Protein AF-0000000084648834 (afdb_homodimer)

Sequence (1626 aa):
MTSDAVGAAKETLGICLVSRSSVLVDDVSFVVEQLNHGLAIKENEPPSVSECCAGAGHLDLERTHGGRVLEALMAQAEGYLRESMSASRVSLEFVLLHFQSLDSALERLPQDAQRLQVEMIIVDACNDDAPDSDPFDPLLELCQCGRDTLPRCSPHSALLYCSRQALPMWMERIGSNRHLRVPLEDRSASRADILRIAVDHLEHSRFNRMLARSVCHTLPPVSMASEVVRFMSDRWQQNWDLHAYTGSMVAGFIQSVQQQVAGTSVRCCHGCNEHSLAVSALAGWQLYGRTYVIAVTSGMIDEFRGTLTNLKRARAPGLIICGDVPEETWFAFQGTMDIDHDGRRVIEARGLRYVFIRQTSELAAKLEEAFTMLAERPEPVFILSSQPVLESRASRALEVPLPSKVEPICRHINEEQKVRLNESLQLINRAPMHMLWQCGELSEEQRNRVYQIADRAGIALTDAITRPGSVGAYHQGTTVENYLGPLSLYGFSRRVYHFLHDDHDVMGPQRQCLFFLKSKVDQAATPFSEGKLKRQIKVVQVNHEPRHISPFTDLALDIPVDQFLDYIHTHLAVESDVLTSRRERLDRVRALPEAVTVDHIATLPMSANHFFLRLGQLVGELVEAKGYRYTGVYDVGRCGISALRNVPRTNPGFSGWYGRALMGDGLMALPYIATTTDGNVLAFIGDGARNLVPDIEAHLIAGLARDPRSAQRNVTLFYLTNGMLSMIQTYLDKRYACNGERQVMVPMPSRSPVSEQVGSIKLSRQQVVEFDRDALYKALATPGQLNIIDVALAHNSDGDGLSLVSETTWSRRMTSDAVGAAKETLGICLVSRSSVLVDDVSFVVEQLNHGLAIKENEPPSVSECCAGAGHLDLERTHGGRVLEALMAQAEGYLRESMSASRVSLEFVLLHFQSLDSALERLPQDAQRLQVEMIIVDACNDDAPDSDPFDPLLELCQCGRDTLPRCSPHSALLYCSRQALPMWMERIGSNRHLRVPLEDRSASRADILRIAVDHLEHSRFNRMLARSVCHTLPPVSMASEVVRFMSDRWQQNWDLHAYTGSMVAGFIQSVQQQVAGTSVRCCHGCNEHSLAVSALAGWQLYGRTYVIAVTSGMIDEFRGTLTNLKRARAPGLIICGDVPEETWFAFQGTMDIDHDGRRVIEARGLRYVFIRQTSELAAKLEEAFTMLAERPEPVFILSSQPVLESRASRALEVPLPSKVEPICRHINEEQKVRLNESLQLINRAPMHMLWQCGELSEEQRNRVYQIADRAGIALTDAITRPGSVGAYHQGTTVENYLGPLSLYGFSRRVYHFLHDDHDVMGPQRQCLFFLKSKVDQAATPFSEGKLKRQIKVVQVNHEPRHISPFTDLALDIPVDQFLDYIHTHLAVESDVLTSRRERLDRVRALPEAVTVDHIATLPMSANHFFLRLGQLVGELVEAKGYRYTGVYDVGRCGISALRNVPRTNPGFSGWYGRALMGDGLMALPYIATTTDGNVLAFIGDGARNLVPDIEAHLIAGLARDPRSAQRNVTLFYLTNGMLSMIQTYLDKRYACNGERQVMVPMPSRSPVSEQVGSIKLSRQQVVEFDRDALYKALATPGQLNIIDVALAHNSDGDGLSLVSETTWSRR

Radius of gyration: 36.02 Å; Cα contacts (8 Å, |Δi|>4): 3451; chains: 2; bounding box: 75×128×86 Å

Structure (mmCIF, N/CA/C/O backbone):
data_AF-0000000084648834-model_v1
#
loop_
_entity.id
_entity.type
_entity.pdbx_description
1 polymer Decarboxylase
#
loop_
_atom_site.group_PDB
_atom_site.id
_atom_site.type_symbol
_atom_site.label_atom_id
_atom_site.label_alt_id
_atom_site.label_comp_id
_atom_site.label_asym_id
_atom_site.label_entity_id
_atom_site.label_seq_id
_atom_site.pdbx_PDB_ins_code
_atom_site.Cartn_x
_atom_site.Cartn_y
_atom_site.Cartn_z
_atom_site.occupancy
_atom_site.B_iso_or_equiv
_atom_site.auth_seq_id
_atom_site.auth_comp_id
_atom_site.auth_asym_id
_atom_site.auth_atom_id
_atom_site.pdbx_PDB_model_num
ATOM 1 N N . MET A 1 1 ? -33.281 -66.375 -23.141 1 25.05 1 MET A N 1
ATOM 2 C CA . MET A 1 1 ? -32.75 -65.312 -22.375 1 25.05 1 MET A CA 1
ATOM 3 C C . MET A 1 1 ? -32.031 -64.312 -23.281 1 25.05 1 MET A C 1
ATOM 5 O O . MET A 1 1 ? -30.969 -64.562 -23.828 1 25.05 1 MET A O 1
ATOM 9 N N . THR A 1 2 ? -32.781 -63.562 -24.109 1 28.14 2 THR A N 1
ATOM 10 C CA . THR A 1 2 ? -32.438 -62.625 -25.156 1 28.14 2 THR A CA 1
ATOM 11 C C . THR A 1 2 ? -31.547 -61.5 -24.609 1 28.14 2 THR A C 1
ATOM 13 O O . THR A 1 2 ? -31.828 -60.938 -23.547 1 28.14 2 THR A O 1
ATOM 16 N N . SER A 1 3 ? -30.266 -61.688 -24.766 1 28.8 3 SER A N 1
ATOM 17 C CA . SER A 1 3 ? -29.234 -60.688 -24.516 1 28.8 3 SER A CA 1
ATOM 18 C C . SER A 1 3 ? -29.672 -59.312 -24.984 1 28.8 3 SER A C 1
ATOM 20 O O . SER A 1 3 ? -29.812 -59.062 -26.188 1 28.8 3 SER A O 1
ATOM 22 N N . ASP A 1 4 ? -30.688 -58.719 -24.391 1 31.42 4 ASP A N 1
ATOM 23 C CA . ASP A 1 4 ? -31.062 -57.344 -24.641 1 31.42 4 ASP A CA 1
ATOM 24 C C . ASP A 1 4 ? -29.828 -56.438 -24.641 1 31.42 4 ASP A C 1
ATOM 26 O O . ASP A 1 4 ? -29.125 -56.344 -23.625 1 31.42 4 ASP A O 1
ATOM 30 N N . ALA A 1 5 ? -29.141 -56.438 -25.734 1 37.88 5 ALA A N 1
ATOM 31 C CA . ALA A 1 5 ? -28.141 -55.406 -26 1 37.88 5 ALA A CA 1
ATOM 32 C C . ALA A 1 5 ? -28.641 -54.031 -25.531 1 37.88 5 ALA A C 1
ATOM 34 O O . ALA A 1 5 ? -29.562 -53.469 -26.109 1 37.88 5 ALA A O 1
ATOM 35 N N . VAL A 1 6 ? -28.703 -53.781 -24.266 1 38.12 6 VAL A N 1
ATOM 36 C CA . VAL A 1 6 ? -28.969 -52.469 -23.688 1 38.12 6 VAL A CA 1
ATOM 37 C C . VAL A 1 6 ? -28.25 -51.406 -24.516 1 38.12 6 VAL A C 1
ATOM 39 O O . VAL A 1 6 ? -27.016 -51.375 -24.594 1 38.12 6 VAL A O 1
ATOM 42 N N . GLY A 1 7 ? -28.797 -50.938 -25.578 1 40.94 7 GLY A N 1
ATOM 43 C CA . GLY A 1 7 ? -28.328 -49.844 -26.391 1 40.94 7 GLY A CA 1
ATOM 44 C C . GLY A 1 7 ? -27.734 -48.719 -25.578 1 40.94 7 GLY A C 1
ATOM 45 O O . GLY A 1 7 ? -28.297 -48.281 -24.562 1 40.94 7 GLY A O 1
ATOM 46 N N . ALA A 1 8 ? -26.516 -48.531 -25.672 1 50.91 8 ALA A N 1
ATOM 47 C CA . ALA A 1 8 ? -25.781 -47.438 -25.047 1 50.91 8 ALA A CA 1
ATOM 48 C C . ALA A 1 8 ? -26.562 -46.125 -25.156 1 50.91 8 ALA A C 1
ATOM 50 O O . ALA A 1 8 ? -27.109 -45.812 -26.219 1 50.91 8 ALA A O 1
ATOM 51 N N . ALA A 1 9 ? -27.219 -45.531 -24.109 1 64.62 9 ALA A N 1
ATOM 52 C CA . ALA A 1 9 ? -27.922 -44.25 -24.078 1 64.62 9 ALA A CA 1
ATOM 53 C C . ALA A 1 9 ? -27.109 -43.156 -24.766 1 64.62 9 ALA A C 1
ATOM 55 O O . ALA A 1 9 ? -25.906 -43.031 -24.547 1 64.62 9 ALA A O 1
ATOM 56 N N . LYS A 1 10 ? -27.641 -42.656 -25.938 1 77.88 10 LYS A N 1
ATOM 57 C CA . LYS A 1 10 ? -27.031 -41.594 -26.703 1 77.88 10 LYS A CA 1
ATOM 58 C C . LYS A 1 10 ? -27.391 -40.219 -26.125 1 77.88 10 LYS A C 1
ATOM 60 O O . LYS A 1 10 ? -28.562 -39.938 -25.891 1 77.88 10 LYS A O 1
ATOM 65 N N . GLU A 1 11 ? -26.406 -39.469 -25.703 1 87 11 GLU A N 1
ATOM 66 C CA . GLU A 1 11 ? -26.594 -38.094 -25.234 1 87 11 GLU A CA 1
ATOM 67 C C . GLU A 1 11 ? -26.172 -37.094 -26.312 1 87 11 GLU A C 1
ATOM 69 O O . GLU A 1 11 ? -25.062 -37.156 -26.844 1 87 11 GLU A O 1
ATOM 74 N N . THR A 1 12 ? -27.078 -36.219 -26.688 1 90.19 12 THR A N 1
ATOM 75 C CA . THR A 1 12 ? -26.828 -35.188 -27.672 1 90.19 12 THR A CA 1
ATOM 76 C C . THR A 1 12 ? -26.531 -33.844 -26.984 1 90.19 12 THR A C 1
ATOM 78 O O . THR A 1 12 ? -27.344 -33.344 -26.219 1 90.19 12 THR A O 1
ATOM 81 N N . LEU A 1 13 ? -25.344 -33.438 -27.281 1 92.81 13 LEU A N 1
ATOM 82 C CA . LEU A 1 13 ? -24.906 -32.156 -26.703 1 92.81 13 LEU A CA 1
ATOM 83 C C . LEU A 1 13 ? -25.016 -31.031 -27.719 1 92.81 13 LEU A C 1
ATOM 85 O O . LEU A 1 13 ? -24.75 -31.234 -28.906 1 92.81 13 LEU A O 1
ATOM 89 N N . GLY A 1 14 ? -25.453 -29.906 -27.25 1 93.06 14 GLY A N 1
ATOM 90 C CA . GLY A 1 14 ? -25.625 -28.766 -28.141 1 93.06 14 GLY A CA 1
ATOM 91 C C . GLY A 1 14 ? -24.562 -27.688 -27.938 1 93.06 14 GLY A C 1
ATOM 92 O O . GLY A 1 14 ? -24.141 -27.438 -26.812 1 93.06 14 GLY A O 1
ATOM 93 N N . ILE A 1 15 ? -24 -27.109 -29.031 1 95.81 15 ILE A N 1
ATOM 94 C CA . ILE A 1 15 ? -23.234 -25.875 -29.062 1 95.81 15 ILE A CA 1
ATOM 95 C C . ILE A 1 15 ? -24.078 -24.75 -29.641 1 95.81 15 ILE A C 1
ATOM 97 O O . ILE A 1 15 ? -24.5 -24.812 -30.797 1 95.81 15 ILE A O 1
ATOM 101 N N . CYS A 1 16 ? -24.359 -23.812 -28.797 1 96.38 16 CYS A N 1
ATOM 102 C CA . CYS A 1 16 ? -25.141 -22.656 -29.234 1 96.38 16 CYS A CA 1
ATOM 103 C C . CYS A 1 16 ? -24.234 -21.562 -29.781 1 96.38 16 CYS A C 1
ATOM 105 O O . CYS A 1 16 ? -23.359 -21.062 -29.078 1 96.38 16 CYS A O 1
ATOM 107 N N . LEU A 1 17 ? -24.391 -21.234 -31.031 1 97.62 17 LEU A N 1
ATOM 108 C CA . LEU A 1 17 ? -23.625 -20.172 -31.672 1 97.62 17 LEU A CA 1
ATOM 109 C C . LEU A 1 17 ? -24.531 -19 -32.062 1 97.62 17 LEU A C 1
ATOM 111 O O . LEU A 1 17 ? -25.484 -19.188 -32.812 1 97.62 17 LEU A O 1
ATOM 115 N N . VAL A 1 18 ? -24.25 -17.859 -31.469 1 96.38 18 VAL A N 1
ATOM 116 C CA . VAL A 1 18 ? -24.938 -16.641 -31.859 1 96.38 18 VAL A CA 1
ATOM 117 C C . VAL A 1 18 ? -24 -15.758 -32.688 1 96.38 18 VAL A C 1
ATOM 119 O O . VAL A 1 18 ? -23.141 -15.062 -32.125 1 96.38 18 VAL A O 1
ATOM 122 N N . SER A 1 19 ? -24.188 -15.797 -34 1 96.06 19 SER A N 1
ATOM 123 C CA . SER A 1 19 ? -23.297 -15.039 -34.875 1 96.06 19 SER A CA 1
ATOM 124 C C . SER A 1 19 ? -23.891 -14.852 -36.25 1 96.06 19 SER A C 1
ATOM 126 O O . SER A 1 19 ? -24.625 -15.719 -36.75 1 96.06 19 SER A O 1
ATOM 128 N N . ARG A 1 20 ? -23.531 -13.758 -36.906 1 94.31 20 ARG A N 1
ATOM 129 C CA . ARG A 1 20 ? -23.891 -13.539 -38.312 1 94.31 20 ARG A CA 1
ATOM 130 C C . ARG A 1 20 ? -22.688 -13.789 -39.219 1 94.31 20 ARG A C 1
ATOM 132 O O . ARG A 1 20 ? -22.812 -13.711 -40.438 1 94.31 20 ARG A O 1
ATOM 139 N N . SER A 1 21 ? -21.625 -14.062 -38.656 1 95.12 21 SER A N 1
ATOM 140 C CA . SER A 1 21 ? -20.406 -14.266 -39.438 1 95.12 21 SER A CA 1
ATOM 141 C C . SER A 1 21 ? -20.375 -15.656 -40.062 1 95.12 21 SER A C 1
ATOM 143 O O . SER A 1 21 ? -20.297 -16.656 -39.344 1 95.12 21 SER A O 1
ATOM 145 N N . SER A 1 22 ? -20.328 -15.688 -41.312 1 94.62 22 SER A N 1
ATOM 146 C CA . SER A 1 22 ? -20.266 -16.969 -42 1 94.62 22 SER A CA 1
ATOM 147 C C . SER A 1 22 ? -18.953 -17.688 -41.688 1 94.62 22 SER A C 1
ATOM 149 O O . SER A 1 22 ? -18.906 -18.922 -41.656 1 94.62 22 SER A O 1
ATOM 151 N N . VAL A 1 23 ? -17.969 -16.891 -41.469 1 95.56 23 VAL A N 1
ATOM 152 C CA . VAL A 1 23 ? -16.641 -17.453 -41.156 1 95.56 23 VAL A CA 1
ATOM 153 C C . VAL A 1 23 ? -16.688 -18.188 -39.844 1 95.56 23 VAL A C 1
ATOM 155 O O . VAL A 1 23 ? -16.203 -19.328 -39.719 1 95.56 23 VAL A O 1
ATOM 158 N N . LEU A 1 24 ? -17.234 -17.562 -38.844 1 96.44 24 LEU A N 1
ATOM 159 C CA . LEU A 1 24 ? -17.297 -18.172 -37.531 1 96.44 24 LEU A CA 1
ATOM 160 C C . LEU A 1 24 ? -18.203 -19.406 -37.531 1 96.44 24 LEU A C 1
ATOM 162 O O . LEU A 1 24 ? -17.906 -20.391 -36.875 1 96.44 24 LEU A O 1
ATOM 166 N N . VAL A 1 25 ? -19.281 -19.359 -38.312 1 97 25 VAL A N 1
ATOM 167 C CA . VAL A 1 25 ? -20.188 -20.5 -38.438 1 97 25 VAL A CA 1
ATOM 168 C C . VAL A 1 25 ? -19.438 -21.688 -39.062 1 97 25 VAL A C 1
ATOM 170 O O . VAL A 1 25 ? -19.562 -22.812 -38.594 1 97 25 VAL A O 1
ATOM 173 N N . ASP A 1 26 ? -18.688 -21.375 -40.062 1 97 26 ASP A N 1
ATOM 174 C CA . ASP A 1 26 ? -17.906 -22.406 -40.719 1 97 26 ASP A CA 1
ATOM 175 C C . ASP A 1 26 ? -16.875 -23.031 -39.781 1 97 26 ASP A C 1
ATOM 177 O O . ASP A 1 26 ? -16.672 -24.25 -39.781 1 97 26 ASP A O 1
ATOM 181 N N . ASP A 1 27 ? -16.203 -22.172 -39.062 1 97.06 27 ASP A N 1
ATOM 182 C CA . ASP A 1 27 ? -15.18 -22.656 -38.156 1 97.06 27 ASP A CA 1
ATOM 183 C C . ASP A 1 27 ? -15.789 -23.531 -37.062 1 97.06 27 ASP A C 1
ATOM 185 O O . ASP A 1 27 ? -15.234 -24.578 -36.719 1 97.06 27 ASP A O 1
ATOM 189 N N . VAL A 1 28 ? -16.906 -23.125 -36.5 1 98 28 VAL A N 1
ATOM 190 C CA . VAL A 1 28 ? -17.562 -23.891 -35.438 1 98 28 VAL A CA 1
ATOM 191 C C . VAL A 1 28 ? -18.094 -25.203 -36 1 98 28 VAL A C 1
ATOM 193 O O . VAL A 1 28 ? -18 -26.25 -35.344 1 98 28 VAL A O 1
ATOM 196 N N . SER A 1 29 ? -18.688 -25.156 -37.219 1 97.5 29 SER A N 1
ATOM 197 C CA . SER A 1 29 ? -19.172 -26.375 -37.875 1 97.5 29 SER A CA 1
ATOM 198 C C . SER A 1 29 ? -18.031 -27.375 -38.094 1 97.5 29 SER A C 1
ATOM 200 O O . SER A 1 29 ? -18.219 -28.578 -37.906 1 97.5 29 SER A O 1
ATOM 202 N N . PHE A 1 30 ? -16.984 -26.828 -38.562 1 97.44 30 PHE A N 1
ATOM 203 C CA . PHE A 1 30 ? -15.805 -27.641 -38.75 1 97.44 30 PHE A CA 1
ATOM 204 C C . PHE A 1 30 ? -15.43 -28.359 -37.469 1 97.44 30 PHE A C 1
ATOM 206 O O . PHE A 1 30 ? -15.148 -29.562 -37.469 1 97.44 30 PHE A O 1
ATOM 213 N N . VAL A 1 31 ? -15.359 -27.672 -36.344 1 97.94 31 VAL A N 1
ATOM 214 C CA . VAL A 1 31 ? -14.969 -28.234 -35.062 1 97.94 31 VAL A CA 1
ATOM 215 C C . VAL A 1 31 ? -15.984 -29.281 -34.625 1 97.94 31 VAL A C 1
ATOM 217 O O . VAL A 1 31 ? -15.617 -30.312 -34.062 1 97.94 31 VAL A O 1
ATOM 220 N N . VAL A 1 32 ? -17.281 -29.016 -34.844 1 97.5 32 VAL A N 1
ATOM 221 C CA . VAL A 1 32 ? -18.328 -29.953 -34.5 1 97.5 32 VAL A CA 1
ATOM 222 C C . VAL A 1 32 ? -18.125 -31.266 -35.25 1 97.5 32 VAL A C 1
ATOM 224 O O . VAL A 1 32 ? -18.266 -32.344 -34.656 1 97.5 32 VAL A O 1
ATOM 227 N N . GLU A 1 33 ? -17.797 -31.141 -36.469 1 96.75 33 GLU A N 1
ATOM 228 C CA . GLU A 1 33 ? -17.516 -32.344 -37.281 1 96.75 33 GLU A CA 1
ATOM 229 C C . GLU A 1 33 ? -16.328 -33.094 -36.719 1 96.75 33 GLU A C 1
ATOM 231 O O . GLU A 1 33 ? -16.344 -34.344 -36.656 1 96.75 33 GLU A O 1
ATOM 236 N N . GLN A 1 34 ? -15.305 -32.375 -36.375 1 96 34 GLN A N 1
ATOM 237 C CA . GLN A 1 34 ? -14.109 -32.969 -35.844 1 96 34 GLN A CA 1
ATOM 238 C C . GLN A 1 34 ? -14.406 -33.688 -34.5 1 96 34 GLN A C 1
ATOM 240 O O . GLN A 1 34 ? -13.883 -34.781 -34.25 1 96 34 GLN A O 1
ATOM 245 N N . LEU A 1 35 ? -15.164 -33.062 -33.656 1 96.56 35 LEU A N 1
ATOM 246 C CA . LEU A 1 35 ? -15.555 -33.656 -32.375 1 96.56 35 LEU A CA 1
ATOM 247 C C . LEU A 1 35 ? -16.344 -34.938 -32.594 1 96.56 35 LEU A C 1
ATOM 249 O O . LEU A 1 35 ? -16.062 -35.969 -31.953 1 96.56 35 LEU A O 1
ATOM 253 N N . ASN A 1 36 ? -17.312 -34.875 -33.5 1 95.56 36 ASN A N 1
ATOM 254 C CA . ASN A 1 36 ? -18.156 -36.031 -33.781 1 95.56 36 ASN A CA 1
ATOM 255 C C . ASN A 1 36 ? -17.344 -37.188 -34.375 1 95.56 36 ASN A C 1
ATOM 257 O O . ASN A 1 36 ? -17.641 -38.344 -34.125 1 95.56 36 ASN A O 1
ATOM 261 N N . HIS A 1 37 ? -16.422 -36.844 -35.156 1 93.25 37 HIS A N 1
ATOM 262 C CA . HIS A 1 37 ? -15.531 -37.844 -35.719 1 93.25 37 HIS A CA 1
ATOM 263 C C . HIS A 1 37 ? -14.758 -38.562 -34.625 1 93.25 37 HIS A C 1
ATOM 265 O O . HIS A 1 37 ? -14.586 -39.781 -34.656 1 93.25 37 HIS A O 1
ATOM 271 N N . GLY A 1 38 ? -14.273 -37.844 -33.656 1 91.81 38 GLY A N 1
ATOM 272 C CA . GLY A 1 38 ? -13.523 -38.438 -32.562 1 91.81 38 GLY A CA 1
ATOM 273 C C . GLY A 1 38 ? -14.391 -39.188 -31.594 1 91.81 38 GLY A C 1
ATOM 274 O O . GLY A 1 38 ? -13.938 -40.156 -30.969 1 91.81 38 GLY A O 1
ATOM 275 N N . LEU A 1 39 ? -15.617 -38.812 -31.516 1 92.38 39 LEU A N 1
ATOM 276 C CA . LEU A 1 39 ? -16.547 -39.438 -30.547 1 92.38 39 LEU A CA 1
ATOM 277 C C . LEU A 1 39 ? -17.203 -40.656 -31.141 1 92.38 39 LEU A C 1
ATOM 279 O O . LEU A 1 39 ? -17.797 -41.469 -30.406 1 92.38 39 LEU A O 1
ATOM 283 N N . ALA A 1 40 ? -17.172 -40.938 -32.406 1 85.31 40 ALA A N 1
ATOM 284 C CA . ALA A 1 40 ? -17.812 -42.062 -33.062 1 85.31 40 ALA A CA 1
ATOM 285 C C . ALA A 1 40 ? -17.125 -43.375 -32.688 1 85.31 40 ALA A C 1
ATOM 287 O O . ALA A 1 40 ? -15.898 -43.438 -32.656 1 85.31 40 ALA A O 1
ATOM 288 N N . ILE A 1 41 ? -17.828 -44.312 -31.969 1 69.44 41 ILE A N 1
ATOM 289 C CA . ILE A 1 41 ? -17.344 -45.625 -31.562 1 69.44 41 ILE A CA 1
ATOM 290 C C . ILE A 1 41 ? -17.141 -46.5 -32.812 1 69.44 41 ILE A C 1
ATOM 292 O O . ILE A 1 41 ? -18.094 -46.75 -33.562 1 69.44 41 ILE A O 1
ATOM 296 N N . LYS A 1 42 ? -15.961 -46.719 -33.344 1 60.12 42 LYS A N 1
ATOM 297 C CA . LYS A 1 42 ? -15.742 -47.688 -34.406 1 60.12 42 LYS A CA 1
ATOM 298 C C . LYS A 1 42 ? -15.586 -49.094 -33.875 1 60.12 42 LYS A C 1
ATOM 300 O O . LYS A 1 42 ? -14.836 -49.312 -32.906 1 60.12 42 LYS A O 1
ATOM 305 N N . GLU A 1 43 ? -16.562 -50 -33.844 1 54.28 43 GLU A N 1
ATOM 306 C CA . GLU A 1 43 ? -16.5 -51.375 -33.375 1 54.28 43 GLU A CA 1
ATOM 307 C C . GLU A 1 43 ? -15.086 -51.938 -33.469 1 54.28 43 GLU A C 1
ATOM 309 O O . GLU A 1 43 ? -14.617 -52.625 -32.562 1 54.28 43 GLU A O 1
ATOM 314 N N . ASN A 1 44 ? -14.578 -52.5 -34.625 1 44.56 44 ASN A N 1
ATOM 315 C CA . ASN A 1 44 ? -13.531 -53.5 -34.812 1 44.56 44 ASN A CA 1
ATOM 316 C C . ASN A 1 44 ? -12.141 -52.906 -34.75 1 44.56 44 ASN A C 1
ATOM 318 O O . ASN A 1 44 ? -11.164 -53.531 -35.188 1 44.56 44 ASN A O 1
ATOM 322 N N . GLU A 1 45 ? -11.93 -51.688 -35.031 1 43.94 45 GLU A N 1
ATOM 323 C CA . GLU A 1 45 ? -10.523 -51.406 -35.281 1 43.94 45 GLU A CA 1
ATOM 324 C C . GLU A 1 45 ? -9.766 -51.125 -33.969 1 43.94 45 GLU A C 1
ATOM 326 O O . GLU A 1 45 ? -10.234 -50.344 -33.125 1 43.94 45 GLU A O 1
ATOM 331 N N . PRO A 1 46 ? -8.938 -52.062 -33.469 1 43.88 46 PRO A N 1
ATOM 332 C CA . PRO A 1 46 ? -8.117 -51.812 -32.281 1 43.88 46 PRO A CA 1
ATOM 333 C C . PRO A 1 46 ? -7.566 -50.375 -32.25 1 43.88 46 PRO A C 1
ATOM 335 O O . PRO A 1 46 ? -7.328 -49.781 -33.312 1 43.88 46 PRO A O 1
ATOM 338 N N . PRO A 1 47 ? -7.879 -49.656 -31.281 1 41.25 47 PRO A N 1
ATOM 339 C CA . PRO A 1 47 ? -7.297 -48.312 -31.203 1 41.25 47 PRO A CA 1
ATOM 340 C C . PRO A 1 47 ? -5.832 -48.281 -31.641 1 41.25 47 PRO A C 1
ATOM 342 O O . PRO A 1 47 ? -5.008 -49.031 -31.094 1 41.25 47 PRO A O 1
ATOM 345 N N . SER A 1 48 ? -5.477 -48.312 -32.875 1 34.06 48 SER A N 1
ATOM 346 C CA . SER A 1 48 ? -4.066 -48.094 -33.188 1 34.06 48 SER A CA 1
ATOM 347 C C . SER A 1 48 ? -3.512 -46.875 -32.469 1 34.06 48 SER A C 1
ATOM 349 O O . SER A 1 48 ? -3.973 -45.75 -32.719 1 34.06 48 SER A O 1
ATOM 351 N N . VAL A 1 49 ? -3.244 -46.906 -31.234 1 36.97 49 VAL A N 1
ATOM 352 C CA . VAL A 1 49 ? -2.418 -45.875 -30.594 1 36.97 49 VAL A CA 1
ATOM 353 C C . VAL A 1 49 ? -1.359 -45.406 -31.594 1 36.97 49 VAL A C 1
ATOM 355 O O . VAL A 1 49 ? -0.43 -46.125 -31.922 1 36.97 49 VAL A O 1
ATOM 358 N N . SER A 1 50 ? -1.688 -44.969 -32.75 1 31.7 50 SER A N 1
ATOM 359 C CA . SER A 1 50 ? -0.665 -44.438 -33.656 1 31.7 50 SER A CA 1
ATOM 360 C C . SER A 1 50 ? 0.386 -43.656 -32.875 1 31.7 50 SER A C 1
ATOM 362 O O . SER A 1 50 ? 0.069 -42.969 -31.891 1 31.7 50 SER A O 1
ATOM 364 N N . GLU A 1 51 ? 1.637 -44.062 -33.031 1 33.81 51 GLU A N 1
ATOM 365 C CA . GLU A 1 51 ? 2.961 -43.5 -32.75 1 33.81 51 GLU A CA 1
ATOM 366 C C . GLU A 1 51 ? 2.977 -42 -32.969 1 33.81 51 GLU A C 1
ATOM 368 O O . GLU A 1 51 ? 4.035 -41.375 -32.938 1 33.81 51 GLU A O 1
ATOM 373 N N . CYS A 1 52 ? 1.939 -41.406 -33.406 1 32.56 52 CYS A N 1
ATOM 374 C CA . CYS A 1 52 ? 2.014 -40.031 -33.844 1 32.56 52 CYS A CA 1
ATOM 375 C C . CYS A 1 52 ? 2.211 -39.094 -32.688 1 32.56 52 CYS A C 1
ATOM 377 O O . CYS A 1 52 ? 2.326 -37.875 -32.875 1 32.56 52 CYS A O 1
ATOM 379 N N . CYS A 1 53 ? 1.888 -39.469 -31.516 1 36.12 53 CYS A N 1
ATOM 380 C CA . CYS A 1 53 ? 2.006 -38.469 -30.469 1 36.12 53 CYS A CA 1
ATOM 381 C C . CYS A 1 53 ? 3.465 -38.094 -30.234 1 36.12 53 CYS A C 1
ATOM 383 O O . CYS A 1 53 ? 3.764 -37.219 -29.406 1 36.12 53 CYS A O 1
ATOM 385 N N . ALA A 1 54 ? 4.375 -39.062 -30.453 1 37.22 54 ALA A N 1
ATOM 386 C CA . ALA A 1 54 ? 5.781 -38.781 -30.188 1 37.22 54 ALA A CA 1
ATOM 387 C C . ALA A 1 54 ? 6.305 -37.719 -31.141 1 37.22 54 ALA A C 1
ATOM 389 O O . ALA A 1 54 ? 7.387 -37.156 -30.922 1 37.22 54 ALA A O 1
ATOM 390 N N . GLY A 1 55 ? 5.777 -37.594 -32.344 1 33.72 55 GLY A N 1
ATOM 391 C CA . GLY A 1 55 ? 6.379 -36.75 -33.344 1 33.72 55 GLY A CA 1
ATOM 392 C C . GLY A 1 55 ? 6.055 -35.281 -33.125 1 33.72 55 GLY A C 1
ATOM 393 O O . GLY A 1 55 ? 6.453 -34.438 -33.938 1 33.72 55 GLY A O 1
ATOM 394 N N . ALA A 1 56 ? 5.039 -35 -32.531 1 37.22 56 ALA A N 1
ATOM 395 C CA . ALA A 1 56 ? 4.645 -33.594 -32.375 1 37.22 56 ALA A CA 1
ATOM 396 C C . ALA A 1 56 ? 5.668 -32.812 -31.578 1 37.22 56 ALA A C 1
ATOM 398 O O . ALA A 1 56 ? 5.48 -31.609 -31.312 1 37.22 56 ALA A O 1
ATOM 399 N N . GLY A 1 57 ? 6.555 -33.469 -30.938 1 37 57 GLY A N 1
ATOM 400 C CA . GLY A 1 57 ? 7.574 -32.75 -30.188 1 37 57 GLY A CA 1
ATOM 401 C C . GLY A 1 57 ? 8.336 -31.75 -31.031 1 37 57 GLY A C 1
ATOM 402 O O . GLY A 1 57 ? 8.859 -30.766 -30.516 1 37 57 GLY A O 1
ATOM 403 N N . HIS A 1 58 ? 9.023 -32.375 -32.125 1 39.19 58 HIS A N 1
ATOM 404 C CA . HIS A 1 58 ? 9.969 -31.5 -32.781 1 39.19 58 HIS A CA 1
ATOM 405 C C . HIS A 1 58 ? 9.258 -30.562 -33.781 1 39.19 58 HIS A C 1
ATOM 407 O O . HIS A 1 58 ? 9.352 -30.734 -34.969 1 39.19 58 HIS A O 1
ATOM 413 N N . LEU A 1 59 ? 8.016 -30.234 -33.562 1 38.88 59 LEU A N 1
ATOM 414 C CA . LEU A 1 59 ? 7.551 -29.188 -34.469 1 38.88 59 LEU A CA 1
ATOM 415 C C . LEU A 1 59 ? 8.578 -28.062 -34.562 1 38.88 59 LEU A C 1
ATOM 417 O O . LEU A 1 59 ? 8.969 -27.484 -33.562 1 38.88 59 LEU A O 1
ATOM 421 N N . ASP A 1 60 ? 9.609 -28.109 -35.281 1 38.75 60 ASP A N 1
ATOM 422 C CA . ASP A 1 60 ? 10.414 -26.938 -35.625 1 38.75 60 ASP A CA 1
ATOM 423 C C . ASP A 1 60 ? 9.547 -25.688 -35.719 1 38.75 60 ASP A C 1
ATOM 425 O O . ASP A 1 60 ? 8.938 -25.453 -36.781 1 38.75 60 ASP A O 1
ATOM 429 N N . LEU A 1 61 ? 8.836 -25.188 -34.75 1 40.97 61 LEU A N 1
ATOM 430 C CA . LEU A 1 61 ? 7.898 -24.109 -34.438 1 40.97 61 LEU A CA 1
ATOM 431 C C . LEU A 1 61 ? 8.398 -22.781 -34.969 1 40.97 61 LEU A C 1
ATOM 433 O O . LEU A 1 61 ? 7.824 -21.734 -34.688 1 40.97 61 LEU A O 1
ATOM 437 N N . GLU A 1 62 ? 9.609 -22.609 -35.25 1 42.31 62 GLU A N 1
ATOM 438 C CA . GLU A 1 62 ? 9.906 -21.234 -35.625 1 42.31 62 GLU A CA 1
ATOM 439 C C . GLU A 1 62 ? 8.797 -20.656 -36.5 1 42.31 62 GLU A C 1
ATOM 441 O O . GLU A 1 62 ? 8.422 -19.484 -36.312 1 42.31 62 GLU A O 1
ATOM 446 N N . ARG A 1 63 ? 8.625 -21.172 -37.75 1 42.78 63 ARG A N 1
ATOM 447 C CA . ARG A 1 63 ? 7.641 -20.656 -38.688 1 42.78 63 ARG A CA 1
ATOM 448 C C . ARG A 1 63 ? 6.324 -21.422 -38.594 1 42.78 63 ARG A C 1
ATOM 450 O O . ARG A 1 63 ? 5.68 -21.703 -39.594 1 42.78 63 ARG A O 1
ATOM 457 N N . THR A 1 64 ? 5.961 -22.203 -37.562 1 50.34 64 THR A N 1
ATOM 458 C CA . THR A 1 64 ? 4.895 -23.188 -37.719 1 50.34 64 THR A CA 1
ATOM 459 C C . THR A 1 64 ? 3.549 -22.516 -37.938 1 50.34 64 THR A C 1
ATOM 461 O O . THR A 1 64 ? 3.123 -21.688 -37.125 1 50.34 64 THR A O 1
ATOM 464 N N . HIS A 1 65 ? 3.074 -22.578 -39 1 66.56 65 HIS A N 1
ATOM 465 C CA . HIS A 1 65 ? 1.829 -22.219 -39.688 1 66.56 65 HIS A CA 1
ATOM 466 C C . HIS A 1 65 ? 0.622 -22.781 -38.938 1 66.56 65 HIS A C 1
ATOM 468 O O . HIS A 1 65 ? 0.706 -23.844 -38.344 1 66.56 65 HIS A O 1
ATOM 474 N N . GLY A 1 66 ? -0.296 -21.969 -38.531 1 78.94 66 GLY A N 1
ATOM 475 C CA . GLY A 1 66 ? -1.624 -22.234 -38 1 78.94 66 GLY A CA 1
ATOM 476 C C . GLY A 1 66 ? -2.191 -23.578 -38.469 1 78.94 66 GLY A C 1
ATOM 477 O O . GLY A 1 66 ? -2.797 -24.297 -37.656 1 78.94 66 GLY A O 1
ATOM 478 N N . GLY A 1 67 ? -1.717 -24.047 -39.594 1 88.38 67 GLY A N 1
ATOM 479 C CA . GLY A 1 67 ? -2.24 -25.281 -40.125 1 88.38 67 GLY A CA 1
ATOM 480 C C . GLY A 1 67 ? -1.645 -26.531 -39.469 1 88.38 67 GLY A C 1
ATOM 481 O O . GLY A 1 67 ? -2.361 -27.484 -39.188 1 88.38 67 GLY A O 1
ATOM 482 N N . ARG A 1 68 ? -0.404 -26.484 -39.219 1 91.81 68 ARG A N 1
ATOM 483 C CA . ARG A 1 68 ? 0.266 -27.625 -38.594 1 91.81 68 ARG A CA 1
ATOM 484 C C . ARG A 1 68 ? -0.185 -27.797 -37.156 1 91.81 68 ARG A C 1
ATOM 486 O O . ARG A 1 68 ? -0.314 -28.938 -36.656 1 91.81 68 ARG A O 1
ATOM 493 N N . VAL A 1 69 ? -0.336 -26.688 -36.5 1 94.38 69 VAL A N 1
ATOM 494 C CA . VAL A 1 69 ? -0.807 -26.734 -35.125 1 94.38 69 VAL A CA 1
ATOM 495 C C . VAL A 1 69 ? -2.203 -27.344 -35.062 1 94.38 69 VAL A C 1
ATOM 497 O O . VAL A 1 69 ? -2.48 -28.203 -34.219 1 94.38 69 VAL A O 1
ATOM 500 N N . LEU A 1 70 ? -3.029 -26.938 -36 1 95.94 70 LEU A N 1
ATOM 501 C CA . LEU A 1 70 ? -4.387 -27.469 -36.062 1 95.94 70 LEU A CA 1
ATOM 502 C C . LEU A 1 70 ? -4.375 -28.969 -36.344 1 95.94 70 LEU A C 1
ATOM 504 O O . LEU A 1 70 ? -5.102 -29.734 -35.688 1 95.94 70 LEU A O 1
ATOM 508 N N . GLU A 1 71 ? -3.539 -29.375 -37.312 1 95.38 71 GLU A N 1
ATOM 509 C CA . GLU A 1 71 ? -3.457 -30.781 -37.656 1 95.38 71 GLU A CA 1
ATOM 510 C C . GLU A 1 71 ? -3.006 -31.625 -36.469 1 95.38 71 GLU A C 1
ATOM 512 O O . GLU A 1 71 ? -3.584 -32.688 -36.188 1 95.38 71 GLU A O 1
ATOM 517 N N . ALA A 1 72 ? -2 -31.125 -35.844 1 94.69 72 ALA A N 1
ATOM 518 C CA . ALA A 1 72 ? -1.489 -31.828 -34.656 1 94.69 72 ALA A CA 1
ATOM 519 C C . ALA A 1 72 ? -2.541 -31.906 -33.562 1 94.69 72 ALA A C 1
ATOM 521 O O . ALA A 1 72 ? -2.682 -32.938 -32.906 1 94.69 72 ALA A O 1
ATOM 522 N N . LEU A 1 73 ? -3.25 -30.844 -33.375 1 95.75 73 LEU A N 1
ATOM 523 C CA . LEU A 1 73 ? -4.258 -30.781 -32.312 1 95.75 73 LEU A CA 1
ATOM 524 C C . LEU A 1 73 ? -5.43 -31.703 -32.625 1 95.75 73 LEU A C 1
ATOM 526 O O . LEU A 1 73 ? -5.988 -32.344 -31.719 1 95.75 73 LEU A O 1
ATOM 530 N N . MET A 1 74 ? -5.816 -31.734 -33.906 1 96 74 MET A N 1
ATOM 531 C CA . MET A 1 74 ? -6.902 -32.594 -34.312 1 96 74 MET A CA 1
ATOM 532 C C . MET A 1 74 ? -6.562 -34.062 -34.062 1 96 74 MET A C 1
ATOM 534 O O . MET A 1 74 ? -7.395 -34.812 -33.531 1 96 74 MET A O 1
ATOM 538 N N . ALA A 1 75 ? -5.336 -34.375 -34.375 1 95.12 75 ALA A N 1
ATOM 539 C CA . ALA A 1 75 ? -4.895 -35.75 -34.156 1 95.12 75 ALA A CA 1
ATOM 540 C C . ALA A 1 75 ? -4.891 -36.094 -32.656 1 95.12 75 ALA A C 1
ATOM 542 O O . ALA A 1 75 ? -5.332 -37.156 -32.25 1 95.12 75 ALA A O 1
ATOM 543 N N . GLN A 1 76 ? -4.355 -35.188 -31.906 1 95.12 76 GLN A N 1
ATOM 544 C CA . GLN A 1 76 ? -4.309 -35.375 -30.453 1 95.12 76 GLN A CA 1
ATOM 545 C C . GLN A 1 76 ? -5.715 -35.469 -29.875 1 95.12 76 GLN A C 1
ATOM 547 O O . GLN A 1 76 ? -5.973 -36.312 -29.016 1 95.12 76 GLN A O 1
ATOM 552 N N . ALA A 1 77 ? -6.602 -34.562 -30.281 1 96.12 77 ALA A N 1
ATOM 553 C CA . ALA A 1 77 ? -7.98 -34.562 -29.797 1 96.12 77 ALA A CA 1
ATOM 554 C C . ALA A 1 77 ? -8.695 -35.875 -30.156 1 96.12 77 ALA A C 1
ATOM 556 O O . ALA A 1 77 ? -9.406 -36.438 -29.328 1 96.12 77 ALA A O 1
ATOM 557 N N . GLU A 1 78 ? -8.547 -36.312 -31.391 1 94.81 78 GLU A N 1
ATOM 558 C CA . GLU A 1 78 ? -9.188 -37.531 -31.844 1 94.81 78 GLU A CA 1
ATOM 559 C C . GLU A 1 78 ? -8.727 -38.719 -31.016 1 94.81 78 GLU A C 1
ATOM 561 O O . GLU A 1 78 ? -9.547 -39.531 -30.594 1 94.81 78 GLU A O 1
ATOM 566 N N . GLY A 1 79 ? -7.383 -38.781 -30.859 1 93.44 79 GLY A N 1
ATOM 567 C CA . GLY A 1 79 ? -6.863 -39.844 -30.047 1 93.44 79 GLY A CA 1
ATOM 568 C C . GLY A 1 79 ? -7.434 -39.875 -28.641 1 93.44 79 GLY A C 1
ATOM 569 O O . GLY A 1 79 ? -7.801 -40.906 -28.109 1 93.44 79 GLY A O 1
ATOM 570 N N . TYR A 1 80 ? -7.512 -38.719 -28.031 1 94.19 80 TYR A N 1
ATOM 571 C CA . TYR A 1 80 ? -8.008 -38.594 -26.656 1 94.19 80 TYR A CA 1
ATOM 572 C C . TYR A 1 80 ? -9.492 -38.938 -26.594 1 94.19 80 TYR A C 1
ATOM 574 O O . TYR A 1 80 ? -9.922 -39.625 -25.672 1 94.19 80 TYR A O 1
ATOM 582 N N . LEU A 1 81 ? -10.305 -38.438 -27.484 1 94.5 81 LEU A N 1
ATOM 583 C CA . LEU A 1 81 ? -11.742 -38.656 -27.5 1 94.5 81 LEU A CA 1
ATOM 584 C C . LEU A 1 81 ? -12.047 -40.156 -27.703 1 94.5 81 LEU A C 1
ATOM 586 O O . LEU A 1 81 ? -12.906 -40.719 -27.016 1 94.5 81 LEU A O 1
ATOM 590 N N . ARG A 1 82 ? -11.344 -40.781 -28.547 1 92 82 ARG A N 1
ATOM 591 C CA . ARG A 1 82 ? -11.547 -42.219 -28.797 1 92 82 ARG A CA 1
ATOM 592 C C . ARG A 1 82 ? -11.203 -43.062 -27.562 1 92 82 ARG A C 1
ATOM 594 O O . ARG A 1 82 ? -11.93 -43.969 -27.219 1 92 82 ARG A O 1
ATOM 601 N N . GLU A 1 83 ? -10.086 -42.688 -27.016 1 90.94 83 GLU A N 1
ATOM 602 C CA . GLU A 1 83 ? -9.688 -43.375 -25.797 1 90.94 83 GLU A CA 1
ATOM 603 C C . GLU A 1 83 ? -10.727 -43.188 -24.688 1 90.94 83 GLU A C 1
ATOM 605 O O . GLU A 1 83 ? -11.047 -44.156 -23.984 1 90.94 83 GLU A O 1
ATOM 610 N N . SER A 1 84 ? -11.242 -42.031 -24.547 1 91.38 84 SER A N 1
ATOM 611 C CA . SER A 1 84 ? -12.203 -41.688 -23.5 1 91.38 84 SER A CA 1
ATOM 612 C C . SER A 1 84 ? -13.547 -42.375 -23.75 1 91.38 84 SER A C 1
ATOM 614 O O . SER A 1 84 ? -14.219 -42.812 -22.812 1 91.38 84 SER A O 1
ATOM 616 N N . MET A 1 85 ? -13.969 -42.5 -24.984 1 88.12 85 MET A N 1
ATOM 617 C CA . MET A 1 85 ? -15.242 -43.125 -25.344 1 88.12 85 MET A CA 1
ATOM 618 C C . MET A 1 85 ? -15.18 -44.625 -25.156 1 88.12 85 MET A C 1
ATOM 620 O O . MET A 1 85 ? -16.172 -45.25 -24.812 1 88.12 85 MET A O 1
ATOM 624 N N . SER A 1 86 ? -14.094 -45.156 -25.422 1 83.75 86 SER A N 1
ATOM 625 C CA . SER A 1 86 ? -13.93 -46.594 -25.203 1 83.75 86 SER A CA 1
ATOM 626 C C . SER A 1 86 ? -14.094 -46.969 -23.734 1 83.75 86 SER A C 1
ATOM 628 O O . SER A 1 86 ? -14.578 -48.062 -23.406 1 83.75 86 SER A O 1
ATOM 630 N N . ALA A 1 87 ? -13.727 -46.031 -22.953 1 79.38 87 ALA A N 1
ATOM 631 C CA . ALA A 1 87 ? -13.828 -46.281 -21.516 1 79.38 87 ALA A CA 1
ATOM 632 C C . ALA A 1 87 ? -15.234 -45.969 -21.016 1 79.38 87 ALA A C 1
ATOM 634 O O . ALA A 1 87 ? -15.641 -46.438 -19.953 1 79.38 87 ALA A O 1
ATOM 635 N N . SER A 1 88 ? -15.906 -45.188 -21.875 1 75.88 88 SER A N 1
ATOM 636 C CA . SER A 1 88 ? -17.219 -44.719 -21.438 1 75.88 88 SER A CA 1
ATOM 637 C C . SER A 1 88 ? -18.328 -45.531 -22.062 1 75.88 88 SER A C 1
ATOM 639 O O . SER A 1 88 ? -18.172 -46.094 -23.141 1 75.88 88 SER A O 1
ATOM 641 N N . ARG A 1 89 ? -19.453 -45.812 -21.469 1 70.56 89 ARG A N 1
ATOM 642 C CA . ARG A 1 89 ? -20.594 -46.562 -21.922 1 70.56 89 ARG A CA 1
ATOM 643 C C . ARG A 1 89 ? -21.656 -45.656 -22.547 1 70.56 89 ARG A C 1
ATOM 645 O O . ARG A 1 89 ? -22.75 -46.125 -22.875 1 70.56 89 ARG A O 1
ATOM 652 N N . VAL A 1 90 ? -21.266 -44.406 -22.625 1 78.75 90 VAL A N 1
ATOM 653 C CA . VAL A 1 90 ? -22.266 -43.469 -23.125 1 78.75 90 VAL A CA 1
ATOM 654 C C . VAL A 1 90 ? -21.797 -42.875 -24.469 1 78.75 90 VAL A C 1
ATOM 656 O O . VAL A 1 90 ? -20.641 -42.5 -24.609 1 78.75 90 VAL A O 1
ATOM 659 N N . SER A 1 91 ? -22.688 -42.969 -25.469 1 85.88 91 SER A N 1
ATOM 660 C CA . SER A 1 91 ? -22.406 -42.344 -26.75 1 85.88 91 SER A CA 1
ATOM 661 C C . SER A 1 91 ? -22.734 -40.844 -26.734 1 85.88 91 SER A C 1
ATOM 663 O O . SER A 1 91 ? -23.781 -40.438 -26.203 1 85.88 91 SER A O 1
ATOM 665 N N . LEU A 1 92 ? -21.797 -40.031 -27.203 1 91.44 92 LEU A N 1
ATOM 666 C CA . LEU A 1 92 ? -21.969 -38.594 -27.219 1 91.44 92 LEU A CA 1
ATOM 667 C C . LEU A 1 92 ? -21.938 -38.062 -28.656 1 91.44 92 LEU A C 1
ATOM 669 O O . LEU A 1 92 ? -21.172 -38.562 -29.484 1 91.44 92 LEU A O 1
ATOM 673 N N . GLU A 1 93 ? -22.766 -37.094 -28.922 1 92.31 93 GLU A N 1
ATOM 674 C CA . GLU A 1 93 ? -22.781 -36.375 -30.203 1 92.31 93 GLU A CA 1
ATOM 675 C C . GLU A 1 93 ? -23.062 -34.906 -30.016 1 92.31 93 GLU A C 1
ATOM 677 O O . GLU A 1 93 ? -23.891 -34.531 -29.188 1 92.31 93 GLU A O 1
ATOM 682 N N . PHE A 1 94 ? -22.344 -34.094 -30.844 1 94.88 94 PHE A N 1
ATOM 683 C CA . PHE A 1 94 ? -22.562 -32.656 -30.781 1 94.88 94 PHE A CA 1
ATOM 684 C C . PHE A 1 94 ? -23.453 -32.188 -31.938 1 94.88 94 PHE A C 1
ATOM 686 O O . PHE A 1 94 ? -23.344 -32.719 -33.062 1 94.88 94 PHE A O 1
ATOM 693 N N . VAL A 1 95 ? -24.312 -31.266 -31.641 1 95.44 95 VAL A N 1
ATOM 694 C CA . VAL A 1 95 ? -25.141 -30.594 -32.625 1 95.44 95 VAL A CA 1
ATOM 695 C C . VAL A 1 95 ? -24.984 -29.078 -32.531 1 95.44 95 VAL A C 1
ATOM 697 O O . VAL A 1 95 ? -24.922 -28.547 -31.406 1 95.44 95 VAL A O 1
ATOM 700 N N . LEU A 1 96 ? -24.859 -28.438 -33.688 1 96.56 96 LEU A N 1
ATOM 701 C CA . LEU A 1 96 ? -24.719 -26.984 -33.719 1 96.56 96 LEU A CA 1
ATOM 702 C C . LEU A 1 96 ? -26.078 -26.312 -33.812 1 96.56 96 LEU A C 1
ATOM 704 O O . LEU A 1 96 ? -26.875 -26.625 -34.719 1 96.56 96 LEU A O 1
ATOM 708 N N . LEU A 1 97 ? -26.359 -25.469 -32.844 1 95.94 97 LEU A N 1
ATOM 709 C CA . LEU A 1 97 ? -27.516 -24.578 -32.906 1 95.94 97 LEU A CA 1
ATOM 710 C C . LEU A 1 97 ? -27.078 -23.156 -33.25 1 95.94 97 LEU A C 1
ATOM 712 O O . LEU A 1 97 ? -26.453 -22.469 -32.469 1 95.94 97 LEU A O 1
ATOM 716 N N . HIS A 1 98 ? -27.469 -22.75 -34.438 1 96.81 98 HIS A N 1
ATOM 717 C CA . HIS A 1 98 ? -27.016 -21.453 -34.906 1 96.81 98 HIS A CA 1
ATOM 718 C C . HIS A 1 98 ? -28.156 -20.422 -34.875 1 96.81 98 HIS A C 1
ATOM 720 O O . HIS A 1 98 ? -29.25 -20.703 -35.344 1 96.81 98 HIS A O 1
ATOM 726 N N . PHE A 1 99 ? -27.844 -19.312 -34.25 1 96 99 PHE A N 1
ATOM 727 C CA . PHE A 1 99 ? -28.766 -18.188 -34.219 1 96 99 PHE A CA 1
ATOM 728 C C . PHE A 1 99 ? -28.109 -16.922 -34.781 1 96 99 PHE A C 1
ATOM 730 O O . PHE A 1 99 ? -26.922 -16.688 -34.562 1 96 99 PHE A O 1
ATOM 737 N N . GLN A 1 100 ? -28.891 -16.062 -35.375 1 93.31 100 GLN A N 1
ATOM 738 C CA . GLN A 1 100 ? -28.328 -14.883 -36.031 1 93.31 100 GLN A CA 1
ATOM 739 C C . GLN A 1 100 ? -28.188 -13.727 -35.031 1 93.31 100 GLN A C 1
ATOM 741 O O . GLN A 1 100 ? -27.422 -12.789 -35.281 1 93.31 100 GLN A O 1
ATOM 746 N N . SER A 1 101 ? -29 -13.859 -34 1 92.06 101 SER A N 1
ATOM 747 C CA . SER A 1 101 ? -28.969 -12.789 -33 1 92.06 101 SER A CA 1
ATOM 748 C C . SER A 1 101 ? -29.234 -13.328 -31.609 1 92.06 101 SER A C 1
ATOM 750 O O . SER A 1 101 ? -29.797 -14.414 -31.453 1 92.06 101 SER A O 1
ATOM 752 N N . LEU A 1 102 ? -28.797 -12.523 -30.641 1 92.19 102 LEU A N 1
ATOM 753 C CA . LEU A 1 102 ? -29.047 -12.891 -29.25 1 92.19 102 LEU A CA 1
ATOM 754 C C . LEU A 1 102 ? -30.531 -13.008 -28.969 1 92.19 102 LEU A C 1
ATOM 756 O O . LEU A 1 102 ? -30.969 -13.914 -28.25 1 92.19 102 LEU A O 1
ATOM 760 N N . ASP A 1 103 ? -31.344 -12.109 -29.547 1 90.56 103 ASP A N 1
ATOM 761 C CA . ASP A 1 103 ? -32.781 -12.141 -29.375 1 90.56 103 ASP A CA 1
ATOM 762 C C . ASP A 1 103 ? -33.406 -13.438 -29.906 1 90.56 103 ASP A C 1
ATOM 764 O O . ASP A 1 103 ? -34.25 -14.039 -29.266 1 90.56 103 ASP A O 1
ATOM 768 N N . SER A 1 104 ? -32.969 -13.758 -31.062 1 93.38 104 SER A N 1
ATOM 769 C CA . SER A 1 104 ? -33.469 -15 -31.656 1 93.38 104 SER A CA 1
ATOM 770 C C . SER A 1 104 ? -33.062 -16.203 -30.812 1 93.38 104 SER A C 1
ATOM 772 O O . SER A 1 104 ? -33.844 -17.156 -30.688 1 93.38 104 SER A O 1
ATOM 774 N N . ALA A 1 105 ? -31.875 -16.188 -30.281 1 94.56 105 ALA A N 1
ATOM 775 C CA . ALA A 1 105 ? -31.406 -17.266 -29.422 1 94.56 105 ALA A CA 1
ATOM 776 C C . ALA A 1 105 ? -32.25 -17.359 -28.156 1 94.56 105 ALA A C 1
ATOM 778 O O . ALA A 1 105 ? -32.656 -18.438 -27.734 1 94.56 105 ALA A O 1
ATOM 779 N N . LEU A 1 106 ? -32.531 -16.203 -27.516 1 92.38 106 LEU A N 1
ATOM 780 C CA . LEU A 1 106 ? -33.312 -16.156 -26.281 1 92.38 106 LEU A CA 1
ATOM 781 C C . LEU A 1 106 ? -34.719 -16.656 -26.5 1 92.38 106 LEU A C 1
ATOM 783 O O . LEU A 1 106 ? -35.312 -17.234 -25.594 1 92.38 106 LEU A O 1
ATOM 787 N N . GLU A 1 107 ? -35.219 -16.531 -27.703 1 91.81 107 GLU A N 1
ATOM 788 C CA . GLU A 1 107 ? -36.562 -16.938 -28.016 1 91.81 107 GLU A CA 1
ATOM 789 C C . GLU A 1 107 ? -36.656 -18.422 -28.328 1 91.81 107 GLU A C 1
ATOM 791 O O . GLU A 1 107 ? -37.625 -19.094 -27.922 1 91.81 107 GLU A O 1
ATOM 796 N N . ARG A 1 108 ? -35.719 -18.984 -28.984 1 91.25 108 ARG A N 1
ATOM 797 C CA . ARG A 1 108 ? -35.844 -20.312 -29.562 1 91.25 108 ARG A CA 1
ATOM 798 C C . ARG A 1 108 ? -35.094 -21.344 -28.766 1 91.25 108 ARG A C 1
ATOM 800 O O . ARG A 1 108 ? -35.375 -22.547 -28.844 1 91.25 108 ARG A O 1
ATOM 807 N N . LEU A 1 109 ? -34.125 -20.969 -27.984 1 89.62 109 LEU A N 1
ATOM 808 C CA . LEU A 1 109 ? -33.219 -21.859 -27.281 1 89.62 109 LEU A CA 1
ATOM 809 C C . LEU A 1 109 ? -33.969 -22.75 -26.312 1 89.62 109 LEU A C 1
ATOM 811 O O . LEU A 1 109 ? -33.656 -23.938 -26.172 1 89.62 109 LEU A O 1
ATOM 815 N N . PRO A 1 110 ? -35.031 -22.234 -25.672 1 86.12 110 PRO A N 1
ATOM 816 C CA . PRO A 1 110 ? -35.781 -23.094 -24.734 1 86.12 110 PRO A CA 1
ATOM 817 C C . PRO A 1 110 ? -36.375 -24.312 -25.422 1 86.12 110 PRO A C 1
ATOM 819 O O . PRO A 1 110 ? -36.438 -25.391 -24.828 1 86.12 110 PRO A O 1
ATOM 822 N N . GLN A 1 111 ? -36.781 -24.188 -26.609 1 83.88 111 GLN A N 1
ATOM 823 C CA . GLN A 1 111 ? -37.375 -25.297 -27.344 1 83.88 111 GLN A CA 1
ATOM 824 C C . GLN A 1 111 ? -36.312 -26.328 -27.719 1 83.88 111 GLN A C 1
ATOM 826 O O . GLN A 1 111 ? -36.531 -27.531 -27.594 1 83.88 111 GLN A O 1
ATOM 831 N N . ASP A 1 112 ? -35.281 -25.844 -28.125 1 83.81 112 ASP A N 1
ATOM 832 C CA . ASP A 1 112 ? -34.156 -26.719 -28.5 1 83.81 112 ASP A CA 1
ATOM 833 C C . ASP A 1 112 ? -33.562 -27.406 -27.281 1 83.81 112 ASP A C 1
ATOM 835 O O . ASP A 1 112 ? -33.156 -28.562 -27.359 1 83.81 112 ASP A O 1
ATOM 839 N N . ALA A 1 113 ? -33.562 -26.734 -26.203 1 79.06 113 ALA A N 1
ATOM 840 C CA . ALA A 1 113 ? -32.938 -27.203 -24.969 1 79.06 113 ALA A CA 1
ATOM 841 C C . ALA A 1 113 ? -33.75 -28.359 -24.359 1 79.06 113 ALA A C 1
ATOM 843 O O . ALA A 1 113 ? -33.25 -29.109 -23.516 1 79.06 113 ALA A O 1
ATOM 844 N N . GLN A 1 114 ? -34.938 -28.484 -24.812 1 78.44 114 GLN A N 1
ATOM 845 C CA . GLN A 1 114 ? -35.75 -29.609 -24.375 1 78.44 114 GLN A CA 1
ATOM 846 C C . GLN A 1 114 ? -35.312 -30.922 -25.031 1 78.44 114 GLN A C 1
ATOM 848 O O . GLN A 1 114 ? -35.438 -32 -24.438 1 78.44 114 GLN A O 1
ATOM 853 N N . ARG A 1 115 ? -34.688 -30.75 -26.125 1 77.94 115 ARG A N 1
ATOM 854 C CA . ARG A 1 115 ? -34.312 -31.922 -26.906 1 77.94 115 ARG A CA 1
ATOM 855 C C . ARG A 1 115 ? -32.812 -32.219 -26.719 1 77.94 115 ARG A C 1
ATOM 857 O O . ARG A 1 115 ? -32.406 -33.375 -26.891 1 77.94 115 ARG A O 1
ATOM 864 N N . LEU A 1 116 ? -32.031 -31.188 -26.516 1 85.31 116 LEU A N 1
ATOM 865 C CA . LEU A 1 116 ? -30.594 -31.344 -26.422 1 85.31 116 LEU A CA 1
ATOM 866 C C . LEU A 1 116 ? -30.047 -30.625 -25.203 1 85.31 116 LEU A C 1
ATOM 868 O O . LEU A 1 116 ? -30.641 -29.656 -24.719 1 85.31 116 LEU A O 1
ATOM 872 N N . GLN A 1 117 ? -28.969 -31.141 -24.656 1 89.31 117 GLN A N 1
ATOM 873 C CA . GLN A 1 117 ? -28.25 -30.469 -23.578 1 89.31 117 GLN A CA 1
ATOM 874 C C . GLN A 1 117 ? -27.266 -29.438 -24.125 1 89.31 117 GLN A C 1
ATOM 876 O O . GLN A 1 117 ? -26.172 -29.797 -24.562 1 89.31 117 GLN A O 1
ATOM 881 N N . VAL A 1 118 ? -27.547 -28.219 -23.969 1 92.31 118 VAL A N 1
ATOM 882 C CA . VAL A 1 118 ? -26.672 -27.156 -24.453 1 92.31 118 VAL A CA 1
ATOM 883 C C . VAL A 1 118 ? -25.625 -26.828 -23.391 1 92.31 118 VAL A C 1
ATOM 885 O O . VAL A 1 118 ? -25.953 -26.25 -22.359 1 92.31 118 VAL A O 1
ATOM 888 N N . GLU A 1 119 ? -24.391 -27.141 -23.734 1 92.19 119 GLU A N 1
ATOM 889 C CA . GLU A 1 119 ? -23.359 -27.016 -22.703 1 92.19 119 GLU A CA 1
ATOM 890 C C . GLU A 1 119 ? -22.297 -26 -23.109 1 92.19 119 GLU A C 1
ATOM 892 O O . GLU A 1 119 ? -21.484 -25.594 -22.297 1 92.19 119 GLU A O 1
ATOM 897 N N . MET A 1 120 ? -22.234 -25.578 -24.281 1 94.5 120 MET A N 1
ATOM 898 C CA . MET A 1 120 ? -21.297 -24.547 -24.766 1 94.5 120 MET A CA 1
ATOM 899 C C . MET A 1 120 ? -22.047 -23.453 -25.516 1 94.5 120 MET A C 1
ATOM 901 O O . MET A 1 120 ? -22.906 -23.734 -26.344 1 94.5 120 MET A O 1
ATOM 905 N N . ILE A 1 121 ? -21.766 -22.266 -25.188 1 95.69 121 ILE A N 1
ATOM 906 C CA . ILE A 1 121 ? -22.391 -21.109 -25.828 1 95.69 121 ILE A CA 1
ATOM 907 C C . ILE A 1 121 ? -21.312 -20.172 -26.375 1 95.69 121 ILE A C 1
ATOM 909 O O . ILE A 1 121 ? -20.391 -19.781 -25.656 1 95.69 121 ILE A O 1
ATOM 913 N N . ILE A 1 122 ? -21.344 -19.875 -27.625 1 97 122 ILE A N 1
ATOM 914 C CA . ILE A 1 122 ? -20.453 -18.938 -28.312 1 97 122 ILE A CA 1
ATOM 915 C C . ILE A 1 122 ? -21.234 -17.719 -28.781 1 97 122 ILE A C 1
ATOM 917 O O . ILE A 1 122 ? -22.188 -17.859 -29.547 1 97 122 ILE A O 1
ATOM 921 N N . VAL A 1 123 ? -20.828 -16.578 -28.312 1 95.81 123 VAL A N 1
ATOM 922 C CA . VAL A 1 123 ? -21.516 -15.352 -28.688 1 95.81 123 VAL A CA 1
ATOM 923 C C . VAL A 1 123 ? -20.547 -14.438 -29.438 1 95.81 123 VAL A C 1
ATOM 925 O O . VAL A 1 123 ? -19.453 -14.148 -28.969 1 95.81 123 VAL A O 1
ATOM 928 N N . ASP A 1 124 ? -20.938 -14.039 -30.609 1 95.62 124 ASP A N 1
ATOM 929 C CA . ASP A 1 124 ? -20.219 -13.062 -31.422 1 95.62 124 ASP A CA 1
ATOM 930 C C . ASP A 1 124 ? -20.734 -11.648 -31.172 1 95.62 124 ASP A C 1
ATOM 932 O O . ASP A 1 124 ? -21.781 -11.266 -31.688 1 95.62 124 ASP A O 1
ATOM 936 N N . ALA A 1 125 ? -19.984 -10.875 -30.453 1 92.75 125 ALA A N 1
ATOM 937 C CA . ALA A 1 125 ? -20.375 -9.516 -30.109 1 92.75 125 ALA A CA 1
ATOM 938 C C . ALA A 1 125 ? -19.562 -8.492 -30.891 1 92.75 125 ALA A C 1
ATOM 940 O O . ALA A 1 125 ? -19.406 -7.348 -30.469 1 92.75 125 ALA A O 1
ATOM 941 N N . CYS A 1 126 ? -18.969 -8.82 -31.984 1 91.38 126 CYS A N 1
ATOM 942 C CA . CYS A 1 126 ? -18.047 -7.965 -32.75 1 91.38 126 CYS A CA 1
ATOM 943 C C . CYS A 1 126 ? -18.797 -6.777 -33.344 1 91.38 126 CYS A C 1
ATOM 945 O O . CYS A 1 126 ? -18.219 -5.707 -33.531 1 91.38 126 CYS A O 1
ATOM 947 N N . ASN A 1 127 ? -20.031 -6.914 -33.781 1 80.69 127 ASN A N 1
ATOM 948 C CA . ASN A 1 127 ? -20.734 -5.859 -34.5 1 80.69 127 ASN A CA 1
ATOM 949 C C . ASN A 1 127 ? -21.891 -5.301 -33.656 1 80.69 127 ASN A C 1
ATOM 951 O O . ASN A 1 127 ? -22.75 -4.59 -34.188 1 80.69 127 ASN A O 1
ATOM 955 N N . ASP A 1 128 ? -21.969 -5.668 -32.5 1 69 128 ASP A N 1
ATOM 956 C CA . ASP A 1 128 ? -23.109 -5.242 -31.703 1 69 128 ASP A CA 1
ATOM 957 C C . ASP A 1 128 ? -22.688 -4.223 -30.641 1 69 128 ASP A C 1
ATOM 959 O O . ASP A 1 128 ? -21.516 -4.16 -30.266 1 69 128 ASP A O 1
ATOM 963 N N . ASP A 1 129 ? -23.672 -3.373 -30.484 1 65.38 129 ASP A N 1
ATOM 964 C CA . ASP A 1 129 ? -23.5 -2.48 -29.344 1 65.38 129 ASP A CA 1
ATOM 965 C C . ASP A 1 129 ? -23.359 -3.271 -28.047 1 65.38 129 ASP A C 1
ATOM 967 O O . ASP A 1 129 ? -24.094 -4.246 -27.828 1 65.38 129 ASP A O 1
ATOM 971 N N . ALA A 1 130 ? -22.359 -3.139 -27.422 1 62.59 130 ALA A N 1
ATOM 972 C CA . ALA A 1 130 ? -22.047 -3.92 -26.219 1 62.59 130 ALA A CA 1
ATOM 973 C C . ALA A 1 130 ? -23.172 -3.836 -25.203 1 62.59 130 ALA A C 1
ATOM 975 O O . ALA A 1 130 ? -23.578 -2.74 -24.797 1 62.59 130 ALA A O 1
ATOM 976 N N . PRO A 1 131 ? -23.812 -5.016 -24.969 1 63.47 131 PRO A N 1
ATOM 977 C CA . PRO A 1 131 ? -24.781 -4.98 -23.859 1 63.47 131 PRO A CA 1
ATOM 978 C C . PRO A 1 131 ? -24.141 -4.574 -22.531 1 63.47 131 PRO A C 1
ATOM 980 O O . PRO A 1 131 ? -22.922 -4.68 -22.375 1 63.47 131 PRO A O 1
ATOM 983 N N . ASP A 1 132 ? -24.906 -4.086 -21.625 1 65.31 132 ASP A N 1
ATOM 984 C CA . ASP A 1 132 ? -24.438 -3.598 -20.328 1 65.31 132 ASP A CA 1
ATOM 985 C C . ASP A 1 132 ? -24.109 -4.758 -19.391 1 65.31 132 ASP A C 1
ATOM 987 O O . ASP A 1 132 ? -23.469 -4.562 -18.359 1 65.31 132 ASP A O 1
ATOM 991 N N . SER A 1 133 ? -24.625 -5.938 -19.906 1 74.44 133 SER A N 1
ATOM 992 C CA . SER A 1 133 ? -24.438 -7.047 -18.984 1 74.44 133 SER A CA 1
ATOM 993 C C . SER A 1 133 ? -23.812 -8.25 -19.688 1 74.44 133 SER A C 1
ATOM 995 O O . SER A 1 133 ? -23.656 -8.25 -20.906 1 74.44 133 SER A O 1
ATOM 997 N N . ASP A 1 134 ? -23.438 -9.297 -18.922 1 81.12 134 ASP A N 1
ATOM 998 C CA . ASP A 1 134 ? -22.922 -10.562 -19.422 1 81.12 134 ASP A CA 1
ATOM 999 C C . ASP A 1 134 ? -23.969 -11.32 -20.219 1 81.12 134 ASP A C 1
ATOM 1001 O O . ASP A 1 134 ? -24.984 -11.75 -19.672 1 81.12 134 ASP A O 1
ATOM 1005 N N . PRO A 1 135 ? -23.797 -11.438 -21.5 1 87.62 135 PRO A N 1
ATOM 1006 C CA . PRO A 1 135 ? -24.812 -12.062 -22.344 1 87.62 135 PRO A CA 1
ATOM 1007 C C . PRO A 1 135 ? -25.016 -13.539 -22.031 1 87.62 135 PRO A C 1
ATOM 1009 O O . PRO A 1 135 ? -26.016 -14.133 -22.453 1 87.62 135 PRO A O 1
ATOM 1012 N N . PHE A 1 136 ? -24.125 -14.133 -21.328 1 89.75 136 PHE A N 1
ATOM 1013 C CA . PHE A 1 136 ? -24.172 -15.57 -21.078 1 89.75 136 PHE A CA 1
ATOM 1014 C C . PHE A 1 136 ? -25.156 -15.891 -19.953 1 89.75 136 PHE A C 1
ATOM 1016 O O . PHE A 1 136 ? -25.719 -16.984 -19.906 1 89.75 136 PHE A O 1
ATOM 1023 N N . ASP A 1 137 ? -25.406 -14.953 -19.094 1 85.56 137 ASP A N 1
ATOM 1024 C CA . ASP A 1 137 ? -26.234 -15.211 -17.922 1 85.56 137 ASP A CA 1
ATOM 1025 C C . ASP A 1 137 ? -27.641 -15.633 -18.328 1 85.56 137 ASP A C 1
ATOM 1027 O O . ASP A 1 137 ? -28.109 -16.703 -17.953 1 85.56 137 ASP A O 1
ATOM 1031 N N . PRO A 1 138 ? -28.344 -14.883 -19.156 1 86.75 138 PRO A N 1
ATOM 1032 C CA . PRO A 1 138 ? -29.688 -15.297 -19.547 1 86.75 138 PRO A CA 1
ATOM 1033 C C . PRO A 1 138 ? -29.688 -16.562 -20.391 1 86.75 138 PRO A C 1
ATOM 1035 O O . PRO A 1 138 ? -30.609 -17.391 -20.281 1 86.75 138 PRO A O 1
ATOM 1038 N N . LEU A 1 139 ? -28.688 -16.734 -21.188 1 89.88 139 LEU A N 1
ATOM 1039 C CA . LEU A 1 139 ? -28.625 -17.906 -22.062 1 89.88 139 LEU A CA 1
ATOM 1040 C C . LEU A 1 139 ? -28.438 -19.172 -21.234 1 89.88 139 LEU A C 1
ATOM 1042 O O . LEU A 1 139 ? -29.078 -20.203 -21.5 1 89.88 139 LEU A O 1
ATOM 1046 N N . LEU A 1 140 ? -27.516 -19.125 -20.312 1 86 140 LEU A N 1
ATOM 1047 C CA . LEU A 1 140 ? -27.234 -20.266 -19.453 1 86 140 LEU A CA 1
ATOM 1048 C C . LEU A 1 140 ? -28.438 -20.609 -18.594 1 86 140 LEU A C 1
ATOM 1050 O O . LEU A 1 140 ? -28.719 -21.797 -18.344 1 86 140 LEU A O 1
ATOM 1054 N N . GLU A 1 141 ? -29.141 -19.625 -18.172 1 84.06 141 GLU A N 1
ATOM 1055 C CA . GLU A 1 141 ? -30.344 -19.844 -17.375 1 84.06 141 GLU A CA 1
ATOM 1056 C C . GLU A 1 141 ? -31.422 -20.547 -18.203 1 84.06 141 GLU A C 1
ATOM 1058 O O . GLU A 1 141 ? -32.094 -21.438 -17.703 1 84.06 141 GLU A O 1
ATOM 1063 N N . LEU A 1 142 ? -31.547 -20.172 -19.406 1 86.5 142 LEU A N 1
ATOM 1064 C CA . LEU A 1 142 ? -32.531 -20.75 -20.297 1 86.5 142 LEU A CA 1
ATOM 1065 C C . LEU A 1 142 ? -32.219 -22.203 -20.609 1 86.5 142 LEU A C 1
ATOM 1067 O O . LEU A 1 142 ? -33.125 -23.031 -20.797 1 86.5 142 LEU A O 1
ATOM 1071 N N . CYS A 1 143 ? -30.922 -22.484 -20.656 1 85.44 143 CYS A N 1
ATOM 1072 C CA . CYS A 1 143 ? -30.484 -23.859 -20.953 1 85.44 143 CYS A CA 1
ATOM 1073 C C . CYS A 1 143 ? -30.781 -24.781 -19.781 1 85.44 143 CYS A C 1
ATOM 1075 O O . CYS A 1 143 ? -30.875 -26 -19.969 1 85.44 143 CYS A O 1
ATOM 1077 N N . GLN A 1 144 ? -30.938 -24.219 -18.609 1 78.81 144 GLN A N 1
ATOM 1078 C CA . GLN A 1 144 ? -31.172 -25.016 -17.406 1 78.81 144 GLN A CA 1
ATOM 1079 C C . GLN A 1 144 ? -32.656 -25.141 -17.109 1 78.81 144 GLN A C 1
ATOM 1081 O O . GLN A 1 144 ? -33.094 -26.062 -16.406 1 78.81 144 GLN A O 1
ATOM 1086 N N . CYS A 1 145 ? -33.469 -24.312 -17.656 1 73 145 CYS A N 1
ATOM 1087 C CA . CYS A 1 145 ? -34.875 -24.234 -17.312 1 73 145 CYS A CA 1
ATOM 1088 C C . CYS A 1 145 ? -35.625 -25.469 -17.812 1 73 145 CYS A C 1
ATOM 1090 O O . CYS A 1 145 ? -35.5 -25.844 -18.984 1 73 145 CYS A O 1
ATOM 1092 N N . GLY A 1 146 ? -36.406 -26.078 -16.953 1 63.66 146 GLY A N 1
ATOM 1093 C CA . GLY A 1 146 ? -37.406 -27.094 -17.281 1 63.66 146 GLY A CA 1
ATOM 1094 C C . GLY A 1 146 ? -36.781 -28.484 -17.422 1 63.66 146 GLY A C 1
ATOM 1095 O O . GLY A 1 146 ? -37.438 -29.391 -17.938 1 63.66 146 GLY A O 1
ATOM 1096 N N . ARG A 1 147 ? -35.5 -28.609 -16.984 1 71.12 147 ARG A N 1
ATOM 1097 C CA . ARG A 1 147 ? -34.875 -29.906 -17.172 1 71.12 147 ARG A CA 1
ATOM 1098 C C . ARG A 1 147 ? -34.656 -30.625 -15.844 1 71.12 147 ARG A C 1
ATOM 1100 O O . ARG A 1 147 ? -34.438 -29.969 -14.82 1 71.12 147 ARG A O 1
ATOM 1107 N N . ASP A 1 148 ? -34.906 -31.828 -15.938 1 65.06 148 ASP A N 1
ATOM 1108 C CA . ASP A 1 148 ? -34.656 -32.656 -14.766 1 65.06 148 ASP A CA 1
ATOM 1109 C C . ASP A 1 148 ? -33.156 -32.781 -14.508 1 65.06 148 ASP A C 1
ATOM 1111 O O . ASP A 1 148 ? -32.719 -32.781 -13.352 1 65.06 148 ASP A O 1
ATOM 1115 N N . THR A 1 149 ? -32.469 -32.938 -15.727 1 72.44 149 THR A N 1
ATOM 1116 C CA . THR A 1 149 ? -31 -33 -15.617 1 72.44 149 THR A CA 1
ATOM 1117 C C . THR A 1 149 ? -30.359 -31.703 -16.094 1 72.44 149 THR A C 1
ATOM 1119 O O . THR A 1 149 ? -30.578 -31.281 -17.219 1 72.44 149 THR A O 1
ATOM 1122 N N . LEU A 1 150 ? -29.594 -31.141 -15.227 1 77.94 150 LEU A N 1
ATOM 1123 C CA . LEU A 1 150 ? -28.969 -29.859 -15.547 1 77.94 150 LEU A CA 1
ATOM 1124 C C . LEU A 1 150 ? -27.797 -30.062 -16.5 1 77.94 150 LEU A C 1
ATOM 1126 O O . LEU A 1 150 ? -27.047 -31.047 -16.375 1 77.94 150 LEU A O 1
ATOM 1130 N N . PRO A 1 151 ? -27.734 -29.172 -17.516 1 84.38 151 PRO A N 1
ATOM 1131 C CA . PRO A 1 151 ? -26.562 -29.25 -18.375 1 84.38 151 PRO A CA 1
ATOM 1132 C C . PRO A 1 151 ? -25.25 -29.109 -17.594 1 84.38 151 PRO A C 1
ATOM 1134 O O . PRO A 1 151 ? -25.188 -28.344 -16.625 1 84.38 151 PRO A O 1
ATOM 1137 N N . ARG A 1 152 ? -24.25 -29.844 -18 1 88 152 ARG A N 1
ATOM 1138 C CA . ARG A 1 152 ? -22.938 -29.812 -17.344 1 88 152 ARG A CA 1
ATOM 1139 C C . ARG A 1 152 ? -22.078 -28.688 -17.891 1 88 152 ARG A C 1
ATOM 1141 O O . ARG A 1 152 ? -21.25 -28.891 -18.766 1 88 152 ARG A O 1
ATOM 1148 N N . CYS A 1 153 ? -22.219 -27.578 -17.266 1 88.38 153 CYS A N 1
ATOM 1149 C CA . CYS A 1 153 ? -21.438 -26.422 -17.703 1 88.38 153 CYS A CA 1
ATOM 1150 C C . CYS A 1 153 ? -20.078 -26.391 -17 1 88.38 153 CYS A C 1
ATOM 1152 O O . CYS A 1 153 ? -20 -26.594 -15.797 1 88.38 153 CYS A O 1
ATOM 1154 N N . SER A 1 154 ? -19.047 -26.266 -17.797 1 90.56 154 SER A N 1
ATOM 1155 C CA . SER A 1 154 ? -17.688 -26.156 -17.312 1 90.56 154 SER A CA 1
ATOM 1156 C C . SER A 1 154 ? -17.141 -24.75 -17.484 1 90.56 154 SER A C 1
ATOM 1158 O O . SER A 1 154 ? -17.828 -23.875 -18.031 1 90.56 154 SER A O 1
ATOM 1160 N N . PRO A 1 155 ? -15.914 -24.422 -16.984 1 90.31 155 PRO A N 1
ATOM 1161 C CA . PRO A 1 155 ? -15.312 -23.109 -17.203 1 90.31 155 PRO A CA 1
ATOM 1162 C C . PRO A 1 155 ? -15.078 -22.797 -18.672 1 90.31 155 PRO A C 1
ATOM 1164 O O . PRO A 1 155 ? -14.734 -21.672 -19.016 1 90.31 155 PRO A O 1
ATOM 1167 N N . HIS A 1 156 ? -15.352 -23.75 -19.547 1 93.5 156 HIS A N 1
ATOM 1168 C CA . HIS A 1 156 ? -15.102 -23.609 -20.969 1 93.5 156 HIS A CA 1
ATOM 1169 C C . HIS A 1 156 ? -16.406 -23.5 -21.75 1 93.5 156 HIS A C 1
ATOM 1171 O O . HIS A 1 156 ? -16.406 -23.562 -22.984 1 93.5 156 HIS A O 1
ATOM 1177 N N . SER A 1 157 ? -17.484 -23.281 -21.062 1 93.25 157 SER A N 1
ATOM 1178 C CA . SER A 1 157 ? -18.812 -23.359 -21.672 1 93.25 157 SER A CA 1
ATOM 1179 C C . SER A 1 157 ? -19.188 -22.031 -22.328 1 93.25 157 SER A C 1
ATOM 1181 O O . SER A 1 157 ? -20.156 -21.969 -23.078 1 93.25 157 SER A O 1
ATOM 1183 N N . ALA A 1 158 ? -18.438 -21 -22.031 1 94.19 158 ALA A N 1
ATOM 1184 C CA . ALA A 1 158 ? -18.812 -19.688 -22.531 1 94.19 158 ALA A CA 1
ATOM 1185 C C . ALA A 1 158 ? -17.656 -19.016 -23.266 1 94.19 158 ALA A C 1
ATOM 1187 O O . ALA A 1 158 ? -16.578 -18.812 -22.688 1 94.19 158 ALA A O 1
ATOM 1188 N N . LEU A 1 159 ? -17.859 -18.672 -24.516 1 95.88 159 LEU A N 1
ATOM 1189 C CA . LEU A 1 159 ? -16.859 -18.031 -25.359 1 95.88 159 LEU A CA 1
ATOM 1190 C C . LEU A 1 159 ? -17.438 -16.797 -26.047 1 95.88 159 LEU A C 1
ATOM 1192 O O . LEU A 1 159 ? -18.422 -16.891 -26.766 1 95.88 159 LEU A O 1
ATOM 1196 N N . LEU A 1 160 ? -16.844 -15.656 -25.797 1 95.38 160 LEU A N 1
ATOM 1197 C CA . LEU A 1 160 ? -17.297 -14.414 -26.406 1 95.38 160 LEU A CA 1
ATOM 1198 C C . LEU A 1 160 ? -16.266 -13.883 -27.391 1 95.38 160 LEU A C 1
ATOM 1200 O O . LEU A 1 160 ? -15.086 -13.773 -27.062 1 95.38 160 LEU A O 1
ATOM 1204 N N . TYR A 1 161 ? -16.703 -13.609 -28.625 1 96 161 TYR A N 1
ATOM 1205 C CA . TYR A 1 161 ? -15.883 -12.898 -29.594 1 96 161 TYR A CA 1
ATOM 1206 C C . TYR A 1 161 ? -16.234 -11.414 -29.609 1 96 161 TYR A C 1
ATOM 1208 O O . TYR A 1 161 ? -17.422 -11.047 -29.547 1 96 161 TYR A O 1
ATOM 1216 N N . CYS A 1 162 ? -15.25 -10.586 -29.578 1 94 162 CYS A N 1
ATOM 1217 C CA . CYS A 1 162 ? -15.469 -9.148 -29.656 1 94 162 CYS A CA 1
ATOM 1218 C C . CYS A 1 162 ? -14.445 -8.492 -30.594 1 94 162 CYS A C 1
ATOM 1220 O O . CYS A 1 162 ? -13.484 -9.141 -31 1 94 162 CYS A O 1
ATOM 1222 N N . SER A 1 163 ? -14.742 -7.25 -31 1 93.25 163 SER A N 1
ATOM 1223 C CA . SER A 1 163 ? -13.773 -6.504 -31.812 1 93.25 163 SER A CA 1
ATOM 1224 C C . SER A 1 163 ? -12.547 -6.129 -30.984 1 93.25 163 SER A C 1
ATOM 1226 O O . SER A 1 163 ? -12.617 -6.07 -29.75 1 93.25 163 SER A O 1
ATOM 1228 N N . ARG A 1 164 ? -11.461 -5.945 -31.703 1 91.69 164 ARG A N 1
ATOM 1229 C CA . ARG A 1 164 ? -10.227 -5.523 -31.047 1 91.69 164 ARG A CA 1
ATOM 1230 C C . ARG A 1 164 ? -10.438 -4.238 -30.25 1 91.69 164 ARG A C 1
ATOM 1232 O O . ARG A 1 164 ? -9.906 -4.082 -29.156 1 91.69 164 ARG A O 1
ATOM 1239 N N . GLN A 1 165 ? -11.227 -3.332 -30.719 1 88.19 165 GLN A N 1
ATOM 1240 C CA . GLN A 1 165 ? -11.492 -2.041 -30.094 1 88.19 165 GLN A CA 1
ATOM 1241 C C . GLN A 1 165 ? -12.305 -2.205 -28.812 1 88.19 165 GLN A C 1
ATOM 1243 O O . GLN A 1 165 ? -12.148 -1.429 -27.875 1 88.19 165 GLN A O 1
ATOM 1248 N N . ALA A 1 166 ? -13.109 -3.225 -28.766 1 89.94 166 ALA A N 1
ATOM 1249 C CA . ALA A 1 166 ? -14.016 -3.414 -27.641 1 89.94 166 ALA A CA 1
ATOM 1250 C C . ALA A 1 166 ? -13.391 -4.316 -26.578 1 89.94 166 ALA A C 1
ATOM 1252 O O . ALA A 1 166 ? -13.969 -4.504 -25.5 1 89.94 166 ALA A O 1
ATOM 1253 N N . LEU A 1 167 ? -12.203 -4.805 -26.875 1 90 167 LEU A N 1
ATOM 1254 C CA . LEU A 1 167 ? -11.57 -5.805 -26.016 1 90 167 LEU A CA 1
ATOM 1255 C C . LEU A 1 167 ? -11.391 -5.266 -24.594 1 90 167 LEU A C 1
ATOM 1257 O O . LEU A 1 167 ? -11.766 -5.926 -23.625 1 90 167 LEU A O 1
ATOM 1261 N N . PRO A 1 168 ? -10.844 -4.004 -24.391 1 83 168 PRO A N 1
ATOM 1262 C CA . PRO A 1 168 ? -10.664 -3.506 -23.031 1 83 168 PRO A CA 1
ATOM 1263 C C . PRO A 1 168 ? -11.984 -3.4 -22.266 1 83 168 PRO A C 1
ATOM 1265 O O . PRO A 1 168 ? -12.031 -3.693 -21.062 1 83 168 PRO A O 1
ATOM 1268 N N . MET A 1 169 ? -13.008 -3.031 -22.922 1 82.38 169 MET A N 1
ATOM 1269 C CA . MET A 1 169 ? -14.32 -2.896 -22.297 1 82.38 169 MET A CA 1
ATOM 1270 C C . MET A 1 169 ? -14.844 -4.254 -21.844 1 82.38 169 MET A C 1
ATOM 1272 O O . MET A 1 169 ? -15.344 -4.383 -20.719 1 82.38 169 MET A O 1
ATOM 1276 N N . TRP A 1 170 ? -14.719 -5.262 -22.672 1 87.38 170 TRP A N 1
ATOM 1277 C CA . TRP A 1 170 ? -15.258 -6.582 -22.359 1 87.38 170 TRP A CA 1
ATOM 1278 C C . TRP A 1 170 ? -14.445 -7.25 -21.266 1 87.38 170 TRP A C 1
ATOM 1280 O O . TRP A 1 170 ? -14.984 -8.023 -20.469 1 87.38 170 TRP A O 1
ATOM 1290 N N . MET A 1 171 ? -13.156 -7.016 -21.234 1 83.5 171 MET A N 1
ATOM 1291 C CA . MET A 1 171 ? -12.312 -7.566 -20.172 1 83.5 171 MET A CA 1
ATOM 1292 C C . MET A 1 171 ? -12.789 -7.109 -18.797 1 83.5 171 MET A C 1
ATOM 1294 O O . MET A 1 171 ? -12.641 -7.832 -17.812 1 83.5 171 MET A O 1
ATOM 1298 N N . GLU A 1 172 ? -13.414 -6.035 -18.75 1 78.5 172 GLU A N 1
ATOM 1299 C CA . GLU A 1 172 ? -13.906 -5.488 -17.484 1 78.5 172 GLU A CA 1
ATOM 1300 C C . GLU A 1 172 ? -15.336 -5.934 -17.219 1 78.5 172 GLU A C 1
ATOM 1302 O O . GLU A 1 172 ? -15.766 -5.992 -16.062 1 78.5 172 GLU A O 1
ATOM 1307 N N . ARG A 1 173 ? -16.062 -6.195 -18.219 1 78.06 173 ARG A N 1
ATOM 1308 C CA . ARG A 1 173 ? -17.5 -6.375 -18.094 1 78.06 173 ARG A CA 1
ATOM 1309 C C . ARG A 1 173 ? -17.859 -7.852 -17.953 1 78.06 173 ARG A C 1
ATOM 1311 O O . ARG A 1 173 ? -18.828 -8.195 -17.281 1 78.06 173 ARG A O 1
ATOM 1318 N N . ILE A 1 174 ? -17.109 -8.641 -18.625 1 80.06 174 ILE A N 1
ATOM 1319 C CA . ILE A 1 174 ? -17.5 -10.039 -18.688 1 80.06 174 ILE A CA 1
ATOM 1320 C C . ILE A 1 174 ? -17.094 -10.758 -17.406 1 80.06 174 ILE A C 1
ATOM 1322 O O . ILE A 1 174 ? -16.109 -10.367 -16.766 1 80.06 174 ILE A O 1
ATOM 1326 N N . GLY A 1 175 ? -17.922 -11.562 -16.906 1 71 175 GLY A N 1
ATOM 1327 C CA . GLY A 1 175 ? -17.625 -12.336 -15.703 1 71 175 GLY A CA 1
ATOM 1328 C C . GLY A 1 175 ? -16.375 -13.188 -15.828 1 71 175 GLY A C 1
ATOM 1329 O O . GLY A 1 175 ? -15.836 -13.344 -16.922 1 71 175 GLY A O 1
ATOM 1330 N N . SER A 1 176 ? -16.125 -13.688 -14.68 1 76.38 176 SER A N 1
ATOM 1331 C CA . SER A 1 176 ? -14.945 -14.539 -14.672 1 76.38 176 SER A CA 1
ATOM 1332 C C . SER A 1 176 ? -15.234 -15.898 -15.305 1 76.38 176 SER A C 1
ATOM 1334 O O . SER A 1 176 ? -16.391 -16.203 -15.609 1 76.38 176 SER A O 1
ATOM 1336 N N . ASN A 1 177 ? -14.445 -16.656 -15.828 1 81 177 ASN A N 1
ATOM 1337 C CA . ASN A 1 177 ? -14.508 -17.984 -16.422 1 81 177 ASN A CA 1
ATOM 1338 C C . ASN A 1 177 ? -15.094 -17.938 -17.828 1 81 177 ASN A C 1
ATOM 1340 O O . ASN A 1 177 ? -15.906 -18.797 -18.188 1 81 177 ASN A O 1
ATOM 1344 N N . ARG A 1 178 ? -15.125 -16.859 -18.453 1 88.88 178 ARG A N 1
ATOM 1345 C CA . ARG A 1 178 ? -15.492 -16.703 -19.859 1 88.88 178 ARG A CA 1
ATOM 1346 C C . ARG A 1 178 ? -14.25 -16.531 -20.734 1 88.88 178 ARG A C 1
ATOM 1348 O O . ARG A 1 178 ? -13.328 -15.805 -20.359 1 88.88 178 ARG A O 1
ATOM 1355 N N . HIS A 1 179 ? -14.359 -17.281 -21.75 1 93.81 179 HIS A N 1
ATOM 1356 C CA . HIS A 1 179 ? -13.305 -17.031 -22.719 1 93.81 179 HIS A CA 1
ATOM 1357 C C . HIS A 1 179 ? -13.602 -15.789 -23.547 1 93.81 179 HIS A C 1
ATOM 1359 O O . HIS A 1 179 ? -14.734 -15.586 -23.984 1 93.81 179 HIS A O 1
ATOM 1365 N N . LEU A 1 180 ? -12.688 -14.938 -23.609 1 94 180 LEU A N 1
ATOM 1366 C CA . LEU A 1 180 ? -12.781 -13.734 -24.438 1 94 180 LEU A CA 1
ATOM 1367 C C . LEU A 1 180 ? -11.758 -13.766 -25.562 1 94 180 LEU A C 1
ATOM 1369 O O . LEU A 1 180 ? -10.57 -14.008 -25.328 1 94 180 LEU A O 1
ATOM 1373 N N . ARG A 1 181 ? -12.305 -13.578 -26.875 1 96.31 181 ARG A N 1
ATOM 1374 C CA . ARG A 1 181 ? -11.438 -13.664 -28.031 1 96.31 181 ARG A CA 1
ATOM 1375 C C . ARG A 1 181 ? -11.75 -12.547 -29.031 1 96.31 181 ARG A C 1
ATOM 1377 O O . ARG A 1 181 ? -12.891 -12.086 -29.125 1 96.31 181 ARG A O 1
ATOM 1384 N N . VAL A 1 182 ? -10.719 -12.141 -29.656 1 95.75 182 VAL A N 1
ATOM 1385 C CA . VAL A 1 182 ? -10.852 -11.383 -30.891 1 95.75 182 VAL A CA 1
ATOM 1386 C C . VAL A 1 182 ? -10.695 -12.305 -32.094 1 95.75 182 VAL A C 1
ATOM 1388 O O . VAL A 1 182 ? -9.789 -13.148 -32.125 1 95.75 182 VAL A O 1
ATOM 1391 N N . PRO A 1 183 ? -11.656 -12.211 -33.062 1 94.81 183 PRO A N 1
ATOM 1392 C CA . PRO A 1 183 ? -11.531 -13.078 -34.219 1 94.81 183 PRO A CA 1
ATOM 1393 C C . PRO A 1 183 ? -10.164 -12.969 -34.906 1 94.81 183 PRO A C 1
ATOM 1395 O O . PRO A 1 183 ? -9.617 -11.867 -35.031 1 94.81 183 PRO A O 1
ATOM 1398 N N . LEU A 1 184 ? -9.688 -14.156 -35.344 1 93.12 184 LEU A N 1
ATOM 1399 C CA . LEU A 1 184 ? -8.359 -14.219 -35.938 1 93.12 184 LEU A CA 1
ATOM 1400 C C . LEU A 1 184 ? -8.469 -14.266 -37.469 1 93.12 184 LEU A C 1
ATOM 1402 O O . LEU A 1 184 ? -9.43 -14.82 -38 1 93.12 184 LEU A O 1
ATOM 1406 N N . GLU A 1 185 ? -7.449 -13.727 -38.125 1 90.44 185 GLU A N 1
ATOM 1407 C CA . GLU A 1 185 ? -7.348 -13.883 -39.562 1 90.44 185 GLU A CA 1
ATOM 1408 C C . GLU A 1 185 ? -6.93 -15.305 -39.938 1 90.44 185 GLU A C 1
ATOM 1410 O O . GLU A 1 185 ? -7.387 -15.852 -40.938 1 90.44 185 GLU A O 1
ATOM 1415 N N . ASP A 1 186 ? -6.125 -15.852 -39.156 1 93.19 186 ASP A N 1
ATOM 1416 C CA . ASP A 1 186 ? -5.703 -17.234 -39.344 1 93.19 186 ASP A CA 1
ATOM 1417 C C . ASP A 1 186 ? -6.805 -18.203 -38.938 1 93.19 186 ASP A C 1
ATOM 1419 O O . ASP A 1 186 ? -6.953 -18.531 -37.75 1 93.19 186 ASP A O 1
ATOM 1423 N N . ARG A 1 187 ? -7.48 -18.844 -39.875 1 93.56 187 ARG A N 1
ATOM 1424 C CA . ARG A 1 187 ? -8.617 -19.719 -39.625 1 93.56 187 ARG A CA 1
ATOM 1425 C C . ARG A 1 187 ? -8.18 -20.984 -38.906 1 93.56 187 ARG A C 1
ATOM 1427 O O . ARG A 1 187 ? -8.938 -21.531 -38.094 1 93.56 187 ARG A O 1
ATOM 1434 N N . SER A 1 188 ? -6.957 -21.406 -39.219 1 95.12 188 SER A N 1
ATOM 1435 C CA . SER A 1 188 ? -6.457 -22.609 -38.562 1 95.12 188 SER A CA 1
ATOM 1436 C C . SER A 1 188 ? -6.305 -22.391 -37.062 1 95.12 188 SER A C 1
ATOM 1438 O O . SER A 1 188 ? -6.633 -23.266 -36.25 1 95.12 188 SER A O 1
ATOM 1440 N N . ALA A 1 189 ? -5.812 -21.25 -36.75 1 95.12 189 ALA A N 1
ATOM 1441 C CA . ALA A 1 189 ? -5.664 -20.922 -35.312 1 95.12 189 ALA A CA 1
ATOM 1442 C C . ALA A 1 189 ? -7.023 -20.812 -34.625 1 95.12 189 ALA A C 1
ATOM 1444 O O . ALA A 1 189 ? -7.18 -21.219 -33.5 1 95.12 189 ALA A O 1
ATOM 1445 N N . SER A 1 190 ? -7.957 -20.188 -35.312 1 96 190 SER A N 1
ATOM 1446 C CA . SER A 1 190 ? -9.305 -20.047 -34.781 1 96 190 SER A CA 1
ATOM 1447 C C . SER A 1 190 ? -9.93 -21.422 -34.531 1 96 190 SER A C 1
ATOM 1449 O O . SER A 1 190 ? -10.453 -21.672 -33.438 1 96 190 SER A O 1
ATOM 1451 N N . ARG A 1 191 ? -9.867 -22.281 -35.531 1 97 191 ARG A N 1
ATOM 1452 C CA . ARG A 1 191 ? -10.414 -23.641 -35.406 1 97 191 ARG A CA 1
ATOM 1453 C C . ARG A 1 191 ? -9.719 -24.422 -34.312 1 97 191 ARG A C 1
ATOM 1455 O O . ARG A 1 191 ? -10.367 -25.141 -33.562 1 97 191 ARG A O 1
ATOM 1462 N N . ALA A 1 192 ? -8.391 -24.234 -34.219 1 97.38 192 ALA A N 1
ATOM 1463 C CA . ALA A 1 192 ? -7.633 -24.922 -33.156 1 97.38 192 ALA A CA 1
ATOM 1464 C C . ALA A 1 192 ? -8.086 -24.469 -31.781 1 97.38 192 ALA A C 1
ATOM 1466 O O . ALA A 1 192 ? -8.203 -25.281 -30.875 1 97.38 192 ALA A O 1
ATOM 1467 N N . ASP A 1 193 ? -8.281 -23.141 -31.609 1 97 193 ASP A N 1
ATOM 1468 C CA . ASP A 1 193 ? -8.695 -22.594 -30.328 1 97 193 ASP A CA 1
ATOM 1469 C C . ASP A 1 193 ? -10.078 -23.125 -29.922 1 97 193 ASP A C 1
ATOM 1471 O O . ASP A 1 193 ? -10.281 -23.516 -28.781 1 97 193 ASP A O 1
ATOM 1475 N N . ILE A 1 194 ? -11.031 -23.109 -30.828 1 97.88 194 ILE A N 1
ATOM 1476 C CA . ILE A 1 194 ? -12.383 -23.594 -30.547 1 97.88 194 ILE A CA 1
ATOM 1477 C C . ILE A 1 194 ? -12.336 -25.078 -30.219 1 97.88 194 ILE A C 1
ATOM 1479 O O . ILE A 1 194 ? -13.023 -25.547 -29.297 1 97.88 194 ILE A O 1
ATOM 1483 N N . LEU A 1 195 ? -11.57 -25.844 -31.016 1 97.75 195 LEU A N 1
ATOM 1484 C CA . LEU A 1 195 ? -11.438 -27.266 -30.766 1 97.75 195 LEU A CA 1
ATOM 1485 C C . LEU A 1 195 ? -10.875 -27.531 -29.375 1 97.75 195 LEU A C 1
ATOM 1487 O O . LEU A 1 195 ? -11.383 -28.375 -28.641 1 97.75 195 LEU A O 1
ATOM 1491 N N . ARG A 1 196 ? -9.797 -26.828 -29.062 1 96.94 196 ARG A N 1
ATOM 1492 C CA . ARG A 1 196 ? -9.203 -26.969 -27.75 1 96.94 196 ARG A CA 1
ATOM 1493 C C . ARG A 1 196 ? -10.227 -26.703 -26.656 1 96.94 196 ARG A C 1
ATOM 1495 O O . ARG A 1 196 ? -10.32 -27.453 -25.688 1 96.94 196 ARG A O 1
ATOM 1502 N N . ILE A 1 197 ? -10.984 -25.578 -26.734 1 96.69 197 ILE A N 1
ATOM 1503 C CA . ILE A 1 197 ? -11.969 -25.188 -25.734 1 96.69 197 ILE A CA 1
ATOM 1504 C C . ILE A 1 197 ? -13.023 -26.281 -25.609 1 96.69 197 ILE A C 1
ATOM 1506 O O . ILE A 1 197 ? -13.43 -26.625 -24.484 1 96.69 197 ILE A O 1
ATOM 1510 N N . ALA A 1 198 ? -13.445 -26.844 -26.719 1 97.31 198 ALA A N 1
ATOM 1511 C CA . ALA A 1 198 ? -14.477 -27.875 -26.719 1 97.31 198 ALA A CA 1
ATOM 1512 C C . ALA A 1 198 ? -13.969 -29.156 -26.047 1 97.31 198 ALA A C 1
ATOM 1514 O O . ALA A 1 198 ? -14.695 -29.797 -25.281 1 97.31 198 ALA A O 1
ATOM 1515 N N . VAL A 1 199 ? -12.773 -29.562 -26.391 1 97.06 199 VAL A N 1
ATOM 1516 C CA . VAL A 1 199 ? -12.211 -30.781 -25.797 1 97.06 199 VAL A CA 1
ATOM 1517 C C . VAL A 1 199 ? -11.953 -30.547 -24.312 1 97.06 199 VAL A C 1
ATOM 1519 O O . VAL A 1 199 ? -12.156 -31.453 -23.484 1 97.06 199 VAL A O 1
ATOM 1522 N N . ASP A 1 200 ? -11.469 -29.359 -23.938 1 95.31 200 ASP A N 1
ATOM 1523 C CA . ASP A 1 200 ? -11.328 -29 -22.531 1 95.31 200 ASP A CA 1
ATOM 1524 C C . ASP A 1 200 ? -12.656 -29.141 -21.797 1 95.31 200 ASP A C 1
ATOM 1526 O O . ASP A 1 200 ? -12.688 -29.594 -20.656 1 95.31 200 ASP A O 1
ATOM 1530 N N . HIS A 1 201 ? -13.711 -28.672 -22.422 1 94.69 201 HIS A N 1
ATOM 1531 C CA . HIS A 1 201 ? -15.047 -28.797 -21.844 1 94.69 201 HIS A CA 1
ATOM 1532 C C . HIS A 1 201 ? -15.391 -30.25 -21.578 1 94.69 201 HIS A C 1
ATOM 1534 O O . HIS A 1 201 ? -15.859 -30.594 -20.484 1 94.69 201 HIS A O 1
ATOM 1540 N N . LEU A 1 202 ? -15.18 -31.125 -22.547 1 95 202 LEU A N 1
ATOM 1541 C CA . LEU A 1 202 ? -15.5 -32.531 -22.406 1 95 202 LEU A CA 1
ATOM 1542 C C . LEU A 1 202 ? -14.648 -33.188 -21.328 1 95 202 LEU A C 1
ATOM 1544 O O . LEU A 1 202 ? -15.148 -34 -20.547 1 95 202 LEU A O 1
ATOM 1548 N N . GLU A 1 203 ? -13.391 -32.844 -21.359 1 94.12 203 GLU A N 1
ATOM 1549 C CA . GLU A 1 203 ? -12.516 -33.375 -20.297 1 94.12 203 GLU A CA 1
ATOM 1550 C C . GLU A 1 203 ? -13.016 -32.969 -18.922 1 94.12 203 GLU A C 1
ATOM 1552 O O . GLU A 1 203 ? -13.109 -33.812 -18.016 1 94.12 203 GLU A O 1
ATOM 1557 N N . HIS A 1 204 ? -13.32 -31.734 -18.766 1 92.19 204 HIS A N 1
ATOM 1558 C CA . HIS A 1 204 ? -13.727 -31.188 -17.484 1 92.19 204 HIS A CA 1
ATOM 1559 C C . HIS A 1 204 ? -15.086 -31.734 -17.047 1 92.19 204 HIS A C 1
ATOM 1561 O O . HIS A 1 204 ? -15.281 -32.062 -15.875 1 92.19 204 HIS A O 1
ATOM 1567 N N . SER A 1 205 ? -16.031 -31.828 -17.953 1 91.19 205 SER A N 1
ATOM 1568 C CA . SER A 1 205 ? -17.422 -32.094 -17.609 1 91.19 205 SER A CA 1
ATOM 1569 C C . SER A 1 205 ? -17.688 -33.594 -17.562 1 91.19 205 SER A C 1
ATOM 1571 O O . SER A 1 205 ? -18.594 -34.062 -16.875 1 91.19 205 SER A O 1
ATOM 1573 N N . ARG A 1 206 ? -16.844 -34.438 -18.234 1 90.81 206 ARG A N 1
ATOM 1574 C CA . ARG A 1 206 ? -17.266 -35.812 -18.375 1 90.81 206 ARG A CA 1
ATOM 1575 C C . ARG A 1 206 ? -16.078 -36.781 -18.188 1 90.81 206 ARG A C 1
ATOM 1577 O O . ARG A 1 206 ? -16.219 -37.812 -17.516 1 90.81 206 ARG A O 1
ATOM 1584 N N . PHE A 1 207 ? -14.945 -36.469 -18.781 1 91.94 207 PHE A N 1
ATOM 1585 C CA . PHE A 1 207 ? -13.938 -37.5 -18.969 1 91.94 207 PHE A CA 1
ATOM 1586 C C . PHE A 1 207 ? -12.969 -37.562 -17.781 1 91.94 207 PHE A C 1
ATOM 1588 O O . PHE A 1 207 ? -12.398 -38.594 -17.484 1 91.94 207 PHE A O 1
ATOM 1595 N N . ASN A 1 208 ? -12.688 -36.406 -17.266 1 89.56 208 ASN A N 1
ATOM 1596 C CA . ASN A 1 208 ? -11.906 -36.375 -16.031 1 89.56 208 ASN A CA 1
ATOM 1597 C C . ASN A 1 208 ? -12.797 -36.531 -14.797 1 89.56 208 ASN A C 1
ATOM 1599 O O . ASN A 1 208 ? -13.547 -35.625 -14.445 1 89.56 208 ASN A O 1
ATOM 1603 N N . ARG A 1 209 ? -12.617 -37.594 -14.125 1 85.62 209 ARG A N 1
ATOM 1604 C CA . ARG A 1 209 ? -13.523 -37.938 -13.039 1 85.62 209 ARG A CA 1
ATOM 1605 C C . ARG A 1 209 ? -13.461 -36.906 -11.914 1 85.62 209 ARG A C 1
ATOM 1607 O O . ARG A 1 209 ? -14.484 -36.594 -11.312 1 85.62 209 ARG A O 1
ATOM 1614 N N . MET A 1 210 ? -12.297 -36.438 -11.656 1 83.56 210 MET A N 1
ATOM 1615 C CA . MET A 1 210 ? -12.125 -35.469 -10.57 1 83.56 210 MET A CA 1
ATOM 1616 C C . MET A 1 210 ? -12.758 -34.125 -10.922 1 83.56 210 MET A C 1
ATOM 1618 O O . MET A 1 210 ? -13.469 -33.562 -10.102 1 83.56 210 MET A O 1
ATOM 1622 N N . LEU A 1 211 ? -12.586 -33.656 -12.102 1 85.94 211 LEU A N 1
ATOM 1623 C CA . LEU A 1 211 ? -13.117 -32.375 -12.531 1 85.94 211 LEU A CA 1
ATOM 1624 C C . LEU A 1 211 ? -14.633 -32.438 -12.719 1 85.94 211 LEU A C 1
ATOM 1626 O O . LEU A 1 211 ? -15.344 -31.484 -12.43 1 85.94 211 LEU A O 1
ATOM 1630 N N . ALA A 1 212 ? -15.07 -33.594 -13.172 1 85.81 212 ALA A N 1
ATOM 1631 C CA . ALA A 1 212 ? -16.5 -33.75 -13.453 1 85.81 212 ALA A CA 1
ATOM 1632 C C . ALA A 1 212 ? -17.328 -33.625 -12.18 1 85.81 212 ALA A C 1
ATOM 1634 O O . ALA A 1 212 ? -18.5 -33.281 -12.234 1 85.81 212 ALA A O 1
ATOM 1635 N N . ARG A 1 213 ? -16.672 -33.812 -11.109 1 78.06 213 ARG A N 1
ATOM 1636 C CA . ARG A 1 213 ? -17.375 -33.719 -9.828 1 78.06 213 ARG A CA 1
ATOM 1637 C C . ARG A 1 213 ? -17.703 -32.25 -9.5 1 78.06 213 ARG A C 1
ATOM 1639 O O . ARG A 1 213 ? -18.609 -31.969 -8.711 1 78.06 213 ARG A O 1
ATOM 1646 N N . SER A 1 214 ? -17 -31.344 -10.094 1 77.06 214 SER A N 1
ATOM 1647 C CA . SER A 1 214 ? -17.172 -29.922 -9.797 1 77.06 214 SER A CA 1
ATOM 1648 C C . SER A 1 214 ? -18.375 -29.344 -10.539 1 77.06 214 SER A C 1
ATOM 1650 O O . SER A 1 214 ? -18.812 -28.234 -10.242 1 77.06 214 SER A O 1
ATOM 1652 N N . VAL A 1 215 ? -18.906 -29.781 -11.672 1 72.69 215 VAL A N 1
ATOM 1653 C CA . VAL A 1 215 ? -19.969 -29.25 -12.531 1 72.69 215 VAL A CA 1
ATOM 1654 C C . VAL A 1 215 ? -21.328 -29.516 -11.906 1 72.69 215 VAL A C 1
ATOM 1656 O O . VAL A 1 215 ? -22.266 -28.734 -12.07 1 72.69 215 VAL A O 1
ATOM 1659 N N . CYS A 1 216 ? -21.703 -30.531 -11.391 1 58.28 216 CYS A N 1
ATOM 1660 C CA . CYS A 1 216 ? -23.047 -31.094 -11.297 1 58.28 216 CYS A CA 1
ATOM 1661 C C . CYS A 1 216 ? -23.875 -30.344 -10.258 1 58.28 216 CYS A C 1
ATOM 1663 O O . CYS A 1 216 ? -25.094 -30.219 -10.414 1 58.28 216 CYS A O 1
ATOM 1665 N N . HIS A 1 217 ? -23.438 -29.812 -9.133 1 61.62 217 HIS A N 1
ATOM 1666 C CA . HIS A 1 217 ? -24.5 -29.719 -8.133 1 61.62 217 HIS A CA 1
ATOM 1667 C C . HIS A 1 217 ? -24.5 -28.359 -7.445 1 61.62 217 HIS A C 1
ATOM 1669 O O . HIS A 1 217 ? -23.469 -27.703 -7.375 1 61.62 217 HIS A O 1
ATOM 1675 N N . THR A 1 218 ? -25.75 -27.766 -7.59 1 66.44 218 THR A N 1
ATOM 1676 C CA . THR A 1 218 ? -25.938 -26.656 -6.652 1 66.44 218 THR A CA 1
ATOM 1677 C C . THR A 1 218 ? -25.391 -27.031 -5.273 1 66.44 218 THR A C 1
ATOM 1679 O O . THR A 1 218 ? -25.844 -28 -4.66 1 66.44 218 THR A O 1
ATOM 1682 N N . LEU A 1 219 ? -24.297 -26.391 -4.977 1 77.25 219 LEU A N 1
ATOM 1683 C CA . LEU A 1 219 ? -23.672 -26.672 -3.686 1 77.25 219 LEU A CA 1
ATOM 1684 C C . LEU A 1 219 ? -24.391 -25.922 -2.562 1 77.25 219 LEU A C 1
ATOM 1686 O O . LEU A 1 219 ? -24.75 -24.766 -2.725 1 77.25 219 LEU A O 1
ATOM 1690 N N . PRO A 1 220 ? -24.672 -26.703 -1.522 1 86.88 220 PRO A N 1
ATOM 1691 C CA . PRO A 1 220 ? -25.141 -25.969 -0.347 1 86.88 220 PRO A CA 1
ATOM 1692 C C . PRO A 1 220 ? -24.141 -24.922 0.129 1 86.88 220 PRO A C 1
ATOM 1694 O O . PRO A 1 220 ? -22.953 -24.984 -0.229 1 86.88 220 PRO A O 1
ATOM 1697 N N . PRO A 1 221 ? -24.594 -24.016 0.849 1 91 221 PRO A N 1
ATOM 1698 C CA . PRO A 1 221 ? -23.656 -23 1.339 1 91 221 PRO A CA 1
ATOM 1699 C C . PRO A 1 221 ? -22.609 -23.562 2.281 1 91 221 PRO A C 1
ATOM 1701 O O . PRO A 1 221 ? -22.844 -24.578 2.953 1 91 221 PRO A O 1
ATOM 1704 N N . VAL A 1 222 ? -21.484 -22.938 2.338 1 95.06 222 VAL A N 1
ATOM 1705 C CA . VAL A 1 222 ? -20.438 -23.234 3.311 1 95.06 222 VAL A CA 1
ATOM 1706 C C . VAL A 1 222 ? -20.984 -23.031 4.727 1 95.06 222 VAL A C 1
ATOM 1708 O O . VAL A 1 222 ? -21.672 -22.047 5.004 1 95.06 222 VAL A O 1
ATOM 1711 N N . SER A 1 223 ? -20.672 -23.953 5.617 1 97.38 223 SER A N 1
ATOM 1712 C CA . SER A 1 223 ? -21.234 -23.953 6.965 1 97.38 223 SER A CA 1
ATOM 1713 C C . SER A 1 223 ? -20.859 -22.688 7.723 1 97.38 223 SER A C 1
ATOM 1715 O O . SER A 1 223 ? -21.703 -22.062 8.367 1 97.38 223 SER A O 1
ATOM 1717 N N . MET A 1 224 ? -19.641 -22.312 7.68 1 97.88 224 MET A N 1
ATOM 1718 C CA . MET A 1 224 ? -19.188 -21.109 8.383 1 97.88 224 MET A CA 1
ATOM 1719 C C . MET A 1 224 ? -19.922 -19.875 7.867 1 97.88 224 MET A C 1
ATOM 1721 O O . MET A 1 224 ? -20.297 -19 8.648 1 97.88 224 MET A O 1
ATOM 1725 N N . ALA A 1 225 ? -20.031 -19.75 6.559 1 97.75 225 ALA A N 1
ATOM 1726 C CA . ALA A 1 225 ? -20.719 -18.609 5.957 1 97.75 225 ALA A CA 1
ATOM 1727 C C . ALA A 1 225 ? -22.156 -18.5 6.477 1 97.75 225 ALA A C 1
ATOM 1729 O O . ALA A 1 225 ? -22.609 -17.406 6.832 1 97.75 225 ALA A O 1
ATOM 1730 N N . SER A 1 226 ? -22.844 -19.656 6.488 1 97.5 226 SER A N 1
ATOM 1731 C CA . SER A 1 226 ? -24.234 -19.672 6.941 1 97.5 226 SER A CA 1
ATOM 1732 C C . SER A 1 226 ? -24.359 -19.188 8.383 1 97.5 226 SER A C 1
ATOM 1734 O O . SER A 1 226 ? -25.25 -18.406 8.711 1 97.5 226 SER A O 1
ATOM 1736 N N . GLU A 1 227 ? -23.469 -19.672 9.234 1 98.19 227 GLU A N 1
ATOM 1737 C CA . GLU A 1 227 ? -23.531 -19.312 10.648 1 98.19 227 GLU A CA 1
ATOM 1738 C C . GLU A 1 227 ? -23.141 -17.859 10.875 1 98.19 227 GLU A C 1
ATOM 1740 O O . GLU A 1 227 ? -23.719 -17.172 11.727 1 98.19 227 GLU A O 1
ATOM 1745 N N . VAL A 1 228 ? -22.156 -17.344 10.18 1 98.56 228 VAL A N 1
ATOM 1746 C CA . VAL A 1 228 ? -21.734 -15.953 10.297 1 98.56 228 VAL A CA 1
ATOM 1747 C C . VAL A 1 228 ? -22.859 -15.031 9.836 1 98.56 228 VAL A C 1
ATOM 1749 O O . VAL A 1 228 ? -23.172 -14.039 10.508 1 98.56 228 VAL A O 1
ATOM 1752 N N . VAL A 1 229 ? -23.484 -15.375 8.641 1 98.31 229 VAL A N 1
ATOM 1753 C CA . VAL A 1 229 ? -24.594 -14.578 8.133 1 98.31 229 VAL A CA 1
ATOM 1754 C C . VAL A 1 229 ? -25.734 -14.578 9.141 1 98.31 229 VAL A C 1
ATOM 1756 O O . VAL A 1 229 ? -26.359 -13.547 9.398 1 98.31 229 VAL A O 1
ATOM 1759 N N . ARG A 1 230 ? -25.969 -15.75 9.719 1 97.69 230 ARG A N 1
ATOM 1760 C CA . ARG A 1 230 ? -27.031 -15.875 10.711 1 97.69 230 ARG A CA 1
ATOM 1761 C C . ARG A 1 230 ? -26.766 -14.984 11.922 1 97.69 230 ARG A C 1
ATOM 1763 O O . ARG A 1 230 ? -27.656 -14.273 12.383 1 97.69 230 ARG A O 1
ATOM 1770 N N . PHE A 1 231 ? -25.609 -14.969 12.484 1 97.94 231 PHE A N 1
ATOM 1771 C CA . PHE A 1 231 ? -25.234 -14.188 13.656 1 97.94 231 PHE A CA 1
ATOM 1772 C C . PHE A 1 231 ? -25.312 -12.695 13.359 1 97.94 231 PHE A C 1
ATOM 1774 O O . PHE A 1 231 ? -25.906 -11.93 14.125 1 97.94 231 PHE A O 1
ATOM 1781 N N . MET A 1 232 ? -24.656 -12.305 12.203 1 98.44 232 MET A N 1
ATOM 1782 C CA . MET A 1 232 ? -24.625 -10.891 11.844 1 98.44 232 MET A CA 1
ATOM 1783 C C . MET A 1 232 ? -26.031 -10.352 11.602 1 98.44 232 MET A C 1
ATOM 1785 O O . MET A 1 232 ? -26.344 -9.234 12.016 1 98.44 232 MET A O 1
ATOM 1789 N N . SER A 1 233 ? -26.875 -11.164 10.914 1 97.38 233 SER A N 1
ATOM 1790 C CA . SER A 1 233 ? -28.234 -10.75 10.625 1 97.38 233 SER A CA 1
ATOM 1791 C C . SER A 1 233 ? -29.078 -10.656 11.898 1 97.38 233 SER A C 1
ATOM 1793 O O . SER A 1 233 ? -29.922 -9.781 12.023 1 97.38 233 SER A O 1
ATOM 1795 N N . ASP A 1 234 ? -28.828 -11.633 12.773 1 96.38 234 ASP A N 1
ATOM 1796 C CA . ASP A 1 234 ? -29.562 -11.609 14.031 1 96.38 234 ASP A CA 1
ATOM 1797 C C . ASP A 1 234 ? -29.25 -10.352 14.836 1 96.38 234 ASP A C 1
ATOM 1799 O O . ASP A 1 234 ? -30.141 -9.734 15.422 1 96.38 234 ASP A O 1
ATOM 1803 N N . ARG A 1 235 ? -28.062 -9.961 14.852 1 95.25 235 ARG A N 1
ATOM 1804 C CA . ARG A 1 235 ? -27.594 -8.898 15.734 1 95.25 235 ARG A CA 1
ATOM 1805 C C . ARG A 1 235 ? -27.766 -7.531 15.078 1 95.25 235 ARG A C 1
ATOM 1807 O O . ARG A 1 235 ? -28.125 -6.555 15.742 1 95.25 235 ARG A O 1
ATOM 1814 N N . TRP A 1 236 ? -27.516 -7.441 13.773 1 96.5 236 TRP A N 1
ATOM 1815 C CA . TRP A 1 236 ? -27.484 -6.129 13.133 1 96.5 236 TRP A CA 1
ATOM 1816 C C . TRP A 1 236 ? -28.422 -6.086 11.93 1 96.5 236 TRP A C 1
ATOM 1818 O O . TRP A 1 236 ? -28.375 -5.137 11.141 1 96.5 236 TRP A O 1
ATOM 1828 N N . GLN A 1 237 ? -29.234 -7.203 11.742 1 96.62 237 GLN A N 1
ATOM 1829 C CA . GLN A 1 237 ? -30.141 -7.297 10.594 1 96.62 237 GLN A CA 1
ATOM 1830 C C . GLN A 1 237 ? -29.375 -7.156 9.281 1 96.62 237 GLN A C 1
ATOM 1832 O O . GLN A 1 237 ? -28.438 -7.914 9.016 1 96.62 237 GLN A O 1
ATOM 1837 N N . GLN A 1 238 ? -29.641 -6.043 8.625 1 97.19 238 GLN A N 1
ATOM 1838 C CA . GLN A 1 238 ? -28.969 -5.879 7.344 1 97.19 238 GLN A CA 1
ATOM 1839 C C . GLN A 1 238 ? -27.953 -4.746 7.398 1 97.19 238 GLN A C 1
ATOM 1841 O O . GLN A 1 238 ? -27.406 -4.34 6.367 1 97.19 238 GLN A O 1
ATOM 1846 N N . ASN A 1 239 ? -27.578 -4.246 8.602 1 97.5 239 ASN A N 1
ATOM 1847 C CA . ASN A 1 239 ? -26.656 -3.123 8.758 1 97.5 239 ASN A CA 1
ATOM 1848 C C . ASN A 1 239 ? -25.219 -3.596 8.93 1 97.5 239 ASN A C 1
ATOM 1850 O O . ASN A 1 239 ? -24.547 -3.229 9.891 1 97.5 239 ASN A O 1
ATOM 1854 N N . TRP A 1 240 ? -24.781 -4.352 8.047 1 98.25 240 TRP A N 1
ATOM 1855 C CA . TRP A 1 240 ? -23.391 -4.805 7.984 1 98.25 240 TRP A CA 1
ATOM 1856 C C . TRP A 1 240 ? -22.984 -5.094 6.547 1 98.25 240 TRP A C 1
ATOM 1858 O O . TRP A 1 240 ? -23.828 -5.152 5.648 1 98.25 240 TRP A O 1
ATOM 1868 N N . ASP A 1 241 ? -21.688 -5.113 6.246 1 98.44 241 ASP A N 1
ATOM 1869 C CA . ASP A 1 241 ? -21.156 -5.3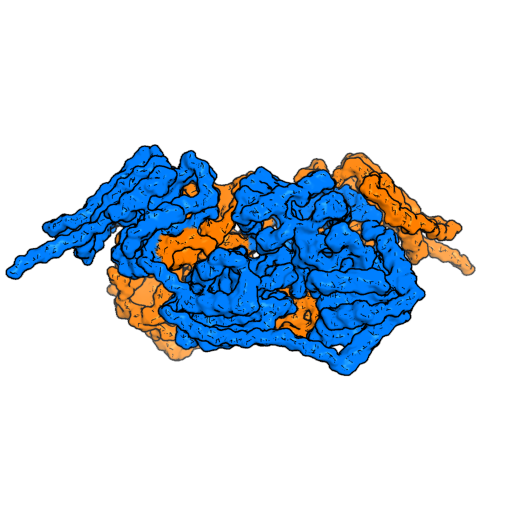63 4.906 1 98.44 241 ASP A CA 1
ATOM 1870 C C . ASP A 1 241 ? -20.078 -6.445 4.938 1 98.44 241 ASP A C 1
ATOM 1872 O O . ASP A 1 241 ? -19.406 -6.625 5.953 1 98.44 241 ASP A O 1
ATOM 1876 N N . LEU A 1 242 ? -19.922 -7.195 3.883 1 98.38 242 LEU A N 1
ATOM 1877 C CA . LEU A 1 242 ? -18.781 -8.07 3.643 1 98.38 242 LEU A CA 1
ATOM 1878 C C . LEU A 1 242 ? -17.688 -7.344 2.869 1 98.38 242 LEU A C 1
ATOM 1880 O O . LEU A 1 242 ? -17.969 -6.73 1.835 1 98.38 242 LEU A O 1
ATOM 1884 N N . HIS A 1 243 ? -16.547 -7.293 3.398 1 98 243 HIS A N 1
ATOM 1885 C CA . HIS A 1 243 ? -15.352 -6.812 2.707 1 98 243 HIS A CA 1
ATOM 1886 C C . HIS A 1 243 ? -14.375 -7.957 2.428 1 98 243 HIS A C 1
ATOM 1888 O O . HIS A 1 243 ? -13.914 -8.617 3.355 1 98 243 HIS A O 1
ATOM 1894 N N . ALA A 1 244 ? -14.047 -8.148 1.164 1 97.44 244 ALA A N 1
ATOM 1895 C CA . ALA A 1 244 ? -13.25 -9.352 0.916 1 97.44 244 ALA A CA 1
ATOM 1896 C C . ALA A 1 244 ? -12.117 -9.062 -0.064 1 97.44 244 ALA A C 1
ATOM 1898 O O . ALA A 1 244 ? -12.281 -8.297 -1.014 1 97.44 244 ALA A O 1
ATOM 1899 N N . TYR A 1 245 ? -10.945 -9.531 0.175 1 96.69 245 TYR A N 1
ATOM 1900 C CA . TYR A 1 245 ? -9.867 -9.773 -0.783 1 96.69 245 TYR A CA 1
ATOM 1901 C C . TYR A 1 245 ? -9.602 -11.266 -0.941 1 96.69 245 TYR A C 1
ATOM 1903 O O . TYR A 1 245 ? -9.039 -11.898 -0.046 1 96.69 245 TYR A O 1
ATOM 1911 N N . THR A 1 246 ? -9.875 -11.766 -2.002 1 95.38 246 THR A N 1
ATOM 1912 C CA . THR A 1 246 ? -10.102 -13.195 -2.195 1 95.38 246 THR A CA 1
ATOM 1913 C C . THR A 1 246 ? -8.773 -13.953 -2.205 1 95.38 246 THR A C 1
ATOM 1915 O O . THR A 1 246 ? -7.707 -13.352 -2.096 1 95.38 246 THR A O 1
ATOM 1918 N N . GLY A 1 247 ? -8.836 -15.188 -2.146 1 94.31 247 GLY A N 1
ATOM 1919 C CA . GLY A 1 247 ? -7.828 -16.234 -2.188 1 94.31 247 GLY A CA 1
ATOM 1920 C C . GLY A 1 247 ? -8.414 -17.625 -2.275 1 94.31 247 GLY A C 1
ATOM 1921 O O . GLY A 1 247 ? -9.625 -17.812 -2.111 1 94.31 247 GLY A O 1
ATOM 1922 N N . SER A 1 248 ? -7.547 -18.547 -2.527 1 92.56 248 SER A N 1
ATOM 1923 C CA . SER A 1 248 ? -8.031 -19.906 -2.717 1 92.56 248 SER A CA 1
ATOM 1924 C C . SER A 1 248 ? -8.805 -20.391 -1.497 1 92.56 248 SER A C 1
ATOM 1926 O O . SER A 1 248 ? -9.898 -20.938 -1.628 1 92.56 248 SER A O 1
ATOM 1928 N N . MET A 1 249 ? -8.352 -20.156 -0.348 1 93.88 249 MET A N 1
ATOM 1929 C CA . MET A 1 249 ? -8.914 -20.734 0.868 1 93.88 249 MET A CA 1
ATOM 1930 C C . MET A 1 249 ? -10.266 -20.094 1.196 1 93.88 249 MET A C 1
ATOM 1932 O O . MET A 1 249 ? -11.164 -20.766 1.7 1 93.88 249 MET A O 1
ATOM 1936 N N . VAL A 1 250 ? -10.422 -18.844 0.895 1 95.94 250 VAL A N 1
ATOM 1937 C CA . VAL A 1 250 ? -11.594 -18.125 1.4 1 95.94 250 VAL A CA 1
ATOM 1938 C C . VAL A 1 250 ? -12.609 -17.938 0.273 1 95.94 250 VAL A C 1
ATOM 1940 O O . VAL A 1 250 ? -13.703 -17.406 0.496 1 95.94 250 VAL A O 1
ATOM 1943 N N . ALA A 1 251 ? -12.297 -18.359 -0.928 1 93.94 251 ALA A N 1
ATOM 1944 C CA . ALA A 1 251 ? -13.141 -18.094 -2.09 1 93.94 251 ALA A CA 1
ATOM 1945 C C . ALA A 1 251 ? -14.531 -18.688 -1.899 1 93.94 251 ALA A C 1
ATOM 1947 O O . ALA A 1 251 ? -15.531 -18.031 -2.213 1 93.94 251 ALA A O 1
ATOM 1948 N N . GLY A 1 252 ? -14.586 -19.953 -1.43 1 92.06 252 GLY A N 1
ATOM 1949 C CA . GLY A 1 252 ? -15.875 -20.594 -1.196 1 92.06 252 GLY A CA 1
ATOM 1950 C C . GLY A 1 252 ? -16.703 -19.875 -0.151 1 92.06 252 GLY A C 1
ATOM 1951 O O . GLY A 1 252 ? -17.922 -19.75 -0.299 1 92.06 252 GLY A O 1
ATOM 1952 N N . PHE A 1 253 ? -16.109 -19.469 0.987 1 95.69 253 PHE A N 1
ATOM 1953 C CA . PHE A 1 253 ? -16.766 -18.703 2.033 1 95.69 253 PHE A CA 1
ATOM 1954 C C . PHE A 1 253 ? -17.359 -17.422 1.471 1 95.69 253 PHE A C 1
ATOM 1956 O O . PHE A 1 253 ? -18.531 -17.109 1.721 1 95.69 253 PHE A O 1
ATOM 1963 N N . ILE A 1 254 ? -16.547 -16.641 0.649 1 95.94 254 ILE A N 1
ATOM 1964 C CA . ILE A 1 254 ? -16.953 -15.367 0.077 1 95.94 254 ILE A CA 1
ATOM 1965 C C . ILE A 1 254 ? -18.172 -15.57 -0.826 1 95.94 254 ILE A C 1
ATOM 1967 O O . ILE A 1 254 ? -19.172 -14.852 -0.704 1 95.94 254 ILE A O 1
ATOM 1971 N N . GLN A 1 255 ? -18.094 -16.531 -1.708 1 91.81 255 GLN A N 1
ATOM 1972 C CA . GLN A 1 255 ? -19.188 -16.812 -2.627 1 91.81 255 GLN A CA 1
ATOM 1973 C C . GLN A 1 255 ? -20.469 -17.172 -1.867 1 91.81 255 GLN A C 1
ATOM 1975 O O . GLN A 1 255 ? -21.562 -16.734 -2.227 1 91.81 255 GLN A O 1
ATOM 1980 N N . SER A 1 256 ? -20.281 -18 -0.845 1 93.75 256 SER A N 1
ATOM 1981 C CA . SER A 1 256 ? -21.438 -18.438 -0.058 1 93.75 256 SER A CA 1
ATOM 1982 C C . SER A 1 256 ? -22.109 -17.25 0.639 1 93.75 256 SER A C 1
ATOM 1984 O O . SER A 1 256 ? -23.344 -17.172 0.681 1 93.75 256 SER A O 1
ATOM 1986 N N . VAL A 1 257 ? -21.312 -16.375 1.238 1 96.62 257 VAL A N 1
ATOM 1987 C CA . VAL A 1 257 ? -21.875 -15.203 1.893 1 96.62 257 VAL A CA 1
ATOM 1988 C C . VAL A 1 257 ? -22.594 -14.328 0.861 1 96.62 257 VAL A C 1
ATOM 1990 O O . VAL A 1 257 ? -23.719 -13.867 1.095 1 96.62 257 VAL A O 1
ATOM 1993 N N . GLN A 1 258 ? -21.984 -14.133 -0.263 1 93.38 258 GLN A N 1
ATOM 1994 C CA . GLN A 1 258 ? -22.562 -13.312 -1.324 1 93.38 258 GLN A CA 1
ATOM 1995 C C . GLN A 1 258 ? -23.922 -13.859 -1.761 1 93.38 258 GLN A C 1
ATOM 1997 O O . GLN A 1 258 ? -24.875 -13.102 -1.935 1 93.38 258 GLN A O 1
ATOM 2002 N N . GLN A 1 259 ? -24 -15.141 -1.943 1 90.69 259 GLN A N 1
ATOM 2003 C CA . GLN A 1 259 ? -25.234 -15.773 -2.379 1 90.69 259 GLN A CA 1
ATOM 2004 C C . GLN A 1 259 ? -26.328 -15.641 -1.319 1 90.69 259 GLN A C 1
ATOM 2006 O O . GLN A 1 259 ? -27.5 -15.406 -1.647 1 90.69 259 GLN A O 1
ATOM 2011 N N . GLN A 1 260 ? -25.922 -15.742 -0.123 1 94.44 260 GLN A N 1
ATOM 2012 C CA . GLN A 1 260 ? -26.906 -15.742 0.964 1 94.44 260 GLN A CA 1
ATOM 2013 C C . GLN A 1 260 ? -27.469 -14.336 1.198 1 94.44 260 GLN A C 1
ATOM 2015 O O . GLN A 1 260 ? -28.609 -14.188 1.635 1 94.44 260 GLN A O 1
ATOM 2020 N N . VAL A 1 261 ? -26.672 -13.344 0.892 1 96.31 261 VAL A N 1
ATOM 2021 C CA . VAL A 1 261 ? -27.125 -12 1.221 1 96.31 261 VAL A CA 1
ATOM 2022 C C . VAL A 1 261 ? -27.625 -11.297 -0.041 1 96.31 261 VAL A C 1
ATOM 2024 O O . VAL A 1 261 ? -28.016 -10.125 0 1 96.31 261 VAL A O 1
ATOM 2027 N N . ALA A 1 262 ? -27.625 -12 -1.159 1 91.94 262 ALA A N 1
ATOM 2028 C CA . ALA A 1 262 ? -28.125 -11.43 -2.406 1 91.94 262 ALA A CA 1
ATOM 2029 C C . ALA A 1 262 ? -29.562 -10.914 -2.236 1 91.94 262 ALA A C 1
ATOM 2031 O O . ALA A 1 262 ? -30.391 -11.594 -1.633 1 91.94 262 ALA A O 1
ATOM 2032 N N . GLY A 1 263 ? -29.797 -9.75 -2.695 1 91.69 263 GLY A N 1
ATOM 2033 C CA . GLY A 1 263 ? -31.141 -9.188 -2.629 1 91.69 263 GLY A CA 1
ATOM 2034 C C . GLY A 1 263 ? -31.391 -8.406 -1.352 1 91.69 263 GLY A C 1
ATOM 2035 O O . GLY A 1 263 ? -32.469 -7.805 -1.188 1 91.69 263 GLY A O 1
ATOM 2036 N N . THR A 1 264 ? -30.406 -8.492 -0.474 1 95.56 264 THR A N 1
ATOM 2037 C CA . THR A 1 264 ? -30.531 -7.719 0.758 1 95.56 264 THR A CA 1
ATOM 2038 C C . THR A 1 264 ? -29.75 -6.418 0.663 1 95.56 264 THR A C 1
ATOM 2040 O O . THR A 1 264 ? -29.141 -6.121 -0.376 1 95.56 264 THR A O 1
ATOM 2043 N N . SER A 1 265 ? -29.766 -5.629 1.743 1 94.38 265 SER A N 1
ATOM 2044 C CA . SER A 1 265 ? -29.031 -4.371 1.766 1 94.38 265 SER A CA 1
ATOM 2045 C C . SER A 1 265 ? -27.578 -4.594 2.189 1 94.38 265 SER A C 1
ATOM 2047 O O . SER A 1 265 ? -26.781 -3.652 2.203 1 94.38 265 SER A O 1
ATOM 2049 N N . VAL A 1 266 ? -27.297 -5.887 2.527 1 97 266 VAL A N 1
ATOM 2050 C CA . VAL A 1 266 ? -25.922 -6.23 2.838 1 97 266 VAL A CA 1
ATOM 2051 C C . VAL A 1 266 ? -25.078 -6.203 1.561 1 97 266 VAL A C 1
ATOM 2053 O O . VAL A 1 266 ? -25.406 -6.875 0.581 1 97 266 VAL A O 1
ATOM 2056 N N . ARG A 1 267 ? -24.047 -5.5 1.495 1 93.75 267 ARG A N 1
ATOM 2057 C CA . ARG A 1 267 ? -23.219 -5.367 0.302 1 93.75 267 ARG A CA 1
ATOM 2058 C C . ARG A 1 267 ? -21.969 -6.219 0.413 1 93.75 267 ARG A C 1
ATOM 2060 O O . ARG A 1 267 ? -21.438 -6.43 1.512 1 93.75 267 ARG A O 1
ATOM 2067 N N . CYS A 1 268 ? -21.469 -6.645 -0.644 1 94.44 268 CYS A N 1
ATOM 2068 C CA . CYS A 1 268 ? -20.203 -7.363 -0.763 1 94.44 268 CYS A CA 1
ATOM 2069 C C . CYS A 1 268 ? -19.156 -6.52 -1.491 1 94.44 268 CYS A C 1
ATOM 2071 O O . CYS A 1 268 ? -19.141 -6.48 -2.723 1 94.44 268 CYS A O 1
ATOM 2073 N N . CYS A 1 269 ? -18.266 -5.922 -0.685 1 94.06 269 CYS A N 1
ATOM 2074 C CA . CYS A 1 269 ? -17.297 -4.953 -1.195 1 94.06 269 CYS A CA 1
ATOM 2075 C C . CYS A 1 269 ? -15.938 -5.605 -1.406 1 94.06 269 CYS A C 1
ATOM 2077 O O . CYS A 1 269 ? -15.602 -6.578 -0.732 1 94.06 269 CYS A O 1
ATOM 2079 N N . HIS A 1 270 ? -15.281 -5.062 -2.404 1 92.62 270 HIS A N 1
ATOM 2080 C CA . HIS A 1 270 ? -13.898 -5.449 -2.678 1 92.62 270 HIS A CA 1
ATOM 2081 C C . HIS A 1 270 ? -12.977 -4.242 -2.641 1 92.62 270 HIS A C 1
ATOM 2083 O O . HIS A 1 270 ? -13.438 -3.098 -2.686 1 92.62 270 HIS A O 1
ATOM 2089 N N . GLY A 1 271 ? -11.742 -4.43 -2.48 1 92.88 271 GLY A N 1
ATOM 2090 C CA . GLY A 1 271 ? -10.758 -3.357 -2.439 1 92.88 271 GLY A CA 1
ATOM 2091 C C . GLY A 1 271 ? -9.438 -3.73 -3.092 1 92.88 271 GLY A C 1
ATOM 2092 O O . GLY A 1 271 ? -9.312 -4.809 -3.672 1 92.88 271 GLY A O 1
ATOM 2093 N N . CYS A 1 272 ? -8.477 -2.848 -3.014 1 94.5 272 CYS A N 1
ATOM 2094 C CA . CYS A 1 272 ? -7.164 -3.055 -3.623 1 94.5 272 CYS A CA 1
ATOM 2095 C C . CYS A 1 272 ? -6.359 -4.086 -2.844 1 94.5 272 CYS A C 1
ATOM 2097 O O . CYS A 1 272 ? -5.508 -4.773 -3.412 1 94.5 272 CYS A O 1
ATOM 2099 N N . ASN A 1 273 ? -6.566 -4.102 -1.618 1 96.56 273 ASN A N 1
ATOM 2100 C CA . ASN A 1 273 ? -5.805 -4.93 -0.69 1 96.56 273 ASN A CA 1
ATOM 2101 C C . ASN A 1 273 ? -6.457 -4.977 0.687 1 96.56 273 ASN A C 1
ATOM 2103 O O . ASN A 1 273 ? -7.551 -4.438 0.88 1 96.56 273 ASN A O 1
ATOM 2107 N N . GLU A 1 274 ? -5.93 -5.621 1.689 1 97.25 274 GLU A N 1
ATOM 2108 C CA . GLU A 1 274 ? -6.48 -5.805 3.029 1 97.25 274 GLU A CA 1
ATOM 2109 C C . GLU A 1 274 ? -6.594 -4.473 3.766 1 97.25 274 GLU A C 1
ATOM 2111 O O . GLU A 1 274 ? -7.555 -4.246 4.504 1 97.25 274 GLU A O 1
ATOM 2116 N N . HIS A 1 275 ? -5.617 -3.576 3.557 1 97.25 275 HIS A N 1
ATOM 2117 C CA . HIS A 1 275 ? -5.672 -2.236 4.133 1 97.25 275 HIS A CA 1
ATOM 2118 C C . HIS A 1 275 ? -6.926 -1.495 3.691 1 97.25 275 HIS A C 1
ATOM 2120 O O . HIS A 1 275 ? -7.613 -0.882 4.516 1 97.25 275 HIS A O 1
ATOM 2126 N N . SER A 1 276 ? -7.238 -1.531 2.406 1 97.44 276 SER A N 1
ATOM 2127 C CA . SER A 1 276 ? -8.414 -0.847 1.883 1 97.44 276 SER A CA 1
ATOM 2128 C C . SER A 1 276 ? -9.695 -1.414 2.484 1 97.44 276 SER A C 1
ATOM 2130 O O . SER A 1 276 ? -10.672 -0.683 2.693 1 97.44 276 SER A O 1
ATOM 2132 N N . LEU A 1 277 ? -9.742 -2.736 2.814 1 98.19 277 LEU A N 1
ATOM 2133 C CA . LEU A 1 277 ? -10.906 -3.348 3.457 1 98.19 277 LEU A CA 1
ATOM 2134 C C . LEU A 1 277 ? -11.102 -2.793 4.863 1 98.19 277 LEU A C 1
ATOM 2136 O O . LEU A 1 277 ? -12.219 -2.43 5.242 1 98.19 277 LEU A O 1
ATOM 2140 N N . ALA A 1 278 ? -9.984 -2.758 5.57 1 98.25 278 ALA A N 1
ATOM 2141 C CA . ALA A 1 278 ? -10.047 -2.295 6.953 1 98.25 278 ALA A CA 1
ATOM 2142 C C . ALA A 1 278 ? -10.508 -0.843 7.027 1 98.25 278 ALA A C 1
ATOM 2144 O O . ALA A 1 278 ? -11.312 -0.484 7.891 1 98.25 278 ALA A O 1
ATOM 2145 N N . VAL A 1 279 ? -10 -0.014 6.141 1 98.38 279 VAL A N 1
ATOM 2146 C CA . VAL A 1 279 ? -10.359 1.401 6.191 1 98.38 279 VAL A CA 1
ATOM 2147 C C . VAL A 1 279 ? -11.805 1.586 5.758 1 98.38 279 VAL A C 1
ATOM 2149 O O . VAL A 1 279 ? -12.508 2.457 6.273 1 98.38 279 VAL A O 1
ATOM 2152 N N . SER A 1 280 ? -12.273 0.789 4.781 1 98.5 280 SER A N 1
ATOM 2153 C CA . SER A 1 280 ? -13.68 0.819 4.391 1 98.5 280 SER A CA 1
ATOM 2154 C C . SER A 1 280 ? -14.586 0.428 5.555 1 98.5 280 SER A C 1
ATOM 2156 O O . SER A 1 280 ? -15.633 1.044 5.766 1 98.5 280 SER A O 1
ATOM 2158 N N . ALA A 1 281 ? -14.164 -0.602 6.289 1 98.69 281 ALA A N 1
ATOM 2159 C CA . ALA A 1 281 ? -14.914 -1.014 7.473 1 98.69 281 ALA A CA 1
ATOM 2160 C C . ALA A 1 281 ? -14.953 0.102 8.516 1 98.69 281 ALA A C 1
ATOM 2162 O O . ALA A 1 281 ? -15.992 0.338 9.141 1 98.69 281 ALA A O 1
ATOM 2163 N N . LEU A 1 282 ? -13.828 0.765 8.68 1 98.69 282 LEU A N 1
ATOM 2164 C CA . LEU A 1 282 ? -13.742 1.875 9.625 1 98.69 282 LEU A CA 1
ATOM 2165 C C . LEU A 1 282 ? -14.68 3.006 9.219 1 98.69 282 LEU A C 1
ATOM 2167 O O . LEU A 1 282 ? -15.414 3.537 10.047 1 98.69 282 LEU A O 1
ATOM 2171 N N . ALA A 1 283 ? -14.648 3.389 7.93 1 98.56 283 ALA A N 1
ATOM 2172 C CA . ALA A 1 283 ? -15.531 4.434 7.418 1 98.56 283 ALA A CA 1
ATOM 2173 C C . ALA A 1 283 ? -17 4.023 7.551 1 98.56 283 ALA A C 1
ATOM 2175 O O . ALA A 1 283 ? -17.844 4.844 7.898 1 98.56 283 ALA A O 1
ATOM 2176 N N . GLY A 1 284 ? -17.281 2.732 7.238 1 98.25 284 GLY A N 1
ATOM 2177 C CA . GLY A 1 284 ? -18.641 2.221 7.379 1 98.25 284 GLY A CA 1
ATOM 2178 C C . GLY A 1 284 ? -19.188 2.357 8.789 1 98.25 284 GLY A C 1
ATOM 2179 O O . GLY A 1 284 ? -20.344 2.752 8.977 1 98.25 284 GLY A O 1
ATOM 2180 N N . TRP A 1 285 ? -18.359 2.049 9.742 1 98.06 285 TRP A N 1
ATOM 2181 C CA . TRP A 1 285 ? -18.781 2.119 11.133 1 98.06 285 TRP A CA 1
ATOM 2182 C C . TRP A 1 285 ? -18.922 3.568 11.586 1 98.06 285 TRP A C 1
ATOM 2184 O O . TRP A 1 285 ? -19.938 3.936 12.188 1 98.06 285 TRP A O 1
ATOM 2194 N N . GLN A 1 286 ? -18 4.434 11.25 1 97.31 286 GLN A N 1
ATOM 2195 C CA . GLN A 1 286 ? -17.953 5.793 11.773 1 97.31 286 GLN A CA 1
ATOM 2196 C C . GLN A 1 286 ? -19.016 6.672 11.125 1 97.31 286 GLN A C 1
ATOM 2198 O O . GLN A 1 286 ? -19.578 7.555 11.781 1 97.31 286 GLN A O 1
ATOM 2203 N N . LEU A 1 287 ? -19.297 6.453 9.812 1 97.19 287 LEU A N 1
ATOM 2204 C CA . LEU A 1 287 ? -20.172 7.363 9.086 1 97.19 287 LEU A CA 1
ATOM 2205 C C . LEU A 1 287 ? -21.594 6.805 9.016 1 97.19 287 LEU A C 1
ATOM 2207 O O . LEU A 1 287 ? -22.562 7.562 8.992 1 97.19 287 LEU A O 1
ATOM 2211 N N . TYR A 1 288 ? -21.719 5.414 9.016 1 96.5 288 TYR A N 1
ATOM 2212 C CA . TYR A 1 288 ? -23.016 4.859 8.656 1 96.5 288 TYR A CA 1
ATOM 2213 C C . TYR A 1 288 ? -23.5 3.869 9.703 1 96.5 288 TYR A C 1
ATOM 2215 O O . TYR A 1 288 ? -24.625 3.371 9.633 1 96.5 288 TYR A O 1
ATOM 2223 N N . GLY A 1 289 ? -22.688 3.531 10.711 1 96.19 289 GLY A N 1
ATOM 2224 C CA . GLY A 1 289 ? -23.062 2.59 11.758 1 96.19 289 GLY A CA 1
ATOM 2225 C C . GLY A 1 289 ? -23.172 1.16 11.258 1 96.19 289 GLY A C 1
ATOM 2226 O O . GLY A 1 289 ? -23.938 0.361 11.805 1 96.19 289 GLY A O 1
ATOM 2227 N N . ARG A 1 290 ? -22.453 0.829 10.195 1 97.81 290 ARG A N 1
ATOM 2228 C CA . ARG A 1 290 ? -22.484 -0.516 9.625 1 97.81 290 ARG A CA 1
ATOM 2229 C C . ARG A 1 290 ? -21.328 -1.359 10.148 1 97.81 290 ARG A C 1
ATOM 2231 O O . ARG A 1 290 ? -20.172 -0.911 10.164 1 97.81 290 ARG A O 1
ATOM 2238 N N . THR A 1 291 ? -21.688 -2.543 10.633 1 98.38 291 THR A N 1
ATOM 2239 C CA . THR A 1 291 ? -20.641 -3.479 11.062 1 98.38 291 THR A CA 1
ATOM 2240 C C . THR A 1 291 ? -20.078 -4.238 9.867 1 98.38 291 THR A C 1
ATOM 2242 O O . THR A 1 291 ? -20.391 -3.93 8.719 1 98.38 291 THR A O 1
ATOM 2245 N N . TYR A 1 292 ? -19.109 -5.18 10.164 1 98.81 292 TYR A N 1
ATOM 2246 C CA . TYR A 1 292 ? -18.422 -5.723 9 1 98.81 292 TYR A CA 1
ATOM 2247 C C . TYR A 1 292 ? -18 -7.168 9.234 1 98.81 292 TYR A C 1
ATOM 2249 O O . TYR A 1 292 ? -17.859 -7.602 10.383 1 98.81 292 TYR A O 1
ATOM 2257 N N . VAL A 1 293 ? -17.906 -7.902 8.203 1 98.81 293 VAL A N 1
ATOM 2258 C CA . VAL A 1 293 ? -17.141 -9.141 8.062 1 98.81 293 VAL A CA 1
ATOM 2259 C C . VAL A 1 293 ? -16.047 -8.961 7.008 1 98.81 293 VAL A C 1
ATOM 2261 O O . VAL A 1 293 ? -16.328 -8.562 5.879 1 98.81 293 VAL A O 1
ATOM 2264 N N . ILE A 1 294 ? -14.82 -9.141 7.391 1 98.62 294 ILE A N 1
ATOM 2265 C CA . ILE A 1 294 ? -13.703 -9.086 6.449 1 98.62 294 ILE A CA 1
ATOM 2266 C C . ILE A 1 294 ? -13.211 -10.508 6.16 1 98.62 294 ILE A C 1
ATOM 2268 O O . ILE A 1 294 ? -13.047 -11.312 7.082 1 98.62 294 ILE A O 1
ATOM 2272 N N . ALA A 1 295 ? -13.047 -10.859 4.922 1 98.25 295 ALA A N 1
ATOM 2273 C CA . ALA A 1 295 ? -12.484 -12.148 4.531 1 98.25 295 ALA A CA 1
ATOM 2274 C C . ALA A 1 295 ? -11.18 -11.969 3.768 1 98.25 295 ALA A C 1
ATOM 2276 O O . ALA A 1 295 ? -11.133 -11.25 2.764 1 98.25 295 ALA A O 1
ATOM 2277 N N . VAL A 1 296 ? -10.109 -12.555 4.293 1 97.25 296 VAL A N 1
ATOM 2278 C CA . VAL A 1 296 ? -8.805 -12.453 3.643 1 97.25 296 VAL A CA 1
ATOM 2279 C C . VAL A 1 296 ? -8.141 -13.828 3.602 1 97.25 296 VAL A C 1
ATOM 2281 O O . VAL A 1 296 ? -8.477 -14.711 4.395 1 97.25 296 VAL A O 1
ATOM 2284 N N . THR A 1 297 ? -7.215 -13.977 2.658 1 92.38 297 THR A N 1
ATOM 2285 C CA . THR A 1 297 ? -6.586 -15.273 2.453 1 92.38 297 THR A CA 1
ATOM 2286 C C . THR A 1 297 ? -5.461 -15.492 3.461 1 92.38 297 THR A C 1
ATOM 2288 O O . THR A 1 297 ? -5.258 -14.68 4.363 1 92.38 297 THR A O 1
ATOM 2291 N N . SER A 1 298 ? -4.797 -16.625 3.33 1 86.56 298 SER A N 1
ATOM 2292 C CA . SER A 1 298 ? -3.844 -17.109 4.316 1 86.56 298 SER A CA 1
ATOM 2293 C C . SER A 1 298 ? -2.627 -16.203 4.418 1 86.56 298 SER A C 1
ATOM 2295 O O . SER A 1 298 ? -2.102 -15.742 3.4 1 86.56 298 SER A O 1
ATOM 2297 N N . GLY A 1 299 ? -2.244 -15.945 5.652 1 78.25 299 GLY A N 1
ATOM 2298 C CA . GLY A 1 299 ? -0.969 -15.297 5.926 1 78.25 299 GLY A CA 1
ATOM 2299 C C . GLY A 1 299 ? -1.039 -13.781 5.871 1 78.25 299 GLY A C 1
ATOM 2300 O O . GLY A 1 299 ? -0.017 -13.109 5.988 1 78.25 299 GLY A O 1
ATOM 2301 N N . MET A 1 300 ? -2.24 -13.164 5.793 1 86 300 MET A N 1
ATOM 2302 C CA . MET A 1 300 ? -2.277 -11.734 5.496 1 86 300 MET A CA 1
ATOM 2303 C C . MET A 1 300 ? -2.662 -10.93 6.738 1 86 300 MET A C 1
ATOM 2305 O O . MET A 1 300 ? -3.322 -9.898 6.633 1 86 300 MET A O 1
ATOM 2309 N N . ILE A 1 301 ? -2.256 -11.375 7.945 1 89.81 301 ILE A N 1
ATOM 2310 C CA . ILE A 1 301 ? -2.617 -10.734 9.203 1 89.81 301 ILE A CA 1
ATOM 2311 C C . ILE A 1 301 ? -1.859 -9.414 9.344 1 89.81 301 ILE A C 1
ATOM 2313 O O . ILE A 1 301 ? -2.273 -8.531 10.102 1 89.81 301 ILE A O 1
ATOM 2317 N N . ASP A 1 302 ? -0.729 -9.242 8.562 1 91.12 302 ASP A N 1
ATOM 2318 C CA . ASP A 1 302 ? 0.099 -8.047 8.664 1 91.12 302 ASP A CA 1
ATOM 2319 C C . ASP A 1 302 ? -0.252 -7.035 7.578 1 91.12 302 ASP A C 1
ATOM 2321 O O . ASP A 1 302 ? 0.359 -5.969 7.488 1 91.12 302 ASP A O 1
ATOM 2325 N N . GLU A 1 303 ? -1.243 -7.305 6.793 1 94.94 303 GLU A N 1
ATOM 2326 C CA . GLU A 1 303 ? -1.474 -6.531 5.578 1 94.94 303 GLU A CA 1
ATOM 2327 C C . GLU A 1 303 ? -2.508 -5.434 5.812 1 94.94 303 GLU A C 1
ATOM 2329 O O . GLU A 1 303 ? -2.781 -4.629 4.918 1 94.94 303 GLU A O 1
ATOM 2334 N N . PHE A 1 304 ? -3.051 -5.27 7.086 1 95.81 304 PHE A N 1
ATOM 2335 C CA . PHE A 1 304 ? -4.07 -4.281 7.418 1 95.81 304 PHE A CA 1
ATOM 2336 C C . PHE A 1 304 ? -3.432 -2.953 7.805 1 95.81 304 PHE A C 1
ATOM 2338 O O . PHE A 1 304 ? -4.129 -1.951 7.98 1 95.81 304 PHE A O 1
ATOM 2345 N N . ARG A 1 305 ? -2.123 -2.877 7.918 1 91.69 305 ARG A N 1
ATOM 2346 C CA . ARG A 1 305 ? -1.398 -1.713 8.414 1 91.69 305 ARG A CA 1
ATOM 2347 C C . ARG A 1 305 ? -1.878 -1.324 9.812 1 91.69 305 ARG A C 1
ATOM 2349 O O . ARG A 1 305 ? -2.268 -2.188 10.602 1 91.69 305 ARG A O 1
ATOM 2356 N N . GLY A 1 306 ? -1.694 -0.139 10.211 1 93.06 306 GLY A N 1
ATOM 2357 C CA . GLY A 1 306 ? -2.123 0.356 11.508 1 93.06 306 GLY A CA 1
ATOM 2358 C C . GLY A 1 306 ? -3.621 0.573 11.602 1 93.06 306 GLY A C 1
ATOM 2359 O O . GLY A 1 306 ? -4.156 0.811 12.688 1 93.06 306 GLY A O 1
ATOM 2360 N N . THR A 1 307 ? -4.363 0.33 10.555 1 95 307 THR A N 1
ATOM 2361 C CA . THR A 1 307 ? -5.801 0.572 10.523 1 95 307 THR A CA 1
ATOM 2362 C C . THR A 1 307 ? -6.539 -0.43 11.406 1 95 307 THR A C 1
ATOM 2364 O O . THR A 1 307 ? -7.621 -0.139 11.922 1 95 307 THR A O 1
ATOM 2367 N N . LEU A 1 308 ? -5.945 -1.584 11.672 1 94.19 308 LEU A N 1
ATOM 2368 C CA . LEU A 1 308 ? -6.527 -2.531 12.609 1 94.19 308 LEU A CA 1
ATOM 2369 C C . LEU A 1 308 ? -6.629 -1.92 14.008 1 94.19 308 LEU A C 1
ATOM 2371 O O . LEU A 1 308 ? -7.617 -2.127 14.711 1 94.19 308 LEU A O 1
ATOM 2375 N N . THR A 1 309 ? -5.605 -1.226 14.391 1 94.38 309 THR A N 1
ATOM 2376 C CA . THR A 1 309 ? -5.613 -0.528 15.672 1 94.38 309 THR A CA 1
ATOM 2377 C C . THR A 1 309 ? -6.691 0.55 15.695 1 94.38 309 THR A C 1
ATOM 2379 O O . THR A 1 309 ? -7.32 0.786 16.734 1 94.38 309 THR A O 1
ATOM 2382 N N . ASN A 1 310 ? -6.891 1.243 14.562 1 96.31 310 ASN A N 1
ATOM 2383 C CA . ASN A 1 310 ? -7.926 2.27 14.477 1 96.31 310 ASN A CA 1
ATOM 2384 C C . ASN A 1 310 ? -9.32 1.666 14.578 1 96.31 310 ASN A C 1
ATOM 2386 O O . ASN A 1 310 ? -10.227 2.285 15.141 1 96.31 310 ASN A O 1
ATOM 2390 N N . LEU A 1 311 ? -9.531 0.431 14.023 1 97.69 311 LEU A N 1
ATOM 2391 C CA . LEU A 1 311 ? -10.805 -0.261 14.18 1 97.69 311 LEU A CA 1
ATOM 2392 C C . LEU A 1 311 ? -11.086 -0.572 15.641 1 97.69 311 LEU A C 1
ATOM 2394 O O . LEU A 1 311 ? -12.211 -0.391 16.109 1 97.69 311 LEU A O 1
ATOM 2398 N N . LYS A 1 312 ? -10.062 -1.048 16.312 1 96.44 312 LYS A N 1
ATOM 2399 C CA . LYS A 1 312 ? -10.195 -1.324 17.734 1 96.44 312 LYS A CA 1
ATOM 2400 C C . LYS A 1 312 ? -10.508 -0.05 18.516 1 96.44 312 LYS A C 1
ATOM 2402 O O . LYS A 1 312 ? -11.406 -0.036 19.359 1 96.44 312 LYS A O 1
ATOM 2407 N N . ARG A 1 313 ? -9.797 1.006 18.188 1 95.19 313 ARG A N 1
ATOM 2408 C CA . ARG A 1 313 ? -9.969 2.289 18.859 1 95.19 313 ARG A CA 1
ATOM 2409 C C . ARG A 1 313 ? -11.383 2.83 18.656 1 95.19 313 ARG A C 1
ATOM 2411 O O . ARG A 1 313 ? -11.961 3.438 19.547 1 95.19 313 ARG A O 1
ATOM 2418 N N . ALA A 1 314 ? -11.945 2.639 17.484 1 96.56 314 ALA A N 1
ATOM 2419 C CA . ALA A 1 314 ? -13.281 3.115 17.156 1 96.56 314 ALA A CA 1
ATOM 2420 C C . ALA A 1 314 ? -14.359 2.223 17.766 1 96.56 314 ALA A C 1
ATOM 2422 O O . ALA A 1 314 ? -15.555 2.51 17.656 1 96.56 314 ALA A O 1
ATOM 2423 N N . ARG A 1 315 ? -13.93 1.082 18.438 1 95.44 315 ARG A N 1
ATOM 2424 C CA . ARG A 1 315 ? -14.875 0.096 18.953 1 95.44 315 ARG A CA 1
ATOM 2425 C C . ARG A 1 315 ? -15.828 -0.367 17.859 1 95.44 315 ARG A C 1
ATOM 2427 O O . ARG A 1 315 ? -17.047 -0.374 18.062 1 95.44 315 ARG A O 1
ATOM 2434 N N . ALA A 1 316 ? -15.25 -0.635 16.672 1 97.69 316 ALA A N 1
ATOM 2435 C CA . ALA A 1 316 ? -16.016 -1.127 15.531 1 97.69 316 ALA A CA 1
ATOM 2436 C C . ALA A 1 316 ? -16.172 -2.645 15.586 1 97.69 316 ALA A C 1
ATOM 2438 O O . ALA A 1 316 ? -15.203 -3.381 15.422 1 97.69 316 ALA A O 1
ATOM 2439 N N . PRO A 1 317 ? -17.328 -3.125 15.828 1 97.81 317 PRO A N 1
ATOM 2440 C CA . PRO A 1 317 ? -17.516 -4.574 15.93 1 97.81 317 PRO A CA 1
ATOM 2441 C C . PRO A 1 317 ? -17.484 -5.273 14.578 1 97.81 317 PRO A C 1
ATOM 2443 O O . PRO A 1 317 ? -18.125 -4.812 13.625 1 97.81 317 PRO A O 1
ATOM 2446 N N . GLY A 1 318 ? -16.781 -6.297 14.453 1 98.56 318 GLY A N 1
ATOM 2447 C CA . GLY A 1 318 ? -16.766 -7.074 13.227 1 98.56 318 GLY A CA 1
ATOM 2448 C C . GLY A 1 318 ? -15.906 -8.328 13.328 1 98.56 318 GLY A C 1
ATOM 2449 O O . GLY A 1 318 ? -15.234 -8.547 14.344 1 98.56 318 GLY A O 1
ATOM 2450 N N . LEU A 1 319 ? -16.047 -9.211 12.414 1 98.81 319 LEU A N 1
ATOM 2451 C CA . LEU A 1 319 ? -15.297 -10.453 12.312 1 98.81 319 LEU A CA 1
ATOM 2452 C C . LEU A 1 319 ? -14.281 -10.391 11.172 1 98.81 319 LEU A C 1
ATOM 2454 O O . LEU A 1 319 ? -14.562 -9.82 10.117 1 98.81 319 LEU A O 1
ATOM 2458 N N . ILE A 1 320 ? -13.117 -10.867 11.406 1 98.62 320 ILE A N 1
ATOM 2459 C CA . ILE A 1 320 ? -12.109 -11.008 10.359 1 98.62 320 ILE A CA 1
ATOM 2460 C C . ILE A 1 320 ? -11.82 -12.492 10.125 1 98.62 320 ILE A C 1
ATOM 2462 O O . ILE A 1 320 ? -11.125 -13.125 10.914 1 98.62 320 ILE A O 1
ATOM 2466 N N . ILE A 1 321 ? -12.367 -13 9.039 1 98.5 321 ILE A N 1
ATOM 2467 C CA . ILE A 1 321 ? -12.156 -14.391 8.641 1 98.5 321 ILE A CA 1
ATOM 2468 C C . ILE A 1 321 ? -10.867 -14.5 7.832 1 98.5 321 ILE A C 1
ATOM 2470 O O . ILE A 1 321 ? -10.742 -13.898 6.762 1 98.5 321 ILE A O 1
ATOM 2474 N N . CYS A 1 322 ? -9.914 -15.266 8.32 1 97.06 322 CYS A N 1
ATOM 2475 C CA . CYS A 1 322 ? -8.617 -15.406 7.676 1 97.06 322 CYS A CA 1
ATOM 2476 C C . CYS A 1 322 ? -8.234 -16.875 7.531 1 97.06 322 CYS A C 1
ATOM 2478 O O . CYS A 1 322 ? -8.266 -17.625 8.508 1 97.06 322 CYS A O 1
ATOM 2480 N N . GLY A 1 323 ? -7.879 -17.266 6.32 1 96.19 323 GLY A N 1
ATOM 2481 C CA . GLY A 1 323 ? -7.324 -18.609 6.156 1 96.19 323 GLY A CA 1
ATOM 2482 C C . GLY A 1 323 ? -5.969 -18.781 6.812 1 96.19 323 GLY A C 1
ATOM 2483 O O . GLY A 1 323 ? -5.168 -17.844 6.848 1 96.19 323 GLY A O 1
ATOM 2484 N N . ASP A 1 324 ? -5.703 -19.938 7.359 1 95.06 324 ASP A N 1
ATOM 2485 C CA . ASP A 1 324 ? -4.371 -20.281 7.848 1 95.06 324 ASP A CA 1
ATOM 2486 C C . ASP A 1 324 ? -4.156 -21.797 7.848 1 95.06 324 ASP A C 1
ATOM 2488 O O . ASP A 1 324 ? -5.059 -22.562 7.488 1 95.06 324 ASP A O 1
ATOM 2492 N N . VAL A 1 325 ? -2.93 -22.172 8.078 1 92.31 325 VAL A N 1
ATOM 2493 C CA . VAL A 1 325 ? -2.545 -23.578 8.078 1 92.31 325 VAL A CA 1
ATOM 2494 C C . VAL A 1 325 ? -2.166 -24 9.492 1 92.31 325 VAL A C 1
ATOM 2496 O O . VAL A 1 325 ? -1.55 -23.234 10.242 1 92.31 325 VAL A O 1
ATOM 2499 N N . PRO A 1 326 ? -2.578 -25.172 9.828 1 89.25 326 PRO A N 1
ATOM 2500 C CA . PRO A 1 326 ? -2.254 -25.656 11.172 1 89.25 326 PRO A CA 1
ATOM 2501 C C . PRO A 1 326 ? -0.751 -25.688 11.438 1 89.25 326 PRO A C 1
ATOM 2503 O O . PRO A 1 326 ? 0.039 -25.922 10.523 1 89.25 326 PRO A O 1
ATOM 2506 N N . GLU A 1 327 ? -0.34 -25.609 12.711 1 89.81 327 GLU A N 1
ATOM 2507 C CA . GLU A 1 327 ? 1.047 -25.453 13.141 1 89.81 327 GLU A CA 1
ATOM 2508 C C . GLU A 1 327 ? 1.85 -26.719 12.891 1 89.81 327 GLU A C 1
ATOM 2510 O O . GLU A 1 327 ? 3.08 -26.688 12.844 1 89.81 327 GLU A O 1
ATOM 2515 N N . GLU A 1 328 ? 1.197 -27.812 12.68 1 90.75 328 GLU A N 1
ATOM 2516 C CA . GLU A 1 328 ? 1.882 -29.078 12.461 1 90.75 328 GLU A CA 1
ATOM 2517 C C . GLU A 1 328 ? 2.479 -29.141 11.055 1 90.75 328 GLU A C 1
ATOM 2519 O O . GLU A 1 328 ? 3.373 -29.953 10.797 1 90.75 328 GLU A O 1
ATOM 2524 N N . THR A 1 329 ? 1.968 -28.297 10.195 1 92.56 329 THR A N 1
ATOM 2525 C CA . THR A 1 329 ? 2.51 -28.281 8.844 1 92.56 329 THR A CA 1
ATOM 2526 C C . THR A 1 329 ? 3.893 -27.625 8.828 1 92.56 329 THR A C 1
ATOM 2528 O O . THR A 1 329 ? 4.082 -26.531 9.367 1 92.56 329 THR A O 1
ATOM 2531 N N . TRP A 1 330 ? 4.871 -28.359 8.219 1 95.81 330 TRP A N 1
ATOM 2532 C CA . TRP A 1 330 ? 6.254 -27.891 8.164 1 95.81 330 TRP A CA 1
ATOM 2533 C C . TRP A 1 330 ? 6.375 -26.672 7.266 1 95.81 330 TRP A C 1
ATOM 2535 O O . TRP A 1 330 ? 6.188 -26.766 6.051 1 95.81 330 TRP A O 1
ATOM 2545 N N . PHE A 1 331 ? 6.664 -25.484 7.855 1 94.56 331 PHE A N 1
ATOM 2546 C CA . PHE A 1 331 ? 6.812 -24.203 7.156 1 94.56 331 PHE A CA 1
ATOM 2547 C C . PHE A 1 331 ? 5.855 -24.125 5.977 1 94.56 331 PHE A C 1
ATOM 2549 O O . PHE A 1 331 ? 6.281 -24.094 4.82 1 94.56 331 PHE A O 1
ATOM 2556 N N . ALA A 1 332 ? 4.621 -23.922 6.352 1 93.5 332 ALA A N 1
ATOM 2557 C CA . ALA A 1 332 ? 3.529 -23.891 5.379 1 93.5 332 ALA A CA 1
ATOM 2558 C C . ALA A 1 332 ? 3.627 -22.672 4.48 1 93.5 332 ALA A C 1
ATOM 2560 O O . ALA A 1 332 ? 4.012 -21.594 4.934 1 93.5 332 ALA A O 1
ATOM 2561 N N . PHE A 1 333 ? 3.227 -22.891 3.176 1 92 333 PHE A N 1
ATOM 2562 C CA . PHE A 1 333 ? 3.15 -21.781 2.23 1 92 333 PHE A CA 1
ATOM 2563 C C . PHE A 1 333 ? 2.115 -20.766 2.682 1 92 333 PHE A C 1
ATOM 2565 O O . PHE A 1 333 ? 0.929 -21.078 2.789 1 92 333 PHE A O 1
ATOM 2572 N N . GLN A 1 334 ? 2.521 -19.547 2.951 1 91 334 GLN A N 1
ATOM 2573 C CA . GLN A 1 334 ? 1.713 -18.422 3.4 1 91 334 GLN A CA 1
ATOM 2574 C C . GLN A 1 334 ? 1.046 -18.719 4.738 1 91 334 GLN A C 1
ATOM 2576 O O . GLN A 1 334 ? -0.065 -18.25 5.004 1 91 334 GLN A O 1
ATOM 2581 N N . GLY A 1 335 ? 1.613 -19.609 5.5 1 92.38 335 GLY A N 1
ATOM 2582 C CA . GLY A 1 335 ? 1.2 -19.828 6.875 1 92.38 335 GLY A CA 1
ATOM 2583 C C . GLY A 1 335 ? 1.865 -18.875 7.855 1 92.38 335 GLY A C 1
ATOM 2584 O O . GLY A 1 335 ? 2.947 -18.359 7.582 1 92.38 335 GLY A O 1
ATOM 2585 N N . THR A 1 336 ? 1.207 -18.672 8.953 1 93.25 336 THR A N 1
ATOM 2586 C CA . THR A 1 336 ? 1.779 -17.734 9.906 1 93.25 336 THR A CA 1
ATOM 2587 C C . THR A 1 336 ? 2.25 -18.453 11.164 1 93.25 336 THR A C 1
ATOM 2589 O O . THR A 1 336 ? 2.664 -17.828 12.141 1 93.25 336 THR A O 1
ATOM 2592 N N . MET A 1 337 ? 2.148 -19.797 11.156 1 93.06 337 MET A N 1
ATOM 2593 C CA . MET A 1 337 ? 2.549 -20.578 12.328 1 93.06 337 MET A CA 1
ATOM 2594 C C . MET A 1 337 ? 3.621 -21.594 11.961 1 93.06 337 MET A C 1
ATOM 2596 O O . MET A 1 337 ? 3.387 -22.469 11.133 1 93.06 337 MET A O 1
ATOM 2600 N N . ASP A 1 338 ? 4.734 -21.453 12.438 1 92.44 338 ASP A N 1
ATOM 2601 C CA . ASP A 1 338 ? 5.84 -22.391 12.344 1 92.44 338 ASP A CA 1
ATOM 2602 C C . ASP A 1 338 ? 6.805 -22.234 13.516 1 92.44 338 ASP A C 1
ATOM 2604 O O . ASP A 1 338 ? 6.473 -21.609 14.516 1 92.44 338 ASP A O 1
ATOM 2608 N N . ILE A 1 339 ? 7.902 -22.844 13.492 1 91.5 339 ILE A N 1
ATOM 2609 C CA . ILE A 1 339 ? 8.812 -22.891 14.633 1 91.5 339 ILE A CA 1
ATOM 2610 C C . ILE A 1 339 ? 9.445 -21.516 14.844 1 91.5 339 ILE A C 1
ATOM 2612 O O . ILE A 1 339 ? 9.922 -21.219 15.938 1 91.5 339 ILE A O 1
ATOM 2616 N N . ASP A 1 340 ? 9.391 -20.656 13.828 1 91.38 340 ASP A N 1
ATOM 2617 C CA . ASP A 1 340 ? 10.062 -19.375 13.914 1 91.38 340 ASP A CA 1
ATOM 2618 C C . ASP A 1 340 ? 9.055 -18.234 14.125 1 91.38 340 ASP A C 1
ATOM 2620 O O . ASP A 1 340 ? 9.43 -17.141 14.562 1 91.38 340 ASP A O 1
ATOM 2624 N N . HIS A 1 341 ? 7.824 -18.516 13.789 1 91.31 341 HIS A N 1
ATOM 2625 C CA . HIS A 1 341 ? 6.82 -17.453 13.797 1 91.31 341 HIS A CA 1
ATOM 2626 C C . HIS A 1 341 ? 5.469 -17.984 14.266 1 91.31 341 HIS A C 1
ATOM 2628 O O . HIS A 1 341 ? 5.086 -19.109 13.938 1 91.31 341 HIS A O 1
ATOM 2634 N N . ASP A 1 342 ? 4.77 -17.188 15.062 1 94.81 342 ASP A N 1
ATOM 2635 C CA . ASP A 1 342 ? 3.41 -17.484 15.5 1 94.81 342 ASP A CA 1
ATOM 2636 C C . ASP A 1 342 ? 2.5 -16.266 15.344 1 94.81 342 ASP A C 1
ATOM 2638 O O . ASP A 1 342 ? 2.488 -15.383 16.203 1 94.81 342 ASP A O 1
ATOM 2642 N N . GLY A 1 343 ? 1.697 -16.328 14.266 1 94.44 343 GLY A N 1
ATOM 2643 C CA . GLY A 1 343 ? 0.827 -15.211 13.961 1 94.44 343 GLY A CA 1
ATOM 2644 C C . GLY A 1 343 ? -0.194 -14.93 15.047 1 94.44 343 GLY A C 1
ATOM 2645 O O . GLY A 1 343 ? -0.671 -13.805 15.188 1 94.44 343 GLY A O 1
ATOM 2646 N N . ARG A 1 344 ? -0.582 -15.922 15.977 1 96.12 344 ARG A N 1
ATOM 2647 C CA . ARG A 1 344 ? -1.527 -15.75 17.078 1 96.12 344 ARG A CA 1
ATOM 2648 C C . ARG A 1 344 ? -0.982 -14.789 18.125 1 96.12 344 ARG A C 1
ATOM 2650 O O . ARG A 1 344 ? -1.724 -13.961 18.656 1 96.12 344 ARG A O 1
ATOM 2657 N N . ARG A 1 345 ? 0.273 -14.852 18.25 1 96.31 345 ARG A N 1
ATOM 2658 C CA . ARG A 1 345 ? 0.919 -13.984 19.234 1 96.31 345 ARG A CA 1
ATOM 2659 C C . ARG A 1 345 ? 0.906 -12.531 18.766 1 96.31 345 ARG A C 1
ATOM 2661 O O . ARG A 1 345 ? 0.809 -11.609 19.578 1 96.31 345 ARG A O 1
ATOM 2668 N N . VAL A 1 346 ? 1.033 -12.336 17.484 1 95.31 346 VAL A N 1
ATOM 2669 C CA . VAL A 1 346 ? 0.997 -10.992 16.922 1 95.31 346 VAL A CA 1
ATOM 2670 C C . VAL A 1 346 ? -0.396 -10.391 17.109 1 95.31 346 VAL A C 1
ATOM 2672 O O . VAL A 1 346 ? -0.532 -9.227 17.5 1 95.31 346 VAL A O 1
ATOM 2675 N N . ILE A 1 347 ? -1.488 -11.18 16.812 1 96.56 347 ILE A N 1
ATOM 2676 C CA . ILE A 1 347 ? -2.863 -10.734 17 1 96.56 347 ILE A CA 1
ATOM 2677 C C . ILE A 1 347 ? -3.086 -10.359 18.469 1 96.56 347 ILE A C 1
ATOM 2679 O O . ILE A 1 347 ? -3.637 -9.297 18.766 1 96.56 347 ILE A O 1
ATOM 2683 N N . GLU A 1 348 ? -2.562 -11.203 19.391 1 97 348 GLU A N 1
ATOM 2684 C CA . GLU A 1 348 ? -2.711 -10.969 20.828 1 97 348 GLU A CA 1
ATOM 2685 C C . GLU A 1 348 ? -1.97 -9.703 21.25 1 97 348 GLU A C 1
ATOM 2687 O O . GLU A 1 348 ? -2.471 -8.938 22.078 1 97 348 GLU A O 1
ATOM 2692 N N . ALA A 1 349 ? -0.802 -9.523 20.703 1 96.25 349 ALA A N 1
ATOM 2693 C CA . ALA A 1 349 ? 0.016 -8.367 21.062 1 96.25 349 ALA A CA 1
ATOM 2694 C C . ALA A 1 349 ? -0.654 -7.062 20.625 1 96.25 349 ALA A C 1
ATOM 2696 O O . ALA A 1 349 ? -0.428 -6.012 21.234 1 96.25 349 ALA A O 1
ATOM 2697 N N . ARG A 1 350 ? -1.511 -7.102 19.656 1 94.44 350 ARG A N 1
ATOM 2698 C CA . ARG A 1 350 ? -2.266 -5.934 19.219 1 94.44 350 ARG A CA 1
ATOM 2699 C C . ARG A 1 350 ? -3.484 -5.699 20.094 1 94.44 350 ARG A C 1
ATOM 2701 O O . ARG A 1 350 ? -4.238 -4.746 19.891 1 94.44 350 ARG A O 1
ATOM 2708 N N . GLY A 1 351 ? -3.691 -6.559 21.062 1 95.06 351 GLY A N 1
ATOM 2709 C CA . GLY A 1 351 ? -4.824 -6.469 21.969 1 95.06 351 GLY A CA 1
ATOM 2710 C C . GLY A 1 351 ? -6.113 -7 21.375 1 95.06 351 GLY A C 1
ATOM 2711 O O . GLY A 1 351 ? -7.203 -6.652 21.812 1 95.06 351 GLY A O 1
ATOM 2712 N N . LEU A 1 352 ? -6.02 -7.793 20.297 1 96.75 352 LEU A N 1
ATOM 2713 C CA . LEU A 1 352 ? -7.191 -8.367 19.641 1 96.75 352 LEU A CA 1
ATOM 2714 C C . LEU A 1 352 ? -7.355 -9.836 20.016 1 96.75 352 LEU A C 1
ATOM 2716 O O . LEU A 1 352 ? -6.41 -10.469 20.484 1 96.75 352 LEU A O 1
ATOM 2720 N N . ARG A 1 353 ? -8.547 -10.391 19.938 1 97 353 ARG A N 1
ATOM 2721 C CA . ARG A 1 353 ? -8.875 -11.773 20.281 1 97 353 ARG A CA 1
ATOM 2722 C C . ARG A 1 353 ? -9.102 -12.602 19.016 1 97 353 ARG A C 1
ATOM 2724 O O . ARG A 1 353 ? -9.414 -12.062 17.953 1 97 353 ARG A O 1
ATOM 2731 N N . TYR A 1 354 ? -8.859 -13.867 19.156 1 97.94 354 TYR A N 1
ATOM 2732 C CA . TYR A 1 354 ? -8.984 -14.75 18 1 97.94 354 TYR A CA 1
ATOM 2733 C C . TYR A 1 354 ? -9.438 -16.141 18.422 1 97.94 354 TYR A C 1
ATOM 2735 O O . TYR A 1 354 ? -9.352 -16.5 19.609 1 97.94 354 TYR A O 1
ATOM 2743 N N . VAL A 1 355 ? -10 -16.875 17.516 1 98.31 355 VAL A N 1
ATOM 2744 C CA . VAL A 1 355 ? -10.102 -18.328 17.578 1 98.31 355 VAL A CA 1
ATOM 2745 C C . VAL A 1 355 ? -9.43 -18.953 16.359 1 98.31 355 VAL A C 1
ATOM 2747 O O . VAL A 1 355 ? -9.281 -18.312 15.328 1 98.31 355 VAL A O 1
ATOM 2750 N N . PHE A 1 356 ? -8.906 -20.109 16.531 1 97.31 356 PHE A N 1
ATOM 2751 C CA . PHE A 1 356 ? -8.375 -20.875 15.406 1 97.31 356 PHE A CA 1
ATOM 2752 C C . PHE A 1 356 ? -9.133 -22.188 15.227 1 97.31 356 PHE A C 1
ATOM 2754 O O . PHE A 1 356 ? -9.125 -23.031 16.125 1 97.31 356 PHE A O 1
ATOM 2761 N N . ILE A 1 357 ? -9.836 -22.281 14.117 1 97.81 357 ILE A N 1
ATOM 2762 C CA . ILE A 1 357 ? -10.609 -23.484 13.812 1 97.81 357 ILE A CA 1
ATOM 2763 C C . ILE A 1 357 ? -9.797 -24.406 12.898 1 97.81 357 ILE A C 1
ATOM 2765 O O . ILE A 1 357 ? -9.766 -24.203 11.68 1 97.81 357 ILE A O 1
ATOM 2769 N N . ARG A 1 358 ? -9.352 -25.531 13.406 1 95.81 358 ARG A N 1
ATOM 2770 C CA . ARG A 1 358 ? -8.422 -26.422 12.703 1 95.81 358 ARG A CA 1
ATOM 2771 C C . ARG A 1 358 ? -9.172 -27.5 11.93 1 95.81 358 ARG A C 1
ATOM 2773 O O . ARG A 1 358 ? -8.766 -27.891 10.836 1 95.81 358 ARG A O 1
ATOM 2780 N N . GLN A 1 359 ? -10.281 -27.922 12.586 1 96.19 359 GLN A N 1
ATOM 2781 C CA . GLN A 1 359 ? -11.039 -29.047 12.039 1 96.19 359 GLN A CA 1
ATOM 2782 C C . GLN A 1 359 ? -12.531 -28.734 11.984 1 96.19 359 GLN A C 1
ATOM 2784 O O . GLN A 1 359 ? -13.023 -27.922 12.773 1 96.19 359 GLN A O 1
ATOM 2789 N N . THR A 1 360 ? -13.195 -29.406 11.102 1 96.06 360 THR A N 1
ATOM 2790 C CA . THR A 1 360 ? -14.625 -29.172 10.898 1 96.06 360 THR A CA 1
ATOM 2791 C C . THR A 1 360 ? -15.406 -29.531 12.164 1 96.06 360 THR A C 1
ATOM 2793 O O . THR A 1 360 ? -16.438 -28.906 12.445 1 96.06 360 THR A O 1
ATOM 2796 N N . SER A 1 361 ? -14.891 -30.5 12.961 1 95.31 361 SER A N 1
ATOM 2797 C CA . SER A 1 361 ? -15.586 -30.953 14.164 1 95.31 361 SER A CA 1
ATOM 2798 C C . SER A 1 361 ? -15.609 -29.859 15.234 1 95.31 361 SER A C 1
ATOM 2800 O O . SER A 1 361 ? -16.453 -29.875 16.125 1 95.31 361 SER A O 1
ATOM 2802 N N . GLU A 1 362 ? -14.688 -28.859 15.117 1 96.19 362 GLU A N 1
ATOM 2803 C CA . GLU A 1 362 ? -14.57 -27.797 16.109 1 96.19 362 GLU A CA 1
ATOM 2804 C C . GLU A 1 362 ? -15.359 -26.562 15.672 1 96.19 362 GLU A C 1
ATOM 2806 O O . GLU A 1 362 ? -15.484 -25.609 16.438 1 96.19 362 GLU A O 1
ATOM 2811 N N . LEU A 1 363 ? -15.898 -26.547 14.516 1 97.69 363 LEU A N 1
ATOM 2812 C CA . LEU A 1 363 ? -16.422 -25.344 13.859 1 97.69 363 LEU A CA 1
ATOM 2813 C C . LEU A 1 363 ? -17.516 -24.703 14.711 1 97.69 363 LEU A C 1
ATOM 2815 O O . LEU A 1 363 ? -17.438 -23.5 15.016 1 97.69 363 LEU A O 1
ATOM 2819 N N . ALA A 1 364 ? -18.516 -25.469 15.125 1 97 364 ALA A N 1
ATOM 2820 C CA . ALA A 1 364 ? -19.656 -24.922 15.867 1 97 364 ALA A CA 1
ATOM 2821 C C . ALA A 1 364 ? -19.203 -24.297 17.188 1 97 364 ALA A C 1
ATOM 2823 O O . ALA A 1 364 ? -19.562 -23.172 17.5 1 97 364 ALA A O 1
ATOM 2824 N N . ALA A 1 365 ? -18.391 -25.016 17.922 1 98.06 365 ALA A N 1
ATOM 2825 C CA . ALA A 1 365 ? -17.938 -24.562 19.234 1 98.06 365 ALA A CA 1
ATOM 2826 C C . ALA A 1 365 ? -17.078 -23.312 19.109 1 98.06 365 ALA A C 1
ATOM 2828 O O . ALA A 1 365 ? -17.203 -22.391 19.922 1 98.06 365 ALA A O 1
ATOM 2829 N N . LYS A 1 366 ? -16.172 -23.297 18.188 1 98.56 366 LYS A N 1
ATOM 2830 C CA . LYS A 1 366 ? -15.258 -22.172 18.031 1 98.56 366 LYS A CA 1
ATOM 2831 C C . LYS A 1 366 ? -15.984 -20.938 17.484 1 98.56 366 LYS A C 1
ATOM 2833 O O . LYS A 1 366 ? -15.641 -19.812 17.828 1 98.56 366 LYS A O 1
ATOM 2838 N N . LEU A 1 367 ? -16.953 -21.094 16.641 1 98.56 367 LEU A N 1
ATOM 2839 C CA . LEU A 1 367 ? -17.766 -19.969 16.188 1 98.56 367 LEU A CA 1
ATOM 2840 C C . LEU A 1 367 ? -18.547 -19.375 17.344 1 98.56 367 LEU A C 1
ATOM 2842 O O . LEU A 1 367 ? -18.672 -18.141 17.453 1 98.56 367 LEU A O 1
ATOM 2846 N N . GLU A 1 368 ? -19.125 -20.281 18.188 1 98.44 368 GLU A N 1
ATOM 2847 C CA . GLU A 1 368 ? -19.812 -19.781 19.375 1 98.44 368 GLU A CA 1
ATOM 2848 C C . GLU A 1 368 ? -18.906 -18.906 20.219 1 98.44 368 GLU A C 1
ATOM 2850 O O . GLU A 1 368 ? -19.312 -17.859 20.719 1 98.44 368 GLU A O 1
ATOM 2855 N N . GLU A 1 369 ? -17.703 -19.375 20.359 1 98.56 369 GLU A N 1
ATOM 2856 C CA . GLU A 1 369 ? -16.719 -18.625 21.109 1 98.56 369 GLU A CA 1
ATOM 2857 C C . GLU A 1 369 ? -16.453 -17.266 20.469 1 98.56 369 GLU A C 1
ATOM 2859 O O . GLU A 1 369 ? -16.406 -16.234 21.156 1 98.56 369 GLU A O 1
ATOM 2864 N N . ALA A 1 370 ? -16.25 -17.203 19.172 1 98.69 370 ALA A N 1
ATOM 2865 C CA . ALA A 1 370 ? -15.992 -15.969 18.438 1 98.69 370 ALA A CA 1
ATOM 2866 C C . ALA A 1 370 ? -17.172 -15 18.562 1 98.69 370 ALA A C 1
ATOM 2868 O O . ALA A 1 370 ? -16.969 -13.805 18.766 1 98.69 370 ALA A O 1
ATOM 2869 N N . PHE A 1 371 ? -18.391 -15.539 18.422 1 98.44 371 PHE A N 1
ATOM 2870 C CA . PHE A 1 371 ? -19.594 -14.727 18.531 1 98.44 371 PHE A CA 1
ATOM 2871 C C . PHE A 1 371 ? -19.703 -14.125 19.922 1 98.44 371 PHE A C 1
ATOM 2873 O O . PHE A 1 371 ? -20.078 -12.953 20.078 1 98.44 371 PHE A O 1
ATOM 2880 N N . THR A 1 372 ? -19.375 -14.922 20.891 1 97.69 372 THR A N 1
ATOM 2881 C CA . THR A 1 372 ? -19.406 -14.453 22.266 1 97.69 372 THR A CA 1
ATOM 2882 C C . THR A 1 372 ? -18.375 -13.336 22.484 1 97.69 372 THR A C 1
ATOM 2884 O O . THR A 1 372 ? -18.672 -12.336 23.141 1 97.69 372 THR A O 1
ATOM 2887 N N . MET A 1 373 ? -17.188 -13.5 21.922 1 97.81 373 MET A N 1
ATOM 2888 C CA . MET A 1 373 ? -16.156 -12.477 22.031 1 97.81 373 MET A CA 1
ATOM 2889 C C . MET A 1 373 ? -16.656 -11.156 21.453 1 97.81 373 MET A C 1
ATOM 2891 O O . MET A 1 373 ? -16.453 -10.102 22.062 1 97.81 373 MET A O 1
ATOM 2895 N N . LEU A 1 374 ? -17.266 -11.227 20.281 1 97.56 374 LEU A N 1
ATOM 2896 C CA . LEU A 1 374 ? -17.734 -10.008 19.609 1 97.56 374 LEU A CA 1
ATOM 2897 C C . LEU A 1 374 ? -18.859 -9.352 20.406 1 97.56 374 LEU A C 1
ATOM 2899 O O . LEU A 1 374 ? -18.953 -8.125 20.453 1 97.56 374 LEU A O 1
ATOM 2903 N N . ALA A 1 375 ? -19.703 -10.156 21 1 94.81 375 ALA A N 1
ATOM 2904 C CA . ALA A 1 375 ? -20.812 -9.641 21.797 1 94.81 375 ALA A CA 1
ATOM 2905 C C . ALA A 1 375 ? -20.312 -8.953 23.062 1 94.81 375 ALA A C 1
ATOM 2907 O O . ALA A 1 375 ? -20.906 -7.977 23.516 1 94.81 375 ALA A O 1
ATOM 2908 N N . GLU A 1 376 ? -19.219 -9.43 23.562 1 93.06 376 GLU A N 1
ATOM 2909 C CA . GLU A 1 376 ? -18.672 -8.906 24.812 1 93.06 376 GLU A CA 1
ATOM 2910 C C . GLU A 1 376 ? -18.016 -7.547 24.594 1 93.06 376 GLU A C 1
ATOM 2912 O O . GLU A 1 376 ? -18.156 -6.648 25.422 1 93.06 376 GLU A O 1
ATOM 2917 N N . ARG A 1 377 ? -17.25 -7.441 23.531 1 92.5 377 ARG A N 1
ATOM 2918 C CA . ARG A 1 377 ? -16.516 -6.219 23.219 1 92.5 377 ARG A CA 1
ATOM 2919 C C . ARG A 1 377 ? -16.641 -5.863 21.734 1 92.5 377 ARG A C 1
ATOM 2921 O O . ARG A 1 377 ? -16.375 -6.695 20.875 1 92.5 377 ARG A O 1
ATOM 2928 N N . PRO A 1 378 ? -17 -4.594 21.484 1 93.69 378 PRO A N 1
ATOM 2929 C CA . PRO A 1 378 ? -17.109 -4.172 20.094 1 93.69 378 PRO A CA 1
ATOM 2930 C C . PRO A 1 378 ? -15.766 -3.875 19.453 1 93.69 378 PRO A C 1
ATOM 2932 O O . PRO A 1 378 ? -15.406 -2.709 19.266 1 93.69 378 PRO A O 1
ATOM 2935 N N . GLU A 1 379 ? -15 -4.848 19.172 1 96.06 379 GLU A N 1
ATOM 2936 C CA . GLU A 1 379 ? -13.688 -4.809 18.531 1 96.06 379 GLU A CA 1
ATOM 2937 C C . GLU A 1 379 ? -13.531 -5.961 17.547 1 96.06 379 GLU A C 1
ATOM 2939 O O . GLU A 1 379 ? -14.289 -6.93 17.578 1 96.06 379 GLU A O 1
ATOM 2944 N N . PRO A 1 380 ? -12.57 -5.852 16.594 1 97.88 380 PRO A N 1
ATOM 2945 C CA . PRO A 1 380 ? -12.391 -6.945 15.641 1 97.88 380 PRO A CA 1
ATOM 2946 C C . PRO A 1 380 ? -12.078 -8.281 16.312 1 97.88 380 PRO A C 1
ATOM 2948 O O . PRO A 1 380 ? -11.281 -8.32 17.266 1 97.88 380 PRO A O 1
ATOM 2951 N N . VAL A 1 381 ? -12.703 -9.32 15.906 1 98.56 381 VAL A N 1
ATOM 2952 C CA . VAL A 1 381 ? -12.391 -10.68 16.328 1 98.56 381 VAL A CA 1
ATOM 2953 C C . VAL A 1 381 ? -11.898 -11.5 15.141 1 98.56 381 VAL A C 1
ATOM 2955 O O . VAL A 1 381 ? -12.594 -11.609 14.125 1 98.56 381 VAL A O 1
ATOM 2958 N N . PHE A 1 382 ? -10.719 -12.078 15.297 1 98.38 382 PHE A N 1
ATOM 2959 C CA . PHE A 1 382 ? -10.148 -12.891 14.227 1 98.38 382 PHE A CA 1
ATOM 2960 C C . PHE A 1 382 ? -10.672 -14.32 14.305 1 98.38 382 PHE A C 1
ATOM 2962 O O . PHE A 1 382 ? -10.711 -14.922 15.383 1 98.38 382 PHE A O 1
ATOM 2969 N N . ILE A 1 383 ? -11.078 -14.812 13.203 1 98.38 383 ILE A N 1
ATOM 2970 C CA . ILE A 1 383 ? -11.359 -16.234 13.039 1 98.38 383 ILE A CA 1
ATOM 2971 C C . ILE A 1 383 ? -10.391 -16.844 12.031 1 98.38 383 ILE A C 1
ATOM 2973 O O . ILE A 1 383 ? -10.641 -16.812 10.82 1 98.38 383 ILE A O 1
ATOM 2977 N N . LEU A 1 384 ? -9.312 -17.422 12.562 1 97.56 384 LEU A N 1
ATOM 2978 C CA . LEU A 1 384 ? -8.391 -18.188 11.727 1 97.56 384 LEU A CA 1
ATOM 2979 C C . LEU A 1 384 ? -8.945 -19.578 11.43 1 97.56 384 LEU A C 1
ATOM 2981 O O . LEU A 1 384 ? -9.523 -20.219 12.312 1 97.56 384 LEU A O 1
ATOM 2985 N N . SER A 1 385 ? -8.852 -19.969 10.211 1 97.25 385 SER A N 1
ATOM 2986 C CA . SER A 1 385 ? -9.484 -21.234 9.867 1 97.25 385 SER A CA 1
ATOM 2987 C C . SER A 1 385 ? -8.68 -21.984 8.805 1 97.25 385 SER A C 1
ATOM 2989 O O . SER A 1 385 ? -8.109 -21.375 7.91 1 97.25 385 SER A O 1
ATOM 2991 N N . SER A 1 386 ? -8.672 -23.312 8.977 1 96.12 386 SER A N 1
ATOM 2992 C CA . SER A 1 386 ? -8.023 -24.156 7.973 1 96.12 386 SER A CA 1
ATOM 2993 C C . SER A 1 386 ? -8.867 -24.25 6.703 1 96.12 386 SER A C 1
ATOM 2995 O O . SER A 1 386 ? -10.047 -23.891 6.707 1 96.12 386 SER A O 1
ATOM 2997 N N . GLN A 1 387 ? -8.266 -24.703 5.645 1 94.31 387 GLN A N 1
ATOM 2998 C CA . GLN A 1 387 ? -8.922 -24.781 4.344 1 94.31 387 GLN A CA 1
ATOM 2999 C C . GLN A 1 387 ? -10.117 -25.734 4.383 1 94.31 387 GLN A C 1
ATOM 3001 O O . GLN A 1 387 ? -11.203 -25.391 3.916 1 94.31 387 GLN A O 1
ATOM 3006 N N . PRO A 1 388 ? -10.008 -26.922 4.949 1 94.75 388 PRO A N 1
ATOM 3007 C CA . PRO A 1 388 ? -11.164 -27.828 4.992 1 94.75 388 PRO A CA 1
ATOM 3008 C C . PRO A 1 388 ? -12.367 -27.203 5.707 1 94.75 388 PRO A C 1
ATOM 3010 O O . PRO A 1 388 ? -13.508 -27.438 5.309 1 94.75 388 PRO A O 1
ATOM 3013 N N . VAL A 1 389 ? -12.109 -26.453 6.73 1 96.44 389 VAL A N 1
ATOM 3014 C CA . VAL A 1 389 ? -13.18 -25.812 7.496 1 96.44 389 VAL A CA 1
ATOM 3015 C C . VAL A 1 389 ? -13.859 -24.75 6.645 1 96.44 389 VAL A C 1
ATOM 3017 O O . VAL A 1 389 ? -15.094 -24.672 6.605 1 96.44 389 VAL A O 1
ATOM 3020 N N . LEU A 1 390 ? -13.102 -23.953 5.934 1 96.19 390 LEU A N 1
ATOM 3021 C CA . LEU A 1 390 ? -13.617 -22.859 5.121 1 96.19 390 LEU A CA 1
ATOM 3022 C C . LEU A 1 390 ? -14.398 -23.375 3.928 1 96.19 390 LEU A C 1
ATOM 3024 O O . LEU A 1 390 ? -15.18 -22.641 3.316 1 96.19 390 LEU A O 1
ATOM 3028 N N . GLU A 1 391 ? -14.203 -24.688 3.605 1 93 391 GLU A N 1
ATOM 3029 C CA . GLU A 1 391 ? -14.883 -25.297 2.459 1 93 391 GLU A CA 1
ATOM 3030 C C . GLU A 1 391 ? -15.984 -26.25 2.908 1 93 391 GLU A C 1
ATOM 3032 O O . GLU A 1 391 ? -16.734 -26.766 2.08 1 93 391 GLU A O 1
ATOM 3037 N N . SER A 1 392 ? -16.109 -26.438 4.16 1 95.06 392 SER A N 1
ATOM 3038 C CA . SER A 1 392 ? -17.062 -27.422 4.684 1 95.06 392 SER A CA 1
ATOM 3039 C C . SER A 1 392 ? -18.5 -26.984 4.449 1 95.06 392 SER A C 1
ATOM 3041 O O . SER A 1 392 ? -18.828 -25.797 4.605 1 95.06 392 SER A O 1
ATOM 3043 N N . ARG A 1 393 ? -19.281 -27.953 4 1 92.62 393 ARG A N 1
ATOM 3044 C CA . ARG A 1 393 ? -20.703 -27.766 3.752 1 92.62 393 ARG A CA 1
ATOM 3045 C C . ARG A 1 393 ? -21.516 -28.844 4.457 1 92.62 393 ARG A C 1
ATOM 3047 O O . ARG A 1 393 ? -21.594 -29.984 3.988 1 92.62 393 ARG A O 1
ATOM 3054 N N . ALA A 1 394 ? -22.125 -28.438 5.512 1 86.94 394 ALA A N 1
ATOM 3055 C CA . ALA A 1 394 ? -22.906 -29.406 6.273 1 86.94 394 ALA A CA 1
ATOM 3056 C C . ALA A 1 394 ? -24.297 -29.594 5.68 1 86.94 394 ALA A C 1
ATOM 3058 O O . ALA A 1 394 ? -24.875 -28.641 5.156 1 86.94 394 ALA A O 1
ATOM 3059 N N . SER A 1 395 ? -24.766 -30.859 5.75 1 83 395 SER A N 1
ATOM 3060 C CA . SER A 1 395 ? -26.094 -31.172 5.266 1 83 395 SER A CA 1
ATOM 3061 C C . SER A 1 395 ? -27.172 -30.531 6.141 1 83 395 SER A C 1
ATOM 3063 O O . SER A 1 395 ? -28.266 -30.219 5.664 1 83 395 SER A O 1
ATOM 3065 N N . ARG A 1 396 ? -26.891 -30.578 7.41 1 86.38 396 ARG A N 1
ATOM 3066 C CA . ARG A 1 396 ? -27.797 -29.922 8.352 1 86.38 396 ARG A CA 1
ATOM 3067 C C . ARG A 1 396 ? -27.156 -28.656 8.93 1 86.38 396 ARG A C 1
ATOM 3069 O O . ARG A 1 396 ? -25.953 -28.609 9.141 1 86.38 396 ARG A O 1
ATOM 3076 N N . ALA A 1 397 ? -28.016 -27.688 9.07 1 88.12 397 ALA A N 1
ATOM 3077 C CA . ALA A 1 397 ? -27.547 -26.453 9.672 1 88.12 397 ALA A CA 1
ATOM 3078 C C . ALA A 1 397 ? -26.906 -26.703 11.031 1 88.12 397 ALA A C 1
ATOM 3080 O O . ALA A 1 397 ? -27.375 -27.531 11.805 1 88.12 397 ALA A O 1
ATOM 3081 N N . LEU A 1 398 ? -25.734 -26.031 11.336 1 92.56 398 LEU A N 1
ATOM 3082 C CA . LEU A 1 398 ? -25.016 -26.203 12.602 1 92.56 398 LEU A CA 1
ATOM 3083 C C . LEU A 1 398 ? -25.812 -25.609 13.758 1 92.56 398 LEU A C 1
ATOM 3085 O O . LEU A 1 398 ? -25.75 -26.109 14.883 1 92.56 398 LEU A O 1
ATOM 3089 N N . GLU A 1 399 ? -26.547 -24.609 13.508 1 94 399 GLU A N 1
ATOM 3090 C CA . GLU A 1 399 ? -27.344 -23.906 14.508 1 94 399 GLU A CA 1
ATOM 3091 C C . GLU A 1 399 ? -26.484 -23.516 15.719 1 94 399 GLU A C 1
ATOM 3093 O O . GLU A 1 399 ? -26.844 -23.844 16.859 1 94 399 GLU A O 1
ATOM 3098 N N . VAL A 1 400 ? -25.391 -22.812 15.508 1 96.88 400 VAL A N 1
ATOM 3099 C CA . VAL A 1 400 ? -24.516 -22.312 16.547 1 96.88 400 VAL A CA 1
ATOM 3100 C C . VAL A 1 400 ? -25.281 -21.406 17.5 1 96.88 400 VAL A C 1
ATOM 3102 O O . VAL A 1 400 ? -26.016 -20.5 17.062 1 96.88 400 VAL A O 1
ATOM 3105 N N . PRO A 1 401 ? -25.219 -21.656 18.766 1 96.44 401 PRO A N 1
ATOM 3106 C CA . PRO A 1 401 ? -25.891 -20.75 19.719 1 96.44 401 PRO A CA 1
ATOM 3107 C C . PRO A 1 401 ? -25.453 -19.297 19.562 1 96.44 401 PRO A C 1
ATOM 3109 O O . PRO A 1 401 ? -24.266 -19.031 19.391 1 96.44 401 PRO A O 1
ATOM 3112 N N . LEU A 1 402 ? -26.391 -18.422 19.594 1 96.75 402 LEU A N 1
ATOM 3113 C CA . LEU A 1 402 ? -26.109 -17 19.469 1 96.75 402 LEU A CA 1
ATOM 3114 C C . LEU A 1 402 ? -26.094 -16.328 20.844 1 96.75 402 LEU A C 1
ATOM 3116 O O . LEU A 1 402 ? -26.938 -16.641 21.688 1 96.75 402 LEU A O 1
ATOM 3120 N N . PRO A 1 403 ? -25.078 -15.562 21.109 1 94.94 403 PRO A N 1
ATOM 3121 C CA . PRO A 1 403 ? -25.062 -14.844 22.375 1 94.94 403 PRO A CA 1
ATOM 3122 C C . PRO A 1 403 ? -26.25 -13.906 22.547 1 94.94 403 PRO A C 1
ATOM 3124 O O . PRO A 1 403 ? -26.75 -13.344 21.578 1 94.94 403 PRO A O 1
ATOM 3127 N N . SER A 1 404 ? -26.609 -13.711 23.781 1 88.75 404 SER A N 1
ATOM 3128 C CA . SER A 1 404 ? -27.75 -12.852 24.078 1 88.75 404 SER A CA 1
ATOM 3129 C C . SER A 1 404 ? -27.422 -11.391 23.781 1 88.75 404 SER A C 1
ATOM 3131 O O . SER A 1 404 ? -26.266 -10.961 23.891 1 88.75 404 SER A O 1
ATOM 3133 N N . LYS A 1 405 ? -28.438 -10.75 23.281 1 83.12 405 LYS A N 1
ATOM 3134 C CA . LYS A 1 405 ? -28.281 -9.32 23.047 1 83.12 405 LYS A CA 1
ATOM 3135 C C . LYS A 1 405 ? -28.25 -8.555 24.375 1 83.12 405 LYS A C 1
ATOM 3137 O O . LYS A 1 405 ? -29.109 -8.766 25.234 1 83.12 405 LYS A O 1
ATOM 3142 N N . VAL A 1 406 ? -27.062 -8.242 24.734 1 64.81 406 VAL A N 1
ATOM 3143 C CA . VAL A 1 406 ? -26.969 -7.531 26 1 64.81 406 VAL A CA 1
ATOM 3144 C C . VAL A 1 406 ? -27.672 -6.18 25.891 1 64.81 406 VAL A C 1
ATOM 3146 O O . VAL A 1 406 ? -27.422 -5.426 24.953 1 64.81 406 VAL A O 1
ATOM 3149 N N . GLU A 1 407 ? -28.766 -6 26.594 1 63.09 407 GLU A N 1
ATOM 3150 C CA . GLU A 1 407 ? -29.422 -4.699 26.656 1 63.09 407 GLU A CA 1
ATOM 3151 C C . GLU A 1 407 ? -28.469 -3.627 27.188 1 63.09 407 GLU A C 1
ATOM 3153 O O . GLU A 1 407 ? -27.641 -3.898 28.062 1 63.09 407 GLU A O 1
ATOM 3158 N N . PRO A 1 408 ? -28.406 -2.527 26.328 1 60.12 408 PRO A N 1
ATOM 3159 C CA . PRO A 1 408 ? -27.547 -1.462 26.828 1 60.12 408 PRO A CA 1
ATOM 3160 C C . PRO A 1 408 ? -27.781 -1.173 28.312 1 60.12 408 PRO A C 1
ATOM 3162 O O . PRO A 1 408 ? -28.922 -1.104 28.766 1 60.12 408 PRO A O 1
ATOM 3165 N N . ILE A 1 409 ? -26.891 -1.525 29.094 1 54.78 409 ILE A N 1
ATOM 3166 C CA . ILE A 1 409 ? -27 -1.253 30.516 1 54.78 409 ILE A CA 1
ATOM 3167 C C . ILE A 1 409 ? -27.375 0.211 30.734 1 54.78 409 ILE A C 1
ATOM 3169 O O . ILE A 1 409 ? -26.688 1.114 30.281 1 54.78 409 ILE A O 1
ATOM 3173 N N . CYS A 1 410 ? -28.594 0.475 30.922 1 59.44 410 CYS A N 1
ATOM 3174 C CA . CYS A 1 410 ? -28.938 1.813 31.406 1 59.44 410 CYS A CA 1
ATOM 3175 C C . CYS A 1 410 ? -28.109 2.174 32.625 1 59.44 410 CYS A C 1
ATOM 3177 O O . CYS A 1 410 ? -28.25 1.558 33.688 1 59.44 410 CYS A O 1
ATOM 3179 N N . ARG A 1 411 ? -27.047 2.875 32.344 1 67.56 411 ARG A N 1
ATOM 3180 C CA . ARG A 1 411 ? -26.172 3.229 33.438 1 67.56 411 ARG A CA 1
ATOM 3181 C C . ARG A 1 411 ? -26.844 4.258 34.375 1 67.56 411 ARG A C 1
ATOM 3183 O O . ARG A 1 411 ? -27.188 5.355 33.906 1 67.56 411 ARG A O 1
ATOM 3190 N N . HIS A 1 412 ? -27.328 3.781 35.469 1 82.81 412 HIS A N 1
ATOM 3191 C CA . HIS A 1 412 ? -27.844 4.695 36.469 1 82.81 412 HIS A CA 1
ATOM 3192 C C . HIS A 1 412 ? -26.75 5.645 36.969 1 82.81 412 HIS A C 1
ATOM 3194 O O . HIS A 1 412 ? -25.594 5.242 37.125 1 82.81 412 HIS A O 1
ATOM 3200 N N . ILE A 1 413 ? -27.094 6.98 36.906 1 91.25 413 ILE A N 1
ATOM 3201 C CA . ILE A 1 413 ? -26.172 7.988 37.438 1 91.25 413 ILE A CA 1
ATOM 3202 C C . ILE A 1 413 ? -26.078 7.879 38.969 1 91.25 413 ILE A C 1
ATOM 3204 O O . ILE A 1 413 ? -27.094 8 39.656 1 91.25 413 ILE A O 1
ATOM 3208 N N . ASN A 1 414 ? -24.969 7.562 39.469 1 92.31 414 ASN A N 1
ATOM 3209 C CA . ASN A 1 414 ? -24.812 7.461 40.906 1 92.31 414 ASN A CA 1
ATOM 3210 C C . ASN A 1 414 ? -24.672 8.836 41.562 1 92.31 414 ASN A C 1
ATOM 3212 O O . ASN A 1 414 ? -24.703 9.859 40.844 1 92.31 414 ASN A O 1
ATOM 3216 N N . GLU A 1 415 ? -24.578 8.828 42.875 1 94.38 415 GLU A N 1
ATOM 3217 C CA . GLU A 1 415 ? -24.594 10.086 43.594 1 94.38 415 GLU A CA 1
ATOM 3218 C C . GLU A 1 415 ? -23.359 10.93 43.281 1 94.38 415 GLU A C 1
ATOM 3220 O O . GLU A 1 415 ? -23.469 12.156 43.156 1 94.38 415 GLU A O 1
ATOM 3225 N N . GLU A 1 416 ? -22.281 10.289 43.219 1 95.12 416 GLU A N 1
ATOM 3226 C CA . GLU A 1 416 ? -21.062 11.016 42.906 1 95.12 416 GLU A CA 1
ATOM 3227 C C . GLU A 1 416 ? -21.125 11.648 41.531 1 95.12 416 GLU A C 1
ATOM 3229 O O . GLU A 1 416 ? -20.703 12.789 41.344 1 95.12 416 GLU A O 1
ATOM 3234 N N . GLN A 1 417 ? -21.609 10.922 40.594 1 95.81 417 GLN A N 1
ATOM 3235 C CA . GLN A 1 417 ? -21.797 11.414 39.219 1 95.81 417 GLN A CA 1
ATOM 3236 C C . GLN A 1 417 ? -22.797 12.562 39.188 1 95.81 417 GLN A C 1
ATOM 3238 O O . GLN A 1 417 ? -22.641 13.508 38.406 1 95.81 417 GLN A O 1
ATOM 3243 N N . LYS A 1 418 ? -23.766 12.508 39.969 1 95.81 418 LYS A N 1
ATOM 3244 C CA . LYS A 1 418 ? -24.781 13.57 40.031 1 95.81 418 LYS A CA 1
ATOM 3245 C C . LYS A 1 418 ? -24.156 14.867 40.562 1 95.81 418 LYS A C 1
ATOM 3247 O O . LYS A 1 418 ? -24.516 15.953 40.094 1 95.81 418 LYS A O 1
ATOM 3252 N N . VAL A 1 419 ? -23.344 14.688 41.562 1 97.31 419 VAL A N 1
ATOM 3253 C CA . VAL A 1 419 ? -22.656 15.852 42.094 1 97.31 419 VAL A CA 1
ATOM 3254 C C . VAL A 1 419 ? -21.828 16.531 41 1 97.31 419 VAL A C 1
ATOM 3256 O O . VAL A 1 419 ? -21.844 17.766 40.875 1 97.31 419 VAL A O 1
ATOM 3259 N N . ARG A 1 420 ? -21.141 15.75 40.281 1 97.56 420 ARG A N 1
ATOM 3260 C CA . ARG A 1 420 ? -20.312 16.281 39.188 1 97.56 420 ARG A CA 1
ATOM 3261 C C . ARG A 1 420 ? -21.156 16.891 38.094 1 97.56 420 ARG A C 1
ATOM 3263 O O . ARG A 1 420 ? -20.781 17.906 37.5 1 97.56 420 ARG A O 1
ATOM 3270 N N . LEU A 1 421 ? -22.266 16.297 37.844 1 97.62 421 LEU A N 1
ATOM 3271 C CA . LEU A 1 421 ? -23.219 16.828 36.875 1 97.62 421 LEU A CA 1
ATOM 3272 C C . LEU A 1 421 ? -23.734 18.203 37.312 1 97.62 421 LEU A C 1
ATOM 3274 O O . LEU A 1 421 ? -23.828 19.125 36.5 1 97.62 421 LEU A O 1
ATOM 3278 N N . ASN A 1 422 ? -24.047 18.25 38.531 1 97.75 422 ASN A N 1
ATOM 3279 C CA . ASN A 1 422 ? -24.516 19.516 39.094 1 97.75 422 ASN A CA 1
ATOM 3280 C C . ASN A 1 422 ? -23.422 20.578 39.031 1 97.75 422 ASN A C 1
ATOM 3282 O O . ASN A 1 422 ? -23.703 21.75 38.781 1 97.75 422 ASN A O 1
ATOM 3286 N N . GLU A 1 423 ? -22.297 20.172 39.344 1 98.12 423 GLU A N 1
ATOM 3287 C CA . GLU A 1 423 ? -21.172 21.094 39.25 1 98.12 423 GLU A CA 1
ATOM 3288 C C . GLU A 1 423 ? -21.016 21.641 37.812 1 98.12 423 GLU A C 1
ATOM 3290 O O . GLU A 1 423 ? -20.781 22.828 37.625 1 98.12 423 GLU A O 1
ATOM 3295 N N . SER A 1 424 ? -21.109 20.766 36.875 1 98.38 424 SER A N 1
ATOM 3296 C CA . SER A 1 424 ? -21.031 21.203 35.469 1 98.38 424 SER A CA 1
ATOM 3297 C C . SER A 1 424 ? -22.172 22.141 35.125 1 98.38 424 SER A C 1
ATOM 3299 O O . SER A 1 424 ? -21.969 23.109 34.375 1 98.38 424 SER A O 1
ATOM 3301 N N . LEU A 1 425 ? -23.344 21.859 35.656 1 98.25 425 LEU A N 1
ATOM 3302 C CA . LEU A 1 425 ? -24.5 22.719 35.406 1 98.25 425 LEU A CA 1
ATOM 3303 C C . LEU A 1 425 ? -24.266 24.109 36.031 1 98.25 425 LEU A C 1
ATOM 3305 O O . LEU A 1 425 ? -24.609 25.125 35.406 1 98.25 425 LEU A O 1
ATOM 3309 N N . GLN A 1 426 ? -23.734 24.125 37.156 1 97.81 426 GLN A N 1
ATOM 3310 C CA . GLN A 1 426 ? -23.453 25.391 37.812 1 97.81 426 GLN A CA 1
ATOM 3311 C C . GLN A 1 426 ? -22.422 26.203 37.031 1 97.81 426 GLN A C 1
ATOM 3313 O O . GLN A 1 426 ? -22.547 27.422 36.906 1 97.81 426 GLN A O 1
ATOM 3318 N N . LEU A 1 427 ? -21.453 25.5 36.562 1 97.75 427 LEU A N 1
ATOM 3319 C CA . LEU A 1 427 ? -20.469 26.156 35.719 1 97.75 427 LEU A CA 1
ATOM 3320 C C . LEU A 1 427 ? -21.125 26.797 34.5 1 97.75 427 LEU A C 1
ATOM 3322 O O . LEU A 1 427 ? -20.859 27.969 34.188 1 97.75 427 LEU A O 1
ATOM 3326 N N . ILE A 1 428 ? -22 26.078 33.844 1 98.56 428 ILE A N 1
ATOM 3327 C CA . ILE A 1 428 ? -22.656 26.547 32.625 1 98.56 428 ILE A CA 1
ATOM 3328 C C . ILE A 1 428 ? -23.625 27.672 32.938 1 98.56 428 ILE A C 1
ATOM 3330 O O . ILE A 1 428 ? -23.672 28.672 32.219 1 98.56 428 ILE A O 1
ATOM 3334 N N . ASN A 1 429 ? -24.312 27.594 34.062 1 98.38 429 ASN A N 1
ATOM 3335 C CA . ASN A 1 429 ? -25.375 28.531 34.344 1 98.38 429 ASN A CA 1
ATOM 3336 C C . ASN A 1 429 ? -24.828 29.812 35 1 98.38 429 ASN A C 1
ATOM 3338 O O . ASN A 1 429 ? -25.406 30.891 34.812 1 98.38 429 ASN A O 1
ATOM 3342 N N . ARG A 1 430 ? -23.703 29.719 35.719 1 97.62 430 ARG A N 1
ATOM 3343 C CA . ARG A 1 430 ? -23.422 30.844 36.625 1 97.62 430 ARG A CA 1
ATOM 3344 C C . ARG A 1 430 ? -22 31.344 36.438 1 97.62 430 ARG A C 1
ATOM 3346 O O . ARG A 1 430 ? -21.688 32.5 36.719 1 97.62 430 ARG A O 1
ATOM 3353 N N . ALA A 1 431 ? -21.078 30.469 36.062 1 97 431 ALA A N 1
ATOM 3354 C CA . ALA A 1 431 ? -19.688 30.891 36.031 1 97 431 ALA A CA 1
ATOM 3355 C C . ALA A 1 431 ? -19.469 31.969 34.969 1 97 431 ALA A C 1
ATOM 3357 O O . ALA A 1 431 ? -19.875 31.797 33.812 1 97 431 ALA A O 1
ATOM 3358 N N . PRO A 1 432 ? -18.906 33.094 35.344 1 95.75 432 PRO A N 1
ATOM 3359 C CA . PRO A 1 432 ? -18.609 34.156 34.375 1 95.75 432 PRO A CA 1
ATOM 3360 C C . PRO A 1 432 ? -17.406 33.812 33.5 1 95.75 432 PRO A C 1
ATOM 3362 O O . PRO A 1 432 ? -16.406 34.531 33.5 1 95.75 432 PRO A O 1
ATOM 3365 N N . MET A 1 433 ? -17.469 32.719 32.781 1 96.5 433 MET A N 1
ATOM 3366 C CA . MET A 1 433 ? -16.438 32.188 31.922 1 96.5 433 MET A CA 1
ATOM 3367 C C . MET A 1 433 ? -16.953 32 30.5 1 96.5 433 MET A C 1
ATOM 3369 O O . MET A 1 433 ? -18.125 31.656 30.297 1 96.5 433 MET A O 1
ATOM 3373 N N . HIS A 1 434 ? -16.094 32.312 29.578 1 96.81 434 HIS A N 1
ATOM 3374 C CA . HIS A 1 434 ? -16.391 31.906 28.219 1 96.81 434 HIS A CA 1
ATOM 3375 C C . HIS A 1 434 ? -16.234 30.391 28.062 1 96.81 434 HIS A C 1
ATOM 3377 O O . HIS A 1 434 ? -15.352 29.797 28.688 1 96.81 434 HIS A O 1
ATOM 3383 N N . MET A 1 435 ? -17.094 29.781 27.25 1 98 435 MET A N 1
ATOM 3384 C CA . MET A 1 435 ? -17.094 28.328 27.172 1 98 435 MET A CA 1
ATOM 3385 C C . MET A 1 435 ? -17.016 27.859 25.719 1 98 435 MET A C 1
ATOM 3387 O O . MET A 1 435 ? -17.625 28.469 24.828 1 98 435 MET A O 1
ATOM 3391 N N . LEU A 1 436 ? -16.203 26.906 25.469 1 98.56 436 LEU A N 1
ATOM 3392 C CA . LEU A 1 436 ? -16.047 26.25 24.172 1 98.56 436 LEU A CA 1
ATOM 3393 C C . LEU A 1 436 ? -16.203 24.734 24.312 1 98.56 436 LEU A C 1
ATOM 3395 O O . LEU A 1 436 ? -15.562 24.109 25.156 1 98.56 436 LEU A O 1
ATOM 3399 N N . TRP A 1 437 ? -17.141 24.141 23.531 1 98.81 437 TRP A N 1
ATOM 3400 C CA . TRP A 1 437 ? -17.344 22.688 23.484 1 98.81 437 TRP A CA 1
ATOM 3401 C C . TRP A 1 437 ? -16.672 22.094 22.25 1 98.81 437 TRP A C 1
ATOM 3403 O O . TRP A 1 437 ? -17.047 22.406 21.109 1 98.81 437 TRP A O 1
ATOM 3413 N N . GLN A 1 438 ? -15.602 21.281 22.406 1 98.62 438 GLN A N 1
ATOM 3414 C CA . GLN A 1 438 ? -15.102 20.422 21.328 1 98.62 438 GLN A CA 1
ATOM 3415 C C . GLN A 1 438 ? -15.867 19.109 21.281 1 98.62 438 GLN A C 1
ATOM 3417 O O . GLN A 1 438 ? -15.867 18.344 22.25 1 98.62 438 GLN A O 1
ATOM 3422 N N . CYS A 1 439 ? -16.438 18.828 20.172 1 98.31 439 CYS A N 1
ATOM 3423 C CA . CYS A 1 439 ? -17.375 17.719 20.062 1 98.31 439 CYS A CA 1
ATOM 3424 C C . CYS A 1 439 ? -16.734 16.547 19.328 1 98.31 439 CYS A C 1
ATOM 3426 O O . CYS A 1 439 ? -16.297 16.688 18.188 1 98.31 439 CYS A O 1
ATOM 3428 N N . GLY A 1 440 ? -16.703 15.359 20.016 1 96.25 440 GLY A N 1
ATOM 3429 C CA . GLY A 1 440 ? -16.344 14.125 19.328 1 96.25 440 GLY A CA 1
ATOM 3430 C C . GLY A 1 440 ? -17.453 13.602 18.438 1 96.25 440 GLY A C 1
ATOM 3431 O O . GLY A 1 440 ? -18.203 14.375 17.859 1 96.25 440 GLY A O 1
ATOM 3432 N N . GLU A 1 441 ? -17.516 12.406 18.297 1 94.62 441 GLU A N 1
ATOM 3433 C CA . GLU A 1 441 ? -18.531 11.805 17.453 1 94.62 441 GLU A CA 1
ATOM 3434 C C . GLU A 1 441 ? -19.938 11.977 18.047 1 94.62 441 GLU A C 1
ATOM 3436 O O . GLU A 1 441 ? -20.188 11.547 19.172 1 94.62 441 GLU A O 1
ATOM 3441 N N . LEU A 1 442 ? -20.844 12.562 17.234 1 96.75 442 LEU A N 1
ATOM 3442 C CA . LEU A 1 442 ? -22.219 12.805 17.688 1 96.75 442 LEU A CA 1
ATOM 3443 C C . LEU A 1 442 ? -23.219 12.172 16.734 1 96.75 442 LEU A C 1
ATOM 3445 O O . LEU A 1 442 ? -23.062 12.234 15.523 1 96.75 442 LEU A O 1
ATOM 3449 N N . SER A 1 443 ? -24.219 11.539 17.344 1 94.94 443 SER A N 1
ATOM 3450 C CA . SER A 1 443 ? -25.391 11.195 16.531 1 94.94 443 SER A CA 1
ATOM 3451 C C . SER A 1 443 ? -26.172 12.445 16.125 1 94.94 443 SER A C 1
ATOM 3453 O O . SER A 1 443 ? -25.891 13.539 16.625 1 94.94 443 SER A O 1
ATOM 3455 N N . GLU A 1 444 ? -27.094 12.266 15.219 1 94 444 GLU A N 1
ATOM 3456 C CA . GLU A 1 444 ? -27.906 13.398 14.781 1 94 444 GLU A CA 1
ATOM 3457 C C . GLU A 1 444 ? -28.672 14.008 15.953 1 94 444 GLU A C 1
ATOM 3459 O O . GLU A 1 444 ? -28.766 15.227 16.062 1 94 444 GLU A O 1
ATOM 3464 N N . GLU A 1 445 ? -29.188 13.188 16.828 1 95.38 445 GLU A N 1
ATOM 3465 C CA . GLU A 1 445 ? -29.938 13.648 17.984 1 95.38 445 GLU A CA 1
ATOM 3466 C C . GLU A 1 445 ? -29.031 14.391 18.969 1 95.38 445 GLU A C 1
ATOM 3468 O O . GLU A 1 445 ? -29.406 15.438 19.5 1 95.38 445 GLU A O 1
ATOM 3473 N N . GLN A 1 446 ? -27.922 13.859 19.188 1 97.31 446 GLN A N 1
ATOM 3474 C CA . GLN A 1 446 ? -26.953 14.5 20.062 1 97.31 446 GLN A CA 1
ATOM 3475 C C . GLN A 1 446 ? -26.531 15.859 19.516 1 97.31 446 GLN A C 1
ATOM 3477 O O . GLN A 1 446 ? -26.453 16.828 20.266 1 97.31 446 GLN A O 1
ATOM 3482 N N . ARG A 1 447 ? -26.281 15.875 18.25 1 97.06 447 ARG A N 1
ATOM 3483 C CA . ARG A 1 447 ? -25.859 17.094 17.578 1 97.06 447 ARG A CA 1
ATOM 3484 C C . ARG A 1 447 ? -26.922 18.188 17.703 1 97.06 447 ARG A C 1
ATOM 3486 O O . ARG A 1 447 ? -26.609 19.344 18 1 97.06 447 ARG A O 1
ATOM 3493 N N . ASN A 1 448 ? -28.156 17.812 17.484 1 95.88 448 ASN A N 1
ATOM 3494 C CA . ASN A 1 448 ? -29.25 18.75 17.641 1 95.88 448 ASN A CA 1
ATOM 3495 C C . ASN A 1 448 ? -29.328 19.297 19.062 1 95.88 448 ASN A C 1
ATOM 3497 O O . ASN A 1 448 ? -29.547 20.5 19.25 1 95.88 448 ASN A O 1
ATOM 3501 N N . ARG A 1 449 ? -29.141 18.453 20.047 1 97.31 449 ARG A N 1
ATOM 3502 C CA . ARG A 1 449 ? -29.156 18.891 21.438 1 97.31 449 ARG A CA 1
ATOM 3503 C C . ARG A 1 449 ? -28 19.828 21.719 1 97.31 449 ARG A C 1
ATOM 3505 O O . ARG A 1 449 ? -28.156 20.828 22.438 1 97.31 449 ARG A O 1
ATOM 3512 N N . VAL A 1 450 ? -26.875 19.516 21.188 1 98.5 450 VAL A N 1
ATOM 3513 C CA . VAL A 1 450 ? -25.688 20.344 21.359 1 98.5 450 VAL A CA 1
ATOM 3514 C C . VAL A 1 450 ? -25.953 21.734 20.812 1 98.5 450 VAL A C 1
ATOM 3516 O O . VAL A 1 450 ? -25.625 22.75 21.453 1 98.5 450 VAL A O 1
ATOM 3519 N N . TYR A 1 451 ? -26.547 21.828 19.609 1 97.94 451 TYR A N 1
ATOM 3520 C CA . TYR A 1 451 ? -26.844 23.125 19 1 97.94 451 TYR A CA 1
ATOM 3521 C C . TYR A 1 451 ? -27.812 23.922 19.859 1 97.94 451 TYR A C 1
ATOM 3523 O O . TYR A 1 451 ? -27.656 25.125 20.031 1 97.94 451 TYR A O 1
ATOM 3531 N N . GLN A 1 452 ? -28.797 23.266 20.406 1 97.25 452 GLN A N 1
ATOM 3532 C CA . GLN A 1 452 ? -29.797 23.938 21.234 1 97.25 452 GLN A CA 1
ATOM 3533 C C . GLN A 1 452 ? -29.172 24.484 22.516 1 97.25 452 GLN A C 1
ATOM 3535 O O . GLN A 1 452 ? -29.406 25.625 22.891 1 97.25 452 GLN A O 1
ATOM 3540 N N . ILE A 1 453 ? -28.422 23.641 23.125 1 98.56 453 ILE A N 1
ATOM 3541 C CA . ILE A 1 453 ? -27.781 24.047 24.375 1 98.56 453 ILE A CA 1
ATOM 3542 C C . ILE A 1 453 ? -26.812 25.188 24.125 1 98.56 453 ILE A C 1
ATOM 3544 O O . ILE A 1 453 ? -26.781 26.156 24.875 1 98.56 453 ILE A O 1
ATOM 3548 N N . ALA A 1 454 ? -26.016 25.031 23.094 1 98.62 454 ALA A N 1
ATOM 3549 C CA . ALA A 1 454 ? -25.016 26.047 22.766 1 98.62 454 ALA A CA 1
ATOM 3550 C C . ALA A 1 454 ? -25.672 27.406 22.5 1 98.62 454 ALA A C 1
ATOM 3552 O O . ALA A 1 454 ? -25.172 28.438 22.953 1 98.62 454 ALA A O 1
ATOM 3553 N N . ASP A 1 455 ? -26.734 27.391 21.781 1 97.31 455 ASP A N 1
ATOM 3554 C CA . ASP A 1 455 ? -27.453 28.625 21.453 1 97.31 455 ASP A CA 1
ATOM 3555 C C . ASP A 1 455 ? -28.016 29.266 22.719 1 97.31 455 ASP A C 1
ATOM 3557 O O . ASP A 1 455 ? -27.844 30.469 22.938 1 97.31 455 ASP A O 1
ATOM 3561 N N . ARG A 1 456 ? -28.625 28.516 23.578 1 97.94 456 ARG A N 1
ATOM 3562 C CA . ARG A 1 456 ? -29.297 29.016 24.781 1 97.94 456 ARG A CA 1
ATOM 3563 C C . ARG A 1 456 ? -28.281 29.453 25.828 1 97.94 456 ARG A C 1
ATOM 3565 O O . ARG A 1 456 ? -28.594 30.281 26.688 1 97.94 456 ARG A O 1
ATOM 3572 N N . ALA A 1 457 ? -27.094 28.906 25.766 1 98.56 457 ALA A N 1
ATOM 3573 C CA . ALA A 1 457 ? -26.125 29.156 26.844 1 98.56 457 ALA A CA 1
ATOM 3574 C C . ALA A 1 457 ? -24.984 30.031 26.344 1 98.56 457 ALA A C 1
ATOM 3576 O O . ALA A 1 457 ? -24.109 30.406 27.141 1 98.56 457 ALA A O 1
ATOM 3577 N N . GLY A 1 458 ? -24.938 30.375 25.078 1 98.31 458 GLY A N 1
ATOM 3578 C CA . GLY A 1 458 ? -23.844 31.172 24.516 1 98.31 458 GLY A CA 1
ATOM 3579 C C . GLY A 1 458 ? -22.531 30.422 24.5 1 98.31 458 GLY A C 1
ATOM 3580 O O . GLY A 1 458 ? -21.484 30.984 24.844 1 98.31 458 GLY A O 1
ATOM 3581 N N . ILE A 1 459 ? -22.562 29.141 24.156 1 98.69 459 ILE A N 1
ATOM 3582 C CA . ILE A 1 459 ? -21.375 28.297 24.141 1 98.69 459 ILE A CA 1
ATOM 3583 C C . ILE A 1 459 ? -20.828 28.188 22.719 1 98.69 459 ILE A C 1
ATOM 3585 O O . ILE A 1 459 ? -21.578 27.969 21.781 1 98.69 459 ILE A O 1
ATOM 3589 N N . ALA A 1 460 ? -19.5 28.422 22.531 1 98.69 460 ALA A N 1
ATOM 3590 C CA . ALA A 1 460 ? -18.844 28.219 21.234 1 98.69 460 ALA A CA 1
ATOM 3591 C C . ALA A 1 460 ? -18.672 26.734 20.938 1 98.69 460 ALA A C 1
ATOM 3593 O O . ALA A 1 460 ? -18.5 25.922 21.859 1 98.69 460 ALA A O 1
ATOM 3594 N N . LEU A 1 461 ? -18.719 26.406 19.656 1 98.69 461 LEU A N 1
ATOM 3595 C CA . LEU A 1 461 ? -18.609 25.016 19.25 1 98.69 461 LEU A CA 1
ATOM 3596 C C . LEU A 1 461 ? -17.438 24.828 18.281 1 98.69 461 LEU A C 1
ATOM 3598 O O . LEU A 1 461 ? -17.156 25.703 17.469 1 98.69 461 LEU A O 1
ATOM 3602 N N . THR A 1 462 ? -16.781 23.703 18.422 1 98.44 462 THR A N 1
ATOM 3603 C CA . THR A 1 462 ? -15.711 23.297 17.5 1 98.44 462 THR A CA 1
ATOM 3604 C C . THR A 1 462 ? -15.773 21.812 17.219 1 98.44 462 THR A C 1
ATOM 3606 O O . THR A 1 462 ? -16.219 21.031 18.062 1 98.44 462 THR A O 1
ATOM 3609 N N . ASP A 1 463 ? -15.422 21.391 16.016 1 97.75 463 ASP A N 1
ATOM 3610 C CA . ASP A 1 463 ? -15.078 20 15.742 1 97.75 463 ASP A CA 1
ATOM 3611 C C . ASP A 1 463 ? -13.562 19.797 15.727 1 97.75 463 ASP A C 1
ATOM 3613 O O . ASP A 1 463 ? -12.812 20.641 16.25 1 97.75 463 ASP A O 1
ATOM 3617 N N . ALA A 1 464 ? -13.125 18.656 15.312 1 96.75 464 ALA A N 1
ATOM 3618 C CA . ALA A 1 464 ? -11.703 18.312 15.375 1 96.75 464 ALA A CA 1
ATOM 3619 C C . ALA A 1 464 ? -11.242 17.641 14.086 1 96.75 464 ALA A C 1
ATOM 3621 O O . ALA A 1 464 ? -12.055 17.156 13.305 1 96.75 464 ALA A O 1
ATOM 3622 N N . ILE A 1 465 ? -9.938 17.609 13.852 1 96 465 ILE A N 1
ATOM 3623 C CA . ILE A 1 465 ? -9.336 17.031 12.664 1 96 465 ILE A CA 1
ATOM 3624 C C . ILE A 1 465 ? -9.625 15.531 12.625 1 96 465 ILE A C 1
ATOM 3626 O O . ILE A 1 465 ? -9.703 14.93 11.547 1 96 465 ILE A O 1
ATOM 3630 N N . THR A 1 466 ? -9.844 14.867 13.789 1 96.88 466 THR A N 1
ATOM 3631 C CA . THR A 1 466 ? -10.086 13.43 13.867 1 96.88 466 THR A CA 1
ATOM 3632 C C . THR A 1 466 ? -11.562 13.117 13.617 1 96.88 466 THR A C 1
ATOM 3634 O O . THR A 1 466 ? -11.914 11.977 13.312 1 96.88 466 THR A O 1
ATOM 3637 N N . ARG A 1 467 ? -12.453 14.164 13.82 1 96.75 467 ARG A N 1
ATOM 3638 C CA . ARG A 1 467 ? -13.891 14.008 13.633 1 96.75 467 ARG A CA 1
ATOM 3639 C C . ARG A 1 467 ? -14.484 15.219 12.922 1 96.75 467 ARG A C 1
ATOM 3641 O O . ARG A 1 467 ? -15.336 15.914 13.484 1 96.75 467 ARG A O 1
ATOM 3648 N N . PRO A 1 468 ? -14.156 15.352 11.625 1 97.5 468 PRO A N 1
ATOM 3649 C CA . PRO A 1 468 ? -14.672 16.531 10.922 1 97.5 468 PRO A CA 1
ATOM 3650 C C . PRO A 1 468 ? -16.188 16.484 10.75 1 97.5 468 PRO A C 1
ATOM 3652 O O . PRO A 1 468 ? -16.75 15.445 10.391 1 97.5 468 PRO A O 1
ATOM 3655 N N . GLY A 1 469 ? -16.812 17.547 11.078 1 96.5 469 GLY A N 1
ATOM 3656 C CA . GLY A 1 469 ? -18.234 17.672 10.812 1 96.5 469 GLY A CA 1
ATOM 3657 C C . GLY A 1 469 ? -19.109 17.156 11.938 1 96.5 469 GLY A C 1
ATOM 3658 O O . GLY A 1 469 ? -20.328 17.062 11.797 1 96.5 469 GLY A O 1
ATOM 3659 N N . SER A 1 470 ? -18.469 16.766 13.102 1 97.06 470 SER A N 1
ATOM 3660 C CA . SER A 1 470 ? -19.328 16.469 14.25 1 97.06 470 SER A CA 1
ATOM 3661 C C . SER A 1 470 ? -20.281 17.625 14.547 1 97.06 470 SER A C 1
ATOM 3663 O O . SER A 1 470 ? -21.453 17.406 14.867 1 97.06 470 SER A O 1
ATOM 3665 N N . VAL A 1 471 ? -19.797 18.812 14.547 1 97.62 471 VAL A N 1
ATOM 3666 C CA . VAL A 1 471 ? -20.531 20.062 14.414 1 97.62 471 VAL A CA 1
ATOM 3667 C C . VAL A 1 471 ? -19.953 20.891 13.266 1 97.62 471 VAL A C 1
ATOM 3669 O O . VAL A 1 471 ? -18.828 20.656 12.836 1 97.62 471 VAL A O 1
ATOM 3672 N N . GLY A 1 472 ? -20.797 21.719 12.695 1 94.88 472 GLY A N 1
ATOM 3673 C CA . GLY A 1 472 ? -20.297 22.438 11.531 1 94.88 472 GLY A CA 1
ATOM 3674 C C . GLY A 1 472 ? -20.906 23.812 11.367 1 94.88 472 GLY A C 1
ATOM 3675 O O . GLY A 1 472 ? -21.719 24.25 12.203 1 94.88 472 GLY A O 1
ATOM 3676 N N . ALA A 1 473 ? -20.422 24.469 10.352 1 94.5 473 ALA A N 1
ATOM 3677 C CA . ALA A 1 473 ? -20.859 25.844 10.078 1 94.5 473 ALA A CA 1
ATOM 3678 C C . ALA A 1 473 ? -22.312 25.875 9.664 1 94.5 473 ALA A C 1
ATOM 3680 O O . ALA A 1 473 ? -23 26.891 9.859 1 94.5 473 ALA A O 1
ATOM 3681 N N . TYR A 1 474 ? -22.703 24.734 9.094 1 93.12 474 TYR A N 1
ATOM 3682 C CA . TYR A 1 474 ? -24.094 24.656 8.625 1 93.12 474 TYR A CA 1
ATOM 3683 C C . TYR A 1 474 ? -24.781 23.422 9.203 1 93.12 474 TYR A C 1
ATOM 3685 O O . TYR A 1 474 ? -24.156 22.375 9.367 1 93.12 474 TYR A O 1
ATOM 3693 N N . HIS A 1 475 ? -25.969 23.625 9.57 1 88.88 475 HIS A N 1
ATOM 3694 C CA . HIS A 1 475 ? -26.859 22.531 9.961 1 88.88 475 HIS A CA 1
ATOM 3695 C C . HIS A 1 475 ? -28.219 22.656 9.297 1 88.88 475 HIS A C 1
ATOM 3697 O O . HIS A 1 475 ? -28.938 23.641 9.523 1 88.88 475 HIS A O 1
ATOM 3703 N N . GLN A 1 476 ? -28.531 21.719 8.508 1 81 476 GLN A N 1
ATOM 3704 C CA . GLN A 1 476 ? -29.797 21.703 7.77 1 81 476 GLN A CA 1
ATOM 3705 C C . GLN A 1 476 ? -29.984 23 6.992 1 81 476 GLN A C 1
ATOM 3707 O O . GLN A 1 476 ? -31.047 23.625 7.07 1 81 476 GLN A O 1
ATOM 3712 N N . GLY A 1 477 ? -28.938 23.469 6.418 1 79.12 477 GLY A N 1
ATOM 3713 C CA . GLY A 1 477 ? -29 24.609 5.508 1 79.12 477 GLY A CA 1
ATOM 3714 C C . GLY A 1 477 ? -28.875 25.938 6.211 1 79.12 477 GLY A C 1
ATOM 3715 O O . GLY A 1 477 ? -28.812 26.984 5.562 1 79.12 477 GLY A O 1
ATOM 3716 N N . THR A 1 478 ? -28.844 25.891 7.52 1 87.56 478 THR A N 1
ATOM 3717 C CA . THR A 1 478 ? -28.75 27.141 8.266 1 87.56 478 THR A CA 1
ATOM 3718 C C . THR A 1 478 ? -27.391 27.281 8.938 1 87.56 478 THR A C 1
ATOM 3720 O O . THR A 1 478 ? -26.797 26.281 9.352 1 87.56 478 THR A O 1
ATOM 3723 N N . THR A 1 479 ? -27 28.469 9.023 1 93.25 479 THR A N 1
ATOM 3724 C CA . THR A 1 479 ? -25.719 28.75 9.641 1 93.25 479 THR A CA 1
ATOM 3725 C C . THR A 1 479 ? -25.781 28.5 11.148 1 93.25 479 THR A C 1
ATOM 3727 O O . THR A 1 479 ? -26.766 28.812 11.797 1 93.25 479 THR A O 1
ATOM 3730 N N . VAL A 1 480 ? -24.781 27.969 11.703 1 96.06 480 VAL A N 1
ATOM 3731 C CA . VAL A 1 480 ? -24.625 27.766 13.141 1 96.06 480 VAL A CA 1
ATOM 3732 C C . VAL A 1 480 ? -23.719 28.859 13.711 1 96.06 480 VAL A C 1
ATOM 3734 O O . VAL A 1 480 ? -22.484 28.734 13.656 1 96.06 480 VAL A O 1
ATOM 3737 N N . GLU A 1 481 ? -24.266 29.75 14.367 1 95.56 481 GLU A N 1
ATOM 3738 C CA . GLU A 1 481 ? -23.547 30.953 14.797 1 95.56 481 GLU A CA 1
ATOM 3739 C C . GLU A 1 481 ? -22.531 30.625 15.891 1 95.56 481 GLU A C 1
ATOM 3741 O O . GLU A 1 481 ? -21.531 31.312 16.047 1 95.56 481 GLU A O 1
ATOM 3746 N N . ASN A 1 482 ? -22.781 29.562 16.594 1 98 482 ASN A N 1
ATOM 3747 C CA . ASN A 1 482 ? -21.906 29.172 17.703 1 98 482 ASN A CA 1
ATOM 3748 C C . ASN A 1 482 ? -20.641 28.484 17.203 1 98 482 ASN A C 1
ATOM 3750 O O . ASN A 1 482 ? -19.672 28.328 17.953 1 98 482 ASN A O 1
ATOM 3754 N N . TYR A 1 483 ? -20.625 28.078 15.961 1 97.88 483 TYR A N 1
ATOM 3755 C CA . TYR A 1 483 ? -19.5 27.328 15.422 1 97.88 483 TYR A CA 1
ATOM 3756 C C . TYR A 1 483 ? -18.359 28.266 15.062 1 97.88 483 TYR A C 1
ATOM 3758 O O . TYR A 1 483 ? -18.531 29.219 14.305 1 97.88 483 TYR A O 1
ATOM 3766 N N . LEU A 1 484 ? -17.094 27.922 15.531 1 97.69 484 LEU A N 1
ATOM 3767 C CA . LEU A 1 484 ? -15.961 28.828 15.336 1 97.69 484 LEU A CA 1
ATOM 3768 C C . LEU A 1 484 ? -14.883 28.188 14.477 1 97.69 484 LEU A C 1
ATOM 3770 O O . LEU A 1 484 ? -13.875 28.812 14.156 1 97.69 484 LEU A O 1
ATOM 3774 N N . GLY A 1 485 ? -15.023 26.922 14.023 1 97 485 GLY A N 1
ATOM 3775 C CA . GLY A 1 485 ? -14 26.188 13.312 1 97 485 GLY A CA 1
ATOM 3776 C C . GLY A 1 485 ? -13.445 25.016 14.117 1 97 485 GLY A C 1
ATOM 3777 O O . GLY A 1 485 ? -13.953 24.703 15.195 1 97 485 GLY A O 1
ATOM 3778 N N . PRO A 1 486 ? -12.445 24.359 13.633 1 97.69 486 PRO A N 1
ATOM 3779 C CA . PRO A 1 486 ? -11.898 23.203 14.336 1 97.69 486 PRO A CA 1
ATOM 3780 C C . PRO A 1 486 ? -10.906 23.578 15.43 1 97.69 486 PRO A C 1
ATOM 3782 O O . PRO A 1 486 ? -10.273 24.641 15.352 1 97.69 486 PRO A O 1
ATOM 3785 N N . LEU A 1 487 ? -10.805 22.781 16.422 1 98.06 487 LEU A N 1
ATOM 3786 C CA . LEU A 1 487 ? -9.758 22.797 17.438 1 98.06 487 LEU A CA 1
ATOM 3787 C C . LEU A 1 487 ? -9.031 21.453 17.5 1 98.06 487 LEU A C 1
ATOM 3789 O O . LEU A 1 487 ? -9.625 20.438 17.844 1 98.06 487 LEU A O 1
ATOM 3793 N N . SER A 1 488 ? -7.809 21.438 17.172 1 96.94 488 SER A N 1
ATOM 3794 C CA . SER A 1 488 ? -6.973 20.25 17.172 1 96.94 488 SER A CA 1
ATOM 3795 C C . SER A 1 488 ? -5.492 20.609 17.188 1 96.94 488 SER A C 1
ATOM 3797 O O . SER A 1 488 ? -5.137 21.781 17.141 1 96.94 488 SER A O 1
ATOM 3799 N N . LEU A 1 489 ? -4.684 19.531 17.234 1 96.19 489 LEU A N 1
ATOM 3800 C CA . LEU A 1 489 ? -3.238 19.719 17.172 1 96.19 489 LEU A CA 1
ATOM 3801 C C . LEU A 1 489 ? -2.855 20.547 15.945 1 96.19 489 LEU A C 1
ATOM 3803 O O . LEU A 1 489 ? -1.992 21.422 16.031 1 96.19 489 LEU A O 1
ATOM 3807 N N . TYR A 1 490 ? -3.525 20.25 14.82 1 95.31 490 TYR A N 1
ATOM 3808 C CA . TYR A 1 490 ? -3.385 20.984 13.578 1 95.31 490 TYR A CA 1
ATOM 3809 C C . TYR A 1 490 ? -4.746 21.453 13.062 1 95.31 490 TYR A C 1
ATOM 3811 O O . TYR A 1 490 ? -5.777 20.859 13.406 1 95.31 490 TYR A O 1
ATOM 3819 N N . GLY A 1 491 ? -4.691 22.5 12.359 1 95.12 491 GLY A N 1
ATOM 3820 C CA . GLY A 1 491 ? -5.875 22.906 11.609 1 95.12 491 GLY A CA 1
ATOM 3821 C C . GLY A 1 491 ? -6.848 23.734 12.438 1 95.12 491 GLY A C 1
ATOM 3822 O O . GLY A 1 491 ? -8.023 23.859 12.086 1 95.12 491 GLY A O 1
ATOM 3823 N N . PHE A 1 492 ? -6.418 24.188 13.656 1 97.19 492 PHE A N 1
ATOM 3824 C CA . PHE A 1 492 ? -7.324 25.031 14.43 1 97.19 492 PHE A CA 1
ATOM 3825 C C . PHE A 1 492 ? -7.586 26.344 13.703 1 97.19 492 PHE A C 1
ATOM 3827 O O . PHE A 1 492 ? -6.707 26.859 13.008 1 97.19 492 PHE A O 1
ATOM 3834 N N . SER A 1 493 ? -8.727 26.922 13.875 1 96.25 493 SER A N 1
ATOM 3835 C CA . SER A 1 493 ? -9.102 28.141 13.172 1 96.25 493 SER A CA 1
ATOM 3836 C C . SER A 1 493 ? -8.578 29.375 13.906 1 96.25 493 SER A C 1
ATOM 3838 O O . SER A 1 493 ? -8.266 29.312 15.094 1 96.25 493 SER A O 1
ATOM 3840 N N . ARG A 1 494 ? -8.492 30.453 13.156 1 95 494 ARG A N 1
ATOM 3841 C CA . ARG A 1 494 ? -8.094 31.719 13.734 1 95 494 ARG A CA 1
ATOM 3842 C C . ARG A 1 494 ? -9.094 32.188 14.789 1 95 494 ARG A C 1
ATOM 3844 O O . ARG A 1 494 ? -8.711 32.75 15.812 1 95 494 ARG A O 1
ATOM 3851 N N . ARG A 1 495 ? -10.336 31.969 14.555 1 96.38 495 ARG A N 1
ATOM 3852 C CA . ARG A 1 495 ? -11.383 32.344 15.5 1 96.38 495 ARG A CA 1
ATOM 3853 C C . ARG A 1 495 ? -11.227 31.594 16.812 1 96.38 495 ARG A C 1
ATOM 3855 O O . ARG A 1 495 ? -11.359 32.188 17.891 1 96.38 495 ARG A O 1
ATOM 3862 N N . VAL A 1 496 ? -10.945 30.312 16.672 1 97.19 496 VAL A N 1
ATOM 3863 C CA . VAL A 1 496 ? -10.734 29.516 17.891 1 97.19 496 VAL A CA 1
ATOM 3864 C C . VAL A 1 496 ? -9.508 30.047 18.641 1 97.19 496 VAL A C 1
ATOM 3866 O O . VAL A 1 496 ? -9.523 30.141 19.859 1 97.19 496 VAL A O 1
ATOM 3869 N N . TYR A 1 497 ? -8.445 30.344 17.875 1 96.5 497 TYR A N 1
ATOM 3870 C CA . TYR A 1 497 ? -7.242 30.891 18.5 1 96.5 497 TYR A CA 1
ATOM 3871 C C . TYR A 1 497 ? -7.566 32.156 19.297 1 96.5 497 TYR A C 1
ATOM 3873 O O . TYR A 1 497 ? -7.176 32.25 20.453 1 96.5 497 TYR A O 1
ATOM 3881 N N . HIS A 1 498 ? -8.328 33.062 18.734 1 95.69 498 HIS A N 1
ATOM 3882 C CA . HIS A 1 498 ? -8.633 34.344 19.375 1 95.69 498 HIS A CA 1
ATOM 3883 C C . HIS A 1 498 ? -9.664 34.188 20.484 1 95.69 498 HIS A C 1
ATOM 3885 O O . HIS A 1 498 ? -9.742 35 21.391 1 95.69 498 HIS A O 1
ATOM 3891 N N . PHE A 1 499 ? -10.461 33.156 20.328 1 97.31 499 PHE A N 1
ATOM 3892 C CA . PHE A 1 499 ? -11.383 32.844 21.406 1 97.31 499 PHE A CA 1
ATOM 3893 C C . PHE A 1 499 ? -10.633 32.406 22.656 1 97.31 499 PHE A C 1
ATOM 3895 O O . PHE A 1 499 ? -11.023 32.75 23.781 1 97.31 499 PHE A O 1
ATOM 3902 N N . LEU A 1 500 ? -9.539 31.703 22.484 1 96.75 500 LEU A N 1
ATOM 3903 C CA . LEU A 1 500 ? -8.828 31.094 23.609 1 96.75 500 LEU A CA 1
ATOM 3904 C C . LEU A 1 500 ? -7.695 31.984 24.094 1 96.75 500 LEU A C 1
ATOM 3906 O O . LEU A 1 500 ? -7.109 31.734 25.156 1 96.75 500 LEU A O 1
ATOM 3910 N N . HIS A 1 501 ? -7.395 33.031 23.359 1 95.5 501 HIS A N 1
ATOM 3911 C CA . HIS A 1 501 ? -6.254 33.875 23.672 1 95.5 501 HIS A CA 1
ATOM 3912 C C . HIS A 1 501 ? -6.68 35.344 23.781 1 95.5 501 HIS A C 1
ATOM 3914 O O . HIS A 1 501 ? -7.637 35.75 23.125 1 95.5 501 HIS A O 1
ATOM 3920 N N . ASP A 1 502 ? -6.062 36.031 24.641 1 92.75 502 ASP A N 1
ATOM 3921 C CA . ASP A 1 502 ? -6.098 37.5 24.734 1 92.75 502 ASP A CA 1
ATOM 3922 C C . ASP A 1 502 ? -4.699 38.094 24.547 1 92.75 502 ASP A C 1
ATOM 3924 O O . ASP A 1 502 ? -3.793 37.781 25.328 1 92.75 502 ASP A O 1
ATOM 3928 N N . ASP A 1 503 ? -4.48 38.875 23.516 1 90.12 503 ASP A N 1
ATOM 3929 C CA . ASP A 1 503 ? -3.172 39.438 23.172 1 90.12 503 ASP A CA 1
ATOM 3930 C C . ASP A 1 503 ? -2.113 38.344 23.109 1 90.12 503 ASP A C 1
ATOM 3932 O O . ASP A 1 503 ? -1.06 38.438 23.734 1 90.12 503 ASP A O 1
ATOM 3936 N N . HIS A 1 504 ? -2.488 37.125 22.5 1 90.12 504 HIS A N 1
ATOM 3937 C CA . HIS A 1 504 ? -1.652 35.969 22.172 1 90.12 504 HIS A CA 1
ATOM 3938 C C . HIS A 1 504 ? -1.242 35.188 23.406 1 90.12 504 HIS A C 1
ATOM 3940 O O . HIS A 1 504 ? -0.444 34.281 23.328 1 90.12 504 HIS A O 1
ATOM 3946 N N . ASP A 1 505 ? -1.798 35.594 24.531 1 92.88 505 ASP A N 1
ATOM 3947 C CA . ASP A 1 505 ? -1.658 34.812 25.75 1 92.88 505 ASP A CA 1
ATOM 3948 C C . ASP A 1 505 ? -2.932 34 26.031 1 92.88 505 ASP A C 1
ATOM 3950 O O . ASP A 1 505 ? -4.039 34.531 25.844 1 92.88 505 ASP A O 1
ATOM 3954 N N . VAL A 1 506 ? -2.736 32.875 26.469 1 94.62 506 VAL A N 1
ATOM 3955 C CA . VAL A 1 506 ? -3.9 32.062 26.812 1 94.62 506 VAL A CA 1
ATOM 3956 C C . VAL A 1 506 ? -4.66 32.688 27.969 1 94.62 506 VAL A C 1
ATOM 3958 O O . VAL A 1 506 ? -4.051 33.188 28.922 1 94.62 506 VAL A O 1
ATOM 3961 N N . MET A 1 507 ? -5.973 32.938 27.922 1 92.62 507 MET A N 1
ATOM 3962 C CA . MET A 1 507 ? -6.812 33.688 28.844 1 92.62 507 MET A CA 1
ATOM 3963 C C . MET A 1 507 ? -6.762 33.094 30.234 1 92.62 507 MET A C 1
ATOM 3965 O O . MET A 1 507 ? -6.98 33.812 31.234 1 92.62 507 MET A O 1
ATOM 3969 N N . GLY A 1 508 ? -6.473 31.812 30.547 1 91.88 508 GLY A N 1
ATOM 3970 C CA . GLY A 1 508 ? -6.332 31.203 31.859 1 91.88 508 GLY A CA 1
ATOM 3971 C C . GLY A 1 508 ? -7.578 30.469 32.312 1 91.88 508 GLY A C 1
ATOM 3972 O O . GLY A 1 508 ? -8.648 30.625 31.719 1 91.88 508 GLY A O 1
ATOM 3973 N N . PRO A 1 509 ? -7.555 29.797 33.406 1 94.56 509 PRO A N 1
ATOM 3974 C CA . PRO A 1 509 ? -8.625 28.891 33.844 1 94.56 509 PRO A CA 1
ATOM 3975 C C . PRO A 1 509 ? -9.75 29.609 34.562 1 94.56 509 PRO A C 1
ATOM 3977 O O . PRO A 1 509 ? -10.805 29.031 34.812 1 94.56 509 PRO A O 1
ATOM 3980 N N . GLN A 1 510 ? -9.641 30.906 34.875 1 94.5 510 GLN A N 1
ATOM 3981 C CA . GLN A 1 510 ? -10.688 31.656 35.531 1 94.5 510 GLN A CA 1
ATOM 3982 C C . GLN A 1 510 ? -11.594 32.375 34.531 1 94.5 510 GLN A C 1
ATOM 3984 O O . GLN A 1 510 ? -12.68 32.812 34.906 1 94.5 510 GLN A O 1
ATOM 3989 N N . ARG A 1 511 ? -11.141 32.375 33.281 1 95.31 511 ARG A N 1
ATOM 3990 C CA . ARG A 1 511 ? -11.867 33.188 32.312 1 95.31 511 ARG A CA 1
ATOM 3991 C C . ARG A 1 511 ? -12.492 32.281 31.234 1 95.31 511 ARG A C 1
ATOM 3993 O O . ARG A 1 511 ? -13.383 32.719 30.5 1 95.31 511 ARG A O 1
ATOM 4000 N N . GLN A 1 512 ? -12.008 31.109 31.109 1 94.94 512 GLN A N 1
ATOM 4001 C CA . GLN A 1 512 ? -12.555 30.25 30.062 1 94.94 512 GLN A CA 1
ATOM 4002 C C . GLN A 1 512 ? -12.586 28.781 30.516 1 94.94 512 GLN A C 1
ATOM 4004 O O . GLN A 1 512 ? -11.852 28.391 31.422 1 94.94 512 GLN A O 1
ATOM 4009 N N . CYS A 1 513 ? -13.445 28.031 29.906 1 96.75 513 CYS A N 1
ATOM 4010 C CA . CYS A 1 513 ? -13.625 26.609 30.188 1 96.75 513 CYS A CA 1
ATOM 4011 C C . CYS A 1 513 ? -13.812 25.828 28.891 1 96.75 513 CYS A C 1
ATOM 4013 O O . CYS A 1 513 ? -14.641 26.172 28.047 1 96.75 513 CYS A O 1
ATOM 4015 N N . LEU A 1 514 ? -13 24.797 28.766 1 97.94 514 LEU A N 1
ATOM 4016 C CA . LEU A 1 514 ? -13.094 23.922 27.594 1 97.94 514 LEU A CA 1
ATOM 4017 C C . LEU A 1 514 ? -13.758 22.609 27.953 1 97.94 514 LEU A C 1
ATOM 4019 O O . LEU A 1 514 ? -13.289 21.891 28.844 1 97.94 514 LEU A O 1
ATOM 4023 N N . PHE A 1 515 ? -14.867 22.297 27.281 1 98.56 515 PHE A N 1
ATOM 4024 C CA . PHE A 1 515 ? -15.531 21.016 27.391 1 98.56 515 PHE A CA 1
ATOM 4025 C C . PHE A 1 515 ? -15.109 20.078 26.266 1 98.56 515 PHE A C 1
ATOM 4027 O O . PHE A 1 515 ? -15.094 20.484 25.094 1 98.56 515 PHE A O 1
ATOM 4034 N N . PHE A 1 516 ? -14.719 18.906 26.594 1 98.44 516 PHE A N 1
ATOM 4035 C CA . PHE A 1 516 ? -14.469 17.844 25.609 1 98.44 516 PHE A CA 1
ATOM 4036 C C . PHE A 1 516 ? -15.539 16.766 25.703 1 98.44 516 PHE A C 1
ATOM 4038 O O . PHE A 1 516 ? -15.594 16.016 26.688 1 98.44 516 PHE A O 1
ATOM 4045 N N . LEU A 1 517 ? -16.359 16.734 24.656 1 98.38 517 LEU A N 1
ATOM 4046 C CA . LEU A 1 517 ? -17.438 15.758 24.609 1 98.38 517 LEU A CA 1
ATOM 4047 C C . LEU A 1 517 ? -17.031 14.516 23.828 1 98.38 517 LEU A C 1
ATOM 4049 O O . LEU A 1 517 ? -16.672 14.617 22.641 1 98.38 517 LEU A O 1
ATOM 4053 N N . LYS A 1 518 ? -17.109 13.328 24.406 1 96.62 518 LYS A N 1
ATOM 4054 C CA . LYS A 1 518 ? -16.719 12.055 23.797 1 96.62 518 LYS A CA 1
ATOM 4055 C C . LYS A 1 518 ? -15.273 12.109 23.297 1 96.62 518 LYS A C 1
ATOM 4057 O O . LYS A 1 518 ? -15.008 11.773 22.141 1 96.62 518 LYS A O 1
ATOM 4062 N N . SER A 1 519 ? -14.438 12.539 24.141 1 95.5 519 SER A N 1
ATOM 4063 C CA . SER A 1 519 ? -13.031 12.719 23.828 1 95.5 519 SER A CA 1
ATOM 4064 C C . SER A 1 519 ? -12.133 12.203 24.938 1 95.5 519 SER A C 1
ATOM 4066 O O . SER A 1 519 ? -12.516 12.234 26.109 1 95.5 519 SER A O 1
ATOM 4068 N N . LYS A 1 520 ? -10.984 11.727 24.578 1 95 520 LYS A N 1
ATOM 4069 C CA . LYS A 1 520 ? -9.961 11.344 25.547 1 95 520 LYS A CA 1
ATOM 4070 C C . LYS A 1 520 ? -9.031 12.508 25.859 1 95 520 LYS A C 1
ATOM 4072 O O . LYS A 1 520 ? -8.164 12.406 26.734 1 95 520 LYS A O 1
ATOM 4077 N N . VAL A 1 521 ? -9.273 13.586 25.188 1 96.94 521 VAL A N 1
ATOM 4078 C CA . VAL A 1 521 ? -8.367 14.727 25.25 1 96.94 521 VAL A CA 1
ATOM 4079 C C . VAL A 1 521 ? -6.953 14.281 24.875 1 96.94 521 VAL A C 1
ATOM 4081 O O . VAL A 1 521 ? -6 14.539 25.609 1 96.94 521 VAL A O 1
ATOM 4084 N N . ASP A 1 522 ? -6.891 13.445 23.859 1 95.75 522 ASP A N 1
ATOM 4085 C CA . ASP A 1 522 ? -5.598 12.953 23.391 1 95.75 522 ASP A CA 1
ATOM 4086 C C . ASP A 1 522 ? -4.773 14.078 22.766 1 95.75 522 ASP A C 1
ATOM 4088 O O . ASP A 1 522 ? -5.262 15.203 22.625 1 95.75 522 ASP A O 1
ATOM 4092 N N . GLN A 1 523 ? -3.602 13.828 22.438 1 95.31 523 GLN A N 1
ATOM 4093 C CA . GLN A 1 523 ? -2.695 14.859 21.953 1 95.31 523 GLN A CA 1
ATOM 4094 C C . GLN A 1 523 ? -3.221 15.5 20.672 1 95.31 523 GLN A C 1
ATOM 4096 O O . GLN A 1 523 ? -2.992 16.688 20.422 1 95.31 523 GLN A O 1
ATOM 4101 N N . ALA A 1 524 ? -3.943 14.797 19.859 1 95.62 524 ALA A N 1
ATOM 4102 C CA . ALA A 1 524 ? -4.473 15.312 18.609 1 95.62 524 ALA A CA 1
ATOM 4103 C C . ALA A 1 524 ? -5.594 16.312 18.859 1 95.62 524 ALA A C 1
ATOM 4105 O O . ALA A 1 524 ? -5.961 17.078 17.953 1 95.62 524 ALA A O 1
ATOM 4106 N N . ALA A 1 525 ? -6.141 16.406 20.047 1 96.38 525 ALA A N 1
ATOM 4107 C CA . ALA A 1 525 ? -7.359 17.156 20.344 1 96.38 525 ALA A CA 1
ATOM 4108 C C . ALA A 1 525 ? -7.078 18.656 20.438 1 96.38 525 ALA A C 1
ATOM 4110 O O . ALA A 1 525 ? -7.977 19.469 20.25 1 96.38 525 ALA A O 1
ATOM 4111 N N . THR A 1 526 ? -5.93 19.047 20.812 1 96.12 526 THR A N 1
ATOM 4112 C CA . THR A 1 526 ? -5.629 20.453 21.047 1 96.12 526 THR A CA 1
ATOM 4113 C C . THR A 1 526 ? -4.191 20.766 20.672 1 96.12 526 THR A C 1
ATOM 4115 O O . THR A 1 526 ? -3.336 19.891 20.625 1 96.12 526 THR A O 1
ATOM 4118 N N . PRO A 1 527 ? -3.947 22 20.312 1 95.62 527 PRO A N 1
ATOM 4119 C CA . PRO A 1 527 ? -2.557 22.391 20.078 1 95.62 527 PRO A CA 1
ATOM 4120 C C . PRO A 1 527 ? -1.783 22.641 21.359 1 95.62 527 PRO A C 1
ATOM 4122 O O . PRO A 1 527 ? -0.58 22.906 21.328 1 95.62 527 PRO A O 1
ATOM 4125 N N . PHE A 1 528 ? -2.422 22.578 22.562 1 96 528 PHE A N 1
ATOM 4126 C CA . PHE A 1 528 ? -1.792 22.875 23.844 1 96 528 PHE A CA 1
ATOM 4127 C C . PHE A 1 528 ? -1.029 21.672 24.375 1 96 528 PHE A C 1
ATOM 4129 O O . PHE A 1 528 ? -1.48 20.531 24.219 1 96 528 PHE A O 1
ATOM 4136 N N . SER A 1 529 ? 0.097 21.938 24.953 1 94.19 529 SER A N 1
ATOM 4137 C CA . SER A 1 529 ? 0.849 20.875 25.625 1 94.19 529 SER A CA 1
ATOM 4138 C C . SER A 1 529 ? 0.114 20.391 26.875 1 94.19 529 SER A C 1
ATOM 4140 O O . SER A 1 529 ? -0.794 21.062 27.375 1 94.19 529 SER A O 1
ATOM 4142 N N . GLU A 1 530 ? 0.534 19.266 27.406 1 94.06 530 GLU A N 1
ATOM 4143 C CA . GLU A 1 530 ? -0.062 18.703 28.609 1 94.06 530 GLU A CA 1
ATOM 4144 C C . GLU A 1 530 ? 0.071 19.656 29.797 1 94.06 530 GLU A C 1
ATOM 4146 O O . GLU A 1 530 ? -0.871 19.828 30.578 1 94.06 530 GLU A O 1
ATOM 4151 N N . GLY A 1 531 ? 1.226 20.266 29.891 1 93.44 531 GLY A N 1
ATOM 4152 C CA . GLY A 1 531 ? 1.449 21.219 30.953 1 93.44 531 GLY A CA 1
ATOM 4153 C C . GLY A 1 531 ? 0.522 22.422 30.891 1 93.44 531 GLY A C 1
ATOM 4154 O O . GLY A 1 531 ? 0.002 22.875 31.922 1 93.44 531 GLY A O 1
ATOM 4155 N N . LYS A 1 532 ? 0.338 22.922 29.734 1 94.38 532 LYS A N 1
ATOM 4156 C CA . LYS A 1 532 ? -0.545 24.062 29.562 1 94.38 532 LYS A CA 1
ATOM 4157 C C . LYS A 1 532 ? -1.996 23.703 29.859 1 94.38 532 LYS A C 1
ATOM 4159 O O . LYS A 1 532 ? -2.729 24.484 30.469 1 94.38 532 LYS A O 1
ATOM 4164 N N . LEU A 1 533 ? -2.457 22.531 29.406 1 95.06 533 LEU A N 1
ATOM 4165 C CA . LEU A 1 533 ? -3.814 22.078 29.688 1 95.06 533 LEU A CA 1
ATOM 4166 C C . LEU A 1 533 ? -4.062 21.969 31.188 1 95.06 533 LEU A C 1
ATOM 4168 O O . LEU A 1 533 ? -5.129 22.359 31.672 1 95.06 533 LEU A O 1
ATOM 4172 N N . LYS A 1 534 ? -3.07 21.5 31.875 1 94.56 534 LYS A N 1
ATOM 4173 C CA . LYS A 1 534 ? -3.205 21.281 33.312 1 94.56 534 LYS A CA 1
ATOM 4174 C C . LYS A 1 534 ? -3.189 22.594 34.094 1 94.56 534 LYS A C 1
ATOM 4176 O O . LYS A 1 534 ? -3.916 22.75 35.062 1 94.56 534 LYS A O 1
ATOM 4181 N N . ARG A 1 535 ? -2.451 23.562 33.656 1 94.69 535 ARG A N 1
ATOM 4182 C CA . ARG A 1 535 ? -2.178 24.734 34.469 1 94.69 535 ARG A CA 1
ATOM 4183 C C . ARG A 1 535 ? -2.977 25.938 34 1 94.69 535 ARG A C 1
ATOM 4185 O O . ARG A 1 535 ? -3.26 26.844 34.812 1 94.69 535 ARG A O 1
ATOM 4192 N N . GLN A 1 536 ? -3.279 25.922 32.719 1 95.06 536 GLN A N 1
ATOM 4193 C CA . GLN A 1 536 ? -3.74 27.203 32.188 1 95.06 536 GLN A CA 1
ATOM 4194 C C . GLN A 1 536 ? -5.156 27.094 31.625 1 95.06 536 GLN A C 1
ATOM 4196 O O . GLN A 1 536 ? -5.746 28.094 31.219 1 95.06 536 GLN A O 1
ATOM 4201 N N . ILE A 1 537 ? -5.73 25.953 31.609 1 95.44 537 ILE A N 1
ATOM 4202 C CA . ILE A 1 537 ? -7.059 25.781 31.031 1 95.44 537 ILE A CA 1
ATOM 4203 C C . ILE A 1 537 ? -7.934 24.984 32 1 95.44 537 ILE A C 1
ATOM 4205 O O . ILE A 1 537 ? -7.48 24 32.594 1 95.44 537 ILE A O 1
ATOM 4209 N N . LYS A 1 538 ? -9.117 25.469 32.25 1 97.5 538 LYS A N 1
ATOM 4210 C CA . LYS A 1 538 ? -10.102 24.641 32.969 1 97.5 538 LYS A CA 1
ATOM 4211 C C . LYS A 1 538 ? -10.734 23.625 32 1 97.5 538 LYS A C 1
ATOM 4213 O O . LYS A 1 538 ? -11.391 24 31.031 1 97.5 538 LYS A O 1
ATOM 4218 N N . VAL A 1 539 ? -10.555 22.359 32.281 1 98.12 539 VAL A N 1
ATOM 4219 C CA . VAL A 1 539 ? -10.969 21.297 31.359 1 98.12 539 VAL A CA 1
ATOM 4220 C C . VAL A 1 539 ? -12.117 20.5 31.984 1 98.12 539 VAL A C 1
ATOM 4222 O O . VAL A 1 539 ? -11.992 20 33.094 1 98.12 539 VAL A O 1
ATOM 4225 N N . VAL A 1 540 ? -13.227 20.406 31.281 1 98.62 540 VAL A N 1
ATOM 4226 C CA . VAL A 1 540 ? -14.328 19.5 31.609 1 98.62 540 VAL A CA 1
ATOM 4227 C C . VAL A 1 540 ? -14.406 18.391 30.562 1 98.62 540 VAL A C 1
ATOM 4229 O O . VAL A 1 540 ? -14.383 18.672 29.359 1 98.62 540 VAL A O 1
ATOM 4232 N N . GLN A 1 541 ? -14.43 17.188 30.969 1 98.56 541 GLN A N 1
ATOM 4233 C CA . GLN A 1 541 ? -14.414 16.047 30.062 1 98.56 541 GLN A CA 1
ATOM 4234 C C . GLN A 1 541 ? -15.625 15.148 30.281 1 98.56 541 GLN A C 1
ATOM 4236 O O . GLN A 1 541 ? -15.898 14.742 31.422 1 98.56 541 GLN A O 1
ATOM 4241 N N . VAL A 1 542 ? -16.375 14.938 29.203 1 98.19 542 VAL A N 1
ATOM 4242 C CA . VAL A 1 542 ? -17.469 13.969 29.234 1 98.19 542 VAL A CA 1
ATOM 4243 C C . VAL A 1 542 ? -17.062 12.703 28.484 1 98.19 542 VAL A C 1
ATOM 4245 O O . VAL A 1 542 ? -16.891 12.727 27.266 1 98.19 542 VAL A O 1
ATOM 4248 N N . ASN A 1 543 ? -16.875 11.664 29.125 1 96.19 543 ASN A N 1
ATOM 4249 C CA . ASN A 1 543 ? -16.469 10.383 28.562 1 96.19 543 ASN A CA 1
ATOM 4250 C C . ASN A 1 543 ? -16.984 9.211 29.406 1 96.19 543 ASN A C 1
ATOM 4252 O O . ASN A 1 543 ? -16.75 9.164 30.609 1 96.19 543 ASN A O 1
ATOM 4256 N N . HIS A 1 544 ? -17.594 8.289 28.812 1 92.88 544 HIS A N 1
ATOM 4257 C CA . HIS A 1 544 ? -18.219 7.203 29.562 1 92.88 544 HIS A CA 1
ATOM 4258 C C . HIS A 1 544 ? -17.188 6.16 29.984 1 92.88 544 HIS A C 1
ATOM 4260 O O . HIS A 1 544 ? -17.484 5.277 30.797 1 92.88 544 HIS A O 1
ATOM 4266 N N . GLU A 1 545 ? -15.953 6.191 29.422 1 92.88 545 GLU A N 1
ATOM 4267 C CA . GLU A 1 545 ? -14.883 5.262 29.766 1 92.88 545 GLU A CA 1
ATOM 4268 C C . GLU A 1 545 ? -13.93 5.875 30.781 1 92.88 545 GLU A C 1
ATOM 4270 O O . GLU A 1 545 ? -13.07 6.684 30.422 1 92.88 545 GLU A O 1
ATOM 4275 N N . PRO A 1 546 ? -13.977 5.387 32.031 1 94.06 546 PRO A N 1
ATOM 4276 C CA . PRO A 1 546 ? -13.148 5.988 33.094 1 94.06 546 PRO A CA 1
ATOM 4277 C C . PRO A 1 546 ? -11.656 5.914 32.781 1 94.06 546 PRO A C 1
ATOM 4279 O O . PRO A 1 546 ? -10.906 6.824 33.125 1 94.06 546 PRO A O 1
ATOM 4282 N N . ARG A 1 547 ? -11.203 4.871 32.094 1 94.44 547 ARG A N 1
ATOM 4283 C CA . ARG A 1 547 ? -9.789 4.699 31.781 1 94.44 547 ARG A CA 1
ATOM 4284 C C . ARG A 1 547 ? -9.305 5.781 30.828 1 94.44 547 ARG A C 1
ATOM 4286 O O . ARG A 1 547 ? -8.094 5.984 30.672 1 94.44 547 ARG A O 1
ATOM 4293 N N . HIS A 1 548 ? -10.273 6.523 30.219 1 96.38 548 HIS A N 1
ATOM 4294 C CA . HIS A 1 548 ? -9.922 7.496 29.188 1 96.38 548 HIS A CA 1
ATOM 4295 C C . HIS A 1 548 ? -10.109 8.922 29.688 1 96.38 548 HIS A C 1
ATOM 4297 O O . HIS A 1 548 ? -10.102 9.867 28.906 1 96.38 548 HIS A O 1
ATOM 4303 N N . ILE A 1 549 ? -10.297 9.078 31.031 1 97.44 549 ILE A N 1
ATOM 4304 C CA . ILE A 1 549 ? -10.289 10.414 31.609 1 97.44 549 ILE A CA 1
ATOM 4305 C C . ILE A 1 549 ? -8.852 10.914 31.719 1 97.44 549 ILE A C 1
ATOM 4307 O O . ILE A 1 549 ? -8.016 10.273 32.375 1 97.44 549 ILE A O 1
ATOM 4311 N N . SER A 1 550 ? -8.578 12.016 31.094 1 97.12 550 SER A N 1
ATOM 4312 C CA . SER A 1 550 ? -7.219 12.531 31 1 97.12 550 SER A CA 1
ATOM 4313 C C . SER A 1 550 ? -6.727 13.047 32.344 1 97.12 550 SER A C 1
ATOM 4315 O O . SER A 1 550 ? -7.527 13.492 33.188 1 97.12 550 SER A O 1
ATOM 4317 N N . PRO A 1 551 ? -5.387 13.07 32.594 1 95.31 551 PRO A N 1
ATOM 4318 C CA . PRO A 1 551 ? -4.832 13.594 33.844 1 95.31 551 PRO A CA 1
ATOM 4319 C C . PRO A 1 551 ? -4.934 15.117 33.938 1 95.31 551 PRO A C 1
ATOM 4321 O O . PRO A 1 551 ? -4.699 15.688 35 1 95.31 551 PRO A O 1
ATOM 4324 N N . PHE A 1 552 ? -5.324 15.773 32.938 1 94.75 552 PHE A N 1
ATOM 4325 C CA . PHE A 1 552 ? -5.402 17.219 32.938 1 94.75 552 PHE A CA 1
ATOM 4326 C C . PHE A 1 552 ? -6.844 17.688 33.094 1 94.75 552 PHE A C 1
ATOM 4328 O O . PHE A 1 552 ? -7.121 18.891 33.062 1 94.75 552 PHE A O 1
ATOM 4335 N N . THR A 1 553 ? -7.742 16.797 33.25 1 97.38 553 THR A N 1
ATOM 4336 C CA . THR A 1 553 ? -9.156 17.125 33.406 1 97.38 553 THR A CA 1
ATOM 4337 C C . THR A 1 553 ? -9.445 17.656 34.812 1 97.38 553 THR A C 1
ATOM 4339 O O . THR A 1 553 ? -9.062 17.031 35.812 1 97.38 553 THR A O 1
ATOM 4342 N N . ASP A 1 554 ? -10.133 18.797 34.906 1 97.62 554 ASP A N 1
ATOM 4343 C CA . ASP A 1 554 ? -10.516 19.375 36.188 1 97.62 554 ASP A CA 1
ATOM 4344 C C . ASP A 1 554 ? -11.844 18.797 36.656 1 97.62 554 ASP A C 1
ATOM 4346 O O . ASP A 1 554 ? -12.008 18.531 37.875 1 97.62 554 ASP A O 1
ATOM 4350 N N . LEU A 1 555 ? -12.805 18.656 35.812 1 98.25 555 LEU A N 1
ATOM 4351 C CA . LEU A 1 555 ? -14.102 18.062 36.094 1 98.25 555 LEU A CA 1
ATOM 4352 C C . LEU A 1 555 ? -14.406 16.922 35.156 1 98.25 555 LEU A C 1
ATOM 4354 O O . LEU A 1 555 ? -14.672 17.141 33.969 1 98.25 555 LEU A O 1
ATOM 4358 N N . ALA A 1 556 ? -14.359 15.734 35.656 1 98.12 556 ALA A N 1
ATOM 4359 C CA . ALA A 1 556 ? -14.586 14.523 34.875 1 98.12 556 ALA A CA 1
ATOM 4360 C C . ALA A 1 556 ? -16.031 14.031 35.031 1 98.12 556 ALA A C 1
ATOM 4362 O O . ALA A 1 556 ? -16.516 13.883 36.156 1 98.12 556 ALA A O 1
ATOM 4363 N N . LEU A 1 557 ? -16.688 13.914 33.938 1 97.88 557 LEU A N 1
ATOM 4364 C CA . LEU A 1 557 ? -18.016 13.305 33.906 1 97.88 557 LEU A CA 1
ATOM 4365 C C . LEU A 1 557 ? -17.969 11.938 33.219 1 97.88 557 LEU A C 1
ATOM 4367 O O . LEU A 1 557 ? -18.125 11.844 32 1 97.88 557 LEU A O 1
ATOM 4371 N N . ASP A 1 558 ? -17.828 10.891 34 1 95.69 558 ASP A N 1
ATOM 4372 C CA . ASP A 1 558 ? -17.75 9.531 33.469 1 95.69 558 ASP A CA 1
ATOM 4373 C C . ASP A 1 558 ? -19.141 8.953 33.219 1 95.69 558 ASP A C 1
ATOM 4375 O O . ASP A 1 558 ? -19.531 7.961 33.844 1 95.69 558 ASP A O 1
ATOM 4379 N N . ILE A 1 559 ? -19.875 9.57 32.375 1 95.12 559 ILE A N 1
ATOM 4380 C CA . ILE A 1 559 ? -21.25 9.195 32 1 95.12 559 ILE A CA 1
ATOM 4381 C C . ILE A 1 559 ? -21.406 9.273 30.484 1 95.12 559 ILE A C 1
ATOM 4383 O O . ILE A 1 559 ? -20.625 9.938 29.812 1 95.12 559 ILE A O 1
ATOM 4387 N N . PRO A 1 560 ? -22.422 8.602 29.875 1 94.38 560 PRO A N 1
ATOM 4388 C CA . PRO A 1 560 ? -22.719 8.781 28.453 1 94.38 560 PRO A CA 1
ATOM 4389 C C . PRO A 1 560 ? -23.125 10.211 28.125 1 94.38 560 PRO A C 1
ATOM 4391 O O . PRO A 1 560 ? -23.828 10.859 28.906 1 94.38 560 PRO A O 1
ATOM 4394 N N . VAL A 1 561 ? -22.719 10.648 26.969 1 96.56 561 VAL A N 1
ATOM 4395 C CA . VAL A 1 561 ? -22.938 12.031 26.562 1 96.56 561 VAL A CA 1
ATOM 4396 C C . VAL A 1 561 ? -24.438 12.336 26.531 1 96.56 561 VAL A C 1
ATOM 4398 O O . VAL A 1 561 ? -24.844 13.469 26.812 1 96.56 561 VAL A O 1
ATOM 4401 N N . ASP A 1 562 ? -25.266 11.344 26.266 1 95.31 562 ASP A N 1
ATOM 4402 C CA . ASP A 1 562 ? -26.703 11.539 26.234 1 95.31 562 ASP A CA 1
ATOM 4403 C C . ASP A 1 562 ? -27.234 11.969 27.594 1 95.31 562 ASP A C 1
ATOM 4405 O O . ASP A 1 562 ? -28.094 12.844 27.688 1 95.31 562 ASP A O 1
ATOM 4409 N N . GLN A 1 563 ? -26.734 11.344 28.594 1 95.56 563 GLN A N 1
ATOM 4410 C CA . GLN A 1 563 ? -27.172 11.68 29.938 1 95.56 563 GLN A CA 1
ATOM 4411 C C . GLN A 1 563 ? -26.719 13.086 30.312 1 95.56 563 GLN A C 1
ATOM 4413 O O . GLN A 1 563 ? -27.469 13.828 30.969 1 95.56 563 GLN A O 1
ATOM 4418 N N . PHE A 1 564 ? -25.594 13.406 29.969 1 97.5 564 PHE A N 1
ATOM 4419 C CA . PHE A 1 564 ? -25.078 14.75 30.203 1 97.5 564 PHE A CA 1
ATOM 4420 C C . PHE A 1 564 ? -25.938 15.789 29.5 1 97.5 564 PHE A C 1
ATOM 4422 O O . PHE A 1 564 ? -26.406 16.734 30.109 1 97.5 564 PHE A O 1
ATOM 4429 N N . LEU A 1 565 ? -26.125 15.586 28.172 1 98.25 565 LEU A N 1
ATOM 4430 C CA . LEU A 1 565 ? -26.891 16.531 27.359 1 98.25 565 LEU A CA 1
ATOM 4431 C C . LEU A 1 565 ? -28.312 16.672 27.859 1 98.25 565 LEU A C 1
ATOM 4433 O O . LEU A 1 565 ? -28.875 17.766 27.891 1 98.25 565 LEU A O 1
ATOM 4437 N N . ASP A 1 566 ? -28.891 15.57 28.266 1 96.38 566 ASP A N 1
ATOM 4438 C CA . ASP A 1 566 ? -30.266 15.578 28.781 1 96.38 566 ASP A CA 1
ATOM 4439 C C . ASP A 1 566 ? -30.359 16.391 30.062 1 96.38 566 ASP A C 1
ATOM 4441 O O . ASP A 1 566 ? -31.281 17.188 30.219 1 96.38 566 ASP A O 1
ATOM 4445 N N . TYR A 1 567 ? -29.453 16.109 30.906 1 97.12 567 TYR A N 1
ATOM 4446 C CA . TYR A 1 567 ? -29.453 16.812 32.188 1 97.12 567 TYR A CA 1
ATOM 4447 C C . TYR A 1 567 ? -29.266 18.312 31.984 1 97.12 567 TYR A C 1
ATOM 4449 O O . TYR A 1 567 ? -30 19.109 32.562 1 97.12 567 TYR A O 1
ATOM 4457 N N . ILE A 1 568 ? -28.25 18.672 31.234 1 98.19 568 ILE A N 1
ATOM 4458 C CA . ILE A 1 568 ? -27.953 20.078 31 1 98.19 568 ILE A CA 1
ATOM 4459 C C . ILE A 1 568 ? -29.141 20.75 30.312 1 98.19 568 ILE A C 1
ATOM 4461 O O . ILE A 1 568 ? -29.547 21.859 30.688 1 98.19 568 ILE A O 1
ATOM 4465 N N . HIS A 1 569 ? -29.672 20.141 29.266 1 97.56 569 HIS 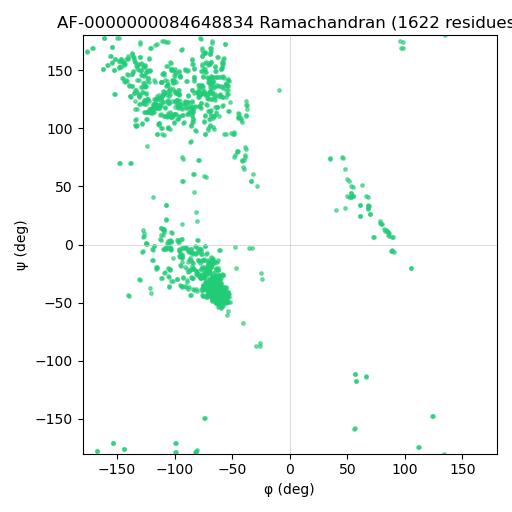A N 1
ATOM 4466 C CA . HIS A 1 569 ? -30.781 20.703 28.516 1 97.56 569 HIS A CA 1
ATOM 4467 C C . HIS A 1 569 ? -31.984 20.984 29.406 1 97.56 569 HIS A C 1
ATOM 4469 O O . HIS A 1 569 ? -32.625 22.016 29.281 1 97.56 569 HIS A O 1
ATOM 4475 N N . THR A 1 570 ? -32.25 20.109 30.344 1 97 570 THR A N 1
ATOM 4476 C CA . THR A 1 570 ? -33.406 20.172 31.203 1 97 570 THR A CA 1
ATOM 4477 C C . THR A 1 570 ? -33.25 21.266 32.25 1 97 570 THR A C 1
ATOM 4479 O O . THR A 1 570 ? -34.219 21.922 32.656 1 97 570 THR A O 1
ATOM 4482 N N . HIS A 1 571 ? -32.062 21.469 32.75 1 97.81 571 HIS A N 1
ATOM 4483 C CA . HIS A 1 571 ? -31.875 22.344 33.906 1 97.81 571 HIS A CA 1
ATOM 4484 C C . HIS A 1 571 ? -31.172 23.625 33.531 1 97.81 571 HIS A C 1
ATOM 4486 O O . HIS A 1 571 ? -30.75 24.406 34.406 1 97.81 571 HIS A O 1
ATOM 4492 N N . LEU A 1 572 ? -31.094 23.828 32.281 1 98 572 LEU A N 1
ATOM 4493 C CA . LEU A 1 572 ? -30.375 24.984 31.766 1 98 572 LEU A CA 1
ATOM 4494 C C . LEU A 1 572 ? -31.062 26.281 32.188 1 98 572 LEU A C 1
ATOM 4496 O O . LEU A 1 572 ? -32.25 26.469 31.938 1 98 572 LEU A O 1
ATOM 4500 N N . ALA A 1 573 ? -30.359 27.109 32.938 1 98.06 573 ALA A N 1
ATOM 4501 C CA . ALA A 1 573 ? -30.828 28.406 33.375 1 98.06 573 ALA A CA 1
ATOM 4502 C C . ALA A 1 573 ? -29.688 29.406 33.5 1 98.06 573 ALA A C 1
ATOM 4504 O O . ALA A 1 573 ? -29.375 29.859 34.625 1 98.06 573 ALA A O 1
ATOM 4505 N N . VAL A 1 574 ? -29.172 29.781 32.406 1 98.44 574 VAL A N 1
ATOM 4506 C CA . VAL A 1 574 ? -27.984 30.625 32.406 1 98.44 574 VAL A CA 1
ATOM 4507 C C . VAL A 1 574 ? -28.328 32.031 32.875 1 98.44 574 VAL A C 1
ATOM 4509 O O . VAL A 1 574 ? -29.297 32.625 32.406 1 98.44 574 VAL A O 1
ATOM 4512 N N . GLU A 1 575 ? -27.609 32.531 33.781 1 98.12 575 GLU A N 1
ATOM 4513 C CA . GLU A 1 575 ? -27.797 33.875 34.281 1 98.12 575 GLU A CA 1
ATOM 4514 C C . GLU A 1 575 ? -27.672 34.906 33.156 1 98.12 575 GLU A C 1
ATOM 4516 O O . GLU A 1 575 ? -26.828 34.75 32.25 1 98.12 575 GLU A O 1
ATOM 4521 N N . SER A 1 576 ? -28.422 35.969 33.188 1 97.62 576 SER A N 1
ATOM 4522 C CA . SER A 1 576 ? -28.547 36.906 32.062 1 97.62 576 SER A CA 1
ATOM 4523 C C . SER A 1 576 ? -27.234 37.594 31.797 1 97.62 576 SER A C 1
ATOM 4525 O O . SER A 1 576 ? -26.859 37.781 30.641 1 97.62 576 SER A O 1
ATOM 4527 N N . ASP A 1 577 ? -26.578 37.969 32.844 1 97.38 577 ASP A N 1
ATOM 4528 C CA . ASP A 1 577 ? -25.312 38.656 32.656 1 97.38 577 ASP A CA 1
ATOM 4529 C C . ASP A 1 577 ? -24.266 37.75 32.062 1 97.38 577 ASP A C 1
ATOM 4531 O O . ASP A 1 577 ? -23.469 38.188 31.219 1 97.38 577 ASP A O 1
ATOM 4535 N N . VAL A 1 578 ? -24.266 36.531 32.438 1 97.75 578 VAL A N 1
ATOM 4536 C CA . VAL A 1 578 ? -23.344 35.531 31.922 1 97.75 578 VAL A CA 1
ATOM 4537 C C . VAL A 1 578 ? -23.625 35.281 30.438 1 97.75 578 VAL A C 1
ATOM 4539 O O . VAL A 1 578 ? -22.719 35.281 29.625 1 97.75 578 VAL A O 1
ATOM 4542 N N . LEU A 1 579 ? -24.844 35.125 30.109 1 98.25 579 LEU A N 1
ATOM 4543 C CA . LEU A 1 579 ? -25.266 34.875 28.734 1 98.25 579 LEU A CA 1
ATOM 4544 C C . LEU A 1 579 ? -24.875 36.031 27.828 1 98.25 579 LEU A C 1
ATOM 4546 O O . LEU A 1 579 ? -24.391 35.812 26.719 1 98.25 579 LEU A O 1
ATOM 4550 N N . THR A 1 580 ? -25.125 37.219 28.312 1 98 580 THR A N 1
ATOM 4551 C CA . THR A 1 580 ? -24.812 38.438 27.531 1 98 580 THR A CA 1
ATOM 4552 C C . THR A 1 580 ? -23.312 38.5 27.25 1 98 580 THR A C 1
ATOM 4554 O O . THR A 1 580 ? -22.891 38.781 26.125 1 98 580 THR A O 1
ATOM 4557 N N . SER A 1 581 ? -22.578 38.219 28.297 1 97.62 581 SER A N 1
ATOM 4558 C CA . SER A 1 581 ? -21.125 38.25 28.156 1 97.62 581 SER A CA 1
ATOM 4559 C C . SER A 1 581 ? -20.641 37.219 27.156 1 97.62 581 SER A C 1
ATOM 4561 O O . SER A 1 581 ? -19.781 37.5 26.328 1 97.62 581 SER A O 1
ATOM 4563 N N . ARG A 1 582 ? -21.156 36.031 27.219 1 98.25 582 ARG A N 1
ATOM 4564 C CA . ARG A 1 582 ? -20.75 34.969 26.328 1 98.25 582 ARG A CA 1
ATOM 4565 C C . ARG A 1 582 ? -21.156 35.25 24.875 1 98.25 582 ARG A C 1
ATOM 4567 O O . ARG A 1 582 ? -20.391 35 23.953 1 98.25 582 ARG A O 1
ATOM 4574 N N . ARG A 1 583 ? -22.266 35.781 24.688 1 98 583 ARG A N 1
ATOM 4575 C CA . ARG A 1 583 ? -22.734 36.125 23.344 1 98 583 ARG A CA 1
ATOM 4576 C C . ARG A 1 583 ? -21.906 37.281 22.75 1 98 583 ARG A C 1
ATOM 4578 O O . ARG A 1 583 ? -21.609 37.25 21.562 1 98 583 ARG A O 1
ATOM 4585 N N . GLU A 1 584 ? -21.547 38.188 23.594 1 97.31 584 GLU A N 1
ATOM 4586 C CA . GLU A 1 584 ? -20.703 39.281 23.141 1 97.31 584 GLU A CA 1
ATOM 4587 C C . GLU A 1 584 ? -19.344 38.75 22.672 1 97.31 584 GLU A C 1
ATOM 4589 O O . GLU A 1 584 ? -18.828 39.188 21.641 1 97.31 584 GLU A O 1
ATOM 4594 N N . ARG A 1 585 ? -18.812 37.875 23.453 1 96.19 585 ARG A N 1
ATOM 4595 C CA . ARG A 1 585 ? -17.531 37.281 23.062 1 96.19 585 ARG A CA 1
ATOM 4596 C C . ARG A 1 585 ? -17.656 36.531 21.75 1 96.19 585 ARG A C 1
ATOM 4598 O O . ARG A 1 585 ? -16.781 36.625 20.891 1 96.19 585 ARG A O 1
ATOM 4605 N N . LEU A 1 586 ? -18.672 35.75 21.594 1 97.12 586 LEU A N 1
ATOM 4606 C CA . LEU A 1 586 ? -18.938 35 20.359 1 97.12 586 LEU A CA 1
ATOM 4607 C C . LEU A 1 586 ? -19.062 35.906 19.172 1 97.12 586 LEU A C 1
ATOM 4609 O O . LEU A 1 586 ? -18.484 35.656 18.109 1 97.12 586 LEU A O 1
ATOM 4613 N N . ASP A 1 587 ? -19.797 36.938 19.359 1 96.81 587 ASP A N 1
ATOM 4614 C CA . ASP A 1 587 ? -20.016 37.906 18.281 1 96.81 587 ASP A CA 1
ATOM 4615 C C . ASP A 1 587 ? -18.719 38.594 17.859 1 96.81 587 ASP A C 1
ATOM 4617 O O . ASP A 1 587 ? -18.453 38.75 16.672 1 96.81 587 ASP A O 1
ATOM 4621 N N . ARG A 1 588 ? -17.953 38.875 18.828 1 95.56 588 ARG A N 1
ATOM 4622 C CA . ARG A 1 588 ? -16.672 39.531 18.547 1 95.56 588 ARG A CA 1
ATOM 4623 C C . ARG A 1 588 ? -15.742 38.625 17.766 1 95.56 588 ARG A C 1
ATOM 4625 O O . ARG A 1 588 ? -15.109 39.062 16.797 1 95.56 588 ARG A O 1
ATOM 4632 N N . VAL A 1 589 ? -15.68 37.438 18.156 1 95.75 589 VAL A N 1
ATOM 4633 C CA . VAL A 1 589 ? -14.758 36.5 17.531 1 95.75 589 VAL A CA 1
ATOM 4634 C C . VAL A 1 589 ? -15.289 36.094 16.156 1 95.75 589 VAL A C 1
ATOM 4636 O O . VAL A 1 589 ? -14.508 35.938 15.211 1 95.75 589 VAL A O 1
ATOM 4639 N N . ARG A 1 590 ? -16.5 35.938 16 1 94.31 590 ARG A N 1
ATOM 4640 C CA . ARG A 1 590 ? -17.109 35.594 14.727 1 94.31 590 ARG A CA 1
ATOM 4641 C C . ARG A 1 590 ? -16.875 36.688 13.68 1 94.31 590 ARG A C 1
ATOM 4643 O O . ARG A 1 590 ? -16.844 36.375 12.484 1 94.31 590 ARG A O 1
ATOM 4650 N N . ALA A 1 591 ? -16.766 37.844 14.164 1 93.69 591 ALA A N 1
ATOM 4651 C CA . ALA A 1 591 ? -16.578 38.969 13.266 1 93.69 591 ALA A CA 1
ATOM 4652 C C . ALA A 1 591 ? -15.156 39 12.711 1 93.69 591 ALA A C 1
ATOM 4654 O O . ALA A 1 591 ? -14.883 39.688 11.719 1 93.69 591 ALA A O 1
ATOM 4655 N N . LEU A 1 592 ? -14.273 38.219 13.297 1 91.88 592 LEU A N 1
ATOM 4656 C CA . LEU A 1 592 ? -12.898 38.156 12.812 1 91.88 592 LEU A CA 1
ATOM 4657 C C . LEU A 1 592 ? -12.812 37.375 11.508 1 91.88 592 LEU A C 1
ATOM 4659 O O . LEU A 1 592 ? -13.336 36.281 11.414 1 91.88 592 LEU A O 1
ATOM 4663 N N . PRO A 1 593 ? -12.148 37.969 10.547 1 88.44 593 PRO A N 1
ATOM 4664 C CA . PRO A 1 593 ? -11.953 37.219 9.312 1 88.44 593 PRO A CA 1
ATOM 4665 C C . PRO A 1 593 ? -10.984 36.031 9.484 1 88.44 593 PRO A C 1
ATOM 4667 O O . PRO A 1 593 ? -9.969 36.188 10.172 1 88.44 593 PRO A O 1
ATOM 4670 N N . GLU A 1 594 ? -11.367 34.938 8.867 1 88.31 594 GLU A N 1
ATOM 4671 C CA . GLU A 1 594 ? -10.469 33.781 8.914 1 88.31 594 GLU A CA 1
ATOM 4672 C C . GLU A 1 594 ? -9.273 34 7.992 1 88.31 594 GLU A C 1
ATOM 4674 O O . GLU A 1 594 ? -8.188 33.469 8.258 1 88.31 594 GLU A O 1
ATOM 4679 N N . ALA A 1 595 ? -9.414 34.75 6.965 1 91.12 595 ALA A N 1
ATOM 4680 C CA . ALA A 1 595 ? -8.336 35 6.02 1 91.12 595 ALA A CA 1
ATOM 4681 C C . ALA A 1 595 ? -7.609 36.312 6.371 1 91.12 595 ALA A C 1
ATOM 4683 O O . ALA A 1 595 ? -8.219 37.25 6.887 1 91.12 595 ALA A O 1
ATOM 4684 N N . VAL A 1 596 ? -6.34 36.312 6.141 1 93.31 596 VAL A N 1
ATOM 4685 C CA . VAL A 1 596 ? -5.527 37.5 6.309 1 93.31 596 VAL A CA 1
ATOM 4686 C C . VAL A 1 596 ? -5.051 38 4.949 1 93.31 596 VAL A C 1
ATOM 4688 O O . VAL A 1 596 ? -5.324 37.375 3.92 1 93.31 596 VAL A O 1
ATOM 4691 N N . THR A 1 597 ? -4.387 39.125 4.938 1 93.62 597 THR A N 1
ATOM 4692 C CA . THR A 1 597 ? -4.039 39.812 3.709 1 93.62 597 THR A CA 1
ATOM 4693 C C . THR A 1 597 ? -3.236 38.938 2.773 1 93.62 597 THR A C 1
ATOM 4695 O O . THR A 1 597 ? -3.504 38.875 1.572 1 93.62 597 THR A O 1
ATOM 4698 N N . VAL A 1 598 ? -2.285 38.188 3.268 1 94.19 598 VAL A N 1
ATOM 4699 C CA . VAL A 1 598 ? -1.368 37.375 2.451 1 94.19 598 VAL A CA 1
ATOM 4700 C C . VAL A 1 598 ? -2.127 36.25 1.773 1 94.19 598 VAL A C 1
ATOM 4702 O O . VAL A 1 598 ? -1.72 35.781 0.713 1 94.19 598 VAL A O 1
ATOM 4705 N N . ASP A 1 599 ? -3.238 35.781 2.354 1 94.69 599 ASP A N 1
ATOM 4706 C CA . ASP A 1 599 ? -4.023 34.656 1.807 1 94.69 599 ASP A CA 1
ATOM 4707 C C . ASP A 1 599 ? -4.703 35.062 0.5 1 94.69 599 ASP A C 1
ATOM 4709 O O . ASP A 1 599 ? -5.172 34.219 -0.251 1 94.69 599 ASP A O 1
ATOM 4713 N N . HIS A 1 600 ? -4.738 36.375 0.246 1 94.75 600 HIS A N 1
ATOM 4714 C CA . HIS A 1 600 ? -5.449 36.906 -0.921 1 94.75 600 HIS A CA 1
ATOM 4715 C C . HIS A 1 600 ? -4.5 37.125 -2.092 1 94.75 600 HIS A C 1
ATOM 4717 O O . HIS A 1 600 ? -4.93 37.469 -3.188 1 94.75 600 HIS A O 1
ATOM 4723 N N . ILE A 1 601 ? -3.207 36.906 -1.884 1 95.06 601 ILE A N 1
ATOM 4724 C CA . ILE A 1 601 ? -2.266 37 -2.994 1 95.06 601 ILE A CA 1
ATOM 4725 C C . ILE A 1 601 ? -2.436 35.812 -3.932 1 95.06 601 ILE A C 1
ATOM 4727 O O . ILE A 1 601 ? -2.215 34.656 -3.533 1 95.06 601 ILE A O 1
ATOM 4731 N N . ALA A 1 602 ? -2.738 36 -5.141 1 93.56 602 ALA A N 1
ATOM 4732 C CA . ALA A 1 602 ? -2.971 34.938 -6.113 1 93.56 602 ALA A CA 1
ATOM 4733 C C . ALA A 1 602 ? -1.69 34.594 -6.871 1 93.56 602 ALA A C 1
ATOM 4735 O O . ALA A 1 602 ? -1.574 34.906 -8.062 1 93.56 602 ALA A O 1
ATOM 4736 N N . THR A 1 603 ? -0.844 33.938 -6.168 1 94.94 603 THR A N 1
ATOM 4737 C CA . THR A 1 603 ? 0.392 33.5 -6.816 1 94.94 603 THR A CA 1
ATOM 4738 C C . THR A 1 603 ? 0.132 32.344 -7.766 1 94.94 603 THR A C 1
ATOM 4740 O O . THR A 1 603 ? -0.941 31.734 -7.734 1 94.94 603 THR A O 1
ATOM 4743 N N . LEU A 1 604 ? 1.124 32.094 -8.617 1 95.25 604 LEU A N 1
ATOM 4744 C CA . LEU A 1 604 ? 1.122 30.922 -9.5 1 95.25 604 LEU A CA 1
ATOM 4745 C C . LEU A 1 604 ? 2.406 30.109 -9.336 1 95.25 604 LEU A C 1
ATOM 4747 O O . LEU A 1 604 ? 3.475 30.547 -9.773 1 95.25 604 LEU A O 1
ATOM 4751 N N . PRO A 1 605 ? 2.291 28.875 -8.82 1 94.94 605 PRO A N 1
ATOM 4752 C CA . PRO A 1 605 ? 1.114 28.203 -8.266 1 94.94 605 PRO A CA 1
ATOM 4753 C C . PRO A 1 605 ? 0.558 28.891 -7.031 1 94.94 605 PRO A C 1
ATOM 4755 O O . PRO A 1 605 ? 1.262 29.688 -6.391 1 94.94 605 PRO A O 1
ATOM 4758 N N . MET A 1 606 ? -0.637 28.594 -6.738 1 95.81 606 MET A N 1
ATOM 4759 C CA . MET A 1 606 ? -1.316 29.172 -5.586 1 95.81 606 MET A CA 1
ATOM 4760 C C . MET A 1 606 ? -0.797 28.578 -4.285 1 95.81 606 MET A C 1
ATOM 4762 O O . MET A 1 606 ? -0.309 27.438 -4.27 1 95.81 606 MET A O 1
ATOM 4766 N N . SER A 1 607 ? -0.854 29.375 -3.232 1 94.5 607 SER A N 1
ATOM 4767 C CA . SER A 1 607 ? -0.656 28.766 -1.92 1 94.5 607 SER A CA 1
ATOM 4768 C C . SER A 1 607 ? -1.868 27.938 -1.503 1 94.5 607 SER A C 1
ATOM 4770 O O . SER A 1 607 ? -2.969 28.141 -2.023 1 94.5 607 SER A O 1
ATOM 4772 N N . ALA A 1 608 ? -1.657 26.984 -0.61 1 95.44 608 ALA A N 1
ATOM 4773 C CA . ALA A 1 608 ? -2.779 26.234 -0.06 1 95.44 608 ALA A CA 1
ATOM 4774 C C . ALA A 1 608 ? -3.791 27.156 0.607 1 95.44 608 ALA A C 1
ATOM 4776 O O . ALA A 1 608 ? -5 26.969 0.474 1 95.44 608 ALA A O 1
ATOM 4777 N N . ASN A 1 609 ? -3.314 28.203 1.29 1 95.38 609 ASN A N 1
ATOM 4778 C CA . ASN A 1 609 ? -4.188 29.141 1.966 1 95.38 609 ASN A CA 1
ATOM 4779 C C . ASN A 1 609 ? -5.137 29.828 0.985 1 95.38 609 ASN A C 1
ATOM 4781 O O . ASN A 1 609 ? -6.34 29.922 1.237 1 95.38 609 ASN A O 1
ATOM 4785 N N . HIS A 1 610 ? -4.574 30.25 -0.113 1 95.81 610 HIS A N 1
ATOM 4786 C CA . HIS A 1 610 ? -5.371 30.969 -1.106 1 95.81 610 HIS A CA 1
ATOM 4787 C C . HIS A 1 610 ? -6.398 30.047 -1.75 1 95.81 610 HIS A C 1
ATOM 4789 O O . HIS A 1 610 ? -7.57 30.406 -1.88 1 95.81 610 HIS A O 1
ATOM 4795 N N . PHE A 1 611 ? -5.961 28.922 -2.162 1 97.44 611 PHE A N 1
ATOM 4796 C CA . PHE A 1 611 ? -6.848 28 -2.85 1 97.44 611 PHE A CA 1
ATOM 4797 C C . PHE A 1 611 ? -8.039 27.625 -1.971 1 97.44 611 PHE A C 1
ATOM 4799 O O . PHE A 1 611 ? -9.188 27.672 -2.422 1 97.44 611 PHE A O 1
ATOM 4806 N N . PHE A 1 612 ? -7.812 27.281 -0.742 1 97.44 612 PHE A N 1
ATOM 4807 C CA . PHE A 1 612 ? -8.883 26.781 0.109 1 97.44 612 PHE A CA 1
ATOM 4808 C C . PHE A 1 612 ? -9.75 27.922 0.62 1 97.44 612 PHE A C 1
ATOM 4810 O O . PHE A 1 612 ? -10.922 27.719 0.954 1 97.44 612 PHE A O 1
ATOM 4817 N N . LEU A 1 613 ? -9.156 29.141 0.742 1 96.12 613 LEU A N 1
ATOM 4818 C CA . LEU A 1 613 ? -10.008 30.297 0.984 1 96.12 613 LEU A CA 1
ATOM 4819 C C . LEU A 1 613 ? -11.055 30.453 -0.111 1 96.12 613 LEU A C 1
ATOM 4821 O O . LEU A 1 613 ? -12.25 30.578 0.179 1 96.12 613 LEU A O 1
ATOM 4825 N N . ARG A 1 614 ? -10.562 30.375 -1.31 1 97.25 614 ARG A N 1
ATOM 4826 C CA . ARG A 1 614 ? -11.453 30.547 -2.455 1 97.25 614 ARG A CA 1
ATOM 4827 C C . ARG A 1 614 ? -12.43 29.375 -2.566 1 97.25 614 ARG A C 1
ATOM 4829 O O . ARG A 1 614 ? -13.609 29.578 -2.867 1 97.25 614 ARG A O 1
ATOM 4836 N N . LEU A 1 615 ? -11.922 28.188 -2.412 1 98.19 615 LEU A N 1
ATOM 4837 C CA . LEU A 1 615 ? -12.797 27.031 -2.475 1 98.19 615 LEU A CA 1
ATOM 4838 C C . LEU A 1 615 ? -13.852 27.078 -1.373 1 98.19 615 LEU A C 1
ATOM 4840 O O . LEU A 1 615 ? -15 26.703 -1.592 1 98.19 615 LEU A O 1
ATOM 4844 N N . GLY A 1 616 ? -13.391 27.469 -0.14 1 97.56 616 GLY A N 1
ATOM 4845 C CA . GLY A 1 616 ? -14.344 27.625 0.953 1 97.56 616 GLY A CA 1
ATOM 4846 C C . GLY A 1 616 ? -15.469 28.594 0.636 1 97.56 616 GLY A C 1
ATOM 4847 O O . GLY A 1 616 ? -16.625 28.328 0.969 1 97.56 616 GLY A O 1
ATOM 4848 N N . GLN A 1 617 ? -15.156 29.703 0.015 1 96.5 617 GLN A N 1
ATOM 4849 C CA . GLN A 1 617 ? -16.156 30.672 -0.399 1 96.5 617 GLN A CA 1
ATOM 4850 C C . GLN A 1 617 ? -17.125 30.078 -1.411 1 96.5 617 GLN A C 1
ATOM 4852 O O . GLN A 1 617 ? -18.344 30.266 -1.307 1 96.5 617 GLN A O 1
ATOM 4857 N N . LEU A 1 618 ? -16.578 29.359 -2.342 1 97.94 618 LEU A N 1
ATOM 4858 C CA . LEU A 1 618 ? -17.391 28.734 -3.375 1 97.94 618 LEU A CA 1
ATOM 4859 C C . LEU A 1 618 ? -18.359 27.719 -2.768 1 97.94 618 LEU A C 1
ATOM 4861 O O . LEU A 1 618 ? -19.547 27.703 -3.096 1 97.94 618 LEU A O 1
ATOM 4865 N N . VAL A 1 619 ? -17.859 26.859 -1.945 1 97.12 619 VAL A N 1
ATOM 4866 C CA . VAL A 1 619 ? -18.688 25.828 -1.327 1 97.12 619 VAL A CA 1
ATOM 4867 C C . VAL A 1 619 ? -19.75 26.484 -0.438 1 97.12 619 VAL A C 1
ATOM 4869 O O . VAL A 1 619 ? -20.891 26.047 -0.389 1 97.12 619 VAL A O 1
ATOM 4872 N N . GLY A 1 620 ? -19.359 27.547 0.346 1 95.56 620 GLY A N 1
ATOM 4873 C CA . GLY A 1 620 ? -20.328 28.312 1.102 1 95.56 620 GLY A CA 1
ATOM 4874 C C . GLY A 1 620 ? -21.469 28.828 0.246 1 95.56 620 GLY A C 1
ATOM 4875 O O . GLY A 1 620 ? -22.641 28.734 0.638 1 95.56 620 GLY A O 1
ATOM 4876 N N . GLU A 1 621 ? -21.125 29.328 -0.931 1 95.25 621 GLU A N 1
ATOM 4877 C CA . GLU A 1 621 ? -22.125 29.812 -1.871 1 95.25 621 GLU A CA 1
ATOM 4878 C C . GLU A 1 621 ? -23.062 28.688 -2.318 1 95.25 621 GLU A C 1
ATOM 4880 O O . GLU A 1 621 ? -24.281 28.875 -2.398 1 95.25 621 GLU A O 1
ATOM 4885 N N . LEU A 1 622 ? -22.5 27.625 -2.631 1 95.81 622 LEU A N 1
ATOM 4886 C CA . LEU A 1 622 ? -23.281 26.469 -3.072 1 95.81 622 LEU A CA 1
ATOM 4887 C C . LEU A 1 622 ? -24.234 26.016 -1.977 1 95.81 622 LEU A C 1
ATOM 4889 O O . LEU A 1 622 ? -25.375 25.656 -2.258 1 95.81 622 LEU A O 1
ATOM 4893 N N . VAL A 1 623 ? -23.766 25.984 -0.752 1 95.56 623 VAL A N 1
ATOM 4894 C CA . VAL A 1 623 ? -24.594 25.562 0.374 1 95.56 623 VAL A CA 1
ATOM 4895 C C . VAL A 1 623 ? -25.766 26.516 0.553 1 95.56 623 VAL A C 1
ATOM 4897 O O . VAL A 1 623 ? -26.922 26.094 0.681 1 95.56 623 VAL A O 1
ATOM 4900 N N . GLU A 1 624 ? -25.547 27.766 0.536 1 94.19 624 GLU A N 1
ATOM 4901 C CA . GLU A 1 624 ? -26.562 28.781 0.823 1 94.19 624 GLU A CA 1
ATOM 4902 C C . GLU A 1 624 ? -27.531 28.953 -0.35 1 94.19 624 GLU A C 1
ATOM 4904 O O . GLU A 1 624 ? -28.734 29.094 -0.152 1 94.19 624 GLU A O 1
ATOM 4909 N N . ALA A 1 625 ? -26.984 28.875 -1.536 1 93.44 625 ALA A N 1
ATOM 4910 C CA . ALA A 1 625 ? -27.797 29.188 -2.717 1 93.44 625 ALA A CA 1
ATOM 4911 C C . ALA A 1 625 ? -28.5 27.938 -3.242 1 93.44 625 ALA A C 1
ATOM 4913 O O . ALA A 1 625 ? -29.609 28.016 -3.773 1 93.44 625 ALA A O 1
ATOM 4914 N N . LYS A 1 626 ? -27.859 26.781 -3.057 1 93.12 626 LYS A N 1
ATOM 4915 C CA . LYS A 1 626 ? -28.391 25.594 -3.736 1 93.12 626 LYS A CA 1
ATOM 4916 C C . LYS A 1 626 ? -28.672 24.469 -2.744 1 93.12 626 LYS A C 1
ATOM 4918 O O . LYS A 1 626 ? -29.078 23.375 -3.139 1 93.12 626 LYS A O 1
ATOM 4923 N N . GLY A 1 627 ? -28.438 24.688 -1.541 1 93.56 627 GLY A N 1
ATOM 4924 C CA . GLY A 1 627 ? -28.641 23.625 -0.571 1 93.56 627 GLY A CA 1
ATOM 4925 C C . GLY A 1 627 ? -27.656 22.484 -0.713 1 93.56 627 GLY A C 1
ATOM 4926 O O . GLY A 1 627 ? -28 21.328 -0.468 1 93.56 627 GLY A O 1
ATOM 4927 N N . TYR A 1 628 ? -26.453 22.828 -1.165 1 94.62 628 TYR A N 1
ATOM 4928 C CA . TYR A 1 628 ? -25.391 21.859 -1.386 1 94.62 628 TYR A CA 1
ATOM 4929 C C . TYR A 1 628 ? -25 21.172 -0.084 1 94.62 628 TYR A C 1
ATOM 4931 O O . TYR A 1 628 ? -24.812 21.828 0.943 1 94.62 628 TYR A O 1
ATOM 4939 N N . ARG A 1 629 ? -24.984 19.875 -0.083 1 94.81 629 ARG A N 1
ATOM 4940 C CA . ARG A 1 629 ? -24.516 19.047 1.03 1 94.81 629 ARG A CA 1
ATOM 4941 C C . ARG A 1 629 ? -23.5 18.016 0.563 1 94.81 629 ARG A C 1
ATOM 4943 O O . ARG A 1 629 ? -23.578 17.5 -0.558 1 94.81 629 ARG A O 1
ATOM 4950 N N . TYR A 1 630 ? -22.547 17.734 1.456 1 96.06 630 TYR A N 1
ATOM 4951 C CA . TYR A 1 630 ? -21.562 16.75 1.025 1 96.06 630 TYR A CA 1
ATOM 4952 C C . TYR A 1 630 ? -20.938 16.031 2.223 1 96.06 630 TYR A C 1
ATOM 4954 O O . TYR A 1 630 ? -21 16.531 3.35 1 96.06 630 TYR A O 1
ATOM 4962 N N . THR A 1 631 ? -20.406 14.828 2.025 1 97.56 631 THR A N 1
ATOM 4963 C CA . THR A 1 631 ? -19.516 14.117 2.936 1 97.56 631 THR A CA 1
ATOM 4964 C C . THR A 1 631 ? -18.047 14.383 2.572 1 97.56 631 THR A C 1
ATOM 4966 O O . THR A 1 631 ? -17.625 14.117 1.445 1 97.56 631 THR A O 1
ATOM 4969 N N . GLY A 1 632 ? -17.328 14.938 3.504 1 98.12 632 GLY A N 1
ATOM 4970 C CA . GLY A 1 632 ? -15.93 15.242 3.26 1 98.12 632 GLY A CA 1
ATOM 4971 C C . GLY A 1 632 ? -15 14.109 3.625 1 98.12 632 GLY A C 1
ATOM 4972 O O . GLY A 1 632 ? -15.242 13.383 4.59 1 98.12 632 GLY A O 1
ATOM 4973 N N . VAL A 1 633 ? -13.977 13.883 2.82 1 98.75 633 VAL A N 1
ATOM 4974 C CA . VAL A 1 633 ? -12.875 12.953 3.096 1 98.75 633 VAL A CA 1
ATOM 4975 C C . VAL A 1 633 ? -11.562 13.727 3.197 1 98.75 633 VAL A C 1
ATOM 4977 O O . VAL A 1 633 ? -11.156 14.398 2.244 1 98.75 633 VAL A O 1
ATOM 4980 N N . TYR A 1 634 ? -10.922 13.688 4.32 1 98.62 634 TYR A N 1
ATOM 4981 C CA . TYR A 1 634 ? -9.719 14.461 4.605 1 98.62 634 TYR A CA 1
ATOM 4982 C C . TYR A 1 634 ? -8.539 13.555 4.918 1 98.62 634 TYR A C 1
ATOM 4984 O O . TYR A 1 634 ? -8.555 12.82 5.914 1 98.62 634 TYR A O 1
ATOM 4992 N N . ASP A 1 635 ? -7.508 13.562 4.125 1 98.5 635 ASP A N 1
ATOM 4993 C CA . ASP A 1 635 ? -6.359 12.703 4.363 1 98.5 635 ASP A CA 1
ATOM 4994 C C . ASP A 1 635 ? -5.277 13.43 5.16 1 98.5 635 ASP A C 1
ATOM 4996 O O . ASP A 1 635 ? -5.371 14.641 5.379 1 98.5 635 ASP A O 1
ATOM 5000 N N . VAL A 1 636 ? -4.312 12.734 5.648 1 97.31 636 VAL A N 1
ATOM 5001 C CA . VAL A 1 636 ? -3.23 13.281 6.461 1 97.31 636 VAL A CA 1
ATOM 5002 C C . VAL A 1 636 ? -2.324 14.156 5.598 1 97.31 636 VAL A C 1
ATOM 5004 O O . VAL A 1 636 ? -1.93 13.75 4.5 1 97.31 636 VAL A O 1
ATOM 5007 N N . GLY A 1 637 ? -2.02 15.336 6.09 1 96.31 637 GLY A N 1
ATOM 5008 C CA . GLY A 1 637 ? -1.144 16.266 5.391 1 96.31 637 GLY A CA 1
ATOM 5009 C C . GLY A 1 637 ? -1.675 17.688 5.367 1 96.31 637 GLY A C 1
ATOM 5010 O O . GLY A 1 637 ? -2.77 17.953 5.863 1 96.31 637 GLY A O 1
ATOM 5011 N N . ARG A 1 638 ? -0.934 18.562 4.754 1 95.81 638 ARG A N 1
ATOM 5012 C CA . ARG A 1 638 ? -1.255 19.984 4.703 1 95.81 638 ARG A CA 1
ATOM 5013 C C . ARG A 1 638 ? -2.609 20.219 4.043 1 95.81 638 ARG A C 1
ATOM 5015 O O . ARG A 1 638 ? -3.418 21.016 4.535 1 95.81 638 ARG A O 1
ATOM 5022 N N . CYS A 1 639 ? -2.879 19.5 3.039 1 92 639 CYS A N 1
ATOM 5023 C CA . CYS A 1 639 ? -4.094 19.75 2.275 1 92 639 CYS A CA 1
ATOM 5024 C C . CYS A 1 639 ? -5.328 19.312 3.053 1 92 639 CYS A C 1
ATOM 5026 O O . CYS A 1 639 ? -6.371 19.969 3.002 1 92 639 CYS A O 1
ATOM 5028 N N . GLY A 1 640 ? -5.215 18.188 3.75 1 95.31 640 GLY A N 1
ATOM 5029 C CA . GLY A 1 640 ? -6.328 17.781 4.598 1 95.31 640 GLY A CA 1
ATOM 5030 C C . GLY A 1 640 ? -6.641 18.797 5.688 1 95.31 640 GLY A C 1
ATOM 5031 O O . GLY A 1 640 ? -7.809 19.078 5.969 1 95.31 640 GLY A O 1
ATOM 5032 N N . ILE A 1 641 ? -5.664 19.406 6.207 1 96.12 641 ILE A N 1
ATOM 5033 C CA . ILE A 1 641 ? -5.797 20.406 7.27 1 96.12 641 ILE A CA 1
ATOM 5034 C C . ILE A 1 641 ? -6.41 21.688 6.711 1 96.12 641 ILE A C 1
ATOM 5036 O O . ILE A 1 641 ? -7.352 22.234 7.293 1 96.12 641 ILE A O 1
ATOM 5040 N N . SER A 1 642 ? -5.867 22.062 5.559 1 96.94 642 SER A N 1
ATOM 5041 C CA . SER A 1 642 ? -6.34 23.297 4.953 1 96.94 642 SER A CA 1
ATOM 5042 C C . SER A 1 642 ? -7.797 23.188 4.52 1 96.94 642 SER A C 1
ATOM 5044 O O . SER A 1 642 ? -8.57 24.141 4.656 1 96.94 642 SER A O 1
ATOM 5046 N N . ALA A 1 643 ? -8.125 22.047 3.984 1 97.81 643 ALA A N 1
ATOM 5047 C CA . ALA A 1 643 ? -9.508 21.812 3.582 1 97.81 643 ALA A CA 1
ATOM 5048 C C . ALA A 1 643 ? -10.438 21.828 4.789 1 97.81 643 ALA A C 1
ATOM 5050 O O . ALA A 1 643 ? -11.5 22.453 4.766 1 97.81 643 ALA A O 1
ATOM 5051 N N . LEU A 1 644 ? -10.055 21.156 5.84 1 96.75 644 LEU A N 1
ATOM 5052 C CA . LEU A 1 644 ? -10.883 21.031 7.035 1 96.75 644 LEU A CA 1
ATOM 5053 C C . LEU A 1 644 ? -11.109 22.391 7.684 1 96.75 644 LEU A C 1
ATOM 5055 O O . LEU A 1 644 ? -12.203 22.688 8.164 1 96.75 644 LEU A O 1
ATOM 5059 N N . ARG A 1 645 ? -10.117 23.172 7.648 1 96.25 645 ARG A N 1
ATOM 5060 C CA . ARG A 1 645 ? -10.172 24.484 8.305 1 96.25 645 ARG A CA 1
ATOM 5061 C C . ARG A 1 645 ? -11.008 25.469 7.488 1 96.25 645 ARG A C 1
ATOM 5063 O O . ARG A 1 645 ? -11.758 26.266 8.055 1 96.25 645 ARG A O 1
ATOM 5070 N N . ASN A 1 646 ? -10.891 25.391 6.176 1 96.94 646 ASN A N 1
ATOM 5071 C CA . ASN A 1 646 ? -11.359 26.516 5.379 1 96.94 646 ASN A CA 1
ATOM 5072 C C . ASN A 1 646 ? -12.633 26.172 4.613 1 96.94 646 ASN A C 1
ATOM 5074 O O . ASN A 1 646 ? -13.359 27.062 4.176 1 96.94 646 ASN A O 1
ATOM 5078 N N . VAL A 1 647 ? -12.883 24.906 4.332 1 97.38 647 VAL A N 1
ATOM 5079 C CA . VAL A 1 647 ? -14.078 24.531 3.576 1 97.38 647 VAL A CA 1
ATOM 5080 C C . VAL A 1 647 ? -15.211 24.172 4.539 1 97.38 647 VAL A C 1
ATOM 5082 O O . VAL A 1 647 ? -15.078 23.25 5.352 1 97.38 647 VAL A O 1
ATOM 5085 N N . PRO A 1 648 ? -16.328 24.953 4.488 1 96.12 648 PRO A N 1
ATOM 5086 C CA . PRO A 1 648 ? -17.406 24.688 5.438 1 96.12 648 PRO A CA 1
ATOM 5087 C C . PRO A 1 648 ? -18.031 23.297 5.242 1 96.12 648 PRO A C 1
ATOM 5089 O O . PRO A 1 648 ? -18.297 22.891 4.109 1 96.12 648 PRO A O 1
ATOM 5092 N N . ARG A 1 649 ? -18.281 22.625 6.281 1 93.69 649 ARG A N 1
ATOM 5093 C CA . ARG A 1 649 ? -18.844 21.266 6.234 1 93.69 649 ARG A CA 1
ATOM 5094 C C . ARG A 1 649 ? -20.359 21.312 6.414 1 93.69 649 ARG A C 1
ATOM 5096 O O . ARG A 1 649 ? -20.875 22.172 7.129 1 93.69 649 ARG A O 1
ATOM 5103 N N . THR A 1 650 ? -21.031 20.344 5.785 1 94.31 650 THR A N 1
ATOM 5104 C CA . THR A 1 650 ? -22.484 20.219 5.914 1 94.31 650 THR A CA 1
ATOM 5105 C C . THR A 1 650 ? -22.859 18.906 6.605 1 94.31 650 THR A C 1
ATOM 5107 O O . THR A 1 650 ? -23.953 18.781 7.133 1 94.31 650 THR A O 1
ATOM 5110 N N . ASN A 1 651 ? -21.953 17.922 6.586 1 94.38 651 ASN A N 1
ATOM 5111 C CA . ASN A 1 651 ? -22.156 16.594 7.168 1 94.38 651 ASN A CA 1
ATOM 5112 C C . ASN A 1 651 ? -20.891 16.094 7.852 1 94.38 651 ASN A C 1
ATOM 5114 O O . ASN A 1 651 ? -19.781 16.578 7.582 1 94.38 651 ASN A O 1
ATOM 5118 N N . PRO A 1 652 ? -21.062 15.109 8.781 1 95.44 652 PRO A N 1
ATOM 5119 C CA . PRO A 1 652 ? -19.859 14.445 9.266 1 95.44 652 PRO A CA 1
ATOM 5120 C C . PRO A 1 652 ? -19.016 13.852 8.141 1 95.44 652 PRO A C 1
ATOM 5122 O O . PRO A 1 652 ? -19.547 13.328 7.164 1 95.44 652 PRO A O 1
ATOM 5125 N N . GLY A 1 653 ? -17.75 14.023 8.281 1 97.19 653 GLY A N 1
ATOM 5126 C CA . GLY A 1 653 ? -16.812 13.508 7.285 1 97.19 653 GLY A CA 1
ATOM 5127 C C . GLY A 1 653 ? -15.891 12.438 7.824 1 97.19 653 GLY A C 1
ATOM 5128 O O . GLY A 1 653 ? -15.953 12.094 9.008 1 97.19 653 GLY A O 1
ATOM 5129 N N . PHE A 1 654 ? -15.117 11.812 6.969 1 98.31 654 PHE A N 1
ATOM 5130 C CA . PHE A 1 654 ? -14.117 10.812 7.32 1 98.31 654 PHE A CA 1
ATOM 5131 C C . PHE A 1 654 ? -12.719 11.414 7.316 1 98.31 654 PHE A C 1
ATOM 5133 O O . PHE A 1 654 ? -12.391 12.227 6.449 1 98.31 654 PHE A O 1
ATOM 5140 N N . SER A 1 655 ? -11.906 11.016 8.289 1 98.25 655 SER A N 1
ATOM 5141 C CA . SER A 1 655 ? -10.594 11.633 8.414 1 98.25 655 SER A CA 1
ATOM 5142 C C . SER A 1 655 ? -9.492 10.578 8.523 1 98.25 655 SER A C 1
ATOM 5144 O O . SER A 1 655 ? -9.539 9.711 9.391 1 98.25 655 SER A O 1
ATOM 5146 N N . GLY A 1 656 ? -8.477 10.742 7.66 1 97.5 656 GLY A N 1
ATOM 5147 C CA . GLY A 1 656 ? -7.281 9.922 7.801 1 97.5 656 GLY A CA 1
ATOM 5148 C C . GLY A 1 656 ? -6.488 10.242 9.055 1 97.5 656 GLY A C 1
ATOM 5149 O O . GLY A 1 656 ? -5.617 9.469 9.461 1 97.5 656 GLY A O 1
ATOM 5150 N N . TRP A 1 657 ? -6.785 11.336 9.766 1 97.06 657 TRP A N 1
ATOM 5151 C CA . TRP A 1 657 ? -6.082 11.781 10.969 1 97.06 657 TRP A CA 1
ATOM 5152 C C . TRP A 1 657 ? -6.566 11.016 12.195 1 97.06 657 TRP A C 1
ATOM 5154 O O . TRP A 1 657 ? -5.961 11.102 13.266 1 97.06 657 TRP A O 1
ATOM 5164 N N . TYR A 1 658 ? -7.621 10.211 12.055 1 96.75 658 TYR A N 1
ATOM 5165 C CA . TYR A 1 658 ? -8.195 9.469 13.18 1 96.75 658 TYR A CA 1
ATOM 5166 C C . TYR A 1 658 ? -7.219 8.414 13.688 1 96.75 658 TYR A C 1
ATOM 5168 O O . TYR A 1 658 ? -6.539 7.758 12.898 1 96.75 658 TYR A O 1
ATOM 5176 N N . GLY A 1 659 ? -7.148 8.297 14.977 1 93.88 659 GLY A N 1
ATOM 5177 C CA . GLY A 1 659 ? -6.336 7.258 15.594 1 93.88 659 GLY A CA 1
ATOM 5178 C C . GLY A 1 659 ? -4.852 7.441 15.359 1 93.88 659 GLY A C 1
ATOM 5179 O O . GLY A 1 659 ? -4.285 8.484 15.703 1 93.88 659 GLY A O 1
ATOM 5180 N N . ARG A 1 660 ? -4.266 6.527 14.609 1 92.88 660 ARG A N 1
ATOM 5181 C CA . ARG A 1 660 ? -2.832 6.523 14.344 1 92.88 660 ARG A CA 1
ATOM 5182 C C . ARG A 1 660 ? -2.477 7.516 13.242 1 92.88 660 ARG A C 1
ATOM 5184 O O . ARG A 1 660 ? -1.302 7.691 12.914 1 92.88 660 ARG A O 1
ATOM 5191 N N . ALA A 1 661 ? -3.441 8.25 12.766 1 95.5 661 ALA A N 1
ATOM 5192 C CA . ALA A 1 661 ? -3.203 9.234 11.711 1 95.5 661 ALA A CA 1
ATOM 5193 C C . ALA A 1 661 ? -2.348 8.641 10.594 1 95.5 661 ALA A C 1
ATOM 5195 O O . ALA A 1 661 ? -1.18 9 10.438 1 95.5 661 ALA A O 1
ATOM 5196 N N . LEU A 1 662 ? -2.957 7.812 9.82 1 96.38 662 LEU A N 1
ATOM 5197 C CA . LEU A 1 662 ? -2.238 7.086 8.773 1 96.38 662 LEU A CA 1
ATOM 5198 C C . LEU A 1 662 ? -2.475 7.719 7.41 1 96.38 662 LEU A C 1
ATOM 5200 O O . LEU A 1 662 ? -3.58 7.641 6.867 1 96.38 662 LEU A O 1
ATOM 5204 N N . MET A 1 663 ? -1.424 8.336 6.871 1 96.81 663 MET A N 1
ATOM 5205 C CA . MET A 1 663 ? -1.51 8.922 5.535 1 96.81 663 MET A CA 1
ATOM 5206 C C . MET A 1 663 ? -1.973 7.887 4.516 1 96.81 663 MET A C 1
ATOM 5208 O O . MET A 1 663 ? -1.464 6.766 4.492 1 96.81 663 MET A O 1
ATOM 5212 N N . GLY A 1 664 ? -2.967 8.18 3.709 1 97.44 664 GLY A N 1
ATOM 5213 C CA . GLY A 1 664 ? -3.504 7.27 2.711 1 97.44 664 GLY A CA 1
ATOM 5214 C C . GLY A 1 664 ? -4.848 6.684 3.102 1 97.44 664 GLY A C 1
ATOM 5215 O O . GLY A 1 664 ? -5.605 6.23 2.24 1 97.44 664 GLY A O 1
ATOM 5216 N N . ASP A 1 665 ? -5.227 6.68 4.418 1 97.88 665 ASP A N 1
ATOM 5217 C CA . ASP A 1 665 ? -6.492 6.117 4.871 1 97.88 665 ASP A CA 1
ATOM 5218 C C . ASP A 1 665 ? -7.676 6.84 4.23 1 97.88 665 ASP A C 1
ATOM 5220 O O . ASP A 1 665 ? -8.664 6.207 3.852 1 97.88 665 ASP A O 1
ATOM 5224 N N . GLY A 1 666 ? -7.586 8.219 4.18 1 98.38 666 GLY A N 1
ATOM 5225 C CA . GLY A 1 666 ? -8.656 8.961 3.533 1 98.38 666 GLY A CA 1
ATOM 5226 C C . GLY A 1 666 ? -8.914 8.516 2.105 1 98.38 666 GLY A C 1
ATOM 5227 O O . GLY A 1 666 ? -10.039 8.195 1.739 1 98.38 666 GLY A O 1
ATOM 5228 N N . LEU A 1 667 ? -7.816 8.453 1.334 1 98.5 667 LEU A N 1
ATOM 5229 C CA . LEU A 1 667 ? -7.918 8.07 -0.071 1 98.5 667 LEU A CA 1
ATOM 5230 C C . LEU A 1 667 ? -8.43 6.641 -0.21 1 98.5 667 LEU A C 1
ATOM 5232 O O . LEU A 1 667 ? -9.297 6.363 -1.04 1 98.5 667 LEU A O 1
ATOM 5236 N N . MET A 1 668 ? -7.973 5.715 0.581 1 98.25 668 MET A N 1
ATOM 5237 C CA . MET A 1 668 ? -8.312 4.301 0.476 1 98.25 668 MET A CA 1
ATOM 5238 C C . MET A 1 668 ? -9.758 4.055 0.88 1 98.25 668 MET A C 1
ATOM 5240 O O . MET A 1 668 ? -10.367 3.068 0.459 1 98.25 668 MET A O 1
ATOM 5244 N N . ALA A 1 669 ? -10.367 4.93 1.651 1 98.31 669 ALA A N 1
ATOM 5245 C CA . ALA A 1 669 ? -11.75 4.797 2.092 1 98.31 669 ALA A CA 1
ATOM 5246 C C . ALA A 1 669 ? -12.719 5.332 1.039 1 98.31 669 ALA A C 1
ATOM 5248 O O . ALA A 1 669 ? -13.914 5.043 1.081 1 98.31 669 ALA A O 1
ATOM 5249 N N . LEU A 1 670 ? -12.25 6.094 0.074 1 98.56 670 LEU A N 1
ATOM 5250 C CA . LEU A 1 670 ? -13.086 6.918 -0.796 1 98.56 670 LEU A CA 1
ATOM 5251 C C . LEU A 1 670 ? -14.008 6.051 -1.643 1 98.56 670 LEU A C 1
ATOM 5253 O O . LEU A 1 670 ? -15.195 6.363 -1.792 1 98.56 670 LEU A O 1
ATOM 5257 N N . PRO A 1 671 ? -13.523 4.914 -2.266 1 97.31 671 PRO A N 1
ATOM 5258 C CA . PRO A 1 671 ? -14.453 4.125 -3.086 1 97.31 671 PRO A CA 1
ATOM 5259 C C . PRO A 1 671 ? -15.672 3.646 -2.305 1 97.31 671 PRO A C 1
ATOM 5261 O O . PRO A 1 671 ? -16.797 3.689 -2.818 1 97.31 671 PRO A O 1
ATOM 5264 N N . TYR A 1 672 ? -15.477 3.221 -1.073 1 97.44 672 TYR A N 1
ATOM 5265 C CA . TYR A 1 672 ? -16.578 2.768 -0.238 1 97.44 672 TYR A CA 1
ATOM 5266 C C . TYR A 1 672 ? -17.516 3.922 0.099 1 97.44 672 TYR A C 1
ATOM 5268 O O . TYR A 1 672 ? -18.734 3.791 -0.006 1 97.44 672 TYR A O 1
ATOM 5276 N N . ILE A 1 673 ? -16.938 5.07 0.483 1 98.06 673 ILE A N 1
ATOM 5277 C CA . ILE A 1 673 ? -17.719 6.23 0.892 1 98.06 673 ILE A CA 1
ATOM 5278 C C . ILE A 1 673 ? -18.531 6.75 -0.296 1 98.06 673 ILE A C 1
ATOM 5280 O O . ILE A 1 673 ? -19.719 7.055 -0.163 1 98.06 673 ILE A O 1
ATOM 5284 N N . ALA A 1 674 ? -17.875 6.84 -1.433 1 97.5 674 ALA A N 1
ATOM 5285 C CA . ALA A 1 674 ? -18.5 7.387 -2.635 1 97.5 674 ALA A CA 1
ATOM 5286 C C . ALA A 1 674 ? -19.703 6.543 -3.057 1 97.5 674 ALA A C 1
ATOM 5288 O O . ALA A 1 674 ? -20.688 7.07 -3.588 1 97.5 674 ALA A O 1
ATOM 5289 N N . THR A 1 675 ? -19.656 5.254 -2.807 1 95.25 675 THR A N 1
ATOM 5290 C CA . THR A 1 675 ? -20.734 4.383 -3.246 1 95.25 675 THR A CA 1
ATOM 5291 C C . THR A 1 675 ? -21.766 4.195 -2.135 1 95.25 675 THR A C 1
ATOM 5293 O O . THR A 1 675 ? -22.828 3.615 -2.359 1 95.25 675 THR A O 1
ATOM 5296 N N . THR A 1 676 ? -21.469 4.656 -0.919 1 95 676 THR A N 1
ATOM 5297 C CA . THR A 1 676 ? -22.375 4.438 0.208 1 95 676 THR A CA 1
ATOM 5298 C C . THR A 1 676 ? -23.125 5.719 0.55 1 95 676 THR A C 1
ATOM 5300 O O . THR A 1 676 ? -24.281 5.668 0.962 1 95 676 THR A O 1
ATOM 5303 N N . THR A 1 677 ? -22.469 6.859 0.423 1 93.94 677 THR A N 1
ATOM 5304 C CA . THR A 1 677 ? -23.047 8.141 0.822 1 93.94 677 THR A CA 1
ATOM 5305 C C . THR A 1 677 ? -24.188 8.531 -0.103 1 93.94 677 THR A C 1
ATOM 5307 O O . THR A 1 677 ? -24.109 8.328 -1.317 1 93.94 677 THR A O 1
ATOM 5310 N N . ASP A 1 678 ? -25.25 9.078 0.609 1 87.81 678 ASP A N 1
ATOM 5311 C CA . ASP A 1 678 ? -26.312 9.688 -0.169 1 87.81 678 ASP A CA 1
ATOM 5312 C C . ASP A 1 678 ? -25.984 11.141 -0.51 1 87.81 678 ASP A C 1
ATOM 5314 O O . ASP A 1 678 ? -25.703 11.945 0.381 1 87.81 678 ASP A O 1
ATOM 5318 N N . GLY A 1 679 ? -25.578 11.492 -1.686 1 90.56 679 GLY A N 1
ATOM 5319 C CA . GLY A 1 679 ? -25.281 12.859 -2.062 1 90.56 679 GLY A CA 1
ATOM 5320 C C . GLY A 1 679 ? -23.875 13.047 -2.598 1 90.56 679 GLY A C 1
ATOM 5321 O O . GLY A 1 679 ? -23.297 12.125 -3.186 1 90.56 679 GLY A O 1
ATOM 5322 N N . ASN A 1 680 ? -23.344 14.32 -2.27 1 96.94 680 ASN A N 1
ATOM 5323 C CA . ASN A 1 680 ? -22.047 14.672 -2.854 1 96.94 680 ASN A CA 1
ATOM 5324 C C . ASN A 1 680 ? -20.891 14.273 -1.94 1 96.94 680 ASN A C 1
ATOM 5326 O O . ASN A 1 680 ? -21.062 14.164 -0.726 1 96.94 680 ASN A O 1
ATOM 5330 N N . VAL A 1 681 ? -19.781 13.977 -2.506 1 98.44 681 VAL A N 1
ATOM 5331 C CA . VAL A 1 681 ? -18.562 13.664 -1.771 1 98.44 681 VAL A CA 1
ATOM 5332 C C . VAL A 1 681 ? -17.422 14.578 -2.232 1 98.44 681 VAL A C 1
ATOM 5334 O O . VAL A 1 681 ? -17.234 14.781 -3.434 1 98.44 681 VAL A O 1
ATOM 5337 N N . LEU A 1 682 ? -16.734 15.211 -1.349 1 98.62 682 LEU A N 1
ATOM 5338 C CA . LEU A 1 682 ? -15.508 15.945 -1.615 1 98.62 682 LEU A CA 1
ATOM 5339 C C . LEU A 1 682 ? -14.32 15.312 -0.893 1 98.62 682 LEU A C 1
ATOM 5341 O O . LEU A 1 682 ? -14.312 15.227 0.337 1 98.62 682 LEU A O 1
ATOM 5345 N N . ALA A 1 683 ? -13.391 14.867 -1.633 1 98.81 683 ALA A N 1
ATOM 5346 C CA . ALA A 1 683 ? -12.195 14.258 -1.045 1 98.81 683 ALA A CA 1
ATOM 5347 C C . ALA A 1 683 ? -10.977 15.148 -1.237 1 98.81 683 ALA A C 1
ATOM 5349 O O . ALA A 1 683 ? -10.727 15.641 -2.34 1 98.81 683 ALA A O 1
ATOM 5350 N N . PHE A 1 684 ? -10.25 15.422 -0.196 1 98.69 684 PHE A N 1
ATOM 5351 C CA . PHE A 1 684 ? -9.055 16.266 -0.205 1 98.69 684 PHE A CA 1
ATOM 5352 C C . PHE A 1 684 ? -7.812 15.445 0.112 1 98.69 684 PHE A C 1
ATOM 5354 O O . PHE A 1 684 ? -7.559 15.117 1.273 1 98.69 684 PHE A O 1
ATOM 5361 N N . ILE A 1 685 ? -7.016 15.156 -0.911 1 98.19 685 ILE A N 1
ATOM 5362 C CA . ILE A 1 685 ? -5.898 14.219 -0.823 1 98.19 685 ILE A CA 1
ATOM 5363 C C . ILE A 1 685 ? -4.609 14.914 -1.255 1 98.19 685 ILE A C 1
ATOM 5365 O O . ILE A 1 685 ? -4.535 15.469 -2.354 1 98.19 685 ILE A O 1
ATOM 5369 N N . GLY A 1 686 ? -3.561 14.898 -0.385 1 97.19 686 GLY A N 1
ATOM 5370 C CA . GLY A 1 686 ? -2.254 15.398 -0.789 1 97.19 686 GLY A CA 1
ATOM 5371 C C . GLY A 1 686 ? -1.504 14.438 -1.691 1 97.19 686 GLY A C 1
ATOM 5372 O O . GLY A 1 686 ? -1.833 13.25 -1.754 1 97.19 686 GLY A O 1
ATOM 5373 N N . ASP A 1 687 ? -0.478 14.953 -2.393 1 94.81 687 ASP A N 1
ATOM 5374 C CA . ASP A 1 687 ? 0.31 14.109 -3.293 1 94.81 687 ASP A CA 1
ATOM 5375 C C . ASP A 1 687 ? 1.103 13.062 -2.516 1 94.81 687 ASP A C 1
ATOM 5377 O O . ASP A 1 687 ? 1.339 11.961 -3.014 1 94.81 687 ASP A O 1
ATOM 5381 N N . GLY A 1 688 ? 1.528 13.391 -1.293 1 95.81 688 GLY A N 1
ATOM 5382 C CA . GLY A 1 688 ? 2.17 12.383 -0.463 1 95.81 688 GLY A CA 1
ATOM 5383 C C . GLY A 1 688 ? 1.29 11.18 -0.202 1 95.81 688 GLY A C 1
ATOM 5384 O O . GLY A 1 688 ? 1.744 10.039 -0.311 1 95.81 688 GLY A O 1
ATOM 5385 N N . ALA A 1 689 ? -0.005 11.398 0.178 1 97 689 ALA A N 1
ATOM 5386 C CA . ALA A 1 689 ? -0.959 10.32 0.416 1 97 689 ALA A CA 1
ATOM 5387 C C . ALA A 1 689 ? -1.221 9.531 -0.862 1 97 689 ALA A C 1
ATOM 5389 O O . ALA A 1 689 ? -1.311 8.297 -0.83 1 97 689 ALA A O 1
ATOM 5390 N N . ARG A 1 690 ? -1.301 10.25 -1.979 1 96.31 690 ARG A N 1
ATOM 5391 C CA . ARG A 1 690 ? -1.537 9.625 -3.277 1 96.31 690 ARG A CA 1
ATOM 5392 C C . ARG A 1 690 ? -0.409 8.664 -3.635 1 96.31 690 ARG A C 1
ATOM 5394 O O . ARG A 1 690 ? -0.657 7.574 -4.16 1 96.31 690 ARG A O 1
ATOM 5401 N N . ASN A 1 691 ? 0.805 9.07 -3.35 1 95.75 691 ASN A N 1
ATOM 5402 C CA . ASN A 1 691 ? 1.989 8.297 -3.707 1 95.75 691 ASN A CA 1
ATOM 5403 C C . ASN A 1 691 ? 2.201 7.125 -2.756 1 95.75 691 ASN A C 1
ATOM 5405 O O . ASN A 1 691 ? 2.912 6.172 -3.086 1 95.75 691 ASN A O 1
ATOM 5409 N N . LEU A 1 692 ? 1.635 7.191 -1.605 1 96.75 692 LEU A N 1
ATOM 5410 C CA . LEU A 1 692 ? 1.928 6.258 -0.525 1 96.75 692 LEU A CA 1
ATOM 5411 C C . LEU A 1 692 ? 1.085 4.992 -0.658 1 96.75 692 LEU A C 1
ATOM 5413 O O . LEU A 1 692 ? 1.481 3.924 -0.185 1 96.75 692 LEU A O 1
ATOM 5417 N N . VAL A 1 693 ? -0.145 5.07 -1.263 1 97.25 693 VAL A N 1
ATOM 5418 C CA . VAL A 1 693 ? -1.096 3.963 -1.304 1 97.25 693 VAL A CA 1
ATOM 5419 C C . VAL A 1 693 ? -1.405 3.602 -2.754 1 97.25 693 VAL A C 1
ATOM 5421 O O . VAL A 1 693 ? -1.016 4.32 -3.678 1 97.25 693 VAL A O 1
ATOM 5424 N N . PRO A 1 694 ? -2.092 2.451 -2.998 1 96.38 694 PRO A N 1
ATOM 5425 C CA . PRO A 1 694 ? -2.439 2.043 -4.359 1 96.38 694 PRO A CA 1
ATOM 5426 C C . PRO A 1 694 ? -3.301 3.076 -5.086 1 96.38 694 PRO A C 1
ATOM 5428 O O . PRO A 1 694 ? -4.031 3.836 -4.441 1 96.38 694 PRO A O 1
ATOM 5431 N N . ASP A 1 695 ? -3.172 3.07 -6.363 1 93.38 695 ASP A N 1
ATOM 5432 C CA . ASP A 1 695 ? -4.043 3.906 -7.184 1 93.38 695 ASP A CA 1
ATOM 5433 C C . ASP A 1 695 ? -5.477 3.387 -7.168 1 93.38 695 ASP A C 1
ATOM 5435 O O . ASP A 1 695 ? -5.781 2.375 -7.805 1 93.38 695 ASP A O 1
ATOM 5439 N N . ILE A 1 696 ? -6.363 4.066 -6.52 1 94.69 696 ILE A N 1
ATOM 5440 C CA . ILE A 1 696 ? -7.719 3.58 -6.277 1 94.69 696 ILE A CA 1
ATOM 5441 C C . ILE A 1 696 ? -8.641 4.027 -7.41 1 94.69 696 ILE A C 1
ATOM 5443 O O . ILE A 1 696 ? -9.812 3.646 -7.453 1 94.69 696 ILE A O 1
ATOM 5447 N N . GLU A 1 697 ? -8.188 4.781 -8.383 1 93.38 697 GLU A N 1
ATOM 5448 C CA . GLU A 1 697 ? -9.055 5.449 -9.344 1 93.38 697 GLU A CA 1
ATOM 5449 C C . GLU A 1 697 ? -9.883 4.441 -10.141 1 93.38 697 GLU A C 1
ATOM 5451 O O . GLU A 1 697 ? -11.078 4.633 -10.344 1 93.38 697 GLU A O 1
ATOM 5456 N N . ALA A 1 698 ? -9.242 3.354 -10.547 1 91 698 ALA A N 1
ATOM 5457 C CA . ALA A 1 698 ? -9.977 2.352 -11.32 1 91 698 ALA A CA 1
ATOM 5458 C C . ALA A 1 698 ? -11.117 1.755 -10.492 1 91 698 ALA A C 1
ATOM 5460 O O . ALA A 1 698 ? -12.211 1.509 -11.016 1 91 698 ALA A O 1
ATOM 5461 N N . HIS A 1 699 ? -10.883 1.457 -9.211 1 92.38 699 HIS A N 1
ATOM 5462 C CA . HIS A 1 699 ? -11.914 0.932 -8.32 1 92.38 699 HIS A CA 1
ATOM 5463 C C . HIS A 1 699 ? -13.031 1.948 -8.102 1 92.38 699 HIS A C 1
ATOM 5465 O O . HIS A 1 699 ? -14.203 1.581 -8.055 1 92.38 699 HIS A O 1
ATOM 5471 N N . LEU A 1 700 ? -12.578 3.199 -7.887 1 95.44 700 LEU A N 1
ATOM 5472 C CA . LEU A 1 700 ? -13.547 4.277 -7.684 1 95.44 700 LEU A CA 1
ATOM 5473 C C . LEU A 1 700 ? -14.461 4.414 -8.891 1 95.44 700 LEU A C 1
ATOM 5475 O O . LEU A 1 700 ? -15.688 4.469 -8.742 1 95.44 700 LEU A O 1
ATOM 5479 N N . ILE A 1 701 ? -13.914 4.41 -10.109 1 93.31 701 ILE A N 1
ATOM 5480 C CA . ILE A 1 701 ? -14.656 4.562 -11.352 1 93.31 701 ILE A CA 1
ATOM 5481 C C . ILE A 1 701 ? -15.594 3.373 -11.539 1 93.31 701 ILE A C 1
ATOM 5483 O O . ILE A 1 701 ? -16.781 3.551 -11.82 1 93.31 701 ILE A O 1
ATOM 5487 N N . ALA A 1 702 ? -15.07 2.166 -11.359 1 88.75 702 ALA A N 1
ATOM 5488 C CA . ALA A 1 702 ? -15.867 0.959 -11.555 1 88.75 702 ALA A CA 1
ATOM 5489 C C . ALA A 1 702 ? -17.047 0.915 -10.578 1 88.75 702 ALA A C 1
ATOM 5491 O O . ALA A 1 702 ? -18.156 0.548 -10.961 1 88.75 702 ALA A O 1
ATOM 5492 N N . GLY A 1 703 ? -16.781 1.262 -9.305 1 90 703 GLY A N 1
ATOM 5493 C CA . GLY A 1 703 ? -17.828 1.26 -8.305 1 90 703 GLY A CA 1
ATOM 5494 C C . GLY A 1 703 ? -18.953 2.23 -8.617 1 90 703 GLY A C 1
ATOM 5495 O O . GLY A 1 703 ? -20.141 1.889 -8.484 1 90 703 GLY A O 1
ATOM 5496 N N . LEU A 1 704 ? -18.641 3.4 -9.031 1 94 704 LEU A N 1
ATOM 5497 C CA . LEU A 1 704 ? -19.641 4.43 -9.328 1 94 704 LEU A CA 1
ATOM 5498 C C . LEU A 1 704 ? -20.359 4.137 -10.633 1 94 704 LEU A C 1
ATOM 5500 O O . LEU A 1 704 ? -21.562 4.375 -10.75 1 94 704 LEU A O 1
ATOM 5504 N N . ALA A 1 705 ? -19.578 3.598 -11.594 1 90.12 705 ALA A N 1
ATOM 5505 C CA . ALA A 1 705 ? -20.156 3.314 -12.906 1 90.12 705 ALA A CA 1
ATOM 5506 C C . ALA A 1 705 ? -21.25 2.246 -12.812 1 90.12 705 ALA A C 1
ATOM 5508 O O . ALA A 1 705 ? -22.234 2.287 -13.547 1 90.12 705 ALA A O 1
ATOM 5509 N N . ARG A 1 706 ? -21.141 1.335 -11.945 1 84.06 706 ARG A N 1
ATOM 5510 C CA . ARG A 1 706 ? -22.047 0.196 -11.836 1 84.06 706 ARG A CA 1
ATOM 5511 C C . ARG A 1 706 ? -23.266 0.542 -10.977 1 84.06 706 ARG A C 1
ATOM 5513 O O . ARG A 1 706 ? -24.297 -0.134 -11.047 1 84.06 706 ARG A O 1
ATOM 5520 N N . ASP A 1 707 ? -23.156 1.535 -10.141 1 87.88 707 ASP A N 1
ATOM 5521 C CA . ASP A 1 707 ? -24.25 1.93 -9.25 1 87.88 707 ASP A CA 1
ATOM 5522 C C . ASP A 1 707 ? -25.172 2.941 -9.922 1 87.88 707 ASP A C 1
ATOM 5524 O O . ASP A 1 707 ? -24.797 4.102 -10.109 1 87.88 707 ASP A O 1
ATOM 5528 N N . PRO A 1 708 ? -26.406 2.576 -10.219 1 88.5 708 PRO A N 1
ATOM 5529 C CA . PRO A 1 708 ? -27.328 3.508 -10.875 1 88.5 708 PRO A CA 1
ATOM 5530 C C . PRO A 1 708 ? -27.594 4.754 -10.031 1 88.5 708 PRO A C 1
ATOM 5532 O O . PRO A 1 708 ? -27.906 5.816 -10.578 1 88.5 708 PRO A O 1
ATOM 5535 N N . ARG A 1 709 ? -27.484 4.684 -8.781 1 89.62 709 ARG A N 1
ATOM 5536 C CA . ARG A 1 709 ? -27.75 5.816 -7.898 1 89.62 709 ARG A CA 1
ATOM 5537 C C . ARG A 1 709 ? -26.688 6.902 -8.078 1 89.62 709 ARG A C 1
ATOM 5539 O O . ARG A 1 709 ? -26.891 8.047 -7.676 1 89.62 709 ARG A O 1
ATOM 5546 N N . SER A 1 710 ? -25.547 6.504 -8.68 1 93.31 710 SER A N 1
ATOM 5547 C CA . SER A 1 710 ? -24.438 7.438 -8.859 1 93.31 710 SER A CA 1
ATOM 5548 C C . SER A 1 710 ? -24.797 8.531 -9.852 1 93.31 710 SER A C 1
ATOM 5550 O O . SER A 1 710 ? -24.141 9.57 -9.906 1 93.31 710 SER A O 1
ATOM 5552 N N . ALA A 1 711 ? -25.844 8.359 -10.602 1 92.75 711 ALA A N 1
ATOM 5553 C CA . ALA A 1 711 ? -26.266 9.344 -11.594 1 92.75 711 ALA A CA 1
ATOM 5554 C C . ALA A 1 711 ? -26.766 10.625 -10.93 1 92.75 711 ALA A C 1
ATOM 5556 O O . ALA A 1 711 ? -26.812 11.68 -11.57 1 92.75 711 ALA A O 1
ATOM 5557 N N . GLN A 1 712 ? -27.031 10.516 -9.68 1 92.06 712 GLN A N 1
ATOM 5558 C CA . GLN A 1 712 ? -27.547 11.68 -8.969 1 92.06 712 GLN A CA 1
ATOM 5559 C C . GLN A 1 712 ? -26.5 12.258 -8.023 1 92.06 712 GLN A C 1
ATOM 5561 O O . GLN A 1 712 ? -26.719 13.289 -7.395 1 92.06 712 GLN A O 1
ATOM 5566 N N . ARG A 1 713 ? -25.375 11.641 -7.926 1 92.75 713 ARG A N 1
ATOM 5567 C CA . ARG A 1 713 ? -24.328 12.031 -6.992 1 92.75 713 ARG A CA 1
ATOM 5568 C C . ARG A 1 713 ? -23.203 12.773 -7.711 1 92.75 713 ARG A C 1
ATOM 5570 O O . ARG A 1 713 ? -23.062 12.68 -8.93 1 92.75 713 ARG A O 1
ATOM 5577 N N . ASN A 1 714 ? -22.578 13.625 -7 1 97.56 714 ASN A N 1
ATOM 5578 C CA . ASN A 1 714 ? -21.328 14.234 -7.449 1 97.56 714 ASN A CA 1
ATOM 5579 C C . ASN A 1 714 ? -20.156 13.867 -6.535 1 97.56 714 ASN A C 1
ATOM 5581 O O . ASN A 1 714 ? -20.219 14.102 -5.324 1 97.56 714 ASN A O 1
ATOM 5585 N N . VAL A 1 715 ? -19.172 13.203 -7.09 1 98.38 715 VAL A N 1
ATOM 5586 C CA . VAL A 1 715 ? -17.969 12.859 -6.336 1 98.38 715 VAL A CA 1
ATOM 5587 C C . VAL A 1 715 ? -16.781 13.633 -6.883 1 98.38 715 VAL A C 1
ATOM 5589 O O . VAL A 1 715 ? -16.469 13.555 -8.07 1 98.38 715 VAL A O 1
ATOM 5592 N N . THR A 1 716 ? -16.156 14.43 -6.086 1 98.69 716 THR A N 1
ATOM 5593 C CA . THR A 1 716 ? -14.984 15.188 -6.5 1 98.69 716 THR A CA 1
ATOM 5594 C C . THR A 1 716 ? -13.766 14.797 -5.668 1 98.69 716 THR A C 1
ATOM 5596 O O . THR A 1 716 ? -13.789 14.906 -4.438 1 98.69 716 THR A O 1
ATOM 5599 N N . LEU A 1 717 ? -12.805 14.297 -6.32 1 98.25 717 LEU A N 1
ATOM 5600 C CA . LEU A 1 717 ? -11.508 13.953 -5.734 1 98.25 717 LEU A CA 1
ATOM 5601 C C . LEU A 1 717 ? -10.461 15 -6.086 1 98.25 717 LEU A C 1
ATOM 5603 O O . LEU A 1 717 ? -10.047 15.109 -7.242 1 98.25 717 LEU A O 1
ATOM 5607 N N . PHE A 1 718 ? -10.031 15.805 -5.086 1 98.25 718 PHE A N 1
ATOM 5608 C CA . PHE A 1 718 ? -8.938 16.75 -5.262 1 98.25 718 PHE A CA 1
ATOM 5609 C C . PHE A 1 718 ? -7.602 16.109 -4.914 1 98.25 718 PHE A C 1
ATOM 5611 O O . PHE A 1 718 ? -7.398 15.656 -3.781 1 98.25 718 PHE A O 1
ATOM 5618 N N . TYR A 1 719 ? -6.727 16.016 -5.887 1 96.62 719 TYR A N 1
ATOM 5619 C CA . TYR A 1 719 ? -5.316 15.766 -5.609 1 96.62 719 TYR A CA 1
ATOM 5620 C C . TYR A 1 719 ? -4.539 17.078 -5.496 1 96.62 719 TYR A C 1
ATOM 5622 O O . TYR A 1 719 ? -4.367 17.797 -6.484 1 96.62 719 TYR A O 1
ATOM 5630 N N . LEU A 1 720 ? -4.117 17.375 -4.379 1 94.69 720 LEU A N 1
ATOM 5631 C CA . LEU A 1 720 ? -3.391 18.609 -4.129 1 94.69 720 LEU A CA 1
ATOM 5632 C C . LEU A 1 720 ? -1.886 18.375 -4.148 1 94.69 720 LEU A C 1
ATOM 5634 O O . LEU A 1 720 ? -1.349 17.688 -3.271 1 94.69 720 LEU A O 1
ATOM 5638 N N . THR A 1 721 ? -1.169 19.016 -5.094 1 93.19 721 THR A N 1
ATOM 5639 C CA . THR A 1 721 ? 0.2 18.641 -5.418 1 93.19 721 THR A CA 1
ATOM 5640 C C . THR A 1 721 ? 1.141 19.828 -5.301 1 93.19 721 THR A C 1
ATOM 5642 O O . THR A 1 721 ? 0.951 20.844 -5.977 1 93.19 721 THR A O 1
ATOM 5645 N N . ASN A 1 722 ? 2.1 19.719 -4.473 1 91.5 722 ASN A N 1
ATOM 5646 C CA . ASN A 1 722 ? 3.178 20.703 -4.406 1 91.5 722 ASN A CA 1
ATOM 5647 C C . ASN A 1 722 ? 4.543 20.047 -4.574 1 91.5 722 ASN A C 1
ATOM 5649 O O . ASN A 1 722 ? 5.574 20.719 -4.445 1 91.5 722 ASN A O 1
ATOM 5653 N N . GLY A 1 723 ? 4.582 18.75 -4.77 1 90.06 723 GLY A N 1
ATOM 5654 C CA . GLY A 1 723 ? 5.793 18.016 -5.102 1 90.06 723 GLY A CA 1
ATOM 5655 C C . GLY A 1 723 ? 6.598 17.594 -3.879 1 90.06 723 GLY A C 1
ATOM 5656 O O . GLY A 1 723 ? 7.715 17.094 -4.008 1 90.06 723 GLY A O 1
ATOM 5657 N N . MET A 1 724 ? 6.109 17.781 -2.715 1 92.88 724 MET A N 1
ATOM 5658 C CA . MET A 1 724 ? 6.863 17.453 -1.51 1 92.88 724 MET A CA 1
ATOM 5659 C C . MET A 1 724 ? 5.922 17.172 -0.342 1 92.88 724 MET A C 1
ATOM 5661 O O . MET A 1 724 ? 4.754 17.547 -0.377 1 92.88 724 MET A O 1
ATOM 5665 N N . LEU A 1 725 ? 6.438 16.516 0.699 1 94.31 725 LEU A N 1
ATOM 5666 C CA . LEU A 1 725 ? 5.723 16.391 1.965 1 94.31 725 LEU A CA 1
ATOM 5667 C C . LEU A 1 725 ? 5.727 17.703 2.723 1 94.31 725 LEU A C 1
ATOM 5669 O O . LEU A 1 725 ? 6.621 17.953 3.535 1 94.31 725 LEU A O 1
ATOM 5673 N N . SER A 1 726 ? 4.695 18.438 2.557 1 94 726 SER A N 1
ATOM 5674 C CA . SER A 1 726 ? 4.648 19.859 2.932 1 94 726 SER A CA 1
ATOM 5675 C C . SER A 1 726 ? 4.75 20.031 4.445 1 94 726 SER A C 1
ATOM 5677 O O . SER A 1 726 ? 5.395 20.953 4.926 1 94 726 SER A O 1
ATOM 5679 N N . MET A 1 727 ? 4.133 19.219 5.219 1 94.19 727 MET A N 1
ATOM 5680 C CA . MET A 1 727 ? 4.18 19.344 6.672 1 94.19 727 MET A CA 1
ATOM 5681 C C . MET A 1 727 ? 5.586 19.094 7.199 1 94.19 727 MET A C 1
ATOM 5683 O O . MET A 1 727 ? 6.043 19.766 8.125 1 94.19 727 MET A O 1
ATOM 5687 N N . ILE A 1 728 ? 6.23 18.125 6.637 1 94.44 728 ILE A N 1
ATOM 5688 C CA . ILE A 1 728 ? 7.594 17.812 7.062 1 94.44 728 ILE A CA 1
ATOM 5689 C C . ILE A 1 728 ? 8.531 18.938 6.609 1 94.44 728 ILE A C 1
ATOM 5691 O O . ILE A 1 728 ? 9.453 19.312 7.336 1 94.44 728 ILE A O 1
ATOM 5695 N N . GLN A 1 729 ? 8.297 19.422 5.395 1 93.25 729 GLN A N 1
ATOM 5696 C CA . GLN A 1 729 ? 9.086 20.562 4.941 1 93.25 729 GLN A CA 1
ATOM 5697 C C . GLN A 1 729 ? 8.914 21.766 5.875 1 93.25 729 GLN A C 1
ATOM 5699 O O . GLN A 1 729 ? 9.875 22.484 6.141 1 93.25 729 GLN A O 1
ATOM 5704 N N . THR A 1 730 ? 7.695 22 6.293 1 92.31 730 THR A N 1
ATOM 5705 C CA . THR A 1 730 ? 7.438 23.078 7.25 1 92.31 730 THR A CA 1
ATOM 5706 C C . THR A 1 730 ? 8.258 22.875 8.516 1 92.31 730 THR A C 1
ATOM 5708 O O . THR A 1 730 ? 8.82 23.828 9.062 1 92.31 730 THR A O 1
ATOM 5711 N N . TYR A 1 731 ? 8.297 21.656 8.984 1 91 731 TYR A N 1
ATOM 5712 C CA . TYR A 1 731 ? 9.109 21.344 10.148 1 91 731 TYR A CA 1
ATOM 5713 C C . TYR A 1 731 ? 10.586 21.641 9.891 1 91 731 TYR A C 1
ATOM 5715 O O . TYR A 1 731 ? 11.258 22.234 10.734 1 91 731 TYR A O 1
ATOM 5723 N N . LEU A 1 732 ? 11.07 21.297 8.758 1 90.06 732 LEU A N 1
ATOM 5724 C CA . LEU A 1 732 ? 12.469 21.5 8.383 1 90.06 732 LEU A CA 1
ATOM 5725 C C . LEU A 1 732 ? 12.773 22.984 8.203 1 90.06 732 LEU A C 1
ATOM 5727 O O . LEU A 1 732 ? 13.852 23.453 8.586 1 90.06 732 LEU A O 1
ATOM 5731 N N . ASP A 1 733 ? 11.852 23.656 7.645 1 89.19 733 ASP A N 1
ATOM 5732 C CA . ASP A 1 733 ? 12.023 25.094 7.426 1 89.19 733 ASP A CA 1
ATOM 5733 C C . ASP A 1 733 ? 12.281 25.812 8.742 1 89.19 733 ASP A C 1
ATOM 5735 O O . ASP A 1 733 ? 13.062 26.766 8.789 1 89.19 733 ASP A O 1
ATOM 5739 N N . LYS A 1 734 ? 11.664 25.438 9.719 1 86.69 734 LYS A N 1
ATOM 5740 C CA . LYS A 1 734 ? 11.734 26.141 10.992 1 86.69 734 LYS A CA 1
ATOM 5741 C C . LYS A 1 734 ? 12.938 25.688 11.812 1 86.69 734 LYS A C 1
ATOM 5743 O O . LYS A 1 734 ? 13.328 26.344 12.773 1 86.69 734 LYS A O 1
ATOM 5748 N N . ARG A 1 735 ? 13.602 24.656 11.344 1 81.5 735 ARG A N 1
ATOM 5749 C CA . ARG A 1 735 ? 14.703 24.109 12.133 1 81.5 735 ARG A CA 1
ATOM 5750 C C . ARG A 1 735 ? 16 24.141 11.352 1 81.5 735 ARG A C 1
ATOM 5752 O O . ARG A 1 735 ? 17.094 24.219 11.938 1 81.5 735 ARG A O 1
ATOM 5759 N N . TYR A 1 736 ? 15.852 23.875 10.016 1 75.62 736 TYR A N 1
ATOM 5760 C CA . TYR A 1 736 ? 17.031 23.766 9.156 1 75.62 736 TYR A CA 1
ATOM 5761 C C . TYR A 1 736 ? 16.938 24.75 7.988 1 75.62 736 TYR A C 1
ATOM 5763 O O . TYR A 1 736 ? 16.453 24.391 6.906 1 75.62 736 TYR A O 1
ATOM 5771 N N . ALA A 1 737 ? 17.328 25.922 8.203 1 65.69 737 ALA A N 1
ATOM 5772 C CA . ALA A 1 737 ? 17.109 26.969 7.207 1 65.69 737 ALA A CA 1
ATOM 5773 C C . ALA A 1 737 ? 17.938 26.703 5.945 1 65.69 737 ALA A C 1
ATOM 5775 O O . ALA A 1 737 ? 19.125 26.391 6.027 1 65.69 737 ALA A O 1
ATOM 5776 N N . CYS A 1 738 ? 17.312 26.734 4.762 1 61.94 738 CYS A N 1
ATOM 5777 C CA . CYS A 1 738 ? 17.859 26.75 3.41 1 61.94 738 CYS A CA 1
ATOM 5778 C C . CYS A 1 738 ? 18.641 25.484 3.127 1 61.94 738 CYS A C 1
ATOM 5780 O O . CYS A 1 738 ? 19.797 25.531 2.672 1 61.94 738 CYS A O 1
ATOM 5782 N N . ASN A 1 739 ? 18.047 24.297 3.377 1 62.38 739 ASN A N 1
ATOM 5783 C CA . ASN A 1 739 ? 18.734 23.016 3.35 1 62.38 739 ASN A CA 1
ATOM 5784 C C . ASN A 1 739 ? 18.609 22.344 1.985 1 62.38 739 ASN A C 1
ATOM 5786 O O . ASN A 1 739 ? 19.438 21.5 1.621 1 62.38 739 ASN A O 1
ATOM 5790 N N . GLY A 1 740 ? 17.75 22.734 1.104 1 57.75 740 GLY A N 1
ATOM 5791 C CA . GLY A 1 740 ? 17.594 22.141 -0.215 1 57.75 740 GLY A CA 1
ATOM 5792 C C . GLY A 1 740 ? 17.516 20.625 -0.185 1 57.75 740 GLY A C 1
ATOM 5793 O O . GLY A 1 740 ? 17.844 19.969 -1.169 1 57.75 740 GLY A O 1
ATOM 5794 N N . GLU A 1 741 ? 16.969 20.109 0.903 1 68.31 741 GLU A N 1
ATOM 5795 C CA . GLU A 1 741 ? 16.984 18.656 1.133 1 68.31 741 GLU A CA 1
ATOM 5796 C C . GLU A 1 741 ? 15.938 17.953 0.277 1 68.31 741 GLU A C 1
ATOM 5798 O O . GLU A 1 741 ? 14.867 18.5 0.011 1 68.31 741 GLU A O 1
ATOM 5803 N N . ARG A 1 742 ? 16.266 16.75 -0.066 1 80.44 742 ARG A N 1
ATOM 5804 C CA . ARG A 1 742 ? 15.43 16.016 -1.009 1 80.44 742 ARG A CA 1
ATOM 5805 C C . ARG A 1 742 ? 14.633 14.922 -0.296 1 80.44 742 ARG A C 1
ATOM 5807 O O . ARG A 1 742 ? 13.797 14.258 -0.909 1 80.44 742 ARG A O 1
ATOM 5814 N N . GLN A 1 743 ? 14.789 14.82 1.001 1 89.12 743 GLN A N 1
ATOM 5815 C CA . GLN A 1 743 ? 14.148 13.727 1.734 1 89.12 743 GLN A CA 1
ATOM 5816 C C . GLN A 1 743 ? 12.633 13.891 1.746 1 89.12 743 GLN A C 1
ATOM 5818 O O . GLN A 1 743 ? 11.906 12.93 2.012 1 89.12 743 GLN A O 1
ATOM 5823 N N . VAL A 1 744 ? 12.094 15.117 1.376 1 92.94 744 VAL A N 1
ATOM 5824 C CA . VAL A 1 744 ? 10.656 15.375 1.455 1 92.94 744 VAL A CA 1
ATOM 5825 C C . VAL A 1 744 ? 10.039 15.312 0.059 1 92.94 744 VAL A C 1
ATOM 5827 O O . VAL A 1 744 ? 8.828 15.453 -0.098 1 92.94 744 VAL A O 1
ATOM 5830 N N . MET A 1 745 ? 10.781 15.156 -0.982 1 91.12 745 MET A N 1
ATOM 5831 C CA . MET A 1 745 ? 10.297 15.258 -2.355 1 91.12 745 MET A CA 1
ATOM 5832 C C . MET A 1 745 ? 9.398 14.078 -2.705 1 91.12 745 MET A C 1
ATOM 5834 O O . MET A 1 745 ? 9.664 12.945 -2.301 1 91.12 745 MET A O 1
ATOM 5838 N N . VAL A 1 746 ? 8.336 14.32 -3.41 1 91.75 746 VAL A N 1
ATOM 5839 C CA . VAL A 1 746 ? 7.375 13.336 -3.887 1 91.75 746 VAL A CA 1
ATOM 5840 C C . VAL A 1 746 ? 7.285 13.391 -5.41 1 91.75 746 VAL A C 1
ATOM 5842 O O . VAL A 1 746 ? 6.844 14.398 -5.973 1 91.75 746 VAL A O 1
ATOM 5845 N N . PRO A 1 747 ? 7.664 12.32 -6.043 1 86.56 747 PRO A N 1
ATOM 5846 C CA . PRO A 1 747 ? 7.531 12.344 -7.5 1 86.56 747 PRO A CA 1
ATOM 5847 C C . PRO A 1 747 ? 6.078 12.383 -7.961 1 86.56 747 PRO A C 1
ATOM 5849 O O . PRO A 1 747 ? 5.219 11.727 -7.367 1 86.56 747 PRO A O 1
ATOM 5852 N N . MET A 1 748 ? 5.777 13.117 -8.969 1 78.69 748 MET A N 1
ATOM 5853 C CA . MET A 1 748 ? 4.402 13.344 -9.406 1 78.69 748 MET A CA 1
ATOM 5854 C C . MET A 1 748 ? 4.098 12.547 -10.672 1 78.69 748 MET A C 1
ATOM 5856 O O . MET A 1 748 ? 4.887 12.547 -11.617 1 78.69 748 MET A O 1
ATOM 5860 N N . PRO A 1 749 ? 3.008 11.922 -10.617 1 71.06 749 PRO A N 1
ATOM 5861 C CA . PRO A 1 749 ? 2.6 11.25 -11.859 1 71.06 749 PRO A CA 1
ATOM 5862 C C . PRO A 1 749 ? 2.066 12.219 -12.906 1 71.06 749 PRO A C 1
ATOM 5864 O O . PRO A 1 749 ? 1.471 13.242 -12.562 1 71.06 749 PRO A O 1
ATOM 5867 N N . SER A 1 750 ? 2.322 11.969 -14.047 1 69.38 750 SER A N 1
ATOM 5868 C CA . SER A 1 750 ? 1.757 12.75 -15.141 1 69.38 750 SER A CA 1
ATOM 5869 C C . SER A 1 750 ? 0.437 12.148 -15.617 1 69.38 750 SER A C 1
ATOM 5871 O O . SER A 1 750 ? 0.361 10.961 -15.922 1 69.38 750 SER A O 1
ATOM 5873 N N . ARG A 1 751 ? -0.606 12.953 -15.562 1 77.5 751 ARG A N 1
ATOM 5874 C CA . ARG A 1 751 ? -1.858 12.438 -16.109 1 77.5 751 ARG A CA 1
ATOM 5875 C C . ARG A 1 751 ? -2.516 13.461 -17.031 1 77.5 751 ARG A C 1
ATOM 5877 O O . ARG A 1 751 ? -2.514 14.656 -16.75 1 77.5 751 ARG A O 1
ATOM 5884 N N . SER A 1 752 ? -3.064 12.922 -18.062 1 80.75 752 SER A N 1
ATOM 5885 C CA . SER A 1 752 ? -3.721 13.781 -19.047 1 80.75 752 SER A CA 1
ATOM 5886 C C . SER A 1 752 ? -5.184 14.008 -18.688 1 80.75 752 SER A C 1
ATOM 5888 O O . SER A 1 752 ? -5.828 13.141 -18.094 1 80.75 752 SER A O 1
ATOM 5890 N N . PRO A 1 753 ? -5.742 15.164 -19.062 1 87.06 753 PRO A N 1
ATOM 5891 C CA . PRO A 1 753 ? -7.168 15.406 -18.844 1 87.06 753 PRO A CA 1
ATOM 5892 C C . PRO A 1 753 ? -8.062 14.453 -19.641 1 87.06 753 PRO A C 1
ATOM 5894 O O . PRO A 1 753 ? -7.703 14.039 -20.75 1 87.06 753 PRO A O 1
ATOM 5897 N N . VAL A 1 754 ? -9.141 14.07 -19.078 1 87.94 754 VAL A N 1
ATOM 5898 C CA . VAL A 1 754 ? -10.078 13.141 -19.688 1 87.94 754 VAL A CA 1
ATOM 5899 C C . VAL A 1 754 ? -11.516 13.586 -19.406 1 87.94 754 VAL A C 1
ATOM 5901 O O . VAL A 1 754 ? -11.797 14.141 -18.344 1 87.94 754 VAL A O 1
ATOM 5904 N N . SER A 1 755 ? -12.422 13.539 -20.344 1 92.25 755 SER A N 1
ATOM 5905 C CA . SER A 1 755 ? -13.867 13.68 -20.188 1 92.25 755 SER A CA 1
ATOM 5906 C C . SER A 1 755 ? -14.617 12.609 -20.969 1 92.25 755 SER A C 1
ATOM 5908 O O . SER A 1 755 ? -14.625 12.617 -22.188 1 92.25 755 SER A O 1
ATOM 5910 N N . GLU A 1 756 ?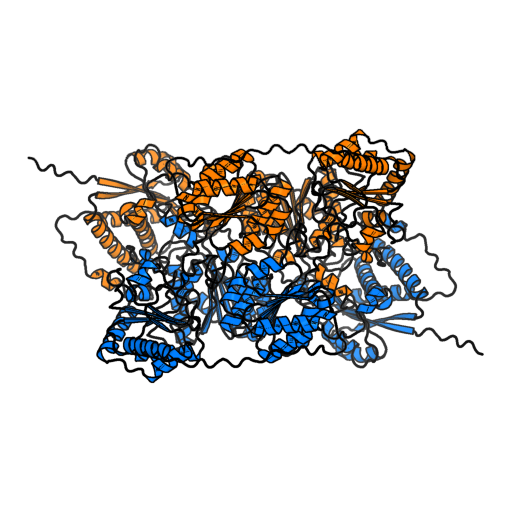 -15.18 11.656 -20.234 1 91.44 756 GLU A N 1
ATOM 5911 C CA . GLU A 1 756 ? -15.844 10.555 -20.938 1 91.44 756 GLU A CA 1
ATOM 5912 C C . GLU A 1 756 ? -16.953 9.953 -20.078 1 91.44 756 GLU A C 1
ATOM 5914 O O . GLU A 1 756 ? -16.906 10.008 -18.859 1 91.44 756 GLU A O 1
ATOM 5919 N N . GLN A 1 757 ? -17.938 9.453 -20.766 1 91.88 757 GLN A N 1
ATOM 5920 C CA . GLN A 1 757 ? -19.016 8.727 -20.109 1 91.88 757 GLN A CA 1
ATOM 5921 C C . GLN A 1 757 ? -18.578 7.312 -19.734 1 91.88 757 GLN A C 1
ATOM 5923 O O . GLN A 1 757 ? -18.047 6.586 -20.578 1 91.88 757 GLN A O 1
ATOM 5928 N N . VAL A 1 758 ? -18.797 6.945 -18.531 1 89.62 758 VAL A N 1
ATOM 5929 C CA . VAL A 1 758 ? -18.484 5.605 -18.047 1 89.62 758 VAL A CA 1
ATOM 5930 C C . VAL A 1 758 ? -19.656 5.051 -17.234 1 89.62 758 VAL A C 1
ATOM 5932 O O . VAL A 1 758 ? -19.797 5.336 -16.047 1 89.62 758 VAL A O 1
ATOM 5935 N N . GLY A 1 759 ? -20.375 4.215 -17.812 1 87.44 759 GLY A N 1
ATOM 5936 C CA . GLY A 1 759 ? -21.547 3.68 -17.141 1 87.44 759 GLY A CA 1
ATOM 5937 C C . GLY A 1 759 ? -22.531 4.754 -16.719 1 87.44 759 GLY A C 1
ATOM 5938 O O . GLY A 1 759 ? -22.953 5.578 -17.531 1 87.44 759 GLY A O 1
ATOM 5939 N N . SER A 1 760 ? -22.734 4.844 -15.359 1 90.19 760 SER A N 1
ATOM 5940 C CA . SER A 1 760 ? -23.766 5.719 -14.797 1 90.19 760 SER A CA 1
ATOM 5941 C C . SER A 1 760 ? -23.219 7.125 -14.562 1 90.19 760 SER A C 1
ATOM 5943 O O . SER A 1 760 ? -23.969 8.031 -14.203 1 90.19 760 SER A O 1
ATOM 5945 N N . ILE A 1 761 ? -21.891 7.262 -14.797 1 95.44 761 ILE A N 1
ATOM 5946 C CA . ILE A 1 761 ? -21.312 8.555 -14.438 1 95.44 761 ILE A CA 1
ATOM 5947 C C . ILE A 1 761 ? -20.5 9.102 -15.609 1 95.44 761 ILE A C 1
ATOM 5949 O O . ILE A 1 761 ? -20.141 8.359 -16.531 1 95.44 761 ILE A O 1
ATOM 5953 N N . LYS A 1 762 ? -20.281 10.359 -15.547 1 96.75 762 LYS A N 1
ATOM 5954 C CA . LYS A 1 762 ? -19.297 11.023 -16.406 1 96.75 762 LYS A CA 1
ATOM 5955 C C . LYS A 1 762 ? -17.984 11.25 -15.656 1 96.75 762 LYS A C 1
ATOM 5957 O O . LYS A 1 762 ? -17.984 11.812 -14.555 1 96.75 762 LYS A O 1
ATOM 5962 N N . LEU A 1 763 ? -16.938 10.742 -16.203 1 95.75 763 LEU A N 1
ATOM 5963 C CA . LEU A 1 763 ? -15.609 10.969 -15.633 1 95.75 763 LEU A CA 1
ATOM 5964 C C . LEU A 1 763 ? -14.984 12.25 -16.188 1 95.75 763 LEU A C 1
ATOM 5966 O O . LEU A 1 763 ? -14.883 12.414 -17.406 1 95.75 763 LEU A O 1
ATOM 5970 N N . SER A 1 764 ? -14.633 13.141 -15.328 1 96.88 764 SER A N 1
ATOM 5971 C CA . SER A 1 764 ? -13.961 14.383 -15.703 1 96.88 764 SER A CA 1
ATOM 5972 C C . SER A 1 764 ? -12.633 14.531 -14.961 1 96.88 764 SER A C 1
ATOM 5974 O O . SER A 1 764 ? -12.609 14.664 -13.734 1 96.88 764 SER A O 1
ATOM 5976 N N . ARG A 1 765 ? -11.547 14.492 -15.688 1 94.94 765 ARG A N 1
ATOM 5977 C CA . ARG A 1 765 ? -10.219 14.742 -15.125 1 94.94 765 ARG A CA 1
ATOM 5978 C C . ARG A 1 765 ? -9.68 16.094 -15.586 1 94.94 765 ARG A C 1
ATOM 5980 O O . ARG A 1 765 ? -9.68 16.391 -16.781 1 94.94 765 ARG A O 1
ATOM 5987 N N . GLN A 1 766 ? -9.203 16.906 -14.648 1 93.69 766 GLN A N 1
ATOM 5988 C CA . GLN A 1 766 ? -8.688 18.219 -15.016 1 93.69 766 GLN A CA 1
ATOM 5989 C C . GLN A 1 766 ? -7.508 18.609 -14.133 1 93.69 766 GLN A C 1
ATOM 5991 O O . GLN A 1 766 ? -7.309 18.047 -13.062 1 93.69 766 GLN A O 1
ATOM 5996 N N . GLN A 1 767 ? -6.715 19.484 -14.625 1 92.5 767 GLN A N 1
ATOM 5997 C CA . GLN A 1 767 ? -5.629 20.109 -13.883 1 92.5 767 GLN A CA 1
ATOM 5998 C C . GLN A 1 767 ? -5.938 21.578 -13.609 1 92.5 767 GLN A C 1
ATOM 6000 O O . GLN A 1 767 ? -6.402 22.297 -14.5 1 92.5 767 GLN A O 1
ATOM 6005 N N . VAL A 1 768 ? -5.75 21.938 -12.398 1 93.56 768 VAL A N 1
ATOM 6006 C CA . VAL A 1 768 ? -6.02 23.312 -11.977 1 93.56 768 VAL A CA 1
ATOM 6007 C C . VAL A 1 768 ? -4.734 23.969 -11.469 1 93.56 768 VAL A C 1
ATOM 6009 O O . VAL A 1 768 ? -4.098 23.453 -10.547 1 93.56 768 VAL A O 1
ATOM 6012 N N . VAL A 1 769 ? -4.316 25.062 -12.086 1 91.56 769 VAL A N 1
ATOM 6013 C CA . VAL A 1 769 ? -3.137 25.812 -11.672 1 91.56 769 VAL A CA 1
ATOM 6014 C C . VAL A 1 769 ? -3.557 27.172 -11.102 1 91.56 769 VAL A C 1
ATOM 6016 O O . VAL A 1 769 ? -2.844 27.766 -10.289 1 91.56 769 VAL A O 1
ATOM 6019 N N . GLU A 1 770 ? -4.66 27.641 -11.602 1 93.88 770 GLU A N 1
ATOM 6020 C CA . GLU A 1 770 ? -5.297 28.859 -11.117 1 93.88 770 GLU A CA 1
ATOM 6021 C C . GLU A 1 770 ? -6.742 28.609 -10.703 1 93.88 770 GLU A C 1
ATOM 6023 O O . GLU A 1 770 ? -7.43 27.781 -11.312 1 93.88 770 GLU A O 1
ATOM 6028 N N . PHE A 1 771 ? -7.16 29.328 -9.758 1 96.31 771 PHE A N 1
ATOM 6029 C CA . PHE A 1 771 ? -8.516 29.109 -9.273 1 96.31 771 PHE A CA 1
ATOM 6030 C C . PHE A 1 771 ? -9.547 29.641 -10.266 1 96.31 771 PHE A C 1
ATOM 6032 O O . PHE A 1 771 ? -9.617 30.859 -10.508 1 96.31 771 PHE A O 1
ATOM 6039 N N . ASP A 1 772 ? -10.227 28.828 -10.852 1 95.75 772 ASP A N 1
ATOM 6040 C CA . ASP A 1 772 ? -11.328 29.172 -11.75 1 95.75 772 ASP A CA 1
ATOM 6041 C C . ASP A 1 772 ? -12.68 28.891 -11.086 1 95.75 772 ASP A C 1
ATOM 6043 O O . ASP A 1 772 ? -13.188 27.766 -11.148 1 95.75 772 ASP A O 1
ATOM 6047 N N . ARG A 1 773 ? -13.289 29.938 -10.578 1 96.81 773 ARG A N 1
ATOM 6048 C CA . ARG A 1 773 ? -14.516 29.812 -9.797 1 96.81 773 ARG A CA 1
ATOM 6049 C C . ARG A 1 773 ? -15.617 29.141 -10.609 1 96.81 773 ARG A C 1
ATOM 6051 O O . ARG A 1 773 ? -16.297 28.234 -10.125 1 96.81 773 ARG A O 1
ATOM 6058 N N . ASP A 1 774 ? -15.867 29.578 -11.82 1 97.06 774 ASP A N 1
ATOM 6059 C CA . ASP A 1 774 ? -16.969 29.078 -12.633 1 97.06 774 ASP A CA 1
ATOM 6060 C C . ASP A 1 774 ? -16.781 27.625 -13.008 1 97.06 774 ASP A C 1
ATOM 6062 O O . ASP A 1 774 ? -17.719 26.828 -12.977 1 97.06 774 ASP A O 1
ATOM 6066 N N . ALA A 1 775 ? -15.594 27.297 -13.383 1 97.19 775 ALA A N 1
ATOM 6067 C CA . ALA A 1 775 ? -15.289 25.922 -13.734 1 97.19 775 ALA A CA 1
ATOM 6068 C C . ALA A 1 775 ? -15.484 24.984 -12.539 1 97.19 775 ALA A C 1
ATOM 6070 O O . ALA A 1 775 ? -16.016 23.891 -12.68 1 97.19 775 ALA A O 1
ATOM 6071 N N . LEU A 1 776 ? -15.023 25.359 -11.398 1 98.06 776 LEU A N 1
ATOM 6072 C CA . LEU A 1 776 ? -15.148 24.531 -10.195 1 98.06 776 LEU A CA 1
ATOM 6073 C C . LEU A 1 776 ? -16.594 24.469 -9.734 1 98.06 776 LEU A C 1
ATOM 6075 O O . LEU A 1 776 ? -17.047 23.438 -9.242 1 98.06 776 LEU A O 1
ATOM 6079 N N . TYR A 1 777 ? -17.312 25.656 -9.867 1 98 777 TYR A N 1
ATOM 6080 C CA . TYR A 1 777 ? -18.734 25.656 -9.562 1 98 777 TYR A CA 1
ATOM 6081 C C . TYR A 1 777 ? -19.469 24.594 -10.383 1 98 777 TYR A C 1
ATOM 6083 O O . TYR A 1 777 ? -20.234 23.797 -9.836 1 98 777 TYR A O 1
ATOM 6091 N N . LYS A 1 778 ? -19.188 24.609 -11.625 1 97.38 778 LYS A N 1
ATOM 6092 C CA . LYS A 1 778 ? -19.828 23.641 -12.523 1 97.38 778 LYS A CA 1
ATOM 6093 C C . LYS A 1 778 ? -19.438 22.219 -12.172 1 97.38 778 LYS A C 1
ATOM 6095 O O . LYS A 1 778 ? -20.281 21.312 -12.148 1 97.38 778 LYS A O 1
ATOM 6100 N N . ALA A 1 779 ? -18.188 22 -11.914 1 97.88 779 ALA A N 1
ATOM 6101 C CA . ALA A 1 779 ? -17.703 20.656 -11.586 1 97.88 779 ALA A CA 1
ATOM 6102 C C . ALA A 1 779 ? -18.391 20.109 -10.344 1 97.88 779 ALA A C 1
ATOM 6104 O O . ALA A 1 779 ? -18.781 18.938 -10.305 1 97.88 779 ALA A O 1
ATOM 6105 N N . LEU A 1 780 ? -18.562 20.891 -9.328 1 98 780 LEU A N 1
ATOM 6106 C CA . LEU A 1 780 ? -19.094 20.469 -8.039 1 98 780 LEU A CA 1
ATOM 6107 C C . LEU A 1 780 ? -20.609 20.297 -8.102 1 98 780 LEU A C 1
ATOM 6109 O O . LEU A 1 780 ? -21.188 19.484 -7.367 1 98 780 LEU A O 1
ATOM 6113 N N . ALA A 1 781 ? -21.25 21.047 -9 1 96.81 781 ALA A N 1
ATOM 6114 C CA . ALA A 1 781 ? -22.719 21.125 -8.992 1 96.81 781 ALA A CA 1
ATOM 6115 C C . ALA A 1 781 ? -23.328 20.141 -9.984 1 96.81 781 ALA A C 1
ATOM 6117 O O . ALA A 1 781 ? -24.531 19.875 -9.945 1 96.81 781 ALA A O 1
ATOM 6118 N N . THR A 1 782 ? -22.531 19.516 -10.844 1 96.62 782 THR A N 1
ATOM 6119 C CA . THR A 1 782 ? -23.062 18.641 -11.883 1 96.62 782 THR A CA 1
ATOM 6120 C C . THR A 1 782 ? -23.312 17.234 -11.336 1 96.62 782 THR A C 1
ATOM 6122 O O . THR A 1 782 ? -22.375 16.531 -10.961 1 96.62 782 THR A O 1
ATOM 6125 N N . PRO A 1 783 ? -24.594 16.828 -11.305 1 95.44 783 PRO A N 1
ATOM 6126 C CA . PRO A 1 783 ? -24.875 15.477 -10.836 1 95.44 783 PRO A CA 1
ATOM 6127 C C . PRO A 1 783 ? -24.359 14.406 -11.805 1 95.44 783 PRO A C 1
ATOM 6129 O O . PRO A 1 783 ? -24.188 14.672 -12.992 1 95.44 783 PRO A O 1
ATOM 6132 N N . GLY A 1 784 ? -24.125 13.18 -11.312 1 96.38 784 GLY A N 1
ATOM 6133 C CA . GLY A 1 784 ? -23.688 12.055 -12.125 1 96.38 784 GLY A CA 1
ATOM 6134 C C . GLY A 1 784 ? -22.281 12.203 -12.672 1 96.38 784 GLY A C 1
ATOM 6135 O O . GLY A 1 784 ? -21.984 11.734 -13.766 1 96.38 784 GLY A O 1
ATOM 6136 N N . GLN A 1 785 ? -21.453 12.867 -11.891 1 97.25 785 GLN A N 1
ATOM 6137 C CA . GLN A 1 785 ? -20.109 13.141 -12.398 1 97.25 785 GLN A CA 1
ATOM 6138 C C . GLN A 1 785 ? -19.047 12.82 -11.344 1 97.25 785 GLN A C 1
ATOM 6140 O O . GLN A 1 785 ? -19.234 13.102 -10.156 1 97.25 785 GLN A O 1
ATOM 6145 N N . LEU A 1 786 ? -18.031 12.133 -11.742 1 98 786 LEU A N 1
ATOM 6146 C CA . LEU A 1 786 ? -16.812 11.977 -10.969 1 98 786 LEU A CA 1
ATOM 6147 C C . LEU A 1 786 ? -15.727 12.938 -11.453 1 98 786 LEU A C 1
ATOM 6149 O O . LEU A 1 786 ? -15.266 12.836 -12.594 1 98 786 LEU A O 1
ATOM 6153 N N . ASN A 1 787 ? -15.391 13.906 -10.617 1 98.31 787 ASN A N 1
ATOM 6154 C CA . ASN A 1 787 ? -14.312 14.852 -10.914 1 98.31 787 ASN A CA 1
ATOM 6155 C C . ASN A 1 787 ? -13.008 14.438 -10.242 1 98.31 787 ASN A C 1
ATOM 6157 O O . ASN A 1 787 ? -12.945 14.297 -9.023 1 98.31 787 ASN A O 1
ATOM 6161 N N . ILE A 1 788 ? -12.016 14.203 -11 1 97.06 788 ILE A N 1
ATOM 6162 C CA . ILE A 1 788 ? -10.656 14.062 -10.492 1 97.06 788 ILE A CA 1
ATOM 6163 C C . ILE A 1 788 ? -9.836 15.297 -10.859 1 97.06 788 ILE A C 1
ATOM 6165 O O . ILE A 1 788 ? -9.484 15.492 -12.023 1 97.06 788 ILE A O 1
ATOM 6169 N N . ILE A 1 789 ? -9.5 16.094 -9.891 1 97.12 789 ILE A N 1
ATOM 6170 C CA . ILE A 1 789 ? -8.914 17.406 -10.148 1 97.12 789 ILE A CA 1
ATOM 6171 C C . ILE A 1 789 ? -7.523 17.484 -9.516 1 97.12 789 ILE A C 1
ATOM 6173 O O . ILE A 1 789 ? -7.391 17.438 -8.289 1 97.12 789 ILE A O 1
ATOM 6177 N N . ASP A 1 790 ? -6.512 17.578 -10.305 1 95.38 790 ASP A N 1
ATOM 6178 C CA . ASP A 1 790 ? -5.152 17.844 -9.844 1 95.38 790 ASP A CA 1
ATOM 6179 C C . ASP A 1 790 ? -4.91 19.344 -9.664 1 95.38 790 ASP A C 1
ATOM 6181 O O . ASP A 1 790 ? -4.941 20.094 -10.641 1 95.38 790 ASP A O 1
ATOM 6185 N N . VAL A 1 791 ? -4.656 19.75 -8.453 1 96 791 VAL A N 1
ATOM 6186 C CA . VAL A 1 791 ? -4.43 21.156 -8.156 1 96 791 VAL A CA 1
ATOM 6187 C C . VAL A 1 791 ? -2.955 21.391 -7.84 1 96 791 VAL A C 1
ATOM 6189 O O . VAL A 1 791 ? -2.428 20.828 -6.875 1 96 791 VAL A O 1
ATOM 6192 N N . ALA A 1 792 ? -2.268 22.203 -8.656 1 93.88 792 ALA A N 1
ATOM 6193 C CA . ALA A 1 792 ? -0.88 22.578 -8.383 1 93.88 792 ALA A CA 1
ATOM 6194 C C . ALA A 1 792 ? -0.803 23.672 -7.324 1 93.88 792 ALA A C 1
ATOM 6196 O O . ALA A 1 792 ? -1.445 24.719 -7.453 1 93.88 792 ALA A O 1
ATOM 6197 N N . LEU A 1 793 ? -0.038 23.453 -6.297 1 94.94 793 LEU A N 1
ATOM 6198 C CA . LEU A 1 793 ? 0.079 24.406 -5.199 1 94.94 793 LEU A CA 1
ATOM 6199 C C . LEU A 1 793 ? 1.543 24.703 -4.898 1 94.94 793 LEU A C 1
ATOM 6201 O O . LEU A 1 793 ? 2.428 23.922 -5.25 1 94.94 793 LEU A O 1
ATOM 6205 N N . ALA A 1 794 ? 1.747 25.859 -4.316 1 93.81 794 ALA A N 1
ATOM 6206 C CA . ALA A 1 794 ? 3.053 26.219 -3.77 1 93.81 794 ALA A CA 1
ATOM 6207 C C . ALA A 1 794 ? 3.123 25.906 -2.275 1 93.81 794 ALA A C 1
ATOM 6209 O O . ALA A 1 794 ? 2.145 26.109 -1.551 1 93.81 794 ALA A O 1
ATOM 6210 N N . HIS A 1 795 ? 4.285 25.5 -1.872 1 92.38 795 HIS A N 1
ATOM 6211 C CA . HIS A 1 795 ? 4.492 25.234 -0.454 1 92.38 795 HIS A CA 1
ATOM 6212 C C . HIS A 1 795 ? 4.66 26.531 0.338 1 92.38 795 HIS A C 1
ATOM 6214 O O . HIS A 1 795 ? 5.297 27.469 -0.134 1 92.38 795 HIS A O 1
ATOM 6220 N N . ASN A 1 796 ? 4.051 26.578 1.432 1 90.81 796 ASN A N 1
ATOM 6221 C CA . ASN A 1 796 ? 4.355 27.578 2.453 1 90.81 796 ASN A CA 1
ATOM 6222 C C . ASN A 1 796 ? 4.234 27 3.857 1 90.81 796 ASN A C 1
ATOM 6224 O O . ASN A 1 796 ? 3.521 26.016 4.07 1 90.81 796 ASN A O 1
ATOM 6228 N N . SER A 1 797 ? 4.91 27.547 4.793 1 89.62 797 SER A N 1
ATOM 6229 C CA . SER A 1 797 ? 5.055 26.969 6.125 1 89.62 797 SER A CA 1
ATOM 6230 C C . SER A 1 797 ? 4.148 27.656 7.133 1 89.62 797 SER A C 1
ATOM 6232 O O . SER A 1 797 ? 4.297 27.469 8.344 1 89.62 797 SER A O 1
ATOM 6234 N N . ASP A 1 798 ? 3.25 28.484 6.66 1 88 798 ASP A N 1
ATOM 6235 C CA . ASP A 1 798 ? 2.459 29.25 7.613 1 88 798 ASP A CA 1
ATOM 6236 C C . ASP A 1 798 ? 0.974 29.203 7.258 1 88 798 ASP A C 1
ATOM 6238 O O . ASP A 1 798 ? 0.613 28.922 6.113 1 88 798 ASP A O 1
ATOM 6242 N N . GLY A 1 799 ? 0.242 29.375 8.367 1 87.25 799 GLY A N 1
ATOM 6243 C CA . GLY A 1 799 ? -1.195 29.484 8.172 1 87.25 799 GLY A CA 1
ATOM 6244 C C . GLY A 1 799 ? -1.928 28.188 8.422 1 87.25 799 GLY A C 1
ATOM 6245 O O . GLY A 1 799 ? -1.308 27.172 8.758 1 87.25 799 GLY A O 1
ATOM 6246 N N . ASP A 1 800 ? -3.205 28.281 8.469 1 89.75 800 ASP A N 1
ATOM 6247 C CA . ASP A 1 800 ? -4.164 27.172 8.539 1 89.75 800 ASP A CA 1
ATOM 6248 C C . ASP A 1 800 ? -3.949 26.344 9.805 1 89.75 800 ASP A C 1
ATOM 6250 O O . ASP A 1 800 ? -4.062 25.125 9.766 1 89.75 800 ASP A O 1
ATOM 6254 N N . GLY A 1 801 ? -3.551 27.016 10.891 1 92.12 801 GLY A N 1
ATOM 6255 C CA . GLY A 1 801 ? -3.49 26.359 12.18 1 92.12 801 GLY A CA 1
ATOM 6256 C C . GLY A 1 801 ? -2.402 25.297 12.266 1 92.12 801 GLY A C 1
ATOM 6257 O O . GLY A 1 801 ? -2.58 24.266 12.906 1 92.12 801 GLY A O 1
ATOM 6258 N N . LEU A 1 802 ? -1.252 25.531 11.562 1 91.75 802 LEU A N 1
ATOM 6259 C CA . LEU A 1 802 ? -0.138 24.594 11.578 1 91.75 802 LEU A CA 1
ATOM 6260 C C . LEU A 1 802 ? 0.6 24.641 12.906 1 91.75 802 LEU A C 1
ATOM 6262 O O . LEU A 1 802 ? 1.214 23.656 13.32 1 91.75 802 LEU A O 1
ATOM 6266 N N . SER A 1 803 ? 0.629 25.812 13.5 1 89.88 803 SER A N 1
ATOM 6267 C CA . SER A 1 803 ? 1.255 26.016 14.797 1 89.88 803 SER A CA 1
ATOM 6268 C C . SER A 1 803 ? 0.708 27.266 15.492 1 89.88 803 SER A C 1
ATOM 6270 O O . SER A 1 803 ? 0.28 28.219 14.828 1 89.88 803 SER A O 1
ATOM 6272 N N . LEU A 1 804 ? 0.78 27.281 16.844 1 89.56 804 LEU A N 1
ATOM 6273 C CA . LEU A 1 804 ? 0.349 28.453 17.594 1 89.56 804 LEU A CA 1
ATOM 6274 C C . LEU A 1 804 ? 1.228 29.672 17.266 1 89.56 804 LEU A C 1
ATOM 6276 O O . LEU A 1 804 ? 0.743 30.797 17.219 1 89.56 804 LEU A O 1
ATOM 6280 N N . VAL A 1 805 ? 2.436 29.391 16.891 1 84.75 805 VAL A N 1
ATOM 6281 C CA . VAL A 1 805 ? 3.406 30.453 16.641 1 84.75 805 VAL A CA 1
ATOM 6282 C C . VAL A 1 805 ? 3.07 31.141 15.32 1 84.75 805 VAL A C 1
ATOM 6284 O O . VAL A 1 805 ? 3.34 32.344 15.148 1 84.75 805 VAL A O 1
ATOM 6287 N N . SER A 1 806 ? 2.49 30.438 14.477 1 85.75 806 SER A N 1
ATOM 6288 C CA . SER A 1 806 ? 2.146 31 13.18 1 85.75 806 SER A CA 1
ATOM 6289 C C . SER A 1 806 ? 1.174 32.156 13.328 1 85.75 806 SER A C 1
ATOM 6291 O O . SER A 1 806 ? 1.168 33.094 12.508 1 85.75 806 SER A O 1
ATOM 6293 N N . GLU A 1 807 ? 0.373 32.188 14.359 1 89.19 807 GLU A N 1
ATOM 6294 C CA . GLU A 1 807 ? -0.625 33.25 14.555 1 89.19 807 GLU A CA 1
ATOM 6295 C C . GLU A 1 807 ? 0.021 34.531 15.055 1 89.19 807 GLU A C 1
ATOM 6297 O O . GLU A 1 807 ? -0.602 35.594 15.023 1 89.19 807 GLU A O 1
ATOM 6302 N N . THR A 1 808 ? 1.324 34.438 15.398 1 88.56 808 THR A N 1
ATOM 6303 C CA . THR A 1 808 ? 2.014 35.625 15.906 1 88.56 808 THR A CA 1
ATOM 6304 C C . THR A 1 808 ? 2.949 36.219 14.844 1 88.56 808 THR A C 1
ATOM 6306 O O . THR A 1 808 ? 3.648 37.188 15.102 1 88.56 808 THR A O 1
ATOM 6309 N N . THR A 1 809 ? 2.955 35.656 13.688 1 90.75 809 THR A N 1
ATOM 6310 C CA . THR A 1 809 ? 3.818 36.125 12.617 1 90.75 809 THR A CA 1
ATOM 6311 C C . THR A 1 809 ? 3.355 37.5 12.125 1 90.75 809 THR A C 1
ATOM 6313 O O . THR A 1 809 ? 2.205 37.875 12.344 1 90.75 809 THR A O 1
ATOM 6316 N N . TRP A 1 810 ? 4.195 38.188 11.414 1 93.38 810 TRP A N 1
ATOM 6317 C CA . TRP A 1 810 ? 3.904 39.562 10.977 1 93.38 810 TRP A CA 1
ATOM 6318 C C . TRP A 1 810 ? 2.691 39.594 10.055 1 93.38 810 TRP A C 1
ATOM 6320 O O . TRP A 1 810 ? 1.917 40.562 10.07 1 93.38 810 TRP A O 1
ATOM 6330 N N . SER A 1 811 ? 2.621 38.5 9.305 1 91.19 811 SER A N 1
ATOM 6331 C CA . SER A 1 811 ? 1.583 38.469 8.281 1 91.19 811 SER A CA 1
ATOM 6332 C C . SER A 1 811 ? 0.226 38.125 8.875 1 91.19 811 SER A C 1
ATOM 6334 O O . SER A 1 811 ? -0.802 38.219 8.203 1 91.19 811 SER A O 1
ATOM 6336 N N . ARG A 1 812 ? 0.138 37.781 10.141 1 87.12 812 ARG A N 1
ATOM 6337 C CA . ARG A 1 812 ? -1.123 37.312 10.703 1 87.12 812 ARG A CA 1
ATOM 6338 C C . ARG A 1 812 ? -1.498 38.094 11.945 1 87.12 812 ARG A C 1
ATOM 6340 O O . ARG A 1 812 ? -2.438 37.75 12.656 1 87.12 812 ARG A O 1
ATOM 6347 N N . ARG A 1 813 ? -0.765 39.25 12.18 1 79.62 813 ARG A N 1
ATOM 6348 C CA . ARG A 1 813 ? -1.075 40.156 13.289 1 79.62 813 ARG A CA 1
ATOM 6349 C C . ARG A 1 813 ? -2.223 41.094 12.93 1 79.62 813 ARG A C 1
ATOM 6351 O O . ARG A 1 813 ? -2.393 41.438 11.766 1 79.62 813 ARG A O 1
ATOM 6358 N N . MET B 1 1 ? 34.406 63.625 28.891 1 24.44 1 MET B N 1
ATOM 6359 C CA . MET B 1 1 ? 33.812 62.312 28.766 1 24.44 1 MET B CA 1
ATOM 6360 C C . MET B 1 1 ? 32.844 62.219 27.594 1 24.44 1 MET B C 1
ATOM 6362 O O . MET B 1 1 ? 31.719 62.719 27.688 1 24.44 1 MET B O 1
ATOM 6366 N N . THR B 1 2 ? 33.375 62.438 26.375 1 28.05 2 THR B N 1
ATOM 6367 C CA . THR B 1 2 ? 32.719 62.531 25.062 1 28.05 2 THR B CA 1
ATOM 6368 C C . THR B 1 2 ? 31.891 61.281 24.766 1 28.05 2 THR B C 1
ATOM 6370 O O . THR B 1 2 ? 32.344 60.156 24.969 1 28.05 2 THR B O 1
ATOM 6373 N N . SER B 1 3 ? 30.594 61.406 25.094 1 28.7 3 SER B N 1
ATOM 6374 C CA . SER B 1 3 ? 29.547 60.438 24.75 1 28.7 3 SER B CA 1
ATOM 6375 C C . SER B 1 3 ? 29.734 59.906 23.344 1 28.7 3 SER B C 1
ATOM 6377 O O . SER B 1 3 ? 29.594 60.656 22.359 1 28.7 3 SER B O 1
ATOM 6379 N N . ASP B 1 4 ? 30.781 59.156 23.078 1 31.25 4 ASP B N 1
ATOM 6380 C CA . ASP B 1 4 ? 30.953 58.438 21.812 1 31.25 4 ASP B CA 1
ATOM 6381 C C . ASP B 1 4 ? 29.656 57.719 21.406 1 31.25 4 ASP B C 1
ATOM 6383 O O . ASP B 1 4 ? 29.156 56.844 22.109 1 31.25 4 ASP B O 1
ATOM 6387 N N . ALA B 1 5 ? 28.766 58.5 20.859 1 38.09 5 ALA B N 1
ATOM 6388 C CA . ALA B 1 5 ? 27.625 57.938 20.141 1 38.09 5 ALA B CA 1
ATOM 6389 C C . ALA B 1 5 ? 28.047 56.75 19.281 1 38.09 5 ALA B C 1
ATOM 6391 O O . ALA B 1 5 ? 28.781 56.906 18.297 1 38.09 5 ALA B O 1
ATOM 6392 N N . VAL B 1 6 ? 28.344 55.625 19.859 1 37.88 6 VAL B N 1
ATOM 6393 C CA . VAL B 1 6 ? 28.562 54.375 19.172 1 37.88 6 VAL B CA 1
ATOM 6394 C C . VAL B 1 6 ? 27.594 54.219 18 1 37.88 6 VAL B C 1
ATOM 6396 O O . VAL B 1 6 ? 26.375 54.156 18.203 1 37.88 6 VAL B O 1
ATOM 6399 N N . GLY B 1 7 ? 27.859 54.781 16.891 1 41.06 7 GLY B N 1
ATOM 6400 C CA . GLY B 1 7 ? 27.125 54.656 15.656 1 41.06 7 GLY B CA 1
ATOM 6401 C C . GLY B 1 7 ? 26.609 53.25 15.414 1 41.06 7 GLY B C 1
ATOM 6402 O O . GLY B 1 7 ? 27.344 52.281 15.586 1 41.06 7 GLY B O 1
ATOM 6403 N N . ALA B 1 8 ? 25.375 53.125 15.5 1 50.84 8 ALA B N 1
ATOM 6404 C CA . ALA B 1 8 ? 24.688 51.844 15.203 1 50.84 8 ALA B CA 1
ATOM 6405 C C . ALA B 1 8 ? 25.266 51.188 13.961 1 50.84 8 ALA B C 1
ATOM 6407 O O . ALA B 1 8 ? 25.531 51.844 12.953 1 50.84 8 ALA B O 1
ATOM 6408 N N . ALA B 1 9 ? 26.078 50.062 13.984 1 63.81 9 ALA B N 1
ATOM 6409 C CA . ALA B 1 9 ? 26.625 49.281 12.883 1 63.81 9 ALA B CA 1
ATOM 6410 C C . ALA B 1 9 ? 25.578 49.031 11.805 1 63.81 9 ALA B C 1
ATOM 6412 O O . ALA B 1 9 ? 24.453 48.656 12.117 1 63.81 9 ALA B O 1
ATOM 6413 N N . LYS B 1 10 ? 25.797 49.656 10.594 1 77.44 10 LYS B N 1
ATOM 6414 C CA . LYS B 1 10 ? 24.922 49.5 9.438 1 77.44 10 LYS B CA 1
ATOM 6415 C C . LYS B 1 10 ? 25.25 48.219 8.672 1 77.44 10 LYS B C 1
ATOM 6417 O O . LYS B 1 10 ? 26.406 47.969 8.328 1 77.44 10 LYS B O 1
ATOM 6422 N N . GLU B 1 11 ? 24.312 47.281 8.578 1 86.94 11 GLU B N 1
ATOM 6423 C CA . GLU B 1 11 ? 24.453 46.062 7.781 1 86.94 11 GLU B CA 1
ATOM 6424 C C . GLU B 1 11 ? 23.719 46.219 6.449 1 86.94 11 GLU B C 1
ATOM 6426 O O . GLU B 1 11 ? 22.531 46.531 6.418 1 86.94 11 GLU B O 1
ATOM 6431 N N . THR B 1 12 ? 24.422 46.062 5.367 1 90.19 12 THR B N 1
ATOM 6432 C CA . THR B 1 12 ? 23.844 46.094 4.027 1 90.19 12 THR B CA 1
ATOM 6433 C C . THR B 1 12 ? 23.562 44.688 3.498 1 90.19 12 THR B C 1
ATOM 6435 O O . THR B 1 12 ? 24.484 43.875 3.414 1 90.19 12 THR B O 1
ATOM 6438 N N . LEU B 1 13 ? 22.312 44.531 3.25 1 92.75 13 LEU B N 1
ATOM 6439 C CA . LEU B 1 13 ? 21.875 43.25 2.736 1 92.75 13 LEU B CA 1
ATOM 6440 C C . LEU B 1 13 ? 21.656 43.312 1.229 1 92.75 13 LEU B C 1
ATOM 6442 O O . LEU B 1 13 ? 21.156 44.312 0.711 1 92.75 13 LEU B O 1
ATOM 6446 N N . GLY B 1 14 ? 22.078 42.25 0.562 1 92.94 14 GLY B N 1
ATOM 6447 C CA . GLY B 1 14 ? 21.922 42.219 -0.884 1 92.94 14 GLY B CA 1
ATOM 6448 C C . GLY B 1 14 ? 20.812 41.281 -1.344 1 92.94 14 GLY B C 1
ATOM 6449 O O . GLY B 1 14 ? 20.625 40.219 -0.757 1 92.94 14 GLY B O 1
ATOM 6450 N N . ILE B 1 15 ? 19.984 41.688 -2.338 1 95.81 15 ILE B N 1
ATOM 6451 C CA . ILE B 1 15 ? 19.094 40.844 -3.129 1 95.81 15 ILE B CA 1
ATOM 6452 C C . ILE B 1 15 ? 19.672 40.656 -4.527 1 95.81 15 ILE B C 1
ATOM 6454 O O . ILE B 1 15 ? 19.828 41.625 -5.281 1 95.81 15 ILE B O 1
ATOM 6458 N N . CYS B 1 16 ? 20.047 39.438 -4.781 1 96.38 16 CYS B N 1
ATOM 6459 C CA . CYS B 1 16 ? 20.578 39.125 -6.098 1 96.38 16 CYS B CA 1
ATOM 6460 C C . CYS B 1 16 ? 19.469 38.75 -7.07 1 96.38 16 CYS B C 1
ATOM 6462 O O . CYS B 1 16 ? 18.719 37.812 -6.836 1 96.38 16 CYS B O 1
ATOM 6464 N N . LEU B 1 17 ? 19.312 39.5 -8.133 1 97.56 17 LEU B N 1
ATOM 6465 C CA . LEU B 1 17 ? 18.312 39.25 -9.164 1 97.56 17 LEU B CA 1
ATOM 6466 C C . LEU B 1 17 ? 19 38.875 -10.484 1 97.56 17 LEU B C 1
ATOM 6468 O O . LEU B 1 17 ? 19.781 39.688 -11.016 1 97.56 17 LEU B O 1
ATOM 6472 N N . VAL B 1 18 ? 18.75 37.688 -10.938 1 96.31 18 VAL B N 1
ATOM 6473 C CA . VAL B 1 18 ? 19.188 37.25 -12.258 1 96.31 18 VAL B CA 1
ATOM 6474 C C . VAL B 1 18 ? 18.016 37.25 -13.227 1 96.31 18 VAL B C 1
ATOM 6476 O O . VAL B 1 18 ? 17.219 36.312 -13.227 1 96.31 18 VAL B O 1
ATOM 6479 N N . SER B 1 19 ? 17.906 38.281 -14.039 1 96 19 SER B N 1
ATOM 6480 C CA . SER B 1 19 ? 16.766 38.375 -14.953 1 96 19 SER B CA 1
ATOM 6481 C C . SER B 1 19 ? 17.031 39.375 -16.078 1 96 19 SER B C 1
ATOM 6483 O O . SER B 1 19 ? 17.734 40.375 -15.867 1 96 19 SER B O 1
ATOM 6485 N N . ARG B 1 20 ? 16.438 39.156 -17.219 1 94.25 20 ARG B N 1
ATOM 6486 C CA . ARG B 1 20 ? 16.453 40.125 -18.328 1 94.25 20 ARG B CA 1
ATOM 6487 C C . ARG B 1 20 ? 15.125 40.844 -18.438 1 94.25 20 ARG B C 1
ATOM 6489 O O . ARG B 1 20 ? 14.977 41.75 -19.266 1 94.25 20 ARG B O 1
ATOM 6496 N N . SER B 1 21 ? 14.242 40.469 -17.656 1 95.12 21 SER B N 1
ATOM 6497 C CA . SER B 1 21 ? 12.906 41.062 -17.703 1 95.12 21 SER B CA 1
ATOM 6498 C C . SER B 1 21 ? 12.883 42.438 -17.016 1 95.12 21 SER B C 1
ATOM 6500 O O . SER B 1 21 ? 13.07 42.5 -15.805 1 95.12 21 SER B O 1
ATOM 6502 N N . SER B 1 22 ? 12.57 43.406 -17.75 1 94.62 22 SER B N 1
ATOM 6503 C CA . SER B 1 22 ? 12.484 44.75 -17.172 1 94.62 22 SER B CA 1
ATOM 6504 C C . SER B 1 22 ? 11.359 44.844 -16.156 1 94.62 22 SER B C 1
ATOM 6506 O O . SER B 1 22 ? 11.453 45.594 -15.188 1 94.62 22 SER B O 1
ATOM 6508 N N . VAL B 1 23 ? 10.359 44.062 -16.406 1 95.62 23 VAL B N 1
ATOM 6509 C CA . VAL B 1 23 ? 9.211 44.031 -15.516 1 95.62 23 VAL B CA 1
ATOM 6510 C C . VAL B 1 23 ? 9.609 43.5 -14.148 1 95.62 23 VAL B C 1
ATOM 6512 O O . VAL B 1 23 ? 9.281 44.094 -13.117 1 95.62 23 VAL B O 1
ATOM 6515 N N . LEU B 1 24 ? 10.289 42.406 -14.141 1 96.5 24 LEU B N 1
ATOM 6516 C CA . LEU B 1 24 ? 10.711 41.781 -12.891 1 96.5 24 LEU B CA 1
ATOM 6517 C C . LEU B 1 24 ? 11.711 42.656 -12.148 1 96.5 24 LEU B C 1
ATOM 6519 O O . LEU B 1 24 ? 11.672 42.75 -10.922 1 96.5 24 LEU B O 1
ATOM 6523 N N . VAL B 1 25 ? 12.586 43.344 -12.898 1 97 25 VAL B N 1
ATOM 6524 C CA . VAL B 1 25 ? 13.539 44.281 -12.297 1 97 25 VAL B CA 1
ATOM 6525 C C . VAL B 1 25 ? 12.805 45.406 -11.609 1 97 25 VAL B C 1
ATOM 6527 O O . VAL B 1 25 ? 13.148 45.812 -10.492 1 97 25 VAL B O 1
ATOM 6530 N N . ASP B 1 26 ? 11.82 45.906 -12.289 1 97.06 26 ASP B N 1
ATOM 6531 C CA . ASP B 1 26 ? 11.023 47 -11.734 1 97.06 26 ASP B CA 1
ATOM 6532 C C . ASP B 1 26 ? 10.297 46.562 -10.461 1 97.06 26 ASP B C 1
ATOM 6534 O O . ASP B 1 26 ? 10.234 47.312 -9.484 1 97.06 26 ASP B O 1
ATOM 6538 N N . ASP B 1 27 ? 9.711 45.406 -10.523 1 97.19 27 ASP B N 1
ATOM 6539 C CA . ASP B 1 27 ? 8.961 44.906 -9.375 1 97.19 27 ASP B CA 1
ATOM 6540 C C . ASP B 1 27 ? 9.883 44.688 -8.172 1 97.19 27 ASP B C 1
ATOM 6542 O O . ASP B 1 27 ? 9.523 45.031 -7.047 1 97.19 27 ASP B O 1
ATOM 6546 N N . VAL B 1 28 ? 11.062 44.094 -8.391 1 98.06 28 VAL B N 1
ATOM 6547 C CA . VAL B 1 28 ? 12 43.844 -7.301 1 98.06 28 VAL B CA 1
ATOM 6548 C C . VAL B 1 28 ? 12.531 45.188 -6.766 1 98.06 28 VAL B C 1
ATOM 6550 O O . VAL B 1 28 ? 12.695 45.344 -5.555 1 98.06 28 VAL B O 1
ATOM 6553 N N . SER B 1 29 ? 12.836 46.156 -7.668 1 97.5 29 SER B N 1
ATOM 6554 C CA . SER B 1 29 ? 13.289 47.469 -7.25 1 97.5 29 SER B CA 1
ATOM 6555 C C . SER B 1 29 ? 12.242 48.156 -6.375 1 97.5 29 SER B C 1
ATOM 6557 O O . SER B 1 29 ? 12.586 48.812 -5.379 1 97.5 29 SER B O 1
ATOM 6559 N N . PHE B 1 30 ? 11.062 48.094 -6.84 1 97.44 30 PHE B N 1
ATOM 6560 C CA . PHE B 1 30 ? 9.961 48.625 -6.066 1 97.44 30 PHE B CA 1
ATOM 6561 C C . PHE B 1 30 ? 9.953 48.062 -4.652 1 97.44 30 PHE B C 1
ATOM 6563 O O . PHE B 1 30 ? 9.797 48.812 -3.68 1 97.44 30 PHE B O 1
ATOM 6570 N N . VAL B 1 31 ? 10.055 46.75 -4.496 1 97.88 31 VAL B N 1
ATOM 6571 C CA . VAL B 1 31 ? 10.008 46.062 -3.203 1 97.88 31 VAL B CA 1
ATOM 6572 C C . VAL B 1 31 ? 11.203 46.5 -2.354 1 97.88 31 VAL B C 1
ATOM 6574 O O . VAL B 1 31 ? 11.07 46.719 -1.144 1 97.88 31 VAL B O 1
ATOM 6577 N N . VAL B 1 32 ? 12.375 46.656 -2.975 1 97.5 32 VAL B N 1
ATOM 6578 C CA . VAL B 1 32 ? 13.57 47.094 -2.264 1 97.5 32 VAL B CA 1
ATOM 6579 C C . VAL B 1 32 ? 13.336 48.469 -1.676 1 97.5 32 VAL B C 1
ATOM 6581 O O . VAL B 1 32 ? 13.719 48.75 -0.535 1 97.5 32 VAL B O 1
ATOM 6584 N N . GLU B 1 33 ? 12.734 49.312 -2.453 1 96.81 33 GLU B N 1
ATOM 6585 C CA . GLU B 1 33 ? 12.414 50.656 -1.971 1 96.81 33 GLU B CA 1
ATOM 6586 C C . GLU B 1 33 ? 11.453 50.594 -0.789 1 96.81 33 GLU B C 1
ATOM 6588 O O . GLU B 1 33 ? 11.617 51.344 0.19 1 96.81 33 GLU B O 1
ATOM 6593 N N . GLN B 1 34 ? 10.469 49.781 -0.934 1 96 34 GLN B N 1
ATOM 6594 C CA . GLN B 1 34 ? 9.484 49.625 0.135 1 96 34 GLN B CA 1
ATOM 6595 C C . GLN B 1 34 ? 10.133 49.094 1.41 1 96 34 GLN B C 1
ATOM 6597 O O . GLN B 1 34 ? 9.797 49.531 2.512 1 96 34 GLN B O 1
ATOM 6602 N N . LEU B 1 35 ? 11 48.125 1.304 1 96.56 35 LEU B N 1
ATOM 6603 C CA . LEU B 1 35 ? 11.711 47.562 2.447 1 96.56 35 LEU B CA 1
ATOM 6604 C C . LEU B 1 35 ? 12.562 48.625 3.133 1 96.56 35 LEU B C 1
ATOM 6606 O O . LEU B 1 35 ? 12.523 48.75 4.359 1 96.56 35 LEU B O 1
ATOM 6610 N N . ASN B 1 36 ? 13.289 49.375 2.309 1 95.5 36 ASN B N 1
ATOM 6611 C CA . ASN B 1 36 ? 14.164 50.406 2.857 1 95.5 36 ASN B CA 1
ATOM 6612 C C . ASN B 1 36 ? 13.375 51.531 3.531 1 95.5 36 ASN B C 1
ATOM 6614 O O . ASN B 1 36 ? 13.828 52.094 4.516 1 95.5 36 ASN B O 1
ATOM 6618 N N . HIS B 1 37 ? 12.266 51.812 2.979 1 93.19 37 HIS B N 1
ATOM 6619 C CA . HIS B 1 37 ? 11.383 52.781 3.605 1 93.19 37 HIS B CA 1
ATOM 6620 C C . HIS B 1 37 ? 10.945 52.312 4.992 1 93.19 37 HIS B C 1
ATOM 6622 O O . HIS B 1 37 ? 10.898 53.125 5.93 1 93.19 37 HIS B O 1
ATOM 6628 N N . GLY B 1 38 ? 10.602 51.062 5.125 1 91.75 38 GLY B N 1
ATOM 6629 C CA . GLY B 1 38 ? 10.18 50.531 6.402 1 91.75 38 GLY B CA 1
ATOM 6630 C C . GLY B 1 38 ? 11.312 50.375 7.398 1 91.75 38 GLY B C 1
ATOM 6631 O O . GLY B 1 38 ? 11.102 50.469 8.609 1 91.75 38 GLY B O 1
ATOM 6632 N N . LEU B 1 39 ? 12.484 50.219 6.895 1 92.25 39 LEU B N 1
ATOM 6633 C CA . LEU B 1 39 ? 13.648 49.969 7.738 1 92.25 39 LEU B CA 1
ATOM 6634 C C . LEU B 1 39 ? 14.289 51.281 8.18 1 92.25 39 LEU B C 1
ATOM 6636 O O . LEU B 1 39 ? 15.109 51.281 9.102 1 92.25 39 LEU B O 1
ATOM 6640 N N . ALA B 1 40 ? 14.016 52.406 7.617 1 85.25 40 ALA B N 1
ATOM 6641 C CA . ALA B 1 40 ? 14.609 53.688 7.93 1 85.25 40 ALA B CA 1
ATOM 6642 C C . ALA B 1 40 ? 14.172 54.188 9.305 1 85.25 40 ALA B C 1
ATOM 6644 O O . ALA B 1 40 ? 13 54.062 9.68 1 85.25 40 ALA B O 1
ATOM 6645 N N . ILE B 1 41 ? 15.117 54.312 10.312 1 69.56 41 ILE B N 1
ATOM 6646 C CA . ILE B 1 41 ? 14.883 54.812 11.664 1 69.56 41 ILE B CA 1
ATOM 6647 C C . ILE B 1 41 ? 14.508 56.281 11.625 1 69.56 41 ILE B C 1
ATOM 6649 O O . ILE B 1 41 ? 15.273 57.125 11.117 1 69.56 41 ILE B O 1
ATOM 6653 N N . LYS B 1 42 ? 13.25 56.719 11.711 1 59.72 42 LYS B N 1
ATOM 6654 C CA . LYS B 1 42 ? 12.906 58.125 11.82 1 59.72 42 LYS B CA 1
ATOM 6655 C C . LYS B 1 42 ? 13.039 58.625 13.258 1 59.72 42 LYS B C 1
ATOM 6657 O O . LYS B 1 42 ? 12.547 57.969 14.188 1 59.72 42 LYS B O 1
ATOM 6662 N N . GLU B 1 43 ? 14.102 59.281 13.742 1 54.34 43 GLU B N 1
ATOM 6663 C CA . GLU B 1 43 ? 14.305 59.812 15.086 1 54.34 43 GLU B CA 1
ATOM 6664 C C . GLU B 1 43 ? 12.977 60.125 15.766 1 54.34 43 GLU B C 1
ATOM 6666 O O . GLU B 1 43 ? 12.789 59.812 16.938 1 54.34 43 GLU B O 1
ATOM 6671 N N . ASN B 1 44 ? 12.289 61.344 15.641 1 44.12 44 ASN B N 1
ATOM 6672 C CA . ASN B 1 44 ? 11.359 62 16.531 1 44.12 44 ASN B CA 1
ATOM 6673 C C . ASN B 1 44 ? 9.945 61.438 16.406 1 44.12 44 ASN B C 1
ATOM 6675 O O . ASN B 1 44 ? 8.977 62.062 16.828 1 44.12 44 ASN B O 1
ATOM 6679 N N . GLU B 1 45 ? 9.555 60.844 15.375 1 43.5 45 GLU B N 1
ATOM 6680 C CA . GLU B 1 45 ? 8.102 60.719 15.32 1 43.5 45 GLU B CA 1
ATOM 6681 C C . GLU B 1 45 ? 7.617 59.5 16.109 1 43.5 45 GLU B C 1
ATOM 6683 O O . GLU B 1 45 ? 8.164 58.406 15.953 1 43.5 45 GLU B O 1
ATOM 6688 N N . PRO B 1 46 ? 7.031 59.688 17.281 1 43.66 46 PRO B N 1
ATOM 6689 C CA . PRO B 1 46 ? 6.457 58.562 18.031 1 43.66 46 PRO B CA 1
ATOM 6690 C C . PRO B 1 46 ? 5.789 57.531 17.109 1 43.66 46 PRO B C 1
ATOM 6692 O O . PRO B 1 46 ? 5.277 57.906 16.047 1 43.66 46 PRO B O 1
ATOM 6695 N N . PRO B 1 47 ? 6.223 56.375 17.125 1 40.53 47 PRO B N 1
ATOM 6696 C CA . PRO B 1 47 ? 5.535 55.375 16.312 1 40.53 47 PRO B CA 1
ATOM 6697 C C . PRO B 1 47 ? 4.02 55.531 16.312 1 40.53 47 PRO B C 1
ATOM 6699 O O . PRO B 1 47 ? 3.4 55.562 17.391 1 40.53 47 PRO B O 1
ATOM 6702 N N . SER B 1 48 ? 3.426 56.469 15.625 1 33.28 48 SER B N 1
ATOM 6703 C CA . SER B 1 48 ? 1.969 56.438 15.578 1 33.28 48 SER B CA 1
ATOM 6704 C C . SER B 1 48 ? 1.465 55.031 15.242 1 33.28 48 SER B C 1
ATOM 6706 O O . SER B 1 48 ? 1.754 54.5 14.172 1 33.28 48 SER B O 1
ATOM 6708 N N . VAL B 1 49 ? 1.469 54.125 16.141 1 36.31 49 VAL B N 1
ATOM 6709 C CA . VAL B 1 49 ? 0.696 52.906 15.961 1 36.31 49 VAL B CA 1
ATOM 6710 C C . VAL B 1 49 ? -0.576 53.219 15.18 1 36.31 49 VAL B C 1
ATOM 6712 O O . VAL B 1 49 ? -1.48 53.875 15.68 1 36.31 49 VAL B O 1
ATOM 6715 N N . SER B 1 50 ? -0.492 53.812 14.047 1 31.38 50 SER B N 1
ATOM 6716 C CA . SER B 1 50 ? -1.723 54 13.289 1 31.38 50 SER B CA 1
ATOM 6717 C C . SER B 1 50 ? -2.662 52.781 13.453 1 31.38 50 SER B C 1
ATOM 6719 O O . SER B 1 50 ? -2.217 51.656 13.5 1 31.38 50 SER B O 1
ATOM 6721 N N . GLU B 1 51 ? -3.807 53.062 14.055 1 33 51 GLU B N 1
ATOM 6722 C CA . GLU B 1 51 ? -5.078 52.344 14.141 1 33 51 GLU B CA 1
ATOM 6723 C C . GLU B 1 51 ? -5.352 51.562 12.859 1 33 51 GLU B C 1
ATOM 6725 O O . GLU B 1 51 ? -6.441 51 12.688 1 33 51 GLU B O 1
ATOM 6730 N N . CYS B 1 52 ? -4.535 51.656 11.891 1 31.86 52 CYS B N 1
ATOM 6731 C CA . CYS B 1 52 ? -4.906 51.094 10.602 1 31.86 52 CYS B CA 1
ATOM 6732 C C . CYS B 1 52 ? -4.887 49.562 10.641 1 31.86 52 CYS B C 1
ATOM 6734 O O . CYS B 1 52 ? -5.156 48.906 9.633 1 31.86 52 CYS B O 1
ATOM 6736 N N . CYS B 1 53 ? -4.219 49 11.547 1 35.81 53 CYS B N 1
ATOM 6737 C CA . CYS B 1 53 ? -4.18 47.531 11.477 1 35.81 53 CYS B CA 1
ATOM 6738 C C . CYS B 1 53 ? -5.566 46.938 11.688 1 35.81 53 CYS B C 1
ATOM 6740 O O . CYS B 1 53 ? -5.746 45.719 11.609 1 35.81 53 CYS B O 1
ATOM 6742 N N . ALA B 1 54 ? -6.375 47.656 12.5 1 36.88 54 ALA B N 1
ATOM 6743 C CA . ALA B 1 54 ? -7.711 47.125 12.75 1 36.88 54 ALA B CA 1
ATOM 6744 C C . ALA B 1 54 ? -8.531 47.062 11.469 1 36.88 54 ALA B C 1
ATOM 6746 O O . ALA B 1 54 ? -9.57 46.406 11.406 1 36.88 54 ALA B O 1
ATOM 6747 N N . GLY B 1 55 ? -8.312 48 10.531 1 33.34 55 GLY B N 1
ATOM 6748 C CA . GLY B 1 55 ? -9.195 48.094 9.383 1 33.34 55 GLY B CA 1
ATOM 6749 C C . GLY B 1 55 ? -8.945 47.031 8.328 1 33.34 55 GLY B C 1
ATOM 6750 O O . GLY B 1 55 ? -9.625 47.031 7.293 1 33.34 55 GLY B O 1
ATOM 6751 N N . ALA B 1 56 ? -7.812 46.594 8.234 1 37.31 56 ALA B N 1
ATOM 6752 C CA . ALA B 1 56 ? -7.492 45.656 7.16 1 37.31 56 ALA B CA 1
ATOM 6753 C C . ALA B 1 56 ? -8.273 44.375 7.305 1 37.31 56 ALA B C 1
ATOM 6755 O O . ALA B 1 56 ? -8.117 43.438 6.504 1 37.31 56 ALA B O 1
ATOM 6756 N N . GLY B 1 57 ? -8.828 44.156 8.414 1 37.06 57 GLY B N 1
ATOM 6757 C CA . GLY B 1 57 ? -9.664 42.969 8.547 1 37.06 57 GLY B CA 1
ATOM 6758 C C . GLY B 1 57 ? -10.742 42.875 7.488 1 37.06 57 GLY B C 1
ATOM 6759 O O . GLY B 1 57 ? -11.234 41.781 7.195 1 37.06 57 GLY B O 1
ATOM 6760 N N . HIS B 1 58 ? -11.57 44.062 7.531 1 39.53 58 HIS B N 1
ATOM 6761 C CA . HIS B 1 58 ? -12.758 43.906 6.695 1 39.53 58 HIS B CA 1
ATOM 6762 C C . HIS B 1 58 ? -12.43 44.156 5.227 1 39.53 58 HIS B C 1
ATOM 6764 O O . HIS B 1 58 ? -12.953 45.062 4.609 1 39.53 58 HIS B O 1
ATOM 6770 N N . LEU B 1 59 ? -11.203 44.062 4.848 1 40.56 59 LEU B N 1
ATOM 6771 C CA . LEU B 1 59 ? -11.18 44.125 3.389 1 40.56 59 LEU B CA 1
ATOM 6772 C C . LEU B 1 59 ? -12.312 43.312 2.789 1 40.56 59 LEU B C 1
ATOM 6774 O O . LEU B 1 59 ? -12.406 42.094 3.025 1 40.56 59 LEU B O 1
ATOM 6778 N N . ASP B 1 60 ? -13.516 43.656 2.83 1 39.28 60 ASP B N 1
ATOM 6779 C CA . ASP B 1 60 ? -14.555 43.031 2.01 1 39.28 60 ASP B CA 1
ATOM 6780 C C . ASP B 1 60 ? -13.969 42.5 0.708 1 39.28 60 ASP B C 1
ATOM 6782 O O . ASP B 1 60 ? -13.945 43.188 -0.308 1 39.28 60 ASP B O 1
ATOM 6786 N N . LEU B 1 61 ? -12.883 41.719 0.742 1 42.25 61 LEU B N 1
ATOM 6787 C CA . LEU B 1 61 ? -12.055 41.031 -0.258 1 42.25 61 LEU B CA 1
ATOM 6788 C C . LEU B 1 61 ? -12.922 40.281 -1.253 1 42.25 61 LEU B C 1
ATOM 6790 O O . LEU B 1 61 ? -12.477 39.281 -1.839 1 42.25 61 LEU B O 1
ATOM 6794 N N . GLU B 1 62 ? -14.148 40.281 -1.113 1 44.28 62 GLU B N 1
ATOM 6795 C CA . GLU B 1 62 ? -14.711 39.562 -2.244 1 44.28 62 GLU B CA 1
ATOM 6796 C C . GLU B 1 62 ? -13.836 39.688 -3.486 1 44.28 62 GLU B C 1
ATOM 6798 O O . GLU B 1 62 ? -13.445 38.688 -4.09 1 44.28 62 GLU B O 1
ATOM 6803 N N . ARG B 1 63 ? -14.07 40.844 -4.363 1 45.84 63 ARG B N 1
ATOM 6804 C CA . ARG B 1 63 ? -13.344 41.094 -5.605 1 45.84 63 ARG B CA 1
ATOM 6805 C C . ARG B 1 63 ? -12.008 41.781 -5.332 1 45.84 63 ARG B C 1
ATOM 6807 O O . ARG B 1 63 ? -11.875 42.969 -5.52 1 45.84 63 ARG B O 1
ATOM 6814 N N . THR B 1 64 ? -11.203 41.375 -4.371 1 56.22 64 THR B N 1
ATOM 6815 C CA . THR B 1 64 ? -10.031 42.188 -4.07 1 56.22 64 THR B CA 1
ATOM 6816 C C . THR B 1 64 ? -9.094 42.219 -5.27 1 56.22 64 THR B C 1
ATOM 6818 O O . THR B 1 64 ? -8.664 41.188 -5.781 1 56.22 64 THR B O 1
ATOM 6821 N N . HIS B 1 65 ? -9.008 43.375 -5.758 1 73.56 65 HIS B N 1
ATOM 6822 C CA . HIS B 1 65 ? -8.078 43.719 -6.832 1 73.56 65 HIS B CA 1
ATOM 6823 C C . HIS B 1 65 ? -6.641 43.75 -6.328 1 73.56 65 HIS B C 1
ATOM 6825 O O . HIS B 1 65 ? -6.391 44.094 -5.18 1 73.56 65 HIS B O 1
ATOM 6831 N N . GLY B 1 66 ? -5.684 43.062 -6.879 1 82.88 66 GLY B N 1
ATOM 6832 C CA . GLY B 1 66 ? -4.25 43.031 -6.641 1 82.88 66 GLY B CA 1
ATOM 6833 C C . GLY B 1 66 ? -3.699 44.281 -6.039 1 82.88 66 GLY B C 1
ATOM 6834 O O . GLY B 1 66 ? -2.863 44.25 -5.133 1 82.88 66 GLY B O 1
ATOM 6835 N N . G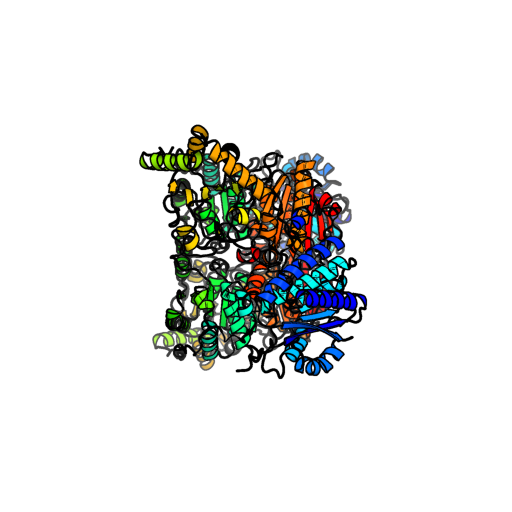LY B 1 67 ? -4.312 45.406 -6.316 1 90.06 67 GLY B N 1
ATOM 6836 C CA . GLY B 1 67 ? -3.828 46.688 -5.828 1 90.06 67 GLY B CA 1
ATOM 6837 C C . GLY B 1 67 ? -4.145 46.906 -4.363 1 90.06 67 GLY B C 1
ATOM 6838 O O . GLY B 1 67 ? -3.299 47.406 -3.611 1 90.06 67 GLY B O 1
ATOM 6839 N N . ARG B 1 68 ? -5.277 46.531 -3.951 1 92.69 68 ARG B N 1
ATOM 6840 C CA . ARG B 1 68 ? -5.684 46.719 -2.562 1 92.69 68 ARG B CA 1
ATOM 6841 C C . ARG B 1 68 ? -4.902 45.812 -1.635 1 92.69 68 ARG B C 1
ATOM 6843 O O . ARG B 1 68 ? -4.57 46.188 -0.509 1 92.69 68 ARG B O 1
ATOM 6850 N N . VAL B 1 69 ? -4.707 44.625 -2.133 1 94.75 69 VAL B N 1
ATOM 6851 C CA . VAL B 1 69 ? -3.941 43.656 -1.354 1 94.75 69 VAL B CA 1
ATOM 6852 C C . VAL B 1 69 ? -2.516 44.188 -1.149 1 94.75 69 VAL B C 1
ATOM 6854 O O . VAL B 1 69 ? -1.978 44.094 -0.043 1 94.75 69 VAL B O 1
ATOM 6857 N N . LEU B 1 70 ? -1.939 44.719 -2.203 1 96.31 70 LEU B N 1
ATOM 6858 C CA . LEU B 1 70 ? -0.583 45.25 -2.123 1 96.31 70 LEU B CA 1
ATOM 6859 C C . LEU B 1 70 ? -0.512 46.406 -1.146 1 96.31 70 LEU B C 1
ATOM 6861 O O . LEU B 1 70 ? 0.41 46.5 -0.332 1 96.31 70 LEU B O 1
ATOM 6865 N N . GLU B 1 71 ? -1.488 47.312 -1.247 1 95.81 71 GLU B N 1
ATOM 6866 C CA . GLU B 1 71 ? -1.511 48.469 -0.369 1 95.81 71 GLU B CA 1
ATOM 6867 C C . GLU B 1 71 ? -1.601 48.062 1.097 1 95.81 71 GLU B C 1
ATOM 6869 O O . GLU B 1 71 ? -0.877 48.594 1.942 1 95.81 71 GLU B O 1
ATOM 6874 N N . ALA B 1 72 ? -2.496 47.156 1.314 1 94.94 72 ALA B N 1
ATOM 6875 C CA . ALA B 1 72 ? -2.664 46.656 2.682 1 94.94 72 ALA B CA 1
ATOM 6876 C C . ALA B 1 72 ? -1.394 46 3.182 1 94.94 72 ALA B C 1
ATOM 6878 O O . ALA B 1 72 ? -1.008 46.156 4.34 1 94.94 72 ALA B O 1
ATOM 6879 N N . LEU B 1 73 ? -0.761 45.219 2.338 1 95.94 73 LEU B N 1
ATOM 6880 C CA . LEU B 1 73 ? 0.441 44.5 2.709 1 95.94 73 LEU B CA 1
ATOM 6881 C C . LEU B 1 73 ? 1.604 45.438 2.969 1 95.94 73 LEU B C 1
ATOM 6883 O O . LEU B 1 73 ? 2.404 45.219 3.879 1 95.94 73 LEU B O 1
ATOM 6887 N N . MET B 1 74 ? 1.712 46.469 2.145 1 96.25 74 MET B N 1
ATOM 6888 C CA . MET B 1 74 ? 2.762 47.469 2.318 1 96.25 74 MET B CA 1
ATOM 6889 C C . MET B 1 74 ? 2.637 48.188 3.672 1 96.25 74 MET B C 1
ATOM 6891 O O . MET B 1 74 ? 3.631 48.344 4.375 1 96.25 74 MET B O 1
ATOM 6895 N N . ALA B 1 75 ? 1.404 48.5 3.965 1 95.31 75 ALA B N 1
ATOM 6896 C CA . ALA B 1 75 ? 1.165 49.156 5.246 1 95.31 75 ALA B CA 1
ATOM 6897 C C . ALA B 1 75 ? 1.52 48.219 6.41 1 95.31 75 ALA B C 1
ATOM 6899 O O . ALA B 1 75 ? 2.145 48.656 7.383 1 95.31 75 ALA B O 1
ATOM 6900 N N . GLN B 1 76 ? 1.078 47.031 6.293 1 95.25 76 GLN B N 1
ATOM 6901 C CA . GLN B 1 76 ? 1.363 46.031 7.328 1 95.25 76 GLN B CA 1
ATOM 6902 C C . GLN B 1 76 ? 2.865 45.781 7.457 1 95.25 76 GLN B C 1
ATOM 6904 O O . GLN B 1 76 ? 3.391 45.719 8.57 1 95.25 76 GLN B O 1
ATOM 6909 N N . ALA B 1 77 ? 3.543 45.625 6.348 1 96.19 77 ALA B N 1
ATOM 6910 C CA . ALA B 1 77 ? 4.984 45.375 6.332 1 96.19 77 ALA B CA 1
ATOM 6911 C C . ALA B 1 77 ? 5.738 46.562 6.945 1 96.19 77 ALA B C 1
ATOM 6913 O O . ALA B 1 77 ? 6.664 46.375 7.734 1 96.19 77 ALA B O 1
ATOM 6914 N N . GLU B 1 78 ? 5.371 47.781 6.562 1 94.81 78 GLU B N 1
ATOM 6915 C CA . GLU B 1 78 ? 6.02 48.969 7.086 1 94.81 78 GLU B CA 1
ATOM 6916 C C . GLU B 1 78 ? 5.883 49.062 8.602 1 94.81 78 GLU B C 1
ATOM 6918 O O . GLU B 1 78 ? 6.855 49.344 9.305 1 94.81 78 GLU B O 1
ATOM 6923 N N . GLY B 1 79 ? 4.613 48.844 9.031 1 93.44 79 GLY B N 1
ATOM 6924 C CA . GLY B 1 79 ? 4.398 48.844 10.469 1 93.44 79 GLY B CA 1
ATOM 6925 C C . GLY B 1 79 ? 5.258 47.844 11.203 1 93.44 79 GLY B C 1
ATOM 6926 O O . GLY B 1 79 ? 5.84 48.156 12.242 1 93.44 79 GLY B O 1
ATOM 6927 N N . TYR B 1 80 ? 5.348 46.656 10.688 1 94.19 80 TYR B N 1
ATOM 6928 C CA . TYR B 1 80 ? 6.117 45.562 11.305 1 94.19 80 TYR B CA 1
ATOM 6929 C C . TYR B 1 80 ? 7.605 45.875 11.297 1 94.19 80 TYR B C 1
ATOM 6931 O O . TYR B 1 80 ? 8.297 45.688 12.297 1 94.19 80 TYR B O 1
ATOM 6939 N N . LEU B 1 81 ? 8.148 46.344 10.18 1 94.44 81 LEU B N 1
ATOM 6940 C CA . LEU B 1 81 ? 9.57 46.625 10.047 1 94.44 81 LEU B CA 1
ATOM 6941 C C . LEU B 1 81 ? 9.969 47.781 10.992 1 94.44 81 LEU B C 1
ATOM 6943 O O . LEU B 1 81 ? 11.016 47.688 11.648 1 94.44 81 LEU B O 1
ATOM 6947 N N . ARG B 1 82 ? 9.164 48.75 11.133 1 91.88 82 ARG B N 1
ATOM 6948 C CA . ARG B 1 82 ? 9.453 49.875 12.016 1 91.88 82 ARG B CA 1
ATOM 6949 C C . ARG B 1 82 ? 9.477 49.438 13.477 1 91.88 82 ARG B C 1
ATOM 6951 O O . ARG B 1 82 ? 10.352 49.844 14.234 1 91.88 82 ARG B O 1
ATOM 6958 N N . GLU B 1 83 ? 8.477 48.656 13.766 1 90.88 83 GLU B N 1
ATOM 6959 C CA . GLU B 1 83 ? 8.422 48.125 15.125 1 90.88 83 GLU B CA 1
ATOM 6960 C C . GLU B 1 83 ? 9.656 47.281 15.438 1 90.88 83 GLU B C 1
ATOM 6962 O O . GLU B 1 83 ? 10.219 47.375 16.531 1 90.88 83 GLU B O 1
ATOM 6967 N N . SER B 1 84 ? 10.07 46.469 14.508 1 91.19 84 SER B N 1
ATOM 6968 C CA . SER B 1 84 ? 11.203 45.562 14.695 1 91.19 84 SER B CA 1
ATOM 6969 C C . SER B 1 84 ? 12.516 46.344 14.773 1 91.19 84 SER B C 1
ATOM 6971 O O . SER B 1 84 ? 13.414 45.969 15.531 1 91.19 84 SER B O 1
ATOM 6973 N N . MET B 1 85 ? 12.664 47.406 14.008 1 87.88 85 MET B N 1
ATOM 6974 C CA . MET B 1 85 ? 13.883 48.188 13.992 1 87.88 85 MET B CA 1
ATOM 6975 C C . MET B 1 85 ? 14.016 49 15.281 1 87.88 85 MET B C 1
ATOM 6977 O O . MET B 1 85 ? 15.133 49.25 15.758 1 87.88 85 MET B O 1
ATOM 6981 N N . SER B 1 86 ? 12.969 49.438 15.781 1 83.56 86 SER B N 1
ATOM 6982 C CA . SER B 1 86 ? 13.008 50.188 17.047 1 83.56 86 SER B CA 1
ATOM 6983 C C . SER B 1 86 ? 13.531 49.312 18.172 1 83.56 86 SER B C 1
ATOM 6985 O O . SER B 1 86 ? 14.18 49.781 19.109 1 83.56 86 SER B O 1
ATOM 6987 N N . ALA B 1 87 ? 13.25 48.062 18.016 1 79.38 87 ALA B N 1
ATOM 6988 C CA . ALA B 1 87 ? 13.68 47.125 19.031 1 79.38 87 ALA B CA 1
ATOM 6989 C C . ALA B 1 87 ? 15.125 46.688 18.797 1 79.38 87 ALA B C 1
ATOM 6991 O O . ALA B 1 87 ? 15.805 46.25 19.719 1 79.38 87 ALA B O 1
ATOM 6992 N N . SER B 1 88 ? 15.5 46.906 17.531 1 75.44 88 SER B N 1
ATOM 6993 C CA . SER B 1 88 ? 16.812 46.406 17.156 1 75.44 88 SER B CA 1
ATOM 6994 C C . SER B 1 88 ? 17.859 47.531 17.172 1 75.44 88 SER B C 1
ATOM 6996 O O . SER B 1 88 ? 17.516 48.688 16.953 1 75.44 88 SER B O 1
ATOM 6998 N N . ARG B 1 89 ? 19.094 47.375 17.516 1 70.06 89 ARG B N 1
ATOM 6999 C CA . ARG B 1 89 ? 20.172 48.344 17.578 1 70.06 89 ARG B CA 1
ATOM 7000 C C . ARG B 1 89 ? 20.984 48.344 16.281 1 70.06 89 ARG B C 1
ATOM 7002 O O . ARG B 1 89 ? 22.016 49 16.172 1 70.06 89 ARG B O 1
ATOM 7009 N N . VAL B 1 90 ? 20.469 47.531 15.359 1 78.5 90 VAL B N 1
ATOM 7010 C CA . VAL B 1 90 ? 21.234 47.438 14.125 1 78.5 90 VAL B CA 1
ATOM 7011 C C . VAL B 1 90 ? 20.453 48.031 12.961 1 78.5 90 VAL B C 1
ATOM 7013 O O . VAL B 1 90 ? 19.25 47.75 12.812 1 78.5 90 VAL B O 1
ATOM 7016 N N . SER B 1 91 ? 21.109 48.938 12.227 1 85.44 91 SER B N 1
ATOM 7017 C CA . SER B 1 91 ? 20.484 49.5 11.023 1 85.44 91 SER B CA 1
ATOM 7018 C C . SER B 1 91 ? 20.672 48.594 9.828 1 85.44 91 SER B C 1
ATOM 7020 O O . SER B 1 91 ? 21.75 48.031 9.625 1 85.44 91 SER B O 1
ATOM 7022 N N . LEU B 1 92 ? 19.562 48.312 9.109 1 91.31 92 LEU B N 1
ATOM 7023 C CA . LEU B 1 92 ? 19.562 47.438 7.957 1 91.31 92 LEU B CA 1
ATOM 7024 C C . LEU B 1 92 ? 19.172 48.188 6.691 1 91.31 92 LEU B C 1
ATOM 7026 O O . LEU B 1 92 ? 18.312 49.062 6.73 1 91.31 92 LEU B O 1
ATOM 7030 N N . GLU B 1 93 ? 19.844 47.875 5.602 1 92.31 93 GLU B N 1
ATOM 7031 C CA . GLU B 1 93 ? 19.5 48.406 4.285 1 92.31 93 GLU B CA 1
ATOM 7032 C C . GLU B 1 93 ? 19.672 47.344 3.203 1 92.31 93 GLU B C 1
ATOM 7034 O O . GLU B 1 93 ? 20.609 46.531 3.236 1 92.31 93 GLU B O 1
ATOM 7039 N N . PHE B 1 94 ? 18.688 47.375 2.252 1 94.81 94 PHE B N 1
ATOM 7040 C CA . PHE B 1 94 ? 18.75 46.438 1.135 1 94.81 94 PHE B CA 1
ATOM 7041 C C . PHE B 1 94 ? 19.328 47.094 -0.105 1 94.81 94 PHE B C 1
ATOM 7043 O O . PHE B 1 94 ? 19.047 48.281 -0.365 1 94.81 94 PHE B O 1
ATOM 7050 N N . VAL B 1 95 ? 20.141 46.375 -0.815 1 95.38 95 VAL B N 1
ATOM 7051 C CA . VAL B 1 95 ? 20.656 46.781 -2.113 1 95.38 95 VAL B CA 1
ATOM 7052 C C . VAL B 1 95 ? 20.375 45.719 -3.16 1 95.38 95 VAL B C 1
ATOM 7054 O O . VAL B 1 95 ? 20.484 44.531 -2.879 1 95.38 95 VAL B O 1
ATOM 7057 N N . LEU B 1 96 ? 19.922 46.188 -4.348 1 96.56 96 LEU B N 1
ATOM 7058 C CA . LEU B 1 96 ? 19.625 45.25 -5.445 1 96.56 96 LEU B CA 1
ATOM 7059 C C . LEU B 1 96 ? 20.859 45.031 -6.312 1 96.56 96 LEU B C 1
ATOM 7061 O O . LEU B 1 96 ? 21.469 46 -6.793 1 96.56 96 LEU B O 1
ATOM 7065 N N . LEU B 1 97 ? 21.266 43.812 -6.41 1 95.94 97 LEU B N 1
ATOM 7066 C CA . LEU B 1 97 ? 22.281 43.406 -7.371 1 95.94 97 LEU B CA 1
ATOM 7067 C C . LEU B 1 97 ? 21.641 42.719 -8.586 1 95.94 97 LEU B C 1
ATOM 7069 O O . LEU B 1 97 ? 21.141 41.594 -8.484 1 95.94 97 LEU B O 1
ATOM 7073 N N . HIS B 1 98 ? 21.719 43.406 -9.703 1 96.75 98 HIS B N 1
ATOM 7074 C CA . HIS B 1 98 ? 21.047 42.906 -10.898 1 96.75 98 HIS B CA 1
ATOM 7075 C C . HIS B 1 98 ? 22.047 42.312 -11.898 1 96.75 98 HIS B C 1
ATOM 7077 O O . HIS B 1 98 ? 23.047 42.969 -12.219 1 96.75 98 HIS B O 1
ATOM 7083 N N . PHE B 1 99 ? 21.766 41.125 -12.305 1 95.94 99 PHE B N 1
ATOM 7084 C CA . PHE B 1 99 ? 22.547 40.469 -13.344 1 95.94 99 PHE B CA 1
ATOM 7085 C C . PHE B 1 99 ? 21.656 40.031 -14.492 1 95.94 99 PHE B C 1
ATOM 7087 O O . PHE B 1 99 ? 20.531 39.562 -14.281 1 95.94 99 PHE B O 1
ATOM 7094 N N . GLN B 1 100 ? 22.203 40 -15.68 1 93.25 100 GLN B N 1
ATOM 7095 C CA . GLN B 1 100 ? 21.406 39.688 -16.859 1 93.25 100 GLN B CA 1
ATOM 7096 C C . GLN B 1 100 ? 21.359 38.188 -17.109 1 93.25 100 GLN B C 1
ATOM 7098 O O . GLN B 1 100 ? 20.469 37.688 -17.812 1 93.25 100 GLN B O 1
ATOM 7103 N N . SER B 1 101 ? 22.391 37.562 -16.562 1 92.12 101 SER B N 1
ATOM 7104 C CA . SER B 1 101 ? 22.453 36.125 -16.766 1 92.12 101 SER B CA 1
ATOM 7105 C C . SER B 1 101 ? 23.078 35.406 -15.562 1 92.12 101 SER B C 1
ATOM 7107 O O . SER B 1 101 ? 23.766 36.031 -14.766 1 92.12 101 SER B O 1
ATOM 7109 N N . LEU B 1 102 ? 22.781 34.094 -15.492 1 92.19 102 LEU B N 1
ATOM 7110 C CA . LEU B 1 102 ? 23.359 33.312 -14.422 1 92.19 102 LEU B CA 1
ATOM 7111 C C . LEU B 1 102 ? 24.891 33.312 -14.492 1 92.19 102 LEU B C 1
ATOM 7113 O O . LEU B 1 102 ? 25.562 33.406 -13.461 1 92.19 102 LEU B O 1
ATOM 7117 N N . ASP B 1 103 ? 25.453 33.281 -15.703 1 90.5 103 ASP B N 1
ATOM 7118 C CA . ASP B 1 103 ? 26.906 33.312 -15.891 1 90.5 103 ASP B CA 1
ATOM 7119 C C . ASP B 1 103 ? 27.5 34.625 -15.352 1 90.5 103 ASP B C 1
ATOM 7121 O O . ASP B 1 103 ? 28.531 34.594 -14.688 1 90.5 103 ASP B O 1
ATOM 7125 N N . SER B 1 104 ? 26.875 35.656 -15.719 1 93.38 104 SER B N 1
ATOM 7126 C CA . SER B 1 104 ? 27.344 36.969 -15.234 1 93.38 104 SER B CA 1
ATOM 7127 C C . SER B 1 104 ? 27.281 37.031 -13.719 1 93.38 104 SER B C 1
ATOM 7129 O O . SER B 1 104 ? 28.156 37.625 -13.086 1 93.38 104 SER B O 1
ATOM 7131 N N . ALA B 1 105 ? 26.219 36.5 -13.156 1 94.5 105 ALA B N 1
ATOM 7132 C CA . ALA B 1 105 ? 26.078 36.469 -11.695 1 94.5 105 ALA B CA 1
ATOM 7133 C C . ALA B 1 105 ? 27.188 35.656 -11.055 1 94.5 105 ALA B C 1
ATOM 7135 O O . ALA B 1 105 ? 27.766 36.062 -10.055 1 94.5 105 ALA B O 1
ATOM 7136 N N . LEU B 1 106 ? 27.469 34.469 -11.602 1 92.25 106 LEU B N 1
ATOM 7137 C CA . LEU B 1 106 ? 28.469 33.562 -11.062 1 92.25 106 LEU B CA 1
ATOM 7138 C C . LEU B 1 106 ? 29.859 34.219 -11.109 1 92.25 106 LEU B C 1
ATOM 7140 O O . LEU B 1 106 ? 30.688 33.969 -10.242 1 92.25 106 LEU B O 1
ATOM 7144 N N . GLU B 1 107 ? 30.062 35.094 -12.031 1 91.75 107 GLU B N 1
ATOM 7145 C CA . GLU B 1 107 ? 31.359 35.75 -12.211 1 91.75 107 GLU B CA 1
ATOM 7146 C C . GLU B 1 107 ? 31.516 36.938 -11.273 1 91.75 107 GLU B C 1
ATOM 7148 O O . GLU B 1 107 ? 32.594 37.156 -10.727 1 91.75 107 GLU B O 1
ATOM 7153 N N . ARG B 1 108 ? 30.516 37.688 -11.055 1 91.06 108 ARG B N 1
ATOM 7154 C CA . ARG B 1 108 ? 30.672 39 -10.422 1 91.06 108 ARG B CA 1
ATOM 7155 C C . ARG B 1 108 ? 30.203 38.969 -8.969 1 91.06 108 ARG B C 1
ATOM 7157 O O . ARG B 1 108 ? 30.578 39.812 -8.172 1 91.06 108 ARG B O 1
ATOM 7164 N N . LEU B 1 109 ? 29.391 38.031 -8.594 1 89.44 109 LEU B N 1
ATOM 7165 C CA . LEU B 1 109 ? 28.75 37.969 -7.277 1 89.44 109 LEU B CA 1
ATOM 7166 C C . LEU B 1 109 ? 29.812 37.875 -6.176 1 89.44 109 LEU B C 1
ATOM 7168 O O . LEU B 1 109 ? 29.656 38.469 -5.113 1 89.44 109 LEU B O 1
ATOM 7172 N N . PRO B 1 110 ? 30.938 37.125 -6.43 1 85.81 110 PRO B N 1
ATOM 7173 C CA . PRO B 1 110 ? 31.938 37.062 -5.367 1 85.81 110 PRO B CA 1
ATOM 7174 C C . PRO B 1 110 ? 32.5 38.406 -4.977 1 85.81 110 PRO B C 1
ATOM 7176 O O . PRO B 1 110 ? 32.781 38.656 -3.799 1 85.81 110 PRO B O 1
ATOM 7179 N N . GLN B 1 111 ? 32.625 39.281 -5.879 1 83.44 111 GLN B N 1
ATOM 7180 C CA . GLN B 1 111 ? 33.156 40.625 -5.598 1 83.44 111 GLN B CA 1
ATOM 7181 C C . GLN B 1 111 ? 32.125 41.438 -4.809 1 83.44 111 GLN B C 1
ATOM 7183 O O . GLN B 1 111 ? 32.5 42.125 -3.861 1 83.44 111 GLN B O 1
ATOM 7188 N N . ASP B 1 112 ? 31 41.344 -5.195 1 83.44 112 ASP B N 1
ATOM 7189 C CA . ASP B 1 112 ? 29.938 42.094 -4.516 1 83.44 112 ASP B CA 1
ATOM 7190 C C . ASP B 1 112 ? 29.703 41.531 -3.111 1 83.44 112 ASP B C 1
ATOM 7192 O O . ASP B 1 112 ? 29.375 42.281 -2.186 1 83.44 112 ASP B O 1
ATOM 7196 N N . ALA B 1 113 ? 29.828 40.25 -2.969 1 78.69 113 ALA B N 1
ATOM 7197 C CA . ALA B 1 113 ? 29.547 39.562 -1.717 1 78.69 113 ALA B CA 1
ATOM 7198 C C . ALA B 1 113 ? 30.578 39.906 -0.652 1 78.69 113 ALA B C 1
ATOM 7200 O O . ALA B 1 113 ? 30.359 39.688 0.54 1 78.69 113 ALA B O 1
ATOM 7201 N N . GLN B 1 114 ? 31.656 40.438 -1.092 1 78.19 114 GLN B N 1
ATOM 7202 C CA . GLN B 1 114 ? 32.656 40.906 -0.139 1 78.19 114 GLN B CA 1
ATOM 7203 C C . GLN B 1 114 ? 32.219 42.188 0.555 1 78.19 114 GLN B C 1
ATOM 7205 O O . GLN B 1 114 ? 32.594 42.469 1.699 1 78.19 114 GLN B O 1
ATOM 7210 N N . ARG B 1 115 ? 31.375 42.875 -0.109 1 77.75 115 ARG B N 1
ATOM 7211 C CA . ARG B 1 115 ? 30.969 44.188 0.399 1 77.75 115 ARG B CA 1
ATOM 7212 C C . ARG B 1 115 ? 29.594 44.094 1.074 1 77.75 115 ARG B C 1
ATOM 7214 O O . ARG B 1 115 ? 29.266 44.906 1.927 1 77.75 115 ARG B O 1
ATOM 7221 N N . LEU B 1 116 ? 28.766 43.188 0.566 1 85.06 116 LEU B N 1
ATOM 7222 C CA . LEU B 1 116 ? 27.406 43.094 1.077 1 85.06 116 LEU B CA 1
ATOM 7223 C C . LEU B 1 116 ? 27.047 41.625 1.375 1 85.06 116 LEU B C 1
ATOM 7225 O O . LEU B 1 116 ? 27.625 40.719 0.789 1 85.06 116 LEU B O 1
ATOM 7229 N N . GLN B 1 117 ? 26.172 41.406 2.332 1 89.25 117 GLN B N 1
ATOM 7230 C CA . GLN B 1 117 ? 25.641 40.094 2.625 1 89.25 117 GLN B CA 1
ATOM 7231 C C . GLN B 1 117 ? 24.453 39.75 1.721 1 89.25 117 GLN B C 1
ATOM 7233 O O . GLN B 1 117 ? 23.344 40.219 1.951 1 89.25 117 GLN B O 1
ATOM 7238 N N . VAL B 1 118 ? 24.641 38.875 0.82 1 92.25 118 VAL B N 1
ATOM 7239 C CA . VAL B 1 118 ? 23.578 38.5 -0.09 1 92.25 118 VAL B CA 1
ATOM 7240 C C . VAL B 1 118 ? 22.75 37.375 0.534 1 92.25 118 VAL B C 1
ATOM 7242 O O . VAL B 1 118 ? 23.234 36.25 0.657 1 92.25 118 VAL B O 1
ATOM 7245 N N . GLU B 1 119 ? 21.516 37.688 0.826 1 92.19 119 GLU B N 1
ATOM 7246 C CA . GLU B 1 119 ? 20.719 36.719 1.58 1 92.19 119 GLU B CA 1
ATOM 7247 C C . GLU B 1 119 ? 19.5 36.281 0.79 1 92.19 119 GLU B C 1
ATOM 7249 O O . GLU B 1 119 ? 18.828 35.312 1.153 1 92.19 119 GLU B O 1
ATOM 7254 N N . MET B 1 120 ? 19.125 36.906 -0.245 1 94.5 120 MET B N 1
ATOM 7255 C CA . MET B 1 120 ? 18.016 36.531 -1.114 1 94.5 120 MET B CA 1
ATOM 7256 C C . MET B 1 120 ? 18.469 36.469 -2.572 1 94.5 120 MET B C 1
ATOM 7258 O O . MET B 1 120 ? 19.172 37.375 -3.045 1 94.5 120 MET B O 1
ATOM 7262 N N . ILE B 1 121 ? 18.141 35.438 -3.213 1 95.69 121 ILE B N 1
ATOM 7263 C CA . ILE B 1 121 ? 18.5 35.25 -4.617 1 95.69 121 ILE B CA 1
ATOM 7264 C C . ILE B 1 121 ? 17.234 34.969 -5.43 1 95.69 121 ILE B C 1
ATOM 7266 O O . ILE B 1 121 ? 16.453 34.062 -5.094 1 95.69 121 ILE B O 1
ATOM 7270 N N . ILE B 1 122 ? 16.969 35.719 -6.441 1 97.06 122 ILE B N 1
ATOM 7271 C CA . ILE B 1 122 ? 15.844 35.562 -7.363 1 97.06 122 ILE B CA 1
ATOM 7272 C C . ILE B 1 122 ? 16.375 35.219 -8.758 1 97.06 122 ILE B C 1
ATOM 7274 O O . ILE B 1 122 ? 17.156 36 -9.328 1 97.06 122 ILE B O 1
ATOM 7278 N N . VAL B 1 123 ? 15.984 34.094 -9.25 1 95.81 123 VAL B N 1
ATOM 7279 C CA . VAL B 1 123 ? 16.438 33.688 -10.57 1 95.81 123 VAL B CA 1
ATOM 7280 C C . VAL B 1 123 ? 15.242 33.562 -11.516 1 95.81 123 VAL B C 1
ATOM 7282 O O . VAL B 1 123 ? 14.25 32.906 -11.211 1 95.81 123 VAL B O 1
ATOM 7285 N N . ASP B 1 124 ? 15.312 34.25 -12.617 1 95.62 124 ASP B N 1
ATOM 7286 C CA . ASP B 1 124 ? 14.336 34.156 -13.703 1 95.62 124 ASP B CA 1
ATOM 7287 C C . ASP B 1 124 ? 14.75 33.125 -14.742 1 95.62 124 ASP B C 1
ATOM 7289 O O . ASP B 1 124 ? 15.625 33.375 -15.562 1 95.62 124 ASP B O 1
ATOM 7293 N N . ALA B 1 125 ? 14.086 32 -14.719 1 92.81 125 ALA B N 1
ATOM 7294 C CA . ALA B 1 125 ? 14.406 30.922 -15.641 1 92.81 125 ALA B CA 1
ATOM 7295 C C . ALA B 1 125 ? 13.336 30.781 -16.719 1 92.81 125 ALA B C 1
ATOM 7297 O O . ALA B 1 125 ? 13.156 29.703 -17.297 1 92.81 125 ALA B O 1
ATOM 7298 N N . CYS B 1 126 ? 12.562 31.766 -17.016 1 91.44 126 CYS B N 1
ATOM 7299 C CA . CYS B 1 126 ? 11.43 31.703 -17.938 1 91.44 126 CYS B CA 1
ATOM 7300 C C . CYS B 1 126 ? 11.898 31.484 -19.359 1 91.44 126 CYS B C 1
ATOM 7302 O O . CYS B 1 126 ? 11.18 30.875 -20.172 1 91.44 126 CYS B O 1
ATOM 7304 N N . ASN B 1 127 ? 13 32.062 -19.781 1 80.62 127 ASN B N 1
ATOM 7305 C CA . ASN B 1 127 ? 13.43 32 -21.172 1 80.62 127 ASN B CA 1
ATOM 7306 C C . ASN B 1 127 ? 14.672 31.125 -21.344 1 80.62 127 ASN B C 1
ATOM 7308 O O . ASN B 1 127 ? 15.305 31.141 -22.406 1 80.62 127 ASN B O 1
ATOM 7312 N N . ASP B 1 128 ? 15.039 30.484 -20.375 1 68.69 128 ASP B N 1
ATOM 7313 C CA . ASP B 1 128 ? 16.281 29.719 -20.484 1 68.69 128 ASP B CA 1
ATOM 7314 C C . ASP B 1 128 ? 16.016 28.219 -20.516 1 68.69 128 ASP B C 1
ATOM 7316 O O . ASP B 1 128 ? 14.953 27.766 -20.062 1 68.69 128 ASP B O 1
ATOM 7320 N N . ASP B 1 129 ? 16.938 27.672 -21.266 1 65.5 129 ASP B N 1
ATOM 7321 C CA . ASP B 1 129 ? 16.938 26.219 -21.203 1 65.5 129 ASP B CA 1
ATOM 7322 C C . ASP B 1 129 ? 17.156 25.719 -19.781 1 65.5 129 ASP B C 1
ATOM 7324 O O . ASP B 1 129 ? 18 26.25 -19.062 1 65.5 129 ASP B O 1
ATOM 7328 N N . ALA B 1 130 ? 16.297 25.062 -19.297 1 63.34 130 ALA B N 1
ATOM 7329 C CA . ALA B 1 130 ? 16.344 24.609 -17.906 1 63.34 130 ALA B CA 1
ATOM 7330 C C . ALA B 1 130 ? 17.641 23.891 -17.594 1 63.34 130 ALA B C 1
ATOM 7332 O O . ALA B 1 130 ? 18 22.922 -18.266 1 63.34 130 ALA B O 1
ATOM 7333 N N . PRO B 1 131 ? 18.422 24.516 -16.688 1 64.06 131 PRO B N 1
ATOM 7334 C CA . PRO B 1 131 ? 19.594 23.75 -16.25 1 64.06 131 PRO B CA 1
ATOM 7335 C C . PRO B 1 131 ? 19.219 22.406 -15.633 1 64.06 131 PRO B C 1
ATOM 7337 O O . PRO B 1 131 ? 18.078 22.219 -15.203 1 64.06 131 PRO B O 1
ATOM 7340 N N . ASP B 1 132 ? 20.109 21.484 -15.625 1 65.5 132 ASP B N 1
ATOM 7341 C CA . ASP B 1 132 ? 19.891 20.141 -15.125 1 65.5 132 ASP B CA 1
ATOM 7342 C C . ASP B 1 132 ? 19.891 20.109 -13.602 1 65.5 132 ASP B C 1
ATOM 7344 O O . ASP B 1 132 ? 19.469 19.125 -12.992 1 65.5 132 ASP B O 1
ATOM 7348 N N . SER B 1 133 ? 20.406 21.297 -13.117 1 74.56 133 SER B N 1
ATOM 7349 C CA . SER B 1 133 ? 20.516 21.266 -11.664 1 74.56 133 SER B CA 1
ATOM 7350 C C . SER B 1 133 ? 19.891 22.5 -11.031 1 74.56 133 SER B C 1
ATOM 7352 O O . SER B 1 133 ? 19.484 23.422 -11.742 1 74.56 133 SER B O 1
ATOM 7354 N N . ASP B 1 134 ? 19.812 22.547 -9.695 1 81 134 ASP B N 1
ATOM 7355 C CA . ASP B 1 134 ? 19.328 23.672 -8.906 1 81 134 ASP B CA 1
ATOM 7356 C C . ASP B 1 134 ? 20.25 24.875 -9.047 1 81 134 ASP B C 1
ATOM 7358 O O . ASP B 1 134 ? 21.391 24.844 -8.609 1 81 134 ASP B O 1
ATOM 7362 N N . PRO B 1 135 ? 19.797 25.906 -9.688 1 87.62 135 PRO B N 1
ATOM 7363 C CA . PRO B 1 135 ? 20.672 27.062 -9.945 1 87.62 135 PRO B CA 1
ATOM 7364 C C . PRO B 1 135 ? 21.094 27.781 -8.664 1 87.62 135 PRO B C 1
ATOM 7366 O O . PRO B 1 135 ? 22.031 28.594 -8.688 1 87.62 135 PRO B O 1
ATOM 7369 N N . PHE B 1 136 ? 20.438 27.531 -7.59 1 89.69 136 PHE B N 1
ATOM 7370 C CA . PHE B 1 136 ? 20.703 28.266 -6.352 1 89.69 136 PHE B CA 1
ATOM 7371 C C . PHE B 1 136 ? 21.922 27.703 -5.637 1 89.69 136 PHE B C 1
ATOM 7373 O O . PHE B 1 136 ? 22.594 28.406 -4.891 1 89.69 136 PHE B O 1
ATOM 7380 N N . ASP B 1 137 ? 22.266 26.469 -5.895 1 85.56 137 ASP B N 1
ATOM 7381 C CA . ASP B 1 137 ? 23.344 25.828 -5.164 1 85.56 137 ASP B CA 1
ATOM 7382 C C . ASP B 1 137 ? 24.672 26.562 -5.395 1 85.56 137 ASP B C 1
ATOM 7384 O O . ASP B 1 137 ? 25.312 27 -4.441 1 85.56 137 ASP B O 1
ATOM 7388 N N . PRO B 1 138 ? 25.094 26.781 -6.609 1 86.69 138 PRO B N 1
ATOM 7389 C CA . PRO B 1 138 ? 26.359 27.5 -6.832 1 86.69 138 PRO B CA 1
ATOM 7390 C C . PRO B 1 138 ? 26.297 28.953 -6.371 1 86.69 138 PRO B C 1
ATOM 7392 O O . PRO B 1 138 ? 27.297 29.484 -5.883 1 86.69 138 PRO B O 1
ATOM 7395 N N . LEU B 1 139 ? 25.172 29.562 -6.512 1 89.81 139 LEU B N 1
ATOM 7396 C CA . LEU B 1 139 ? 25.047 30.969 -6.129 1 89.81 139 LEU B CA 1
ATOM 7397 C C . LEU B 1 139 ? 25.172 31.125 -4.617 1 89.81 139 LEU B C 1
ATOM 7399 O O . LEU B 1 139 ? 25.844 32.031 -4.137 1 89.81 139 LEU B O 1
ATOM 7403 N N . LEU B 1 140 ? 24.469 30.266 -3.898 1 86.06 140 LEU B N 1
ATOM 7404 C CA . LEU B 1 140 ? 24.5 30.312 -2.441 1 86.06 140 LEU B CA 1
ATOM 7405 C C . LEU B 1 140 ? 25.906 30.016 -1.92 1 86.06 140 LEU B C 1
ATOM 7407 O O . LEU B 1 140 ? 26.344 30.609 -0.935 1 86.06 140 LEU B O 1
ATOM 7411 N N . GLU B 1 141 ? 26.578 29.125 -2.566 1 84 141 GLU B N 1
ATOM 7412 C CA . GLU B 1 141 ? 27.938 28.797 -2.188 1 84 141 GLU B CA 1
ATOM 7413 C C . GLU B 1 141 ? 28.875 30 -2.379 1 84 141 GLU B C 1
ATOM 7415 O O . GLU B 1 141 ? 29.734 30.25 -1.543 1 84 141 GLU B O 1
ATOM 7420 N N . LEU B 1 142 ? 28.672 30.672 -3.416 1 86.38 142 LEU B N 1
ATOM 7421 C CA . LEU B 1 142 ? 29.516 31.828 -3.729 1 86.38 142 LEU B CA 1
ATOM 7422 C C . LEU B 1 142 ? 29.266 32.969 -2.738 1 86.38 142 LEU B C 1
ATOM 7424 O O . LEU B 1 142 ? 30.188 33.719 -2.42 1 86.38 142 LEU B O 1
ATOM 7428 N N . CYS B 1 143 ? 28.031 33.062 -2.262 1 85.38 143 CYS B N 1
ATOM 7429 C CA . CYS B 1 143 ? 27.688 34.094 -1.311 1 85.38 143 CYS B CA 1
ATOM 7430 C C . CYS B 1 143 ? 28.328 33.844 0.047 1 85.38 143 CYS B C 1
ATOM 7432 O O . CYS B 1 143 ? 28.5 34.75 0.851 1 85.38 143 CYS B O 1
ATOM 7434 N N . GLN B 1 144 ? 28.688 32.594 0.293 1 78.69 144 GLN B N 1
ATOM 7435 C CA . GLN B 1 144 ? 29.266 32.219 1.578 1 78.69 144 GLN B CA 1
ATOM 7436 C C . GLN B 1 144 ? 30.797 32.219 1.527 1 78.69 144 GLN B C 1
ATOM 7438 O O . GLN B 1 144 ? 31.453 32.312 2.564 1 78.69 144 GLN B O 1
ATOM 7443 N N . CYS B 1 145 ? 31.359 32.188 0.396 1 72.31 145 CYS B N 1
ATOM 7444 C CA . CYS B 1 145 ? 32.781 32.031 0.225 1 72.31 145 CYS B CA 1
ATOM 7445 C C . CYS B 1 145 ? 33.531 33.281 0.701 1 72.31 145 CYS B C 1
ATOM 7447 O O . CYS B 1 145 ? 33.188 34.406 0.316 1 72.31 145 CYS B O 1
ATOM 7449 N N . GLY B 1 146 ? 34.531 33.094 1.515 1 63.19 146 GLY B N 1
ATOM 7450 C CA . GLY B 1 146 ? 35.531 34.094 1.885 1 63.19 146 GLY B CA 1
ATOM 7451 C C . GLY B 1 146 ? 35.031 35.031 2.992 1 63.19 146 GLY B C 1
ATOM 7452 O O . GLY B 1 146 ? 35.656 36.062 3.25 1 63.19 146 GLY B O 1
ATOM 7453 N N . ARG B 1 147 ? 33.906 34.625 3.639 1 70.69 147 ARG B N 1
ATOM 7454 C CA . ARG B 1 147 ? 33.375 35.531 4.668 1 70.69 147 ARG B CA 1
ATOM 7455 C C . ARG B 1 147 ? 33.531 34.906 6.055 1 70.69 147 ARG B C 1
ATOM 7457 O O . ARG B 1 147 ? 33.469 33.688 6.215 1 70.69 147 ARG B O 1
ATOM 7464 N N . ASP B 1 148 ? 33.875 35.75 6.867 1 64.5 148 ASP B N 1
ATOM 7465 C CA . ASP B 1 148 ? 33.969 35.344 8.266 1 64.5 148 ASP B CA 1
ATOM 7466 C C . ASP B 1 148 ? 32.594 35.062 8.852 1 64.5 148 ASP B C 1
ATOM 7468 O O . ASP B 1 148 ? 32.406 34.156 9.633 1 64.5 148 ASP B O 1
ATOM 7472 N N . THR B 1 149 ? 31.656 36.031 8.359 1 72.12 149 THR B N 1
ATOM 7473 C CA . THR B 1 149 ? 30.281 35.844 8.805 1 72.12 149 THR B CA 1
ATOM 7474 C C . THR B 1 149 ? 29.422 35.312 7.672 1 72.12 149 THR B C 1
ATOM 7476 O O . THR B 1 149 ? 29.328 35.938 6.605 1 72.12 149 THR B O 1
ATOM 7479 N N . LEU B 1 150 ? 28.812 34.219 7.922 1 77.69 150 LEU B N 1
ATOM 7480 C CA . LEU B 1 150 ? 28 33.594 6.891 1 77.69 150 LEU B CA 1
ATOM 7481 C C . LEU B 1 150 ? 26.672 34.344 6.715 1 77.69 150 LEU B C 1
ATOM 7483 O O . LEU B 1 150 ? 26.094 34.812 7.691 1 77.69 150 LEU B O 1
ATOM 7487 N N . PRO B 1 151 ? 26.312 34.562 5.438 1 83.94 151 PRO B N 1
ATOM 7488 C CA . PRO B 1 151 ? 25 35.125 5.227 1 83.94 151 PRO B CA 1
ATOM 7489 C C . PRO B 1 151 ? 23.875 34.344 5.887 1 83.94 151 PRO B C 1
ATOM 7491 O O . PRO B 1 151 ? 23.938 33.094 5.914 1 83.94 151 PRO B O 1
ATOM 7494 N N . ARG B 1 152 ? 22.891 35 6.41 1 87.81 152 ARG B N 1
ATOM 7495 C CA . ARG B 1 152 ? 21.766 34.375 7.078 1 87.81 152 ARG B CA 1
ATOM 7496 C C . ARG B 1 152 ? 20.688 34 6.066 1 87.81 152 ARG B C 1
ATOM 7498 O O . ARG B 1 152 ? 19.703 34.719 5.883 1 87.81 152 ARG B O 1
ATOM 7505 N N . CYS B 1 153 ? 20.859 32.812 5.559 1 88.44 153 CYS B N 1
ATOM 7506 C CA . CYS B 1 153 ? 19.875 32.344 4.578 1 88.44 153 CYS B CA 1
ATOM 7507 C C . CYS B 1 153 ? 18.719 31.641 5.266 1 88.44 153 CYS B C 1
ATOM 7509 O O . CYS B 1 153 ? 18.922 30.812 6.16 1 88.44 153 CYS B O 1
ATOM 7511 N N . SER B 1 154 ? 17.531 32.094 4.938 1 90.69 154 SER B N 1
ATOM 7512 C CA . SER B 1 154 ? 16.297 31.5 5.449 1 90.69 154 SER B CA 1
ATOM 7513 C C . SER B 1 154 ? 15.594 30.672 4.379 1 90.69 154 SER B C 1
ATOM 7515 O O . SER B 1 154 ? 16.062 30.594 3.24 1 90.69 154 SER B O 1
ATOM 7517 N N . PRO B 1 155 ? 14.477 29.938 4.703 1 90.25 155 PRO B N 1
ATOM 7518 C CA . PRO B 1 155 ? 13.711 29.203 3.695 1 90.25 155 PRO B CA 1
ATOM 7519 C C . PRO B 1 155 ? 13.133 30.109 2.609 1 90.25 155 PRO B C 1
ATOM 7521 O O . PRO B 1 155 ? 12.609 29.609 1.606 1 90.25 155 PRO B O 1
ATOM 7524 N N . HIS B 1 156 ? 13.305 31.406 2.75 1 93.56 156 HIS B N 1
ATOM 7525 C CA . HIS B 1 156 ? 12.734 32.375 1.818 1 93.56 156 HIS B CA 1
ATOM 7526 C C . HIS B 1 156 ? 13.82 33.031 0.978 1 93.56 156 HIS B C 1
ATOM 7528 O O . HIS B 1 156 ? 13.555 34 0.272 1 93.56 156 HIS B O 1
ATOM 7534 N N . SER B 1 157 ? 14.992 32.469 1.002 1 93.38 157 SER B N 1
ATOM 7535 C CA . SER B 1 157 ? 16.156 33.156 0.402 1 93.38 157 SER B CA 1
ATOM 7536 C C . SER B 1 157 ? 16.25 32.844 -1.087 1 93.38 157 SER B C 1
ATOM 7538 O O . SER B 1 157 ? 17.031 33.469 -1.808 1 93.38 157 SER B O 1
ATOM 7540 N N . ALA B 1 158 ? 15.469 31.859 -1.543 1 94.12 158 ALA B N 1
ATOM 7541 C CA . ALA B 1 158 ? 15.602 31.453 -2.936 1 94.12 158 ALA B CA 1
ATOM 7542 C C . ALA B 1 158 ? 14.25 31.469 -3.641 1 94.12 158 ALA B C 1
ATOM 7544 O O . ALA B 1 158 ? 13.312 30.781 -3.213 1 94.12 158 ALA B O 1
ATOM 7545 N N . LEU B 1 159 ? 14.125 32.219 -4.703 1 95.94 159 LEU B N 1
ATOM 7546 C CA . LEU B 1 159 ? 12.906 32.344 -5.492 1 95.94 159 LEU B CA 1
ATOM 7547 C C . LEU B 1 159 ? 13.195 32.156 -6.977 1 95.94 159 LEU B C 1
ATOM 7549 O O . LEU B 1 159 ? 14.016 32.875 -7.555 1 95.94 159 LEU B O 1
ATOM 7553 N N . LEU B 1 160 ? 12.555 31.172 -7.555 1 95.38 160 LEU B N 1
ATOM 7554 C CA . LEU B 1 160 ? 12.742 30.891 -8.977 1 95.38 160 LEU B CA 1
ATOM 7555 C C . LEU B 1 160 ? 11.469 31.203 -9.758 1 95.38 160 LEU B C 1
ATOM 7557 O O . LEU B 1 160 ? 10.383 30.75 -9.391 1 95.38 160 LEU B O 1
ATOM 7561 N N . TYR B 1 161 ? 11.594 32.031 -10.812 1 96.06 161 TYR B N 1
ATOM 7562 C CA . TYR B 1 161 ? 10.516 32.219 -11.773 1 96.06 161 TYR B CA 1
ATOM 7563 C C . TYR B 1 161 ? 10.703 31.328 -12.992 1 96.06 161 TYR B C 1
ATOM 7565 O O . TYR B 1 161 ? 11.82 31.156 -13.484 1 96.06 161 TYR B O 1
ATOM 7573 N N . CYS B 1 162 ? 9.656 30.672 -13.391 1 94.12 162 CYS B N 1
ATOM 7574 C CA . CYS B 1 162 ? 9.703 29.844 -14.586 1 94.12 162 CYS B CA 1
ATOM 7575 C C . CYS B 1 162 ? 8.445 30.031 -15.43 1 94.12 162 CYS B C 1
ATOM 7577 O O . CYS B 1 162 ? 7.484 30.656 -14.984 1 94.12 162 CYS B O 1
ATOM 7579 N N . SER B 1 163 ? 8.516 29.562 -16.703 1 93.38 163 SER B N 1
ATOM 7580 C CA . SER B 1 163 ? 7.324 29.609 -17.547 1 93.38 163 SER B CA 1
ATOM 7581 C C . SER B 1 163 ? 6.273 28.609 -17.078 1 93.38 163 SER B C 1
ATOM 7583 O O . SER B 1 163 ? 6.598 27.641 -16.391 1 93.38 163 SER B O 1
ATOM 7585 N N . ARG B 1 164 ? 5.043 28.922 -17.422 1 91.88 164 ARG B N 1
ATOM 7586 C CA . ARG B 1 164 ? 3.947 28.031 -17.078 1 91.88 164 ARG B CA 1
ATOM 7587 C C . ARG B 1 164 ? 4.195 26.625 -17.609 1 91.88 164 ARG B C 1
ATOM 7589 O O . ARG B 1 164 ? 3.895 25.641 -16.953 1 91.88 164 ARG B O 1
ATOM 7596 N N . GLN B 1 165 ? 4.754 26.484 -18.75 1 88.38 165 GLN B N 1
ATOM 7597 C CA . GLN B 1 165 ? 5.016 25.219 -19.422 1 88.38 165 GLN B CA 1
ATOM 7598 C C . GLN B 1 165 ? 6.102 24.422 -18.688 1 88.38 165 GLN B C 1
ATOM 7600 O O . GLN B 1 165 ? 6.074 23.203 -18.656 1 88.38 165 GLN B O 1
ATOM 7605 N N . ALA B 1 166 ? 7.004 25.125 -18.047 1 90.19 166 ALA B N 1
ATOM 7606 C CA . ALA B 1 166 ? 8.148 24.484 -17.422 1 90.19 166 ALA B CA 1
ATOM 7607 C C . ALA B 1 166 ? 7.863 24.172 -15.945 1 90.19 166 ALA B C 1
ATOM 7609 O O . ALA B 1 166 ? 8.664 23.531 -15.273 1 90.19 166 ALA B O 1
ATOM 7610 N N . LEU B 1 167 ? 6.691 24.594 -15.5 1 90.06 167 LEU B N 1
ATOM 7611 C CA . LEU B 1 167 ? 6.371 24.516 -14.078 1 90.06 167 LEU B CA 1
ATOM 7612 C C . LEU B 1 167 ? 6.445 23.078 -13.586 1 90.06 167 LEU B C 1
ATOM 7614 O O . LEU B 1 167 ? 7.082 22.781 -12.57 1 90.06 167 LEU B O 1
ATOM 7618 N N . PRO B 1 168 ? 5.828 22.047 -14.305 1 83.31 168 PRO B N 1
ATOM 7619 C CA . PRO B 1 168 ? 5.902 20.672 -13.82 1 83.31 168 PRO B CA 1
ATOM 7620 C C . PRO B 1 168 ? 7.336 20.156 -13.719 1 83.31 168 PRO B C 1
ATOM 7622 O O . PRO B 1 168 ? 7.672 19.438 -12.773 1 83.31 168 PRO B O 1
ATOM 7625 N N . MET B 1 169 ? 8.148 20.531 -14.609 1 82.5 169 MET B N 1
ATOM 7626 C CA . MET B 1 169 ? 9.547 20.109 -14.617 1 82.5 169 MET B CA 1
ATOM 7627 C C . MET B 1 169 ? 10.297 20.672 -13.414 1 82.5 169 MET B C 1
ATOM 7629 O O . MET B 1 169 ? 11.031 19.953 -12.742 1 82.5 169 MET B O 1
ATOM 7633 N N . TRP B 1 170 ? 10.102 21.953 -13.133 1 87.44 170 TRP B N 1
ATOM 7634 C CA . TRP B 1 170 ? 10.82 22.609 -12.047 1 87.44 170 TRP B CA 1
ATOM 7635 C C . TRP B 1 170 ? 10.336 22.109 -10.688 1 87.44 170 TRP B C 1
ATOM 7637 O O . TRP B 1 170 ? 11.109 22.062 -9.727 1 87.44 170 TRP B O 1
ATOM 7647 N N . MET B 1 171 ? 9.07 21.812 -10.578 1 83.69 171 MET B N 1
ATOM 7648 C CA . MET B 1 171 ? 8.539 21.266 -9.336 1 83.69 171 MET B CA 1
ATOM 7649 C C . MET B 1 171 ? 9.25 19.984 -8.945 1 83.69 171 MET B C 1
ATOM 7651 O O . MET B 1 171 ? 9.398 19.672 -7.758 1 83.69 171 MET B O 1
ATOM 7655 N N . GLU B 1 172 ? 9.766 19.312 -9.859 1 78.81 172 GLU B N 1
ATOM 7656 C CA . GLU B 1 172 ? 10.469 18.062 -9.617 1 78.81 172 GLU B CA 1
ATOM 7657 C C . GLU B 1 172 ? 11.961 18.297 -9.422 1 78.81 172 GLU B C 1
ATOM 7659 O O . GLU B 1 172 ? 12.641 17.5 -8.758 1 78.81 172 GLU B O 1
ATOM 7664 N N . ARG B 1 173 ? 12.469 19.297 -10 1 78.19 173 ARG B N 1
ATOM 7665 C CA . ARG B 1 173 ? 13.914 19.469 -10.094 1 78.19 173 ARG B CA 1
ATOM 7666 C C . ARG B 1 173 ? 14.438 20.328 -8.953 1 78.19 173 ARG B C 1
ATOM 7668 O O . ARG B 1 173 ? 15.562 20.141 -8.492 1 78.19 173 ARG B O 1
ATOM 7675 N N . ILE B 1 174 ? 13.664 21.266 -8.594 1 80.38 174 ILE B N 1
ATOM 7676 C CA . ILE B 1 174 ? 14.172 22.25 -7.645 1 80.38 174 ILE B CA 1
ATOM 7677 C C . ILE B 1 174 ? 14.125 21.672 -6.23 1 80.38 174 ILE B C 1
ATOM 7679 O O . ILE B 1 174 ? 13.273 20.828 -5.926 1 80.38 174 ILE B O 1
ATOM 7683 N N . GLY B 1 175 ? 15.133 21.891 -5.492 1 71.25 175 GLY B N 1
ATOM 7684 C CA . GLY B 1 175 ? 15.195 21.438 -4.113 1 71.25 175 GLY B CA 1
ATOM 7685 C C . GLY B 1 175 ? 14.039 21.953 -3.266 1 71.25 175 GLY B C 1
ATOM 7686 O O . GLY B 1 175 ? 13.289 22.828 -3.691 1 71.25 175 GLY B O 1
ATOM 7687 N N . SER B 1 176 ? 14.109 21.359 -2.123 1 76.88 176 SER B N 1
ATOM 7688 C CA . SER B 1 176 ? 13.047 21.766 -1.208 1 76.88 176 SER B CA 1
ATOM 7689 C C . SER B 1 176 ? 13.336 23.141 -0.622 1 76.88 176 SER B C 1
ATOM 7691 O O . SER B 1 176 ? 14.422 23.703 -0.809 1 76.88 176 SER B O 1
ATOM 7693 N N . ASN B 1 177 ? 12.516 23.984 -0.192 1 81.56 177 ASN B N 1
ATOM 7694 C CA . ASN B 1 177 ? 12.586 25.297 0.438 1 81.56 177 ASN B CA 1
ATOM 7695 C C . ASN B 1 177 ? 12.852 26.391 -0.586 1 81.56 177 ASN B C 1
ATOM 7697 O O . ASN B 1 177 ? 13.672 27.281 -0.35 1 81.56 177 ASN B O 1
ATOM 7701 N N . ARG B 1 178 ? 12.609 26.172 -1.771 1 88.88 178 ARG B N 1
ATOM 7702 C CA . ARG B 1 178 ? 12.641 27.188 -2.826 1 88.88 178 ARG B CA 1
ATOM 7703 C C . ARG B 1 178 ? 11.234 27.609 -3.229 1 88.88 178 ARG B C 1
ATOM 7705 O O . ARG B 1 178 ? 10.336 26.766 -3.342 1 88.88 178 ARG B O 1
ATOM 7712 N N . HIS B 1 179 ? 11.195 28.891 -3.316 1 93.88 179 HIS B N 1
ATOM 7713 C CA . HIS B 1 179 ? 9.93 29.359 -3.873 1 93.88 179 HIS B CA 1
ATOM 7714 C C . HIS B 1 179 ? 9.914 29.219 -5.391 1 93.88 179 HIS B C 1
ATOM 7716 O O . HIS B 1 179 ? 10.898 29.531 -6.059 1 93.88 179 HIS B O 1
ATOM 7722 N N . LEU B 1 180 ? 8.906 28.641 -5.887 1 94.12 180 LEU B N 1
ATOM 7723 C CA . LEU B 1 180 ? 8.695 28.5 -7.324 1 94.12 180 LEU B CA 1
ATOM 7724 C C . LEU B 1 180 ? 7.461 29.281 -7.766 1 94.12 180 LEU B C 1
ATOM 7726 O O . LEU B 1 180 ? 6.387 29.141 -7.18 1 94.12 180 LEU B O 1
ATOM 7730 N N . ARG B 1 181 ? 7.688 30.203 -8.828 1 96.38 181 ARG B N 1
ATOM 7731 C CA . ARG B 1 181 ? 6.598 31.062 -9.289 1 96.38 181 ARG B CA 1
ATOM 7732 C C . ARG B 1 181 ? 6.566 31.141 -10.812 1 96.38 181 ARG B C 1
ATOM 7734 O O . ARG B 1 181 ? 7.605 31.031 -11.469 1 96.38 181 ARG B O 1
ATOM 7741 N N . VAL B 1 182 ? 5.391 31.25 -11.273 1 95.81 182 VAL B N 1
ATOM 7742 C CA . VAL B 1 182 ? 5.176 31.719 -12.641 1 95.81 182 VAL B CA 1
ATOM 7743 C C . VAL B 1 182 ? 4.855 33.219 -12.633 1 95.81 182 VAL B C 1
ATOM 7745 O O . VAL B 1 182 ? 4.059 33.688 -11.812 1 95.81 182 VAL B O 1
ATOM 7748 N N . PRO B 1 183 ? 5.578 33.969 -13.508 1 94.94 183 PRO B N 1
ATOM 7749 C CA . PRO B 1 183 ? 5.289 35.406 -13.523 1 94.94 183 PRO B CA 1
ATOM 7750 C C . PRO B 1 183 ? 3.807 35.719 -13.719 1 94.94 183 PRO B C 1
ATOM 7752 O O . PRO B 1 183 ? 3.135 35.062 -14.508 1 94.94 183 PRO B O 1
ATOM 7755 N N . LEU B 1 184 ? 3.359 36.75 -12.984 1 93.38 184 LEU B N 1
ATOM 7756 C CA . LEU B 1 184 ? 1.95 37.125 -13.023 1 93.38 184 LEU B CA 1
ATOM 7757 C C . LEU B 1 184 ? 1.73 38.312 -13.938 1 93.38 184 LEU B C 1
ATOM 7759 O O . LEU B 1 184 ? 2.604 39.188 -14.055 1 93.38 184 LEU B O 1
ATOM 7763 N N . GLU B 1 185 ? 0.547 38.375 -14.516 1 91.06 185 GLU B N 1
ATOM 7764 C CA . GLU B 1 185 ? 0.149 39.562 -15.25 1 91.06 185 GLU B CA 1
ATOM 7765 C C . GLU B 1 185 ? -0.189 40.719 -14.297 1 91.06 185 GLU B C 1
ATOM 7767 O O . GLU B 1 185 ? 0.089 41.875 -14.594 1 91.06 185 GLU B O 1
ATOM 7772 N N . ASP B 1 186 ? -0.756 40.375 -13.234 1 93.5 186 ASP B N 1
ATOM 7773 C CA . ASP B 1 186 ? -1.064 41.375 -12.203 1 93.5 186 ASP B CA 1
ATOM 7774 C C . ASP B 1 186 ? 0.196 41.812 -11.453 1 93.5 186 ASP B C 1
ATOM 7776 O O . ASP B 1 186 ? 0.632 41.125 -10.523 1 93.5 186 ASP B O 1
ATOM 7780 N N . ARG B 1 187 ? 0.715 43 -11.703 1 93.88 187 ARG B N 1
ATOM 7781 C CA . ARG B 1 187 ? 1.964 43.469 -11.133 1 93.88 187 ARG B CA 1
ATOM 7782 C C . ARG B 1 187 ? 1.83 43.688 -9.633 1 93.88 187 ARG B C 1
ATOM 7784 O O . ARG B 1 187 ? 2.795 43.5 -8.883 1 93.88 187 ARG B O 1
ATOM 7791 N N . SER B 1 188 ? 0.621 44.062 -9.227 1 95.5 188 SER B N 1
ATOM 7792 C CA . SER B 1 188 ? 0.403 44.281 -7.801 1 95.5 188 SER B CA 1
ATOM 7793 C C . SER B 1 188 ? 0.557 43 -7.02 1 95.5 188 SER B C 1
ATOM 7795 O O . SER B 1 188 ? 1.142 42.969 -5.934 1 95.5 188 SER B O 1
ATOM 7797 N N . ALA B 1 189 ? 0.026 41.969 -7.586 1 95.38 189 ALA B N 1
ATOM 7798 C CA . ALA B 1 189 ? 0.152 40.656 -6.938 1 95.38 189 ALA B CA 1
ATOM 7799 C C . ALA B 1 189 ? 1.607 40.188 -6.902 1 95.38 189 ALA B C 1
ATOM 7801 O O . ALA B 1 189 ? 2.051 39.594 -5.922 1 95.38 189 ALA B O 1
ATOM 7802 N N . SER B 1 190 ? 2.305 40.406 -7.988 1 96.19 190 SER B N 1
ATOM 7803 C CA . SER B 1 190 ? 3.719 40.062 -8.055 1 96.19 190 SER B CA 1
ATOM 7804 C C . SER B 1 190 ? 4.523 40.781 -6.984 1 96.19 190 SER B C 1
ATOM 7806 O O . SER B 1 190 ? 5.293 40.188 -6.25 1 96.19 190 SER B O 1
ATOM 7808 N N . ARG B 1 191 ? 4.336 42.125 -6.926 1 97.25 191 ARG B N 1
ATOM 7809 C CA . ARG B 1 191 ? 5.031 42.938 -5.945 1 97.25 191 ARG B CA 1
ATOM 7810 C C . ARG B 1 191 ? 4.676 42.531 -4.523 1 97.25 191 ARG B C 1
ATOM 7812 O O . ARG B 1 191 ? 5.543 42.469 -3.65 1 97.25 191 ARG B O 1
ATOM 7819 N N . ALA B 1 192 ? 3.396 42.219 -4.309 1 97.56 192 ALA B N 1
ATOM 7820 C CA . ALA B 1 192 ? 2.955 41.781 -2.99 1 97.56 192 ALA B CA 1
ATOM 7821 C C . ALA B 1 192 ? 3.652 40.469 -2.586 1 97.56 192 ALA B C 1
ATOM 7823 O O . ALA B 1 192 ? 4.051 40.312 -1.43 1 97.56 192 ALA B O 1
ATOM 7824 N N . ASP B 1 193 ? 3.742 39.5 -3.537 1 97.12 193 ASP B N 1
ATOM 7825 C CA . ASP B 1 193 ? 4.371 38.219 -3.26 1 97.12 193 ASP B CA 1
ATOM 7826 C C . ASP B 1 193 ? 5.848 38.406 -2.914 1 97.12 193 ASP B C 1
ATOM 7828 O O . ASP B 1 193 ? 6.34 37.781 -1.955 1 97.12 193 ASP B O 1
ATOM 7832 N N . ILE B 1 194 ? 6.578 39.188 -3.68 1 97.94 194 ILE B N 1
ATOM 7833 C CA . ILE B 1 194 ? 7.996 39.406 -3.434 1 97.94 194 ILE B CA 1
ATOM 7834 C C . ILE B 1 194 ? 8.18 40.094 -2.09 1 97.94 194 ILE B C 1
ATOM 7836 O O . ILE B 1 194 ? 9.086 39.781 -1.324 1 97.94 194 ILE B O 1
ATOM 7840 N N . LEU B 1 195 ? 7.344 41.125 -1.828 1 97.88 195 LEU B N 1
ATOM 7841 C CA . LEU B 1 195 ? 7.414 41.844 -0.554 1 97.88 195 LEU B CA 1
ATOM 7842 C C . LEU B 1 195 ? 7.199 40.875 0.612 1 97.88 195 LEU B C 1
ATOM 7844 O O . LEU B 1 195 ? 7.941 40.906 1.596 1 97.88 195 LEU B O 1
ATOM 7848 N N . ARG B 1 196 ? 6.152 40.094 0.502 1 97 196 ARG B N 1
ATOM 7849 C CA . ARG B 1 196 ? 5.871 39.094 1.541 1 97 196 ARG B CA 1
ATOM 7850 C C . ARG B 1 196 ? 7.074 38.188 1.774 1 97 196 ARG B C 1
ATOM 7852 O O . ARG B 1 196 ? 7.461 37.938 2.92 1 97 196 ARG B O 1
ATOM 7859 N N . ILE B 1 197 ? 7.668 37.625 0.701 1 96.81 197 ILE B N 1
ATOM 7860 C CA . ILE B 1 197 ? 8.805 36.719 0.798 1 96.81 197 ILE B CA 1
ATOM 7861 C C . ILE B 1 197 ? 9.969 37.406 1.489 1 96.81 197 ILE B C 1
ATOM 7863 O O . ILE B 1 197 ? 10.641 36.812 2.34 1 96.81 197 ILE B O 1
ATOM 7867 N N . ALA B 1 198 ? 10.195 38.688 1.144 1 97.31 198 ALA B N 1
ATOM 7868 C CA . ALA B 1 198 ? 11.305 39.438 1.713 1 97.31 198 ALA B CA 1
ATOM 7869 C C . ALA B 1 198 ? 11.094 39.688 3.201 1 97.31 198 ALA B C 1
ATOM 7871 O O . ALA B 1 198 ? 12.023 39.594 3.998 1 97.31 198 ALA B O 1
ATOM 7872 N N . VAL B 1 199 ? 9.891 40.094 3.572 1 97.06 199 VAL B N 1
ATOM 7873 C CA . VAL B 1 199 ? 9.602 40.344 4.977 1 97.06 199 VAL B CA 1
ATOM 7874 C C . VAL B 1 199 ? 9.648 39.031 5.766 1 97.06 199 VAL B C 1
ATOM 7876 O O . VAL B 1 199 ? 10.117 39 6.906 1 97.06 199 VAL B O 1
ATOM 7879 N N . ASP B 1 200 ? 9.141 37.969 5.18 1 95.31 200 ASP B N 1
ATOM 7880 C CA . ASP B 1 200 ? 9.273 36.625 5.793 1 95.31 200 ASP B CA 1
ATOM 7881 C C . ASP B 1 200 ? 10.734 36.312 6.066 1 95.31 200 ASP B C 1
ATOM 7883 O O . ASP B 1 200 ? 11.062 35.719 7.102 1 95.31 200 ASP B O 1
ATOM 7887 N N . HIS B 1 201 ? 11.586 36.594 5.09 1 94.69 201 HIS B N 1
ATOM 7888 C CA . HIS B 1 201 ? 13.016 36.375 5.254 1 94.69 201 HIS B CA 1
ATOM 7889 C C . HIS B 1 201 ? 13.562 37.125 6.457 1 94.69 201 HIS B C 1
ATOM 7891 O O . HIS B 1 201 ? 14.289 36.562 7.277 1 94.69 201 HIS B O 1
ATOM 7897 N N . LEU B 1 202 ? 13.227 38.406 6.574 1 94.94 202 LEU B N 1
ATOM 7898 C CA . LEU B 1 202 ? 13.719 39.25 7.668 1 94.94 202 LEU B CA 1
ATOM 7899 C C . LEU B 1 202 ? 13.195 38.75 9.008 1 94.94 202 LEU B C 1
ATOM 7901 O O . LEU B 1 202 ? 13.93 38.719 10 1 94.94 202 LEU B O 1
ATOM 7905 N N . GLU B 1 203 ? 11.93 38.406 9.016 1 94.06 203 GLU B N 1
ATOM 7906 C CA . GLU B 1 203 ? 11.367 37.844 10.242 1 94.06 203 GLU B CA 1
ATOM 7907 C C . GLU B 1 203 ? 12.109 36.594 10.664 1 94.06 203 GLU B C 1
ATOM 7909 O O . GLU B 1 203 ? 12.484 36.438 11.836 1 94.06 203 GLU B O 1
ATOM 7914 N N . HIS B 1 204 ? 12.312 35.719 9.742 1 92.12 204 HIS B N 1
ATOM 7915 C CA . HIS B 1 204 ? 12.93 34.406 10.016 1 92.12 204 HIS B CA 1
ATOM 7916 C C . HIS B 1 204 ? 14.398 34.562 10.398 1 92.12 204 HIS B C 1
ATOM 7918 O O . HIS B 1 204 ? 14.875 33.906 11.328 1 92.12 204 HIS B O 1
ATOM 7924 N N . SER B 1 205 ? 15.117 35.438 9.719 1 91.19 205 SER B N 1
ATOM 7925 C CA . SER B 1 205 ? 16.578 35.469 9.844 1 91.19 205 SER B CA 1
ATOM 7926 C C . SER B 1 205 ? 17 36.438 10.953 1 91.19 205 SER B C 1
ATOM 7928 O O . SER B 1 205 ? 18.078 36.281 11.523 1 91.19 205 SER B O 1
ATOM 7930 N N . ARG B 1 206 ? 16.125 37.375 11.352 1 90.75 206 ARG B N 1
ATOM 7931 C CA . ARG B 1 206 ? 16.641 38.406 12.234 1 90.75 206 ARG B CA 1
ATOM 7932 C C . ARG B 1 206 ? 15.648 38.75 13.336 1 90.75 206 ARG B C 1
ATOM 7934 O O . ARG B 1 206 ? 16.016 38.906 14.5 1 90.75 206 ARG B O 1
ATOM 7941 N N . PHE B 1 207 ? 14.383 38.906 13.008 1 91.81 207 PHE B N 1
ATOM 7942 C CA . PHE B 1 207 ? 13.469 39.594 13.906 1 91.81 207 PHE B CA 1
ATOM 7943 C C . PHE B 1 207 ? 12.797 38.625 14.859 1 91.81 207 PHE B C 1
ATOM 7945 O O . PHE B 1 207 ? 12.43 39 15.977 1 91.81 207 PHE B O 1
ATOM 7952 N N . ASN B 1 208 ? 12.516 37.469 14.359 1 89.44 208 ASN B N 1
ATOM 7953 C CA . ASN B 1 208 ? 12.023 36.438 15.258 1 89.44 208 ASN B CA 1
ATOM 7954 C C . ASN B 1 208 ? 13.172 35.688 15.922 1 89.44 208 ASN B C 1
ATOM 7956 O O . ASN B 1 208 ? 13.875 34.906 15.273 1 89.44 208 ASN B O 1
ATOM 7960 N N . ARG B 1 209 ? 13.258 35.812 17.188 1 85.25 209 ARG B N 1
ATOM 7961 C CA . ARG B 1 209 ? 14.414 35.312 17.922 1 85.25 209 ARG B CA 1
ATOM 7962 C C . ARG B 1 209 ? 14.484 33.781 17.828 1 85.25 209 ARG B C 1
ATOM 7964 O O . ARG B 1 209 ? 15.57 33.219 17.719 1 85.25 209 ARG B O 1
ATOM 7971 N N . MET B 1 210 ? 13.359 33.156 17.875 1 83.38 210 MET B N 1
ATOM 7972 C CA . MET B 1 210 ? 13.328 31.703 17.844 1 83.38 210 MET B CA 1
ATOM 7973 C C . MET B 1 210 ? 13.734 31.188 16.469 1 83.38 210 MET B C 1
ATOM 7975 O O . MET B 1 210 ? 14.531 30.25 16.359 1 83.38 210 MET B O 1
ATOM 7979 N N . LEU B 1 211 ? 13.258 31.766 15.438 1 85.69 211 LEU B N 1
ATOM 7980 C CA . LEU B 1 211 ? 13.547 31.328 14.07 1 85.69 211 LEU B CA 1
ATOM 7981 C C . LEU B 1 211 ? 14.977 31.688 13.68 1 85.69 211 LEU B C 1
ATOM 7983 O O . LEU B 1 211 ? 15.633 30.922 12.969 1 85.69 211 LEU B O 1
ATOM 7987 N N . ALA B 1 212 ? 15.43 32.781 14.172 1 85.5 212 ALA B N 1
ATOM 7988 C CA . ALA B 1 212 ? 16.766 33.281 13.82 1 85.5 212 ALA B CA 1
ATOM 7989 C C . ALA B 1 212 ? 17.844 32.312 14.312 1 85.5 212 ALA B C 1
ATOM 7991 O O . ALA B 1 212 ? 18.922 32.25 13.742 1 85.5 212 ALA B O 1
ATOM 7992 N N . ARG B 1 213 ? 17.469 31.531 15.25 1 77.69 213 ARG B N 1
ATOM 7993 C CA . ARG B 1 213 ? 18.422 30.562 15.789 1 77.69 213 ARG B CA 1
ATOM 7994 C C . ARG B 1 213 ? 18.656 29.422 14.805 1 77.69 213 ARG B C 1
ATOM 7996 O O . ARG B 1 213 ? 19.688 28.75 14.867 1 77.69 213 ARG B O 1
ATOM 8003 N N . SER B 1 214 ? 17.766 29.219 13.898 1 76.69 214 SER B N 1
ATOM 8004 C CA . SER B 1 214 ? 17.844 28.109 12.961 1 76.69 214 SER B CA 1
ATOM 8005 C C . SER B 1 214 ? 18.781 28.438 11.797 1 76.69 214 SER B C 1
ATOM 8007 O O . SER B 1 214 ? 19.156 27.547 11.031 1 76.69 214 SER B O 1
ATOM 8009 N N . VAL B 1 215 ? 19.125 29.641 11.359 1 72.56 215 VAL B N 1
ATOM 8010 C CA . VAL B 1 215 ? 19.891 30.062 10.188 1 72.56 215 VAL B CA 1
ATOM 8011 C C . VAL B 1 215 ? 21.391 29.938 10.469 1 72.56 215 VAL B C 1
ATOM 8013 O O . VAL B 1 215 ? 22.172 29.719 9.555 1 72.56 215 VAL B O 1
ATOM 8016 N N . CYS B 1 216 ? 21.953 30.188 11.531 1 59.06 216 CYS B N 1
ATOM 8017 C CA . CYS B 1 216 ? 23.328 30.609 11.734 1 59.06 216 CYS B CA 1
ATOM 8018 C C . CYS B 1 216 ? 24.297 29.438 11.562 1 59.06 216 CYS B C 1
ATOM 8020 O O . CYS B 1 216 ? 25.438 29.625 11.164 1 59.06 216 CYS B O 1
ATOM 8022 N N . HIS B 1 217 ? 24.078 28.203 11.883 1 61.75 217 HIS B N 1
ATOM 8023 C CA . HIS B 1 217 ? 25.312 27.484 12.141 1 61.75 217 HIS B CA 1
ATOM 8024 C C . HIS B 1 217 ? 25.281 26.078 11.539 1 61.75 217 HIS B C 1
ATOM 8026 O O . HIS B 1 217 ? 24.203 25.516 11.32 1 61.75 217 HIS B O 1
ATOM 8032 N N . THR B 1 218 ? 26.422 25.906 10.75 1 66.5 218 THR B N 1
ATOM 8033 C CA . THR B 1 218 ? 26.656 24.5 10.438 1 66.5 218 THR B CA 1
ATOM 8034 C C . THR B 1 218 ? 26.469 23.641 11.672 1 66.5 218 THR B C 1
ATOM 8036 O O . THR B 1 218 ? 27.141 23.812 12.688 1 66.5 218 THR B O 1
ATOM 8039 N N . LEU B 1 219 ? 25.391 22.891 11.617 1 77.25 219 LEU B N 1
ATOM 8040 C CA . LEU B 1 219 ? 25.094 22.031 12.758 1 77.25 219 LEU B CA 1
ATOM 8041 C C . LEU B 1 219 ? 25.953 20.766 12.727 1 77.25 219 LEU B C 1
ATOM 8043 O O . LEU B 1 219 ? 26.156 20.188 11.664 1 77.25 219 LEU B O 1
ATOM 8047 N N . PRO B 1 220 ? 26.547 20.516 13.891 1 86.81 220 PRO B N 1
ATOM 8048 C CA . PRO B 1 220 ? 27.188 19.203 13.953 1 86.81 220 PRO B CA 1
ATOM 8049 C C . PRO B 1 220 ? 26.219 18.047 13.664 1 86.81 220 PRO B C 1
ATOM 8051 O O . PRO B 1 220 ? 25 18.234 13.742 1 86.81 220 PRO B O 1
ATOM 8054 N N . PRO B 1 221 ? 26.719 16.969 13.336 1 91.12 221 PRO B N 1
ATOM 8055 C CA . PRO B 1 221 ? 25.828 15.844 13.055 1 91.12 221 PRO B CA 1
ATOM 8056 C C . PRO B 1 221 ? 25.062 15.391 14.297 1 91.12 221 PRO B C 1
ATOM 8058 O O . PRO B 1 221 ? 25.547 15.555 15.422 1 91.12 221 PRO B O 1
ATOM 8061 N N . VAL B 1 222 ? 23.938 14.812 14.086 1 95.06 222 VAL B N 1
ATOM 8062 C CA . VAL B 1 222 ? 23.156 14.156 15.125 1 95.06 222 VAL B CA 1
ATOM 8063 C C . VAL B 1 222 ? 23.969 13.008 15.727 1 95.06 222 VAL B C 1
ATOM 8065 O O . VAL B 1 222 ? 24.594 12.234 14.992 1 95.06 222 VAL B O 1
ATOM 8068 N N . SER B 1 223 ? 23.953 12.875 17.047 1 97.44 223 SER B N 1
ATOM 8069 C CA . SER B 1 223 ? 24.797 11.906 17.75 1 97.44 223 SER B CA 1
ATOM 8070 C C . SER B 1 223 ? 24.469 10.484 17.312 1 97.44 223 SER B C 1
ATOM 8072 O O . SER B 1 223 ? 25.375 9.688 17.062 1 97.44 223 SER B O 1
ATOM 8074 N N . MET B 1 224 ? 23.25 10.141 17.281 1 97.94 224 MET B N 1
ATOM 8075 C CA . MET B 1 224 ? 22.844 8.797 16.891 1 97.94 224 MET B CA 1
ATOM 8076 C C . MET B 1 224 ? 23.312 8.477 15.469 1 97.94 224 MET B C 1
ATOM 8078 O O . MET B 1 224 ? 23.766 7.359 15.203 1 97.94 224 MET B O 1
ATOM 8082 N N . ALA B 1 225 ? 23.109 9.406 14.547 1 97.81 225 ALA B N 1
ATOM 8083 C CA . ALA B 1 225 ? 23.531 9.211 13.164 1 97.81 225 ALA B CA 1
ATOM 8084 C C . ALA B 1 225 ? 25.031 8.891 13.086 1 97.81 225 ALA B C 1
ATOM 8086 O O . ALA B 1 225 ? 25.438 7.965 12.375 1 97.81 225 ALA B O 1
ATOM 8087 N N . SER B 1 226 ? 25.828 9.695 13.82 1 97.56 226 SER B N 1
ATOM 8088 C CA . SER B 1 226 ? 27.281 9.508 13.812 1 97.56 226 SER B CA 1
ATOM 8089 C C . SER B 1 226 ? 27.656 8.109 14.305 1 97.56 226 SER B C 1
ATOM 8091 O O . SER B 1 226 ? 28.5 7.449 13.711 1 97.56 226 SER B O 1
ATOM 8093 N N . GLU B 1 227 ? 27.016 7.672 15.375 1 98.19 227 GLU B N 1
ATOM 8094 C CA . GLU B 1 227 ? 27.359 6.375 15.961 1 98.19 227 GLU B CA 1
ATOM 8095 C C . GLU B 1 227 ? 26.875 5.23 15.07 1 98.19 227 GLU B C 1
ATOM 8097 O O . GLU B 1 227 ? 27.547 4.207 14.953 1 98.19 227 GLU B O 1
ATOM 8102 N N . VAL B 1 228 ? 25.719 5.332 14.469 1 98.56 228 VAL B N 1
ATOM 8103 C CA . VAL B 1 228 ? 25.188 4.312 13.57 1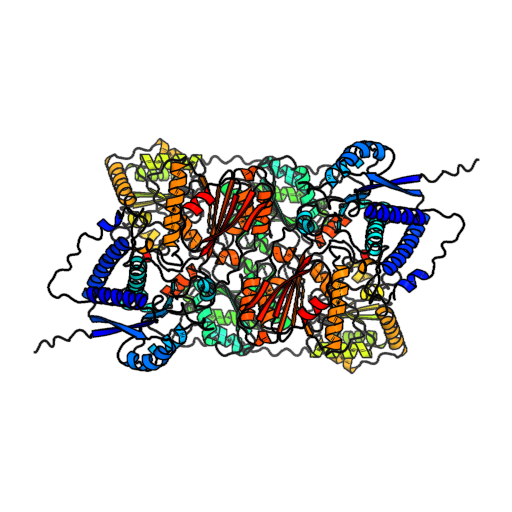 98.56 228 VAL B CA 1
ATOM 8104 C C . VAL B 1 228 ? 26.094 4.188 12.344 1 98.56 228 VAL B C 1
ATOM 8106 O O . VAL B 1 228 ? 26.438 3.076 11.93 1 98.56 228 VAL B O 1
ATOM 8109 N N . VAL B 1 229 ? 26.469 5.383 11.75 1 98.31 229 VAL B N 1
ATOM 8110 C CA . VAL B 1 229 ? 27.359 5.375 10.586 1 98.31 229 VAL B CA 1
ATOM 8111 C C . VAL B 1 229 ? 28.688 4.73 10.961 1 98.31 229 VAL B C 1
ATOM 8113 O O . VAL B 1 229 ? 29.234 3.934 10.188 1 98.31 229 VAL B O 1
ATOM 8116 N N . ARG B 1 230 ? 29.172 5.055 12.148 1 97.69 230 ARG B N 1
ATOM 8117 C CA . ARG B 1 230 ? 30.422 4.492 12.617 1 97.69 230 ARG B CA 1
ATOM 8118 C C . ARG B 1 230 ? 30.328 2.973 12.742 1 97.69 230 ARG B C 1
ATOM 8120 O O . ARG B 1 230 ? 31.234 2.254 12.281 1 97.69 230 ARG B O 1
ATOM 8127 N N . PHE B 1 231 ? 29.328 2.404 13.32 1 97.94 231 PHE B N 1
ATOM 8128 C CA . PHE B 1 231 ? 29.141 0.972 13.516 1 97.94 231 PHE B CA 1
ATOM 8129 C C . PHE B 1 231 ? 29 0.252 12.188 1 97.94 231 PHE B C 1
ATOM 8131 O O . PHE B 1 231 ? 29.656 -0.757 11.938 1 97.94 231 PHE B O 1
ATOM 8138 N N . MET B 1 232 ? 28.062 0.823 11.32 1 98.44 232 MET B N 1
ATOM 8139 C CA . MET B 1 232 ? 27.812 0.192 10.031 1 98.44 232 MET B CA 1
ATOM 8140 C C . MET B 1 232 ? 29.062 0.174 9.172 1 98.44 232 MET B C 1
ATOM 8142 O O . MET B 1 232 ? 29.344 -0.818 8.5 1 98.44 232 MET B O 1
ATOM 8146 N N . SER B 1 233 ? 29.812 1.308 9.188 1 97.38 233 SER B N 1
ATOM 8147 C CA . SER B 1 233 ? 31.047 1.402 8.398 1 97.38 233 SER B CA 1
ATOM 8148 C C . SER B 1 233 ? 32.125 0.452 8.922 1 97.38 233 SER B C 1
ATOM 8150 O O . SER B 1 233 ? 32.875 -0.122 8.141 1 97.38 233 SER B O 1
ATOM 8152 N N . ASP B 1 234 ? 32.188 0.393 10.242 1 96.38 234 ASP B N 1
ATOM 8153 C CA . ASP B 1 234 ? 33.156 -0.508 10.836 1 96.38 234 ASP B CA 1
ATOM 8154 C C . ASP B 1 234 ? 32.875 -1.957 10.438 1 96.38 234 ASP B C 1
ATOM 8156 O O . ASP B 1 234 ? 33.812 -2.705 10.133 1 96.38 234 ASP B O 1
ATOM 8160 N N . ARG B 1 235 ? 31.688 -2.34 10.422 1 95.25 235 ARG B N 1
ATOM 8161 C CA . ARG B 1 235 ? 31.328 -3.742 10.242 1 95.25 235 ARG B CA 1
ATOM 8162 C C . ARG B 1 235 ? 31.203 -4.098 8.766 1 95.25 235 ARG B C 1
ATOM 8164 O O . ARG B 1 235 ? 31.594 -5.195 8.352 1 95.25 235 ARG B O 1
ATOM 8171 N N . TRP B 1 236 ? 30.688 -3.188 7.949 1 96.5 236 TRP B N 1
ATOM 8172 C CA . TRP B 1 236 ? 30.375 -3.545 6.566 1 96.5 236 TRP B CA 1
ATOM 8173 C C . TRP B 1 236 ? 31.016 -2.559 5.594 1 96.5 236 TRP B C 1
ATOM 8175 O O . TRP B 1 236 ? 30.719 -2.576 4.398 1 96.5 236 TRP B O 1
ATOM 8185 N N . GLN B 1 237 ? 31.875 -1.619 6.152 1 96.69 237 GLN B N 1
ATOM 8186 C CA . GLN B 1 237 ? 32.5 -0.594 5.328 1 96.69 237 GLN B CA 1
ATOM 8187 C C . GLN B 1 237 ? 31.469 0.237 4.586 1 96.69 237 GLN B C 1
ATOM 8189 O O . GLN B 1 237 ? 30.578 0.821 5.207 1 96.69 237 GLN B O 1
ATOM 8194 N N . GLN B 1 238 ? 31.469 0.056 3.285 1 97.25 238 GLN B N 1
ATOM 8195 C CA . GLN B 1 238 ? 30.516 0.862 2.531 1 97.25 238 GLN B CA 1
ATOM 8196 C C . GLN B 1 238 ? 29.422 -0.009 1.921 1 97.25 238 GLN B C 1
ATOM 8198 O O . GLN B 1 238 ? 28.625 0.464 1.104 1 97.25 238 GLN B O 1
ATOM 8203 N N . ASN B 1 239 ? 29.281 -1.287 2.354 1 97.5 239 ASN B N 1
ATOM 8204 C CA . ASN B 1 239 ? 28.312 -2.217 1.793 1 97.5 239 ASN B CA 1
ATOM 8205 C C . ASN B 1 239 ? 27 -2.189 2.568 1 97.5 239 ASN B C 1
ATOM 8207 O O . ASN B 1 239 ? 26.516 -3.23 3.025 1 97.5 239 ASN B O 1
ATOM 8211 N N . TRP B 1 240 ? 26.453 -1.078 2.693 1 98.25 240 TRP B N 1
ATOM 8212 C CA . TRP B 1 240 ? 25.141 -0.884 3.305 1 98.25 240 TRP B CA 1
ATOM 8213 C C . TRP B 1 240 ? 24.453 0.355 2.738 1 98.25 240 TRP B C 1
ATOM 8215 O O . TRP B 1 240 ? 25.094 1.167 2.059 1 98.25 240 TRP B O 1
ATOM 8225 N N . ASP B 1 241 ? 23.141 0.463 2.854 1 98.44 241 ASP B N 1
ATOM 8226 C CA . ASP B 1 241 ? 22.359 1.59 2.348 1 98.44 241 ASP B CA 1
ATOM 8227 C C . ASP B 1 241 ? 21.438 2.145 3.428 1 98.44 241 ASP B C 1
ATOM 8229 O O . ASP B 1 241 ? 21.016 1.416 4.328 1 98.44 241 ASP B O 1
ATOM 8233 N N . LEU B 1 242 ? 21.156 3.414 3.381 1 98.38 242 LEU B N 1
ATOM 8234 C CA . LEU B 1 242 ? 20.078 4.043 4.152 1 98.38 242 LEU B CA 1
ATOM 8235 C C . LEU B 1 242 ? 18.781 4.055 3.361 1 98.38 242 LEU B C 1
ATOM 8237 O O . LEU B 1 242 ? 18.75 4.48 2.203 1 98.38 242 LEU B O 1
ATOM 8241 N N . HIS B 1 243 ? 17.766 3.502 3.898 1 98.06 243 HIS B N 1
ATOM 8242 C CA . HIS B 1 243 ? 16.406 3.602 3.369 1 98.06 243 HIS B CA 1
ATOM 8243 C C . HIS B 1 243 ? 15.523 4.449 4.281 1 98.06 243 HIS B C 1
ATOM 8245 O O . HIS B 1 243 ? 15.352 4.125 5.457 1 98.06 243 HIS B O 1
ATOM 8251 N N . ALA B 1 244 ? 14.945 5.508 3.725 1 97.5 244 ALA B N 1
ATOM 8252 C CA . ALA B 1 244 ? 14.242 6.387 4.66 1 97.5 244 ALA B CA 1
ATOM 8253 C C . ALA B 1 244 ? 12.898 6.832 4.09 1 97.5 244 ALA B C 1
ATOM 8255 O O . ALA B 1 244 ? 12.781 7.082 2.889 1 97.5 244 ALA B O 1
ATOM 8256 N N . TYR B 1 245 ? 11.867 6.828 4.848 1 96.69 245 TYR B N 1
ATOM 8257 C CA . TYR B 1 245 ? 10.641 7.602 4.676 1 96.69 245 TYR B CA 1
ATOM 8258 C C . TYR B 1 245 ? 10.492 8.648 5.773 1 96.69 245 TYR B C 1
ATOM 8260 O O . TYR B 1 245 ? 10.203 8.312 6.926 1 96.69 245 TYR B O 1
ATOM 8268 N N . THR B 1 246 ? 10.586 9.812 5.461 1 95.38 246 THR B N 1
ATOM 8269 C CA . THR B 1 246 ? 10.906 10.898 6.379 1 95.38 246 THR B CA 1
ATOM 8270 C C . THR B 1 246 ? 9.695 11.258 7.242 1 95.38 246 THR B C 1
ATOM 8272 O O . THR B 1 246 ? 8.617 10.68 7.07 1 95.38 246 THR B O 1
ATOM 8275 N N . GLY B 1 247 ? 9.883 11.992 8.211 1 94.38 247 GLY B N 1
ATOM 8276 C CA . GLY B 1 247 ? 9 12.594 9.195 1 94.38 247 GLY B CA 1
ATOM 8277 C C . GLY B 1 247 ? 9.695 13.609 10.086 1 94.38 247 GLY B C 1
ATOM 8278 O O . GLY B 1 247 ? 10.93 13.719 10.062 1 94.38 247 GLY B O 1
ATOM 8279 N N . SER B 1 248 ? 8.898 14.312 10.812 1 92.44 248 SER B N 1
ATOM 8280 C CA . SER B 1 248 ? 9.469 15.375 11.625 1 92.44 248 SER B CA 1
ATOM 8281 C C . SER B 1 248 ? 10.539 14.836 12.57 1 92.44 248 SER B C 1
ATOM 8283 O O . SER B 1 248 ? 11.633 15.391 12.672 1 92.44 248 SER B O 1
ATOM 8285 N N . MET B 1 249 ? 10.328 13.75 13.188 1 93.88 249 MET B N 1
ATOM 8286 C CA . MET B 1 249 ? 11.203 13.25 14.242 1 93.88 249 MET B CA 1
ATOM 8287 C C . MET B 1 249 ? 12.516 12.734 13.664 1 93.88 249 MET B C 1
ATOM 8289 O O . MET B 1 249 ? 13.57 12.867 14.289 1 93.88 249 MET B O 1
ATOM 8293 N N . VAL B 1 250 ? 12.469 12.18 12.484 1 95.94 250 VAL B N 1
ATOM 8294 C CA . VAL B 1 250 ? 13.648 11.461 12 1 95.94 250 VAL B CA 1
ATOM 8295 C C . VAL B 1 250 ? 14.359 12.297 10.945 1 95.94 250 VAL B C 1
ATOM 8297 O O . VAL B 1 250 ? 15.422 11.906 10.438 1 95.94 250 VAL B O 1
ATOM 8300 N N . ALA B 1 251 ? 13.836 13.461 10.609 1 93.88 251 ALA B N 1
ATOM 8301 C CA . ALA B 1 251 ? 14.375 14.266 9.516 1 93.88 251 ALA B CA 1
ATOM 8302 C C . ALA B 1 251 ? 15.828 14.633 9.781 1 93.88 251 ALA B C 1
ATOM 8304 O O . ALA B 1 251 ? 16.672 14.562 8.875 1 93.88 251 ALA B O 1
ATOM 8305 N N . GLY B 1 252 ? 16.125 15.086 11.023 1 92 252 GLY B N 1
ATOM 8306 C CA . GLY B 1 252 ? 17.484 15.438 11.367 1 92 252 GLY B CA 1
ATOM 8307 C C . GLY B 1 252 ? 18.453 14.273 11.281 1 92 252 GLY B C 1
ATOM 8308 O O . GLY B 1 252 ? 19.594 14.43 10.828 1 92 252 GLY B O 1
ATOM 8309 N N . PHE B 1 253 ? 18.062 13.086 11.797 1 95.69 253 PHE B N 1
ATOM 8310 C CA . PHE B 1 253 ? 18.859 11.867 11.711 1 95.69 253 PHE B CA 1
ATOM 8311 C C . PHE B 1 253 ? 19.188 11.539 10.258 1 95.69 253 PHE B C 1
ATOM 8313 O O . PHE B 1 253 ? 20.344 11.266 9.914 1 95.69 253 PHE B O 1
ATOM 8320 N N . ILE B 1 254 ? 18.141 11.578 9.344 1 96 254 ILE B N 1
ATOM 8321 C CA . ILE B 1 254 ? 18.281 11.242 7.93 1 96 254 ILE B CA 1
ATOM 8322 C C . ILE B 1 254 ? 19.281 12.188 7.27 1 96 254 ILE B C 1
ATOM 8324 O O . ILE B 1 254 ? 20.203 11.742 6.582 1 96 254 ILE B O 1
ATOM 8328 N N . GLN B 1 255 ? 19.125 13.469 7.488 1 91.81 255 GLN B N 1
ATOM 8329 C CA . GLN B 1 255 ? 20.016 14.461 6.902 1 91.81 255 GLN B CA 1
ATOM 8330 C C . GLN B 1 255 ? 21.453 14.242 7.363 1 91.81 255 GLN B C 1
ATOM 8332 O O . GLN B 1 255 ? 22.391 14.352 6.57 1 91.81 255 GLN B O 1
ATOM 8337 N N . SER B 1 256 ? 21.594 13.961 8.648 1 93.81 256 SER B N 1
ATOM 8338 C CA . SER B 1 256 ? 22.922 13.758 9.211 1 93.81 256 SER B CA 1
ATOM 8339 C C . SER B 1 256 ? 23.609 12.547 8.594 1 93.81 256 SER B C 1
ATOM 8341 O O . SER B 1 256 ? 24.797 12.586 8.289 1 93.81 256 SER B O 1
ATOM 8343 N N . VAL B 1 257 ? 22.875 11.445 8.453 1 96.69 257 VAL B N 1
ATOM 8344 C CA . VAL B 1 257 ? 23.438 10.258 7.832 1 96.69 257 VAL B CA 1
ATOM 8345 C C . VAL B 1 257 ? 23.812 10.562 6.383 1 96.69 257 VAL B C 1
ATOM 8347 O O . VAL B 1 257 ? 24.906 10.203 5.93 1 96.69 257 VAL B O 1
ATOM 8350 N N . GLN B 1 258 ? 22.969 11.234 5.684 1 93.5 258 GLN B N 1
ATOM 8351 C CA . GLN B 1 258 ? 23.219 11.578 4.285 1 93.5 258 GLN B CA 1
ATOM 8352 C C . GLN B 1 258 ? 24.484 12.406 4.141 1 93.5 258 GLN B C 1
ATOM 8354 O O . GLN B 1 258 ? 25.297 12.148 3.242 1 93.5 258 GLN B O 1
ATOM 8359 N N . GLN B 1 259 ? 24.656 13.375 4.988 1 90.81 259 GLN B N 1
ATOM 8360 C CA . GLN B 1 259 ? 25.828 14.234 4.938 1 90.81 259 GLN B CA 1
ATOM 8361 C C . GLN B 1 259 ? 27.109 13.453 5.242 1 90.81 259 GLN B C 1
ATOM 8363 O O . GLN B 1 259 ? 28.141 13.672 4.613 1 90.81 259 GLN B O 1
ATOM 8368 N N . GLN B 1 260 ? 26.984 12.562 6.141 1 94.56 260 GLN B N 1
ATOM 8369 C CA . GLN B 1 260 ? 28.172 11.828 6.586 1 94.56 260 GLN B CA 1
ATOM 8370 C C . GLN B 1 260 ? 28.609 10.812 5.539 1 94.56 260 GLN B C 1
ATOM 8372 O O . GLN B 1 260 ? 29.797 10.5 5.438 1 94.56 260 GLN B O 1
ATOM 8377 N N . VAL B 1 261 ? 27.672 10.328 4.766 1 96.38 261 VAL B N 1
ATOM 8378 C CA . VAL B 1 261 ? 28.047 9.258 3.842 1 96.38 261 VAL B CA 1
ATOM 8379 C C . VAL B 1 261 ? 28.188 9.828 2.432 1 96.38 261 VAL B C 1
ATOM 8381 O O . VAL B 1 261 ? 28.438 9.086 1.48 1 96.38 261 VAL B O 1
ATOM 8384 N N . ALA B 1 262 ? 28 11.133 2.283 1 92.06 262 ALA B N 1
ATOM 8385 C CA . ALA B 1 262 ? 28.172 11.766 0.979 1 92.06 262 ALA B CA 1
ATOM 8386 C C . ALA B 1 262 ? 29.531 11.461 0.38 1 92.06 262 ALA B C 1
ATOM 8388 O O . ALA B 1 262 ? 30.547 11.516 1.076 1 92.06 262 ALA B O 1
ATOM 8389 N N . GLY B 1 263 ? 29.547 11.094 -0.848 1 91.62 263 GLY B N 1
ATOM 8390 C CA . GLY B 1 263 ? 30.797 10.82 -1.534 1 91.62 263 GLY B CA 1
ATOM 8391 C C . GLY B 1 263 ? 31.25 9.383 -1.404 1 91.62 263 GLY B C 1
ATOM 8392 O O . GLY B 1 263 ? 32.25 8.984 -1.993 1 91.62 263 GLY B O 1
ATOM 8393 N N . THR B 1 264 ? 30.484 8.648 -0.59 1 95.5 264 THR B N 1
ATOM 8394 C CA . THR B 1 264 ? 30.797 7.23 -0.453 1 95.5 264 THR B CA 1
ATOM 8395 C C . THR B 1 264 ? 29.875 6.391 -1.325 1 95.5 264 THR B C 1
ATOM 8397 O O . THR B 1 264 ? 29.031 6.93 -2.053 1 95.5 264 THR B O 1
ATOM 8400 N N . SER B 1 265 ? 30.047 5.066 -1.271 1 94.31 265 SER B N 1
ATOM 8401 C CA . SER B 1 265 ? 29.203 4.172 -2.053 1 94.31 265 SER B CA 1
ATOM 8402 C C . SER B 1 265 ? 27.922 3.842 -1.309 1 94.31 265 SER B C 1
ATOM 8404 O O . SER B 1 265 ? 27.047 3.156 -1.844 1 94.31 265 SER B O 1
ATOM 8406 N N . VAL B 1 266 ? 27.859 4.371 -0.061 1 96.94 266 VAL B N 1
ATOM 8407 C CA . VAL B 1 266 ? 26.625 4.211 0.69 1 96.94 266 VAL B CA 1
ATOM 8408 C C . VAL B 1 266 ? 25.531 5.082 0.073 1 96.94 266 VAL B C 1
ATOM 8410 O O . VAL B 1 266 ? 25.703 6.293 -0.083 1 96.94 266 VAL B O 1
ATOM 8413 N N . ARG B 1 267 ? 24.438 4.57 -0.266 1 93.62 267 ARG B N 1
ATOM 8414 C CA . ARG B 1 267 ? 23.359 5.305 -0.912 1 93.62 267 ARG B CA 1
ATOM 8415 C C . ARG B 1 267 ? 22.25 5.633 0.081 1 93.62 267 ARG B C 1
ATOM 8417 O O . ARG B 1 267 ? 22.016 4.875 1.025 1 93.62 267 ARG B O 1
ATOM 8424 N N . CYS B 1 268 ? 21.594 6.672 -0.131 1 94.44 268 CYS B N 1
ATOM 8425 C CA . CYS B 1 268 ? 20.422 7.09 0.62 1 94.44 268 CYS B CA 1
ATOM 8426 C C . CYS B 1 268 ? 19.156 7.004 -0.243 1 94.44 268 CYS B C 1
ATOM 8428 O O . CYS B 1 268 ? 18.859 7.922 -1.006 1 94.44 268 CYS B O 1
ATOM 8430 N N . CYS B 1 269 ? 18.422 5.914 -0.012 1 94.06 269 CYS B N 1
ATOM 8431 C CA . CYS B 1 269 ? 17.266 5.59 -0.854 1 94.06 269 CYS B CA 1
ATOM 8432 C C . CYS B 1 269 ? 15.969 6.027 -0.193 1 94.06 269 CYS B C 1
ATOM 8434 O O . CYS B 1 269 ? 15.875 6.082 1.035 1 94.06 269 CYS B O 1
ATOM 8436 N N . HIS B 1 270 ? 15.055 6.391 -1.076 1 92.56 270 HIS B N 1
ATOM 8437 C CA . HIS B 1 270 ? 13.695 6.703 -0.652 1 92.56 270 HIS B CA 1
ATOM 8438 C C . HIS B 1 270 ? 12.68 5.812 -1.357 1 92.56 270 HIS B C 1
ATOM 8440 O O . HIS B 1 270 ? 13 5.168 -2.357 1 92.56 270 HIS B O 1
ATOM 8446 N N . GLY B 1 271 ? 11.539 5.668 -0.851 1 92.94 271 GLY B N 1
ATOM 8447 C CA . GLY B 1 271 ? 10.492 4.852 -1.437 1 92.94 271 GLY B CA 1
ATOM 8448 C C . GLY B 1 271 ? 9.102 5.445 -1.255 1 92.94 271 GLY B C 1
ATOM 8449 O O . GLY B 1 271 ? 8.961 6.559 -0.745 1 92.94 271 GLY B O 1
ATOM 8450 N N . CYS B 1 272 ? 8.102 4.73 -1.678 1 94.69 272 CYS B N 1
ATOM 8451 C CA . CYS B 1 272 ? 6.715 5.184 -1.605 1 94.69 272 CYS B CA 1
ATOM 8452 C C . CYS B 1 272 ? 6.211 5.176 -0.167 1 94.69 272 CYS B C 1
ATOM 8454 O O . CYS B 1 272 ? 5.332 5.961 0.193 1 94.69 272 CYS B O 1
ATOM 8456 N N . ASN B 1 273 ? 6.676 4.273 0.55 1 96.62 273 ASN B N 1
ATOM 8457 C CA . ASN B 1 273 ? 6.227 4.02 1.915 1 96.62 273 ASN B CA 1
ATOM 8458 C C . ASN B 1 273 ? 7.164 3.066 2.648 1 96.62 273 ASN B C 1
ATOM 8460 O O . ASN B 1 273 ? 8.211 2.688 2.119 1 96.62 273 ASN B O 1
ATOM 8464 N N . GLU B 1 274 ? 6.922 2.66 3.871 1 97.25 274 GLU B N 1
ATOM 8465 C CA . GLU B 1 274 ? 7.766 1.814 4.707 1 97.25 274 GLU B CA 1
ATOM 8466 C C . GLU B 1 274 ? 7.898 0.413 4.121 1 97.25 274 GLU B C 1
ATOM 8468 O O . GLU B 1 274 ? 8.969 -0.197 4.191 1 97.25 274 GLU B O 1
ATOM 8473 N N . HIS B 1 275 ? 6.812 -0.099 3.518 1 97.31 275 HIS B N 1
ATOM 8474 C CA . HIS B 1 275 ? 6.852 -1.388 2.836 1 97.31 275 HIS B CA 1
ATOM 8475 C C . HIS B 1 275 ? 7.906 -1.395 1.731 1 97.31 275 HIS B C 1
ATOM 8477 O O . HIS B 1 275 ? 8.68 -2.344 1.616 1 97.31 275 HIS B O 1
ATOM 8483 N N . SER B 1 276 ? 7.934 -0.36 0.905 1 97.44 276 SER B N 1
ATOM 8484 C CA . SER B 1 276 ? 8.898 -0.276 -0.187 1 97.44 276 SER B CA 1
ATOM 8485 C C . SER B 1 276 ? 10.328 -0.246 0.338 1 97.44 276 SER B C 1
ATOM 8487 O O . SER B 1 276 ? 11.242 -0.773 -0.301 1 97.44 276 SER B O 1
ATOM 8489 N N . LEU B 1 277 ? 10.578 0.354 1.537 1 98.25 277 LEU B N 1
ATOM 8490 C CA . LEU B 1 277 ? 11.906 0.37 2.145 1 98.25 277 LEU B CA 1
ATOM 8491 C C . LEU B 1 277 ? 12.344 -1.038 2.535 1 98.25 277 LEU B C 1
ATOM 8493 O O . LEU B 1 277 ? 13.469 -1.446 2.25 1 98.25 277 LEU B O 1
ATOM 8497 N N . ALA B 1 278 ? 11.414 -1.714 3.176 1 98.25 278 ALA B N 1
ATOM 8498 C CA . ALA B 1 278 ? 11.719 -3.061 3.652 1 98.25 278 ALA B CA 1
ATOM 8499 C C . ALA B 1 278 ? 12.039 -3.994 2.488 1 98.25 278 ALA B C 1
ATOM 8501 O O . ALA B 1 278 ? 12.977 -4.797 2.568 1 98.25 278 ALA B O 1
ATOM 8502 N N . VAL B 1 279 ? 11.266 -3.906 1.431 1 98.38 279 VAL B N 1
ATOM 8503 C CA . VAL B 1 279 ? 11.477 -4.812 0.308 1 98.38 279 VAL B CA 1
ATOM 8504 C C . VAL B 1 279 ? 12.773 -4.449 -0.415 1 98.38 279 VAL B C 1
ATOM 8506 O O . VAL B 1 279 ? 13.484 -5.324 -0.914 1 98.38 279 VAL B O 1
ATOM 8509 N N . SER B 1 280 ? 13.094 -3.141 -0.498 1 98.5 280 SER B N 1
ATOM 8510 C CA . SER B 1 280 ? 14.367 -2.715 -1.064 1 98.5 280 SER B CA 1
ATOM 8511 C C . SER B 1 280 ? 15.547 -3.258 -0.256 1 98.5 280 SER B C 1
ATOM 8513 O O . SER B 1 280 ? 16.547 -3.703 -0.824 1 98.5 280 SER B O 1
ATOM 8515 N N . ALA B 1 281 ? 15.398 -3.209 1.07 1 98.69 281 ALA B N 1
ATOM 8516 C CA . ALA B 1 281 ? 16.422 -3.771 1.942 1 98.69 281 ALA B CA 1
ATOM 8517 C C . ALA B 1 281 ? 16.578 -5.273 1.715 1 98.69 281 ALA B C 1
ATOM 8519 O O . ALA B 1 281 ? 17.688 -5.797 1.691 1 98.69 281 ALA B O 1
ATOM 8520 N N . LEU B 1 282 ? 15.445 -5.938 1.557 1 98.69 282 LEU B N 1
ATOM 8521 C CA . LEU B 1 282 ? 15.461 -7.375 1.303 1 98.69 282 LEU B CA 1
ATOM 8522 C C . LEU B 1 282 ? 16.156 -7.691 -0.013 1 98.69 282 LEU B C 1
ATOM 8524 O O . LEU B 1 282 ? 17 -8.586 -0.071 1 98.69 282 LEU B O 1
ATOM 8528 N N . ALA B 1 283 ? 15.812 -6.957 -1.081 1 98.56 283 ALA B N 1
ATOM 8529 C CA . ALA B 1 283 ? 16.453 -7.141 -2.381 1 98.56 283 ALA B CA 1
ATOM 8530 C C . ALA B 1 283 ? 17.938 -6.828 -2.307 1 98.56 283 ALA B C 1
ATOM 8532 O O . ALA B 1 283 ? 18.766 -7.527 -2.904 1 98.56 283 ALA B O 1
ATOM 8533 N N . GLY B 1 284 ? 18.297 -5.738 -1.575 1 98.25 284 GLY B N 1
ATOM 8534 C CA . GLY B 1 284 ? 19.688 -5.379 -1.396 1 98.25 284 GLY B CA 1
ATOM 8535 C C . GLY B 1 284 ? 20.516 -6.484 -0.765 1 98.25 284 GLY B C 1
ATOM 8536 O O . GLY B 1 284 ? 21.641 -6.754 -1.201 1 98.25 284 GLY B O 1
ATOM 8537 N N . TRP B 1 285 ? 19.953 -7.102 0.23 1 98.06 285 TRP B N 1
ATOM 8538 C CA . TRP B 1 285 ? 20.656 -8.164 0.937 1 98.06 285 TRP B CA 1
ATOM 8539 C C . TRP B 1 285 ? 20.75 -9.422 0.072 1 98.06 285 TRP B C 1
ATOM 8541 O O . TRP B 1 285 ? 21.828 -10.008 -0.062 1 98.06 285 TRP B O 1
ATOM 8551 N N . GLN B 1 286 ? 19.688 -9.812 -0.589 1 97.31 286 GLN B N 1
ATOM 8552 C CA . GLN B 1 286 ? 19.609 -11.086 -1.296 1 97.31 286 GLN B CA 1
ATOM 8553 C C . GLN B 1 286 ? 20.406 -11.039 -2.594 1 97.31 286 GLN B C 1
ATOM 8555 O O . GLN B 1 286 ? 21.016 -12.039 -2.994 1 97.31 286 GLN B O 1
ATOM 8560 N N . LEU B 1 287 ? 20.406 -9.867 -3.287 1 97.19 287 LEU B N 1
ATOM 8561 C CA . LEU B 1 287 ? 21.016 -9.805 -4.613 1 97.19 287 LEU B CA 1
ATOM 8562 C C . LEU B 1 287 ? 22.438 -9.25 -4.539 1 97.19 287 LEU B C 1
ATOM 8564 O O . LEU B 1 287 ? 23.297 -9.609 -5.348 1 97.19 287 LEU B O 1
ATOM 8568 N N . TYR B 1 288 ? 22.703 -8.344 -3.5 1 96.5 288 TYR B N 1
ATOM 8569 C CA . TYR B 1 288 ? 23.953 -7.582 -3.58 1 96.5 288 TYR B CA 1
ATOM 8570 C C . TYR B 1 288 ? 24.75 -7.707 -2.289 1 96.5 288 TYR B C 1
ATOM 8572 O O . TYR B 1 288 ? 25.875 -7.215 -2.199 1 96.5 288 TYR B O 1
ATOM 8580 N N . GLY B 1 289 ? 24.219 -8.344 -1.236 1 96.25 289 GLY B N 1
ATOM 8581 C CA . GLY B 1 289 ? 24.906 -8.5 0.033 1 96.25 289 GLY B CA 1
ATOM 8582 C C . GLY B 1 289 ? 25.047 -7.199 0.799 1 96.25 289 GLY B C 1
ATOM 8583 O O . GLY B 1 289 ? 26 -7.027 1.571 1 96.25 289 GLY B O 1
ATOM 8584 N N . ARG B 1 290 ? 24.141 -6.242 0.557 1 97.81 290 ARG B N 1
ATOM 8585 C CA . ARG B 1 290 ? 24.188 -4.949 1.233 1 97.81 290 ARG B CA 1
ATOM 8586 C C . ARG B 1 290 ? 23.266 -4.934 2.445 1 97.81 290 ARG B C 1
ATOM 8588 O O . ARG B 1 290 ? 22.109 -5.348 2.357 1 97.81 290 ARG B O 1
ATOM 8595 N N . THR B 1 291 ? 23.828 -4.516 3.568 1 98.38 291 THR B N 1
ATOM 8596 C CA . THR B 1 291 ? 23.016 -4.355 4.77 1 98.38 291 THR B CA 1
ATOM 8597 C C . THR B 1 291 ? 22.281 -3.021 4.75 1 98.38 291 THR B C 1
ATOM 8599 O O . THR B 1 291 ? 22.328 -2.299 3.752 1 98.38 291 THR B O 1
ATOM 8602 N N . TYR B 1 292 ? 21.5 -2.752 5.855 1 98.81 292 TYR B N 1
ATOM 8603 C CA . TYR B 1 292 ? 20.641 -1.587 5.707 1 98.81 292 TYR B CA 1
ATOM 8604 C C . TYR B 1 292 ? 20.422 -0.887 7.047 1 98.81 292 TYR B C 1
ATOM 8606 O O . TYR B 1 292 ? 20.594 -1.5 8.102 1 98.81 292 TYR B O 1
ATOM 8614 N N . VAL B 1 293 ? 20.172 0.374 6.996 1 98.81 293 VAL B N 1
ATOM 8615 C CA . VAL B 1 293 ? 19.531 1.188 8.023 1 98.81 293 VAL B CA 1
ATOM 8616 C C . VAL B 1 293 ? 18.234 1.771 7.477 1 98.81 293 VAL B C 1
ATOM 8618 O O . VAL B 1 293 ? 18.219 2.408 6.422 1 98.81 293 VAL B O 1
ATOM 8621 N N . ILE B 1 294 ? 17.141 1.463 8.109 1 98.62 294 ILE B N 1
ATOM 8622 C CA . ILE B 1 294 ? 15.844 2.037 7.742 1 98.62 294 ILE B CA 1
ATOM 8623 C C . ILE B 1 294 ? 15.445 3.107 8.75 1 98.62 294 ILE B C 1
ATOM 8625 O O . ILE B 1 294 ? 15.555 2.898 9.961 1 98.62 294 ILE B O 1
ATOM 8629 N N . ALA B 1 295 ? 15.07 4.27 8.297 1 98.25 295 ALA B N 1
ATOM 8630 C CA . ALA B 1 295 ? 14.578 5.34 9.164 1 98.25 295 ALA B CA 1
ATOM 8631 C C . ALA B 1 295 ? 13.125 5.672 8.844 1 98.25 295 ALA B C 1
ATOM 8633 O O . ALA B 1 295 ? 12.789 5.98 7.695 1 98.25 295 ALA B O 1
ATOM 8634 N N . VAL B 1 296 ? 12.258 5.539 9.844 1 97.25 296 VAL B N 1
ATOM 8635 C CA . VAL B 1 296 ? 10.844 5.844 9.656 1 97.25 296 VAL B CA 1
ATOM 8636 C C . VAL B 1 296 ? 10.336 6.688 10.82 1 97.25 296 VAL B C 1
ATOM 8638 O O . VAL B 1 296 ? 10.914 6.676 11.906 1 97.25 296 VAL B O 1
ATOM 8641 N N . THR B 1 297 ? 9.25 7.418 10.547 1 92.31 297 THR B N 1
ATOM 8642 C CA . THR B 1 297 ? 8.734 8.336 11.555 1 92.31 297 THR B CA 1
ATOM 8643 C C . THR B 1 297 ? 7.891 7.594 12.586 1 92.31 297 THR B C 1
ATOM 8645 O O . THR B 1 297 ? 7.832 6.363 12.57 1 92.31 297 THR B O 1
ATOM 8648 N N . SER B 1 298 ? 7.324 8.344 13.492 1 86.19 298 SER B N 1
ATOM 8649 C CA . SER B 1 298 ? 6.676 7.812 14.688 1 86.19 298 SER B CA 1
ATOM 8650 C C . SER B 1 298 ? 5.438 6.996 14.32 1 86.19 298 SER B C 1
ATOM 8652 O O . SER B 1 298 ? 4.652 7.398 13.461 1 86.19 298 SER B O 1
ATOM 8654 N N . GLY B 1 299 ? 5.344 5.859 14.977 1 77.75 299 GLY B N 1
ATOM 8655 C CA . GLY B 1 299 ? 4.109 5.094 14.961 1 77.75 299 GLY B CA 1
ATOM 8656 C C . GLY B 1 299 ? 3.982 4.195 13.742 1 77.75 299 GLY B C 1
ATOM 8657 O O . GLY B 1 299 ? 2.922 3.615 13.5 1 77.75 299 GLY B O 1
ATOM 8658 N N . MET B 1 300 ? 5.043 3.973 12.945 1 85.38 300 MET B N 1
ATOM 8659 C CA . MET B 1 300 ? 4.848 3.289 11.664 1 85.38 300 MET B CA 1
ATOM 8660 C C . MET B 1 300 ? 5.398 1.867 11.719 1 85.38 300 MET B C 1
ATOM 8662 O O . MET B 1 300 ? 5.906 1.355 10.719 1 85.38 300 MET B O 1
ATOM 8666 N N . ILE B 1 301 ? 5.316 1.202 12.883 1 89.81 301 ILE B N 1
ATOM 8667 C CA . ILE B 1 301 ? 5.871 -0.133 13.07 1 89.81 301 ILE B CA 1
ATOM 8668 C C . ILE B 1 301 ? 5.027 -1.156 12.32 1 89.81 301 ILE B C 1
ATOM 8670 O O . ILE B 1 301 ? 5.496 -2.254 12.016 1 89.81 301 ILE B O 1
ATOM 8674 N N . ASP B 1 302 ? 3.74 -0.798 11.953 1 91.12 302 ASP B N 1
ATOM 8675 C CA . ASP B 1 302 ? 2.832 -1.725 11.281 1 91.12 302 ASP B CA 1
ATOM 8676 C C . ASP B 1 302 ? 2.842 -1.513 9.773 1 91.12 302 ASP B C 1
ATOM 8678 O O . ASP B 1 302 ? 2.127 -2.199 9.039 1 91.12 302 ASP B O 1
ATOM 8682 N N . GLU B 1 303 ? 3.66 -0.647 9.289 1 94.88 303 GLU B N 1
ATOM 8683 C CA . GLU B 1 303 ? 3.535 -0.193 7.906 1 94.88 303 GLU B CA 1
ATOM 8684 C C . GLU B 1 303 ? 4.477 -0.965 6.984 1 94.88 303 GLU B C 1
ATOM 8686 O O . GLU B 1 303 ? 4.457 -0.771 5.766 1 94.88 303 GLU B O 1
ATOM 8691 N N . PHE B 1 304 ? 5.262 -1.986 7.523 1 95.81 304 PHE B N 1
ATOM 8692 C CA . PHE B 1 304 ? 6.223 -2.758 6.746 1 95.81 304 PHE B CA 1
ATOM 8693 C C . PHE B 1 304 ? 5.555 -3.967 6.102 1 95.81 304 PHE B C 1
ATOM 8695 O O . PHE B 1 304 ? 6.176 -4.668 5.301 1 95.81 304 PHE B O 1
ATOM 8702 N N . ARG B 1 305 ? 4.297 -4.23 6.371 1 91.56 305 ARG B N 1
ATOM 8703 C CA . ARG B 1 305 ? 3.586 -5.43 5.941 1 91.56 305 ARG B CA 1
ATOM 8704 C C . ARG B 1 305 ? 4.309 -6.691 6.406 1 91.56 305 ARG B C 1
ATOM 8706 O O . ARG B 1 305 ? 4.945 -6.695 7.461 1 91.56 305 ARG B O 1
ATOM 8713 N N . GLY B 1 306 ? 4.09 -7.777 5.805 1 93 306 GLY B N 1
ATOM 8714 C CA . GLY B 1 306 ? 4.734 -9.039 6.129 1 93 306 GLY B CA 1
ATOM 8715 C C . GLY B 1 306 ? 6.188 -9.102 5.691 1 93 306 GLY B C 1
ATOM 8716 O O . GLY B 1 306 ? 6.914 -10.023 6.062 1 93 306 GLY B O 1
ATOM 8717 N N . THR B 1 307 ? 6.703 -8.07 5.062 1 95.06 307 THR B N 1
ATOM 8718 C CA . THR B 1 307 ? 8.07 -8.055 4.551 1 95.06 307 THR B CA 1
ATOM 8719 C C . THR B 1 307 ? 9.078 -8.016 5.695 1 95.06 307 THR B C 1
ATOM 8721 O O . THR B 1 307 ? 10.211 -8.484 5.551 1 95.06 307 THR B O 1
ATOM 8724 N N . LEU B 1 308 ? 8.672 -7.535 6.863 1 94.19 308 LEU B N 1
ATOM 8725 C CA . LEU B 1 308 ? 9.531 -7.59 8.039 1 94.19 308 LEU B CA 1
ATOM 8726 C C . LEU B 1 308 ? 9.875 -9.031 8.398 1 94.19 308 LEU B C 1
ATOM 8728 O O . LEU B 1 308 ? 11.008 -9.328 8.773 1 94.19 308 LEU B O 1
ATOM 8732 N N . THR B 1 309 ? 8.898 -9.883 8.32 1 94.44 309 THR B N 1
ATOM 8733 C CA . THR B 1 309 ? 9.109 -11.305 8.57 1 94.44 309 THR B CA 1
ATOM 8734 C C . THR B 1 309 ? 10.055 -11.898 7.535 1 94.44 309 THR B C 1
ATOM 8736 O O . THR B 1 309 ? 10.867 -12.773 7.855 1 94.44 309 THR B O 1
ATOM 8739 N N . ASN B 1 310 ? 9.938 -11.453 6.266 1 96.38 310 ASN B N 1
ATOM 8740 C CA . ASN B 1 310 ? 10.82 -11.938 5.211 1 96.38 310 ASN B CA 1
ATOM 8741 C C . ASN B 1 310 ? 12.258 -11.484 5.43 1 96.38 310 ASN B C 1
ATOM 8743 O O . ASN B 1 310 ? 13.203 -12.211 5.105 1 96.38 310 ASN B O 1
ATOM 8747 N N . LEU B 1 311 ? 12.461 -10.25 5.992 1 97.75 311 LEU B N 1
ATOM 8748 C CA . LEU B 1 311 ? 13.805 -9.789 6.34 1 97.75 311 LEU B CA 1
ATOM 8749 C C . LEU B 1 311 ? 14.43 -10.68 7.406 1 97.75 311 LEU B C 1
ATOM 8751 O O . LEU B 1 311 ? 15.602 -11.039 7.316 1 97.75 311 LEU B O 1
ATOM 8755 N N . LYS B 1 312 ? 13.625 -10.992 8.398 1 96.44 312 LYS B N 1
ATOM 8756 C CA . LYS B 1 312 ? 14.094 -11.898 9.453 1 96.44 312 LYS B CA 1
ATOM 8757 C C . LYS B 1 312 ? 14.43 -13.273 8.891 1 96.44 312 LYS B C 1
ATOM 8759 O O . LYS B 1 312 ? 15.484 -13.828 9.195 1 96.44 312 LYS B O 1
ATOM 8764 N N . ARG B 1 313 ? 13.562 -13.766 8.039 1 95.25 313 ARG B N 1
ATOM 8765 C CA . ARG B 1 313 ? 13.75 -15.078 7.43 1 95.25 313 ARG B CA 1
ATOM 8766 C C . ARG B 1 313 ? 15.023 -15.117 6.586 1 95.25 313 ARG B C 1
ATOM 8768 O O . ARG B 1 313 ? 15.719 -16.141 6.551 1 95.25 313 ARG B O 1
ATOM 8775 N N . ALA B 1 314 ? 15.336 -14.047 5.895 1 96.56 314 ALA B N 1
ATOM 8776 C CA . ALA B 1 314 ? 16.516 -13.953 5.039 1 96.56 314 ALA B CA 1
ATOM 8777 C C . ALA B 1 314 ? 17.781 -13.75 5.863 1 96.56 314 ALA B C 1
ATOM 8779 O O . ALA B 1 314 ? 18.891 -13.727 5.32 1 96.56 314 ALA B O 1
ATOM 8780 N N . ARG B 1 315 ? 17.625 -13.57 7.234 1 95.44 315 ARG B N 1
ATOM 8781 C CA . ARG B 1 315 ? 18.75 -13.234 8.094 1 95.44 315 ARG B CA 1
ATOM 8782 C C . ARG B 1 315 ? 19.484 -12.008 7.578 1 95.44 315 ARG B C 1
ATOM 8784 O O . ARG B 1 315 ? 20.719 -12.023 7.445 1 95.44 315 ARG B O 1
ATOM 8791 N N . ALA B 1 316 ? 18.688 -10.984 7.176 1 97.69 316 ALA B N 1
ATOM 8792 C CA . ALA B 1 316 ? 19.25 -9.727 6.691 1 97.69 316 ALA B CA 1
ATOM 8793 C C . ALA B 1 316 ? 19.562 -8.781 7.852 1 97.69 316 ALA B C 1
ATOM 8795 O O . ALA B 1 316 ? 18.656 -8.289 8.531 1 97.69 316 ALA B O 1
ATOM 8796 N N . PRO B 1 317 ? 20.797 -8.539 8.109 1 97.81 317 PRO B N 1
ATOM 8797 C CA . PRO B 1 317 ? 21.141 -7.68 9.242 1 97.81 317 PRO B CA 1
ATOM 8798 C C . PRO B 1 317 ? 20.891 -6.199 8.961 1 97.81 317 PRO B C 1
ATOM 8800 O O . PRO B 1 317 ? 21.25 -5.703 7.887 1 97.81 317 PRO B O 1
ATOM 8803 N N . GLY B 1 318 ? 20.281 -5.535 9.82 1 98.56 318 GLY B N 1
ATOM 8804 C CA . GLY B 1 318 ? 20.078 -4.102 9.68 1 98.56 318 GLY B CA 1
ATOM 8805 C C . GLY B 1 318 ? 19.406 -3.471 10.875 1 98.56 318 GLY B C 1
ATOM 8806 O O . GLY B 1 318 ? 18.984 -4.172 11.805 1 98.56 318 GLY B O 1
ATOM 8807 N N . LEU B 1 319 ? 19.422 -2.189 10.969 1 98.81 319 LEU B N 1
ATOM 8808 C CA . LEU B 1 319 ? 18.797 -1.393 12.016 1 98.81 319 LEU B CA 1
ATOM 8809 C C . LEU B 1 319 ? 17.562 -0.667 11.492 1 98.81 319 LEU B C 1
ATOM 8811 O O . LEU B 1 319 ? 17.547 -0.196 10.352 1 98.81 319 LEU B O 1
ATOM 8815 N N . ILE B 1 320 ? 16.531 -0.669 12.242 1 98.62 320 ILE B N 1
ATOM 8816 C CA . ILE B 1 320 ? 15.344 0.119 11.938 1 98.62 320 ILE B CA 1
ATOM 8817 C C . ILE B 1 320 ? 15.164 1.215 12.984 1 98.62 320 ILE B C 1
ATOM 8819 O O . ILE B 1 320 ? 14.727 0.947 14.102 1 98.62 320 ILE B O 1
ATOM 8823 N N . ILE B 1 321 ? 15.523 2.436 12.586 1 98.5 321 ILE B N 1
ATOM 8824 C CA . ILE B 1 321 ? 15.375 3.607 13.445 1 98.5 321 ILE B CA 1
ATOM 8825 C C . ILE B 1 321 ? 13.953 4.16 13.32 1 98.5 321 ILE B C 1
ATOM 8827 O O . ILE B 1 321 ? 13.539 4.578 12.234 1 98.5 321 ILE B O 1
ATOM 8831 N N . CYS B 1 322 ? 13.211 4.18 14.406 1 97 322 CYS B N 1
ATOM 8832 C CA . CYS B 1 322 ? 11.82 4.625 14.406 1 97 322 CYS B CA 1
ATOM 8833 C C . CYS B 1 322 ? 11.57 5.633 15.523 1 97 322 CYS B C 1
ATOM 8835 O O . CYS B 1 322 ? 11.883 5.371 16.688 1 97 322 CYS B O 1
ATOM 8837 N N . GLY B 1 323 ? 11.008 6.785 15.156 1 96.25 323 GLY B N 1
ATOM 8838 C CA . GLY B 1 323 ? 10.57 7.699 16.203 1 96.25 323 GLY B CA 1
ATOM 8839 C C . GLY B 1 323 ? 9.414 7.164 17.016 1 96.25 323 GLY B C 1
ATOM 8840 O O . GLY B 1 323 ? 8.555 6.449 16.5 1 96.25 323 GLY B O 1
ATOM 8841 N N . ASP B 1 324 ? 9.391 7.457 18.297 1 95.06 324 ASP B N 1
ATOM 8842 C CA . ASP B 1 324 ? 8.234 7.16 19.141 1 95.06 324 ASP B CA 1
ATOM 8843 C C . ASP B 1 324 ? 8.18 8.102 20.344 1 95.06 324 ASP B C 1
ATOM 8845 O O . ASP B 1 324 ? 9.055 8.953 20.516 1 95.06 324 ASP B O 1
ATOM 8849 N N . VAL B 1 325 ? 7.082 8.039 21.031 1 92.31 325 VAL B N 1
ATOM 8850 C CA . VAL B 1 325 ? 6.848 8.891 22.188 1 92.31 325 VAL B CA 1
ATOM 8851 C C . VAL B 1 325 ? 6.836 8.047 23.469 1 92.31 325 VAL B C 1
ATOM 8853 O O . VAL B 1 325 ? 6.332 6.926 23.469 1 92.31 325 VAL B O 1
ATOM 8856 N N . PRO B 1 326 ? 7.43 8.602 24.484 1 89.06 326 PRO B N 1
ATOM 8857 C CA . PRO B 1 326 ? 7.465 7.852 25.734 1 89.06 326 PRO B CA 1
ATOM 8858 C C . PRO B 1 326 ? 6.066 7.504 26.25 1 89.06 326 PRO B C 1
ATOM 8860 O O . PRO B 1 326 ? 5.121 8.266 26.047 1 89.06 326 PRO B O 1
ATOM 8863 N N . GLU B 1 327 ? 5.945 6.445 27.047 1 89.75 327 GLU B N 1
ATOM 8864 C CA . GLU B 1 327 ? 4.68 5.867 27.5 1 89.75 327 GLU B CA 1
ATOM 8865 C C . GLU B 1 327 ? 3.975 6.785 28.484 1 89.75 327 GLU B C 1
ATOM 8867 O O . GLU B 1 327 ? 2.766 6.668 28.703 1 89.75 327 GLU B O 1
ATOM 8872 N N . GLU B 1 328 ? 4.676 7.703 29.031 1 90.75 328 GLU B N 1
ATOM 8873 C CA . GLU B 1 328 ? 4.094 8.602 30.031 1 90.75 328 GLU B CA 1
ATOM 8874 C C . GLU B 1 328 ? 3.217 9.664 29.359 1 90.75 328 GLU B C 1
ATOM 8876 O O . GLU B 1 328 ? 2.379 10.281 30.016 1 90.75 328 GLU B O 1
ATOM 8881 N N . THR B 1 329 ? 3.438 9.836 28.094 1 92.62 329 THR B N 1
ATOM 8882 C CA . THR B 1 329 ? 2.613 10.797 27.359 1 92.62 329 THR B CA 1
ATOM 8883 C C . THR B 1 329 ? 1.199 10.25 27.172 1 92.62 329 THR B C 1
ATOM 8885 O O . THR B 1 329 ? 1.021 9.125 26.703 1 92.62 329 THR B O 1
ATOM 8888 N N . TRP B 1 330 ? 0.185 11.086 27.562 1 95.81 330 TRP B N 1
ATOM 8889 C CA . TRP B 1 330 ? -1.217 10.695 27.469 1 95.81 330 TRP B CA 1
ATOM 8890 C C . TRP B 1 330 ? -1.657 10.578 26.016 1 95.81 330 TRP B C 1
ATOM 8892 O O . TRP B 1 330 ? -1.727 11.586 25.297 1 95.81 330 TRP B O 1
ATOM 8902 N N . PHE B 1 331 ? -1.937 9.344 25.531 1 94.62 331 PHE B N 1
ATOM 8903 C CA . PHE B 1 331 ? -2.363 9.055 24.156 1 94.62 331 PHE B CA 1
ATOM 8904 C C . PHE B 1 331 ? -1.695 9.992 23.172 1 94.62 331 PHE B C 1
ATOM 8906 O O . PHE B 1 331 ? -2.365 10.812 22.531 1 94.62 331 PHE B O 1
ATOM 8913 N N . ALA B 1 332 ? -0.432 9.719 22.969 1 93.69 332 ALA B N 1
ATOM 8914 C CA . ALA B 1 332 ? 0.415 10.555 22.125 1 93.69 332 ALA B CA 1
ATOM 8915 C C . ALA B 1 332 ? -0.003 10.445 20.656 1 93.69 332 ALA B C 1
ATOM 8917 O O . ALA B 1 332 ? -0.396 9.375 20.188 1 93.69 332 ALA B O 1
ATOM 8918 N N . PHE B 1 333 ? 0.131 11.625 19.953 1 92.12 333 PHE B N 1
ATOM 8919 C CA . PHE B 1 333 ? -0.114 11.641 18.516 1 92.12 333 PHE B CA 1
ATOM 8920 C C . PHE B 1 333 ? 0.878 10.75 17.781 1 92.12 333 PHE B C 1
ATOM 8922 O O . PHE B 1 333 ? 2.088 10.984 17.828 1 92.12 333 PHE B O 1
ATOM 8929 N N . GLN B 1 334 ? 0.414 9.727 17.109 1 90.81 334 GLN B N 1
ATOM 8930 C CA . GLN B 1 334 ? 1.175 8.734 16.344 1 90.81 334 GLN B CA 1
ATOM 8931 C C . GLN B 1 334 ? 2.145 7.977 17.25 1 90.81 334 GLN B C 1
ATOM 8933 O O . GLN B 1 334 ? 3.234 7.598 16.812 1 90.81 334 GLN B O 1
ATOM 8938 N N . GLY B 1 335 ? 1.859 7.914 18.516 1 92.31 335 GLY B N 1
ATOM 8939 C CA . GLY B 1 335 ? 2.58 7.043 19.438 1 92.31 335 GLY B CA 1
ATOM 8940 C C . GLY B 1 335 ? 2.049 5.621 19.438 1 92.31 335 GLY B C 1
ATOM 8941 O O . GLY B 1 335 ? 0.882 5.387 19.125 1 92.31 335 GLY B O 1
ATOM 8942 N N . THR B 1 336 ? 2.9 4.715 19.812 1 93.25 336 THR B N 1
ATOM 8943 C CA . THR B 1 336 ? 2.453 3.326 19.781 1 93.25 336 THR B CA 1
ATOM 8944 C C . THR B 1 336 ? 2.346 2.771 21.203 1 93.25 336 THR B C 1
ATOM 8946 O O . THR B 1 336 ? 2.098 1.579 21.391 1 93.25 336 THR B O 1
ATOM 8949 N N . MET B 1 337 ? 2.572 3.635 22.188 1 93 337 MET B N 1
ATOM 8950 C CA . MET B 1 337 ? 2.512 3.191 23.578 1 93 337 MET B CA 1
ATOM 8951 C C . MET B 1 337 ? 1.498 4.016 24.375 1 93 337 MET B C 1
ATOM 8953 O O . MET B 1 337 ? 1.637 5.234 24.484 1 93 337 MET B O 1
ATOM 8957 N N . ASP B 1 338 ? 0.508 3.449 24.797 1 92.25 338 ASP B N 1
ATOM 8958 C CA . ASP B 1 338 ? -0.484 4.02 25.703 1 92.25 338 ASP B CA 1
ATOM 8959 C C . ASP B 1 338 ? -1.187 2.924 26.516 1 92.25 338 ASP B C 1
ATOM 8961 O O . ASP B 1 338 ? -0.716 1.787 26.562 1 92.25 338 ASP B O 1
ATOM 8965 N N . ILE B 1 339 ? -2.178 3.234 27.203 1 91.19 339 ILE B N 1
ATOM 8966 C CA . ILE B 1 339 ? -2.812 2.301 28.141 1 91.19 339 ILE B CA 1
ATOM 8967 C C . ILE B 1 339 ? -3.521 1.198 27.344 1 91.19 339 ILE B C 1
ATOM 8969 O O . ILE B 1 339 ? -3.781 0.118 27.891 1 91.19 339 ILE B O 1
ATOM 8973 N N . ASP B 1 340 ? -3.791 1.434 26.062 1 91.12 340 ASP B N 1
ATOM 8974 C CA . ASP B 1 340 ? -4.562 0.474 25.281 1 91.12 340 ASP B CA 1
ATOM 8975 C C . ASP B 1 340 ? -3.658 -0.314 24.344 1 91.12 340 ASP B C 1
ATOM 8977 O O . ASP B 1 340 ? -4.043 -1.375 23.844 1 91.12 340 ASP B O 1
ATOM 8981 N N . HIS B 1 341 ? -2.504 0.24 24.062 1 91.19 341 HIS B N 1
ATOM 8982 C CA . HIS B 1 341 ? -1.64 -0.344 23.047 1 91.19 341 HIS B CA 1
ATOM 8983 C C . HIS B 1 341 ? -0.17 -0.227 23.438 1 91.19 341 HIS B C 1
ATOM 8985 O O . HIS B 1 341 ? 0.248 0.787 24 1 91.19 341 HIS B O 1
ATOM 8991 N N . ASP B 1 342 ? 0.608 -1.273 23.172 1 94.75 342 ASP B N 1
ATOM 8992 C CA . ASP B 1 342 ? 2.055 -1.271 23.375 1 94.75 342 ASP B CA 1
ATOM 8993 C C . ASP B 1 342 ? 2.779 -1.837 22.156 1 94.75 342 ASP B C 1
ATOM 8995 O O . ASP B 1 342 ? 2.883 -3.055 22 1 94.75 342 ASP B O 1
ATOM 8999 N N . GLY B 1 343 ? 3.334 -0.895 21.375 1 94.44 343 GLY B N 1
ATOM 9000 C CA . GLY B 1 343 ? 3.996 -1.289 20.141 1 94.44 343 GLY B CA 1
ATOM 9001 C C . GLY B 1 343 ? 5.195 -2.191 20.375 1 94.44 343 GLY B C 1
ATOM 9002 O O . GLY B 1 343 ? 5.57 -2.967 19.484 1 94.44 343 GLY B O 1
ATOM 9003 N N . ARG B 1 344 ? 5.871 -2.23 21.609 1 96.12 344 ARG B N 1
ATOM 9004 C CA . ARG B 1 344 ? 7.012 -3.078 21.938 1 96.12 344 ARG B CA 1
ATOM 9005 C C . ARG B 1 344 ? 6.609 -4.551 21.969 1 96.12 344 ARG B C 1
ATOM 9007 O O . ARG B 1 344 ? 7.359 -5.41 21.5 1 96.12 344 ARG B O 1
ATOM 9014 N N . ARG B 1 345 ? 5.43 -4.738 22.359 1 96.31 345 ARG B N 1
ATOM 9015 C CA . ARG B 1 345 ? 4.926 -6.105 22.438 1 96.31 345 ARG B CA 1
ATOM 9016 C C . ARG B 1 345 ? 4.691 -6.676 21.031 1 96.31 345 ARG B C 1
ATOM 9018 O O . ARG B 1 345 ? 4.867 -7.871 20.812 1 96.31 345 ARG B O 1
ATOM 9025 N N . VAL B 1 346 ? 4.273 -5.844 20.141 1 95.38 346 VAL B N 1
ATOM 9026 C CA . VAL B 1 346 ? 4.047 -6.27 18.766 1 95.38 346 VAL B CA 1
ATOM 9027 C C . VAL B 1 346 ? 5.375 -6.645 18.109 1 95.38 346 VAL B C 1
ATOM 9029 O O . VAL B 1 346 ? 5.477 -7.664 17.438 1 95.38 346 VAL B O 1
ATOM 9032 N N . ILE B 1 347 ? 6.453 -5.797 18.297 1 96.56 347 ILE B N 1
ATOM 9033 C CA . ILE B 1 347 ? 7.785 -6.086 17.781 1 96.56 347 ILE B CA 1
ATOM 9034 C C . ILE B 1 347 ? 8.273 -7.422 18.344 1 96.56 347 ILE B C 1
ATOM 9036 O O . ILE B 1 347 ? 8.766 -8.273 17.594 1 96.56 347 ILE B O 1
ATOM 9040 N N . GLU B 1 348 ? 8.055 -7.652 19.656 1 97 348 GLU B N 1
ATOM 9041 C CA . GLU B 1 348 ? 8.484 -8.883 20.312 1 97 348 GLU B CA 1
ATOM 9042 C C . GLU B 1 348 ? 7.73 -10.094 19.781 1 97 348 GLU B C 1
ATOM 9044 O O . GLU B 1 348 ? 8.312 -11.156 19.578 1 97 348 GLU B O 1
ATOM 9049 N N . ALA B 1 349 ? 6.457 -9.898 19.547 1 96.25 349 ALA B N 1
ATOM 9050 C CA . ALA B 1 349 ? 5.621 -10.992 19.062 1 96.25 349 ALA B CA 1
ATOM 9051 C C . ALA B 1 349 ? 6.043 -11.414 17.656 1 96.25 349 ALA B C 1
ATOM 9053 O O . ALA B 1 349 ? 5.852 -12.57 17.266 1 96.25 349 ALA B O 1
ATOM 9054 N N . ARG B 1 350 ? 6.66 -10.555 16.906 1 94.5 350 ARG B N 1
ATOM 9055 C CA . ARG B 1 350 ? 7.176 -10.875 15.586 1 94.5 350 ARG B CA 1
ATOM 9056 C C . ARG B 1 350 ? 8.523 -11.578 15.672 1 94.5 350 ARG B C 1
ATOM 9058 O O . ARG B 1 350 ? 9.109 -11.945 14.648 1 94.5 350 ARG B O 1
ATOM 9065 N N . GLY B 1 351 ? 9.031 -11.742 16.875 1 95.06 351 GLY B N 1
ATOM 9066 C CA . GLY B 1 351 ? 10.32 -12.383 17.109 1 95.06 351 GLY B CA 1
ATOM 9067 C C . GLY B 1 351 ? 11.5 -11.453 16.875 1 95.06 351 GLY B C 1
ATOM 9068 O O . GLY B 1 351 ? 12.617 -11.914 16.641 1 95.06 351 GLY B O 1
ATOM 9069 N N . LEU B 1 352 ? 11.258 -10.148 16.859 1 96.69 352 LEU B N 1
ATOM 9070 C CA . LEU B 1 352 ? 12.312 -9.164 16.641 1 96.69 352 LEU B CA 1
ATOM 9071 C C . LEU B 1 352 ? 12.703 -8.492 17.953 1 96.69 352 LEU B C 1
ATOM 9073 O O . LEU B 1 352 ? 11.953 -8.547 18.938 1 96.69 352 LEU B O 1
ATOM 9077 N N . ARG B 1 353 ? 13.898 -7.934 18.062 1 97.06 353 ARG B N 1
ATOM 9078 C CA . ARG B 1 353 ? 14.43 -7.281 19.266 1 97.06 353 ARG B CA 1
ATOM 9079 C C . ARG B 1 353 ? 14.461 -5.766 19.078 1 97.06 353 ARG B C 1
ATOM 9081 O O . ARG B 1 353 ? 14.477 -5.27 17.953 1 97.06 353 ARG B O 1
ATOM 9088 N N . TYR B 1 354 ? 14.383 -5.094 20.188 1 97.94 354 TYR B N 1
ATOM 9089 C CA . TYR B 1 354 ? 14.352 -3.637 20.125 1 97.94 354 TYR B CA 1
ATOM 9090 C C . TYR B 1 354 ? 15.023 -3.023 21.344 1 97.94 354 TYR B C 1
ATOM 9092 O O . TYR B 1 354 ? 15.234 -3.705 22.359 1 97.94 354 TYR B O 1
ATOM 9100 N N . VAL B 1 355 ? 15.453 -1.807 21.234 1 98.25 355 VAL B N 1
ATOM 9101 C CA . VAL B 1 355 ? 15.719 -0.919 22.359 1 98.25 355 VAL B CA 1
ATOM 9102 C C . VAL B 1 355 ? 14.859 0.339 22.234 1 98.25 355 VAL B C 1
ATOM 9104 O O . VAL B 1 355 ? 14.422 0.696 21.141 1 98.25 355 VAL B O 1
ATOM 9107 N N . PHE B 1 356 ? 14.516 0.9 23.328 1 97.31 356 PHE B N 1
ATOM 9108 C CA . PHE B 1 356 ? 13.828 2.189 23.328 1 97.31 356 PHE B CA 1
ATOM 9109 C C . PHE B 1 356 ? 14.664 3.236 24.062 1 97.31 356 PHE B C 1
ATOM 9111 O O . PHE B 1 356 ? 14.93 3.107 25.266 1 97.31 356 PHE B O 1
ATOM 9118 N N . ILE B 1 357 ? 15.117 4.219 23.312 1 97.81 357 ILE B N 1
ATOM 9119 C CA . ILE B 1 357 ? 15.93 5.297 23.859 1 97.81 357 ILE B CA 1
ATOM 9120 C C . ILE B 1 357 ? 15.047 6.5 24.188 1 97.81 357 ILE B C 1
ATOM 9122 O O . ILE B 1 357 ? 14.727 7.293 23.297 1 97.81 357 ILE B O 1
ATOM 9126 N N . ARG B 1 358 ? 14.836 6.801 25.453 1 95.94 358 ARG B N 1
ATOM 9127 C CA . ARG B 1 358 ? 13.875 7.805 25.891 1 95.94 358 ARG B CA 1
ATOM 9128 C C . ARG B 1 358 ? 14.547 9.156 26.094 1 95.94 358 ARG B C 1
ATOM 9130 O O . ARG B 1 358 ? 13.953 10.203 25.812 1 95.94 358 ARG B O 1
ATOM 9137 N N . GLN B 1 359 ? 15.812 9.031 26.578 1 96.25 359 GLN B N 1
ATOM 9138 C CA . GLN B 1 359 ? 16.547 10.242 26.938 1 96.25 359 GLN B CA 1
ATOM 9139 C C . GLN B 1 359 ? 17.953 10.234 26.344 1 96.25 359 GLN B C 1
ATOM 9141 O O . GLN B 1 359 ? 18.516 9.172 26.094 1 96.25 359 GLN B O 1
ATOM 9146 N N . THR B 1 360 ? 18.469 11.414 26.156 1 96.06 360 THR B N 1
ATOM 9147 C CA . THR B 1 360 ? 19.797 11.562 25.562 1 96.06 360 THR B CA 1
ATOM 9148 C C . THR B 1 360 ? 20.859 10.906 26.422 1 96.06 360 THR B C 1
ATOM 9150 O O . THR B 1 360 ? 21.859 10.398 25.906 1 96.06 360 THR B O 1
ATOM 9153 N N . SER B 1 361 ? 20.641 10.859 27.766 1 95.38 361 SER B N 1
ATOM 9154 C CA . SER B 1 361 ? 21.625 10.297 28.688 1 95.38 361 SER B CA 1
ATOM 9155 C C . SER B 1 361 ? 21.75 8.789 28.5 1 95.38 361 SER B C 1
ATOM 9157 O O . SER B 1 361 ? 22.766 8.195 28.875 1 95.38 361 SER B O 1
ATOM 9159 N N . GLU B 1 362 ? 20.734 8.156 27.875 1 96.31 362 GLU B N 1
ATOM 9160 C CA . GLU B 1 362 ? 20.719 6.707 27.688 1 96.31 362 GLU B CA 1
ATOM 9161 C C . GLU B 1 362 ? 21.266 6.328 26.312 1 96.31 362 GLU B C 1
ATOM 9163 O O . GLU B 1 362 ? 21.453 5.148 26.016 1 96.31 362 GLU B O 1
ATOM 9168 N N . LEU B 1 363 ? 21.531 7.258 25.469 1 97.69 363 LEU B N 1
ATOM 9169 C CA . LEU B 1 363 ? 21.781 7.051 24.047 1 97.69 363 LEU B CA 1
ATOM 9170 C C . LEU B 1 363 ? 22.953 6.098 23.844 1 97.69 363 LEU B C 1
ATOM 9172 O O . LEU B 1 363 ? 22.812 5.09 23.141 1 97.69 363 LEU B O 1
ATOM 9176 N N . ALA B 1 364 ? 24.094 6.375 24.453 1 97.06 364 ALA B N 1
ATOM 9177 C CA . ALA B 1 364 ? 25.312 5.578 24.25 1 97.06 364 ALA B CA 1
ATOM 9178 C C . ALA B 1 364 ? 25.078 4.129 24.672 1 97.06 364 ALA B C 1
ATOM 9180 O O . ALA B 1 364 ? 25.391 3.199 23.922 1 97.06 364 ALA B O 1
ATOM 9181 N N . ALA B 1 365 ? 24.531 3.943 25.859 1 98.12 365 ALA B N 1
ATOM 9182 C CA . ALA B 1 365 ? 24.344 2.604 26.406 1 98.12 365 ALA B CA 1
ATOM 9183 C C . ALA B 1 365 ? 23.344 1.805 25.562 1 98.12 365 ALA B C 1
ATOM 9185 O O . ALA B 1 365 ? 23.547 0.611 25.312 1 98.12 365 ALA B O 1
ATOM 9186 N N . LYS B 1 366 ? 22.266 2.404 25.172 1 98.56 366 LYS B N 1
ATOM 9187 C CA . LYS B 1 366 ? 21.219 1.711 24.422 1 98.56 366 LYS B CA 1
ATOM 9188 C C . LYS B 1 366 ? 21.688 1.416 23 1 98.56 366 LYS B C 1
ATOM 9190 O O . LYS B 1 366 ? 21.297 0.399 22.406 1 98.56 366 LYS B O 1
ATOM 9195 N N . LEU B 1 367 ? 22.438 2.266 22.391 1 98.56 367 LEU B N 1
ATOM 9196 C CA . LEU B 1 367 ? 23.016 1.973 21.078 1 98.56 367 LEU B CA 1
ATOM 9197 C C . LEU B 1 367 ? 23.969 0.781 21.156 1 98.56 367 LEU B C 1
ATOM 9199 O O . LEU B 1 367 ? 23.984 -0.064 20.266 1 98.56 367 LEU B O 1
ATOM 9203 N N . GLU B 1 368 ? 24.812 0.783 22.234 1 98.5 368 GLU B N 1
ATOM 9204 C CA . GLU B 1 368 ? 25.688 -0.367 22.438 1 98.5 368 GLU B CA 1
ATOM 9205 C C . GLU B 1 368 ? 24.891 -1.668 22.484 1 98.5 368 GLU B C 1
ATOM 9207 O O . GLU B 1 368 ? 25.297 -2.672 21.891 1 98.5 368 GLU B O 1
ATOM 9212 N N . GLU B 1 369 ? 23.797 -1.592 23.188 1 98.56 369 GLU B N 1
ATOM 9213 C CA . GLU B 1 369 ? 22.922 -2.754 23.281 1 98.56 369 GLU B CA 1
ATOM 9214 C C . GLU B 1 369 ? 22.391 -3.158 21.906 1 98.56 369 GLU B C 1
ATOM 9216 O O . GLU B 1 369 ? 22.391 -4.34 21.562 1 98.56 369 GLU B O 1
ATOM 9221 N N . ALA B 1 370 ? 21.922 -2.225 21.109 1 98.69 370 ALA B N 1
ATOM 9222 C CA . ALA B 1 370 ? 21.375 -2.49 19.781 1 98.69 370 ALA B CA 1
ATOM 9223 C C . ALA B 1 370 ? 22.438 -3.08 18.859 1 98.69 370 ALA B C 1
ATOM 9225 O O . ALA B 1 370 ? 22.172 -4.02 18.109 1 98.69 370 ALA B O 1
ATOM 9226 N N . PHE B 1 371 ? 23.656 -2.498 18.938 1 98.44 371 PHE B N 1
ATOM 9227 C CA . PHE B 1 371 ? 24.766 -2.984 18.125 1 98.44 371 PHE B CA 1
ATOM 9228 C C . PHE B 1 371 ? 25.109 -4.422 18.484 1 98.44 371 PHE B C 1
ATOM 9230 O O . PHE B 1 371 ? 25.391 -5.238 17.609 1 98.44 371 PHE B O 1
ATOM 9237 N N . THR B 1 372 ? 25.078 -4.676 19.75 1 97.62 372 THR B N 1
ATOM 9238 C CA . THR B 1 372 ? 25.359 -6.027 20.234 1 97.62 372 THR B CA 1
ATOM 9239 C C . THR B 1 372 ? 24.297 -7.004 19.734 1 97.62 372 THR B C 1
ATOM 9241 O O . THR B 1 372 ? 24.625 -8.117 19.297 1 97.62 372 THR B O 1
ATOM 9244 N N . MET B 1 373 ? 23.047 -6.605 19.781 1 97.81 373 MET B N 1
ATOM 9245 C CA . MET B 1 373 ? 21.953 -7.438 19.281 1 97.81 373 MET B CA 1
ATOM 9246 C C . MET B 1 373 ? 22.172 -7.793 17.812 1 97.81 373 MET B C 1
ATOM 9248 O O . MET B 1 373 ? 22.016 -8.953 17.422 1 97.81 373 MET B O 1
ATOM 9252 N N . LEU B 1 374 ? 22.531 -6.793 17.016 1 97.56 374 LEU B N 1
ATOM 9253 C CA . LEU B 1 374 ? 22.703 -7.008 15.586 1 97.56 374 LEU B CA 1
ATOM 9254 C C . LEU B 1 374 ? 23.891 -7.914 15.312 1 97.56 374 LEU B C 1
ATOM 9256 O O . LEU B 1 374 ? 23.875 -8.727 14.383 1 97.56 374 LEU B O 1
ATOM 9260 N N . ALA B 1 375 ? 24.922 -7.754 16.109 1 94.81 375 ALA B N 1
ATOM 9261 C CA . ALA B 1 375 ? 26.125 -8.578 15.953 1 94.81 375 ALA B CA 1
ATOM 9262 C C . ALA B 1 375 ? 25.844 -10.031 16.312 1 94.81 375 ALA B C 1
ATOM 9264 O O . ALA B 1 375 ? 26.406 -10.953 15.711 1 94.81 375 ALA B O 1
ATOM 9265 N N . GLU B 1 376 ? 24.953 -10.234 17.219 1 93 376 GLU B N 1
ATOM 9266 C CA . GLU B 1 376 ? 24.641 -11.578 17.703 1 93 376 GLU B CA 1
ATOM 9267 C C . GLU B 1 376 ? 23.812 -12.344 16.672 1 93 376 GLU B C 1
ATOM 9269 O O . GLU B 1 376 ? 24.031 -13.539 16.453 1 93 376 GLU B O 1
ATOM 9274 N N . ARG B 1 377 ? 22.828 -11.68 16.109 1 92.56 377 ARG B N 1
ATOM 9275 C CA . ARG B 1 377 ? 21.922 -12.297 15.141 1 92.56 377 ARG B CA 1
ATOM 9276 C C . ARG B 1 377 ? 21.688 -11.383 13.945 1 92.56 377 ARG B C 1
ATOM 9278 O O . ARG B 1 377 ? 21.328 -10.219 14.109 1 92.56 377 ARG B O 1
ATOM 9285 N N . PRO B 1 378 ? 21.844 -11.969 12.75 1 93.69 378 PRO B N 1
ATOM 9286 C CA . PRO B 1 378 ? 21.609 -11.156 11.547 1 93.69 378 PRO B CA 1
ATOM 9287 C C . PRO B 1 378 ? 20.125 -11 11.227 1 93.69 378 PRO B C 1
ATOM 9289 O O . PRO B 1 378 ? 19.625 -11.656 10.312 1 93.69 378 PRO B O 1
ATOM 9292 N N . GLU B 1 379 ? 19.422 -10.242 11.961 1 96.12 379 GLU B N 1
ATOM 9293 C CA . GLU B 1 379 ? 18 -9.914 11.812 1 96.12 379 GLU B CA 1
ATOM 9294 C C . GLU B 1 379 ? 17.75 -8.438 12.125 1 96.12 379 GLU B C 1
ATOM 9296 O O . GLU B 1 379 ? 18.594 -7.773 12.727 1 96.12 379 GLU B O 1
ATOM 9301 N N . PRO B 1 380 ? 16.609 -7.887 11.695 1 97.88 380 PRO B N 1
ATOM 9302 C CA . PRO B 1 380 ? 16.344 -6.477 11.984 1 97.88 380 PRO B CA 1
ATOM 9303 C C . PRO B 1 380 ? 16.328 -6.18 13.484 1 97.88 380 PRO B C 1
ATOM 9305 O O . PRO B 1 380 ? 15.758 -6.953 14.266 1 97.88 380 PRO B O 1
ATOM 9308 N N . VAL B 1 381 ? 16.953 -5.129 13.891 1 98.56 381 VAL B N 1
ATOM 9309 C CA . VAL B 1 381 ? 16.891 -4.617 15.258 1 98.56 381 VAL B CA 1
ATOM 9310 C C . VAL B 1 381 ? 16.234 -3.238 15.266 1 98.56 381 VAL B C 1
ATOM 9312 O O . VAL B 1 381 ? 16.688 -2.322 14.578 1 98.56 381 VAL B O 1
ATOM 9315 N N . PHE B 1 382 ? 15.172 -3.104 16.062 1 98.38 382 PHE B N 1
ATOM 9316 C CA . PHE B 1 382 ? 14.469 -1.827 16.156 1 98.38 382 PHE B CA 1
ATOM 9317 C C . PHE B 1 382 ? 15.148 -0.917 17.172 1 98.38 382 PHE B C 1
ATOM 9319 O O . PHE B 1 382 ? 15.477 -1.353 18.281 1 98.38 382 PHE B O 1
ATOM 9326 N N . ILE B 1 383 ? 15.352 0.272 16.781 1 98.38 383 ILE B N 1
ATOM 9327 C CA . ILE B 1 383 ? 15.742 1.333 17.703 1 98.38 383 ILE B CA 1
ATOM 9328 C C . ILE B 1 383 ? 14.648 2.393 17.766 1 98.38 383 ILE B C 1
ATOM 9330 O O . ILE B 1 383 ? 14.625 3.324 16.953 1 98.38 383 ILE B O 1
ATOM 9334 N N . LEU B 1 384 ? 13.773 2.248 18.766 1 97.56 384 LEU B N 1
ATOM 9335 C CA . LEU B 1 384 ? 12.781 3.277 19.047 1 97.56 384 LEU B CA 1
ATOM 9336 C C . LEU B 1 384 ? 13.398 4.445 19.797 1 97.56 384 LEU B C 1
ATOM 9338 O O . LEU B 1 384 ? 14.227 4.246 20.688 1 97.56 384 LEU B O 1
ATOM 9342 N N . SER B 1 385 ? 13.078 5.625 19.375 1 97.25 385 SER B N 1
ATOM 9343 C CA . SER B 1 385 ? 13.742 6.762 20 1 97.25 385 SER B CA 1
ATOM 9344 C C . SER B 1 385 ? 12.812 7.965 20.109 1 97.25 385 SER B C 1
ATOM 9346 O O . SER B 1 385 ? 11.992 8.195 19.219 1 97.25 385 SER B O 1
ATOM 9348 N N . SER B 1 386 ? 12.977 8.68 21.219 1 96.12 386 SER B N 1
ATOM 9349 C CA . SER B 1 386 ? 12.219 9.922 21.391 1 96.12 386 SER B CA 1
ATOM 9350 C C . SER B 1 386 ? 12.766 11.031 20.5 1 96.12 386 SER B C 1
ATOM 9352 O O . SER B 1 386 ? 13.883 10.922 19.969 1 96.12 386 SER B O 1
ATOM 9354 N N . GLN B 1 387 ? 12.023 12.07 20.344 1 94.31 387 GLN B N 1
ATOM 9355 C CA . GLN B 1 387 ? 12.383 13.18 19.469 1 94.31 387 GLN B CA 1
ATOM 9356 C C . GLN B 1 387 ? 13.648 13.875 19.953 1 94.31 387 GLN B C 1
ATOM 9358 O O . GLN B 1 387 ? 14.57 14.125 19.172 1 94.31 387 GLN B O 1
ATOM 9363 N N . PRO B 1 388 ? 13.781 14.203 21.219 1 94.69 388 PRO B N 1
ATOM 9364 C CA . PRO B 1 388 ? 15.008 14.859 21.672 1 94.69 388 PRO B CA 1
ATOM 9365 C C . PRO B 1 388 ? 16.266 14.047 21.375 1 94.69 388 PRO B C 1
ATOM 9367 O O . PRO B 1 388 ? 17.312 14.609 21.062 1 94.69 388 PRO B O 1
ATOM 9370 N N . VAL B 1 389 ? 16.156 12.75 21.484 1 96.44 389 VAL B N 1
ATOM 9371 C CA . VAL B 1 389 ? 17.297 11.875 21.234 1 96.44 389 VAL B CA 1
ATOM 9372 C C . VAL B 1 389 ? 17.656 11.906 19.75 1 96.44 389 VAL B C 1
ATOM 9374 O O . VAL B 1 389 ? 18.844 12.016 19.391 1 96.44 389 VAL B O 1
ATOM 9377 N N . LEU B 1 390 ? 16.688 11.867 18.875 1 96.19 390 LEU B N 1
ATOM 9378 C CA . LEU B 1 390 ? 16.891 11.836 17.438 1 96.19 390 LEU B CA 1
ATOM 9379 C C . LEU B 1 390 ? 17.453 13.164 16.938 1 96.19 390 LEU B C 1
ATOM 9381 O O . LEU B 1 390 ? 18 13.242 15.836 1 96.19 390 LEU B O 1
ATOM 9385 N N . GLU B 1 391 ? 17.312 14.227 17.797 1 92.88 391 GLU B N 1
ATOM 9386 C CA . GLU B 1 391 ? 17.797 15.547 17.391 1 92.88 391 GLU B CA 1
ATOM 9387 C C . GLU B 1 391 ? 19.062 15.93 18.156 1 92.88 391 GLU B C 1
ATOM 9389 O O . GLU B 1 391 ? 19.656 16.969 17.875 1 92.88 391 GLU B O 1
ATOM 9394 N N . SER B 1 392 ? 19.484 15.102 19.031 1 95.06 392 SER B N 1
ATOM 9395 C CA . SER B 1 392 ? 20.609 15.43 19.906 1 95.06 392 SER B CA 1
ATOM 9396 C C . SER B 1 392 ? 21.906 15.477 19.109 1 95.06 392 SER B C 1
ATOM 9398 O O . SER B 1 392 ? 22.141 14.641 18.234 1 95.06 392 SER B O 1
ATOM 9400 N N . ARG B 1 393 ? 22.672 16.516 19.406 1 92.62 393 ARG B N 1
ATOM 9401 C CA . ARG B 1 393 ? 23.969 16.75 18.797 1 92.62 393 ARG B CA 1
ATOM 9402 C C . ARG B 1 393 ? 25.031 16.984 19.875 1 92.62 393 ARG B C 1
ATOM 9404 O O . ARG B 1 393 ? 25.141 18.078 20.422 1 92.62 393 ARG B O 1
ATOM 9411 N N . ALA B 1 394 ? 25.797 15.977 20.078 1 86.94 394 ALA B N 1
ATOM 9412 C CA . ALA B 1 394 ? 26.812 16.094 21.125 1 86.94 394 ALA B CA 1
ATOM 9413 C C . ALA B 1 394 ? 28.062 16.812 20.594 1 86.94 394 ALA B C 1
ATOM 9415 O O . ALA B 1 394 ? 28.422 16.656 19.422 1 86.94 394 ALA B O 1
ATOM 9416 N N . SER B 1 395 ? 28.656 17.609 21.5 1 83.06 395 SER B N 1
ATOM 9417 C CA . SER B 1 395 ? 29.891 18.312 21.141 1 83.06 395 SER B CA 1
ATOM 9418 C C . SER B 1 395 ? 31.047 17.344 20.969 1 83.06 395 SER B C 1
ATOM 9420 O O . SER B 1 395 ? 31.969 17.609 20.188 1 83.06 395 SER B O 1
ATOM 9422 N N . ARG B 1 396 ? 31.078 16.391 21.844 1 86.5 396 ARG B N 1
ATOM 9423 C CA . ARG B 1 396 ? 32.094 15.344 21.734 1 86.5 396 ARG B CA 1
ATOM 9424 C C . ARG B 1 396 ? 31.469 14.039 21.25 1 86.5 396 ARG B C 1
ATOM 9426 O O . ARG B 1 396 ? 30.344 13.719 21.609 1 86.5 396 ARG B O 1
ATOM 9433 N N . ALA B 1 397 ? 32.219 13.383 20.406 1 88.38 397 ALA B N 1
ATOM 9434 C CA . ALA B 1 397 ? 31.781 12.078 19.922 1 88.38 397 ALA B CA 1
ATOM 9435 C C . ALA B 1 397 ? 31.453 11.133 21.078 1 88.38 397 ALA B C 1
ATOM 9437 O O . ALA B 1 397 ? 32.188 11.117 22.078 1 88.38 397 ALA B O 1
ATOM 9438 N N . LEU B 1 398 ? 30.328 10.352 21.016 1 92.69 398 LEU B N 1
ATOM 9439 C CA . LEU B 1 398 ? 29.922 9.422 22.062 1 92.69 398 LEU B CA 1
ATOM 9440 C C . LEU B 1 398 ? 30.875 8.227 22.125 1 92.69 398 LEU B C 1
ATOM 9442 O O . LEU B 1 398 ? 31.109 7.688 23.219 1 92.69 398 LEU B O 1
ATOM 9446 N N . GLU B 1 399 ? 31.422 7.875 21.078 1 94 399 GLU B N 1
ATOM 9447 C CA . GLU B 1 399 ? 32.344 6.742 20.969 1 94 399 GLU B CA 1
ATOM 9448 C C . GLU B 1 399 ? 31.75 5.488 21.609 1 94 399 GLU B C 1
ATOM 9450 O O . GLU B 1 399 ? 32.375 4.863 22.469 1 94 399 GLU B O 1
ATOM 9455 N N . VAL B 1 400 ? 30.562 5.09 21.156 1 97 400 VAL B N 1
ATOM 9456 C CA . VAL B 1 400 ? 29.875 3.883 21.609 1 97 400 VAL B CA 1
ATOM 9457 C C . VAL B 1 400 ? 30.75 2.658 21.328 1 97 400 VAL B C 1
ATOM 9459 O O . VAL B 1 400 ? 31.266 2.494 20.219 1 97 400 VAL B O 1
ATOM 9462 N N . PRO B 1 401 ? 30.984 1.847 22.312 1 96.44 401 PRO B N 1
ATOM 9463 C CA . PRO B 1 401 ? 31.766 0.626 22.062 1 96.44 401 PRO B CA 1
ATOM 9464 C C . PRO B 1 401 ? 31.156 -0.234 20.953 1 96.44 401 PRO B C 1
ATOM 9466 O O . PRO B 1 401 ? 29.922 -0.393 20.906 1 96.44 401 PRO B O 1
ATOM 9469 N N . LEU B 1 402 ? 31.969 -0.724 20.125 1 96.75 402 LEU B N 1
ATOM 9470 C CA . LEU B 1 402 ? 31.516 -1.572 19.016 1 96.75 402 LEU B CA 1
ATOM 9471 C C . LEU B 1 402 ? 31.734 -3.045 19.344 1 96.75 402 LEU B C 1
ATOM 9473 O O . LEU B 1 402 ? 32.781 -3.412 19.922 1 96.75 402 LEU B O 1
ATOM 9477 N N . PRO B 1 403 ? 30.734 -3.838 19.125 1 94.81 403 PRO B N 1
ATOM 9478 C CA . PRO B 1 403 ? 30.922 -5.273 19.359 1 94.81 403 PRO B CA 1
ATOM 9479 C C . PRO B 1 403 ? 32.031 -5.875 18.5 1 94.81 403 PRO B C 1
ATOM 9481 O O . PRO B 1 403 ? 32.25 -5.43 17.359 1 94.81 403 PRO B O 1
ATOM 9484 N N . SER B 1 404 ? 32.625 -6.902 19.031 1 88.44 404 SER B N 1
ATOM 9485 C CA . SER B 1 404 ? 33.688 -7.566 18.297 1 88.44 404 SER B CA 1
ATOM 9486 C C . SER B 1 404 ? 33.156 -8.297 17.078 1 88.44 404 SER B C 1
ATOM 9488 O O . SER B 1 404 ? 32.031 -8.773 17.062 1 88.44 404 SER B O 1
ATOM 9490 N N . LYS B 1 405 ? 33.969 -8.211 16.062 1 82.94 405 LYS B N 1
ATOM 9491 C CA . LYS B 1 405 ? 33.625 -8.961 14.867 1 82.94 405 LYS B CA 1
ATOM 9492 C C . LYS B 1 405 ? 33.812 -10.461 15.078 1 82.94 405 LYS B C 1
ATOM 9494 O O . LYS B 1 405 ? 34.844 -10.898 15.578 1 82.94 405 LYS B O 1
ATOM 9499 N N . VAL B 1 406 ? 32.719 -11.055 15.344 1 64.5 406 VAL B N 1
ATOM 9500 C CA . VAL B 1 406 ? 32.812 -12.492 15.594 1 64.5 406 VAL B CA 1
ATOM 9501 C C . VAL B 1 406 ? 33.344 -13.188 14.336 1 64.5 406 VAL B C 1
ATOM 9503 O O . VAL B 1 406 ? 32.844 -12.969 13.234 1 64.5 406 VAL B O 1
ATOM 9506 N N . GLU B 1 407 ? 34.562 -13.711 14.375 1 62.75 407 GLU B N 1
ATOM 9507 C CA . GLU B 1 407 ? 35.094 -14.523 13.281 1 62.75 407 GLU B CA 1
ATOM 9508 C C . GLU B 1 407 ? 34.156 -15.695 12.977 1 62.75 407 GLU B C 1
ATOM 9510 O O . GLU B 1 407 ? 33.562 -16.266 13.883 1 62.75 407 GLU B O 1
ATOM 9515 N N . PRO B 1 408 ? 33.812 -15.727 11.617 1 60.12 408 PRO B N 1
ATOM 9516 C CA . PRO B 1 408 ? 32.969 -16.891 11.289 1 60.12 408 PRO B CA 1
ATOM 9517 C C . PRO B 1 408 ? 33.5 -18.172 11.922 1 60.12 408 PRO B C 1
ATOM 9519 O O . PRO B 1 408 ? 34.688 -18.438 11.914 1 60.12 408 PRO B O 1
ATOM 9522 N N . ILE B 1 409 ? 32.812 -18.656 12.875 1 54.91 409 ILE B N 1
ATOM 9523 C CA . ILE B 1 409 ? 33.188 -19.906 13.516 1 54.91 409 ILE B CA 1
ATOM 9524 C C . ILE B 1 409 ? 33.469 -20.969 12.445 1 54.91 409 ILE B C 1
ATOM 9526 O O . ILE B 1 409 ? 32.625 -21.266 11.609 1 54.91 409 ILE B O 1
ATOM 9530 N N . CYS B 1 410 ? 34.688 -21.141 12.07 1 59.19 410 CYS B N 1
ATOM 9531 C CA . CYS B 1 410 ? 34.969 -22.328 11.266 1 59.19 410 CYS B CA 1
ATOM 9532 C C . CYS B 1 410 ? 34.375 -23.578 11.906 1 59.19 410 CYS B C 1
ATOM 9534 O O . CYS B 1 410 ? 34.844 -24.016 12.961 1 59.19 410 CYS B O 1
ATOM 9536 N N . ARG B 1 411 ? 33.188 -23.969 11.492 1 67 411 ARG B N 1
ATOM 9537 C CA . ARG B 1 411 ? 32.562 -25.125 12.094 1 67 411 ARG B CA 1
ATOM 9538 C C . ARG B 1 411 ? 33.281 -26.422 11.727 1 67 411 ARG B C 1
ATOM 9540 O O . ARG B 1 411 ? 33.375 -26.766 10.547 1 67 411 ARG B O 1
ATOM 9547 N N . HIS B 1 412 ? 34 -26.875 12.633 1 84 412 HIS B N 1
ATOM 9548 C CA . HIS B 1 412 ? 34.625 -28.172 12.445 1 84 412 HIS B CA 1
ATOM 9549 C C . HIS B 1 412 ? 33.594 -29.266 12.242 1 84 412 HIS B C 1
ATOM 9551 O O . HIS B 1 412 ? 32.562 -29.266 12.906 1 84 412 HIS B O 1
ATOM 9557 N N . ILE B 1 413 ? 33.812 -30.062 11.148 1 91.38 413 ILE B N 1
ATOM 9558 C CA . ILE B 1 413 ? 32.938 -31.203 10.891 1 91.38 413 ILE B CA 1
ATOM 9559 C C . ILE B 1 413 ? 33.188 -32.312 11.914 1 91.38 413 ILE B C 1
ATOM 9561 O O . ILE B 1 413 ? 34.312 -32.781 12.023 1 91.38 413 ILE B O 1
ATOM 9565 N N . ASN B 1 414 ? 32.25 -32.594 12.703 1 92.44 414 ASN B N 1
ATOM 9566 C CA . ASN B 1 414 ? 32.406 -33.656 13.695 1 92.44 414 ASN B CA 1
ATOM 9567 C C . ASN B 1 414 ? 32.281 -35.031 13.07 1 92.44 414 ASN B C 1
ATOM 9569 O O . ASN B 1 414 ? 32.062 -35.156 11.867 1 92.44 414 ASN B O 1
ATOM 9573 N N . GLU B 1 415 ? 32.469 -36.031 13.891 1 94.56 415 GLU B N 1
ATOM 9574 C CA . GLU B 1 415 ? 32.531 -37.375 13.383 1 94.56 415 GLU B CA 1
ATOM 9575 C C . GLU B 1 415 ? 31.172 -37.812 12.805 1 94.56 415 GLU B C 1
ATOM 9577 O O . GLU B 1 415 ? 31.109 -38.469 11.773 1 94.56 415 GLU B O 1
ATOM 9582 N N . GLU B 1 416 ? 30.172 -37.469 13.5 1 95.12 416 GLU B N 1
ATOM 9583 C CA . GLU B 1 416 ? 28.844 -37.844 13.016 1 95.12 416 GLU B CA 1
ATOM 9584 C C . GLU B 1 416 ? 28.547 -37.156 11.68 1 95.12 416 GLU B C 1
ATOM 9586 O O . GLU B 1 416 ? 27.969 -37.781 10.781 1 95.12 416 GLU B O 1
ATOM 9591 N N . GLN B 1 417 ? 28.875 -35.938 11.547 1 95.88 417 GLN B N 1
ATOM 9592 C CA . GLN B 1 417 ? 28.719 -35.188 10.305 1 95.88 417 GLN B CA 1
ATOM 9593 C C . GLN B 1 417 ? 29.562 -35.781 9.188 1 95.88 417 GLN B C 1
ATOM 9595 O O . GLN B 1 417 ? 29.141 -35.812 8.031 1 95.88 417 GLN B O 1
ATOM 9600 N N . LYS B 1 418 ? 30.672 -36.25 9.492 1 95.88 418 LYS B N 1
ATOM 9601 C CA . LYS B 1 418 ? 31.562 -36.875 8.516 1 95.88 418 LYS B CA 1
ATOM 9602 C C . LYS B 1 418 ? 30.953 -38.156 7.973 1 95.88 418 LYS B C 1
ATOM 9604 O O . LYS B 1 418 ? 31.078 -38.469 6.785 1 95.88 418 LYS B O 1
ATOM 9609 N N . VAL B 1 419 ? 30.391 -38.906 8.883 1 97.31 419 VAL B N 1
ATOM 9610 C CA . VAL B 1 419 ? 29.719 -40.125 8.477 1 97.31 419 VAL B CA 1
ATOM 9611 C C . VAL B 1 419 ? 28.609 -39.812 7.473 1 97.31 419 VAL B C 1
ATOM 9613 O O . VAL B 1 419 ? 28.484 -40.5 6.457 1 97.31 419 VAL B O 1
ATOM 9616 N N . ARG B 1 420 ? 27.844 -38.844 7.781 1 97.62 420 ARG B N 1
ATOM 9617 C CA . ARG B 1 420 ? 26.766 -38.438 6.898 1 97.62 420 ARG B CA 1
ATOM 9618 C C . ARG B 1 420 ? 27.297 -37.906 5.574 1 97.62 420 ARG B C 1
ATOM 9620 O O . ARG B 1 420 ? 26.688 -38.125 4.52 1 97.62 420 ARG B O 1
ATOM 9627 N N . LEU B 1 421 ? 28.359 -37.219 5.641 1 97.62 421 LEU B N 1
ATOM 9628 C CA . LEU B 1 421 ? 29.016 -36.719 4.434 1 97.62 421 LEU B CA 1
ATOM 9629 C C . LEU B 1 421 ? 29.484 -37.875 3.555 1 97.62 421 LEU B C 1
ATOM 9631 O O . LEU B 1 421 ? 29.312 -37.844 2.334 1 97.62 421 LEU B O 1
ATOM 9635 N N . ASN B 1 422 ? 30.047 -38.812 4.199 1 97.75 422 ASN B N 1
ATOM 9636 C CA . ASN B 1 422 ? 30.484 -40 3.465 1 97.75 422 ASN B CA 1
ATOM 9637 C C . ASN B 1 422 ? 29.312 -40.75 2.85 1 97.75 422 ASN B C 1
ATOM 9639 O O . ASN B 1 422 ? 29.422 -41.25 1.741 1 97.75 422 ASN B O 1
ATOM 9643 N N . GLU B 1 423 ? 28.328 -40.812 3.6 1 98.12 423 GLU B N 1
ATOM 9644 C CA . GLU B 1 423 ? 27.125 -41.438 3.076 1 98.12 423 GLU B CA 1
ATOM 9645 C C . GLU B 1 423 ? 26.609 -40.719 1.829 1 98.12 423 GLU B C 1
ATOM 9647 O O . GLU B 1 423 ? 26.219 -41.375 0.853 1 98.12 423 GLU B O 1
ATOM 9652 N N . SER B 1 424 ? 26.578 -39.438 1.884 1 98.38 424 SER B N 1
ATOM 9653 C CA . SER B 1 424 ? 26.156 -38.656 0.729 1 98.38 424 SER B CA 1
ATOM 9654 C C . SER B 1 424 ? 27.078 -38.875 -0.456 1 98.38 424 SER B C 1
ATOM 9656 O O . SER B 1 424 ? 26.641 -38.969 -1.602 1 98.38 424 SER B O 1
ATOM 9658 N N . LEU B 1 425 ? 28.375 -38.969 -0.172 1 98.25 425 LEU B N 1
ATOM 9659 C CA . LEU B 1 425 ? 29.359 -39.219 -1.219 1 98.25 425 LEU B CA 1
ATOM 9660 C C . LEU B 1 425 ? 29.125 -40.594 -1.857 1 98.25 425 LEU B C 1
ATOM 9662 O O . LEU B 1 425 ? 29.203 -40.75 -3.08 1 98.25 425 LEU B O 1
ATOM 9666 N N . GLN B 1 426 ? 28.844 -41.531 -1.072 1 97.81 426 GLN B N 1
ATOM 9667 C CA . GLN B 1 426 ? 28.578 -42.875 -1.578 1 97.81 426 GLN B CA 1
ATOM 9668 C C . GLN B 1 426 ? 27.328 -42.906 -2.447 1 97.81 426 GLN B C 1
ATOM 9670 O O . GLN B 1 426 ? 27.297 -43.594 -3.479 1 97.81 426 GLN B O 1
ATOM 9675 N N . LEU B 1 427 ? 26.359 -42.219 -1.979 1 97.81 427 LEU B N 1
ATOM 9676 C CA . LEU B 1 427 ? 25.141 -42.094 -2.781 1 97.81 427 LEU B CA 1
ATOM 9677 C C . LEU B 1 427 ? 25.453 -41.5 -4.152 1 97.81 427 LEU B C 1
ATOM 9679 O O . LEU B 1 427 ? 25.016 -42.031 -5.176 1 97.81 427 LEU B O 1
ATOM 9683 N N . ILE B 1 428 ? 26.25 -40.469 -4.191 1 98.56 428 ILE B N 1
ATOM 9684 C CA . ILE B 1 428 ? 26.562 -39.75 -5.426 1 98.56 428 ILE B CA 1
ATOM 9685 C C . ILE B 1 428 ? 27.469 -40.625 -6.309 1 98.56 428 ILE B C 1
ATOM 9687 O O . ILE B 1 428 ? 27.25 -40.688 -7.52 1 98.56 428 ILE B O 1
ATOM 9691 N N . ASN B 1 429 ? 28.391 -41.344 -5.707 1 98.38 429 ASN B N 1
ATOM 9692 C CA . ASN B 1 429 ? 29.391 -42.062 -6.477 1 98.38 429 ASN B CA 1
ATOM 9693 C C . ASN B 1 429 ? 28.875 -43.406 -6.949 1 98.38 429 ASN B C 1
ATOM 9695 O O . ASN B 1 429 ? 29.281 -43.906 -8 1 98.38 429 ASN B O 1
ATOM 9699 N N . ARG B 1 430 ? 27.922 -44.031 -6.195 1 97.62 430 ARG B N 1
ATOM 9700 C CA . ARG B 1 430 ? 27.734 -45.438 -6.445 1 97.62 430 ARG B CA 1
ATOM 9701 C C . ARG B 1 430 ? 26.266 -45.781 -6.633 1 97.62 430 ARG B C 1
ATOM 9703 O O . ARG B 1 430 ? 25.922 -46.781 -7.273 1 97.62 430 ARG B O 1
ATOM 9710 N N . ALA B 1 431 ? 25.391 -45.031 -5.992 1 97 431 ALA B N 1
ATOM 9711 C CA . ALA B 1 431 ? 23.984 -45.406 -6.027 1 97 431 ALA B CA 1
ATOM 9712 C C . ALA B 1 431 ? 23.422 -45.312 -7.445 1 97 431 ALA B C 1
ATOM 9714 O O . ALA B 1 431 ? 23.578 -44.281 -8.109 1 97 431 ALA B O 1
ATOM 9715 N N . PRO B 1 432 ? 22.844 -46.406 -7.953 1 95.75 432 PRO B N 1
ATOM 9716 C CA . PRO B 1 432 ? 22.234 -46.344 -9.281 1 95.75 432 PRO B CA 1
ATOM 9717 C C . PRO B 1 432 ? 20.922 -45.562 -9.297 1 95.75 432 PRO B C 1
ATOM 9719 O O . PRO B 1 432 ? 19.875 -46.156 -9.625 1 95.75 432 PRO B O 1
ATOM 9722 N N . MET B 1 433 ? 20.938 -44.344 -8.906 1 96.44 433 MET B N 1
ATOM 9723 C CA . MET B 1 433 ? 19.797 -43.438 -8.797 1 96.44 433 MET B CA 1
ATOM 9724 C C . MET B 1 433 ? 20.016 -42.188 -9.641 1 96.44 433 MET B C 1
ATOM 9726 O O . MET B 1 433 ? 21.141 -41.688 -9.75 1 96.44 433 MET B O 1
ATOM 9730 N N . HIS B 1 434 ? 18.953 -41.781 -10.266 1 96.81 434 HIS B N 1
ATOM 9731 C CA . HIS B 1 434 ? 18.984 -40.438 -10.836 1 96.81 434 HIS B CA 1
ATOM 9732 C C . HIS B 1 434 ? 18.938 -39.375 -9.742 1 96.81 434 HIS B C 1
ATOM 9734 O O . HIS B 1 434 ? 18.281 -39.562 -8.719 1 96.81 434 HIS B O 1
ATOM 9740 N N . MET B 1 435 ? 19.672 -38.281 -9.969 1 98 435 MET B N 1
ATOM 9741 C CA . MET B 1 435 ? 19.797 -37.281 -8.906 1 98 435 MET B CA 1
ATOM 9742 C C . MET B 1 435 ? 19.453 -35.906 -9.414 1 98 435 MET B C 1
ATOM 9744 O O . MET B 1 435 ? 19.781 -35.531 -10.547 1 98 435 MET B O 1
ATOM 9748 N N . LEU B 1 436 ? 18.703 -35.188 -8.664 1 98.56 436 LEU B N 1
ATOM 9749 C CA . LEU B 1 436 ? 18.328 -33.781 -8.914 1 98.56 436 LEU B CA 1
ATOM 9750 C C . LEU B 1 436 ? 18.672 -32.906 -7.719 1 98.56 436 LEU B C 1
ATOM 9752 O O . LEU B 1 436 ? 18.297 -33.219 -6.586 1 98.56 436 LEU B O 1
ATOM 9756 N N . TRP B 1 437 ? 19.484 -31.828 -7.941 1 98.81 437 TRP B N 1
ATOM 9757 C CA . TRP B 1 437 ? 19.812 -30.859 -6.902 1 98.81 437 TRP B CA 1
ATOM 9758 C C . TRP B 1 437 ? 18.953 -29.594 -7.055 1 98.81 437 TRP B C 1
ATOM 9760 O O . TRP B 1 437 ? 19.047 -28.906 -8.07 1 98.81 437 TRP B O 1
ATOM 9770 N N . GLN B 1 438 ? 18.031 -29.312 -6.113 1 98.62 438 GLN B N 1
ATOM 9771 C CA . GLN B 1 438 ? 17.406 -28 -6.008 1 98.62 438 GLN B CA 1
ATOM 9772 C C . GLN B 1 438 ? 18.266 -27.047 -5.199 1 98.62 438 GLN B C 1
ATOM 9774 O O . GLN B 1 438 ? 18.562 -27.297 -4.027 1 98.62 438 GLN B O 1
ATOM 9779 N N . CYS B 1 439 ? 18.609 -25.953 -5.789 1 98.38 439 CYS B N 1
ATOM 9780 C CA . CYS B 1 439 ? 19.609 -25.078 -5.203 1 98.38 439 CYS B CA 1
ATOM 9781 C C . CYS B 1 439 ? 18.969 -23.828 -4.613 1 98.38 439 CYS B C 1
ATOM 9783 O O . CYS B 1 439 ? 18.266 -23.094 -5.312 1 98.38 439 CYS B O 1
ATOM 9785 N N . GLY B 1 440 ? 19.188 -23.609 -3.293 1 96.31 440 GLY B N 1
ATOM 9786 C CA . GLY B 1 440 ? 18.828 -22.344 -2.686 1 96.31 440 GLY B CA 1
ATOM 9787 C C . GLY B 1 440 ? 19.766 -21.203 -3.061 1 96.31 440 GLY B C 1
ATOM 9788 O O . GLY B 1 440 ? 20.297 -21.172 -4.172 1 96.31 440 GLY B O 1
ATOM 9789 N N . GLU B 1 441 ? 19.922 -20.328 -2.25 1 94.62 441 GLU B N 1
ATOM 9790 C CA . GLU B 1 441 ? 20.781 -19.188 -2.527 1 94.62 441 GLU B CA 1
ATOM 9791 C C . GLU B 1 441 ? 22.25 -19.609 -2.605 1 94.62 441 GLU B C 1
ATOM 9793 O O . GLU B 1 441 ? 22.781 -20.172 -1.651 1 94.62 441 GLU B O 1
ATOM 9798 N N . LEU B 1 442 ? 22.906 -19.266 -3.732 1 96.69 442 LEU B N 1
ATOM 9799 C CA . LEU B 1 442 ? 24.297 -19.625 -3.936 1 96.69 442 LEU B CA 1
ATOM 9800 C C . LEU B 1 442 ? 25.141 -18.391 -4.254 1 96.69 442 LEU B C 1
ATOM 9802 O O . LEU B 1 442 ? 24.703 -17.516 -5.008 1 96.69 442 LEU B O 1
ATOM 9806 N N . SER B 1 443 ? 26.297 -18.328 -3.627 1 94.88 443 SER B N 1
ATOM 9807 C CA . SER B 1 443 ? 27.297 -17.375 -4.109 1 94.88 443 SER B CA 1
ATOM 9808 C C . SER B 1 443 ? 27.828 -17.781 -5.477 1 94.88 443 SER B C 1
ATOM 9810 O O . SER B 1 443 ? 27.562 -18.891 -5.949 1 94.88 443 SER B O 1
ATOM 9812 N N . GLU B 1 444 ? 28.562 -16.891 -6.102 1 94.06 444 GLU B N 1
ATOM 9813 C CA . GLU B 1 444 ? 29.141 -17.188 -7.406 1 94.06 444 GLU B CA 1
ATOM 9814 C C . GLU B 1 444 ? 30.078 -18.391 -7.32 1 94.06 444 GLU B C 1
ATOM 9816 O O . GLU B 1 444 ? 30.062 -19.266 -8.203 1 94.06 444 GLU B O 1
ATOM 9821 N N . GLU B 1 445 ? 30.859 -18.484 -6.27 1 95.38 445 GLU B N 1
ATOM 9822 C CA . GLU B 1 445 ? 31.781 -19.594 -6.078 1 95.38 445 GLU B CA 1
ATOM 9823 C C . GLU B 1 445 ? 31.031 -20.906 -5.852 1 95.38 445 GLU B C 1
ATOM 9825 O O . GLU B 1 445 ? 31.406 -21.938 -6.41 1 95.38 445 GLU B O 1
ATOM 9830 N N . GLN B 1 446 ? 30.062 -20.844 -5.066 1 97.38 446 GLN B N 1
ATOM 9831 C CA . GLN B 1 446 ? 29.25 -22.031 -4.812 1 97.38 446 GLN B CA 1
ATOM 9832 C C . GLN B 1 446 ? 28.578 -22.516 -6.09 1 97.38 446 GLN B C 1
ATOM 9834 O O . GLN B 1 446 ? 28.547 -23.719 -6.363 1 97.38 446 GLN B O 1
ATOM 9839 N N . ARG B 1 447 ? 28.047 -21.578 -6.824 1 97.12 447 ARG B N 1
ATOM 9840 C CA . ARG B 1 447 ? 27.375 -21.906 -8.078 1 97.12 447 ARG B CA 1
ATOM 9841 C C . ARG B 1 447 ? 28.328 -22.578 -9.055 1 97.12 447 ARG B C 1
ATOM 9843 O O . ARG B 1 447 ? 27.969 -23.578 -9.688 1 97.12 447 ARG B O 1
ATOM 9850 N N . ASN B 1 448 ? 29.516 -22.047 -9.164 1 95.94 448 ASN B N 1
ATOM 9851 C CA . ASN B 1 448 ? 30.516 -22.656 -10.023 1 95.94 448 ASN B CA 1
ATOM 9852 C C . ASN B 1 448 ? 30.844 -24.078 -9.602 1 95.94 448 ASN B C 1
ATOM 9854 O O . ASN B 1 448 ? 30.984 -24.969 -10.445 1 95.94 448 ASN B O 1
ATOM 9858 N N . ARG B 1 449 ? 30.953 -24.312 -8.312 1 97.31 449 ARG B N 1
ATOM 9859 C CA . ARG B 1 449 ? 31.219 -25.641 -7.801 1 97.31 449 ARG B CA 1
ATOM 9860 C C . ARG B 1 449 ? 30.062 -26.594 -8.094 1 97.31 449 ARG B C 1
ATOM 9862 O O . ARG B 1 449 ? 30.266 -27.75 -8.453 1 97.31 449 ARG B O 1
ATOM 9869 N N . VAL B 1 450 ? 28.875 -26.094 -7.941 1 98.5 450 VAL B N 1
ATOM 9870 C CA . VAL B 1 450 ? 27.688 -26.891 -8.211 1 98.5 450 VAL B CA 1
ATOM 9871 C C . VAL B 1 450 ? 27.688 -27.328 -9.672 1 98.5 450 VAL B C 1
ATOM 9873 O O . VAL B 1 450 ? 27.406 -28.484 -9.977 1 98.5 450 VAL B O 1
ATOM 9876 N N . TYR B 1 451 ? 27.984 -26.391 -10.602 1 98 451 TYR B N 1
ATOM 9877 C CA . TYR B 1 451 ? 28 -26.719 -12.023 1 98 451 TYR B CA 1
ATOM 9878 C C . TYR B 1 451 ? 29.062 -27.781 -12.32 1 98 451 TYR B C 1
ATOM 9880 O O . TYR B 1 451 ? 28.812 -28.703 -13.102 1 98 451 TYR B O 1
ATOM 9888 N N . GLN B 1 452 ? 30.203 -27.688 -11.695 1 97.25 452 GLN B N 1
ATOM 9889 C CA . GLN B 1 452 ? 31.281 -28.656 -11.914 1 97.25 452 GLN B CA 1
ATOM 9890 C C . GLN B 1 452 ? 30.906 -30.031 -11.414 1 97.25 452 GLN B C 1
ATOM 9892 O O . GLN B 1 452 ? 31.094 -31.031 -12.117 1 97.25 452 GLN B O 1
ATOM 9897 N N . ILE B 1 453 ? 30.391 -30.047 -10.234 1 98.56 453 ILE B N 1
ATOM 9898 C CA . ILE B 1 453 ? 30 -31.328 -9.641 1 98.56 453 ILE B CA 1
ATOM 9899 C C . ILE B 1 453 ? 28.875 -31.953 -10.461 1 98.56 453 ILE B C 1
ATOM 9901 O O . ILE B 1 453 ? 28.922 -33.156 -10.75 1 98.56 453 ILE B O 1
ATOM 9905 N N . ALA B 1 454 ? 27.906 -31.156 -10.805 1 98.62 454 ALA B N 1
ATOM 9906 C CA . ALA B 1 454 ? 26.75 -31.656 -11.562 1 98.62 454 ALA B CA 1
ATOM 9907 C C . ALA B 1 454 ? 27.203 -32.25 -12.898 1 98.62 454 ALA B C 1
ATOM 9909 O O . ALA B 1 454 ? 26.703 -33.312 -13.305 1 98.62 454 ALA B O 1
ATOM 9910 N N . ASP B 1 455 ? 28.078 -31.594 -13.562 1 97.44 455 ASP B N 1
ATOM 9911 C CA . ASP B 1 455 ? 28.578 -32.062 -14.852 1 97.44 455 ASP B CA 1
ATOM 9912 C C . ASP B 1 455 ? 29.344 -33.375 -14.703 1 97.44 455 ASP B C 1
ATOM 9914 O O . ASP B 1 455 ? 29.094 -34.312 -15.438 1 97.44 455 ASP B O 1
ATOM 9918 N N . ARG B 1 456 ? 30.188 -33.469 -13.727 1 98 456 ARG B N 1
ATOM 9919 C CA . ARG B 1 456 ? 31.047 -34.656 -13.531 1 98 456 ARG B CA 1
ATOM 9920 C C . ARG B 1 456 ? 30.25 -35.844 -13 1 98 456 ARG B C 1
ATOM 9922 O O . ARG B 1 456 ? 30.641 -36.969 -13.188 1 98 456 ARG B O 1
ATOM 9929 N N . ALA B 1 457 ? 29.141 -35.562 -12.352 1 98.56 457 ALA B N 1
ATOM 9930 C CA . ALA B 1 457 ? 28.406 -36.625 -11.688 1 98.56 457 ALA B CA 1
ATOM 9931 C C . ALA B 1 457 ? 27.094 -36.938 -12.406 1 98.56 457 ALA B C 1
ATOM 9933 O O . ALA B 1 457 ? 26.391 -37.875 -12.031 1 98.56 457 ALA B O 1
ATOM 9934 N N . GLY B 1 458 ? 26.75 -36.188 -13.445 1 98.31 458 GLY B N 1
ATOM 9935 C CA . GLY B 1 458 ? 25.484 -36.375 -14.148 1 98.31 458 GLY B CA 1
ATOM 9936 C C . GLY B 1 458 ? 24.281 -36.031 -13.305 1 98.31 458 GLY B C 1
ATOM 9937 O O . GLY B 1 458 ? 23.281 -36.75 -13.305 1 98.31 458 GLY B O 1
ATOM 9938 N N . ILE B 1 459 ? 24.359 -34.938 -12.539 1 98.69 459 ILE B N 1
ATOM 9939 C CA . ILE B 1 459 ? 23.297 -34.531 -11.641 1 98.69 459 ILE B CA 1
ATOM 9940 C C . ILE B 1 459 ? 22.453 -33.438 -12.312 1 98.69 459 ILE B C 1
ATOM 9942 O O . ILE B 1 459 ? 23.016 -32.469 -12.883 1 98.69 459 ILE B O 1
ATOM 9946 N N . ALA B 1 460 ? 21.109 -33.562 -12.336 1 98.69 460 ALA B N 1
ATOM 9947 C CA . ALA B 1 460 ? 20.203 -32.531 -12.82 1 98.69 460 ALA B CA 1
ATOM 9948 C C . ALA B 1 460 ? 20.125 -31.359 -11.828 1 98.69 460 ALA B C 1
ATOM 9950 O O . ALA B 1 460 ? 20.25 -31.562 -10.617 1 98.69 460 ALA B O 1
ATOM 9951 N N . LEU B 1 461 ? 19.922 -30.172 -12.367 1 98.69 461 LEU B N 1
ATOM 9952 C CA . LEU B 1 461 ? 19.875 -28.984 -11.531 1 98.69 461 LEU B CA 1
ATOM 9953 C C . LEU B 1 461 ? 18.547 -28.234 -11.719 1 98.69 461 LEU B C 1
ATOM 9955 O O . LEU B 1 461 ? 18.016 -28.203 -12.828 1 98.69 461 LEU B O 1
ATOM 9959 N N . THR B 1 462 ? 18.062 -27.688 -10.641 1 98.5 462 THR B N 1
ATOM 9960 C CA . THR B 1 462 ? 16.859 -26.844 -10.672 1 98.5 462 THR B CA 1
ATOM 9961 C C . THR B 1 462 ? 17.016 -25.672 -9.711 1 98.5 462 THR B C 1
ATOM 9963 O O . THR B 1 462 ? 17.719 -25.766 -8.695 1 98.5 462 THR B O 1
ATOM 9966 N N . ASP B 1 463 ? 16.453 -24.531 -10.055 1 97.88 463 ASP B N 1
ATOM 9967 C CA . ASP B 1 463 ? 16.203 -23.469 -9.086 1 97.88 463 ASP B CA 1
ATOM 9968 C C . ASP B 1 463 ? 14.75 -23.484 -8.625 1 97.88 463 ASP B C 1
ATOM 9970 O O . ASP B 1 463 ? 14.055 -24.484 -8.773 1 97.88 463 ASP B O 1
ATOM 9974 N N . ALA B 1 464 ? 14.359 -22.469 -7.898 1 96.88 464 ALA B N 1
ATOM 9975 C CA . ALA B 1 464 ? 13.031 -22.453 -7.297 1 96.88 464 ALA B CA 1
ATOM 9976 C C . ALA B 1 464 ? 12.375 -21.078 -7.465 1 96.88 464 ALA B C 1
ATOM 9978 O O . ALA B 1 464 ? 13.047 -20.094 -7.742 1 96.88 464 ALA B O 1
ATOM 9979 N N . ILE B 1 465 ? 11.055 -21.016 -7.316 1 96.06 465 ILE B N 1
ATOM 9980 C CA . ILE B 1 465 ? 10.281 -19.797 -7.465 1 96.06 465 ILE B CA 1
ATOM 9981 C C . ILE B 1 465 ? 10.703 -18.781 -6.402 1 96.06 465 ILE B C 1
ATOM 9983 O O . ILE B 1 465 ? 10.609 -17.578 -6.613 1 96.06 465 ILE B O 1
ATOM 9987 N N . THR B 1 466 ? 11.219 -19.234 -5.23 1 96.88 466 THR B N 1
ATOM 9988 C CA . THR B 1 466 ? 11.625 -18.359 -4.137 1 96.88 466 THR B CA 1
ATOM 9989 C C . THR B 1 466 ? 13.031 -17.828 -4.359 1 96.88 466 THR B C 1
ATOM 9991 O O . THR B 1 466 ? 13.43 -16.828 -3.744 1 96.88 466 THR B O 1
ATOM 9994 N N . ARG B 1 467 ? 13.836 -18.547 -5.234 1 96.81 467 ARG B N 1
ATOM 9995 C CA . ARG B 1 467 ? 15.211 -18.156 -5.535 1 96.81 467 ARG B CA 1
ATOM 9996 C C . ARG B 1 467 ? 15.516 -18.328 -7.02 1 96.81 467 ARG B C 1
ATOM 9998 O O . ARG B 1 467 ? 16.391 -19.125 -7.391 1 96.81 467 ARG B O 1
ATOM 10005 N N . PRO B 1 468 ? 14.898 -17.453 -7.84 1 97.56 468 PRO B N 1
ATOM 10006 C CA . PRO B 1 468 ? 15.133 -17.609 -9.273 1 97.56 468 PRO B CA 1
ATOM 10007 C C . PRO B 1 468 ? 16.562 -17.297 -9.68 1 97.56 468 PRO B C 1
ATOM 10009 O O . PRO B 1 468 ? 17.141 -16.312 -9.234 1 97.56 468 PRO B O 1
ATOM 10012 N N . GLY B 1 469 ? 17.141 -18.172 -10.414 1 96.56 469 GLY B N 1
ATOM 10013 C CA . GLY B 1 469 ? 18.453 -17.906 -10.992 1 96.56 469 GLY B CA 1
ATOM 10014 C C . GLY B 1 469 ? 19.594 -18.344 -10.094 1 96.56 469 GLY B C 1
ATOM 10015 O O . GLY B 1 469 ? 20.766 -18.047 -10.383 1 96.56 469 GLY B O 1
ATOM 10016 N N . SER B 1 470 ? 19.266 -19.047 -8.953 1 97.12 470 SER B N 1
ATOM 10017 C CA . SER B 1 470 ? 20.375 -19.641 -8.211 1 97.12 470 SER B CA 1
ATOM 10018 C C . SER B 1 470 ? 21.25 -20.516 -9.117 1 97.12 470 SER B C 1
ATOM 10020 O O . SER B 1 470 ? 22.469 -20.5 -9.008 1 97.12 470 SER B O 1
ATOM 10022 N N . VAL B 1 471 ? 20.656 -21.312 -9.922 1 97.69 471 VAL B N 1
ATOM 10023 C CA . VAL B 1 471 ? 21.203 -21.938 -11.117 1 97.69 471 VAL B CA 1
ATOM 10024 C C . VAL B 1 471 ? 20.312 -21.641 -12.32 1 97.69 471 VAL B C 1
ATOM 10026 O O . VAL B 1 471 ? 19.156 -21.266 -12.156 1 97.69 471 VAL B O 1
ATOM 10029 N N . GLY B 1 472 ? 20.922 -21.672 -13.492 1 95 472 GLY B N 1
ATOM 10030 C CA . GLY B 1 472 ? 20.109 -21.281 -14.633 1 95 472 GLY B CA 1
ATOM 10031 C C . GLY B 1 472 ? 20.531 -21.969 -15.922 1 95 472 GLY B C 1
ATOM 10032 O O . GLY B 1 472 ? 21.453 -22.781 -15.922 1 95 472 GLY B O 1
ATOM 10033 N N . ALA B 1 473 ? 19.781 -21.656 -16.938 1 94.44 473 ALA B N 1
ATOM 10034 C CA . ALA B 1 473 ? 20 -22.266 -18.234 1 94.44 473 ALA B CA 1
ATOM 10035 C C . ALA B 1 473 ? 21.328 -21.828 -18.844 1 94.44 473 ALA B C 1
ATOM 10037 O O . ALA B 1 473 ? 21.922 -22.547 -19.641 1 94.44 473 ALA B O 1
ATOM 10038 N N . TYR B 1 474 ? 21.688 -20.625 -18.391 1 93.25 474 TYR B N 1
ATOM 10039 C CA . TYR B 1 474 ? 22.938 -20.062 -18.906 1 93.25 474 TYR B CA 1
ATOM 10040 C C . TYR B 1 474 ? 23.859 -19.656 -17.766 1 93.25 474 TYR B C 1
ATOM 10042 O O . TYR B 1 474 ? 23.406 -19.156 -16.734 1 93.25 474 TYR B O 1
ATOM 10050 N N . HIS B 1 475 ? 25.078 -19.938 -17.969 1 89.06 475 HIS B N 1
ATOM 10051 C CA . HIS B 1 475 ? 26.125 -19.453 -17.078 1 89.06 475 HIS B CA 1
ATOM 10052 C C . HIS B 1 475 ? 27.312 -18.891 -17.875 1 89.06 475 HIS B C 1
ATOM 10054 O O . HIS B 1 475 ? 27.938 -19.625 -18.641 1 89.06 475 HIS B O 1
ATOM 10060 N N . GLN B 1 476 ? 27.531 -17.656 -17.703 1 81.25 476 GLN B N 1
ATOM 10061 C CA . GLN B 1 476 ? 28.609 -16.953 -18.422 1 81.25 476 GLN B CA 1
ATOM 10062 C C . GLN B 1 476 ? 28.5 -17.172 -19.922 1 81.25 476 GLN B C 1
ATOM 10064 O O . GLN B 1 476 ? 29.484 -17.531 -20.578 1 81.25 476 GLN B O 1
ATOM 10069 N N . GLY B 1 477 ? 27.312 -17.141 -20.406 1 79.12 477 GLY B N 1
ATOM 10070 C CA . GLY B 1 477 ? 27.062 -17.156 -21.844 1 79.12 477 GLY B CA 1
ATOM 10071 C C . GLY B 1 477 ? 26.953 -18.562 -22.406 1 79.12 477 GLY B C 1
ATOM 10072 O O . GLY B 1 477 ? 26.656 -18.75 -23.594 1 79.12 477 GLY B O 1
ATOM 10073 N N . THR B 1 478 ? 27.203 -19.547 -21.547 1 87.56 478 THR B N 1
ATOM 10074 C CA . THR B 1 478 ? 27.141 -20.922 -22.016 1 87.56 478 THR B CA 1
ATOM 10075 C C . THR B 1 478 ? 25.953 -21.656 -21.422 1 87.56 478 THR B C 1
ATOM 10077 O O . THR B 1 478 ? 25.562 -21.391 -20.281 1 87.56 478 THR B O 1
ATOM 10080 N N . THR B 1 479 ? 25.469 -22.516 -22.219 1 93.31 479 THR B N 1
ATOM 10081 C CA . THR B 1 479 ? 24.328 -23.297 -21.781 1 93.31 479 THR B CA 1
ATOM 10082 C C . THR B 1 479 ? 24.734 -24.281 -20.672 1 93.31 479 THR B C 1
ATOM 10084 O O . THR B 1 479 ? 25.797 -24.875 -20.734 1 93.31 479 THR B O 1
ATOM 10087 N N . VAL B 1 480 ? 23.938 -24.469 -19.703 1 96.06 480 VAL B N 1
ATOM 10088 C CA . VAL B 1 480 ? 24.109 -25.453 -18.641 1 96.06 480 VAL B CA 1
ATOM 10089 C C . VAL B 1 480 ? 23.234 -26.672 -18.922 1 96.06 480 VAL B C 1
ATOM 10091 O O . VAL B 1 480 ? 22.047 -26.688 -18.609 1 96.06 480 VAL B O 1
ATOM 10094 N N . GLU B 1 481 ? 23.828 -27.688 -19.344 1 95.56 481 GLU B N 1
ATOM 10095 C CA . GLU B 1 481 ? 23.109 -28.844 -19.844 1 95.56 481 GLU B CA 1
ATOM 10096 C C . GLU B 1 481 ? 22.391 -29.578 -18.703 1 95.56 481 GLU B C 1
ATOM 10098 O O . GLU B 1 481 ? 21.375 -30.234 -18.922 1 95.56 481 GLU B O 1
ATOM 10103 N N . ASN B 1 482 ? 22.891 -29.422 -17.516 1 98 482 ASN B N 1
ATOM 10104 C CA . ASN B 1 482 ? 22.328 -30.109 -16.359 1 98 482 ASN B CA 1
ATOM 10105 C C . ASN B 1 482 ? 21.047 -29.422 -15.875 1 98 482 ASN B C 1
ATOM 10107 O O . ASN B 1 482 ? 20.297 -29.984 -15.086 1 98 482 ASN B O 1
ATOM 10111 N N . TYR B 1 483 ? 20.812 -28.219 -16.297 1 97.88 483 TYR B N 1
ATOM 10112 C CA . TYR B 1 483 ? 19.672 -27.453 -15.82 1 97.88 483 TYR B CA 1
ATOM 10113 C C . TYR B 1 483 ? 18.391 -27.891 -16.5 1 97.88 483 TYR B C 1
ATOM 10115 O O . TYR B 1 483 ? 18.312 -27.906 -17.734 1 97.88 483 TYR B O 1
ATOM 10123 N N . LEU B 1 484 ? 17.312 -28.156 -15.68 1 97.69 484 LEU B N 1
ATOM 10124 C CA . LEU B 1 484 ? 16.078 -28.688 -16.25 1 97.69 484 LEU B CA 1
ATOM 10125 C C . LEU B 1 484 ? 14.914 -27.734 -16.047 1 97.69 484 LEU B C 1
ATOM 10127 O O . LEU B 1 484 ? 13.797 -28 -16.5 1 97.69 484 LEU B O 1
ATOM 10131 N N . GLY B 1 485 ? 15.07 -26.578 -15.398 1 97 485 GLY B N 1
ATOM 10132 C CA . GLY B 1 485 ? 14 -25.672 -15.039 1 97 485 GLY B CA 1
ATOM 10133 C C . GLY B 1 485 ? 13.742 -25.594 -13.547 1 97 485 GLY B C 1
ATOM 10134 O O . GLY B 1 485 ? 14.5 -26.172 -12.758 1 97 485 GLY B O 1
ATOM 10135 N N . PRO B 1 486 ? 12.75 -24.922 -13.117 1 97.69 486 PRO B N 1
ATOM 10136 C CA . PRO B 1 486 ? 12.484 -24.766 -11.688 1 97.69 486 PRO B CA 1
ATOM 10137 C C . PRO B 1 486 ? 11.719 -25.938 -11.094 1 97.69 486 PRO B C 1
ATOM 10139 O O . PRO B 1 486 ? 10.984 -26.625 -11.812 1 97.69 486 PRO B O 1
ATOM 10142 N N . LEU B 1 487 ? 11.922 -26.188 -9.852 1 98.06 487 LEU B N 1
ATOM 10143 C CA . LEU B 1 487 ? 11.125 -27.078 -9.016 1 98.06 487 LEU B CA 1
ATOM 10144 C C . LEU B 1 487 ? 10.57 -26.344 -7.805 1 98.06 487 LEU B C 1
ATOM 10146 O O . LEU B 1 487 ? 11.328 -25.891 -6.945 1 98.06 487 LEU B O 1
ATOM 10150 N N . SER B 1 488 ? 9.32 -26.219 -7.73 1 97 488 SER B N 1
ATOM 10151 C CA . SER B 1 488 ? 8.633 -25.531 -6.641 1 97 488 SER B CA 1
ATOM 10152 C C . SER B 1 488 ? 7.16 -25.938 -6.582 1 97 488 SER B C 1
ATOM 10154 O O . SER B 1 488 ? 6.68 -26.688 -7.426 1 97 488 SER B O 1
ATOM 10156 N N . LEU B 1 489 ? 6.492 -25.359 -5.562 1 96.19 489 LEU B N 1
ATOM 10157 C CA . LEU B 1 489 ? 5.055 -25.578 -5.434 1 96.19 489 LEU B CA 1
ATOM 10158 C C . LEU B 1 489 ? 4.332 -25.219 -6.73 1 96.19 489 LEU B C 1
ATOM 10160 O O . LEU B 1 489 ? 3.426 -25.938 -7.156 1 96.19 489 LEU B O 1
ATOM 10164 N N . TYR B 1 490 ? 4.77 -24.109 -7.332 1 95.38 490 TYR B N 1
ATOM 10165 C CA . TYR B 1 490 ? 4.285 -23.656 -8.633 1 95.38 490 TYR B CA 1
ATOM 10166 C C . TYR B 1 490 ? 5.445 -23.406 -9.594 1 95.38 490 TYR B C 1
ATOM 10168 O O . TYR B 1 490 ? 6.586 -23.203 -9.156 1 95.38 490 TYR B O 1
ATOM 10176 N N . GLY B 1 491 ? 5.145 -23.547 -10.812 1 95.19 491 GLY B N 1
ATOM 10177 C CA . GLY B 1 491 ? 6.09 -23.125 -11.828 1 95.19 491 GLY B CA 1
ATOM 10178 C C . GLY B 1 491 ? 7.133 -24.172 -12.156 1 95.19 491 GLY B C 1
ATOM 10179 O O . GLY B 1 491 ? 8.172 -23.859 -12.734 1 95.19 491 GLY B O 1
ATOM 10180 N N . PHE B 1 492 ? 6.938 -25.438 -11.672 1 97.19 492 PHE B N 1
ATOM 10181 C CA . PHE B 1 492 ? 7.898 -26.469 -12.039 1 97.19 492 PHE B CA 1
ATOM 10182 C C . PHE B 1 492 ? 7.855 -26.734 -13.539 1 97.19 492 PHE B C 1
ATOM 10184 O O . PHE B 1 492 ? 6.801 -26.625 -14.164 1 97.19 492 PHE B O 1
ATOM 10191 N N . SER B 1 493 ? 8.938 -27.109 -14.117 1 96.31 493 SER B N 1
ATOM 10192 C CA . SER B 1 493 ? 9.023 -27.312 -15.562 1 96.31 493 SER B CA 1
ATOM 10193 C C . SER B 1 493 ? 8.547 -28.719 -15.945 1 96.31 493 SER B C 1
ATOM 10195 O O . SER B 1 493 ? 8.508 -29.609 -15.109 1 96.31 493 SER B O 1
ATOM 10197 N N . ARG B 1 494 ? 8.18 -28.828 -17.203 1 95.06 494 ARG B N 1
ATOM 10198 C CA . ARG B 1 494 ? 7.785 -30.125 -17.734 1 95.06 494 ARG B CA 1
ATOM 10199 C C . ARG B 1 494 ? 8.938 -31.125 -17.672 1 95.06 494 ARG B C 1
ATOM 10201 O O . ARG B 1 494 ? 8.727 -32.312 -17.406 1 95.06 494 ARG B O 1
ATOM 10208 N N . ARG B 1 495 ? 10.117 -30.688 -17.906 1 96.44 495 ARG B N 1
ATOM 10209 C CA . ARG B 1 495 ? 11.305 -31.531 -17.844 1 96.44 495 ARG B CA 1
ATOM 10210 C C . ARG B 1 495 ? 11.508 -32.094 -16.438 1 96.44 495 ARG B C 1
ATOM 10212 O O . ARG B 1 495 ? 11.812 -33.25 -16.266 1 96.44 495 ARG B O 1
ATOM 10219 N N . VAL B 1 496 ? 11.344 -31.188 -15.484 1 97.19 496 VAL B N 1
ATOM 10220 C CA . VAL B 1 496 ? 11.477 -31.625 -14.094 1 97.19 496 VAL B CA 1
ATOM 10221 C C . VAL B 1 496 ? 10.398 -32.656 -13.773 1 97.19 496 VAL B C 1
ATOM 10223 O O . VAL B 1 496 ? 10.664 -33.656 -13.109 1 97.19 496 VAL B O 1
ATOM 10226 N N . TYR B 1 497 ? 9.172 -32.375 -14.234 1 96.56 497 TYR B N 1
ATOM 10227 C CA . TYR B 1 497 ? 8.078 -33.312 -14.016 1 96.56 497 TYR B CA 1
ATOM 10228 C C . TYR B 1 497 ? 8.438 -34.688 -14.555 1 96.56 497 TYR B C 1
ATOM 10230 O O . TYR B 1 497 ? 8.305 -35.719 -13.852 1 96.56 497 TYR B O 1
ATOM 10238 N N . HIS B 1 498 ? 8.969 -34.781 -15.773 1 95.75 498 HIS B N 1
ATOM 10239 C CA . HIS B 1 498 ? 9.266 -36.062 -16.422 1 95.75 498 HIS B CA 1
ATOM 10240 C C . HIS B 1 498 ? 10.531 -36.688 -15.844 1 95.75 498 HIS B C 1
ATOM 10242 O O . HIS B 1 498 ? 10.719 -37.906 -15.922 1 95.75 498 HIS B O 1
ATOM 10248 N N . PHE B 1 499 ? 11.367 -35.844 -15.328 1 97.38 499 PHE B N 1
ATOM 10249 C CA . PHE B 1 499 ? 12.539 -36.375 -14.633 1 97.38 499 PHE B CA 1
ATOM 10250 C C . PHE B 1 499 ? 12.125 -37.125 -13.367 1 97.38 499 PHE B C 1
ATOM 10252 O O . PHE B 1 499 ? 12.711 -38.156 -13.031 1 97.38 499 PHE B O 1
ATOM 10259 N N . LEU B 1 500 ? 11.094 -36.656 -12.695 1 96.81 500 LEU B N 1
ATOM 10260 C CA . LEU B 1 500 ? 10.711 -37.188 -11.391 1 96.81 500 LEU B CA 1
ATOM 10261 C C . LEU B 1 500 ? 9.625 -38.25 -11.531 1 96.81 500 LEU B C 1
ATOM 10263 O O . LEU B 1 500 ? 9.305 -38.938 -10.57 1 96.81 500 LEU B O 1
ATOM 10267 N N . HIS B 1 501 ? 9.062 -38.375 -12.711 1 95.56 501 HIS B N 1
ATOM 10268 C CA . HIS B 1 501 ? 7.934 -39.281 -12.93 1 95.56 501 HIS B CA 1
ATOM 10269 C C . HIS B 1 501 ? 8.219 -40.25 -14.07 1 95.56 501 HIS B C 1
ATOM 10271 O O . HIS B 1 501 ? 8.953 -39.906 -15 1 95.56 501 HIS B O 1
ATOM 10277 N N . ASP B 1 502 ? 7.73 -41.406 -13.953 1 92.81 502 ASP B N 1
ATOM 10278 C CA . ASP B 1 502 ? 7.633 -42.406 -15.016 1 92.81 502 ASP B CA 1
ATOM 10279 C C . ASP B 1 502 ? 6.176 -42.781 -15.273 1 92.81 502 ASP B C 1
ATOM 10281 O O . ASP B 1 502 ? 5.496 -43.312 -14.375 1 92.81 502 ASP B O 1
ATOM 10285 N N . ASP B 1 503 ? 5.652 -42.531 -16.469 1 90.12 503 ASP B N 1
ATOM 10286 C CA . ASP B 1 503 ? 4.25 -42.75 -16.812 1 90.12 503 ASP B CA 1
ATOM 10287 C C . ASP B 1 503 ? 3.324 -42.125 -15.773 1 90.12 503 ASP B C 1
ATOM 10289 O O . ASP B 1 503 ? 2.402 -42.75 -15.273 1 90.12 503 ASP B O 1
ATOM 10293 N N . HIS B 1 504 ? 3.684 -40.844 -15.289 1 90.38 504 HIS B N 1
ATOM 10294 C CA . HIS B 1 504 ? 2.918 -39.938 -14.445 1 90.38 504 HIS B CA 1
ATOM 10295 C C . HIS B 1 504 ? 2.873 -40.438 -13 1 90.38 504 HIS B C 1
ATOM 10297 O O . HIS B 1 504 ? 2.184 -39.875 -12.156 1 90.38 504 HIS B O 1
ATOM 10303 N N . ASP B 1 505 ? 3.625 -41.5 -12.742 1 93 505 ASP B N 1
ATOM 10304 C CA . ASP B 1 505 ? 3.836 -41.938 -11.367 1 93 505 ASP B CA 1
ATOM 10305 C C . ASP B 1 505 ? 5.215 -41.5 -10.867 1 93 505 ASP B C 1
ATOM 10307 O O . ASP B 1 505 ? 6.199 -41.594 -11.602 1 93 505 ASP B O 1
ATOM 10311 N N . VAL B 1 506 ? 5.242 -41.125 -9.672 1 94.75 506 VAL B N 1
ATOM 10312 C CA . VAL B 1 506 ? 6.531 -40.75 -9.102 1 94.75 506 VAL B CA 1
ATOM 10313 C C . VAL B 1 506 ? 7.453 -41.969 -9.047 1 94.75 506 VAL B C 1
ATOM 10315 O O . VAL B 1 506 ? 7.02 -43.062 -8.695 1 94.75 506 VAL B O 1
ATOM 10318 N N . MET B 1 507 ? 8.703 -41.938 -9.531 1 92.62 507 MET B N 1
ATOM 10319 C CA . MET B 1 507 ? 9.633 -43.062 -9.742 1 92.62 507 MET B CA 1
ATOM 10320 C C . MET B 1 507 ? 9.961 -43.75 -8.422 1 92.62 507 MET B C 1
ATOM 10322 O O . MET B 1 507 ? 10.328 -44.906 -8.406 1 92.62 507 MET B O 1
ATOM 10326 N N . GLY B 1 508 ? 9.82 -43.219 -7.195 1 91.88 508 GLY B N 1
ATOM 10327 C CA . GLY B 1 508 ? 10.039 -43.844 -5.898 1 91.88 508 GLY B CA 1
ATOM 10328 C C . GLY B 1 508 ? 11.422 -43.562 -5.336 1 91.88 508 GLY B C 1
ATOM 10329 O O . GLY B 1 508 ? 12.312 -43.094 -6.055 1 91.88 508 GLY B O 1
ATOM 10330 N N . PRO B 1 509 ? 11.727 -43.969 -4.16 1 94.69 509 PRO B N 1
ATOM 10331 C CA . PRO B 1 509 ? 12.953 -43.594 -3.443 1 94.69 509 PRO B CA 1
ATOM 10332 C C . PRO B 1 509 ? 14.133 -44.5 -3.797 1 94.69 509 PRO B C 1
ATOM 10334 O O . PRO B 1 509 ? 15.273 -44.219 -3.424 1 94.69 509 PRO B O 1
ATOM 10337 N N . GLN B 1 510 ? 13.961 -45.562 -4.566 1 94.56 510 GLN B N 1
ATOM 10338 C CA . GLN B 1 510 ? 15.047 -46.469 -4.953 1 94.56 510 GLN B CA 1
ATOM 10339 C C . GLN B 1 510 ? 15.641 -46.062 -6.301 1 94.56 510 GLN B C 1
ATOM 10341 O O . GLN B 1 510 ? 16.734 -46.5 -6.66 1 94.56 510 GLN B O 1
ATOM 10346 N N . ARG B 1 511 ? 14.922 -45.156 -6.969 1 95.31 511 ARG B N 1
ATOM 10347 C CA . ARG B 1 511 ? 15.344 -44.844 -8.328 1 95.31 511 ARG B CA 1
ATOM 10348 C C . ARG B 1 511 ? 15.805 -43.406 -8.445 1 95.31 511 ARG B C 1
ATOM 10350 O O . ARG B 1 511 ? 16.469 -43.031 -9.414 1 95.31 511 ARG B O 1
ATOM 10357 N N . GLN B 1 512 ? 15.422 -42.594 -7.52 1 94.94 512 GLN B N 1
ATOM 10358 C CA . GLN B 1 512 ? 15.812 -41.188 -7.617 1 94.94 512 GLN B CA 1
ATOM 10359 C C . GLN B 1 512 ? 16.094 -40.625 -6.238 1 94.94 512 GLN B C 1
ATOM 10361 O O . GLN B 1 512 ? 15.625 -41.125 -5.227 1 94.94 512 GLN B O 1
ATOM 10366 N N . CYS B 1 513 ? 16.875 -39.594 -6.223 1 96.75 513 CYS B N 1
ATOM 10367 C CA . CYS B 1 513 ? 17.266 -38.875 -5.008 1 96.75 513 CYS B CA 1
ATOM 10368 C C . CYS B 1 513 ? 17.234 -37.344 -5.234 1 96.75 513 CYS B C 1
ATOM 10370 O O . CYS B 1 513 ? 17.812 -36.844 -6.199 1 96.75 513 CYS B O 1
ATOM 10372 N N . LEU B 1 514 ? 16.531 -36.688 -4.359 1 97.94 514 LEU B N 1
ATOM 10373 C CA . LEU B 1 514 ? 16.453 -35.219 -4.422 1 97.94 514 LEU B CA 1
ATOM 10374 C C . LEU B 1 514 ? 17.312 -34.594 -3.34 1 97.94 514 LEU B C 1
ATOM 10376 O O . LEU B 1 514 ? 17.125 -34.875 -2.152 1 97.94 514 LEU B O 1
ATOM 10380 N N . PHE B 1 515 ? 18.281 -33.75 -3.76 1 98.56 515 PHE B N 1
ATOM 10381 C CA . PHE B 1 515 ? 19.078 -32.938 -2.85 1 98.56 515 PHE B CA 1
ATOM 10382 C C . PHE B 1 515 ? 18.516 -31.531 -2.74 1 98.56 515 PHE B C 1
ATOM 10384 O O . PHE B 1 515 ? 18.203 -30.906 -3.752 1 98.56 515 PHE B O 1
ATOM 10391 N N . PHE B 1 516 ? 18.328 -31.078 -1.554 1 98.44 516 PHE B N 1
ATOM 10392 C CA . PHE B 1 516 ? 17.984 -29.688 -1.296 1 98.44 516 PHE B CA 1
ATOM 10393 C C . PHE B 1 516 ? 19.141 -28.953 -0.646 1 98.44 516 PHE B C 1
ATOM 10395 O O . PHE B 1 516 ? 19.484 -29.219 0.511 1 98.44 516 PHE B O 1
ATOM 10402 N N . LEU B 1 517 ? 19.719 -28.031 -1.432 1 98.38 517 LEU B N 1
ATOM 10403 C CA . LEU B 1 517 ? 20.859 -27.281 -0.945 1 98.38 517 LEU B CA 1
ATOM 10404 C C . LEU B 1 517 ? 20.422 -25.922 -0.39 1 98.38 517 LEU B C 1
ATOM 10406 O O . LEU B 1 517 ? 19.797 -25.125 -1.099 1 98.38 517 LEU B O 1
ATOM 10410 N N . LYS B 1 518 ? 20.75 -25.594 0.849 1 96.62 518 LYS B N 1
ATOM 10411 C CA . LYS B 1 518 ? 20.359 -24.375 1.538 1 96.62 518 LYS B CA 1
ATOM 10412 C C . LYS B 1 518 ? 18.859 -24.172 1.503 1 96.62 518 LYS B C 1
ATOM 10414 O O . LYS B 1 518 ? 18.375 -23.109 1.111 1 96.62 518 LYS B O 1
ATOM 10419 N N . SER B 1 519 ? 18.188 -25.188 1.879 1 95.56 519 SER B N 1
ATOM 10420 C CA . SER B 1 519 ? 16.719 -25.203 1.851 1 95.56 519 SER B CA 1
ATOM 10421 C C . SER B 1 519 ? 16.156 -25.812 3.127 1 95.56 519 SER B C 1
ATOM 10423 O O . SER B 1 519 ? 16.781 -26.688 3.736 1 95.56 519 SER B O 1
ATOM 10425 N N . LYS B 1 520 ? 15.008 -25.344 3.504 1 95.12 520 LYS B N 1
ATOM 10426 C CA . LYS B 1 520 ? 14.266 -25.953 4.609 1 95.12 520 LYS B CA 1
ATOM 10427 C C . LYS B 1 520 ? 13.305 -27.031 4.113 1 95.12 520 LYS B C 1
ATOM 10429 O O . LYS B 1 520 ? 12.68 -27.719 4.91 1 95.12 520 LYS B O 1
ATOM 10434 N N . VAL B 1 521 ? 13.281 -27.172 2.832 1 97 521 VAL B N 1
ATOM 10435 C CA . VAL B 1 521 ? 12.297 -28.031 2.193 1 97 521 VAL B CA 1
ATOM 10436 C C . VAL B 1 521 ? 10.891 -27.609 2.613 1 97 521 VAL B C 1
ATOM 10438 O O . VAL B 1 521 ? 10.094 -28.438 3.072 1 97 521 VAL B O 1
ATOM 10441 N N . ASP B 1 522 ? 10.695 -26.328 2.645 1 95.81 522 ASP B N 1
ATOM 10442 C CA . ASP B 1 522 ? 9.391 -25.797 3.016 1 95.81 522 ASP B CA 1
ATOM 10443 C C . ASP B 1 522 ? 8.336 -26.125 1.953 1 95.81 522 ASP B C 1
ATOM 10445 O O . ASP B 1 522 ? 8.664 -26.672 0.899 1 95.81 522 ASP B O 1
ATOM 10449 N N . GLN B 1 523 ? 7.152 -25.812 2.199 1 95.38 523 GLN B N 1
ATOM 10450 C CA . GLN B 1 523 ? 6.059 -26.203 1.31 1 95.38 523 GLN B CA 1
ATOM 10451 C C . GLN B 1 523 ? 6.227 -25.578 -0.07 1 95.38 523 GLN B C 1
ATOM 10453 O O . GLN B 1 523 ? 5.828 -26.156 -1.078 1 95.38 523 GLN B O 1
ATOM 10458 N N . ALA B 1 524 ? 6.828 -24.438 -0.186 1 95.62 524 ALA B N 1
ATOM 10459 C CA . ALA B 1 524 ? 7.016 -23.75 -1.46 1 95.62 524 ALA B CA 1
ATOM 10460 C C . ALA B 1 524 ? 8.055 -24.469 -2.32 1 95.62 524 ALA B C 1
ATOM 10462 O O . ALA B 1 524 ? 8.141 -24.219 -3.527 1 95.62 524 ALA B O 1
ATOM 10463 N N . ALA B 1 525 ? 8.836 -25.375 -1.782 1 96.44 525 ALA B N 1
ATOM 10464 C CA . ALA B 1 525 ? 10.008 -25.969 -2.432 1 96.44 525 ALA B CA 1
ATOM 10465 C C . ALA B 1 525 ? 9.602 -27.016 -3.455 1 96.44 525 ALA B C 1
ATOM 10467 O O . ALA B 1 525 ? 10.352 -27.297 -4.395 1 96.44 525 ALA B O 1
ATOM 10468 N N . THR B 1 526 ? 8.516 -27.656 -3.287 1 96.12 526 THR B N 1
ATOM 10469 C CA . THR B 1 526 ? 8.141 -28.766 -4.145 1 96.12 526 THR B CA 1
ATOM 10470 C C . THR B 1 526 ? 6.625 -28.828 -4.309 1 96.12 526 THR B C 1
ATOM 10472 O O . THR B 1 526 ? 5.879 -28.328 -3.461 1 96.12 526 THR B O 1
ATOM 10475 N N . PRO B 1 527 ? 6.188 -29.375 -5.398 1 95.69 527 PRO B N 1
ATOM 10476 C CA . PRO B 1 527 ? 4.742 -29.578 -5.543 1 95.69 527 PRO B CA 1
ATOM 10477 C C . PRO B 1 527 ? 4.25 -30.812 -4.785 1 95.69 527 PRO B C 1
ATOM 10479 O O . PRO B 1 527 ? 3.045 -31.078 -4.754 1 95.69 527 PRO B O 1
ATOM 10482 N N . PHE B 1 528 ? 5.141 -31.609 -4.141 1 96 528 PHE B N 1
ATOM 10483 C CA . PHE B 1 528 ? 4.777 -32.844 -3.457 1 96 528 PHE B CA 1
ATOM 10484 C C . PHE B 1 528 ? 4.273 -32.562 -2.047 1 96 528 PHE B C 1
ATOM 10486 O O . PHE B 1 528 ? 4.797 -31.672 -1.364 1 96 528 PHE B O 1
ATOM 10493 N N . SER B 1 529 ? 3.285 -33.312 -1.653 1 94.25 529 SER B N 1
ATOM 10494 C CA . SER B 1 529 ? 2.809 -33.219 -0.276 1 94.25 529 SER B CA 1
ATOM 10495 C C . SER B 1 529 ? 3.84 -33.781 0.698 1 94.25 529 SER B C 1
ATOM 10497 O O . SER B 1 529 ? 4.758 -34.5 0.295 1 94.25 529 SER B O 1
ATOM 10499 N N . GLU B 1 530 ? 3.662 -33.5 1.973 1 94.12 530 GLU B N 1
ATOM 10500 C CA . GLU B 1 530 ? 4.559 -34.031 3.012 1 94.12 530 GLU B CA 1
ATOM 10501 C C . GLU B 1 530 ? 4.586 -35.531 3.021 1 94.12 530 GLU B C 1
ATOM 10503 O O . GLU B 1 530 ? 5.652 -36.156 3.156 1 94.12 530 GLU B O 1
ATOM 10508 N N . GLY B 1 531 ? 3.428 -36.125 2.857 1 93.44 531 GLY B N 1
A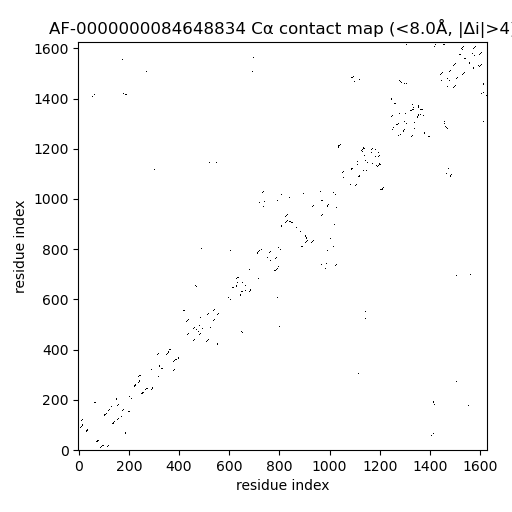TOM 10509 C CA . GLY B 1 531 ? 3.346 -37.562 2.824 1 93.44 531 GLY B CA 1
ATOM 10510 C C . GLY B 1 531 ? 4.109 -38.188 1.665 1 93.44 531 GLY B C 1
ATOM 10511 O O . GLY B 1 531 ? 4.789 -39.219 1.831 1 93.44 531 GLY B O 1
ATOM 10512 N N . LYS B 1 532 ? 3.98 -37.594 0.549 1 94.38 532 LYS B N 1
ATOM 10513 C CA . LYS B 1 532 ? 4.68 -38.094 -0.63 1 94.38 532 LYS B CA 1
ATOM 10514 C C . LYS B 1 532 ? 6.191 -37.938 -0.482 1 94.38 532 LYS B C 1
ATOM 10516 O O . LYS B 1 532 ? 6.957 -38.844 -0.866 1 94.38 532 LYS B O 1
ATOM 10521 N N . LEU B 1 533 ? 6.668 -36.812 0.037 1 95.12 533 LEU B N 1
ATOM 10522 C CA . LEU B 1 533 ? 8.094 -36.594 0.26 1 95.12 533 LEU B CA 1
ATOM 10523 C C . LEU B 1 533 ? 8.664 -37.656 1.197 1 95.12 533 LEU B C 1
ATOM 10525 O O . LEU B 1 533 ? 9.773 -38.156 0.972 1 95.12 533 LEU B O 1
ATOM 10529 N N . LYS B 1 534 ? 7.906 -38 2.199 1 94.56 534 LYS B N 1
ATOM 10530 C CA . LYS B 1 534 ? 8.375 -38.938 3.221 1 94.56 534 LYS B CA 1
ATOM 10531 C C . LYS B 1 534 ? 8.398 -40.344 2.689 1 94.56 534 LYS B C 1
ATOM 10533 O O . LYS B 1 534 ? 9.297 -41.125 3.016 1 94.56 534 LYS B O 1
ATOM 10538 N N . ARG B 1 535 ? 7.484 -40.719 1.828 1 94.69 535 ARG B N 1
ATOM 10539 C CA . ARG B 1 535 ? 7.281 -42.125 1.509 1 94.69 535 ARG B CA 1
ATOM 10540 C C . ARG B 1 535 ? 7.828 -42.469 0.125 1 94.69 535 ARG B C 1
ATOM 10542 O O . ARG B 1 535 ? 8.18 -43.594 -0.15 1 94.69 535 ARG B O 1
ATOM 10549 N N . GLN B 1 536 ? 7.84 -41.406 -0.715 1 95 536 GLN B N 1
ATOM 10550 C CA . GLN B 1 536 ? 8.039 -41.781 -2.111 1 95 536 GLN B CA 1
ATOM 10551 C C . GLN B 1 536 ? 9.305 -41.156 -2.676 1 95 536 GLN B C 1
ATOM 10553 O O . GLN B 1 536 ? 9.68 -41.406 -3.824 1 95 536 GLN B O 1
ATOM 10558 N N . ILE B 1 537 ? 9.977 -40.344 -1.951 1 95.5 537 ILE B N 1
ATOM 10559 C CA . ILE B 1 537 ? 11.156 -39.656 -2.451 1 95.5 537 ILE B CA 1
ATOM 10560 C C . ILE B 1 537 ? 12.297 -39.781 -1.441 1 95.5 537 ILE B C 1
ATOM 10562 O O . ILE B 1 537 ? 12.086 -39.656 -0.234 1 95.5 537 ILE B O 1
ATOM 10566 N N . LYS B 1 538 ? 13.461 -40.188 -1.9 1 97.56 538 LYS B N 1
ATOM 10567 C CA . LYS B 1 538 ? 14.641 -40.094 -1.056 1 97.56 538 LYS B CA 1
ATOM 10568 C C . LYS B 1 538 ? 15.156 -38.656 -0.996 1 97.56 538 LYS B C 1
ATOM 10570 O O . LYS B 1 538 ? 15.539 -38.062 -2.018 1 97.56 538 LYS B O 1
ATOM 10575 N N . VAL B 1 539 ? 15.156 -38.062 0.166 1 98.12 539 VAL B N 1
ATOM 10576 C CA . VAL B 1 539 ? 15.469 -36.656 0.323 1 98.12 539 VAL B CA 1
ATOM 10577 C C . VAL B 1 539 ? 16.797 -36.5 1.065 1 98.12 539 VAL B C 1
ATOM 10579 O O . VAL B 1 539 ? 16.969 -37.031 2.16 1 98.12 539 VAL B O 1
ATOM 10582 N N . VAL B 1 540 ? 17.734 -35.781 0.474 1 98.62 540 VAL B N 1
ATOM 10583 C CA . VAL B 1 540 ? 18.969 -35.344 1.124 1 98.62 540 VAL B CA 1
ATOM 10584 C C . VAL B 1 540 ? 18.938 -33.812 1.319 1 98.62 540 VAL B C 1
ATOM 10586 O O . VAL B 1 540 ? 18.625 -33.062 0.388 1 98.62 540 VAL B O 1
ATOM 10589 N N . GLN B 1 541 ? 19.172 -33.375 2.477 1 98.56 541 GLN B N 1
ATOM 10590 C CA . GLN B 1 541 ? 19.078 -31.938 2.787 1 98.56 541 GLN B CA 1
ATOM 10591 C C . GLN B 1 541 ? 20.391 -31.406 3.35 1 98.56 541 GLN B C 1
ATOM 10593 O O . GLN B 1 541 ? 20.953 -31.984 4.293 1 98.56 541 GLN B O 1
ATOM 10598 N N . VAL B 1 542 ? 20.906 -30.359 2.705 1 98.25 542 VAL B N 1
ATOM 10599 C CA . VAL B 1 542 ? 22.078 -29.656 3.227 1 98.25 542 VAL B CA 1
ATOM 10600 C C . VAL B 1 542 ? 21.641 -28.312 3.824 1 98.25 542 VAL B C 1
ATOM 10602 O O . VAL B 1 542 ? 21.203 -27.422 3.1 1 98.25 542 VAL B O 1
ATOM 10605 N N . ASN B 1 543 ? 21.719 -28.172 5.055 1 96.25 543 ASN B N 1
ATOM 10606 C CA . ASN B 1 543 ? 21.328 -26.969 5.781 1 96.25 543 ASN B CA 1
ATOM 10607 C C . ASN B 1 543 ? 22.109 -26.812 7.078 1 96.25 543 ASN B C 1
ATOM 10609 O O . ASN B 1 543 ? 22.141 -27.719 7.902 1 96.25 543 ASN B O 1
ATOM 10613 N N . HIS B 1 544 ? 22.672 -25.703 7.301 1 92.94 544 HIS B N 1
ATOM 10614 C CA . HIS B 1 544 ? 23.562 -25.516 8.445 1 92.94 544 HIS B CA 1
ATOM 10615 C C . HIS B 1 544 ? 22.75 -25.281 9.727 1 92.94 544 HIS B C 1
ATOM 10617 O O . HIS B 1 544 ? 23.312 -25.297 10.82 1 92.94 544 HIS B O 1
ATOM 10623 N N . GLU B 1 545 ? 21.438 -25 9.617 1 93 545 GLU B N 1
ATOM 10624 C CA . GLU B 1 545 ? 20.562 -24.781 10.766 1 93 545 GLU B CA 1
ATOM 10625 C C . GLU B 1 545 ? 19.797 -26.047 11.125 1 93 545 GLU B C 1
ATOM 10627 O O . GLU B 1 545 ? 18.812 -26.391 10.477 1 93 545 GLU B O 1
ATOM 10632 N N . PRO B 1 546 ? 20.172 -26.672 12.258 1 94.25 546 PRO B N 1
ATOM 10633 C CA . PRO B 1 546 ? 19.547 -27.953 12.617 1 94.25 546 PRO B CA 1
ATOM 10634 C C . PRO B 1 546 ? 18.031 -27.828 12.805 1 94.25 546 PRO B C 1
ATOM 10636 O O . PRO B 1 546 ? 17.281 -28.75 12.492 1 94.25 546 PRO B O 1
ATOM 10639 N N . ARG B 1 547 ? 17.547 -26.688 13.281 1 94.5 547 ARG B N 1
ATOM 10640 C CA . ARG B 1 547 ? 16.109 -26.5 13.523 1 94.5 547 ARG B CA 1
ATOM 10641 C C . ARG B 1 547 ? 15.328 -26.5 12.219 1 94.5 547 ARG B C 1
ATOM 10643 O O . ARG B 1 547 ? 14.102 -26.641 12.227 1 94.5 547 ARG B O 1
ATOM 10650 N N . HIS B 1 548 ? 16.078 -26.406 11.07 1 96.44 548 HIS B N 1
ATOM 10651 C CA . HIS B 1 548 ? 15.406 -26.281 9.781 1 96.44 548 HIS B CA 1
ATOM 10652 C C . HIS B 1 548 ? 15.555 -27.547 8.953 1 96.44 548 HIS B C 1
ATOM 10654 O O . HIS B 1 548 ? 15.281 -27.547 7.754 1 96.44 548 HIS B O 1
ATOM 10660 N N . ILE B 1 549 ? 16.016 -28.641 9.609 1 97.5 549 ILE B N 1
ATOM 10661 C CA . ILE B 1 549 ? 15.992 -29.938 8.945 1 97.5 549 ILE B CA 1
ATOM 10662 C C . ILE B 1 549 ? 14.57 -30.5 8.945 1 97.5 549 ILE B C 1
ATOM 10664 O O . ILE B 1 549 ? 13.961 -30.672 10 1 97.5 549 ILE B O 1
ATOM 10668 N N . SER B 1 550 ? 14.055 -30.766 7.777 1 97.19 550 SER B N 1
ATOM 10669 C CA . SER B 1 550 ? 12.656 -31.172 7.625 1 97.19 550 SER B CA 1
ATOM 10670 C C . SER B 1 550 ? 12.422 -32.562 8.164 1 97.19 550 SER B C 1
ATOM 10672 O O . SER B 1 550 ? 13.328 -33.406 8.156 1 97.19 550 SER B O 1
ATOM 10674 N N . PRO B 1 551 ? 11.164 -32.906 8.562 1 95.38 551 PRO B N 1
ATOM 10675 C CA . PRO B 1 551 ? 10.836 -34.25 9.039 1 95.38 551 PRO B CA 1
ATOM 10676 C C . PRO B 1 551 ? 10.805 -35.281 7.918 1 95.38 551 PRO B C 1
ATOM 10678 O O . PRO B 1 551 ? 10.75 -36.5 8.18 1 95.38 551 PRO B O 1
ATOM 10681 N N . PHE B 1 552 ? 10.906 -34.875 6.715 1 94.81 552 PHE B N 1
ATOM 10682 C CA . PHE B 1 552 ? 10.836 -35.812 5.586 1 94.81 552 PHE B CA 1
ATOM 10683 C C . PHE B 1 552 ? 12.227 -36.062 5.02 1 94.81 552 PHE B C 1
ATOM 10685 O O . PHE B 1 552 ? 12.367 -36.781 4.031 1 94.81 552 PHE B O 1
ATOM 10692 N N . THR B 1 553 ? 13.227 -35.531 5.613 1 97.44 553 THR B N 1
ATOM 10693 C CA . THR B 1 553 ? 14.602 -35.719 5.152 1 97.44 553 THR B CA 1
ATOM 10694 C C . THR B 1 553 ? 15.133 -37.094 5.535 1 97.44 553 THR B C 1
ATOM 10696 O O . THR B 1 553 ? 15.031 -37.5 6.695 1 97.44 553 THR B O 1
ATOM 10699 N N . ASP B 1 554 ? 15.688 -37.812 4.582 1 97.69 554 ASP B N 1
ATOM 10700 C CA . ASP B 1 554 ? 16.281 -39.125 4.832 1 97.69 554 ASP B CA 1
ATOM 10701 C C . ASP B 1 554 ? 17.734 -39 5.285 1 97.69 554 ASP B C 1
ATOM 10703 O O . ASP B 1 554 ? 18.188 -39.719 6.184 1 97.69 554 ASP B O 1
ATOM 10707 N N . LEU B 1 555 ? 18.5 -38.156 4.648 1 98.25 555 LEU B N 1
ATOM 10708 C CA . LEU B 1 555 ? 19.875 -37.875 4.996 1 98.25 555 LEU B CA 1
ATOM 10709 C C . LEU B 1 555 ? 20.094 -36.375 5.23 1 98.25 555 LEU B C 1
ATOM 10711 O O . LEU B 1 555 ? 20.062 -35.594 4.285 1 98.25 555 LEU B O 1
ATOM 10715 N N . ALA B 1 556 ? 20.281 -36.031 6.457 1 98.12 556 ALA B N 1
ATOM 10716 C CA . ALA B 1 556 ? 20.453 -34.625 6.852 1 98.12 556 ALA B CA 1
ATOM 10717 C C . ALA B 1 556 ? 21.922 -34.281 7.004 1 98.12 556 ALA B C 1
ATOM 10719 O O . ALA B 1 556 ? 22.672 -34.969 7.699 1 98.12 556 ALA B O 1
ATOM 10720 N N . LEU B 1 557 ? 22.344 -33.281 6.301 1 97.94 557 LEU B N 1
ATOM 10721 C CA . LEU B 1 557 ? 23.688 -32.75 6.457 1 97.94 557 LEU B CA 1
ATOM 10722 C C . LEU B 1 557 ? 23.625 -31.359 7.09 1 97.94 557 LEU B C 1
ATOM 10724 O O . LEU B 1 557 ? 23.531 -30.344 6.387 1 97.94 557 LEU B O 1
ATOM 10728 N N . ASP B 1 558 ? 23.766 -31.297 8.406 1 95.75 558 ASP B N 1
ATOM 10729 C CA . ASP B 1 558 ? 23.719 -30.031 9.141 1 95.75 558 ASP B CA 1
ATOM 10730 C C . ASP B 1 558 ? 25.062 -29.328 9.117 1 95.75 558 ASP B C 1
ATOM 10732 O O . ASP B 1 558 ? 25.688 -29.125 10.172 1 95.75 558 ASP B O 1
ATOM 10736 N N . ILE B 1 559 ? 25.547 -29 7.969 1 95.12 559 ILE B N 1
ATOM 10737 C CA . ILE B 1 559 ? 26.828 -28.344 7.734 1 95.12 559 ILE B CA 1
ATOM 10738 C C . ILE B 1 559 ? 26.656 -27.219 6.715 1 95.12 559 ILE B C 1
ATOM 10740 O O . ILE B 1 559 ? 25.672 -27.188 5.965 1 95.12 559 ILE B O 1
ATOM 10744 N N . PRO B 1 560 ? 27.562 -26.219 6.648 1 94.31 560 PRO B N 1
ATOM 10745 C CA . PRO B 1 560 ? 27.531 -25.219 5.582 1 94.31 560 PRO B CA 1
ATOM 10746 C C . PRO B 1 560 ? 27.703 -25.828 4.191 1 94.31 560 PRO B C 1
ATOM 10748 O O . PRO B 1 560 ? 28.484 -26.766 4.023 1 94.31 560 PRO B O 1
ATOM 10751 N N . VAL B 1 561 ? 27.016 -25.266 3.252 1 96.56 561 VAL B N 1
ATOM 10752 C CA . VAL B 1 561 ? 27 -25.812 1.899 1 96.56 561 VAL B CA 1
ATOM 10753 C C . VAL B 1 561 ? 28.406 -25.828 1.324 1 96.56 561 VAL B C 1
ATOM 10755 O O . VAL B 1 561 ? 28.75 -26.719 0.534 1 96.56 561 VAL B O 1
ATOM 10758 N N . ASP B 1 562 ? 29.266 -24.922 1.742 1 95.25 562 ASP B N 1
ATOM 10759 C CA . ASP B 1 562 ? 30.641 -24.859 1.252 1 95.25 562 ASP B CA 1
ATOM 10760 C C . ASP B 1 562 ? 31.406 -26.125 1.639 1 95.25 562 ASP B C 1
ATOM 10762 O O . ASP B 1 562 ? 32.156 -26.656 0.834 1 95.25 562 ASP B O 1
ATOM 10766 N N . GLN B 1 563 ? 31.203 -26.531 2.828 1 95.44 563 GLN B N 1
ATOM 10767 C CA . GLN B 1 563 ? 31.875 -27.734 3.297 1 95.44 563 GLN B CA 1
ATOM 10768 C C . GLN B 1 563 ? 31.391 -28.969 2.551 1 95.44 563 GLN B C 1
ATOM 10770 O O . GLN B 1 563 ? 32.156 -29.859 2.217 1 95.44 563 GLN B O 1
ATOM 10775 N N . PHE B 1 564 ? 30.188 -29.016 2.348 1 97.5 564 PHE B N 1
ATOM 10776 C CA . PHE B 1 564 ? 29.594 -30.109 1.575 1 97.5 564 PHE B CA 1
ATOM 10777 C C . PHE B 1 564 ? 30.172 -30.141 0.163 1 97.5 564 PHE B C 1
ATOM 10779 O O . PHE B 1 564 ? 30.672 -31.172 -0.289 1 97.5 564 PHE B O 1
ATOM 10786 N N . LEU B 1 565 ? 30.078 -28.984 -0.537 1 98.25 565 LEU B N 1
ATOM 10787 C CA . LEU B 1 565 ? 30.531 -28.891 -1.92 1 98.25 565 LEU B CA 1
ATOM 10788 C C . LEU B 1 565 ? 32.031 -29.219 -2.025 1 98.25 565 LEU B C 1
ATOM 10790 O O . LEU B 1 565 ? 32.438 -29.891 -2.965 1 98.25 565 LEU B O 1
ATOM 10794 N N . ASP B 1 566 ? 32.781 -28.75 -1.076 1 96.38 566 ASP B N 1
ATOM 10795 C CA . ASP B 1 566 ? 34.219 -29 -1.072 1 96.38 566 ASP B CA 1
ATOM 10796 C C . ASP B 1 566 ? 34.531 -30.5 -0.929 1 96.38 566 ASP B C 1
ATOM 10798 O O . ASP B 1 566 ? 35.375 -31.031 -1.64 1 96.38 566 ASP B O 1
ATOM 10802 N N . TYR B 1 567 ? 33.844 -31.062 -0.002 1 97.12 567 TYR B N 1
ATOM 10803 C CA . TYR B 1 567 ? 34.062 -32.469 0.245 1 97.12 567 TYR B CA 1
ATOM 10804 C C . TYR B 1 567 ? 33.688 -33.312 -0.978 1 97.12 567 TYR B C 1
ATOM 10806 O O . TYR B 1 567 ? 34.438 -34.188 -1.402 1 97.12 567 TYR B O 1
ATOM 10814 N N . ILE B 1 568 ? 32.5 -33.062 -1.485 1 98.19 568 ILE B N 1
ATOM 10815 C CA . ILE B 1 568 ? 32 -33.844 -2.637 1 98.19 568 ILE B CA 1
ATOM 10816 C C . ILE B 1 568 ? 32.938 -33.625 -3.824 1 98.19 568 ILE B C 1
ATOM 10818 O O . ILE B 1 568 ? 33.312 -34.562 -4.52 1 98.19 568 ILE B O 1
ATOM 10822 N N . HIS B 1 569 ? 33.281 -32.375 -4.121 1 97.62 569 HIS B N 1
ATOM 10823 C CA . HIS B 1 569 ? 34.156 -32.031 -5.254 1 97.62 569 HIS B CA 1
ATOM 10824 C C . HIS B 1 569 ? 35.469 -32.781 -5.172 1 97.62 569 HIS B C 1
ATOM 10826 O O . HIS B 1 569 ? 35.969 -33.25 -6.184 1 97.62 569 HIS B O 1
ATOM 10832 N N . THR B 1 570 ? 36.031 -32.906 -3.998 1 97 570 THR B N 1
ATOM 10833 C CA . THR B 1 570 ? 37.344 -33.469 -3.773 1 97 570 THR B CA 1
ATOM 10834 C C . THR B 1 570 ? 37.312 -35 -3.93 1 97 570 THR B C 1
ATOM 10836 O O . THR B 1 570 ? 38.25 -35.594 -4.398 1 97 570 THR B O 1
ATOM 10839 N N . HIS B 1 571 ? 36.25 -35.625 -3.523 1 97.81 571 HIS B N 1
ATOM 10840 C CA . HIS B 1 571 ? 36.219 -37.094 -3.428 1 97.81 571 HIS B CA 1
ATOM 10841 C C . HIS B 1 571 ? 35.312 -37.688 -4.504 1 97.81 571 HIS B C 1
ATOM 10843 O O . HIS B 1 571 ? 35.031 -38.875 -4.477 1 97.81 571 HIS B O 1
ATOM 10849 N N . LEU B 1 572 ? 34.938 -36.875 -5.395 1 98 572 LEU B N 1
ATOM 10850 C CA . LEU B 1 572 ? 34.031 -37.281 -6.441 1 98 572 LEU B CA 1
ATOM 10851 C C . LEU B 1 572 ? 34.656 -38.375 -7.316 1 98 572 LEU B C 1
ATOM 10853 O O . LEU B 1 572 ? 35.75 -38.188 -7.855 1 98 572 LEU B O 1
ATOM 10857 N N . ALA B 1 573 ? 34.062 -39.531 -7.348 1 98.06 573 ALA B N 1
ATOM 10858 C CA . ALA B 1 573 ? 34.469 -40.688 -8.164 1 98.06 573 ALA B CA 1
ATOM 10859 C C . ALA B 1 573 ? 33.281 -41.531 -8.594 1 98.06 573 ALA B C 1
ATOM 10861 O O . ALA B 1 573 ? 33.188 -42.688 -8.203 1 98.06 573 ALA B O 1
ATOM 10862 N N . VAL B 1 574 ? 32.531 -41 -9.445 1 98.5 574 VAL B N 1
ATOM 10863 C CA . VAL B 1 574 ? 31.281 -41.625 -9.836 1 98.5 574 VAL B CA 1
ATOM 10864 C C . VAL B 1 574 ? 31.578 -42.875 -10.688 1 98.5 574 VAL B C 1
ATOM 10866 O O . VAL B 1 574 ? 32.344 -42.781 -11.648 1 98.5 574 VAL B O 1
ATOM 10869 N N . GLU B 1 575 ? 31.016 -43.938 -10.359 1 98.12 575 GLU B N 1
ATOM 10870 C CA . GLU B 1 575 ? 31.156 -45.156 -11.141 1 98.12 575 GLU B CA 1
ATOM 10871 C C . GLU B 1 575 ? 30.672 -44.969 -12.578 1 98.12 575 GLU B C 1
ATOM 10873 O O . GLU B 1 575 ? 29.672 -44.281 -12.812 1 98.12 575 GLU B O 1
ATOM 10878 N N . SER B 1 576 ? 31.312 -45.594 -13.531 1 97.62 576 SER B N 1
ATOM 10879 C CA . SER B 1 576 ? 31.094 -45.344 -14.953 1 97.62 576 SER B CA 1
ATOM 10880 C C . SER B 1 576 ? 29.672 -45.719 -15.367 1 97.62 576 SER B C 1
ATOM 10882 O O . SER B 1 576 ? 29.047 -45 -16.141 1 97.62 576 SER B O 1
ATOM 10884 N N . ASP B 1 577 ? 29.234 -46.812 -14.859 1 97.31 577 ASP B N 1
ATOM 10885 C CA . ASP B 1 577 ? 27.891 -47.25 -15.227 1 97.31 577 ASP B CA 1
ATOM 10886 C C . ASP B 1 577 ? 26.828 -46.312 -14.672 1 97.31 577 ASP B C 1
ATOM 10888 O O . ASP B 1 577 ? 25.828 -46.031 -15.336 1 97.31 577 ASP B O 1
ATOM 10892 N N . VAL B 1 578 ? 27.047 -45.812 -13.5 1 97.75 578 VAL B N 1
ATOM 10893 C CA . VAL B 1 578 ? 26.156 -44.875 -12.852 1 97.75 578 VAL B CA 1
ATOM 10894 C C . VAL B 1 578 ? 26.141 -43.562 -13.633 1 97.75 578 VAL B C 1
ATOM 10896 O O . VAL B 1 578 ? 25.062 -43 -13.922 1 97.75 578 VAL B O 1
ATOM 10899 N N . LEU B 1 579 ? 27.25 -43.094 -13.984 1 98.25 579 LEU B N 1
ATOM 10900 C CA . LEU B 1 579 ? 27.391 -41.844 -14.719 1 98.25 579 LEU B CA 1
ATOM 10901 C C . LEU B 1 579 ? 26.688 -41.906 -16.078 1 98.25 579 LEU B C 1
ATOM 10903 O O . LEU B 1 579 ? 26 -41 -16.484 1 98.25 579 LEU B O 1
ATOM 10907 N N . THR B 1 580 ? 26.922 -43.031 -16.75 1 98 580 THR B N 1
ATOM 10908 C CA . THR B 1 580 ? 26.312 -43.219 -18.062 1 98 580 THR B CA 1
ATOM 10909 C C . THR B 1 580 ? 24.781 -43.219 -17.953 1 98 580 THR B C 1
ATOM 10911 O O . THR B 1 580 ? 24.109 -42.562 -18.766 1 98 580 THR B O 1
ATOM 10914 N N . SER B 1 581 ? 24.328 -43.906 -16.969 1 97.62 581 SER B N 1
ATOM 10915 C CA . SER B 1 581 ? 22.891 -43.969 -16.75 1 97.62 581 SER B CA 1
ATOM 10916 C C . SER B 1 581 ? 22.312 -42.594 -16.453 1 97.62 581 SER B C 1
ATOM 10918 O O . SER B 1 581 ? 21.266 -42.219 -17 1 97.62 581 SER B O 1
ATOM 10920 N N . ARG B 1 582 ? 22.938 -41.844 -15.641 1 98.25 582 ARG B N 1
ATOM 10921 C CA . ARG B 1 582 ? 22.469 -40.5 -15.273 1 98.25 582 ARG B CA 1
ATOM 10922 C C . ARG B 1 582 ? 22.516 -39.562 -16.469 1 98.25 582 ARG B C 1
ATOM 10924 O O . ARG B 1 582 ? 21.609 -38.75 -16.672 1 98.25 582 ARG B O 1
ATOM 10931 N N . ARG B 1 583 ? 23.5 -39.625 -17.234 1 97.94 583 ARG B N 1
ATOM 10932 C CA . ARG B 1 583 ? 23.625 -38.781 -18.406 1 97.94 583 ARG B CA 1
ATOM 10933 C C . ARG B 1 583 ? 22.578 -39.156 -19.453 1 97.94 583 ARG B C 1
ATOM 10935 O O . ARG B 1 583 ? 22.031 -38.25 -20.125 1 97.94 583 ARG B O 1
ATOM 10942 N N . GLU B 1 584 ? 22.328 -40.406 -19.562 1 97.31 584 GLU B N 1
ATOM 10943 C CA . GLU B 1 584 ? 21.281 -40.844 -20.5 1 97.31 584 GLU B CA 1
ATOM 10944 C C . GLU B 1 584 ? 19.922 -40.281 -20.094 1 97.31 584 GLU B C 1
ATOM 10946 O O . GLU B 1 584 ? 19.156 -39.844 -20.953 1 97.31 584 GLU B O 1
ATOM 10951 N N . ARG B 1 585 ? 19.656 -40.375 -18.844 1 96.12 585 ARG B N 1
ATOM 10952 C CA . ARG B 1 585 ? 18.406 -39.844 -18.344 1 96.12 585 ARG B CA 1
ATOM 10953 C C . ARG B 1 585 ? 18.312 -38.344 -18.594 1 96.12 585 ARG B C 1
ATOM 10955 O O . ARG B 1 585 ? 17.281 -37.812 -19 1 96.12 585 ARG B O 1
ATOM 10962 N N . LEU B 1 586 ? 19.344 -37.625 -18.312 1 97.12 586 LEU B N 1
ATOM 10963 C CA . LEU B 1 586 ? 19.406 -36.156 -18.531 1 97.12 586 LEU B CA 1
ATOM 10964 C C . LEU B 1 586 ? 19.172 -35.844 -20 1 97.12 586 LEU B C 1
ATOM 10966 O O . LEU B 1 586 ? 18.406 -34.906 -20.312 1 97.12 586 LEU B O 1
ATOM 10970 N N . ASP B 1 587 ? 19.828 -36.562 -20.828 1 96.81 587 ASP B N 1
ATOM 10971 C CA . ASP B 1 587 ? 19.703 -36.312 -22.266 1 96.81 587 ASP B CA 1
ATOM 10972 C C . ASP B 1 587 ? 18.281 -36.562 -22.75 1 96.81 587 ASP B C 1
ATOM 10974 O O . ASP B 1 587 ? 17.75 -35.812 -23.562 1 96.81 587 ASP B O 1
ATOM 10978 N N . ARG B 1 588 ? 17.703 -37.562 -22.234 1 95.56 588 ARG B N 1
ATOM 10979 C CA . ARG B 1 588 ? 16.344 -37.906 -22.625 1 95.56 588 ARG B CA 1
ATOM 10980 C C . ARG B 1 588 ? 15.359 -36.812 -22.203 1 95.56 588 ARG B C 1
ATOM 10982 O O . ARG B 1 588 ? 14.492 -36.438 -22.984 1 95.56 588 ARG B O 1
ATOM 10989 N N . VAL B 1 589 ? 15.523 -36.375 -21.031 1 95.75 589 VAL B N 1
ATOM 10990 C CA . VAL B 1 589 ? 14.586 -35.375 -20.5 1 95.75 589 VAL B CA 1
ATOM 10991 C C . VAL B 1 589 ? 14.836 -34.031 -21.156 1 95.75 589 VAL B C 1
ATOM 10993 O O . VAL B 1 589 ? 13.898 -33.281 -21.422 1 95.75 589 VAL B O 1
ATOM 10996 N N . ARG B 1 590 ? 16 -33.688 -21.406 1 94.25 590 ARG B N 1
ATOM 10997 C CA . ARG B 1 590 ? 16.359 -32.438 -22.047 1 94.25 590 ARG B CA 1
ATOM 10998 C C . ARG B 1 590 ? 15.781 -32.344 -23.453 1 94.25 590 ARG B C 1
ATOM 11000 O O . ARG B 1 590 ? 15.523 -31.25 -23.953 1 94.25 590 ARG B O 1
ATOM 11007 N N . ALA B 1 591 ? 15.664 -33.469 -24.016 1 93.75 591 ALA B N 1
ATOM 11008 C CA . ALA B 1 591 ? 15.164 -33.531 -25.391 1 93.75 591 ALA B CA 1
ATOM 11009 C C . ALA B 1 591 ? 13.664 -33.281 -25.438 1 93.75 591 ALA B C 1
ATOM 11011 O O . ALA B 1 591 ? 13.109 -32.969 -26.5 1 93.75 591 ALA B O 1
ATOM 11012 N N . LEU B 1 592 ? 13.016 -33.312 -24.312 1 91.94 592 LEU B N 1
ATOM 11013 C CA . LEU B 1 592 ? 11.586 -33.062 -24.266 1 91.94 592 LEU B CA 1
ATOM 11014 C C . LEU B 1 592 ? 11.289 -31.578 -24.453 1 91.94 592 LEU B C 1
ATOM 11016 O O . LEU B 1 592 ? 11.891 -30.734 -23.781 1 91.94 592 LEU B O 1
ATOM 11020 N N . PRO B 1 593 ? 10.375 -31.281 -25.344 1 88.31 593 PRO B N 1
ATOM 11021 C CA . PRO B 1 593 ? 10 -29.875 -25.469 1 88.31 593 PRO B CA 1
ATOM 11022 C C . PRO B 1 593 ? 9.219 -29.359 -24.266 1 88.31 593 PRO B C 1
ATOM 11024 O O . PRO B 1 593 ? 8.359 -30.078 -23.734 1 88.31 593 PRO B O 1
ATOM 11027 N N . GLU B 1 594 ? 9.562 -28.156 -23.891 1 88.19 594 GLU B N 1
ATOM 11028 C CA . GLU B 1 594 ? 8.828 -27.547 -22.781 1 88.19 594 GLU B CA 1
ATOM 11029 C C . GLU B 1 594 ? 7.438 -27.094 -23.234 1 88.19 594 GLU B C 1
ATOM 11031 O O . GLU B 1 594 ? 6.5 -27.062 -22.422 1 88.19 594 GLU B O 1
ATOM 11036 N N . ALA B 1 595 ? 7.27 -26.766 -24.469 1 91 595 ALA B N 1
ATOM 11037 C CA . ALA B 1 595 ? 5.988 -26.328 -25 1 91 595 ALA B CA 1
ATOM 11038 C C . ALA B 1 595 ? 5.223 -27.5 -25.625 1 91 595 ALA B C 1
ATOM 11040 O O . ALA B 1 595 ? 5.828 -28.438 -26.156 1 91 595 ALA B O 1
ATOM 11041 N N . VAL B 1 596 ? 3.941 -27.469 -25.469 1 93.25 596 VAL B N 1
ATOM 11042 C CA . VAL B 1 596 ? 3.064 -28.438 -26.109 1 93.25 596 VAL B CA 1
ATOM 11043 C C . VAL B 1 596 ? 2.254 -27.766 -27.219 1 93.25 596 VAL B C 1
ATOM 11045 O O . VAL B 1 596 ? 2.359 -26.562 -27.422 1 93.25 596 VAL B O 1
ATOM 11048 N N . THR B 1 597 ? 1.494 -28.531 -27.938 1 93.56 597 THR B N 1
ATOM 11049 C CA . THR B 1 597 ? 0.818 -28.094 -29.156 1 93.56 597 THR B CA 1
ATOM 11050 C C . THR B 1 597 ? -0.071 -26.875 -28.859 1 93.56 597 THR B C 1
ATOM 11052 O O . THR B 1 597 ? -0.067 -25.906 -29.609 1 93.56 597 THR B O 1
ATOM 11055 N N . VAL B 1 598 ? -0.808 -26.875 -27.781 1 94.12 598 VAL B N 1
ATOM 11056 C CA . VAL B 1 598 ? -1.796 -25.844 -27.469 1 94.12 598 VAL B CA 1
ATOM 11057 C C . VAL B 1 598 ? -1.091 -24.516 -27.188 1 94.12 598 VAL B C 1
ATOM 11059 O O . VAL B 1 598 ? -1.669 -23.453 -27.375 1 94.12 598 VAL B O 1
ATOM 11062 N N . ASP B 1 599 ? 0.167 -24.547 -26.703 1 94.62 599 ASP B N 1
ATOM 11063 C CA . ASP B 1 599 ? 0.92 -23.344 -26.359 1 94.62 599 ASP B CA 1
ATOM 11064 C C . ASP B 1 599 ? 1.25 -22.531 -27.609 1 94.62 599 ASP B C 1
ATOM 11066 O O . ASP B 1 599 ? 1.633 -21.359 -27.531 1 94.62 599 ASP B O 1
ATOM 11070 N N . HIS B 1 600 ? 1.089 -23.172 -28.781 1 94.56 600 HIS B N 1
ATOM 11071 C CA . HIS B 1 600 ? 1.468 -22.531 -30.047 1 94.56 600 HIS B CA 1
ATOM 11072 C C . HIS B 1 600 ? 0.265 -21.875 -30.703 1 94.56 600 HIS B C 1
ATOM 11074 O O . HIS B 1 600 ? 0.404 -21.234 -31.75 1 94.56 600 HIS B O 1
ATOM 11080 N N . ILE B 1 601 ? -0.92 -22.031 -30.125 1 94.88 601 ILE B N 1
ATOM 11081 C CA . ILE B 1 601 ? -2.088 -21.344 -30.672 1 94.88 601 ILE B CA 1
ATOM 11082 C C . ILE B 1 601 ? -2.002 -19.859 -30.359 1 94.88 601 ILE B C 1
ATOM 11084 O O . ILE B 1 601 ? -2.006 -19.453 -29.188 1 94.88 601 ILE B O 1
ATOM 11088 N N . ALA B 1 602 ? -1.992 -19.031 -31.312 1 93.44 602 ALA B N 1
ATOM 11089 C CA . ALA B 1 602 ? -1.869 -17.594 -31.141 1 93.44 602 ALA B CA 1
ATOM 11090 C C . ALA B 1 602 ? -3.24 -16.922 -31.078 1 93.44 602 ALA B C 1
ATOM 11092 O O . ALA B 1 602 ? -3.646 -16.219 -32 1 93.44 602 ALA B O 1
ATOM 11093 N N . THR B 1 603 ? -3.836 -17.109 -29.938 1 94.88 603 THR B N 1
ATOM 11094 C CA . THR B 1 603 ? -5.133 -16.469 -29.734 1 94.88 603 THR B CA 1
ATOM 11095 C C . THR B 1 603 ? -4.961 -14.969 -29.484 1 94.88 603 THR B C 1
ATOM 11097 O O . THR B 1 603 ? -3.852 -14.5 -29.25 1 94.88 603 THR B O 1
ATOM 11100 N N . LEU B 1 604 ? -6.082 -14.258 -29.609 1 95.12 604 LEU B N 1
ATOM 11101 C CA . LEU B 1 604 ? -6.145 -12.844 -29.25 1 95.12 604 LEU B CA 1
ATOM 11102 C C . LEU B 1 604 ? -7.27 -12.586 -28.25 1 95.12 604 LEU B C 1
ATOM 11104 O O . LEU B 1 604 ? -8.445 -12.625 -28.625 1 95.12 604 LEU B O 1
ATOM 11108 N N . PRO B 1 605 ? -6.922 -12.18 -27.016 1 94.88 605 PRO B N 1
ATOM 11109 C CA . PRO B 1 605 ? -5.586 -12.047 -26.422 1 94.88 605 PRO B CA 1
ATOM 11110 C C . PRO B 1 605 ? -4.848 -13.375 -26.328 1 94.88 605 PRO B C 1
ATOM 11112 O O . PRO B 1 605 ? -5.473 -14.438 -26.391 1 94.88 605 PRO B O 1
ATOM 11115 N N . MET B 1 606 ? -3.592 -13.281 -26.172 1 95.69 606 MET B N 1
ATOM 11116 C CA . MET B 1 606 ? -2.74 -14.461 -26.078 1 95.69 606 MET B CA 1
ATOM 11117 C C . MET B 1 606 ? -2.9 -15.125 -24.719 1 95.69 606 MET B C 1
ATOM 11119 O O . MET B 1 606 ? -3.252 -14.469 -23.734 1 95.69 606 MET B O 1
ATOM 11123 N N . SER B 1 607 ? -2.699 -16.438 -24.703 1 94.44 607 SER B N 1
ATOM 11124 C CA . SER B 1 607 ? -2.543 -17.078 -23.391 1 94.44 607 SER B CA 1
ATOM 11125 C C . SER B 1 607 ? -1.189 -16.75 -22.781 1 94.44 607 SER B C 1
ATOM 11127 O O . SER B 1 607 ? -0.254 -16.359 -23.484 1 94.44 607 SER B O 1
ATOM 11129 N N . ALA B 1 608 ? -1.104 -16.844 -21.453 1 95.38 608 ALA B N 1
ATOM 11130 C CA . ALA B 1 608 ? 0.183 -16.656 -20.797 1 95.38 608 ALA B CA 1
ATOM 11131 C C . ALA B 1 608 ? 1.215 -17.656 -21.312 1 95.38 608 ALA B C 1
ATOM 11133 O O . ALA B 1 608 ? 2.381 -17.312 -21.516 1 95.38 608 ALA B O 1
ATOM 11134 N N . ASN B 1 609 ? 0.789 -18.891 -21.578 1 95.38 609 ASN B N 1
ATOM 11135 C CA . ASN B 1 609 ? 1.687 -19.922 -22.094 1 95.38 609 ASN B CA 1
ATOM 11136 C C . ASN B 1 609 ? 2.326 -19.516 -23.406 1 95.38 609 ASN B C 1
ATOM 11138 O O . ASN B 1 609 ? 3.539 -19.641 -23.578 1 95.38 609 ASN B O 1
ATOM 11142 N N . HIS B 1 610 ? 1.498 -19 -24.281 1 95.75 610 HIS B N 1
ATOM 11143 C CA . HIS B 1 610 ? 1.982 -18.625 -25.594 1 95.75 610 HIS B CA 1
ATOM 11144 C C . HIS B 1 610 ? 2.939 -17.438 -25.516 1 95.75 610 HIS B C 1
ATOM 11146 O O . HIS B 1 610 ? 4.008 -17.453 -26.125 1 95.75 610 HIS B O 1
ATOM 11152 N N . PHE B 1 611 ? 2.539 -16.453 -24.797 1 97.44 611 PHE B N 1
ATOM 11153 C CA . PHE B 1 611 ? 3.346 -15.242 -24.703 1 97.44 611 PHE B CA 1
ATOM 11154 C C . PHE B 1 611 ? 4.73 -15.555 -24.141 1 97.44 611 PHE B C 1
ATOM 11156 O O . PHE B 1 611 ? 5.742 -15.117 -24.703 1 97.44 611 PHE B O 1
ATOM 11163 N N . PHE B 1 612 ? 4.816 -16.297 -23.094 1 97.5 612 PHE B N 1
ATOM 11164 C CA . PHE B 1 612 ? 6.094 -16.516 -22.422 1 97.5 612 PHE B CA 1
ATOM 11165 C C . PHE B 1 612 ? 6.93 -17.547 -23.172 1 97.5 612 PHE B C 1
ATOM 11167 O O . PHE B 1 612 ? 8.156 -17.547 -23.062 1 97.5 612 PHE B O 1
ATOM 11174 N N . LEU B 1 613 ? 6.254 -18.469 -23.906 1 96.12 613 LEU B N 1
ATOM 11175 C CA . LEU B 1 613 ? 7.012 -19.312 -24.828 1 96.12 613 LEU B CA 1
ATOM 11176 C C . LEU B 1 613 ? 7.777 -18.469 -25.828 1 96.12 613 LEU B C 1
ATOM 11178 O O . LEU B 1 613 ? 8.984 -18.656 -26.016 1 96.12 613 LEU B O 1
ATOM 11182 N N . ARG B 1 614 ? 7.055 -17.547 -26.391 1 97.25 614 ARG B N 1
ATOM 11183 C CA . ARG B 1 614 ? 7.648 -16.688 -27.422 1 97.25 614 ARG B CA 1
ATOM 11184 C C . ARG B 1 614 ? 8.695 -15.766 -26.812 1 97.25 614 ARG B C 1
ATOM 11186 O O . ARG B 1 614 ? 9.742 -15.523 -27.406 1 97.25 614 ARG B O 1
ATOM 11193 N N . LEU B 1 615 ? 8.352 -15.172 -25.703 1 98.19 615 LEU B N 1
ATOM 11194 C CA . LEU B 1 615 ? 9.305 -14.297 -25.031 1 98.19 615 LEU B CA 1
ATOM 11195 C C . LEU B 1 615 ? 10.562 -15.055 -24.625 1 98.19 615 LEU B C 1
ATOM 11197 O O . LEU B 1 615 ? 11.672 -14.531 -24.734 1 98.19 615 LEU B O 1
ATOM 11201 N N . GLY B 1 616 ? 10.352 -16.297 -24.094 1 97.56 616 GLY B N 1
ATOM 11202 C CA . GLY B 1 616 ? 11.492 -17.125 -23.734 1 97.56 616 GLY B CA 1
ATOM 11203 C C . GLY B 1 616 ? 12.414 -17.391 -24.922 1 97.56 616 GLY B C 1
ATOM 11204 O O . GLY B 1 616 ? 13.641 -17.359 -24.766 1 97.56 616 GLY B O 1
ATOM 11205 N N . GLN B 1 617 ? 11.867 -17.656 -26.078 1 96.5 617 GLN B N 1
ATOM 11206 C CA . GLN B 1 617 ? 12.648 -17.859 -27.281 1 96.5 617 GLN B CA 1
ATOM 11207 C C . GLN B 1 617 ? 13.43 -16.594 -27.656 1 96.5 617 GLN B C 1
ATOM 11209 O O . GLN B 1 617 ? 14.617 -16.672 -28 1 96.5 617 GLN B O 1
ATOM 11214 N N . LEU B 1 618 ? 12.766 -15.5 -27.562 1 98 618 LEU B N 1
ATOM 11215 C CA . LEU B 1 618 ? 13.398 -14.227 -27.891 1 98 618 LEU B CA 1
ATOM 11216 C C . LEU B 1 618 ? 14.57 -13.945 -26.953 1 98 618 LEU B C 1
ATOM 11218 O O . LEU B 1 618 ? 15.656 -13.562 -27.406 1 98 618 LEU B O 1
ATOM 11222 N N . VAL B 1 619 ? 14.359 -14.078 -25.688 1 97.12 619 VAL B N 1
ATOM 11223 C CA . VAL B 1 619 ? 15.406 -13.812 -24.703 1 97.12 619 VAL B CA 1
ATOM 11224 C C . VAL B 1 619 ? 16.562 -14.797 -24.891 1 97.12 619 VAL B C 1
ATOM 11226 O O . VAL B 1 619 ? 17.719 -14.438 -24.781 1 97.12 619 VAL B O 1
ATOM 11229 N N . GLY B 1 620 ? 16.234 -16.109 -25.141 1 95.56 620 GLY B N 1
ATOM 11230 C CA . GLY B 1 620 ? 17.266 -17.062 -25.484 1 95.56 620 GLY B CA 1
ATOM 11231 C C . GLY B 1 620 ? 18.141 -16.625 -26.641 1 95.56 620 GLY B C 1
ATOM 11232 O O . GLY B 1 620 ? 19.359 -16.75 -26.594 1 95.56 620 GLY B O 1
ATOM 11233 N N . GLU B 1 621 ? 17.484 -16.078 -27.672 1 95.31 621 GLU B N 1
ATOM 11234 C CA . GLU B 1 621 ? 18.219 -15.57 -28.828 1 95.31 621 GLU B CA 1
ATOM 11235 C C . GLU B 1 621 ? 19.125 -14.414 -28.453 1 95.31 621 GLU B C 1
ATOM 11237 O O . GLU B 1 621 ? 20.281 -14.344 -28.906 1 95.31 621 GLU B O 1
ATOM 11242 N N . LEU B 1 622 ? 18.625 -13.555 -27.703 1 95.88 622 LEU B N 1
ATOM 11243 C CA . LEU B 1 622 ? 19.406 -12.406 -27.25 1 95.88 622 LEU B CA 1
ATOM 11244 C C . LEU B 1 622 ? 20.609 -12.852 -26.453 1 95.88 622 LEU B C 1
ATOM 11246 O O . LEU B 1 622 ? 21.703 -12.289 -26.594 1 95.88 622 LEU B O 1
ATOM 11250 N N . VAL B 1 623 ? 20.438 -13.82 -25.578 1 95.56 623 VAL B N 1
ATOM 11251 C CA . VAL B 1 623 ? 21.531 -14.32 -24.75 1 95.56 623 VAL B CA 1
ATOM 11252 C C . VAL B 1 623 ? 22.594 -14.953 -25.625 1 95.56 623 VAL B C 1
ATOM 11254 O O . VAL B 1 623 ? 23.797 -14.656 -25.484 1 95.56 623 VAL B O 1
ATOM 11257 N N . GLU B 1 624 ? 22.266 -15.742 -26.562 1 94.31 624 GLU B N 1
ATOM 11258 C CA . GLU B 1 624 ? 23.203 -16.516 -27.375 1 94.31 624 GLU B CA 1
ATOM 11259 C C . GLU B 1 624 ? 23.859 -15.625 -28.422 1 94.31 624 GLU B C 1
ATOM 11261 O O . GLU B 1 624 ? 25.062 -15.742 -28.672 1 94.31 624 GLU B O 1
ATOM 11266 N N . ALA B 1 625 ? 23.094 -14.727 -28.969 1 93.5 625 ALA B N 1
ATOM 11267 C CA . ALA B 1 625 ? 23.578 -13.945 -30.094 1 93.5 625 ALA B CA 1
ATOM 11268 C C . ALA B 1 625 ? 24.281 -12.672 -29.609 1 93.5 625 ALA B C 1
ATOM 11270 O O . ALA B 1 625 ? 25.234 -12.203 -30.25 1 93.5 625 ALA B O 1
ATOM 11271 N N . LYS B 1 626 ? 23.812 -12.141 -28.484 1 93.12 626 LYS B N 1
ATOM 11272 C CA . LYS B 1 626 ? 24.297 -10.812 -28.109 1 93.12 626 LYS B CA 1
ATOM 11273 C C . LYS B 1 626 ? 24.906 -10.82 -26.719 1 93.12 626 LYS B C 1
ATOM 11275 O O . LYS B 1 626 ? 25.328 -9.773 -26.203 1 93.12 626 LYS B O 1
ATOM 11280 N N . GLY B 1 627 ? 24.922 -11.906 -26.094 1 93.69 627 GLY B N 1
ATOM 11281 C CA . GLY B 1 627 ? 25.438 -11.945 -24.734 1 93.69 627 GLY B CA 1
ATOM 11282 C C . GLY B 1 627 ? 24.578 -11.211 -23.734 1 93.69 627 GLY B C 1
ATOM 11283 O O . GLY B 1 627 ? 25.078 -10.625 -22.781 1 93.69 627 GLY B O 1
ATOM 11284 N N . TYR B 1 628 ? 23.281 -11.203 -24.016 1 94.69 628 TYR B N 1
ATOM 11285 C CA . TYR B 1 628 ? 22.297 -10.531 -23.172 1 94.69 628 TYR B CA 1
ATOM 11286 C C . TYR B 1 628 ? 22.281 -11.125 -21.766 1 94.69 628 TYR B C 1
ATOM 11288 O O . TYR B 1 628 ? 22.25 -12.344 -21.609 1 94.69 628 TYR B O 1
ATOM 11296 N N . ARG B 1 629 ? 22.391 -10.289 -20.766 1 94.81 629 ARG B N 1
ATOM 11297 C CA . ARG B 1 629 ? 22.281 -10.656 -19.359 1 94.81 629 ARG B CA 1
ATOM 11298 C C . ARG B 1 629 ? 21.297 -9.75 -18.641 1 94.81 629 ARG B C 1
ATOM 11300 O O . ARG B 1 629 ? 21.188 -8.562 -18.953 1 94.81 629 ARG B O 1
ATOM 11307 N N . TYR B 1 630 ? 20.594 -10.344 -17.672 1 96.06 630 TYR B N 1
ATOM 11308 C CA . TYR B 1 630 ? 19.641 -9.492 -16.969 1 96.06 630 TYR B CA 1
ATOM 11309 C C . TYR B 1 630 ? 19.375 -10.016 -15.562 1 96.06 630 TYR B C 1
ATOM 11311 O O . TYR B 1 630 ? 19.641 -11.188 -15.273 1 96.06 630 TYR B O 1
ATOM 11319 N N . THR B 1 631 ? 18.922 -9.156 -14.648 1 97.56 631 THR B N 1
ATOM 11320 C CA . THR B 1 631 ? 18.328 -9.492 -13.359 1 97.56 631 THR B CA 1
ATOM 11321 C C . THR B 1 631 ? 16.812 -9.531 -13.461 1 97.56 631 THR B C 1
ATOM 11323 O O . THR B 1 631 ? 16.188 -8.547 -13.852 1 97.56 631 THR B O 1
ATOM 11326 N N . GLY B 1 632 ? 16.266 -10.672 -13.156 1 98.19 632 GLY B N 1
ATOM 11327 C CA . GLY B 1 632 ? 14.82 -10.82 -13.234 1 98.19 632 GLY B CA 1
ATOM 11328 C C . GLY B 1 632 ? 14.109 -10.469 -11.945 1 98.19 632 GLY B C 1
ATOM 11329 O O . GLY B 1 632 ? 14.633 -10.727 -10.859 1 98.19 632 GLY B O 1
ATOM 11330 N N . VAL B 1 633 ? 12.969 -9.82 -12.039 1 98.75 633 VAL B N 1
ATOM 11331 C CA . VAL B 1 633 ? 12.062 -9.555 -10.93 1 98.75 633 VAL B CA 1
ATOM 11332 C C . VAL B 1 633 ? 10.727 -10.258 -11.172 1 98.75 633 VAL B C 1
ATOM 11334 O O . VAL B 1 633 ? 10.055 -10.008 -12.18 1 98.75 633 VAL B O 1
ATOM 11337 N N . TYR B 1 634 ? 10.344 -11.148 -10.312 1 98.62 634 TYR B N 1
ATOM 11338 C CA . TYR B 1 634 ? 9.164 -11.992 -10.477 1 98.62 634 TYR B CA 1
ATOM 11339 C C . TYR B 1 634 ? 8.18 -11.766 -9.328 1 98.62 634 TYR B C 1
ATOM 11341 O O . TYR B 1 634 ? 8.484 -12.062 -8.172 1 98.62 634 TYR B O 1
ATOM 11349 N N . ASP B 1 635 ? 7 -11.281 -9.602 1 98.5 635 ASP B N 1
ATOM 11350 C CA . ASP B 1 635 ? 6.027 -11.031 -8.547 1 98.5 635 ASP B CA 1
ATOM 11351 C C . ASP B 1 635 ? 5.074 -12.219 -8.383 1 98.5 635 ASP B C 1
ATOM 11353 O O . ASP B 1 635 ? 5.09 -13.148 -9.195 1 98.5 635 ASP B O 1
ATOM 11357 N N . VAL B 1 636 ? 4.32 -12.25 -7.344 1 97.38 636 VAL B N 1
ATOM 11358 C CA . VAL B 1 636 ? 3.389 -13.328 -7.031 1 97.38 636 VAL B CA 1
ATOM 11359 C C . VAL B 1 636 ? 2.232 -13.312 -8.031 1 97.38 636 VAL B C 1
ATOM 11361 O O . VAL B 1 636 ? 1.658 -12.258 -8.312 1 97.38 636 VAL B O 1
ATOM 11364 N N . GLY B 1 637 ? 1.917 -14.477 -8.57 1 96.38 637 GLY B N 1
ATOM 11365 C CA . GLY B 1 637 ? 0.819 -14.625 -9.516 1 96.38 637 GLY B CA 1
ATOM 11366 C C . GLY B 1 637 ? 1.184 -15.461 -10.727 1 96.38 637 GLY B C 1
ATOM 11367 O O . GLY B 1 637 ? 2.326 -15.898 -10.859 1 96.38 637 GLY B O 1
ATOM 11368 N N . ARG B 1 638 ? 0.231 -15.625 -11.609 1 95.75 638 ARG B N 1
ATOM 11369 C CA . ARG B 1 638 ? 0.386 -16.453 -12.797 1 95.75 638 ARG B CA 1
ATOM 11370 C C . ARG B 1 638 ? 1.535 -15.961 -13.672 1 95.75 638 ARG B C 1
ATOM 11372 O O . ARG B 1 638 ? 2.346 -16.75 -14.148 1 95.75 638 ARG B O 1
ATOM 11379 N N . CYS B 1 639 ? 1.657 -14.719 -13.781 1 92 639 CYS B N 1
ATOM 11380 C CA . CYS B 1 639 ? 2.646 -14.164 -14.695 1 92 639 CYS B CA 1
ATOM 11381 C C . CYS B 1 639 ? 4.059 -14.352 -14.148 1 92 639 CYS B C 1
ATOM 11383 O O . CYS B 1 639 ? 4.988 -14.633 -14.914 1 92 639 CYS B O 1
ATOM 11385 N N . GLY B 1 640 ? 4.227 -14.18 -12.852 1 95.44 640 GLY B N 1
ATOM 11386 C CA . GLY B 1 640 ? 5.527 -14.461 -12.273 1 95.44 640 GLY B CA 1
ATOM 11387 C C . GLY B 1 640 ? 5.961 -15.906 -12.453 1 95.44 640 GLY B C 1
ATOM 11388 O O . GLY B 1 640 ? 7.125 -16.172 -12.742 1 95.44 640 GLY B O 1
ATOM 11389 N N . ILE B 1 641 ? 5.059 -16.797 -12.406 1 96.19 641 ILE B N 1
ATOM 11390 C CA . ILE B 1 641 ? 5.312 -18.219 -12.539 1 96.19 641 ILE B CA 1
ATOM 11391 C C . ILE B 1 641 ? 5.656 -18.547 -13.992 1 96.19 641 ILE B C 1
ATOM 11393 O O . ILE B 1 641 ? 6.641 -19.234 -14.266 1 96.19 641 ILE B O 1
ATOM 11397 N N . SER B 1 642 ? 4.84 -17.969 -14.867 1 96.94 642 SER B N 1
ATOM 11398 C CA . SER B 1 642 ? 5.043 -18.25 -16.281 1 96.94 642 SER B CA 1
ATOM 11399 C C . SER B 1 642 ? 6.375 -17.688 -16.766 1 96.94 642 SER B C 1
ATOM 11401 O O . SER B 1 642 ? 7.059 -18.312 -17.578 1 96.94 642 SER B O 1
ATOM 11403 N N . ALA B 1 643 ? 6.688 -16.531 -16.297 1 97.81 643 ALA B N 1
ATOM 11404 C CA . ALA B 1 643 ? 7.969 -15.922 -16.656 1 97.81 643 ALA B CA 1
ATOM 11405 C C . ALA B 1 643 ? 9.133 -16.75 -16.141 1 97.81 643 ALA B C 1
ATOM 11407 O O . ALA B 1 643 ? 10.094 -17.031 -16.859 1 97.81 643 ALA B O 1
ATOM 11408 N N . LEU B 1 644 ? 9.07 -17.172 -14.906 1 96.81 644 LEU B N 1
ATOM 11409 C CA . LEU B 1 644 ? 10.148 -17.922 -14.266 1 96.81 644 LEU B CA 1
ATOM 11410 C C . LEU B 1 644 ? 10.367 -19.25 -14.961 1 96.81 644 LEU B C 1
ATOM 11412 O O . LEU B 1 644 ? 11.508 -19.688 -15.125 1 96.81 644 LEU B O 1
ATOM 11416 N N . ARG B 1 645 ? 9.32 -19.828 -15.359 1 96.25 645 ARG B N 1
ATOM 11417 C CA . ARG B 1 645 ? 9.383 -21.156 -15.969 1 96.25 645 ARG B CA 1
ATOM 11418 C C . ARG B 1 645 ? 9.922 -21.078 -17.391 1 96.25 645 ARG B C 1
ATOM 11420 O O . ARG B 1 645 ? 10.688 -21.938 -17.828 1 96.25 645 ARG B O 1
ATOM 11427 N N . ASN B 1 646 ? 9.523 -20.047 -18.109 1 97 646 ASN B N 1
ATOM 11428 C CA . ASN B 1 646 ? 9.688 -20.109 -19.562 1 97 646 ASN B CA 1
ATOM 11429 C C . ASN B 1 646 ? 10.789 -19.172 -20.047 1 97 646 ASN B C 1
ATOM 11431 O O . ASN B 1 646 ? 11.305 -19.328 -21.141 1 97 646 ASN B O 1
ATOM 11435 N N . VAL B 1 647 ? 11.109 -18.125 -19.297 1 97.38 647 VAL B N 1
ATOM 11436 C CA . VAL B 1 647 ? 12.141 -17.172 -19.719 1 97.38 647 VAL B CA 1
ATOM 11437 C C . VAL B 1 647 ? 13.484 -17.578 -19.109 1 97.38 647 VAL B C 1
ATOM 11439 O O . VAL B 1 647 ? 13.633 -17.609 -17.891 1 97.38 647 VAL B O 1
ATOM 11442 N N . PRO B 1 648 ? 14.477 -17.922 -19.969 1 96.19 648 PRO B N 1
ATOM 11443 C CA . PRO B 1 648 ? 15.766 -18.359 -19.422 1 96.19 648 PRO B CA 1
ATOM 11444 C C . PRO B 1 648 ? 16.469 -17.266 -18.625 1 96.19 648 PRO B C 1
ATOM 11446 O O . PRO B 1 648 ? 16.531 -16.109 -19.062 1 96.19 648 PRO B O 1
ATOM 11449 N N . ARG B 1 649 ? 17 -17.594 -17.531 1 93.88 649 ARG B N 1
ATOM 11450 C CA . ARG B 1 649 ? 17.672 -16.641 -16.656 1 93.88 649 ARG B CA 1
ATOM 11451 C C . ARG B 1 649 ? 19.188 -16.641 -16.906 1 93.88 649 ARG B C 1
ATOM 11453 O O . ARG B 1 649 ? 19.766 -17.672 -17.25 1 93.88 649 ARG B O 1
ATOM 11460 N N . THR B 1 650 ? 19.797 -15.469 -16.703 1 94.44 650 THR B N 1
ATOM 11461 C CA . THR B 1 650 ? 21.25 -15.336 -16.844 1 94.44 650 THR B CA 1
ATOM 11462 C C . THR B 1 650 ? 21.891 -14.992 -15.508 1 94.44 650 THR B C 1
ATOM 11464 O O . THR B 1 650 ? 23.094 -15.172 -15.336 1 94.44 650 THR B O 1
ATOM 11467 N N . ASN B 1 651 ? 21.109 -14.461 -14.555 1 94.38 651 ASN B N 1
ATOM 11468 C CA . ASN B 1 651 ? 21.562 -14.039 -13.234 1 94.38 651 ASN B CA 1
ATOM 11469 C C . ASN B 1 651 ? 20.531 -14.367 -12.156 1 94.38 651 ASN B C 1
ATOM 11471 O O . ASN B 1 651 ? 19.359 -14.586 -12.461 1 94.38 651 ASN B O 1
ATOM 11475 N N . PRO B 1 652 ? 21.016 -14.422 -10.898 1 95.38 652 PRO B N 1
ATOM 11476 C CA . PRO B 1 652 ? 20.016 -14.492 -9.828 1 95.38 652 PRO B CA 1
ATOM 11477 C C . PRO B 1 652 ? 19 -13.344 -9.883 1 95.38 652 PRO B C 1
ATOM 11479 O O . PRO B 1 652 ? 19.375 -12.211 -10.203 1 95.38 652 PRO B O 1
ATOM 11482 N N . GLY B 1 653 ? 17.797 -13.695 -9.641 1 97.25 653 GLY B N 1
ATOM 11483 C CA . GLY B 1 653 ? 16.734 -12.703 -9.656 1 97.25 653 GLY B CA 1
ATOM 11484 C C . GLY B 1 653 ? 16.047 -12.531 -8.305 1 97.25 653 GLY B C 1
ATOM 11485 O O . GLY B 1 653 ? 16.406 -13.211 -7.34 1 97.25 653 GLY B O 1
ATOM 11486 N N . PHE B 1 654 ? 15.195 -11.547 -8.188 1 98.31 654 PHE B N 1
ATOM 11487 C CA . PHE B 1 654 ? 14.406 -11.281 -6.988 1 98.31 654 PHE B CA 1
ATOM 11488 C C . PHE B 1 654 ? 12.984 -11.805 -7.152 1 98.31 654 PHE B C 1
ATOM 11490 O O . PHE B 1 654 ? 12.391 -11.695 -8.234 1 98.31 654 PHE B O 1
ATOM 11497 N N . SER B 1 655 ? 12.43 -12.367 -6.07 1 98.25 655 SER B N 1
ATOM 11498 C CA . SER B 1 655 ? 11.117 -12.992 -6.18 1 98.25 655 SER B CA 1
ATOM 11499 C C . SER B 1 655 ? 10.188 -12.516 -5.074 1 98.25 655 SER B C 1
ATOM 11501 O O . SER B 1 655 ? 10.516 -12.617 -3.889 1 98.25 655 SER B O 1
ATOM 11503 N N . GLY B 1 656 ? 8.992 -12.07 -5.504 1 97.56 656 GLY B N 1
ATOM 11504 C CA . GLY B 1 656 ? 7.945 -11.789 -4.531 1 97.56 656 GLY B CA 1
ATOM 11505 C C . GLY B 1 656 ? 7.418 -13.031 -3.848 1 97.56 656 GLY B C 1
ATOM 11506 O O . GLY B 1 656 ? 6.742 -12.945 -2.822 1 97.56 656 GLY B O 1
ATOM 11507 N N . TRP B 1 657 ? 7.762 -14.242 -4.316 1 97.12 657 TRP B N 1
ATOM 11508 C CA . TRP B 1 657 ? 7.297 -15.516 -3.777 1 97.12 657 TRP B CA 1
ATOM 11509 C C . TRP B 1 657 ? 8.117 -15.922 -2.555 1 97.12 657 TRP B C 1
ATOM 11511 O O . TRP B 1 657 ? 7.762 -16.859 -1.847 1 97.12 657 TRP B O 1
ATOM 11521 N N . TYR B 1 658 ? 9.195 -15.18 -2.254 1 96.81 658 TYR B N 1
ATOM 11522 C CA . TYR B 1 658 ? 10.07 -15.516 -1.135 1 96.81 658 TYR B CA 1
ATOM 11523 C C . TYR B 1 658 ? 9.344 -15.336 0.195 1 96.81 658 TYR B C 1
ATOM 11525 O O . TYR B 1 658 ? 8.578 -14.383 0.368 1 96.81 658 TYR B O 1
ATOM 11533 N N . GLY B 1 659 ? 9.57 -16.25 1.082 1 93.94 659 GLY B N 1
ATOM 11534 C CA . GLY B 1 659 ? 9.023 -16.156 2.426 1 93.94 659 GLY B CA 1
ATOM 11535 C C . GLY B 1 659 ? 7.516 -16.25 2.467 1 93.94 659 GLY B C 1
ATOM 11536 O O . GLY B 1 659 ? 6.941 -17.234 1.994 1 93.94 659 GLY B O 1
ATOM 11537 N N . ARG B 1 660 ? 6.871 -15.172 2.848 1 92.81 660 ARG B N 1
ATOM 11538 C CA . ARG B 1 660 ? 5.422 -15.125 2.998 1 92.81 660 ARG B CA 1
ATOM 11539 C C . ARG B 1 660 ? 4.738 -14.945 1.647 1 92.81 660 ARG B C 1
ATOM 11541 O O . ARG B 1 660 ? 3.506 -14.922 1.567 1 92.81 660 ARG B O 1
ATOM 11548 N N . ALA B 1 661 ? 5.5 -14.938 0.586 1 95.44 661 ALA B N 1
ATOM 11549 C CA . ALA B 1 661 ? 4.938 -14.766 -0.75 1 95.44 661 ALA B CA 1
ATOM 11550 C C . ALA B 1 661 ? 3.924 -13.625 -0.776 1 95.44 661 ALA B C 1
ATOM 11552 O O . ALA B 1 661 ? 2.717 -13.859 -0.867 1 95.44 661 ALA B O 1
ATOM 11553 N N . LEU B 1 662 ? 4.434 -12.445 -0.758 1 96.38 662 LEU B N 1
ATOM 11554 C CA . LEU B 1 662 ? 3.586 -11.258 -0.672 1 96.38 662 LEU B CA 1
ATOM 11555 C C . LEU B 1 662 ? 3.447 -10.586 -2.035 1 96.38 662 LEU B C 1
ATOM 11557 O O . LEU B 1 662 ? 4.406 -10.008 -2.545 1 96.38 662 LEU B O 1
ATOM 11561 N N . MET B 1 663 ? 2.244 -10.688 -2.613 1 96.88 663 MET B N 1
ATOM 11562 C CA . MET B 1 663 ? 1.974 -10.023 -3.887 1 96.88 663 MET B CA 1
ATOM 11563 C C . MET B 1 663 ? 2.307 -8.539 -3.812 1 96.88 663 MET B C 1
ATOM 11565 O O . MET B 1 663 ? 1.925 -7.863 -2.857 1 96.88 663 MET B O 1
ATOM 11569 N N . GLY B 1 664 ? 3.062 -8 -4.742 1 97.5 664 GLY B N 1
ATOM 11570 C CA . GLY B 1 664 ? 3.459 -6.602 -4.77 1 97.5 664 GLY B CA 1
ATOM 11571 C C . GLY B 1 664 ? 4.91 -6.383 -4.379 1 97.5 664 GLY B C 1
ATOM 11572 O O . GLY B 1 664 ? 5.504 -5.359 -4.719 1 97.5 664 GLY B O 1
ATOM 11573 N N . ASP B 1 665 ? 5.562 -7.355 -3.66 1 97.94 665 ASP B N 1
ATOM 11574 C CA . ASP B 1 665 ? 6.953 -7.211 -3.232 1 97.94 665 ASP B CA 1
ATOM 11575 C C . ASP B 1 665 ? 7.883 -7.059 -4.434 1 97.94 665 ASP B C 1
ATOM 11577 O O . ASP B 1 665 ? 8.828 -6.266 -4.398 1 97.94 665 ASP B O 1
ATOM 11581 N N . GLY B 1 666 ? 7.645 -7.906 -5.496 1 98.44 666 GLY B N 1
ATOM 11582 C CA . GLY B 1 666 ? 8.469 -7.777 -6.688 1 98.44 666 GLY B CA 1
ATOM 11583 C C . GLY B 1 666 ? 8.445 -6.383 -7.281 1 98.44 666 GLY B C 1
ATOM 11584 O O . GLY B 1 666 ? 9.492 -5.781 -7.512 1 98.44 666 GLY B O 1
ATOM 11585 N N . LEU B 1 667 ? 7.219 -5.867 -7.461 1 98.5 667 LEU B N 1
ATOM 11586 C CA . LEU B 1 667 ? 7.051 -4.547 -8.055 1 98.5 667 LEU B CA 1
ATOM 11587 C C . LEU B 1 667 ? 7.664 -3.471 -7.16 1 98.5 667 LEU B C 1
ATOM 11589 O O . LEU B 1 667 ? 8.359 -2.576 -7.648 1 98.5 667 LEU B O 1
ATOM 11593 N N . MET B 1 668 ? 7.488 -3.525 -5.883 1 98.25 668 MET B N 1
ATOM 11594 C CA . MET B 1 668 ? 7.938 -2.502 -4.941 1 98.25 668 MET B CA 1
ATOM 11595 C C . MET B 1 668 ? 9.453 -2.502 -4.82 1 98.25 668 MET B C 1
ATOM 11597 O O . MET B 1 668 ? 10.055 -1.489 -4.453 1 98.25 668 MET B O 1
ATOM 11601 N N . ALA B 1 669 ? 10.125 -3.588 -5.152 1 98.31 669 ALA B N 1
ATOM 11602 C CA . ALA B 1 669 ? 11.578 -3.697 -5.078 1 98.31 669 ALA B CA 1
ATOM 11603 C C . ALA B 1 669 ? 12.234 -3.139 -6.34 1 98.31 669 ALA B C 1
ATOM 11605 O O . ALA B 1 669 ? 13.438 -2.861 -6.352 1 98.31 669 ALA B O 1
ATOM 11606 N N . LEU B 1 670 ? 11.5 -2.932 -7.402 1 98.56 670 LEU B N 1
ATOM 11607 C CA . LEU B 1 670 ? 12.031 -2.711 -8.742 1 98.56 670 LEU B CA 1
ATOM 11608 C C . LEU B 1 670 ? 12.836 -1.414 -8.797 1 98.56 670 LEU B C 1
ATOM 11610 O O . LEU B 1 670 ? 13.922 -1.376 -9.383 1 98.56 670 LEU B O 1
ATOM 11614 N N . PRO B 1 671 ? 12.344 -0.264 -8.219 1 97.38 671 PRO B N 1
ATOM 11615 C CA . PRO B 1 671 ? 13.141 0.962 -8.312 1 97.38 671 PRO B CA 1
ATOM 11616 C C . PRO B 1 671 ? 14.547 0.802 -7.738 1 97.38 671 PRO B C 1
ATOM 11618 O O . PRO B 1 671 ? 15.516 1.283 -8.328 1 97.38 671 PRO B O 1
ATOM 11621 N N . TYR B 1 672 ? 14.664 0.123 -6.613 1 97.44 672 TYR B N 1
ATOM 11622 C CA . TYR B 1 672 ? 15.969 -0.11 -6 1 97.44 672 TYR B CA 1
ATOM 11623 C C . TYR B 1 672 ? 16.828 -1.009 -6.875 1 97.44 672 TYR B C 1
ATOM 11625 O O . TYR B 1 672 ? 18 -0.718 -7.102 1 97.44 672 TYR B O 1
ATOM 11633 N N . ILE B 1 673 ? 16.234 -2.105 -7.391 1 98.06 673 ILE B N 1
ATOM 11634 C CA . ILE B 1 673 ? 16.969 -3.074 -8.195 1 98.06 673 ILE B CA 1
ATOM 11635 C C . ILE B 1 673 ? 17.438 -2.416 -9.492 1 98.06 673 ILE B C 1
ATOM 11637 O O . ILE B 1 673 ? 18.594 -2.584 -9.898 1 98.06 673 ILE B O 1
ATOM 11641 N N . ALA B 1 674 ? 16.547 -1.675 -10.109 1 97.5 674 ALA B N 1
ATOM 11642 C CA . ALA B 1 674 ? 16.844 -1.039 -11.391 1 97.5 674 ALA B CA 1
ATOM 11643 C C . ALA B 1 674 ? 18 -0.054 -11.266 1 97.5 674 ALA B C 1
ATOM 11645 O O . ALA B 1 674 ? 18.781 0.118 -12.203 1 97.5 674 ALA B O 1
ATOM 11646 N N . THR B 1 675 ? 18.141 0.58 -10.125 1 95.25 675 THR B N 1
ATOM 11647 C CA . THR B 1 675 ? 19.172 1.586 -9.961 1 95.25 675 THR B CA 1
ATOM 11648 C C . THR B 1 675 ? 20.438 0.966 -9.359 1 95.25 675 THR B C 1
ATOM 11650 O O . THR B 1 675 ? 21.469 1.624 -9.266 1 95.25 675 THR B O 1
ATOM 11653 N N . THR B 1 676 ? 20.375 -0.297 -8.914 1 95 676 THR B N 1
ATOM 11654 C CA . THR B 1 676 ? 21.516 -0.922 -8.25 1 95 676 THR B CA 1
ATOM 11655 C C . THR B 1 676 ? 22.203 -1.921 -9.18 1 95 676 THR B C 1
ATOM 11657 O O . THR B 1 676 ? 23.422 -2.074 -9.148 1 95 676 THR B O 1
ATOM 11660 N N . THR B 1 677 ? 21.422 -2.617 -9.984 1 94 677 THR B N 1
ATOM 11661 C CA . THR B 1 677 ? 21.938 -3.684 -10.836 1 94 677 THR B CA 1
ATOM 11662 C C . THR B 1 677 ? 22.812 -3.111 -11.953 1 94 677 THR B C 1
ATOM 11664 O O . THR B 1 677 ? 22.484 -2.066 -12.523 1 94 677 THR B O 1
ATOM 11667 N N . ASP B 1 678 ? 23.922 -3.91 -12.164 1 87.88 678 ASP B N 1
ATOM 11668 C CA . ASP B 1 678 ? 24.734 -3.602 -13.344 1 87.88 678 ASP B CA 1
ATOM 11669 C C . ASP B 1 678 ? 24.188 -4.305 -14.586 1 87.88 678 ASP B C 1
ATOM 11671 O O . ASP B 1 678 ? 24 -5.523 -14.586 1 87.88 678 ASP B O 1
ATOM 11675 N N . GLY B 1 679 ? 23.484 -3.664 -15.477 1 90.69 679 GLY B N 1
ATOM 11676 C CA . GLY B 1 679 ? 22.969 -4.285 -16.688 1 90.69 679 GLY B CA 1
ATOM 11677 C C . GLY B 1 679 ? 21.469 -4.141 -16.859 1 90.69 679 GLY B C 1
ATOM 11678 O O . GLY B 1 679 ? 20.875 -3.172 -16.375 1 90.69 679 GLY B O 1
ATOM 11679 N N . ASN B 1 680 ? 20.906 -5.254 -17.516 1 97.06 680 ASN B N 1
ATOM 11680 C CA . ASN B 1 680 ? 19.484 -5.16 -17.859 1 97.06 680 ASN B CA 1
ATOM 11681 C C . ASN B 1 680 ? 18.594 -5.723 -16.75 1 97.06 680 ASN B C 1
ATOM 11683 O O . ASN B 1 680 ? 19.047 -6.555 -15.953 1 97.06 680 ASN B O 1
ATOM 11687 N N . VAL B 1 681 ? 17.422 -5.223 -16.625 1 98.44 681 VAL B N 1
ATOM 11688 C CA . VAL B 1 681 ? 16.438 -5.711 -15.672 1 98.44 681 VAL B CA 1
ATOM 11689 C C . VAL B 1 681 ? 15.141 -6.062 -16.406 1 98.44 681 VAL B C 1
ATOM 11691 O O . VAL B 1 681 ? 14.672 -5.293 -17.25 1 98.44 681 VAL B O 1
ATOM 11694 N N . LEU B 1 682 ? 14.602 -7.203 -16.188 1 98.62 682 LEU B N 1
ATOM 11695 C CA . LEU B 1 682 ? 13.273 -7.598 -16.656 1 98.62 682 LEU B CA 1
ATOM 11696 C C . LEU B 1 682 ? 12.344 -7.863 -15.469 1 98.62 682 LEU B C 1
ATOM 11698 O O . LEU B 1 682 ? 12.625 -8.742 -14.648 1 98.62 682 LEU B O 1
ATOM 11702 N N . ALA B 1 683 ? 11.328 -7.113 -15.375 1 98.81 683 ALA B N 1
ATOM 11703 C CA . ALA B 1 683 ? 10.359 -7.297 -14.297 1 98.81 683 ALA B CA 1
ATOM 11704 C C . ALA B 1 683 ? 9.039 -7.844 -14.828 1 98.81 683 ALA B C 1
ATOM 11706 O O . ALA B 1 683 ? 8.508 -7.344 -15.82 1 98.81 683 ALA B O 1
ATOM 11707 N N . PHE B 1 684 ? 8.539 -8.883 -14.25 1 98.69 684 PHE B N 1
ATOM 11708 C CA . PHE B 1 684 ? 7.293 -9.539 -14.633 1 98.69 684 PHE B CA 1
ATOM 11709 C C . PHE B 1 684 ? 6.238 -9.391 -13.547 1 98.69 684 PHE B C 1
ATOM 11711 O O . PHE B 1 684 ? 6.273 -10.094 -12.539 1 98.69 684 PHE B O 1
ATOM 11718 N N . ILE B 1 685 ? 5.266 -8.516 -13.773 1 98.19 685 ILE B N 1
ATOM 11719 C CA . ILE B 1 685 ? 4.297 -8.102 -12.766 1 98.19 685 ILE B CA 1
ATOM 11720 C C . ILE B 1 685 ? 2.879 -8.352 -13.273 1 98.19 685 ILE B C 1
ATOM 11722 O O . ILE B 1 685 ? 2.51 -7.875 -14.352 1 98.19 685 ILE B O 1
ATOM 11726 N N . GLY B 1 686 ? 2.055 -9.102 -12.508 1 97.25 686 GLY B N 1
ATOM 11727 C CA . GLY B 1 686 ? 0.648 -9.25 -12.844 1 97.25 686 GLY B CA 1
ATOM 11728 C C . GLY B 1 686 ? -0.178 -8.023 -12.5 1 97.25 686 GLY B C 1
ATOM 11729 O O . GLY B 1 686 ? 0.253 -7.184 -11.711 1 97.25 686 GLY B O 1
ATOM 11730 N N . ASP B 1 687 ? -1.386 -7.922 -13.094 1 94.88 687 ASP B N 1
ATOM 11731 C CA . ASP B 1 687 ? -2.262 -6.781 -12.836 1 94.88 687 ASP B CA 1
ATOM 11732 C C . ASP B 1 687 ? -2.748 -6.785 -11.391 1 94.88 687 ASP B C 1
ATOM 11734 O O . ASP B 1 687 ? -2.971 -5.723 -10.797 1 94.88 687 ASP B O 1
ATOM 11738 N N . GLY B 1 688 ? -2.926 -7.969 -10.789 1 95.81 688 GLY B N 1
ATOM 11739 C CA . GLY B 1 688 ? -3.262 -8.023 -9.383 1 95.81 688 GLY B CA 1
ATOM 11740 C C . GLY B 1 688 ? -2.225 -7.355 -8.492 1 95.81 688 GLY B C 1
ATOM 11741 O O . GLY B 1 688 ? -2.57 -6.594 -7.59 1 95.81 688 GLY B O 1
ATOM 11742 N N . ALA B 1 689 ? -0.907 -7.656 -8.719 1 97.06 689 ALA B N 1
ATOM 11743 C CA . ALA B 1 689 ? 0.184 -7.047 -7.961 1 97.06 689 ALA B CA 1
ATOM 11744 C C . ALA B 1 689 ? 0.238 -5.539 -8.188 1 97.06 689 ALA B C 1
ATOM 11746 O O . ALA B 1 689 ? 0.46 -4.77 -7.254 1 97.06 689 ALA B O 1
ATOM 11747 N N . ARG B 1 690 ? -0 -5.145 -9.438 1 96.38 690 ARG B N 1
ATOM 11748 C CA . ARG B 1 690 ? 0.009 -3.732 -9.805 1 96.38 690 ARG B CA 1
ATOM 11749 C C . ARG B 1 690 ? -1.064 -2.961 -9.047 1 96.38 690 ARG B C 1
ATOM 11751 O O . ARG B 1 690 ? -0.828 -1.841 -8.594 1 96.38 690 ARG B O 1
ATOM 11758 N N . ASN B 1 691 ? -2.225 -3.57 -8.922 1 95.81 691 ASN B N 1
ATOM 11759 C CA . ASN B 1 691 ? -3.373 -2.93 -8.289 1 95.81 691 ASN B CA 1
ATOM 11760 C C . ASN B 1 691 ? -3.246 -2.928 -6.77 1 95.81 691 ASN B C 1
ATOM 11762 O O . ASN B 1 691 ? -3.908 -2.143 -6.086 1 95.81 691 ASN B O 1
ATOM 11766 N N . LEU B 1 692 ? -2.449 -3.783 -6.242 1 96.81 692 LEU B N 1
ATOM 11767 C CA . LEU B 1 692 ? -2.395 -4.039 -4.805 1 96.81 692 LEU B CA 1
ATOM 11768 C C . LEU B 1 692 ? -1.478 -3.041 -4.109 1 96.81 692 LEU B C 1
ATOM 11770 O O . LEU B 1 692 ? -1.649 -2.758 -2.922 1 96.81 692 LEU B O 1
ATOM 11774 N N . VAL B 1 693 ? -0.435 -2.498 -4.805 1 97.31 693 VAL B N 1
ATOM 11775 C CA . VAL B 1 693 ? 0.59 -1.657 -4.195 1 97.31 693 VAL B CA 1
ATOM 11776 C C . VAL B 1 693 ? 0.609 -0.289 -4.871 1 97.31 693 VAL B C 1
ATOM 11778 O O . VAL B 1 693 ? -0.041 -0.089 -5.898 1 97.31 693 VAL B O 1
ATOM 11781 N N . PRO B 1 694 ? 1.333 0.703 -4.289 1 96.38 694 PRO B N 1
ATOM 11782 C CA . PRO B 1 694 ? 1.415 2.037 -4.891 1 96.38 694 PRO B CA 1
ATOM 11783 C C . PRO B 1 694 ? 1.992 2.014 -6.305 1 96.38 694 PRO B C 1
ATOM 11785 O O . PRO B 1 694 ? 2.758 1.109 -6.648 1 96.38 694 PRO B O 1
ATOM 11788 N N . ASP B 1 695 ? 1.602 2.982 -7.059 1 93.5 695 ASP B N 1
ATOM 11789 C CA . ASP B 1 695 ? 2.184 3.162 -8.383 1 93.5 695 ASP B CA 1
ATOM 11790 C C . ASP B 1 695 ? 3.635 3.631 -8.289 1 93.5 695 ASP B C 1
ATOM 11792 O O . ASP B 1 695 ? 3.896 4.793 -7.973 1 93.5 695 ASP B O 1
ATOM 11796 N N . ILE B 1 696 ? 4.566 2.783 -8.594 1 94.94 696 ILE B N 1
ATOM 11797 C CA . ILE B 1 696 ? 5.984 3.049 -8.375 1 94.94 696 ILE B CA 1
ATOM 11798 C C . ILE B 1 696 ? 6.582 3.734 -9.602 1 94.94 696 ILE B C 1
ATOM 11800 O O . ILE B 1 696 ? 7.746 4.141 -9.594 1 94.94 696 ILE B O 1
ATOM 11804 N N . GLU B 1 697 ? 5.852 3.953 -10.672 1 93.44 697 GLU B N 1
ATOM 11805 C CA . GLU B 1 697 ? 6.414 4.355 -11.961 1 93.44 697 GLU B CA 1
ATOM 11806 C C . GLU B 1 697 ? 7.145 5.691 -11.844 1 93.44 697 GLU B C 1
ATOM 11808 O O . GLU B 1 697 ? 8.25 5.848 -12.383 1 93.44 697 GLU B O 1
ATOM 11813 N N . ALA B 1 698 ? 6.555 6.629 -11.133 1 90.94 698 ALA B N 1
ATOM 11814 C CA . ALA B 1 698 ? 7.207 7.93 -10.992 1 90.94 698 ALA B CA 1
ATOM 11815 C C . ALA B 1 698 ? 8.547 7.797 -10.281 1 90.94 698 ALA B C 1
ATOM 11817 O O . ALA B 1 698 ? 9.523 8.469 -10.641 1 90.94 698 ALA B O 1
ATOM 11818 N N . HIS B 1 699 ? 8.633 6.977 -9.227 1 92.38 699 HIS B N 1
ATOM 11819 C CA . HIS B 1 699 ? 9.875 6.734 -8.508 1 92.38 699 HIS B CA 1
ATOM 11820 C C . HIS B 1 699 ? 10.906 6.039 -9.391 1 92.38 699 HIS B C 1
ATOM 11822 O O . HIS B 1 699 ? 12.094 6.352 -9.336 1 92.38 699 HIS B O 1
ATOM 11828 N N . LEU B 1 700 ? 10.391 5.031 -10.117 1 95.44 700 LEU B N 1
ATOM 11829 C CA . LEU B 1 700 ? 11.258 4.285 -11.023 1 95.44 700 LEU B CA 1
ATOM 11830 C C . LEU B 1 700 ? 11.875 5.211 -12.07 1 95.44 700 LEU B C 1
ATOM 11832 O O . LEU B 1 700 ? 13.086 5.188 -12.289 1 95.44 700 LEU B O 1
ATOM 11836 N N . ILE B 1 701 ? 11.078 6.086 -12.68 1 93.38 701 ILE B N 1
ATOM 11837 C CA . ILE B 1 701 ? 11.508 7.016 -13.719 1 93.38 701 ILE B CA 1
ATOM 11838 C C . ILE B 1 701 ? 12.5 8.016 -13.133 1 93.38 701 ILE B C 1
ATOM 11840 O O . ILE B 1 701 ? 13.578 8.234 -13.695 1 93.38 701 ILE B O 1
ATOM 11844 N N . ALA B 1 702 ? 12.156 8.602 -11.984 1 88.81 702 ALA B N 1
ATOM 11845 C CA . ALA B 1 702 ? 13.016 9.602 -11.359 1 88.81 702 ALA B CA 1
ATOM 11846 C C . ALA B 1 702 ? 14.367 9.008 -10.984 1 88.81 702 ALA B C 1
ATOM 11848 O O . ALA B 1 702 ? 15.406 9.641 -11.18 1 88.81 702 ALA B O 1
ATOM 11849 N N . GLY B 1 703 ? 14.352 7.781 -10.414 1 90 703 GLY B N 1
ATOM 11850 C CA . GLY B 1 703 ? 15.586 7.125 -10.031 1 90 703 GLY B CA 1
ATOM 11851 C C . GLY B 1 703 ? 16.516 6.855 -11.203 1 90 703 GLY B C 1
ATOM 11852 O O . GLY B 1 703 ? 17.719 7.098 -11.125 1 90 703 GLY B O 1
ATOM 11853 N N . LEU B 1 704 ? 16 6.402 -12.289 1 94 704 LEU B N 1
ATOM 11854 C CA . LEU B 1 704 ? 16.781 6.066 -13.461 1 94 704 LEU B CA 1
ATOM 11855 C C . LEU B 1 704 ? 17.234 7.328 -14.195 1 94 704 LEU B C 1
ATOM 11857 O O . LEU B 1 704 ? 18.359 7.387 -14.711 1 94 704 LEU B O 1
ATOM 11861 N N . ALA B 1 705 ? 16.344 8.32 -14.203 1 90.12 705 ALA B N 1
ATOM 11862 C CA . ALA B 1 705 ? 16.641 9.555 -14.914 1 90.12 705 ALA B CA 1
ATOM 11863 C C . ALA B 1 705 ? 17.828 10.281 -14.281 1 90.12 705 ALA B C 1
ATOM 11865 O O . ALA B 1 705 ? 18.625 10.922 -14.977 1 90.12 705 ALA B O 1
ATOM 11866 N N . ARG B 1 706 ? 18 10.203 -13.031 1 84.12 706 ARG B N 1
ATOM 11867 C CA . ARG B 1 706 ? 19.031 10.938 -12.297 1 84.12 706 ARG B CA 1
ATOM 11868 C C . ARG B 1 706 ? 20.344 10.188 -12.297 1 84.12 706 ARG B C 1
ATOM 11870 O O . ARG B 1 706 ? 21.406 10.773 -12.031 1 84.12 706 ARG B O 1
ATOM 11877 N N . ASP B 1 707 ? 20.328 8.898 -12.531 1 87.88 707 ASP B N 1
ATOM 11878 C CA . ASP B 1 707 ? 21.531 8.078 -12.523 1 87.88 707 ASP B CA 1
ATOM 11879 C C . ASP B 1 707 ? 22.172 8.031 -13.906 1 87.88 707 ASP B C 1
ATOM 11881 O O . ASP B 1 707 ? 21.656 7.398 -14.82 1 87.88 707 ASP B O 1
ATOM 11885 N N . PRO B 1 708 ? 23.359 8.633 -14.07 1 88.38 708 PRO B N 1
ATOM 11886 C CA . PRO B 1 708 ? 24.016 8.625 -15.383 1 88.38 708 PRO B CA 1
ATOM 11887 C C . PRO B 1 708 ? 24.344 7.215 -15.875 1 88.38 708 PRO B C 1
ATOM 11889 O O . PRO B 1 708 ? 24.406 6.977 -17.078 1 88.38 708 PRO B O 1
ATOM 11892 N N . ARG B 1 709 ? 24.516 6.293 -15.031 1 89.5 709 ARG B N 1
ATOM 11893 C CA . ARG B 1 709 ? 24.828 4.922 -15.406 1 89.5 709 ARG B CA 1
ATOM 11894 C C . ARG B 1 709 ? 23.656 4.258 -16.109 1 89.5 709 ARG B C 1
ATOM 11896 O O . ARG B 1 709 ? 23.828 3.236 -16.781 1 89.5 709 ARG B O 1
ATOM 11903 N N . SER B 1 710 ? 22.469 4.844 -15.945 1 93.38 710 SER B N 1
ATOM 11904 C CA . SER B 1 710 ? 21.25 4.27 -16.516 1 93.38 710 SER B CA 1
ATOM 11905 C C . SER B 1 710 ? 21.266 4.363 -18.047 1 93.38 710 SER B C 1
ATOM 11907 O O . SER B 1 710 ? 20.5 3.672 -18.719 1 93.38 710 SER B O 1
ATOM 11909 N N . ALA B 1 711 ? 22.141 5.16 -18.578 1 92.81 711 ALA B N 1
ATOM 11910 C CA . ALA B 1 711 ? 22.234 5.336 -20.031 1 92.81 711 ALA B CA 1
ATOM 11911 C C . ALA B 1 711 ? 22.719 4.059 -20.719 1 92.81 711 ALA B C 1
ATOM 11913 O O . ALA B 1 711 ? 22.531 3.885 -21.922 1 92.81 711 ALA B O 1
ATOM 11914 N N . GLN B 1 712 ? 23.25 3.193 -19.938 1 92 712 GLN B N 1
ATOM 11915 C CA . GLN B 1 712 ? 23.781 1.959 -20.5 1 92 712 GLN B CA 1
ATOM 11916 C C . GLN B 1 712 ? 22.906 0.764 -20.141 1 92 712 GLN B C 1
ATOM 11918 O O . GLN B 1 712 ? 23.156 -0.353 -20.609 1 92 712 GLN B O 1
ATOM 11923 N N . ARG B 1 713 ? 21.906 0.97 -19.359 1 92.88 713 ARG B N 1
ATOM 11924 C CA . ARG B 1 713 ? 21.047 -0.098 -18.875 1 92.88 713 ARG B CA 1
ATOM 11925 C C . ARG B 1 713 ? 19.719 -0.136 -19.625 1 92.88 713 ARG B C 1
ATOM 11927 O O . ARG B 1 713 ? 19.328 0.854 -20.25 1 92.88 713 ARG B O 1
ATOM 11934 N N . ASN B 1 714 ? 19.203 -1.287 -19.719 1 97.62 714 ASN B N 1
ATOM 11935 C CA . ASN B 1 714 ? 17.828 -1.457 -20.172 1 97.62 714 ASN B CA 1
ATOM 11936 C C . ASN B 1 714 ? 16.938 -2.045 -19.094 1 97.62 714 ASN B C 1
ATOM 11938 O O . ASN B 1 714 ? 17.219 -3.115 -18.547 1 97.62 714 ASN B O 1
ATOM 11942 N N . VAL B 1 715 ? 15.93 -1.294 -18.703 1 98.38 715 VAL B N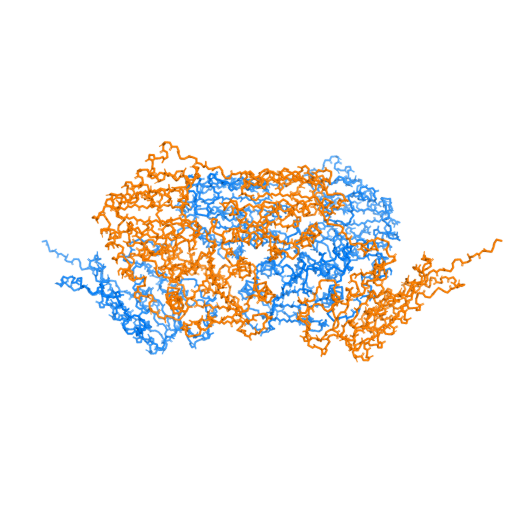 1
ATOM 11943 C CA . VAL B 1 715 ? 14.961 -1.772 -17.719 1 98.38 715 VAL B CA 1
ATOM 11944 C C . VAL B 1 715 ? 13.602 -1.975 -18.375 1 98.38 715 VAL B C 1
ATOM 11946 O O . VAL B 1 715 ? 13.055 -1.046 -18.969 1 98.38 715 VAL B O 1
ATOM 11949 N N . THR B 1 716 ? 13.094 -3.15 -18.359 1 98.69 716 THR B N 1
ATOM 11950 C CA . THR B 1 716 ? 11.781 -3.443 -18.938 1 98.69 716 THR B CA 1
ATOM 11951 C C . THR B 1 716 ? 10.828 -3.951 -17.859 1 98.69 716 THR B C 1
ATOM 11953 O O . THR B 1 716 ? 11.102 -4.957 -17.203 1 98.69 716 THR B O 1
ATOM 11956 N N . LEU B 1 717 ? 9.797 -3.234 -17.672 1 98.25 717 LEU B N 1
ATOM 11957 C CA . LEU B 1 717 ? 8.703 -3.598 -16.766 1 98.25 717 LEU B CA 1
ATOM 11958 C C . LEU B 1 717 ? 7.504 -4.109 -17.562 1 98.25 717 LEU B C 1
ATOM 11960 O O . LEU B 1 717 ? 6.84 -3.338 -18.25 1 98.25 717 LEU B O 1
ATOM 11964 N N . PHE B 1 718 ? 7.219 -5.414 -17.469 1 98.25 718 PHE B N 1
ATOM 11965 C CA . PHE B 1 718 ? 6.02 -5.996 -18.062 1 98.25 718 PHE B CA 1
ATOM 11966 C C . PHE B 1 718 ? 4.867 -5.992 -17.062 1 98.25 718 PHE B C 1
ATOM 11968 O O . PHE B 1 718 ? 4.961 -6.594 -15.992 1 98.25 718 PHE B O 1
ATOM 11975 N N . TYR B 1 719 ? 3.816 -5.285 -17.406 1 96.56 719 TYR B N 1
ATOM 11976 C CA . TYR B 1 719 ? 2.535 -5.484 -16.734 1 96.56 719 TYR B CA 1
ATOM 11977 C C . TYR B 1 719 ? 1.672 -6.484 -17.5 1 96.56 719 TYR B C 1
ATOM 11979 O O . TYR B 1 719 ? 1.21 -6.207 -18.594 1 96.56 719 TYR B O 1
ATOM 11987 N N . LEU B 1 720 ? 1.48 -7.562 -16.953 1 94.56 720 LEU B N 1
ATOM 11988 C CA . LEU B 1 720 ? 0.7 -8.617 -17.578 1 94.56 720 LEU B CA 1
ATOM 11989 C C . LEU B 1 720 ? -0.74 -8.609 -17.078 1 94.56 720 LEU B C 1
ATOM 11991 O O . LEU B 1 720 ? -1 -8.906 -15.914 1 94.56 720 LEU B O 1
ATOM 11995 N N . THR B 1 721 ? -1.716 -8.383 -18 1 93.12 721 THR B N 1
ATOM 11996 C CA . THR B 1 721 ? -3.074 -8.031 -17.609 1 93.12 721 THR B CA 1
ATOM 11997 C C . THR B 1 721 ? -4.086 -8.977 -18.25 1 93.12 721 THR B C 1
ATOM 11999 O O . THR B 1 721 ? -4.16 -9.086 -19.469 1 93.12 721 THR B O 1
ATOM 12002 N N . ASN B 1 722 ? -4.824 -9.633 -17.453 1 91.31 722 ASN B N 1
ATOM 12003 C CA . ASN B 1 722 ? -5.961 -10.414 -17.922 1 91.31 722 ASN B CA 1
ATOM 12004 C C . ASN B 1 722 ? -7.254 -10.008 -17.219 1 91.31 722 ASN B C 1
ATOM 12006 O O . ASN B 1 722 ? -8.297 -10.633 -17.422 1 91.31 722 ASN B O 1
ATOM 12010 N N . GLY B 1 723 ? -7.199 -9.031 -16.344 1 90 723 GLY B N 1
ATOM 12011 C CA . GLY B 1 723 ? -8.375 -8.438 -15.719 1 90 723 GLY B CA 1
ATOM 12012 C C . GLY B 1 723 ? -8.852 -9.195 -14.492 1 90 723 GLY B C 1
ATOM 12013 O O . GLY B 1 723 ? -9.914 -8.898 -13.945 1 90 723 GLY B O 1
ATOM 12014 N N . MET B 1 724 ? -8.125 -10.148 -14.023 1 92.81 724 MET B N 1
ATOM 12015 C CA . MET B 1 724 ? -8.562 -10.938 -12.875 1 92.81 724 MET B CA 1
ATOM 12016 C C . MET B 1 724 ? -7.371 -11.555 -12.148 1 92.81 724 MET B C 1
ATOM 12018 O O . MET B 1 724 ? -6.277 -11.641 -12.711 1 92.81 724 MET B O 1
ATOM 12022 N N . LEU B 1 725 ? -7.582 -11.977 -10.906 1 94.38 725 LEU B N 1
ATOM 12023 C CA . LEU B 1 725 ? -6.605 -12.797 -10.188 1 94.38 725 LEU B CA 1
ATOM 12024 C C . LEU B 1 725 ? -6.586 -14.219 -10.734 1 94.38 725 LEU B C 1
ATOM 12026 O O . LEU B 1 725 ? -7.301 -15.086 -10.234 1 94.38 725 LEU B O 1
ATOM 12030 N N . SER B 1 726 ? -5.688 -14.445 -11.617 1 94.06 726 SER B N 1
ATOM 12031 C CA . SER B 1 726 ? -5.711 -15.625 -12.469 1 94.06 726 SER B CA 1
ATOM 12032 C C . SER B 1 726 ? -5.496 -16.906 -11.656 1 94.06 726 SER B C 1
ATOM 12034 O O . SER B 1 726 ? -6.109 -17.938 -11.938 1 94.06 726 SER B O 1
ATOM 12036 N N . MET B 1 727 ? -4.645 -16.906 -10.711 1 94.25 727 MET B N 1
ATOM 12037 C CA . MET B 1 727 ? -4.387 -18.109 -9.906 1 94.25 727 MET B CA 1
ATOM 12038 C C . MET B 1 727 ? -5.617 -18.484 -9.094 1 94.25 727 MET B C 1
ATOM 12040 O O . MET B 1 727 ? -5.922 -19.672 -8.938 1 94.25 727 MET B O 1
ATOM 12044 N N . ILE B 1 728 ? -6.266 -17.5 -8.555 1 94.5 728 ILE B N 1
ATOM 12045 C CA . ILE B 1 728 ? -7.465 -17.781 -7.77 1 94.5 728 ILE B CA 1
ATOM 12046 C C . ILE B 1 728 ? -8.586 -18.25 -8.695 1 94.5 728 ILE B C 1
ATOM 12048 O O . ILE B 1 728 ? -9.359 -19.141 -8.344 1 94.5 728 ILE B O 1
ATOM 12052 N N . GLN B 1 729 ? -8.68 -17.609 -9.859 1 93.25 729 GLN B N 1
ATOM 12053 C CA . GLN B 1 729 ? -9.664 -18.078 -10.828 1 93.25 729 GLN B CA 1
ATOM 12054 C C . GLN B 1 729 ? -9.414 -19.531 -11.211 1 93.25 729 GLN B C 1
ATOM 12056 O O . GLN B 1 729 ? -10.359 -20.297 -11.398 1 93.25 729 GLN B O 1
ATOM 12061 N N . THR B 1 730 ? -8.164 -19.875 -11.406 1 92.31 730 THR B N 1
ATOM 12062 C CA . THR B 1 730 ? -7.82 -21.266 -11.703 1 92.31 730 THR B CA 1
ATOM 12063 C C . THR B 1 730 ? -8.32 -22.203 -10.602 1 92.31 730 THR B C 1
ATOM 12065 O O . THR B 1 730 ? -8.844 -23.281 -10.883 1 92.31 730 THR B O 1
ATOM 12068 N N . TYR B 1 731 ? -8.125 -21.781 -9.391 1 91.06 731 TYR B N 1
ATOM 12069 C CA . TYR B 1 731 ? -8.625 -22.547 -8.25 1 91.06 731 TYR B CA 1
ATOM 12070 C C . TYR B 1 731 ? -10.141 -22.703 -8.32 1 91.06 731 TYR B C 1
ATOM 12072 O O . TYR B 1 731 ? -10.68 -23.781 -8.109 1 91.06 731 TYR B O 1
ATOM 12080 N N . LEU B 1 732 ? -10.828 -21.672 -8.625 1 90.06 732 LEU B N 1
ATOM 12081 C CA . LEU B 1 732 ? -12.289 -21.656 -8.695 1 90.06 732 LEU B CA 1
ATOM 12082 C C . LEU B 1 732 ? -12.781 -22.484 -9.867 1 90.06 732 LEU B C 1
ATOM 12084 O O . LEU B 1 732 ? -13.789 -23.203 -9.758 1 90.06 732 LEU B O 1
ATOM 12088 N N . ASP B 1 733 ? -12.078 -22.406 -10.938 1 89.06 733 ASP B N 1
ATOM 12089 C CA . ASP B 1 733 ? -12.445 -23.172 -12.125 1 89.06 733 ASP B CA 1
ATOM 12090 C C . ASP B 1 733 ? -12.492 -24.656 -11.82 1 89.06 733 ASP B C 1
ATOM 12092 O O . ASP B 1 733 ? -13.352 -25.375 -12.336 1 89.06 733 ASP B O 1
ATOM 12096 N N . LYS B 1 734 ? -11.625 -25.094 -11.062 1 86.88 734 LYS B N 1
ATOM 12097 C CA . LYS B 1 734 ? -11.492 -26.531 -10.812 1 86.88 734 LYS B CA 1
ATOM 12098 C C . LYS B 1 734 ? -12.43 -26.984 -9.695 1 86.88 734 LYS B C 1
ATOM 12100 O O . LYS B 1 734 ? -12.672 -28.188 -9.539 1 86.88 734 LYS B O 1
ATOM 12105 N N . ARG B 1 735 ? -13.086 -26.047 -9.055 1 81.94 735 ARG B N 1
ATOM 12106 C CA . ARG B 1 735 ? -13.906 -26.422 -7.914 1 81.94 735 ARG B CA 1
ATOM 12107 C C . ARG B 1 735 ? -15.367 -26.047 -8.133 1 81.94 735 ARG B C 1
ATOM 12109 O O . ARG B 1 735 ? -16.281 -26.703 -7.621 1 81.94 735 ARG B O 1
ATOM 12116 N N . TYR B 1 736 ? -15.711 -24.859 -8.695 1 75.19 736 TYR B N 1
ATOM 12117 C CA . TYR B 1 736 ? -17.062 -24.344 -8.789 1 75.19 736 TYR B CA 1
ATOM 12118 C C . TYR B 1 736 ? -17.484 -24.156 -10.242 1 75.19 736 TYR B C 1
ATOM 12120 O O . TYR B 1 736 ? -18.562 -23.609 -10.516 1 75.19 736 TYR B O 1
ATOM 12128 N N . ALA B 1 737 ? -17.219 -24.938 -11.07 1 64.75 737 ALA B N 1
ATOM 12129 C CA . ALA B 1 737 ? -17.484 -24.891 -12.508 1 64.75 737 ALA B CA 1
ATOM 12130 C C . ALA B 1 737 ? -18.406 -23.719 -12.859 1 64.75 737 ALA B C 1
ATOM 12132 O O . ALA B 1 737 ? -19.438 -23.516 -12.219 1 64.75 737 ALA B O 1
ATOM 12133 N N . CYS B 1 738 ? -18.25 -22.828 -13.844 1 61.81 738 CYS B N 1
ATOM 12134 C CA . CYS B 1 738 ? -18.984 -21.766 -14.539 1 61.81 738 CYS B CA 1
ATOM 12135 C C . CYS B 1 738 ? -19.656 -20.828 -13.539 1 61.81 738 CYS B C 1
ATOM 12137 O O . CYS B 1 738 ? -20.875 -20.766 -13.461 1 61.81 738 CYS B O 1
ATOM 12139 N N . ASN B 1 739 ? -18.969 -20.078 -12.719 1 63.53 739 ASN B N 1
ATOM 12140 C CA . ASN B 1 739 ? -19.438 -19.312 -11.586 1 63.53 739 ASN B CA 1
ATOM 12141 C C . ASN B 1 739 ? -19.562 -17.828 -11.93 1 63.53 739 ASN B C 1
ATOM 12143 O O . ASN B 1 739 ? -20.328 -17.094 -11.289 1 63.53 739 ASN B O 1
ATOM 12147 N N . GLY B 1 740 ? -19.062 -17.375 -13.016 1 57.78 740 GLY B N 1
ATOM 12148 C CA . GLY B 1 740 ? -19.156 -15.984 -13.398 1 57.78 740 GLY B CA 1
ATOM 12149 C C . GLY B 1 740 ? -18.953 -15.031 -12.242 1 57.78 740 GLY B C 1
ATOM 12150 O O . GLY B 1 740 ? -19.453 -13.906 -12.25 1 57.78 740 GLY B O 1
ATOM 12151 N N . GLU B 1 741 ? -18.141 -15.469 -11.25 1 69.31 741 GLU B N 1
ATOM 12152 C CA . GLU B 1 741 ? -17.969 -14.719 -10.008 1 69.31 741 GLU B CA 1
ATOM 12153 C C . GLU B 1 741 ? -17.062 -13.516 -10.211 1 69.31 741 GLU B C 1
ATOM 12155 O O . GLU B 1 741 ? -16.172 -13.539 -11.055 1 69.31 741 GLU B O 1
ATOM 12160 N N . ARG B 1 742 ? -17.328 -12.516 -9.438 1 80.75 742 ARG B N 1
ATOM 12161 C CA . ARG B 1 742 ? -16.641 -11.25 -9.617 1 80.75 742 ARG B CA 1
ATOM 12162 C C . ARG B 1 742 ? -15.594 -11.031 -8.531 1 80.75 742 ARG B C 1
ATOM 12164 O O . ARG B 1 742 ? -14.844 -10.055 -8.57 1 80.75 742 ARG B O 1
ATOM 12171 N N . GLN B 1 743 ? -15.461 -11.992 -7.625 1 89.5 743 GLN B N 1
ATOM 12172 C CA . GLN B 1 743 ? -14.578 -11.797 -6.48 1 89.5 743 GLN B CA 1
ATOM 12173 C C . GLN B 1 743 ? -13.109 -11.75 -6.918 1 89.5 743 GLN B C 1
ATOM 12175 O O . GLN B 1 743 ? -12.25 -11.273 -6.172 1 89.5 743 GLN B O 1
ATOM 12180 N N . VAL B 1 744 ? -12.797 -12.195 -8.211 1 93 744 VAL B N 1
ATOM 12181 C CA . VAL B 1 744 ? -11.414 -12.273 -8.664 1 93 744 VAL B CA 1
ATOM 12182 C C . VAL B 1 744 ? -11.109 -11.109 -9.602 1 93 744 VAL B C 1
ATOM 12184 O O . VAL B 1 744 ? -9.977 -10.953 -10.07 1 93 744 VAL B O 1
ATOM 12187 N N . MET B 1 745 ? -12.023 -10.273 -9.953 1 91.06 745 MET B N 1
ATOM 12188 C CA . MET B 1 745 ? -11.859 -9.242 -10.977 1 91.06 745 MET B CA 1
ATOM 12189 C C . MET B 1 745 ? -10.938 -8.133 -10.484 1 91.06 745 MET B C 1
ATOM 12191 O O . MET B 1 745 ? -11 -7.742 -9.312 1 91.06 745 MET B O 1
ATOM 12195 N N . VAL B 1 746 ? -10.094 -7.645 -11.328 1 91.81 746 VAL B N 1
ATOM 12196 C CA . VAL B 1 746 ? -9.164 -6.551 -11.07 1 91.81 746 VAL B CA 1
ATOM 12197 C C . VAL B 1 746 ? -9.406 -5.414 -12.062 1 91.81 746 VAL B C 1
ATOM 12199 O O . VAL B 1 746 ? -9.219 -5.582 -13.266 1 91.81 746 VAL B O 1
ATOM 12202 N N . PRO B 1 747 ? -9.805 -4.277 -11.539 1 86.69 747 PRO B N 1
ATOM 12203 C CA . PRO B 1 747 ? -9.992 -3.166 -12.477 1 86.69 747 PRO B CA 1
ATOM 12204 C C . PRO B 1 747 ? -8.688 -2.697 -13.109 1 86.69 747 PRO B C 1
ATOM 12206 O O . PRO B 1 747 ? -7.652 -2.652 -12.445 1 86.69 747 PRO B O 1
ATOM 12209 N N . MET B 1 748 ? -8.695 -2.369 -14.352 1 79 748 MET B N 1
ATOM 12210 C CA . MET B 1 748 ? -7.484 -2.035 -15.094 1 79 748 MET B CA 1
ATOM 12211 C C . MET B 1 748 ? -7.379 -0.53 -15.32 1 79 748 MET B C 1
ATOM 12213 O O . MET B 1 748 ? -8.352 0.109 -15.719 1 79 748 MET B O 1
ATOM 12217 N N . PRO B 1 749 ? -6.254 -0.058 -15.055 1 71.56 749 PRO B N 1
ATOM 12218 C CA . PRO B 1 749 ? -6.059 1.356 -15.383 1 71.56 749 PRO B CA 1
ATOM 12219 C C . PRO B 1 749 ? -5.871 1.596 -16.875 1 71.56 749 PRO B C 1
ATOM 12221 O O . PRO B 1 749 ? -5.324 0.74 -17.578 1 71.56 749 PRO B O 1
ATOM 12224 N N . SER B 1 750 ? -6.32 2.604 -17.328 1 69.25 750 SER B N 1
ATOM 12225 C CA . SER B 1 750 ? -6.09 3 -18.703 1 69.25 750 SER B CA 1
ATOM 12226 C C . SER B 1 750 ? -4.855 3.885 -18.828 1 69.25 750 SER B C 1
ATOM 12228 O O . SER B 1 750 ? -4.734 4.891 -18.125 1 69.25 750 SER B O 1
ATOM 12230 N N . ARG B 1 751 ? -3.912 3.438 -19.609 1 77.56 751 ARG B N 1
ATOM 12231 C CA . ARG B 1 751 ? -2.76 4.309 -19.828 1 77.56 751 ARG B CA 1
ATOM 12232 C C . ARG B 1 751 ? -2.43 4.43 -21.312 1 77.56 751 ARG B C 1
ATOM 12234 O O . ARG B 1 751 ? -2.498 3.443 -22.047 1 77.56 751 ARG B O 1
ATOM 12241 N N . SER B 1 752 ? -2.062 5.621 -21.656 1 80.81 752 SER B N 1
ATOM 12242 C CA . SER B 1 752 ? -1.728 5.887 -23.047 1 80.81 752 SER B CA 1
ATOM 12243 C C . SER B 1 752 ? -0.252 5.621 -23.328 1 80.81 752 SER B C 1
ATOM 12245 O O . SER B 1 752 ? 0.589 5.773 -22.438 1 80.81 752 SER B O 1
ATOM 12247 N N . PRO B 1 753 ? 0.097 5.215 -24.562 1 87.12 753 PRO B N 1
ATOM 12248 C CA . PRO B 1 753 ? 1.505 5.043 -24.922 1 87.12 753 PRO B CA 1
ATOM 12249 C C . PRO B 1 753 ? 2.295 6.348 -24.875 1 87.12 753 PRO B C 1
ATOM 12251 O O . PRO B 1 753 ? 1.75 7.418 -25.156 1 87.12 753 PRO B O 1
ATOM 12254 N N . VAL B 1 754 ? 3.502 6.27 -24.469 1 88.06 754 VAL B N 1
ATOM 12255 C CA . VAL B 1 754 ? 4.375 7.43 -24.328 1 88.06 754 VAL B CA 1
ATOM 12256 C C . VAL B 1 754 ? 5.781 7.078 -24.812 1 88.06 754 VAL B C 1
ATOM 12258 O O . VAL B 1 754 ? 6.234 5.941 -24.656 1 88.06 754 VAL B O 1
ATOM 12261 N N . SER B 1 755 ? 6.465 7.91 -25.562 1 92.31 755 SER B N 1
ATOM 12262 C CA . SER B 1 755 ? 7.887 7.84 -25.875 1 92.31 755 SER B CA 1
ATOM 12263 C C . SER B 1 755 ? 8.562 9.195 -25.703 1 92.31 755 SER B C 1
ATOM 12265 O O . SER B 1 755 ? 8.312 10.125 -26.469 1 92.31 755 SER B O 1
ATOM 12267 N N . GLU B 1 756 ? 9.367 9.305 -24.656 1 91.5 756 GLU B N 1
ATOM 12268 C CA . GLU B 1 756 ? 9.969 10.609 -24.391 1 91.5 756 GLU B CA 1
ATOM 12269 C C . GLU B 1 756 ? 11.297 10.461 -23.656 1 91.5 756 GLU B C 1
ATOM 12271 O O . GLU B 1 756 ? 11.508 9.477 -22.938 1 91.5 756 GLU B O 1
ATOM 12276 N N . GLN B 1 757 ? 12.156 11.414 -23.906 1 91.88 757 GLN B N 1
ATOM 12277 C CA . GLN B 1 757 ? 13.422 11.484 -23.188 1 91.88 757 GLN B CA 1
ATOM 12278 C C . GLN B 1 757 ? 13.227 12.055 -21.781 1 91.88 757 GLN B C 1
ATOM 12280 O O . GLN B 1 757 ? 12.586 13.102 -21.625 1 91.88 757 GLN B O 1
ATOM 12285 N N . VAL B 1 758 ? 13.734 11.391 -20.812 1 89.62 758 VAL B N 1
ATOM 12286 C CA . VAL B 1 758 ? 13.672 11.844 -19.422 1 89.62 758 VAL B CA 1
ATOM 12287 C C . VAL B 1 758 ? 15.039 11.703 -18.766 1 89.62 758 VAL B C 1
ATOM 12289 O O . VAL B 1 758 ? 15.398 10.625 -18.297 1 89.62 758 VAL B O 1
ATOM 12292 N N . GLY B 1 759 ? 15.703 12.75 -18.641 1 87.44 759 GLY B N 1
ATOM 12293 C CA . GLY B 1 759 ? 17.047 12.703 -18.078 1 87.44 759 GLY B CA 1
ATOM 12294 C C . GLY B 1 759 ? 17.984 11.789 -18.859 1 87.44 759 GLY B C 1
ATOM 12295 O O . GLY B 1 759 ? 18.125 11.93 -20.062 1 87.44 759 GLY B O 1
ATOM 12296 N N . SER B 1 760 ? 18.469 10.719 -18.141 1 90.25 760 SER B N 1
ATOM 12297 C CA . SER B 1 760 ? 19.5 9.836 -18.688 1 90.25 760 SER B CA 1
ATOM 12298 C C . SER B 1 760 ? 18.875 8.703 -19.5 1 90.25 760 SER B C 1
ATOM 12300 O O . SER B 1 760 ? 19.578 7.926 -20.141 1 90.25 760 SER B O 1
ATOM 12302 N N . ILE B 1 761 ? 17.5 8.656 -19.453 1 95.44 761 ILE B N 1
ATOM 12303 C CA . ILE B 1 761 ? 16.891 7.496 -20.109 1 95.44 761 ILE B CA 1
ATOM 12304 C C . ILE B 1 761 ? 15.789 7.957 -21.062 1 95.44 761 ILE B C 1
ATOM 12306 O O . ILE B 1 761 ? 15.32 9.094 -20.969 1 95.44 761 ILE B O 1
ATOM 12310 N N . LYS B 1 762 ? 15.469 7.094 -21.938 1 96.81 762 LYS B N 1
ATOM 12311 C CA . LYS B 1 762 ? 14.25 7.219 -22.734 1 96.81 762 LYS B CA 1
ATOM 12312 C C . LYS B 1 762 ? 13.125 6.371 -22.172 1 96.81 762 LYS B C 1
ATOM 12314 O O . LYS B 1 762 ? 13.305 5.18 -21.906 1 96.81 762 LYS B O 1
ATOM 12319 N N . LEU B 1 763 ? 12.023 6.988 -21.891 1 95.81 763 LEU B N 1
ATOM 12320 C CA . LEU B 1 763 ? 10.844 6.273 -21.422 1 95.81 763 LEU B CA 1
ATOM 12321 C C . LEU B 1 763 ? 9.984 5.816 -22.594 1 95.81 763 LEU B C 1
ATOM 12323 O O . LEU B 1 763 ? 9.602 6.625 -23.438 1 95.81 763 LEU B O 1
ATOM 12327 N N . SER B 1 764 ? 9.742 4.562 -22.672 1 96.94 764 SER B N 1
ATOM 12328 C CA . SER B 1 764 ? 8.875 3.988 -23.703 1 96.94 764 SER B CA 1
ATOM 12329 C C . SER B 1 764 ? 7.734 3.191 -23.078 1 96.94 764 SER B C 1
ATOM 12331 O O . SER B 1 764 ? 7.965 2.168 -22.438 1 96.94 764 SER B O 1
ATOM 12333 N N . ARG B 1 765 ? 6.523 3.662 -23.25 1 94.94 765 ARG B N 1
ATOM 12334 C CA . ARG B 1 765 ? 5.336 2.938 -22.812 1 94.94 765 ARG B CA 1
ATOM 12335 C C . ARG B 1 765 ? 4.57 2.377 -24.016 1 94.94 765 ARG B C 1
ATOM 12337 O O . ARG B 1 765 ? 4.273 3.102 -24.969 1 94.94 765 ARG B O 1
ATOM 12344 N N . GLN B 1 766 ? 4.223 1.11 -23.953 1 93.75 766 GLN B N 1
ATOM 12345 C CA . GLN B 1 766 ? 3.496 0.511 -25.062 1 93.75 766 GLN B CA 1
ATOM 12346 C C . GLN B 1 766 ? 2.516 -0.552 -24.578 1 93.75 766 GLN B C 1
ATOM 12348 O O . GLN B 1 766 ? 2.623 -1.028 -23.438 1 93.75 766 GLN B O 1
ATOM 12353 N N . GLN B 1 767 ? 1.55 -0.826 -25.359 1 92.5 767 GLN B N 1
ATOM 12354 C CA . GLN B 1 767 ? 0.599 -1.914 -25.172 1 92.5 767 GLN B CA 1
ATOM 12355 C C . GLN B 1 767 ? 0.812 -3.027 -26.188 1 92.5 767 GLN B C 1
ATOM 12357 O O . GLN B 1 767 ? 1.001 -2.758 -27.375 1 92.5 767 GLN B O 1
ATOM 12362 N N . VAL B 1 768 ? 0.854 -4.199 -25.672 1 93.62 768 VAL B N 1
ATOM 12363 C CA . VAL B 1 768 ? 1.063 -5.367 -26.516 1 93.62 768 VAL B CA 1
ATOM 12364 C C . VAL B 1 768 ? -0.143 -6.297 -26.422 1 93.62 768 VAL B C 1
ATOM 12366 O O . VAL B 1 768 ? -0.509 -6.742 -25.328 1 93.62 768 VAL B O 1
ATOM 12369 N N . VAL B 1 769 ? -0.791 -6.574 -27.562 1 91.38 769 VAL B N 1
ATOM 12370 C CA . VAL B 1 769 ? -1.927 -7.488 -27.625 1 91.38 769 VAL B CA 1
ATOM 12371 C C . VAL B 1 769 ? -1.54 -8.742 -28.406 1 91.38 769 VAL B C 1
ATOM 12373 O O . VAL B 1 769 ? -2.121 -9.812 -28.203 1 91.38 769 VAL B O 1
ATOM 12376 N N . GLU B 1 770 ? -0.629 -8.547 -29.312 1 93.81 770 GLU B N 1
ATOM 12377 C CA . GLU B 1 770 ? -0.033 -9.641 -30.078 1 93.81 770 GLU B CA 1
ATOM 12378 C C . GLU B 1 770 ? 1.487 -9.641 -29.953 1 93.81 770 GLU B C 1
ATOM 12380 O O . GLU B 1 770 ? 2.105 -8.578 -29.828 1 93.81 770 GLU B O 1
ATOM 12385 N N . PHE B 1 771 ? 2.027 -10.797 -30.016 1 96.31 771 PHE B N 1
ATOM 12386 C CA . PHE B 1 771 ? 3.473 -10.883 -29.844 1 96.31 771 PHE B CA 1
ATOM 12387 C C . PHE B 1 771 ? 4.195 -10.359 -31.078 1 96.31 771 PHE B C 1
ATOM 12389 O O . PHE B 1 771 ? 4.086 -10.938 -32.156 1 96.31 771 PHE B O 1
ATOM 12396 N N . ASP B 1 772 ? 4.82 -9.305 -30.953 1 95.81 772 ASP B N 1
ATOM 12397 C CA . ASP B 1 772 ? 5.66 -8.727 -32 1 95.81 772 ASP B CA 1
ATOM 12398 C C . ASP B 1 772 ? 7.145 -8.914 -31.672 1 95.81 772 ASP B C 1
ATOM 12400 O O . ASP B 1 772 ? 7.734 -8.102 -30.969 1 95.81 772 ASP B O 1
ATOM 12404 N N . ARG B 1 773 ? 7.738 -9.914 -32.312 1 96.88 773 ARG B N 1
ATOM 12405 C CA . ARG B 1 773 ? 9.109 -10.305 -32 1 96.88 773 ARG B CA 1
ATOM 12406 C C . ARG B 1 773 ? 10.07 -9.141 -32.219 1 96.88 773 ARG B C 1
ATOM 12408 O O . ARG B 1 773 ? 10.922 -8.852 -31.375 1 96.88 773 ARG B O 1
ATOM 12415 N N . ASP B 1 774 ? 10 -8.461 -33.344 1 97 774 ASP B N 1
ATOM 12416 C CA . ASP B 1 774 ? 10.945 -7.41 -33.719 1 97 774 ASP B CA 1
ATOM 12417 C C . ASP B 1 774 ? 10.82 -6.211 -32.781 1 97 774 ASP B C 1
ATOM 12419 O O . ASP B 1 774 ? 11.828 -5.633 -32.375 1 97 774 ASP B O 1
ATOM 12423 N N . ALA B 1 775 ? 9.625 -5.848 -32.5 1 97.19 775 ALA B N 1
ATOM 12424 C CA . ALA B 1 775 ? 9.391 -4.73 -31.578 1 97.19 775 ALA B CA 1
ATOM 12425 C C . ALA B 1 775 ? 9.938 -5.031 -30.188 1 97.19 775 ALA B C 1
ATOM 12427 O O . ALA B 1 775 ? 10.547 -4.168 -29.562 1 97.19 775 ALA B O 1
ATOM 12428 N N . LEU B 1 776 ? 9.711 -6.191 -29.688 1 98.12 776 LEU B N 1
ATOM 12429 C CA . LEU B 1 776 ? 10.18 -6.57 -28.359 1 98.12 776 LEU B CA 1
ATOM 12430 C C . LEU B 1 776 ? 11.695 -6.73 -28.344 1 98.12 776 LEU B C 1
ATOM 12432 O O . LEU B 1 776 ? 12.344 -6.402 -27.344 1 98.12 776 LEU B O 1
ATOM 12436 N N . TYR B 1 777 ? 12.234 -7.312 -29.484 1 98 777 TYR B N 1
ATOM 12437 C CA . TYR B 1 777 ? 13.688 -7.391 -29.609 1 98 777 TYR B CA 1
ATOM 12438 C C . TYR B 1 777 ? 14.32 -6.016 -29.453 1 98 777 TYR B C 1
ATOM 12440 O O . TYR B 1 777 ? 15.266 -5.844 -28.672 1 98 777 TYR B O 1
ATOM 12448 N N . LYS B 1 778 ? 13.766 -5.098 -30.156 1 97.38 778 LYS B N 1
ATOM 12449 C CA . LYS B 1 778 ? 14.289 -3.734 -30.125 1 97.38 778 LYS B CA 1
ATOM 12450 C C . LYS B 1 778 ? 14.133 -3.133 -28.719 1 97.38 778 LYS B C 1
ATOM 12452 O O . LYS B 1 778 ? 15.055 -2.496 -28.219 1 97.38 778 LYS B O 1
ATOM 12457 N N . ALA B 1 779 ? 13.016 -3.32 -28.141 1 97.94 779 ALA B N 1
ATOM 12458 C CA . ALA B 1 779 ? 12.75 -2.766 -26.812 1 97.94 779 ALA B CA 1
ATOM 12459 C C . ALA B 1 779 ? 13.742 -3.299 -25.781 1 97.94 779 ALA B C 1
ATOM 12461 O O . ALA B 1 779 ? 14.258 -2.541 -24.953 1 97.94 779 ALA B O 1
ATOM 12462 N N . LEU B 1 780 ? 14.055 -4.551 -25.797 1 98.06 780 LEU B N 1
ATOM 12463 C CA . LEU B 1 780 ? 14.891 -5.203 -24.797 1 98.06 780 LEU B CA 1
ATOM 12464 C C . LEU B 1 780 ? 16.375 -4.898 -25.047 1 98.06 780 LEU B C 1
ATOM 12466 O O . LEU B 1 780 ? 17.172 -4.883 -24.109 1 98.06 780 LEU B O 1
ATOM 12470 N N . ALA B 1 781 ? 16.719 -4.629 -26.297 1 96.88 781 ALA B N 1
ATOM 12471 C CA . ALA B 1 781 ? 18.125 -4.527 -26.672 1 96.88 781 ALA B CA 1
ATOM 12472 C C . ALA B 1 781 ? 18.609 -3.078 -26.656 1 96.88 781 ALA B C 1
ATOM 12474 O O . ALA B 1 781 ? 19.812 -2.809 -26.688 1 96.88 781 ALA B O 1
ATOM 12475 N N . THR B 1 782 ? 17.719 -2.109 -26.516 1 96.62 782 THR B N 1
ATOM 12476 C CA . THR B 1 782 ? 18.078 -0.701 -26.594 1 96.62 782 THR B CA 1
ATOM 12477 C C . THR B 1 782 ? 18.594 -0.2 -25.25 1 96.62 782 THR B C 1
ATOM 12479 O O . THR B 1 782 ? 17.844 -0.143 -24.281 1 96.62 782 THR B O 1
ATOM 12482 N N . PRO B 1 783 ? 19.891 0.161 -25.219 1 95.5 783 PRO B N 1
ATOM 12483 C CA . PRO B 1 783 ? 20.406 0.702 -23.953 1 95.5 783 PRO B CA 1
ATOM 12484 C C . PRO B 1 783 ? 19.812 2.066 -23.609 1 95.5 783 PRO B C 1
ATOM 12486 O O . PRO B 1 783 ? 19.359 2.787 -24.5 1 95.5 783 PRO B O 1
ATOM 12489 N N . GLY B 1 784 ? 19.812 2.447 -22.328 1 96.44 784 GLY B N 1
ATOM 12490 C CA . GLY B 1 784 ? 19.344 3.744 -21.859 1 96.44 784 GLY B CA 1
ATOM 12491 C C . GLY B 1 784 ? 17.844 3.916 -22 1 96.44 784 GLY B C 1
ATOM 12492 O O . GLY B 1 784 ? 17.359 5.02 -22.266 1 96.44 784 GLY B O 1
ATOM 12493 N N . GLN B 1 785 ? 17.141 2.826 -21.844 1 97.31 785 GLN B N 1
ATOM 12494 C CA . GLN B 1 785 ? 15.695 2.895 -22.078 1 97.31 785 GLN B CA 1
ATOM 12495 C C . GLN B 1 785 ? 14.93 2.188 -20.969 1 97.31 785 GLN B C 1
ATOM 12497 O O . GLN B 1 785 ? 15.336 1.118 -20.5 1 97.31 785 GLN B O 1
ATOM 12502 N N . LEU B 1 786 ? 13.922 2.816 -20.469 1 98 786 LEU B N 1
ATOM 12503 C CA . LEU B 1 786 ? 12.914 2.197 -19.609 1 98 786 LEU B CA 1
ATOM 12504 C C . LEU B 1 786 ? 11.664 1.842 -20.406 1 98 786 LEU B C 1
ATOM 12506 O O . LEU B 1 786 ? 10.984 2.729 -20.938 1 98 786 LEU B O 1
ATOM 12510 N N . ASN B 1 787 ? 11.422 0.558 -20.562 1 98.31 787 ASN B N 1
ATOM 12511 C CA . ASN B 1 787 ? 10.219 0.075 -21.219 1 98.31 787 ASN B CA 1
ATOM 12512 C C . ASN B 1 787 ? 9.141 -0.307 -20.219 1 98.31 787 ASN B C 1
ATOM 12514 O O . ASN B 1 787 ? 9.367 -1.15 -19.344 1 98.31 787 ASN B O 1
ATOM 12518 N N . ILE B 1 788 ? 8.031 0.311 -20.297 1 97.12 788 ILE B N 1
ATOM 12519 C CA . ILE B 1 788 ? 6.832 -0.127 -19.578 1 97.12 788 ILE B CA 1
ATOM 12520 C C . ILE B 1 788 ? 5.832 -0.721 -20.562 1 97.12 788 ILE B C 1
ATOM 12522 O O . ILE B 1 788 ? 5.215 0.008 -21.344 1 97.12 788 ILE B O 1
ATOM 12526 N N . ILE B 1 789 ? 5.621 -1.987 -20.5 1 97.12 789 ILE B N 1
ATOM 12527 C CA . ILE B 1 789 ? 4.863 -2.691 -21.531 1 97.12 789 ILE B CA 1
ATOM 12528 C C . ILE B 1 789 ? 3.646 -3.367 -20.906 1 97.12 789 ILE B C 1
ATOM 12530 O O . ILE B 1 789 ? 3.787 -4.289 -20.094 1 97.12 789 ILE B O 1
ATOM 12534 N N . ASP B 1 790 ? 2.48 -2.936 -21.234 1 95.38 790 ASP B N 1
ATOM 12535 C CA . ASP B 1 790 ? 1.235 -3.6 -20.859 1 95.38 790 ASP B CA 1
ATOM 12536 C C . ASP B 1 790 ? 0.886 -4.711 -21.844 1 95.38 790 ASP B C 1
ATOM 12538 O O . ASP B 1 790 ? 0.62 -4.449 -23.016 1 95.38 790 ASP B O 1
ATOM 12542 N N . VAL B 1 791 ? 0.868 -5.918 -21.359 1 96 791 VAL B N 1
ATOM 12543 C CA . VAL B 1 791 ? 0.563 -7.062 -22.203 1 96 791 VAL B CA 1
ATOM 12544 C C . VAL B 1 791 ? -0.824 -7.605 -21.859 1 96 791 VAL B C 1
ATOM 12546 O O . VAL B 1 791 ? -1.069 -8.039 -20.734 1 96 791 VAL B O 1
ATOM 12549 N N . ALA B 1 792 ? -1.755 -7.582 -22.844 1 93.81 792 ALA B N 1
ATOM 12550 C CA . ALA B 1 792 ? -3.08 -8.172 -22.656 1 93.81 792 ALA B CA 1
ATOM 12551 C C . ALA B 1 792 ? -3.039 -9.688 -22.828 1 93.81 792 ALA B C 1
ATOM 12553 O O . ALA B 1 792 ? -2.559 -10.188 -23.844 1 93.81 792 ALA B O 1
ATOM 12554 N N . LEU B 1 793 ? -3.535 -10.406 -21.859 1 94.94 793 LEU B N 1
ATOM 12555 C CA . LEU B 1 793 ? -3.51 -11.859 -21.891 1 94.94 793 LEU B CA 1
ATOM 12556 C C . LEU B 1 793 ? -4.895 -12.438 -21.625 1 94.94 793 LEU B C 1
ATOM 12558 O O . LEU B 1 793 ? -5.75 -11.766 -21.047 1 94.94 793 LEU B O 1
ATOM 12562 N N . ALA B 1 794 ? -5.09 -13.641 -22.109 1 93.69 794 ALA B N 1
ATOM 12563 C CA . ALA B 1 794 ? -6.273 -14.422 -21.766 1 93.69 794 ALA B CA 1
ATOM 12564 C C . ALA B 1 794 ? -5.984 -15.367 -20.609 1 93.69 794 ALA B C 1
ATOM 12566 O O . ALA B 1 794 ? -4.895 -15.945 -20.516 1 93.69 794 ALA B O 1
ATOM 12567 N N . HIS B 1 795 ? -6.98 -15.539 -19.797 1 92.31 795 HIS B N 1
ATOM 12568 C CA . HIS B 1 795 ? -6.844 -16.469 -18.688 1 92.31 795 HIS B CA 1
ATOM 12569 C C . HIS B 1 795 ? -6.957 -17.922 -19.156 1 92.31 795 HIS B C 1
ATOM 12571 O O . HIS B 1 795 ? -7.77 -18.219 -20.031 1 92.31 795 HIS B O 1
ATOM 12577 N N . ASN B 1 796 ? -6.133 -18.719 -18.656 1 90.81 796 ASN B N 1
ATOM 12578 C CA . ASN B 1 796 ? -6.305 -20.172 -18.734 1 90.81 796 ASN B CA 1
ATOM 12579 C C . ASN B 1 796 ? -5.828 -20.859 -17.453 1 90.81 796 ASN B C 1
ATOM 12581 O O . ASN B 1 796 ? -4.992 -20.312 -16.734 1 90.81 796 ASN B O 1
ATOM 12585 N N . SER B 1 797 ? -6.336 -22 -17.172 1 89.56 797 SER B N 1
ATOM 12586 C CA . SER B 1 797 ? -6.137 -22.656 -15.891 1 89.56 797 SER B CA 1
ATOM 12587 C C . SER B 1 797 ? -5.113 -23.781 -15.992 1 89.56 797 SER B C 1
ATOM 12589 O O . SER B 1 797 ? -4.988 -24.609 -15.086 1 89.56 797 SER B O 1
ATOM 12591 N N . ASP B 1 798 ? -4.414 -23.859 -17.094 1 88.25 798 ASP B N 1
ATOM 12592 C CA . ASP B 1 798 ? -3.52 -25 -17.281 1 88.25 798 ASP B CA 1
ATOM 12593 C C . ASP B 1 798 ? -2.152 -24.547 -17.781 1 88.25 798 ASP B C 1
ATOM 12595 O O . ASP B 1 798 ? -2.02 -23.453 -18.344 1 88.25 798 ASP B O 1
ATOM 12599 N N . GLY B 1 799 ? -1.228 -25.422 -17.422 1 87.88 799 GLY B N 1
ATOM 12600 C CA . GLY B 1 799 ? 0.114 -25.188 -17.922 1 87.88 799 GLY B CA 1
ATOM 12601 C C . GLY B 1 799 ? 1.014 -24.469 -16.938 1 87.88 799 GLY B C 1
ATOM 12602 O O . GLY B 1 799 ? 0.588 -24.141 -15.828 1 87.88 799 GLY B O 1
ATOM 12603 N N . ASP B 1 800 ? 2.264 -24.438 -17.266 1 90.25 800 ASP B N 1
ATOM 12604 C CA . ASP B 1 800 ? 3.322 -23.688 -16.578 1 90.25 800 ASP B CA 1
ATOM 12605 C C . ASP B 1 800 ? 3.473 -24.141 -15.133 1 90.25 800 ASP B C 1
ATOM 12607 O O . ASP B 1 800 ? 3.701 -23.328 -14.234 1 90.25 800 ASP B O 1
ATOM 12611 N N . GLY B 1 801 ? 3.256 -25.438 -14.891 1 92.5 801 GLY B N 1
ATOM 12612 C CA . GLY B 1 801 ? 3.541 -26.016 -13.586 1 92.5 801 GLY B CA 1
ATOM 12613 C C . GLY B 1 801 ? 2.609 -25.516 -12.492 1 92.5 801 GLY B C 1
ATOM 12614 O O . GLY B 1 801 ? 3.027 -25.328 -11.352 1 92.5 801 GLY B O 1
ATOM 12615 N N . LEU B 1 802 ? 1.311 -25.234 -12.859 1 92.06 802 LEU B N 1
ATOM 12616 C CA . LEU B 1 802 ? 0.329 -24.766 -11.891 1 92.06 802 LEU B CA 1
ATOM 12617 C C . LEU B 1 802 ? -0.104 -25.891 -10.953 1 92.06 802 LEU B C 1
ATOM 12619 O O . LEU B 1 802 ? -0.518 -25.641 -9.82 1 92.06 802 LEU B O 1
ATOM 12623 N N . SER B 1 803 ? -0.117 -27.094 -11.484 1 89.94 803 SER B N 1
ATOM 12624 C CA . SER B 1 803 ? -0.461 -28.281 -10.711 1 89.94 803 SER B CA 1
ATOM 12625 C C . SER B 1 803 ? 0.092 -29.547 -11.359 1 89.94 803 SER B C 1
ATOM 12627 O O . SER B 1 803 ? 0.27 -29.609 -12.578 1 89.94 803 SER B O 1
ATOM 12629 N N . LEU B 1 804 ? 0.311 -30.594 -10.539 1 89.62 804 LEU B N 1
ATOM 12630 C CA . LEU B 1 804 ? 0.77 -31.875 -11.07 1 89.62 804 LEU B CA 1
ATOM 12631 C C . LEU B 1 804 ? -0.278 -32.5 -12 1 89.62 804 LEU B C 1
ATOM 12633 O O . LEU B 1 804 ? 0.064 -33.125 -13 1 89.62 804 LEU B O 1
ATOM 12637 N N . VAL B 1 805 ? -1.5 -32.156 -11.75 1 84.88 805 VAL B N 1
ATOM 12638 C CA . VAL B 1 805 ? -2.609 -32.719 -12.508 1 84.88 805 VAL B CA 1
ATOM 12639 C C . VAL B 1 805 ? -2.643 -32.125 -13.914 1 84.88 805 VAL B C 1
ATOM 12641 O O . VAL B 1 805 ? -3.064 -32.781 -14.867 1 84.88 805 VAL B O 1
ATOM 12644 N N . SER B 1 806 ? -2.189 -30.969 -13.992 1 85.81 806 SER B N 1
ATOM 12645 C CA . SER B 1 806 ? -2.201 -30.312 -15.289 1 85.81 806 SER B CA 1
ATOM 12646 C C . SER B 1 806 ? -1.347 -31.062 -16.297 1 85.81 806 SER B C 1
ATOM 12648 O O . SER B 1 806 ? -1.615 -31.016 -17.5 1 85.81 806 SER B O 1
ATOM 12650 N N . GLU B 1 807 ? -0.347 -31.781 -15.875 1 89.25 807 GLU B N 1
ATOM 12651 C CA . GLU B 1 807 ? 0.554 -32.5 -16.781 1 89.25 807 GLU B CA 1
ATOM 12652 C C . GLU B 1 807 ? -0.101 -33.75 -17.312 1 89.25 807 GLU B C 1
ATOM 12654 O O . GLU B 1 807 ? 0.382 -34.344 -18.297 1 89.25 807 GLU B O 1
ATOM 12659 N N . THR B 1 808 ? -1.287 -34.094 -16.766 1 88.69 808 THR B N 1
ATOM 12660 C CA . THR B 1 808 ? -1.969 -35.312 -17.203 1 88.69 808 THR B CA 1
ATOM 12661 C C . THR B 1 808 ? -3.168 -34.969 -18.078 1 88.69 808 THR B C 1
ATOM 12663 O O . THR B 1 808 ? -3.895 -35.875 -18.531 1 88.69 808 THR B O 1
ATOM 12666 N N . THR B 1 809 ? -3.371 -33.719 -18.359 1 90.81 809 THR B N 1
ATOM 12667 C CA . THR B 1 809 ? -4.492 -33.312 -19.188 1 90.81 809 THR B CA 1
ATOM 12668 C C . THR B 1 809 ? -4.293 -33.75 -20.625 1 90.81 809 THR B C 1
ATOM 12670 O O . THR B 1 809 ? -3.17 -34.062 -21.047 1 90.81 809 THR B O 1
ATOM 12673 N N . TRP B 1 810 ? -5.336 -33.75 -21.406 1 93.31 810 TRP B N 1
ATOM 12674 C CA . TRP B 1 810 ? -5.293 -34.25 -22.781 1 93.31 810 TRP B CA 1
ATOM 12675 C C . TRP B 1 810 ? -4.32 -33.438 -23.625 1 93.31 810 TRP B C 1
ATOM 12677 O O . TRP B 1 810 ? -3.668 -34 -24.516 1 93.31 810 TRP B O 1
ATOM 12687 N N . SER B 1 811 ? -4.297 -32.188 -23.281 1 91.19 811 SER B N 1
ATOM 12688 C CA . SER B 1 811 ? -3.512 -31.266 -24.109 1 91.19 811 SER B CA 1
ATOM 12689 C C . SER B 1 811 ? -2.027 -31.359 -23.766 1 91.19 811 SER B C 1
ATOM 12691 O O . SER B 1 811 ? -1.188 -30.812 -24.484 1 91.19 811 SER B O 1
ATOM 12693 N N . ARG B 1 812 ? -1.629 -32.094 -22.766 1 87.19 812 ARG B N 1
ATOM 12694 C CA . ARG B 1 812 ? -0.233 -32.094 -22.328 1 87.19 812 ARG B CA 1
ATOM 12695 C C . ARG B 1 812 ? 0.322 -33.5 -22.266 1 87.19 812 ARG B C 1
ATOM 12697 O O . ARG B 1 812 ? 1.43 -33.719 -21.766 1 87.19 812 ARG B O 1
ATOM 12704 N N . ARG B 1 813 ? -0.465 -34.5 -22.812 1 79.69 813 ARG B N 1
ATOM 12705 C CA . ARG B 1 813 ? -0.012 -35.906 -22.875 1 79.69 813 ARG B CA 1
ATOM 12706 C C . ARG B 1 813 ? 0.925 -36.094 -24.062 1 79.69 813 ARG B C 1
ATOM 12708 O O . ARG B 1 813 ? 0.804 -35.438 -25.094 1 79.69 813 ARG B O 1
#

Solvent-accessible surface area (backbone atoms only — not comparable to full-atom values): 82874 Å² total; per-residue (Å²): 133,79,78,71,74,74,68,58,61,73,47,50,34,26,38,39,36,27,43,77,48,65,66,58,51,50,39,51,50,51,36,42,51,52,50,38,61,18,42,54,82,69,87,83,65,71,80,71,77,64,75,61,73,71,61,65,58,72,57,76,56,86,79,62,48,45,58,59,50,27,52,53,48,51,54,51,49,30,54,49,36,40,56,51,41,71,74,40,74,54,44,56,40,66,42,83,44,78,24,69,33,67,67,56,37,70,68,48,43,52,65,52,36,73,77,28,42,47,34,32,40,37,41,55,45,55,87,49,81,78,68,96,59,54,76,58,56,66,53,55,51,43,44,43,58,95,48,92,69,67,47,55,33,25,41,50,20,36,37,36,33,31,34,77,86,47,42,72,60,46,52,71,58,46,44,42,57,50,45,63,35,33,84,59,87,52,59,37,34,46,34,37,51,54,39,50,40,52,52,51,26,45,35,35,42,64,68,33,69,74,40,24,64,26,35,73,60,91,70,73,54,19,42,60,29,55,52,50,51,49,52,50,33,70,74,46,52,54,45,34,34,38,29,40,42,68,28,70,46,35,40,55,27,52,52,30,40,48,63,71,36,59,93,52,78,36,44,79,44,72,53,59,38,55,35,30,37,43,33,30,44,42,49,32,32,76,75,68,65,24,36,36,38,36,39,34,26,48,51,54,83,40,43,31,40,60,42,57,57,37,30,44,73,68,45,39,39,31,42,36,38,29,26,35,51,61,62,84,41,67,50,40,70,25,33,41,29,38,96,79,39,44,50,66,46,34,44,45,36,68,68,40,53,71,42,75,34,74,41,64,90,44,41,54,64,46,49,34,50,49,48,41,51,40,71,74,40,45,23,51,30,36,39,35,25,16,50,68,35,38,60,32,56,59,93,58,84,78,76,56,70,73,66,76,82,74,68,79,71,78,75,75,80,48,71,70,54,46,52,45,49,48,50,52,45,46,45,64,22,63,43,76,43,42,41,38,39,38,35,28,84,52,54,74,67,53,36,53,50,49,53,52,45,25,65,74,46,31,28,34,33,23,13,23,58,53,31,35,28,36,45,38,48,29,53,93,74,35,75,35,86,43,41,46,42,26,42,10,39,47,17,22,24,60,35,44,51,54,67,53,25,54,95,87,34,70,63,30,46,79,44,30,38,40,34,30,36,61,41,48,72,33,43,55,47,34,68,64,53,70,66,48,39,51,73,37,38,33,29,34,34,32,26,59,51,68,92,42,61,48,95,44,49,72,43,71,38,68,40,53,65,66,60,51,52,51,51,45,62,72,67,66,62,50,36,66,69,42,33,51,52,22,41,51,53,50,52,56,36,65,69,49,59,78,68,48,66,70,41,70,46,79,46,36,39,22,38,60,61,27,52,27,49,52,48,13,52,51,52,48,47,38,24,69,74,66,62,54,54,37,38,39,29,25,16,37,52,56,48,15,30,34,42,63,47,42,36,72,36,55,34,57,33,48,34,9,42,34,70,61,42,44,62,24,43,21,66,49,21,40,49,54,47,66,67,63,53,91,50,27,32,43,34,33,34,22,45,54,22,56,43,42,30,40,69,54,60,40,56,35,50,53,53,34,23,70,33,72,72,32,39,66,17,21,40,37,41,37,38,41,33,57,37,39,38,53,56,42,47,34,49,38,44,60,55,45,30,57,64,49,50,64,76,42,58,39,73,69,75,86,78,77,70,44,76,48,81,42,80,36,22,33,40,36,35,44,76,37,54,65,94,48,66,68,63,50,50,50,61,66,66,36,57,14,26,40,35,41,35,40,34,43,34,30,83,72,76,67,56,60,26,67,43,82,65,46,57,70,34,81,74,53,103,134,80,79,72,75,74,69,60,61,72,46,50,34,26,38,36,36,28,42,77,49,66,64,59,52,49,40,52,50,51,37,44,51,53,51,37,60,19,41,55,83,68,86,82,63,71,79,70,78,63,75,58,71,71,58,65,57,67,55,78,49,81,83,62,49,44,57,58,48,28,52,53,47,50,53,52,50,32,54,48,36,39,56,51,40,73,74,40,75,56,45,57,41,66,43,83,45,80,25,68,34,68,68,56,36,70,67,48,45,53,66,51,37,74,77,27,43,48,34,32,40,37,40,55,46,54,88,48,82,76,67,95,58,52,76,58,59,65,54,55,50,43,44,41,58,94,50,93,69,67,46,54,32,25,39,49,20,36,36,38,33,31,34,77,86,49,41,71,59,46,51,71,58,46,45,43,58,49,43,62,35,34,83,60,87,52,59,37,33,45,34,36,52,54,39,50,39,53,51,51,26,45,36,38,42,63,68,33,67,75,40,24,64,28,33,73,61,91,70,73,53,19,43,60,30,53,51,52,52,50,50,49,34,71,75,45,50,54,45,34,34,39,30,41,43,66,29,70,47,34,39,53,26,53,51,30,38,48,63,71,36,59,93,51,79,36,45,79,44,72,54,58,37,55,34,30,36,45,33,29,44,40,48,33,32,75,77,68,66,24,35,36,36,35,39,33,24,48,49,54,84,41,44,32,41,60,43,56,58,36,29,43,72,67,46,39,39,31,41,36,41,28,27,36,50,61,63,85,42,67,50,40,71,26,33,41,29,39,98,80,39,44,50,69,47,34,45,44,36,68,68,40,53,71,43,76,34,71,41,63,89,44,41,54,64,47,48,33,50,49,49,40,50,39,69,74,40,43,24,52,31,37,38,35,26,17,52,68,34,38,60,31,57,59,93,59,84,81,75,55,69,74,67,76,80,74,67,79,74,80,76,76,79,47,70,70,55,46,52,47,49,49,50,52,44,46,44,65,23,61,43,77,42,42,41,38,40,38,36,28,84,54,53,73,68,53,37,53,50,49,53,51,46,25,66,73,47,31,29,33,32,23,14,22,59,54,30,34,27,36,47,39,47,29,53,94,76,35,75,35,85,44,41,46,43,24,42,12,39,47,15,22,24,60,36,44,50,56,67,52,26,55,97,89,35,71,63,31,49,79,43,30,37,41,35,30,37,60,41,48,71,33,43,54,48,33,67,65,53,71,66,48,39,51,72,38,37,33,27,35,34,31,28,57,52,69,92,45,61,48,94,43,50,73,44,70,38,65,40,52,65,66,60,52,52,51,52,45,61,72,66,66,61,51,38,68,69,40,33,51,52,23,42,50,52,50,53,57,36,66,68,49,57,79,68,48,67,70,42,69,47,79,47,36,38,21,36,59,61,28,51,27,49,52,49,12,52,52,51,48,47,38,24,69,74,67,61,53,55,36,37,40,30,26,16,38,53,55,48,16,30,34,42,63,46,40,36,71,36,56,32,57,31,48,34,9,43,35,71,60,41,44,63,23,43,21,66,49,21,40,49,53,47,64,68,65,52,91,51,27,32,43,33,35,33,21,47,54,22,56,42,43,29,40,70,54,60,39,54,35,50,51,52,35,23,70,33,71,72,33,39,68,17,21,38,35,40,37,38,41,34,56,37,38,38,56,57,43,46,34,51,42,45,60,52,50,21,56,64,50,48,64,78,43,58,38,72,71,77,86,78,78,70,44,78,47,81,42,79,37,22,34,40,36,34,42,77,37,54,64,91,49,67,68,63,51,50,51,62,66,68,36,58,13,27,40,37,41,36,39,33,43,32,31,85,72,76,66,56,60,27,68,44,82,65,45,56,70,33,81,74,53,104

InterPro domains:
  IPR029061 Thiamin diphosphate-binding fold [SSF52518] (244-401)

Foldseek 3Di:
DPPPPPPAAEAEEEEEEAAPDPLVVVLLVVLLVLLQLLLDADPPDPLCPPPVVVVVVPPVPPVDALQVLLVNLSVVLSSVNNVLNVVPSHRYHYDYHYHHHLVRCLVCVLVVLVVHQYAAYEYECAPPDDDQAASVVSNQVSSQPPDPFGRQHDLLRAEYEYAPVCQVVCVVHHDPSYHYDHDDPRSSNVSSVSNVSVSVGCCQCPRPPVNVVVRGDDAFAAQLLVVQLVQCCVQPNQQAEEEEDDDDLQNRSLVRNCVVCPPHNHYYDYAPWLLLSLLLQVCSCQAPVGAYEYEYEAQCLPVNPCSLLLQQVSLRFYEYEYEAADAPDDPDDSHQHYPVGDVCVVCVVSVEEEDEAEDLVCSLVRVLVQQVVSQVTSHYYYYYYYRCNSNDDDPDRSCRDHDDNPPDPPDDQDPVLVVLLVVVLCCQAPQLAAEEEEEDRDDPVLLVLVLVLCVLRLHAYAYFLQKFPSPFQDEQLDGRLRYQAHAWLFQGFPLVQCLQDDVLHGPFASHYAYEYEQDLPDRGRHVDDLVCLQGGHAYEYEDLDPVSNDPSHPRYNNRHSVVSSVSSSVPRHHDPVSSVSSNVSSVVSSVDDRDFDVLCDFDFQAALSVQLQLVQVLQNCCCNPPVAAEAEQAADADQSSSNRGRHTHHHIYHHCCHDPSDQQSSVSNQLSCLLPDDAEYEYTHELVSCQVDDDCVVVSLVSLQVRLSQQFYAYEYEYEYAQFRQLVVLVCCVPPPPPPDCPGGHDDDDDDWDWDDRHNATETEEEARGDDSVVVSCNRPRGRYYYYYYRHHHHDNAHSRSHSVRCVDPRND/DPPPPPPAAEAEEEEEEAAPDPLLVVLVVVLLVLLQLLLDADPPDPLPPPPCVVVVVPPVVPVDALQVLLVNLSVVLSSVNNVLNVVPSHRYHYDYHYHHH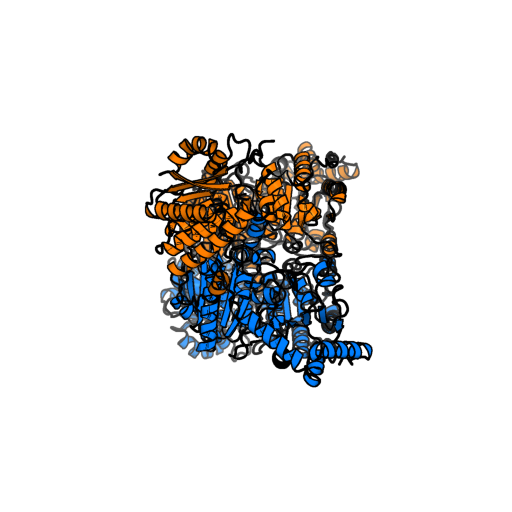LVRCLVCVLVVLVVHQYAAYEYECAPDDDDQAASVVSNQVSSQPPDPFGRQHDLLRAEYEYAPVCQVVCVVHHDPSYHYDHDDPRSSNVSSVSSVSVSVGCCQCPRPPVNVVVRGDDAFAAQLLVVQLVQCCVQPNQQAEEEEDDDDQQNRSLVRNCVVCPPHNHYYDYAPWLLLSLLLQVCSCQAPVGAYEYEYEAQCLPVNPCSLLLQQVSLRFYEYEYEAADAVDDPDDSHQHYPVGDVCVVCVVSVEEEDEAEDLVCSLVRVLVQQVVSQVTSHYYYYYYYRCNSNDDDPDRSCRDHDDNPPPPPDDQDPVLVVLLVVVLCCQAPQLAAEEEEEDRDDPVLLVLVLVLCVLRLHAYAYFLQKFPSPFQDEQLDGRLSYQYHAWLFQGFPLVQCLQDDVLHGPFASHYAYEYEQDLPDRGRHVDDLVCLQGGHAYEYEDLDPVSNDPSHPRYNNRHSVVSSVSSSVSPNHDPVSRVSSNVSSVVSSPDDRDFPVLCDFDFQAALSVQLQLVQVLQVCCCNPPVAAEAEQAADADQSSSNRGRHTHHHIYHHCCHDPSDQQSSVSNQLSCLLPDDAEYEYTHELVSCQPDDDCVVVSLVSLQPRLSQQFYAYEYEYEYAQFRQLVVLVCCVPPPPPPDCPTGHDDDDDDWDWDDRHNATETEEEARGDDSVVVSCNRPRGRYYYYYYRHHHHDNAHSRSHSVRCVDPRND

Secondary structure (DSSP, 8-state):
---------EEEEEEEEE---HHHHHHHHHHHHHHHHHH---SSS-----GGGSGGGG--GGG--HHHHHHHHHHHHHHHHHHHHHH-SSEEEEEEEEESSHHHHHHHHHHHHHHSEEEEEEEE-TTS---SS-THHHHHHHHHTT-SS-----TTSEEEE--TTTHHHHHHHSPSS-EEEPPPS-HHHHHHHHHHHHHHHHIIIIISHHHHTTTS--PPPPHHHHHHHHHHHHHHTT-EEEEEE--TTTHHHHHHHHHHHTTSS-EEEE-SSHHHHHHHHHHIIIII--EEEEEE-TT-TTTTTTHHHHHHHTT--EEEEEE---TTSTT-TT-SBSSS-BHHHHHHHTT-EEEEE-SGGGHHHHHHHHHHHHHHSSSEEEEEE-HHHHH---SS---PPPPP----------HHHHHHHHHHHHHHHH---EEEEEE-S--HHHHHHHHHHHHHHT-EEEEBTTBTTSS-SEETTEE-TTEEEE-SSS---HHHHHHHEETTEE--TTTEEEEEES----GGG-SS-HHHHHHH-EEEEE-S-GGG--TT-SEEE-S-HHHHHHHHHHH----HHHHHHHHHHHHHHHTS-SS-GGGG---SSEEHHHHHHHHHHHHHHHHHHH---EEEEE-SSHHHHHHHHHSPPSS--EETTSTT--TTHHHHHHHHHHHHSSSEEEEEEEHHHHHHSB--HHHHHHHHHH-GGGGG-EEEEEEEE-SB-HHHHHHHHHHSTT----TTB--------EEEEETTEEEEEEEESS--HHHHHHHHH-TTEEEEEEEEEE--S--TTS-GGGGGSGGG-/---------EEEEEEEEE---HHHHHHHHHHHHHHHHHH---SSS-----GGGSGGGG---TT--HHHHHHHHHHHHHHHHHHHHHH-SSEEEEEEEEESSHHHHHHHHHHHHHHSEEEEEEEE-SSS---SS-THHHHHHHHHTT-SS-----TTSEEEE--TTTHHHHHHHSPSS-EEEPPPS-HHHHHHHHHHHHHHHHIIIIISHHHHTTTS--PPPPHHHHHHHHHHHHHHTT-EEEEEE--TTTHHHHHHHHHHHTTSS-EEEE-SSHHHHHHHHHHIIIII--EEEEEE-TT-TTTTTTHHHHHHHTT--EEEEEE---TTSTT-TT-SBSSS-BHHHHHHHTT-EEEEE-SGGGHHHHHHHHHHHHHHSSSEEEEEE-HHHHH---SS---PPPPP----------HHHHHHHHHHHHHHHH---EEEEEE-S--HHHHHHHHHHHHHHT-EEEEBTTBTTSS-SEETTEE-TTEEEE-SSS---HHHHHHHEETTEE--TTTEEEEEES----GGG-SS-HHHHHHH-EEEEE-S-GGG--TT-SEEE-S-HHHHHHHHHHH----HHHHHHHHHHHHHHHTS-SS-GGGG---SSEEHHHHHHHHHHHHHHHHHHH---EEEEE-SSHHHHHHHHHSPPSS--EETTSTT--TTHHHHHHHHHHHHSSSEEEEEEEHHHHHHSB--HHHHHHHHHH-GGGGG-EEEEEEEE-SB-HHHHHHHHHHSSS---STTB--------EEEEETTEEEEEEEESS--HHHHHHHHH-TTEEEEEEEEEE--SS-TTS-GGGGGSGGG-

pLDDT: mean 90.85, std 12.62, range [24.44, 98.81]

Nearest PDB structures (foldseek):
  1upb-assembly1_A  TM=7.098E-01  e=1.151E-17  Streptomyces clavuligerus
  1upc-assembly2_E  TM=7.108E-01  e=2.409E-17  Streptomyces clavuligerus
  1upc-assembly1_B  TM=7.352E-01  e=1.057E-16  Streptomyces clavuligerus
  2vk4-assembly1_B  TM=6.896E-01  e=3.444E-15  Kluyveromyces lactis
  2vk4-assembly2_C  TM=6.705E-01  e=6.156E-15  Kluyveromyces lactis

Organism: NCBI:txid1178482